Protein 1WFE (pdb70)

Organism: Mus musculus (NCBI:txid10090)

Structure (mmCIF, N/CA/C/O backbone):
data_1WFE
#
_entry.id   1WFE
#
loop_
_entity.id
_entity.type
_entity.pdbx_description
1 polymer 'RIKEN cDNA 2310008M20 protein'
2 non-polymer 'ZINC ION'
#
loop_
_atom_site.group_PDB
_atom_site.id
_atom_site.type_symbol
_atom_site.label_atom_id
_atom_site.label_alt_id
_atom_site.label_comp_id
_atom_site.label_asym_id
_atom_site.label_entity_id
_atom_site.label_seq_id
_atom_site.pdbx_PDB_ins_code
_atom_site.Cartn_x
_atom_site.Cartn_y
_atom_site.Cartn_z
_atom_site.occupancy
_atom_site.B_iso_or_equiv
_atom_site.auth_seq_id
_atom_site.auth_comp_id
_atom_site.auth_asym_id
_atom_site.auth_atom_id
_atom_site.pdbx_PDB_model_num
ATOM 1 N N . GLY A 1 1 ? -57.475 -34.869 -22.963 1.00 0.00 1 GLY A N 1
ATOM 2 C CA . GLY A 1 1 ? -57.517 -33.419 -23.017 1.00 0.00 1 GLY A CA 1
ATOM 3 C C . GLY A 1 1 ? -57.624 -32.894 -24.435 1.00 0.00 1 GLY A C 1
ATOM 4 O O . GLY A 1 1 ? -57.408 -33.633 -25.396 1.00 0.00 1 GLY A O 1
ATOM 8 N N . SER A 1 2 ? -57.960 -31.615 -24.567 1.00 0.00 2 SER A N 1
ATOM 9 C CA . SER A 1 2 ? -58.100 -30.993 -25.879 1.00 0.00 2 SER A CA 1
ATOM 10 C C . SER A 1 2 ? -57.854 -29.490 -25.797 1.00 0.00 2 SER A C 1
ATOM 11 O O . SER A 1 2 ? -58.696 -28.738 -25.306 1.00 0.00 2 SER A O 1
ATOM 19 N N . SER A 1 3 ? -56.693 -29.059 -26.280 1.00 0.00 3 SER A N 1
ATOM 20 C CA . SER A 1 3 ? -56.333 -27.646 -26.259 1.00 0.00 3 SER A CA 1
ATOM 21 C C . SER A 1 3 ? -55.291 -27.335 -27.328 1.00 0.00 3 SER A C 1
ATOM 22 O O . SER A 1 3 ? -54.801 -28.232 -28.014 1.00 0.00 3 SER A O 1
ATOM 30 N N . GLY A 1 4 ? -54.956 -26.055 -27.465 1.00 0.00 4 GLY A N 1
ATOM 31 C CA . GLY A 1 4 ? -53.975 -25.647 -28.453 1.00 0.00 4 GLY A CA 1
ATOM 32 C C . GLY A 1 4 ? -53.679 -24.161 -28.397 1.00 0.00 4 GLY A C 1
ATOM 33 O O . GLY A 1 4 ? -54.568 -23.355 -28.121 1.00 0.00 4 GLY A O 1
ATOM 37 N N . SER A 1 5 ? -52.427 -23.798 -28.658 1.00 0.00 5 SER A N 1
ATOM 38 C CA . SER A 1 5 ? -52.016 -22.399 -28.630 1.00 0.00 5 SER A CA 1
ATOM 39 C C . SER A 1 5 ? -51.003 -22.109 -29.733 1.00 0.00 5 SER A C 1
ATOM 40 O O . SER A 1 5 ? -50.350 -23.018 -30.247 1.00 0.00 5 SER A O 1
ATOM 48 N N . SER A 1 6 ? -50.877 -20.836 -30.093 1.00 0.00 6 SER A N 1
ATOM 49 C CA . SER A 1 6 ? -49.947 -20.425 -31.138 1.00 0.00 6 SER A CA 1
ATOM 50 C C . SER A 1 6 ? -49.055 -19.286 -30.654 1.00 0.00 6 SER A C 1
ATOM 51 O O . SER A 1 6 ? -49.412 -18.551 -29.734 1.00 0.00 6 SER A O 1
ATOM 59 N N . GLY A 1 7 ? -47.890 -19.147 -31.281 1.00 0.00 7 GLY A N 1
ATOM 60 C CA . GLY A 1 7 ? -46.964 -18.096 -30.901 1.00 0.00 7 GLY A CA 1
ATOM 61 C C . GLY A 1 7 ? -45.558 -18.616 -30.678 1.00 0.00 7 GLY A C 1
ATOM 62 O O . GLY A 1 7 ? -45.271 -19.227 -29.647 1.00 0.00 7 GLY A O 1
ATOM 66 N N . CYS A 1 8 ? -44.680 -18.377 -31.645 1.00 0.00 8 CYS A N 1
ATOM 67 C CA . CYS A 1 8 ? -43.296 -18.827 -31.551 1.00 0.00 8 CYS A CA 1
ATOM 68 C C . CYS A 1 8 ? -42.437 -18.177 -32.630 1.00 0.00 8 CYS A C 1
ATOM 69 O O . CYS A 1 8 ? -42.876 -18.008 -33.768 1.00 0.00 8 CYS A O 1
ATOM 77 N N . SER A 1 9 ? -41.212 -17.812 -32.265 1.00 0.00 9 SER A N 1
ATOM 78 C CA . SER A 1 9 ? -40.294 -17.175 -33.202 1.00 0.00 9 SER A CA 1
ATOM 79 C C . SER A 1 9 ? -38.858 -17.624 -32.944 1.00 0.00 9 SER A C 1
ATOM 80 O O . SER A 1 9 ? -38.487 -17.932 -31.813 1.00 0.00 9 SER A O 1
ATOM 88 N N . GLU A 1 10 ? -38.056 -17.656 -34.004 1.00 0.00 10 GLU A N 1
ATOM 89 C CA . GLU A 1 10 ? -36.662 -18.068 -33.894 1.00 0.00 10 GLU A CA 1
ATOM 90 C C . GLU A 1 10 ? -35.842 -17.017 -33.150 1.00 0.00 10 GLU A C 1
ATOM 91 O O . GLU A 1 10 ? -36.354 -15.961 -32.780 1.00 0.00 10 GLU A O 1
ATOM 103 N N . VAL A 1 11 ? -34.564 -17.316 -32.934 1.00 0.00 11 VAL A N 1
ATOM 104 C CA . VAL A 1 11 ? -33.672 -16.398 -32.236 1.00 0.00 11 VAL A CA 1
ATOM 105 C C . VAL A 1 11 ? -32.241 -16.923 -32.226 1.00 0.00 11 VAL A C 1
ATOM 106 O O . VAL A 1 11 ? -31.991 -18.065 -31.841 1.00 0.00 11 VAL A O 1
ATOM 119 N N . ASN A 1 12 ? -31.305 -16.082 -32.652 1.00 0.00 12 ASN A N 1
ATOM 120 C CA . ASN A 1 12 ? -29.897 -16.462 -32.693 1.00 0.00 12 ASN A CA 1
ATOM 121 C C . ASN A 1 12 ? -29.023 -15.377 -32.072 1.00 0.00 12 ASN A C 1
ATOM 122 O O . ASN A 1 12 ? -28.728 -14.364 -32.706 1.00 0.00 12 ASN A O 1
ATOM 133 N N . VAL A 1 13 ? -28.611 -15.596 -30.827 1.00 0.00 13 VAL A N 1
ATOM 134 C CA . VAL A 1 13 ? -27.769 -14.639 -30.120 1.00 0.00 13 VAL A CA 1
ATOM 135 C C . VAL A 1 13 ? -26.599 -15.336 -29.436 1.00 0.00 13 VAL A C 1
ATOM 136 O O . VAL A 1 13 ? -26.789 -16.255 -28.639 1.00 0.00 13 VAL A O 1
ATOM 149 N N . VAL A 1 14 ? -25.386 -14.893 -29.752 1.00 0.00 14 VAL A N 1
ATOM 150 C CA . VAL A 1 14 ? -24.183 -15.473 -29.167 1.00 0.00 14 VAL A CA 1
ATOM 151 C C . VAL A 1 14 ? -24.215 -15.386 -27.646 1.00 0.00 14 VAL A C 1
ATOM 152 O O . VAL A 1 14 ? -24.430 -14.315 -27.078 1.00 0.00 14 VAL A O 1
ATOM 165 N N . LYS A 1 15 ? -24.000 -16.521 -26.989 1.00 0.00 15 LYS A N 1
ATOM 166 C CA . LYS A 1 15 ? -24.002 -16.574 -25.532 1.00 0.00 15 LYS A CA 1
ATOM 167 C C . LYS A 1 15 ? -23.481 -15.269 -24.939 1.00 0.00 15 LYS A C 1
ATOM 168 O O . LYS A 1 15 ? -22.611 -14.619 -25.517 1.00 0.00 15 LYS A O 1
ATOM 187 N N . GLU A 1 16 ? -24.017 -14.894 -23.781 1.00 0.00 16 GLU A N 1
ATOM 188 C CA . GLU A 1 16 ? -23.604 -13.667 -23.111 1.00 0.00 16 GLU A CA 1
ATOM 189 C C . GLU A 1 16 ? -22.309 -13.882 -22.332 1.00 0.00 16 GLU A C 1
ATOM 190 O O . GLU A 1 16 ? -22.059 -14.969 -21.812 1.00 0.00 16 GLU A O 1
ATOM 202 N N . ARG A 1 17 ? -21.491 -12.838 -22.257 1.00 0.00 17 ARG A N 1
ATOM 203 C CA . ARG A 1 17 ? -20.221 -12.912 -21.543 1.00 0.00 17 ARG A CA 1
ATOM 204 C C . ARG A 1 17 ? -20.438 -12.806 -20.036 1.00 0.00 17 ARG A C 1
ATOM 205 O O . ARG A 1 17 ? -21.448 -12.284 -19.564 1.00 0.00 17 ARG A O 1
ATOM 226 N N . PRO A 1 18 ? -19.467 -13.314 -19.262 1.00 0.00 18 PRO A N 1
ATOM 227 C CA . PRO A 1 18 ? -19.529 -13.289 -17.798 1.00 0.00 18 PRO A CA 1
ATOM 228 C C . PRO A 1 18 ? -19.375 -11.881 -17.235 1.00 0.00 18 PRO A C 1
ATOM 229 O O . PRO A 1 18 ? -18.279 -11.469 -16.854 1.00 0.00 18 PRO A O 1
ATOM 240 N N . LYS A 1 19 ? -20.480 -11.145 -17.185 1.00 0.00 19 LYS A N 1
ATOM 241 C CA . LYS A 1 19 ? -20.470 -9.782 -16.667 1.00 0.00 19 LYS A CA 1
ATOM 242 C C . LYS A 1 19 ? -19.489 -9.648 -15.506 1.00 0.00 19 LYS A C 1
ATOM 243 O O . LYS A 1 19 ? -19.404 -10.527 -14.647 1.00 0.00 19 LYS A O 1
ATOM 262 N N . THR A 1 20 ? -18.751 -8.543 -15.484 1.00 0.00 20 THR A N 1
ATOM 263 C CA . THR A 1 20 ? -17.777 -8.294 -14.429 1.00 0.00 20 THR A CA 1
ATOM 264 C C . THR A 1 20 ? -18.212 -7.133 -13.543 1.00 0.00 20 THR A C 1
ATOM 265 O O . THR A 1 20 ? -18.408 -6.015 -14.020 1.00 0.00 20 THR A O 1
ATOM 276 N N . ASP A 1 21 ? -18.359 -7.404 -12.251 1.00 0.00 21 ASP A N 1
ATOM 277 C CA . ASP A 1 21 ? -18.768 -6.380 -11.296 1.00 0.00 21 ASP A CA 1
ATOM 278 C C . ASP A 1 21 ? -17.950 -5.106 -11.482 1.00 0.00 21 ASP A C 1
ATOM 279 O O . ASP A 1 21 ? -18.503 -4.027 -11.691 1.00 0.00 21 ASP A O 1
ATOM 288 N N . GLU A 1 22 ? -16.630 -5.240 -11.402 1.00 0.00 22 GLU A N 1
ATOM 289 C CA . GLU A 1 22 ? -15.736 -4.098 -11.559 1.00 0.00 22 GLU A CA 1
ATOM 290 C C . GLU A 1 22 ? -15.814 -3.537 -12.976 1.00 0.00 22 GLU A C 1
ATOM 291 O O . GLU A 1 22 ? -16.189 -4.240 -13.915 1.00 0.00 22 GLU A O 1
ATOM 303 N N . HIS A 1 23 ? -15.459 -2.264 -13.122 1.00 0.00 23 HIS A N 1
ATOM 304 C CA . HIS A 1 23 ? -15.489 -1.607 -14.424 1.00 0.00 23 HIS A CA 1
ATOM 305 C C . HIS A 1 23 ? -14.075 -1.350 -14.935 1.00 0.00 23 HIS A C 1
ATOM 306 O O . HIS A 1 23 ? -13.766 -1.614 -16.097 1.00 0.00 23 HIS A O 1
ATOM 320 N N . LYS A 1 24 ? -13.220 -0.831 -14.060 1.00 0.00 24 LYS A N 1
ATOM 321 C CA . LYS A 1 24 ? -11.838 -0.538 -14.422 1.00 0.00 24 LYS A CA 1
ATOM 322 C C . LYS A 1 24 ? -10.982 -0.330 -13.177 1.00 0.00 24 LYS A C 1
ATOM 323 O O . LYS A 1 24 ? -11.240 0.570 -12.378 1.00 0.00 24 LYS A O 1
ATOM 342 N N . SER A 1 25 ? -9.962 -1.167 -13.018 1.00 0.00 25 SER A N 1
ATOM 343 C CA . SER A 1 25 ? -9.070 -1.076 -11.869 1.00 0.00 25 SER A CA 1
ATOM 344 C C . SER A 1 25 ? -7.611 -1.036 -12.315 1.00 0.00 25 SER A C 1
ATOM 345 O O . SER A 1 25 ? -7.180 -1.843 -13.139 1.00 0.00 25 SER A O 1
ATOM 353 N N . TYR A 1 26 ? -6.857 -0.090 -11.766 1.00 0.00 26 TYR A N 1
ATOM 354 C CA . TYR A 1 26 ? -5.448 0.058 -12.108 1.00 0.00 26 TYR A CA 1
ATOM 355 C C . TYR A 1 26 ? -4.556 -0.454 -10.981 1.00 0.00 26 TYR A C 1
ATOM 356 O O . TYR A 1 26 ? -4.807 -0.188 -9.806 1.00 0.00 26 TYR A O 1
ATOM 374 N N . SER A 1 27 ? -3.513 -1.191 -11.349 1.00 0.00 27 SER A N 1
ATOM 375 C CA . SER A 1 27 ? -2.585 -1.745 -10.371 1.00 0.00 27 SER A CA 1
ATOM 376 C C . SER A 1 27 ? -1.507 -0.728 -10.008 1.00 0.00 27 SER A C 1
ATOM 377 O O . SER A 1 27 ? -1.084 0.071 -10.845 1.00 0.00 27 SER A O 1
ATOM 385 N N . CYS A 1 28 ? -1.067 -0.763 -8.755 1.00 0.00 28 CYS A N 1
ATOM 386 C CA . CYS A 1 28 ? -0.039 0.154 -8.279 1.00 0.00 28 CYS A CA 1
ATOM 387 C C . CYS A 1 28 ? 1.312 -0.165 -8.914 1.00 0.00 28 CYS A C 1
ATOM 388 O O . CYS A 1 28 ? 1.664 -1.331 -9.096 1.00 0.00 28 CYS A O 1
ATOM 395 N N . SER A 1 29 ? 2.064 0.879 -9.248 1.00 0.00 29 SER A N 1
ATOM 396 C CA . SER A 1 29 ? 3.374 0.710 -9.866 1.00 0.00 29 SER A CA 1
ATOM 397 C C . SER A 1 29 ? 4.485 0.858 -8.831 1.00 0.00 29 SER A C 1
ATOM 398 O O . SER A 1 29 ? 5.590 1.302 -9.148 1.00 0.00 29 SER A O 1
ATOM 406 N N . PHE A 1 30 ? 4.185 0.484 -7.592 1.00 0.00 30 PHE A N 1
ATOM 407 C CA . PHE A 1 30 ? 5.157 0.575 -6.509 1.00 0.00 30 PHE A CA 1
ATOM 408 C C . PHE A 1 30 ? 5.744 -0.796 -6.187 1.00 0.00 30 PHE A C 1
ATOM 409 O O . PHE A 1 30 ? 5.039 -1.805 -6.199 1.00 0.00 30 PHE A O 1
ATOM 426 N N . LYS A 1 31 ? 7.041 -0.825 -5.900 1.00 0.00 31 LYS A N 1
ATOM 427 C CA . LYS A 1 31 ? 7.726 -2.071 -5.575 1.00 0.00 31 LYS A CA 1
ATOM 428 C C . LYS A 1 31 ? 7.300 -2.583 -4.202 1.00 0.00 31 LYS A C 1
ATOM 429 O O . LYS A 1 31 ? 7.866 -2.193 -3.181 1.00 0.00 31 LYS A O 1
ATOM 448 N N . GLY A 1 32 ? 6.300 -3.459 -4.186 1.00 0.00 32 GLY A N 1
ATOM 449 C CA . GLY A 1 32 ? 5.818 -4.010 -2.933 1.00 0.00 32 GLY A CA 1
ATOM 450 C C . GLY A 1 32 ? 4.391 -3.597 -2.629 1.00 0.00 32 GLY A C 1
ATOM 451 O O . GLY A 1 32 ? 4.049 -3.321 -1.479 1.00 0.00 32 GLY A O 1
ATOM 455 N N . CYS A 1 33 ? 3.557 -3.553 -3.662 1.00 0.00 33 CYS A N 1
ATOM 456 C CA . CYS A 1 33 ? 2.160 -3.168 -3.502 1.00 0.00 33 CYS A CA 1
ATOM 457 C C . CYS A 1 33 ? 1.281 -3.868 -4.533 1.00 0.00 33 CYS A C 1
ATOM 458 O O . CYS A 1 33 ? 1.605 -3.905 -5.721 1.00 0.00 33 CYS A O 1
ATOM 465 N N . THR A 1 34 ? 0.164 -4.424 -4.072 1.00 0.00 34 THR A N 1
ATOM 466 C CA . THR A 1 34 ? -0.762 -5.124 -4.953 1.00 0.00 34 THR A CA 1
ATOM 467 C C . THR A 1 34 ? -2.181 -4.593 -4.793 1.00 0.00 34 THR A C 1
ATOM 468 O O . THR A 1 34 ? -3.148 -5.355 -4.832 1.00 0.00 34 THR A O 1
ATOM 479 N N . ASP A 1 35 ? -2.301 -3.282 -4.613 1.00 0.00 35 ASP A N 1
ATOM 480 C CA . ASP A 1 35 ? -3.604 -2.648 -4.448 1.00 0.00 35 ASP A CA 1
ATOM 481 C C . ASP A 1 35 ? -4.019 -1.920 -5.722 1.00 0.00 35 ASP A C 1
ATOM 482 O O . ASP A 1 35 ? -3.180 -1.374 -6.439 1.00 0.00 35 ASP A O 1
ATOM 491 N N . VAL A 1 36 ? -5.319 -1.915 -5.999 1.00 0.00 36 VAL A N 1
ATOM 492 C CA . VAL A 1 36 ? -5.846 -1.254 -7.187 1.00 0.00 36 VAL A CA 1
ATOM 493 C C . VAL A 1 36 ? -6.978 -0.299 -6.827 1.00 0.00 36 VAL A C 1
ATOM 494 O O . VAL A 1 36 ? -7.458 -0.289 -5.695 1.00 0.00 36 VAL A O 1
ATOM 507 N N . GLU A 1 37 ? -7.400 0.503 -7.800 1.00 0.00 37 GLU A N 1
ATOM 508 C CA . GLU A 1 37 ? -8.477 1.462 -7.585 1.00 0.00 37 GLU A CA 1
ATOM 509 C C . GLU A 1 37 ? -9.248 1.713 -8.878 1.00 0.00 37 GLU A C 1
ATOM 510 O O . GLU A 1 37 ? -8.742 1.468 -9.974 1.00 0.00 37 GLU A O 1
ATOM 522 N N . LEU A 1 38 ? -10.475 2.204 -8.742 1.00 0.00 38 LEU A N 1
ATOM 523 C CA . LEU A 1 38 ? -11.317 2.489 -9.899 1.00 0.00 38 LEU A CA 1
ATOM 524 C C . LEU A 1 38 ? -10.625 3.460 -10.851 1.00 0.00 38 LEU A C 1
ATOM 525 O O . LEU A 1 38 ? -10.599 3.245 -12.063 1.00 0.00 38 LEU A O 1
ATOM 541 N N . VAL A 1 39 ? -10.063 4.528 -10.294 1.00 0.00 39 VAL A N 1
ATOM 542 C CA . VAL A 1 39 ? -9.367 5.530 -11.092 1.00 0.00 39 VAL A CA 1
ATOM 543 C C . VAL A 1 39 ? -7.895 5.172 -11.262 1.00 0.00 39 VAL A C 1
ATOM 544 O O . VAL A 1 39 ? -7.392 4.249 -10.622 1.00 0.00 39 VAL A O 1
ATOM 557 N N . ALA A 1 40 ? -7.209 5.909 -12.129 1.00 0.00 40 ALA A N 1
ATOM 558 C CA . ALA A 1 40 ? -5.793 5.671 -12.382 1.00 0.00 40 ALA A CA 1
ATOM 559 C C . ALA A 1 40 ? -4.956 6.890 -12.006 1.00 0.00 40 ALA A C 1
ATOM 560 O O . ALA A 1 40 ? -4.804 7.819 -12.798 1.00 0.00 40 ALA A O 1
ATOM 567 N N . VAL A 1 41 ? -4.416 6.879 -10.791 1.00 0.00 41 VAL A N 1
ATOM 568 C CA . VAL A 1 41 ? -3.594 7.983 -10.310 1.00 0.00 41 VAL A CA 1
ATOM 569 C C . VAL A 1 41 ? -2.219 7.971 -10.968 1.00 0.00 41 VAL A C 1
ATOM 570 O O . VAL A 1 41 ? -1.346 7.190 -10.590 1.00 0.00 41 VAL A O 1
ATOM 583 N N . ILE A 1 42 ? -2.033 8.844 -11.953 1.00 0.00 42 ILE A N 1
ATOM 584 C CA . ILE A 1 42 ? -0.763 8.935 -12.662 1.00 0.00 42 ILE A CA 1
ATOM 585 C C . ILE A 1 42 ? 0.111 10.042 -12.084 1.00 0.00 42 ILE A C 1
ATOM 586 O O . ILE A 1 42 ? -0.385 11.096 -11.686 1.00 0.00 42 ILE A O 1
ATOM 602 N N . CYS A 1 43 ? 1.416 9.797 -12.042 1.00 0.00 43 CYS A N 1
ATOM 603 C CA . CYS A 1 43 ? 2.362 10.773 -11.514 1.00 0.00 43 CYS A CA 1
ATOM 604 C C . CYS A 1 43 ? 2.908 11.660 -12.629 1.00 0.00 43 CYS A C 1
ATOM 605 O O . CYS A 1 43 ? 3.447 11.183 -13.628 1.00 0.00 43 CYS A O 1
ATOM 612 N N . PRO A 1 44 ? 2.765 12.982 -12.457 1.00 0.00 44 PRO A N 1
ATOM 613 C CA . PRO A 1 44 ? 3.238 13.964 -13.437 1.00 0.00 44 PRO A CA 1
ATOM 614 C C . PRO A 1 44 ? 4.760 14.037 -13.497 1.00 0.00 44 PRO A C 1
ATOM 615 O O . PRO A 1 44 ? 5.324 14.888 -14.185 1.00 0.00 44 PRO A O 1
ATOM 626 N N . TYR A 1 45 ? 5.420 13.139 -12.773 1.00 0.00 45 TYR A N 1
ATOM 627 C CA . TYR A 1 45 ? 6.877 13.103 -12.742 1.00 0.00 45 TYR A CA 1
ATOM 628 C C . TYR A 1 45 ? 7.406 11.857 -13.446 1.00 0.00 45 TYR A C 1
ATOM 629 O O . TYR A 1 45 ? 8.100 11.948 -14.459 1.00 0.00 45 TYR A O 1
ATOM 647 N N . CYS A 1 46 ? 7.072 10.691 -12.901 1.00 0.00 46 CYS A N 1
ATOM 648 C CA . CYS A 1 46 ? 7.511 9.425 -13.474 1.00 0.00 46 CYS A CA 1
ATOM 649 C C . CYS A 1 46 ? 6.492 8.901 -14.482 1.00 0.00 46 CYS A C 1
ATOM 650 O O . CYS A 1 46 ? 6.743 7.918 -15.179 1.00 0.00 46 CYS A O 1
ATOM 657 N N . GLU A 1 47 ? 5.343 9.565 -14.552 1.00 0.00 47 GLU A N 1
ATOM 658 C CA . GLU A 1 47 ? 4.286 9.165 -15.474 1.00 0.00 47 GLU A CA 1
ATOM 659 C C . GLU A 1 47 ? 3.897 7.705 -15.256 1.00 0.00 47 GLU A C 1
ATOM 660 O O . GLU A 1 47 ? 3.840 6.919 -16.202 1.00 0.00 47 GLU A O 1
ATOM 672 N N . LYS A 1 48 ? 3.633 7.350 -14.004 1.00 0.00 48 LYS A N 1
ATOM 673 C CA . LYS A 1 48 ? 3.249 5.986 -13.660 1.00 0.00 48 LYS A CA 1
ATOM 674 C C . LYS A 1 48 ? 1.976 5.974 -12.819 1.00 0.00 48 LYS A C 1
ATOM 675 O O . LYS A 1 48 ? 1.654 6.955 -12.150 1.00 0.00 48 LYS A O 1
ATOM 694 N N . ASN A 1 49 ? 1.257 4.857 -12.859 1.00 0.00 49 ASN A N 1
ATOM 695 C CA . ASN A 1 49 ? 0.019 4.718 -12.100 1.00 0.00 49 ASN A CA 1
ATOM 696 C C . ASN A 1 49 ? 0.292 4.131 -10.718 1.00 0.00 49 ASN A C 1
ATOM 697 O O . ASN A 1 49 ? 1.018 3.146 -10.583 1.00 0.00 49 ASN A O 1
ATOM 708 N N . PHE A 1 50 ? -0.297 4.741 -9.695 1.00 0.00 50 PHE A N 1
ATOM 709 C CA . PHE A 1 50 ? -0.118 4.279 -8.324 1.00 0.00 50 PHE A CA 1
ATOM 710 C C . PHE A 1 50 ? -1.437 4.326 -7.558 1.00 0.00 50 PHE A C 1
ATOM 711 O O . PHE A 1 50 ? -2.445 4.822 -8.063 1.00 0.00 50 PHE A O 1
ATOM 728 N N . CYS A 1 51 ? -1.423 3.804 -6.336 1.00 0.00 51 CYS A N 1
ATOM 729 C CA . CYS A 1 51 ? -2.617 3.784 -5.499 1.00 0.00 51 CYS A CA 1
ATOM 730 C C . CYS A 1 51 ? -2.666 5.011 -4.592 1.00 0.00 51 CYS A C 1
ATOM 731 O O . CYS A 1 51 ? -1.631 5.570 -4.228 1.00 0.00 51 CYS A O 1
ATOM 738 N N . LEU A 1 52 ? -3.876 5.424 -4.230 1.00 0.00 52 LEU A N 1
ATOM 739 C CA . LEU A 1 52 ? -4.061 6.584 -3.366 1.00 0.00 52 LEU A CA 1
ATOM 740 C C . LEU A 1 52 ? -3.072 6.561 -2.205 1.00 0.00 52 LEU A C 1
ATOM 741 O O . LEU A 1 52 ? -2.534 7.598 -1.815 1.00 0.00 52 LEU A O 1
ATOM 757 N N . ARG A 1 53 ? -2.836 5.373 -1.658 1.00 0.00 53 ARG A N 1
ATOM 758 C CA . ARG A 1 53 ? -1.911 5.216 -0.542 1.00 0.00 53 ARG A CA 1
ATOM 759 C C . ARG A 1 53 ? -0.486 5.560 -0.965 1.00 0.00 53 ARG A C 1
ATOM 760 O O . ARG A 1 53 ? 0.298 6.085 -0.173 1.00 0.00 53 ARG A O 1
ATOM 781 N N . HIS A 1 54 ? -0.157 5.261 -2.218 1.00 0.00 54 HIS A N 1
ATOM 782 C CA . HIS A 1 54 ? 1.174 5.539 -2.746 1.00 0.00 54 HIS A CA 1
ATOM 783 C C . HIS A 1 54 ? 1.098 6.488 -3.938 1.00 0.00 54 HIS A C 1
ATOM 784 O O . HIS A 1 54 ? 1.867 6.365 -4.891 1.00 0.00 54 HIS A O 1
ATOM 798 N N . ARG A 1 55 ? 0.165 7.432 -3.878 1.00 0.00 55 ARG A N 1
ATOM 799 C CA . ARG A 1 55 ? -0.013 8.400 -4.954 1.00 0.00 55 ARG A CA 1
ATOM 800 C C . ARG A 1 55 ? 1.094 9.450 -4.929 1.00 0.00 55 ARG A C 1
ATOM 801 O O . ARG A 1 55 ? 1.548 9.914 -5.976 1.00 0.00 55 ARG A O 1
ATOM 822 N N . HIS A 1 56 ? 1.525 9.820 -3.727 1.00 0.00 56 HIS A N 1
ATOM 823 C CA . HIS A 1 56 ? 2.579 10.815 -3.566 1.00 0.00 56 HIS A CA 1
ATOM 824 C C . HIS A 1 56 ? 3.864 10.362 -4.252 1.00 0.00 56 HIS A C 1
ATOM 825 O O . HIS A 1 56 ? 4.046 9.176 -4.527 1.00 0.00 56 HIS A O 1
ATOM 839 N N . GLN A 1 57 ? 4.751 11.313 -4.526 1.00 0.00 57 GLN A N 1
ATOM 840 C CA . GLN A 1 57 ? 6.017 11.011 -5.182 1.00 0.00 57 GLN A CA 1
ATOM 841 C C . GLN A 1 57 ? 6.888 10.121 -4.301 1.00 0.00 57 GLN A C 1
ATOM 842 O O . GLN A 1 57 ? 7.020 8.923 -4.550 1.00 0.00 57 GLN A O 1
ATOM 856 N N . SER A 1 58 ? 7.479 10.715 -3.269 1.00 0.00 58 SER A N 1
ATOM 857 C CA . SER A 1 58 ? 8.341 9.977 -2.353 1.00 0.00 58 SER A CA 1
ATOM 858 C C . SER A 1 58 ? 7.653 8.705 -1.866 1.00 0.00 58 SER A C 1
ATOM 859 O O . SER A 1 58 ? 8.292 7.667 -1.695 1.00 0.00 58 SER A O 1
ATOM 867 N N . ASP A 1 59 ? 6.346 8.795 -1.645 1.00 0.00 59 ASP A N 1
ATOM 868 C CA . ASP A 1 59 ? 5.569 7.652 -1.178 1.00 0.00 59 ASP A CA 1
ATOM 869 C C . ASP A 1 59 ? 5.871 6.413 -2.014 1.00 0.00 59 ASP A C 1
ATOM 870 O O . ASP A 1 59 ? 6.170 5.346 -1.476 1.00 0.00 59 ASP A O 1
ATOM 879 N N . HIS A 1 60 ? 5.790 6.560 -3.333 1.00 0.00 60 HIS A N 1
ATOM 880 C CA . HIS A 1 60 ? 6.054 5.451 -4.243 1.00 0.00 60 HIS A CA 1
ATOM 881 C C . HIS A 1 60 ? 7.511 5.456 -4.697 1.00 0.00 60 HIS A C 1
ATOM 882 O O . HIS A 1 60 ? 7.860 4.837 -5.702 1.00 0.00 60 HIS A O 1
ATOM 896 N N . ASP A 1 61 ? 8.355 6.159 -3.950 1.00 0.00 61 ASP A N 1
ATOM 897 C CA . ASP A 1 61 ? 9.774 6.244 -4.275 1.00 0.00 61 ASP A CA 1
ATOM 898 C C . ASP A 1 61 ? 9.976 6.761 -5.696 1.00 0.00 61 ASP A C 1
ATOM 899 O O . ASP A 1 61 ? 10.679 6.145 -6.498 1.00 0.00 61 ASP A O 1
ATOM 908 N N . CYS A 1 62 ? 9.355 7.895 -6.001 1.00 0.00 62 CYS A N 1
ATOM 909 C CA . CYS A 1 62 ? 9.464 8.495 -7.325 1.00 0.00 62 CYS A CA 1
ATOM 910 C C . CYS A 1 62 ? 10.909 8.471 -7.816 1.00 0.00 62 CYS A C 1
ATOM 911 O O . CYS A 1 62 ? 11.810 8.973 -7.145 1.00 0.00 62 CYS A O 1
ATOM 918 N N . GLU A 1 63 ? 11.120 7.885 -8.990 1.00 0.00 63 GLU A N 1
ATOM 919 C CA . GLU A 1 63 ? 12.456 7.796 -9.569 1.00 0.00 63 GLU A CA 1
ATOM 920 C C . GLU A 1 63 ? 12.973 9.177 -9.959 1.00 0.00 63 GLU A C 1
ATOM 921 O O . GLU A 1 63 ? 14.177 9.432 -9.936 1.00 0.00 63 GLU A O 1
ATOM 933 N N . LYS A 1 64 ? 12.053 10.067 -10.318 1.00 0.00 64 LYS A N 1
ATOM 934 C CA . LYS A 1 64 ? 12.413 11.423 -10.713 1.00 0.00 64 LYS A CA 1
ATOM 935 C C . LYS A 1 64 ? 12.988 12.199 -9.533 1.00 0.00 64 LYS A C 1
ATOM 936 O O . LYS A 1 64 ? 13.996 12.896 -9.666 1.00 0.00 64 LYS A O 1
ATOM 955 N N . LEU A 1 65 ? 12.343 12.074 -8.378 1.00 0.00 65 LEU A N 1
ATOM 956 C CA . LEU A 1 65 ? 12.792 12.763 -7.173 1.00 0.00 65 LEU A CA 1
ATOM 957 C C . LEU A 1 65 ? 14.315 12.798 -7.100 1.00 0.00 65 LEU A C 1
ATOM 958 O O . LEU A 1 65 ? 14.992 11.935 -7.657 1.00 0.00 65 LEU A O 1
ATOM 974 N N . GLU A 1 66 ? 14.847 13.801 -6.409 1.00 0.00 66 GLU A N 1
ATOM 975 C CA . GLU A 1 66 ? 16.290 13.947 -6.263 1.00 0.00 66 GLU A CA 1
ATOM 976 C C . GLU A 1 66 ? 16.778 13.275 -4.983 1.00 0.00 66 GLU A C 1
ATOM 977 O O . GLU A 1 66 ? 17.534 13.862 -4.209 1.00 0.00 66 GLU A O 1
ATOM 989 N N . VAL A 1 67 ? 16.340 12.038 -4.767 1.00 0.00 67 VAL A N 1
ATOM 990 C CA . VAL A 1 67 ? 16.732 11.284 -3.582 1.00 0.00 67 VAL A CA 1
ATOM 991 C C . VAL A 1 67 ? 17.005 9.824 -3.925 1.00 0.00 67 VAL A C 1
ATOM 992 O O . VAL A 1 67 ? 16.082 9.058 -4.199 1.00 0.00 67 VAL A O 1
ATOM 1005 N N . ALA A 1 68 ? 18.279 9.446 -3.908 1.00 0.00 68 ALA A N 1
ATOM 1006 C CA . ALA A 1 68 ? 18.673 8.077 -4.214 1.00 0.00 68 ALA A CA 1
ATOM 1007 C C . ALA A 1 68 ? 18.300 7.131 -3.079 1.00 0.00 68 ALA A C 1
ATOM 1008 O O . ALA A 1 68 ? 17.806 7.560 -2.036 1.00 0.00 68 ALA A O 1
ATOM 1015 N N . LYS A 1 69 ? 18.539 5.840 -3.287 1.00 0.00 69 LYS A N 1
ATOM 1016 C CA . LYS A 1 69 ? 18.228 4.832 -2.281 1.00 0.00 69 LYS A CA 1
ATOM 1017 C C . LYS A 1 69 ? 19.218 4.897 -1.122 1.00 0.00 69 LYS A C 1
ATOM 1018 O O . LYS A 1 69 ? 20.418 5.097 -1.310 1.00 0.00 69 LYS A O 1
ATOM 1037 N N . PRO A 1 70 ? 18.705 4.723 0.105 1.00 0.00 70 PRO A N 1
ATOM 1038 C CA . PRO A 1 70 ? 19.527 4.756 1.318 1.00 0.00 70 PRO A CA 1
ATOM 1039 C C . PRO A 1 70 ? 20.450 3.547 1.426 1.00 0.00 70 PRO A C 1
ATOM 1040 O O . PRO A 1 70 ? 21.213 3.420 2.384 1.00 0.00 70 PRO A O 1
ATOM 1051 N N . ARG A 1 71 ? 20.377 2.663 0.437 1.00 0.00 71 ARG A N 1
ATOM 1052 C CA . ARG A 1 71 ? 21.206 1.463 0.422 1.00 0.00 71 ARG A CA 1
ATOM 1053 C C . ARG A 1 71 ? 21.879 1.285 -0.935 1.00 0.00 71 ARG A C 1
ATOM 1054 O O . ARG A 1 71 ? 21.301 1.607 -1.973 1.00 0.00 71 ARG A O 1
ATOM 1075 N N . MET A 1 72 ? 23.104 0.770 -0.919 1.00 0.00 72 MET A N 1
ATOM 1076 C CA . MET A 1 72 ? 23.855 0.548 -2.149 1.00 0.00 72 MET A CA 1
ATOM 1077 C C . MET A 1 72 ? 23.867 -0.931 -2.520 1.00 0.00 72 MET A C 1
ATOM 1078 O O . MET A 1 72 ? 23.355 -1.770 -1.779 1.00 0.00 72 MET A O 1
ATOM 1092 N N . ALA A 1 73 ? 24.454 -1.244 -3.671 1.00 0.00 73 ALA A N 1
ATOM 1093 C CA . ALA A 1 73 ? 24.533 -2.622 -4.138 1.00 0.00 73 ALA A CA 1
ATOM 1094 C C . ALA A 1 73 ? 25.442 -3.455 -3.240 1.00 0.00 73 ALA A C 1
ATOM 1095 O O . ALA A 1 73 ? 26.392 -2.939 -2.653 1.00 0.00 73 ALA A O 1
ATOM 1102 N N . ALA A 1 74 ? 25.143 -4.746 -3.138 1.00 0.00 74 ALA A N 1
ATOM 1103 C CA . ALA A 1 74 ? 25.934 -5.650 -2.312 1.00 0.00 74 ALA A CA 1
ATOM 1104 C C . ALA A 1 74 ? 27.262 -5.986 -2.983 1.00 0.00 74 ALA A C 1
ATOM 1105 O O . ALA A 1 74 ? 27.320 -6.821 -3.886 1.00 0.00 74 ALA A O 1
ATOM 1112 N N . THR A 1 75 ? 28.328 -5.329 -2.536 1.00 0.00 75 THR A N 1
ATOM 1113 C CA . THR A 1 75 ? 29.655 -5.557 -3.095 1.00 0.00 75 THR A CA 1
ATOM 1114 C C . THR A 1 75 ? 30.626 -6.041 -2.024 1.00 0.00 75 THR A C 1
ATOM 1115 O O . THR A 1 75 ? 31.393 -5.255 -1.469 1.00 0.00 75 THR A O 1
ATOM 1126 N N . GLN A 1 76 ? 30.588 -7.339 -1.740 1.00 0.00 76 GLN A N 1
ATOM 1127 C CA . GLN A 1 76 ? 31.466 -7.927 -0.735 1.00 0.00 76 GLN A CA 1
ATOM 1128 C C . GLN A 1 76 ? 31.934 -9.313 -1.166 1.00 0.00 76 GLN A C 1
ATOM 1129 O O . GLN A 1 76 ? 31.145 -10.125 -1.649 1.00 0.00 76 GLN A O 1
ATOM 1143 N N . LYS A 1 77 ? 33.224 -9.578 -0.988 1.00 0.00 77 LYS A N 1
ATOM 1144 C CA . LYS A 1 77 ? 33.799 -10.866 -1.357 1.00 0.00 77 LYS A CA 1
ATOM 1145 C C . LYS A 1 77 ? 33.217 -11.986 -0.502 1.00 0.00 77 LYS A C 1
ATOM 1146 O O . LYS A 1 77 ? 33.586 -12.149 0.662 1.00 0.00 77 LYS A O 1
ATOM 1165 N N . LEU A 1 78 ? 32.307 -12.758 -1.085 1.00 0.00 78 LEU A N 1
ATOM 1166 C CA . LEU A 1 78 ? 31.674 -13.865 -0.377 1.00 0.00 78 LEU A CA 1
ATOM 1167 C C . LEU A 1 78 ? 32.685 -14.599 0.499 1.00 0.00 78 LEU A C 1
ATOM 1168 O O . LEU A 1 78 ? 33.784 -14.930 0.054 1.00 0.00 78 LEU A O 1
ATOM 1184 N N . VAL A 1 79 ? 32.304 -14.853 1.747 1.00 0.00 79 VAL A N 1
ATOM 1185 C CA . VAL A 1 79 ? 33.175 -15.550 2.686 1.00 0.00 79 VAL A CA 1
ATOM 1186 C C . VAL A 1 79 ? 32.688 -16.974 2.933 1.00 0.00 79 VAL A C 1
ATOM 1187 O O . VAL A 1 79 ? 31.488 -17.246 2.893 1.00 0.00 79 VAL A O 1
ATOM 1200 N N . ARG A 1 80 ? 33.627 -17.878 3.189 1.00 0.00 80 ARG A N 1
ATOM 1201 C CA . ARG A 1 80 ? 33.294 -19.275 3.443 1.00 0.00 80 ARG A CA 1
ATOM 1202 C C . ARG A 1 80 ? 32.624 -19.904 2.224 1.00 0.00 80 ARG A C 1
ATOM 1203 O O . ARG A 1 80 ? 31.658 -20.655 2.354 1.00 0.00 80 ARG A O 1
ATOM 1224 N N . SER A 1 81 ? 33.145 -19.591 1.042 1.00 0.00 81 SER A N 1
ATOM 1225 C CA . SER A 1 81 ? 32.595 -20.122 -0.200 1.00 0.00 81 SER A CA 1
ATOM 1226 C C . SER A 1 81 ? 33.677 -20.819 -1.019 1.00 0.00 81 SER A C 1
ATOM 1227 O O . SER A 1 81 ? 34.590 -20.178 -1.536 1.00 0.00 81 SER A O 1
ATOM 1235 N N . GLY A 1 82 ? 33.566 -22.140 -1.132 1.00 0.00 82 GLY A N 1
ATOM 1236 C CA . GLY A 1 82 ? 34.540 -22.904 -1.889 1.00 0.00 82 GLY A CA 1
ATOM 1237 C C . GLY A 1 82 ? 34.825 -24.257 -1.268 1.00 0.00 82 GLY A C 1
ATOM 1238 O O . GLY A 1 82 ? 34.419 -24.544 -0.141 1.00 0.00 82 GLY A O 1
ATOM 1242 N N . PRO A 1 83 ? 35.537 -25.116 -2.012 1.00 0.00 83 PRO A N 1
ATOM 1243 C CA . PRO A 1 83 ? 35.890 -26.461 -1.548 1.00 0.00 83 PRO A CA 1
ATOM 1244 C C . PRO A 1 83 ? 36.917 -26.434 -0.421 1.00 0.00 83 PRO A C 1
ATOM 1245 O O . PRO A 1 83 ? 38.017 -25.907 -0.582 1.00 0.00 83 PRO A O 1
ATOM 1256 N N . SER A 1 84 ? 36.550 -27.007 0.721 1.00 0.00 84 SER A N 1
ATOM 1257 C CA . SER A 1 84 ? 37.438 -27.046 1.877 1.00 0.00 84 SER A CA 1
ATOM 1258 C C . SER A 1 84 ? 38.151 -28.392 1.969 1.00 0.00 84 SER A C 1
ATOM 1259 O O . SER A 1 84 ? 37.515 -29.437 2.099 1.00 0.00 84 SER A O 1
ATOM 1267 N N . SER A 1 85 ? 39.478 -28.357 1.899 1.00 0.00 85 SER A N 1
ATOM 1268 C CA . SER A 1 85 ? 40.280 -29.573 1.970 1.00 0.00 85 SER A CA 1
ATOM 1269 C C . SER A 1 85 ? 40.376 -30.077 3.407 1.00 0.00 85 SER A C 1
ATOM 1270 O O . SER A 1 85 ? 40.139 -29.331 4.356 1.00 0.00 85 SER A O 1
ATOM 1278 N N . GLY A 1 86 ? 40.725 -31.351 3.558 1.00 0.00 86 GLY A N 1
ATOM 1279 C CA . GLY A 1 86 ? 40.847 -31.935 4.882 1.00 0.00 86 GLY A CA 1
ATOM 1280 C C . GLY A 1 86 ? 41.594 -33.253 4.867 1.00 0.00 86 GLY A C 1
ATOM 1281 O O . GLY A 1 86 ? 42.286 -33.539 3.891 1.00 0.00 86 GLY A O 1
ATOM 1287 N N . GLY A 1 1 ? 15.772 -54.109 -9.278 1.00 0.00 1 GLY A N 2
ATOM 1288 C CA . GLY A 1 1 ? 14.726 -53.380 -8.586 1.00 0.00 1 GLY A CA 2
ATOM 1289 C C . GLY A 1 1 ? 15.188 -52.019 -8.107 1.00 0.00 1 GLY A C 2
ATOM 1290 O O . GLY A 1 1 ? 16.135 -51.915 -7.328 1.00 0.00 1 GLY A O 2
ATOM 1294 N N . SER A 1 2 ? 14.518 -50.970 -8.574 1.00 0.00 2 SER A N 2
ATOM 1295 C CA . SER A 1 2 ? 14.868 -49.607 -8.192 1.00 0.00 2 SER A CA 2
ATOM 1296 C C . SER A 1 2 ? 13.728 -48.644 -8.509 1.00 0.00 2 SER A C 2
ATOM 1297 O O . SER A 1 2 ? 13.172 -48.662 -9.607 1.00 0.00 2 SER A O 2
ATOM 1305 N N . SER A 1 3 ? 13.386 -47.803 -7.538 1.00 0.00 3 SER A N 2
ATOM 1306 C CA . SER A 1 3 ? 12.309 -46.834 -7.710 1.00 0.00 3 SER A CA 2
ATOM 1307 C C . SER A 1 3 ? 12.868 -45.456 -8.048 1.00 0.00 3 SER A C 2
ATOM 1308 O O . SER A 1 3 ? 14.079 -45.238 -8.014 1.00 0.00 3 SER A O 2
ATOM 1316 N N . GLY A 1 4 ? 11.976 -44.526 -8.375 1.00 0.00 4 GLY A N 2
ATOM 1317 C CA . GLY A 1 4 ? 12.397 -43.180 -8.715 1.00 0.00 4 GLY A CA 2
ATOM 1318 C C . GLY A 1 4 ? 12.076 -42.178 -7.624 1.00 0.00 4 GLY A C 2
ATOM 1319 O O . GLY A 1 4 ? 12.442 -42.374 -6.465 1.00 0.00 4 GLY A O 2
ATOM 1323 N N . SER A 1 5 ? 11.391 -41.101 -7.994 1.00 0.00 5 SER A N 2
ATOM 1324 C CA . SER A 1 5 ? 11.025 -40.062 -7.039 1.00 0.00 5 SER A CA 2
ATOM 1325 C C . SER A 1 5 ? 9.844 -39.243 -7.552 1.00 0.00 5 SER A C 2
ATOM 1326 O O . SER A 1 5 ? 9.529 -39.266 -8.742 1.00 0.00 5 SER A O 2
ATOM 1334 N N . SER A 1 6 ? 9.194 -38.521 -6.645 1.00 0.00 6 SER A N 2
ATOM 1335 C CA . SER A 1 6 ? 8.046 -37.697 -7.004 1.00 0.00 6 SER A CA 2
ATOM 1336 C C . SER A 1 6 ? 8.061 -36.379 -6.236 1.00 0.00 6 SER A C 2
ATOM 1337 O O . SER A 1 6 ? 8.839 -36.203 -5.299 1.00 0.00 6 SER A O 2
ATOM 1345 N N . GLY A 1 7 ? 7.195 -35.455 -6.641 1.00 0.00 7 GLY A N 2
ATOM 1346 C CA . GLY A 1 7 ? 7.124 -34.164 -5.981 1.00 0.00 7 GLY A CA 2
ATOM 1347 C C . GLY A 1 7 ? 6.220 -33.190 -6.708 1.00 0.00 7 GLY A C 2
ATOM 1348 O O . GLY A 1 7 ? 6.129 -33.215 -7.937 1.00 0.00 7 GLY A O 2
ATOM 1352 N N . CYS A 1 8 ? 5.548 -32.330 -5.951 1.00 0.00 8 CYS A N 2
ATOM 1353 C CA . CYS A 1 8 ? 4.644 -31.344 -6.531 1.00 0.00 8 CYS A CA 2
ATOM 1354 C C . CYS A 1 8 ? 4.963 -29.944 -6.017 1.00 0.00 8 CYS A C 2
ATOM 1355 O O . CYS A 1 8 ? 5.285 -29.761 -4.843 1.00 0.00 8 CYS A O 2
ATOM 1363 N N . SER A 1 9 ? 4.873 -28.958 -6.904 1.00 0.00 9 SER A N 2
ATOM 1364 C CA . SER A 1 9 ? 5.158 -27.575 -6.541 1.00 0.00 9 SER A CA 2
ATOM 1365 C C . SER A 1 9 ? 4.731 -26.623 -7.654 1.00 0.00 9 SER A C 2
ATOM 1366 O O . SER A 1 9 ? 5.084 -26.813 -8.817 1.00 0.00 9 SER A O 2
ATOM 1374 N N . GLU A 1 10 ? 3.969 -25.597 -7.287 1.00 0.00 10 GLU A N 2
ATOM 1375 C CA . GLU A 1 10 ? 3.493 -24.615 -8.254 1.00 0.00 10 GLU A CA 2
ATOM 1376 C C . GLU A 1 10 ? 4.504 -23.486 -8.426 1.00 0.00 10 GLU A C 2
ATOM 1377 O O . GLU A 1 10 ? 5.560 -23.482 -7.793 1.00 0.00 10 GLU A O 2
ATOM 1389 N N . VAL A 1 11 ? 4.173 -22.529 -9.287 1.00 0.00 11 VAL A N 2
ATOM 1390 C CA . VAL A 1 11 ? 5.051 -21.393 -9.543 1.00 0.00 11 VAL A CA 2
ATOM 1391 C C . VAL A 1 11 ? 4.263 -20.192 -10.052 1.00 0.00 11 VAL A C 2
ATOM 1392 O O . VAL A 1 11 ? 3.348 -20.335 -10.861 1.00 0.00 11 VAL A O 2
ATOM 1405 N N . ASN A 1 12 ? 4.624 -19.007 -9.571 1.00 0.00 12 ASN A N 2
ATOM 1406 C CA . ASN A 1 12 ? 3.950 -17.779 -9.977 1.00 0.00 12 ASN A CA 2
ATOM 1407 C C . ASN A 1 12 ? 3.671 -17.783 -11.477 1.00 0.00 12 ASN A C 2
ATOM 1408 O O . ASN A 1 12 ? 4.594 -17.759 -12.291 1.00 0.00 12 ASN A O 2
ATOM 1419 N N . VAL A 1 13 ? 2.391 -17.812 -11.835 1.00 0.00 13 VAL A N 2
ATOM 1420 C CA . VAL A 1 13 ? 1.990 -17.816 -13.237 1.00 0.00 13 VAL A CA 2
ATOM 1421 C C . VAL A 1 13 ? 0.503 -17.510 -13.384 1.00 0.00 13 VAL A C 2
ATOM 1422 O O . VAL A 1 13 ? -0.345 -18.236 -12.867 1.00 0.00 13 VAL A O 2
ATOM 1435 N N . VAL A 1 14 ? 0.195 -16.429 -14.093 1.00 0.00 14 VAL A N 2
ATOM 1436 C CA . VAL A 1 14 ? -1.189 -16.026 -14.311 1.00 0.00 14 VAL A CA 2
ATOM 1437 C C . VAL A 1 14 ? -2.070 -17.231 -14.623 1.00 0.00 14 VAL A C 2
ATOM 1438 O O . VAL A 1 14 ? -1.834 -17.952 -15.593 1.00 0.00 14 VAL A O 2
ATOM 1451 N N . LYS A 1 15 ? -3.087 -17.444 -13.795 1.00 0.00 15 LYS A N 2
ATOM 1452 C CA . LYS A 1 15 ? -4.005 -18.561 -13.982 1.00 0.00 15 LYS A CA 2
ATOM 1453 C C . LYS A 1 15 ? -5.255 -18.117 -14.735 1.00 0.00 15 LYS A C 2
ATOM 1454 O O . LYS A 1 15 ? -5.883 -17.120 -14.379 1.00 0.00 15 LYS A O 2
ATOM 1473 N N . GLU A 1 16 ? -5.612 -18.865 -15.774 1.00 0.00 16 GLU A N 2
ATOM 1474 C CA . GLU A 1 16 ? -6.788 -18.547 -16.575 1.00 0.00 16 GLU A CA 2
ATOM 1475 C C . GLU A 1 16 ? -7.967 -18.166 -15.684 1.00 0.00 16 GLU A C 2
ATOM 1476 O O . GLU A 1 16 ? -8.659 -19.031 -15.149 1.00 0.00 16 GLU A O 2
ATOM 1488 N N . ARG A 1 17 ? -8.188 -16.864 -15.530 1.00 0.00 17 ARG A N 2
ATOM 1489 C CA . ARG A 1 17 ? -9.280 -16.368 -14.702 1.00 0.00 17 ARG A CA 2
ATOM 1490 C C . ARG A 1 17 ? -10.307 -15.621 -15.549 1.00 0.00 17 ARG A C 2
ATOM 1491 O O . ARG A 1 17 ? -9.970 -14.757 -16.359 1.00 0.00 17 ARG A O 2
ATOM 1512 N N . PRO A 1 18 ? -11.591 -15.961 -15.359 1.00 0.00 18 PRO A N 2
ATOM 1513 C CA . PRO A 1 18 ? -12.693 -15.335 -16.095 1.00 0.00 18 PRO A CA 2
ATOM 1514 C C . PRO A 1 18 ? -12.914 -13.883 -15.684 1.00 0.00 18 PRO A C 2
ATOM 1515 O O . PRO A 1 18 ? -13.593 -13.604 -14.695 1.00 0.00 18 PRO A O 2
ATOM 1526 N N . LYS A 1 19 ? -12.338 -12.962 -16.449 1.00 0.00 19 LYS A N 2
ATOM 1527 C CA . LYS A 1 19 ? -12.474 -11.538 -16.166 1.00 0.00 19 LYS A CA 2
ATOM 1528 C C . LYS A 1 19 ? -13.910 -11.074 -16.384 1.00 0.00 19 LYS A C 2
ATOM 1529 O O . LYS A 1 19 ? -14.647 -11.655 -17.181 1.00 0.00 19 LYS A O 2
ATOM 1548 N N . THR A 1 20 ? -14.302 -10.023 -15.672 1.00 0.00 20 THR A N 2
ATOM 1549 C CA . THR A 1 20 ? -15.650 -9.481 -15.788 1.00 0.00 20 THR A CA 2
ATOM 1550 C C . THR A 1 20 ? -15.635 -7.957 -15.746 1.00 0.00 20 THR A C 2
ATOM 1551 O O . THR A 1 20 ? -15.329 -7.358 -14.715 1.00 0.00 20 THR A O 2
ATOM 1562 N N . ASP A 1 21 ? -15.968 -7.335 -16.872 1.00 0.00 21 ASP A N 2
ATOM 1563 C CA . ASP A 1 21 ? -15.995 -5.880 -16.963 1.00 0.00 21 ASP A CA 2
ATOM 1564 C C . ASP A 1 21 ? -17.099 -5.301 -16.083 1.00 0.00 21 ASP A C 2
ATOM 1565 O O . ASP A 1 21 ? -18.279 -5.377 -16.422 1.00 0.00 21 ASP A O 2
ATOM 1574 N N . GLU A 1 22 ? -16.705 -4.723 -14.952 1.00 0.00 22 GLU A N 2
ATOM 1575 C CA . GLU A 1 22 ? -17.662 -4.133 -14.024 1.00 0.00 22 GLU A CA 2
ATOM 1576 C C . GLU A 1 22 ? -17.216 -2.738 -13.597 1.00 0.00 22 GLU A C 2
ATOM 1577 O O . GLU A 1 22 ? -17.899 -1.748 -13.860 1.00 0.00 22 GLU A O 2
ATOM 1589 N N . HIS A 1 23 ? -16.065 -2.667 -12.935 1.00 0.00 23 HIS A N 2
ATOM 1590 C CA . HIS A 1 23 ? -15.527 -1.394 -12.470 1.00 0.00 23 HIS A CA 2
ATOM 1591 C C . HIS A 1 23 ? -14.038 -1.287 -12.783 1.00 0.00 23 HIS A C 2
ATOM 1592 O O . HIS A 1 23 ? -13.217 -1.991 -12.195 1.00 0.00 23 HIS A O 2
ATOM 1606 N N . LYS A 1 24 ? -13.695 -0.403 -13.714 1.00 0.00 24 LYS A N 2
ATOM 1607 C CA . LYS A 1 24 ? -12.305 -0.203 -14.105 1.00 0.00 24 LYS A CA 2
ATOM 1608 C C . LYS A 1 24 ? -11.391 -0.196 -12.884 1.00 0.00 24 LYS A C 2
ATOM 1609 O O . LYS A 1 24 ? -11.729 0.376 -11.848 1.00 0.00 24 LYS A O 2
ATOM 1628 N N . SER A 1 25 ? -10.233 -0.834 -13.014 1.00 0.00 25 SER A N 2
ATOM 1629 C CA . SER A 1 25 ? -9.271 -0.903 -11.920 1.00 0.00 25 SER A CA 2
ATOM 1630 C C . SER A 1 25 ? -7.843 -0.948 -12.454 1.00 0.00 25 SER A C 2
ATOM 1631 O O . SER A 1 25 ? -7.550 -1.656 -13.417 1.00 0.00 25 SER A O 2
ATOM 1639 N N . TYR A 1 26 ? -6.958 -0.186 -11.821 1.00 0.00 26 TYR A N 2
ATOM 1640 C CA . TYR A 1 26 ? -5.560 -0.135 -12.233 1.00 0.00 26 TYR A CA 2
ATOM 1641 C C . TYR A 1 26 ? -4.643 -0.607 -11.108 1.00 0.00 26 TYR A C 2
ATOM 1642 O O . TYR A 1 26 ? -4.847 -0.268 -9.942 1.00 0.00 26 TYR A O 2
ATOM 1660 N N . SER A 1 27 ? -3.632 -1.392 -11.467 1.00 0.00 27 SER A N 2
ATOM 1661 C CA . SER A 1 27 ? -2.685 -1.914 -10.490 1.00 0.00 27 SER A CA 2
ATOM 1662 C C . SER A 1 27 ? -1.562 -0.914 -10.233 1.00 0.00 27 SER A C 2
ATOM 1663 O O . SER A 1 27 ? -0.947 -0.399 -11.168 1.00 0.00 27 SER A O 2
ATOM 1671 N N . CYS A 1 28 ? -1.300 -0.642 -8.959 1.00 0.00 28 CYS A N 2
ATOM 1672 C CA . CYS A 1 28 ? -0.252 0.297 -8.576 1.00 0.00 28 CYS A CA 2
ATOM 1673 C C . CYS A 1 28 ? 1.005 0.079 -9.413 1.00 0.00 28 CYS A C 2
ATOM 1674 O O . CYS A 1 28 ? 1.145 -0.940 -10.090 1.00 0.00 28 CYS A O 2
ATOM 1681 N N . SER A 1 29 ? 1.918 1.044 -9.362 1.00 0.00 29 SER A N 2
ATOM 1682 C CA . SER A 1 29 ? 3.163 0.960 -10.117 1.00 0.00 29 SER A CA 2
ATOM 1683 C C . SER A 1 29 ? 4.350 0.738 -9.186 1.00 0.00 29 SER A C 2
ATOM 1684 O O . SER A 1 29 ? 5.349 0.128 -9.568 1.00 0.00 29 SER A O 2
ATOM 1692 N N . PHE A 1 30 ? 4.234 1.239 -7.960 1.00 0.00 30 PHE A N 2
ATOM 1693 C CA . PHE A 1 30 ? 5.298 1.098 -6.973 1.00 0.00 30 PHE A CA 2
ATOM 1694 C C . PHE A 1 30 ? 5.851 -0.324 -6.970 1.00 0.00 30 PHE A C 2
ATOM 1695 O O . PHE A 1 30 ? 5.098 -1.297 -7.006 1.00 0.00 30 PHE A O 2
ATOM 1712 N N . LYS A 1 31 ? 7.175 -0.437 -6.926 1.00 0.00 31 LYS A N 2
ATOM 1713 C CA . LYS A 1 31 ? 7.832 -1.738 -6.917 1.00 0.00 31 LYS A CA 2
ATOM 1714 C C . LYS A 1 31 ? 7.618 -2.447 -5.584 1.00 0.00 31 LYS A C 2
ATOM 1715 O O . LYS A 1 31 ? 8.468 -2.390 -4.696 1.00 0.00 31 LYS A O 2
ATOM 1734 N N . GLY A 1 32 ? 6.477 -3.116 -5.451 1.00 0.00 32 GLY A N 2
ATOM 1735 C CA . GLY A 1 32 ? 6.173 -3.828 -4.223 1.00 0.00 32 GLY A CA 2
ATOM 1736 C C . GLY A 1 32 ? 4.766 -3.557 -3.729 1.00 0.00 32 GLY A C 2
ATOM 1737 O O . GLY A 1 32 ? 4.499 -3.617 -2.529 1.00 0.00 32 GLY A O 2
ATOM 1741 N N . CYS A 1 33 ? 3.863 -3.255 -4.656 1.00 0.00 33 CYS A N 2
ATOM 1742 C CA . CYS A 1 33 ? 2.475 -2.971 -4.309 1.00 0.00 33 CYS A CA 2
ATOM 1743 C C . CYS A 1 33 ? 1.519 -3.708 -5.243 1.00 0.00 33 CYS A C 2
ATOM 1744 O O . CYS A 1 33 ? 1.650 -3.639 -6.465 1.00 0.00 33 CYS A O 2
ATOM 1751 N N . THR A 1 34 ? 0.557 -4.414 -4.658 1.00 0.00 34 THR A N 2
ATOM 1752 C CA . THR A 1 34 ? -0.421 -5.165 -5.435 1.00 0.00 34 THR A CA 2
ATOM 1753 C C . THR A 1 34 ? -1.837 -4.673 -5.161 1.00 0.00 34 THR A C 2
ATOM 1754 O O . THR A 1 34 ? -2.788 -5.454 -5.165 1.00 0.00 34 THR A O 2
ATOM 1765 N N . ASP A 1 35 ? -1.971 -3.372 -4.922 1.00 0.00 35 ASP A N 2
ATOM 1766 C CA . ASP A 1 35 ? -3.273 -2.775 -4.647 1.00 0.00 35 ASP A CA 2
ATOM 1767 C C . ASP A 1 35 ? -3.849 -2.127 -5.902 1.00 0.00 35 ASP A C 2
ATOM 1768 O O . ASP A 1 35 ? -3.112 -1.608 -6.740 1.00 0.00 35 ASP A O 2
ATOM 1777 N N . VAL A 1 36 ? -5.173 -2.163 -6.025 1.00 0.00 36 VAL A N 2
ATOM 1778 C CA . VAL A 1 36 ? -5.849 -1.579 -7.178 1.00 0.00 36 VAL A CA 2
ATOM 1779 C C . VAL A 1 36 ? -6.790 -0.458 -6.753 1.00 0.00 36 VAL A C 2
ATOM 1780 O O . VAL A 1 36 ? -7.159 -0.354 -5.583 1.00 0.00 36 VAL A O 2
ATOM 1793 N N . GLU A 1 37 ? -7.176 0.379 -7.711 1.00 0.00 37 GLU A N 2
ATOM 1794 C CA . GLU A 1 37 ? -8.075 1.493 -7.435 1.00 0.00 37 GLU A CA 2
ATOM 1795 C C . GLU A 1 37 ? -8.994 1.759 -8.624 1.00 0.00 37 GLU A C 2
ATOM 1796 O O . GLU A 1 37 ? -8.597 1.594 -9.779 1.00 0.00 37 GLU A O 2
ATOM 1808 N N . LEU A 1 38 ? -10.223 2.170 -8.334 1.00 0.00 38 LEU A N 2
ATOM 1809 C CA . LEU A 1 38 ? -11.200 2.458 -9.378 1.00 0.00 38 LEU A CA 2
ATOM 1810 C C . LEU A 1 38 ? -10.594 3.343 -10.462 1.00 0.00 38 LEU A C 2
ATOM 1811 O O . LEU A 1 38 ? -10.727 3.063 -11.653 1.00 0.00 38 LEU A O 2
ATOM 1827 N N . VAL A 1 39 ? -9.926 4.412 -10.040 1.00 0.00 39 VAL A N 2
ATOM 1828 C CA . VAL A 1 39 ? -9.295 5.337 -10.975 1.00 0.00 39 VAL A CA 2
ATOM 1829 C C . VAL A 1 39 ? -7.812 5.025 -11.141 1.00 0.00 39 VAL A C 2
ATOM 1830 O O . VAL A 1 39 ? -7.286 4.109 -10.510 1.00 0.00 39 VAL A O 2
ATOM 1843 N N . ALA A 1 40 ? -7.144 5.793 -11.994 1.00 0.00 40 ALA A N 2
ATOM 1844 C CA . ALA A 1 40 ? -5.720 5.601 -12.242 1.00 0.00 40 ALA A CA 2
ATOM 1845 C C . ALA A 1 40 ? -4.925 6.848 -11.872 1.00 0.00 40 ALA A C 2
ATOM 1846 O O . ALA A 1 40 ? -4.842 7.798 -12.650 1.00 0.00 40 ALA A O 2
ATOM 1853 N N . VAL A 1 41 ? -4.342 6.839 -10.677 1.00 0.00 41 VAL A N 2
ATOM 1854 C CA . VAL A 1 41 ? -3.552 7.969 -10.203 1.00 0.00 41 VAL A CA 2
ATOM 1855 C C . VAL A 1 41 ? -2.185 8.006 -10.878 1.00 0.00 41 VAL A C 2
ATOM 1856 O O . VAL A 1 41 ? -1.250 7.334 -10.444 1.00 0.00 41 VAL A O 2
ATOM 1869 N N . ILE A 1 42 ? -2.078 8.796 -11.941 1.00 0.00 42 ILE A N 2
ATOM 1870 C CA . ILE A 1 42 ? -0.824 8.922 -12.674 1.00 0.00 42 ILE A CA 2
ATOM 1871 C C . ILE A 1 42 ? 0.054 10.017 -12.078 1.00 0.00 42 ILE A C 2
ATOM 1872 O O . ILE A 1 42 ? -0.440 11.061 -11.652 1.00 0.00 42 ILE A O 2
ATOM 1888 N N . CYS A 1 43 ? 1.360 9.772 -12.053 1.00 0.00 43 CYS A N 2
ATOM 1889 C CA . CYS A 1 43 ? 2.309 10.737 -11.511 1.00 0.00 43 CYS A CA 2
ATOM 1890 C C . CYS A 1 43 ? 2.894 11.607 -12.620 1.00 0.00 43 CYS A C 2
ATOM 1891 O O . CYS A 1 43 ? 3.433 11.114 -13.610 1.00 0.00 43 CYS A O 2
ATOM 1898 N N . PRO A 1 44 ? 2.784 12.933 -12.451 1.00 0.00 44 PRO A N 2
ATOM 1899 C CA . PRO A 1 44 ? 3.297 13.900 -13.426 1.00 0.00 44 PRO A CA 2
ATOM 1900 C C . PRO A 1 44 ? 4.821 13.932 -13.465 1.00 0.00 44 PRO A C 2
ATOM 1901 O O . PRO A 1 44 ? 5.417 14.762 -14.152 1.00 0.00 44 PRO A O 2
ATOM 1912 N N . TYR A 1 45 ? 5.446 13.022 -12.726 1.00 0.00 45 TYR A N 2
ATOM 1913 C CA . TYR A 1 45 ? 6.901 12.948 -12.675 1.00 0.00 45 TYR A CA 2
ATOM 1914 C C . TYR A 1 45 ? 7.407 11.688 -13.371 1.00 0.00 45 TYR A C 2
ATOM 1915 O O . TYR A 1 45 ? 8.151 11.762 -14.350 1.00 0.00 45 TYR A O 2
ATOM 1933 N N . CYS A 1 46 ? 6.997 10.532 -12.860 1.00 0.00 46 CYS A N 2
ATOM 1934 C CA . CYS A 1 46 ? 7.406 9.255 -13.431 1.00 0.00 46 CYS A CA 2
ATOM 1935 C C . CYS A 1 46 ? 6.379 8.758 -14.445 1.00 0.00 46 CYS A C 2
ATOM 1936 O O . CYS A 1 46 ? 6.624 7.793 -15.168 1.00 0.00 46 CYS A O 2
ATOM 1943 N N . GLU A 1 47 ? 5.231 9.426 -14.492 1.00 0.00 47 GLU A N 2
ATOM 1944 C CA . GLU A 1 47 ? 4.167 9.051 -15.416 1.00 0.00 47 GLU A CA 2
ATOM 1945 C C . GLU A 1 47 ? 3.750 7.599 -15.206 1.00 0.00 47 GLU A C 2
ATOM 1946 O O . GLU A 1 47 ? 3.562 6.849 -16.165 1.00 0.00 47 GLU A O 2
ATOM 1958 N N . LYS A 1 48 ? 3.607 7.207 -13.944 1.00 0.00 48 LYS A N 2
ATOM 1959 C CA . LYS A 1 48 ? 3.211 5.845 -13.606 1.00 0.00 48 LYS A CA 2
ATOM 1960 C C . LYS A 1 48 ? 1.934 5.841 -12.771 1.00 0.00 48 LYS A C 2
ATOM 1961 O O . LYS A 1 48 ? 1.643 6.803 -12.061 1.00 0.00 48 LYS A O 2
ATOM 1980 N N . ASN A 1 49 ? 1.177 4.753 -12.861 1.00 0.00 49 ASN A N 2
ATOM 1981 C CA . ASN A 1 49 ? -0.068 4.624 -12.113 1.00 0.00 49 ASN A CA 2
ATOM 1982 C C . ASN A 1 49 ? 0.188 4.042 -10.726 1.00 0.00 49 ASN A C 2
ATOM 1983 O O . ASN A 1 49 ? 0.837 3.005 -10.586 1.00 0.00 49 ASN A O 2
ATOM 1994 N N . PHE A 1 50 ? -0.326 4.717 -9.703 1.00 0.00 50 PHE A N 2
ATOM 1995 C CA . PHE A 1 50 ? -0.153 4.268 -8.326 1.00 0.00 50 PHE A CA 2
ATOM 1996 C C . PHE A 1 50 ? -1.478 4.305 -7.571 1.00 0.00 50 PHE A C 2
ATOM 1997 O O . PHE A 1 50 ? -2.482 4.806 -8.080 1.00 0.00 50 PHE A O 2
ATOM 2014 N N . CYS A 1 51 ? -1.475 3.770 -6.355 1.00 0.00 51 CYS A N 2
ATOM 2015 C CA . CYS A 1 51 ? -2.675 3.740 -5.528 1.00 0.00 51 CYS A CA 2
ATOM 2016 C C . CYS A 1 51 ? -2.730 4.954 -4.605 1.00 0.00 51 CYS A C 2
ATOM 2017 O O . CYS A 1 51 ? -1.697 5.477 -4.187 1.00 0.00 51 CYS A O 2
ATOM 2024 N N . LEU A 1 52 ? -3.943 5.396 -4.289 1.00 0.00 52 LEU A N 2
ATOM 2025 C CA . LEU A 1 52 ? -4.134 6.547 -3.415 1.00 0.00 52 LEU A CA 2
ATOM 2026 C C . LEU A 1 52 ? -3.094 6.562 -2.299 1.00 0.00 52 LEU A C 2
ATOM 2027 O O . LEU A 1 52 ? -2.561 7.615 -1.947 1.00 0.00 52 LEU A O 2
ATOM 2043 N N . ARG A 1 53 ? -2.809 5.387 -1.747 1.00 0.00 53 ARG A N 2
ATOM 2044 C CA . ARG A 1 53 ? -1.832 5.265 -0.672 1.00 0.00 53 ARG A CA 2
ATOM 2045 C C . ARG A 1 53 ? -0.445 5.689 -1.146 1.00 0.00 53 ARG A C 2
ATOM 2046 O O . ARG A 1 53 ? 0.280 6.384 -0.435 1.00 0.00 53 ARG A O 2
ATOM 2067 N N . HIS A 1 54 ? -0.083 5.264 -2.353 1.00 0.00 54 HIS A N 2
ATOM 2068 C CA . HIS A 1 54 ? 1.217 5.600 -2.923 1.00 0.00 54 HIS A CA 2
ATOM 2069 C C . HIS A 1 54 ? 1.069 6.613 -4.053 1.00 0.00 54 HIS A C 2
ATOM 2070 O O . HIS A 1 54 ? 1.786 6.552 -5.052 1.00 0.00 54 HIS A O 2
ATOM 2084 N N . ARG A 1 55 ? 0.135 7.544 -3.889 1.00 0.00 55 ARG A N 2
ATOM 2085 C CA . ARG A 1 55 ? -0.108 8.569 -4.896 1.00 0.00 55 ARG A CA 2
ATOM 2086 C C . ARG A 1 55 ? 0.988 9.631 -4.867 1.00 0.00 55 ARG A C 2
ATOM 2087 O O . ARG A 1 55 ? 1.434 10.106 -5.912 1.00 0.00 55 ARG A O 2
ATOM 2108 N N . HIS A 1 56 ? 1.417 9.998 -3.664 1.00 0.00 56 HIS A N 2
ATOM 2109 C CA . HIS A 1 56 ? 2.461 11.003 -3.498 1.00 0.00 56 HIS A CA 2
ATOM 2110 C C . HIS A 1 56 ? 3.778 10.523 -4.100 1.00 0.00 56 HIS A C 2
ATOM 2111 O O . HIS A 1 56 ? 3.973 9.327 -4.314 1.00 0.00 56 HIS A O 2
ATOM 2125 N N . GLN A 1 57 ? 4.677 11.463 -4.372 1.00 0.00 57 GLN A N 2
ATOM 2126 C CA . GLN A 1 57 ? 5.975 11.135 -4.950 1.00 0.00 57 GLN A CA 2
ATOM 2127 C C . GLN A 1 57 ? 6.800 10.285 -3.989 1.00 0.00 57 GLN A C 2
ATOM 2128 O O . GLN A 1 57 ? 7.038 9.103 -4.238 1.00 0.00 57 GLN A O 2
ATOM 2142 N N . SER A 1 58 ? 7.235 10.896 -2.892 1.00 0.00 58 SER A N 2
ATOM 2143 C CA . SER A 1 58 ? 8.038 10.197 -1.895 1.00 0.00 58 SER A CA 2
ATOM 2144 C C . SER A 1 58 ? 7.397 8.865 -1.518 1.00 0.00 58 SER A C 2
ATOM 2145 O O . SER A 1 58 ? 8.083 7.856 -1.359 1.00 0.00 58 SER A O 2
ATOM 2153 N N . ASP A 1 59 ? 6.076 8.871 -1.377 1.00 0.00 59 ASP A N 2
ATOM 2154 C CA . ASP A 1 59 ? 5.340 7.664 -1.019 1.00 0.00 59 ASP A CA 2
ATOM 2155 C C . ASP A 1 59 ? 5.781 6.484 -1.880 1.00 0.00 59 ASP A C 2
ATOM 2156 O O . ASP A 1 59 ? 6.128 5.421 -1.363 1.00 0.00 59 ASP A O 2
ATOM 2165 N N . HIS A 1 60 ? 5.763 6.677 -3.195 1.00 0.00 60 HIS A N 2
ATOM 2166 C CA . HIS A 1 60 ? 6.161 5.628 -4.127 1.00 0.00 60 HIS A CA 2
ATOM 2167 C C . HIS A 1 60 ? 7.627 5.779 -4.521 1.00 0.00 60 HIS A C 2
ATOM 2168 O O . HIS A 1 60 ? 8.038 5.347 -5.598 1.00 0.00 60 HIS A O 2
ATOM 2182 N N . ASP A 1 61 ? 8.410 6.393 -3.642 1.00 0.00 61 ASP A N 2
ATOM 2183 C CA . ASP A 1 61 ? 9.831 6.600 -3.897 1.00 0.00 61 ASP A CA 2
ATOM 2184 C C . ASP A 1 61 ? 10.068 7.006 -5.349 1.00 0.00 61 ASP A C 2
ATOM 2185 O O . ASP A 1 61 ? 10.855 6.378 -6.059 1.00 0.00 61 ASP A O 2
ATOM 2194 N N . CYS A 1 62 ? 9.383 8.058 -5.783 1.00 0.00 62 CYS A N 2
ATOM 2195 C CA . CYS A 1 62 ? 9.517 8.547 -7.150 1.00 0.00 62 CYS A CA 2
ATOM 2196 C C . CYS A 1 62 ? 10.983 8.578 -7.576 1.00 0.00 62 CYS A C 2
ATOM 2197 O O . CYS A 1 62 ? 11.788 9.313 -7.007 1.00 0.00 62 CYS A O 2
ATOM 2204 N N . GLU A 1 63 ? 11.319 7.773 -8.579 1.00 0.00 63 GLU A N 2
ATOM 2205 C CA . GLU A 1 63 ? 12.687 7.709 -9.080 1.00 0.00 63 GLU A CA 2
ATOM 2206 C C . GLU A 1 63 ? 13.129 9.061 -9.631 1.00 0.00 63 GLU A C 2
ATOM 2207 O O . GLU A 1 63 ? 14.310 9.406 -9.587 1.00 0.00 63 GLU A O 2
ATOM 2219 N N . LYS A 1 64 ? 12.173 9.824 -10.149 1.00 0.00 64 LYS A N 2
ATOM 2220 C CA . LYS A 1 64 ? 12.461 11.139 -10.709 1.00 0.00 64 LYS A CA 2
ATOM 2221 C C . LYS A 1 64 ? 13.118 12.041 -9.668 1.00 0.00 64 LYS A C 2
ATOM 2222 O O . LYS A 1 64 ? 14.092 12.735 -9.961 1.00 0.00 64 LYS A O 2
ATOM 2241 N N . LEU A 1 65 ? 12.580 12.024 -8.454 1.00 0.00 65 LEU A N 2
ATOM 2242 C CA . LEU A 1 65 ? 13.115 12.839 -7.369 1.00 0.00 65 LEU A CA 2
ATOM 2243 C C . LEU A 1 65 ? 14.640 12.868 -7.410 1.00 0.00 65 LEU A C 2
ATOM 2244 O O . LEU A 1 65 ? 15.270 11.993 -8.003 1.00 0.00 65 LEU A O 2
ATOM 2260 N N . GLU A 1 66 ? 15.225 13.879 -6.776 1.00 0.00 66 GLU A N 2
ATOM 2261 C CA . GLU A 1 66 ? 16.676 14.020 -6.740 1.00 0.00 66 GLU A CA 2
ATOM 2262 C C . GLU A 1 66 ? 17.270 13.235 -5.574 1.00 0.00 66 GLU A C 2
ATOM 2263 O O . GLU A 1 66 ? 18.109 13.744 -4.831 1.00 0.00 66 GLU A O 2
ATOM 2275 N N . VAL A 1 67 ? 16.829 11.990 -5.420 1.00 0.00 67 VAL A N 2
ATOM 2276 C CA . VAL A 1 67 ? 17.316 11.133 -4.346 1.00 0.00 67 VAL A CA 2
ATOM 2277 C C . VAL A 1 67 ? 17.579 9.718 -4.849 1.00 0.00 67 VAL A C 2
ATOM 2278 O O . VAL A 1 67 ? 16.753 9.133 -5.548 1.00 0.00 67 VAL A O 2
ATOM 2291 N N . ALA A 1 68 ? 18.737 9.173 -4.488 1.00 0.00 68 ALA A N 2
ATOM 2292 C CA . ALA A 1 68 ? 19.108 7.826 -4.900 1.00 0.00 68 ALA A CA 2
ATOM 2293 C C . ALA A 1 68 ? 20.267 7.295 -4.062 1.00 0.00 68 ALA A C 2
ATOM 2294 O O . ALA A 1 68 ? 21.068 8.066 -3.534 1.00 0.00 68 ALA A O 2
ATOM 2301 N N . LYS A 1 69 ? 20.349 5.974 -3.945 1.00 0.00 69 LYS A N 2
ATOM 2302 C CA . LYS A 1 69 ? 21.410 5.339 -3.172 1.00 0.00 69 LYS A CA 2
ATOM 2303 C C . LYS A 1 69 ? 22.713 5.300 -3.965 1.00 0.00 69 LYS A C 2
ATOM 2304 O O . LYS A 1 69 ? 22.725 5.063 -5.173 1.00 0.00 69 LYS A O 2
ATOM 2323 N N . PRO A 1 70 ? 23.836 5.537 -3.271 1.00 0.00 70 PRO A N 2
ATOM 2324 C CA . PRO A 1 70 ? 25.165 5.532 -3.891 1.00 0.00 70 PRO A CA 2
ATOM 2325 C C . PRO A 1 70 ? 25.602 4.133 -4.313 1.00 0.00 70 PRO A C 2
ATOM 2326 O O . PRO A 1 70 ? 26.715 3.943 -4.805 1.00 0.00 70 PRO A O 2
ATOM 2337 N N . ARG A 1 71 ? 24.721 3.158 -4.116 1.00 0.00 71 ARG A N 2
ATOM 2338 C CA . ARG A 1 71 ? 25.018 1.776 -4.476 1.00 0.00 71 ARG A CA 2
ATOM 2339 C C . ARG A 1 71 ? 23.982 1.235 -5.457 1.00 0.00 71 ARG A C 2
ATOM 2340 O O . ARG A 1 71 ? 22.781 1.273 -5.190 1.00 0.00 71 ARG A O 2
ATOM 2361 N N . MET A 1 72 ? 24.455 0.733 -6.592 1.00 0.00 72 MET A N 2
ATOM 2362 C CA . MET A 1 72 ? 23.570 0.184 -7.613 1.00 0.00 72 MET A CA 2
ATOM 2363 C C . MET A 1 72 ? 24.243 -0.965 -8.356 1.00 0.00 72 MET A C 2
ATOM 2364 O O . MET A 1 72 ? 25.327 -0.804 -8.916 1.00 0.00 72 MET A O 2
ATOM 2378 N N . ALA A 1 73 ? 23.594 -2.125 -8.356 1.00 0.00 73 ALA A N 2
ATOM 2379 C CA . ALA A 1 73 ? 24.130 -3.300 -9.032 1.00 0.00 73 ALA A CA 2
ATOM 2380 C C . ALA A 1 73 ? 23.775 -3.290 -10.515 1.00 0.00 73 ALA A C 2
ATOM 2381 O O . ALA A 1 73 ? 24.613 -3.586 -11.365 1.00 0.00 73 ALA A O 2
ATOM 2388 N N . ALA A 1 74 ? 22.527 -2.949 -10.817 1.00 0.00 74 ALA A N 2
ATOM 2389 C CA . ALA A 1 74 ? 22.061 -2.900 -12.198 1.00 0.00 74 ALA A CA 2
ATOM 2390 C C . ALA A 1 74 ? 21.863 -1.460 -12.659 1.00 0.00 74 ALA A C 2
ATOM 2391 O O . ALA A 1 74 ? 20.822 -0.853 -12.406 1.00 0.00 74 ALA A O 2
ATOM 2398 N N . THR A 1 75 ? 22.869 -0.917 -13.338 1.00 0.00 75 THR A N 2
ATOM 2399 C CA . THR A 1 75 ? 22.806 0.452 -13.834 1.00 0.00 75 THR A CA 2
ATOM 2400 C C . THR A 1 75 ? 21.756 0.592 -14.930 1.00 0.00 75 THR A C 2
ATOM 2401 O O . THR A 1 75 ? 21.760 -0.159 -15.905 1.00 0.00 75 THR A O 2
ATOM 2412 N N . GLN A 1 76 ? 20.858 1.558 -14.763 1.00 0.00 76 GLN A N 2
ATOM 2413 C CA . GLN A 1 76 ? 19.802 1.796 -15.740 1.00 0.00 76 GLN A CA 2
ATOM 2414 C C . GLN A 1 76 ? 19.134 3.146 -15.502 1.00 0.00 76 GLN A C 2
ATOM 2415 O O . GLN A 1 76 ? 18.434 3.337 -14.507 1.00 0.00 76 GLN A O 2
ATOM 2429 N N . LYS A 1 77 ? 19.354 4.080 -16.421 1.00 0.00 77 LYS A N 2
ATOM 2430 C CA . LYS A 1 77 ? 18.773 5.413 -16.312 1.00 0.00 77 LYS A CA 2
ATOM 2431 C C . LYS A 1 77 ? 18.340 5.930 -17.680 1.00 0.00 77 LYS A C 2
ATOM 2432 O O . LYS A 1 77 ? 19.059 5.780 -18.669 1.00 0.00 77 LYS A O 2
ATOM 2451 N N . LEU A 1 78 ? 17.162 6.542 -17.730 1.00 0.00 78 LEU A N 2
ATOM 2452 C CA . LEU A 1 78 ? 16.634 7.084 -18.978 1.00 0.00 78 LEU A CA 2
ATOM 2453 C C . LEU A 1 78 ? 15.640 8.209 -18.705 1.00 0.00 78 LEU A C 2
ATOM 2454 O O . LEU A 1 78 ? 15.139 8.352 -17.589 1.00 0.00 78 LEU A O 2
ATOM 2470 N N . VAL A 1 79 ? 15.357 9.004 -19.732 1.00 0.00 79 VAL A N 2
ATOM 2471 C CA . VAL A 1 79 ? 14.421 10.114 -19.604 1.00 0.00 79 VAL A CA 2
ATOM 2472 C C . VAL A 1 79 ? 13.909 10.561 -20.969 1.00 0.00 79 VAL A C 2
ATOM 2473 O O . VAL A 1 79 ? 14.675 10.663 -21.928 1.00 0.00 79 VAL A O 2
ATOM 2486 N N . ARG A 1 80 ? 12.610 10.827 -21.050 1.00 0.00 80 ARG A N 2
ATOM 2487 C CA . ARG A 1 80 ? 11.995 11.263 -22.298 1.00 0.00 80 ARG A CA 2
ATOM 2488 C C . ARG A 1 80 ? 11.206 12.553 -22.094 1.00 0.00 80 ARG A C 2
ATOM 2489 O O . ARG A 1 80 ? 11.072 13.362 -23.012 1.00 0.00 80 ARG A O 2
ATOM 2510 N N . SER A 1 81 ? 10.687 12.738 -20.885 1.00 0.00 81 SER A N 2
ATOM 2511 C CA . SER A 1 81 ? 9.908 13.928 -20.561 1.00 0.00 81 SER A CA 2
ATOM 2512 C C . SER A 1 81 ? 10.773 15.182 -20.642 1.00 0.00 81 SER A C 2
ATOM 2513 O O . SER A 1 81 ? 11.865 15.234 -20.077 1.00 0.00 81 SER A O 2
ATOM 2521 N N . GLY A 1 82 ? 10.276 16.192 -21.349 1.00 0.00 82 GLY A N 2
ATOM 2522 C CA . GLY A 1 82 ? 11.016 17.433 -21.491 1.00 0.00 82 GLY A CA 2
ATOM 2523 C C . GLY A 1 82 ? 10.112 18.650 -21.494 1.00 0.00 82 GLY A C 2
ATOM 2524 O O . GLY A 1 82 ? 8.986 18.615 -20.997 1.00 0.00 82 GLY A O 2
ATOM 2528 N N . PRO A 1 83 ? 10.607 19.758 -22.065 1.00 0.00 83 PRO A N 2
ATOM 2529 C CA . PRO A 1 83 ? 9.852 21.013 -22.143 1.00 0.00 83 PRO A CA 2
ATOM 2530 C C . PRO A 1 83 ? 8.676 20.922 -23.110 1.00 0.00 83 PRO A C 2
ATOM 2531 O O . PRO A 1 83 ? 8.803 21.254 -24.289 1.00 0.00 83 PRO A O 2
ATOM 2542 N N . SER A 1 84 ? 7.533 20.472 -22.603 1.00 0.00 84 SER A N 2
ATOM 2543 C CA . SER A 1 84 ? 6.335 20.335 -23.424 1.00 0.00 84 SER A CA 2
ATOM 2544 C C . SER A 1 84 ? 5.153 21.057 -22.784 1.00 0.00 84 SER A C 2
ATOM 2545 O O . SER A 1 84 ? 4.490 20.521 -21.897 1.00 0.00 84 SER A O 2
ATOM 2553 N N . SER A 1 85 ? 4.897 22.279 -23.241 1.00 0.00 85 SER A N 2
ATOM 2554 C CA . SER A 1 85 ? 3.798 23.078 -22.712 1.00 0.00 85 SER A CA 2
ATOM 2555 C C . SER A 1 85 ? 2.460 22.594 -23.262 1.00 0.00 85 SER A C 2
ATOM 2556 O O . SER A 1 85 ? 2.147 22.799 -24.434 1.00 0.00 85 SER A O 2
ATOM 2564 N N . GLY A 1 86 ? 1.673 21.949 -22.406 1.00 0.00 86 GLY A N 2
ATOM 2565 C CA . GLY A 1 86 ? 0.378 21.445 -22.824 1.00 0.00 86 GLY A CA 2
ATOM 2566 C C . GLY A 1 86 ? -0.566 21.232 -21.657 1.00 0.00 86 GLY A C 2
ATOM 2567 O O . GLY A 1 86 ? -0.493 20.189 -21.010 1.00 0.00 86 GLY A O 2
ATOM 2573 N N . GLY A 1 1 ? -23.026 -55.829 3.521 1.00 0.00 1 GLY A N 3
ATOM 2574 C CA . GLY A 1 1 ? -22.600 -54.520 3.062 1.00 0.00 1 GLY A CA 3
ATOM 2575 C C . GLY A 1 1 ? -23.769 -53.625 2.699 1.00 0.00 1 GLY A C 3
ATOM 2576 O O . GLY A 1 1 ? -24.927 -53.992 2.901 1.00 0.00 1 GLY A O 3
ATOM 2580 N N . SER A 1 2 ? -23.466 -52.447 2.163 1.00 0.00 2 SER A N 3
ATOM 2581 C CA . SER A 1 2 ? -24.501 -51.495 1.776 1.00 0.00 2 SER A CA 3
ATOM 2582 C C . SER A 1 2 ? -24.042 -50.645 0.595 1.00 0.00 2 SER A C 3
ATOM 2583 O O . SER A 1 2 ? -22.868 -50.289 0.491 1.00 0.00 2 SER A O 3
ATOM 2591 N N . SER A 1 3 ? -24.977 -50.323 -0.293 1.00 0.00 3 SER A N 3
ATOM 2592 C CA . SER A 1 3 ? -24.670 -49.518 -1.469 1.00 0.00 3 SER A CA 3
ATOM 2593 C C . SER A 1 3 ? -25.938 -48.901 -2.052 1.00 0.00 3 SER A C 3
ATOM 2594 O O . SER A 1 3 ? -27.007 -49.509 -2.024 1.00 0.00 3 SER A O 3
ATOM 2602 N N . GLY A 1 4 ? -25.809 -47.688 -2.581 1.00 0.00 4 GLY A N 3
ATOM 2603 C CA . GLY A 1 4 ? -26.951 -47.008 -3.163 1.00 0.00 4 GLY A CA 3
ATOM 2604 C C . GLY A 1 4 ? -26.544 -45.861 -4.067 1.00 0.00 4 GLY A C 3
ATOM 2605 O O . GLY A 1 4 ? -25.493 -45.250 -3.871 1.00 0.00 4 GLY A O 3
ATOM 2609 N N . SER A 1 5 ? -27.377 -45.568 -5.060 1.00 0.00 5 SER A N 3
ATOM 2610 C CA . SER A 1 5 ? -27.096 -44.491 -6.002 1.00 0.00 5 SER A CA 3
ATOM 2611 C C . SER A 1 5 ? -28.307 -44.212 -6.887 1.00 0.00 5 SER A C 3
ATOM 2612 O O . SER A 1 5 ? -29.228 -45.025 -6.970 1.00 0.00 5 SER A O 3
ATOM 2620 N N . SER A 1 6 ? -28.297 -43.058 -7.546 1.00 0.00 6 SER A N 3
ATOM 2621 C CA . SER A 1 6 ? -29.396 -42.670 -8.422 1.00 0.00 6 SER A CA 3
ATOM 2622 C C . SER A 1 6 ? -28.868 -42.071 -9.723 1.00 0.00 6 SER A C 3
ATOM 2623 O O . SER A 1 6 ? -27.693 -41.721 -9.826 1.00 0.00 6 SER A O 3
ATOM 2631 N N . GLY A 1 7 ? -29.746 -41.957 -10.714 1.00 0.00 7 GLY A N 3
ATOM 2632 C CA . GLY A 1 7 ? -29.351 -41.401 -11.995 1.00 0.00 7 GLY A CA 3
ATOM 2633 C C . GLY A 1 7 ? -30.116 -40.138 -12.340 1.00 0.00 7 GLY A C 3
ATOM 2634 O O . GLY A 1 7 ? -31.188 -40.199 -12.942 1.00 0.00 7 GLY A O 3
ATOM 2638 N N . CYS A 1 8 ? -29.565 -38.992 -11.956 1.00 0.00 8 CYS A N 3
ATOM 2639 C CA . CYS A 1 8 ? -30.203 -37.709 -12.226 1.00 0.00 8 CYS A CA 3
ATOM 2640 C C . CYS A 1 8 ? -29.729 -37.135 -13.557 1.00 0.00 8 CYS A C 3
ATOM 2641 O O . CYS A 1 8 ? -28.616 -37.412 -14.003 1.00 0.00 8 CYS A O 3
ATOM 2649 N N . SER A 1 9 ? -30.583 -36.335 -14.189 1.00 0.00 9 SER A N 3
ATOM 2650 C CA . SER A 1 9 ? -30.254 -35.727 -15.472 1.00 0.00 9 SER A CA 3
ATOM 2651 C C . SER A 1 9 ? -29.779 -34.289 -15.286 1.00 0.00 9 SER A C 3
ATOM 2652 O O . SER A 1 9 ? -30.385 -33.515 -14.545 1.00 0.00 9 SER A O 3
ATOM 2660 N N . GLU A 1 10 ? -28.690 -33.939 -15.963 1.00 0.00 10 GLU A N 3
ATOM 2661 C CA . GLU A 1 10 ? -28.133 -32.595 -15.872 1.00 0.00 10 GLU A CA 3
ATOM 2662 C C . GLU A 1 10 ? -28.088 -31.930 -17.245 1.00 0.00 10 GLU A C 3
ATOM 2663 O O . GLU A 1 10 ? -28.475 -32.527 -18.249 1.00 0.00 10 GLU A O 3
ATOM 2675 N N . VAL A 1 11 ? -27.614 -30.689 -17.279 1.00 0.00 11 VAL A N 3
ATOM 2676 C CA . VAL A 1 11 ? -27.518 -29.941 -18.528 1.00 0.00 11 VAL A CA 3
ATOM 2677 C C . VAL A 1 11 ? -26.837 -28.595 -18.311 1.00 0.00 11 VAL A C 3
ATOM 2678 O O . VAL A 1 11 ? -27.095 -27.909 -17.323 1.00 0.00 11 VAL A O 3
ATOM 2691 N N . ASN A 1 12 ? -25.965 -28.222 -19.243 1.00 0.00 12 ASN A N 3
ATOM 2692 C CA . ASN A 1 12 ? -25.246 -26.956 -19.154 1.00 0.00 12 ASN A CA 3
ATOM 2693 C C . ASN A 1 12 ? -25.698 -25.996 -20.250 1.00 0.00 12 ASN A C 3
ATOM 2694 O O . ASN A 1 12 ? -25.922 -26.399 -21.391 1.00 0.00 12 ASN A O 3
ATOM 2705 N N . VAL A 1 13 ? -25.831 -24.722 -19.894 1.00 0.00 13 VAL A N 3
ATOM 2706 C CA . VAL A 1 13 ? -26.254 -23.702 -20.847 1.00 0.00 13 VAL A CA 3
ATOM 2707 C C . VAL A 1 13 ? -25.226 -22.581 -20.945 1.00 0.00 13 VAL A C 3
ATOM 2708 O O . VAL A 1 13 ? -24.764 -22.057 -19.931 1.00 0.00 13 VAL A O 3
ATOM 2721 N N . VAL A 1 14 ? -24.872 -22.216 -22.173 1.00 0.00 14 VAL A N 3
ATOM 2722 C CA . VAL A 1 14 ? -23.900 -21.154 -22.405 1.00 0.00 14 VAL A CA 3
ATOM 2723 C C . VAL A 1 14 ? -24.519 -19.781 -22.171 1.00 0.00 14 VAL A C 3
ATOM 2724 O O . VAL A 1 14 ? -25.147 -19.210 -23.062 1.00 0.00 14 VAL A O 3
ATOM 2737 N N . LYS A 1 15 ? -24.337 -19.254 -20.965 1.00 0.00 15 LYS A N 3
ATOM 2738 C CA . LYS A 1 15 ? -24.875 -17.946 -20.611 1.00 0.00 15 LYS A CA 3
ATOM 2739 C C . LYS A 1 15 ? -23.760 -16.912 -20.496 1.00 0.00 15 LYS A C 3
ATOM 2740 O O . LYS A 1 15 ? -22.728 -17.166 -19.875 1.00 0.00 15 LYS A O 3
ATOM 2759 N N . GLU A 1 16 ? -23.976 -15.745 -21.096 1.00 0.00 16 GLU A N 3
ATOM 2760 C CA . GLU A 1 16 ? -22.988 -14.673 -21.059 1.00 0.00 16 GLU A CA 3
ATOM 2761 C C . GLU A 1 16 ? -22.554 -14.383 -19.625 1.00 0.00 16 GLU A C 3
ATOM 2762 O O . GLU A 1 16 ? -23.358 -14.451 -18.695 1.00 0.00 16 GLU A O 3
ATOM 2774 N N . ARG A 1 17 ? -21.276 -14.061 -19.454 1.00 0.00 17 ARG A N 3
ATOM 2775 C CA . ARG A 1 17 ? -20.733 -13.763 -18.134 1.00 0.00 17 ARG A CA 3
ATOM 2776 C C . ARG A 1 17 ? -21.554 -12.680 -17.440 1.00 0.00 17 ARG A C 3
ATOM 2777 O O . ARG A 1 17 ? -22.203 -11.853 -18.081 1.00 0.00 17 ARG A O 3
ATOM 2798 N N . PRO A 1 18 ? -21.528 -12.685 -16.099 1.00 0.00 18 PRO A N 3
ATOM 2799 C CA . PRO A 1 18 ? -22.264 -11.709 -15.289 1.00 0.00 18 PRO A CA 3
ATOM 2800 C C . PRO A 1 18 ? -21.676 -10.307 -15.394 1.00 0.00 18 PRO A C 3
ATOM 2801 O O . PRO A 1 18 ? -20.458 -10.129 -15.358 1.00 0.00 18 PRO A O 3
ATOM 2812 N N . LYS A 1 19 ? -22.547 -9.312 -15.524 1.00 0.00 19 LYS A N 3
ATOM 2813 C CA . LYS A 1 19 ? -22.115 -7.924 -15.632 1.00 0.00 19 LYS A CA 3
ATOM 2814 C C . LYS A 1 19 ? -20.873 -7.674 -14.783 1.00 0.00 19 LYS A C 3
ATOM 2815 O O . LYS A 1 19 ? -20.665 -8.326 -13.760 1.00 0.00 19 LYS A O 3
ATOM 2834 N N . THR A 1 20 ? -20.049 -6.723 -15.214 1.00 0.00 20 THR A N 3
ATOM 2835 C CA . THR A 1 20 ? -18.828 -6.386 -14.493 1.00 0.00 20 THR A CA 3
ATOM 2836 C C . THR A 1 20 ? -18.818 -4.917 -14.084 1.00 0.00 20 THR A C 3
ATOM 2837 O O . THR A 1 20 ? -19.076 -4.033 -14.902 1.00 0.00 20 THR A O 3
ATOM 2848 N N . ASP A 1 21 ? -18.519 -4.664 -12.815 1.00 0.00 21 ASP A N 3
ATOM 2849 C CA . ASP A 1 21 ? -18.475 -3.301 -12.297 1.00 0.00 21 ASP A CA 3
ATOM 2850 C C . ASP A 1 21 ? -17.952 -2.335 -13.356 1.00 0.00 21 ASP A C 3
ATOM 2851 O O . ASP A 1 21 ? -16.798 -2.421 -13.773 1.00 0.00 21 ASP A O 3
ATOM 2860 N N . GLU A 1 22 ? -18.811 -1.416 -13.786 1.00 0.00 22 GLU A N 3
ATOM 2861 C CA . GLU A 1 22 ? -18.436 -0.435 -14.798 1.00 0.00 22 GLU A CA 3
ATOM 2862 C C . GLU A 1 22 ? -17.061 0.156 -14.499 1.00 0.00 22 GLU A C 3
ATOM 2863 O O . GLU A 1 22 ? -16.213 0.262 -15.386 1.00 0.00 22 GLU A O 3
ATOM 2875 N N . HIS A 1 23 ? -16.848 0.539 -13.245 1.00 0.00 23 HIS A N 3
ATOM 2876 C CA . HIS A 1 23 ? -15.576 1.119 -12.828 1.00 0.00 23 HIS A CA 3
ATOM 2877 C C . HIS A 1 23 ? -14.465 0.074 -12.862 1.00 0.00 23 HIS A C 3
ATOM 2878 O O . HIS A 1 23 ? -14.607 -1.017 -12.311 1.00 0.00 23 HIS A O 3
ATOM 2892 N N . LYS A 1 24 ? -13.359 0.415 -13.515 1.00 0.00 24 LYS A N 3
ATOM 2893 C CA . LYS A 1 24 ? -12.222 -0.492 -13.622 1.00 0.00 24 LYS A CA 3
ATOM 2894 C C . LYS A 1 24 ? -11.204 -0.221 -12.519 1.00 0.00 24 LYS A C 3
ATOM 2895 O O . LYS A 1 24 ? -11.142 0.882 -11.976 1.00 0.00 24 LYS A O 3
ATOM 2914 N N . SER A 1 25 ? -10.406 -1.233 -12.195 1.00 0.00 25 SER A N 3
ATOM 2915 C CA . SER A 1 25 ? -9.391 -1.104 -11.155 1.00 0.00 25 SER A CA 3
ATOM 2916 C C . SER A 1 25 ? -7.990 -1.142 -11.756 1.00 0.00 25 SER A C 3
ATOM 2917 O O . SER A 1 25 ? -7.633 -2.082 -12.468 1.00 0.00 25 SER A O 3
ATOM 2925 N N . TYR A 1 26 ? -7.200 -0.115 -11.465 1.00 0.00 26 TYR A N 3
ATOM 2926 C CA . TYR A 1 26 ? -5.838 -0.028 -11.978 1.00 0.00 26 TYR A CA 3
ATOM 2927 C C . TYR A 1 26 ? -4.833 -0.526 -10.943 1.00 0.00 26 TYR A C 3
ATOM 2928 O O . TYR A 1 26 ? -4.966 -0.250 -9.751 1.00 0.00 26 TYR A O 3
ATOM 2946 N N . SER A 1 27 ? -3.828 -1.260 -11.409 1.00 0.00 27 SER A N 3
ATOM 2947 C CA . SER A 1 27 ? -2.801 -1.799 -10.525 1.00 0.00 27 SER A CA 3
ATOM 2948 C C . SER A 1 27 ? -1.748 -0.742 -10.206 1.00 0.00 27 SER A C 3
ATOM 2949 O O . SER A 1 27 ? -1.427 0.102 -11.043 1.00 0.00 27 SER A O 3
ATOM 2957 N N . CYS A 1 28 ? -1.215 -0.795 -8.990 1.00 0.00 28 CYS A N 3
ATOM 2958 C CA . CYS A 1 28 ? -0.199 0.157 -8.558 1.00 0.00 28 CYS A CA 3
ATOM 2959 C C . CYS A 1 28 ? 1.145 -0.146 -9.214 1.00 0.00 28 CYS A C 3
ATOM 2960 O O . CYS A 1 28 ? 1.503 -1.308 -9.410 1.00 0.00 28 CYS A O 3
ATOM 2967 N N . SER A 1 29 ? 1.884 0.906 -9.550 1.00 0.00 29 SER A N 3
ATOM 2968 C CA . SER A 1 29 ? 3.187 0.752 -10.187 1.00 0.00 29 SER A CA 3
ATOM 2969 C C . SER A 1 29 ? 4.285 0.576 -9.143 1.00 0.00 29 SER A C 3
ATOM 2970 O O . SER A 1 29 ? 5.450 0.885 -9.392 1.00 0.00 29 SER A O 3
ATOM 2978 N N . PHE A 1 30 ? 3.904 0.076 -7.972 1.00 0.00 30 PHE A N 3
ATOM 2979 C CA . PHE A 1 30 ? 4.855 -0.142 -6.888 1.00 0.00 30 PHE A CA 3
ATOM 2980 C C . PHE A 1 30 ? 5.390 -1.571 -6.913 1.00 0.00 30 PHE A C 3
ATOM 2981 O O . PHE A 1 30 ? 4.836 -2.442 -7.583 1.00 0.00 30 PHE A O 3
ATOM 2998 N N . LYS A 1 31 ? 6.471 -1.804 -6.177 1.00 0.00 31 LYS A N 3
ATOM 2999 C CA . LYS A 1 31 ? 7.083 -3.126 -6.113 1.00 0.00 31 LYS A CA 3
ATOM 3000 C C . LYS A 1 31 ? 6.656 -3.862 -4.847 1.00 0.00 31 LYS A C 3
ATOM 3001 O O . LYS A 1 31 ? 7.273 -3.713 -3.793 1.00 0.00 31 LYS A O 3
ATOM 3020 N N . GLY A 1 32 ? 5.596 -4.657 -4.958 1.00 0.00 32 GLY A N 3
ATOM 3021 C CA . GLY A 1 32 ? 5.107 -5.405 -3.815 1.00 0.00 32 GLY A CA 3
ATOM 3022 C C . GLY A 1 32 ? 4.046 -4.650 -3.040 1.00 0.00 32 GLY A C 3
ATOM 3023 O O . GLY A 1 32 ? 4.013 -4.698 -1.810 1.00 0.00 32 GLY A O 3
ATOM 3027 N N . CYS A 1 33 ? 3.176 -3.948 -3.759 1.00 0.00 33 CYS A N 3
ATOM 3028 C CA . CYS A 1 33 ? 2.110 -3.177 -3.131 1.00 0.00 33 CYS A CA 3
ATOM 3029 C C . CYS A 1 33 ? 0.754 -3.840 -3.356 1.00 0.00 33 CYS A C 3
ATOM 3030 O O . CYS A 1 33 ? -0.194 -3.612 -2.604 1.00 0.00 33 CYS A O 3
ATOM 3037 N N . THR A 1 34 ? 0.669 -4.663 -4.397 1.00 0.00 34 THR A N 3
ATOM 3038 C CA . THR A 1 34 ? -0.569 -5.359 -4.722 1.00 0.00 34 THR A CA 3
ATOM 3039 C C . THR A 1 34 ? -1.786 -4.527 -4.333 1.00 0.00 34 THR A C 3
ATOM 3040 O O . THR A 1 34 ? -2.665 -4.995 -3.610 1.00 0.00 34 THR A O 3
ATOM 3051 N N . ASP A 1 35 ? -1.830 -3.291 -4.817 1.00 0.00 35 ASP A N 3
ATOM 3052 C CA . ASP A 1 35 ? -2.941 -2.393 -4.522 1.00 0.00 35 ASP A CA 3
ATOM 3053 C C . ASP A 1 35 ? -3.596 -1.898 -5.807 1.00 0.00 35 ASP A C 3
ATOM 3054 O O . ASP A 1 35 ? -2.936 -1.747 -6.835 1.00 0.00 35 ASP A O 3
ATOM 3063 N N . VAL A 1 36 ? -4.900 -1.648 -5.742 1.00 0.00 36 VAL A N 3
ATOM 3064 C CA . VAL A 1 36 ? -5.646 -1.170 -6.901 1.00 0.00 36 VAL A CA 3
ATOM 3065 C C . VAL A 1 36 ? -6.619 -0.063 -6.510 1.00 0.00 36 VAL A C 3
ATOM 3066 O O . VAL A 1 36 ? -6.861 0.174 -5.327 1.00 0.00 36 VAL A O 3
ATOM 3079 N N . GLU A 1 37 ? -7.175 0.610 -7.512 1.00 0.00 37 GLU A N 3
ATOM 3080 C CA . GLU A 1 37 ? -8.122 1.692 -7.272 1.00 0.00 37 GLU A CA 3
ATOM 3081 C C . GLU A 1 37 ? -9.037 1.891 -8.477 1.00 0.00 37 GLU A C 3
ATOM 3082 O O . GLU A 1 37 ? -8.672 1.569 -9.608 1.00 0.00 37 GLU A O 3
ATOM 3094 N N . LEU A 1 38 ? -10.228 2.424 -8.226 1.00 0.00 38 LEU A N 3
ATOM 3095 C CA . LEU A 1 38 ? -11.197 2.666 -9.289 1.00 0.00 38 LEU A CA 3
ATOM 3096 C C . LEU A 1 38 ? -10.605 3.563 -10.371 1.00 0.00 38 LEU A C 3
ATOM 3097 O O . LEU A 1 38 ? -10.829 3.347 -11.563 1.00 0.00 38 LEU A O 3
ATOM 3113 N N . VAL A 1 39 ? -9.847 4.570 -9.949 1.00 0.00 39 VAL A N 3
ATOM 3114 C CA . VAL A 1 39 ? -9.220 5.498 -10.882 1.00 0.00 39 VAL A CA 3
ATOM 3115 C C . VAL A 1 39 ? -7.741 5.177 -11.066 1.00 0.00 39 VAL A C 3
ATOM 3116 O O . VAL A 1 39 ? -7.167 4.394 -10.310 1.00 0.00 39 VAL A O 3
ATOM 3129 N N . ALA A 1 40 ? -7.130 5.786 -12.077 1.00 0.00 40 ALA A N 3
ATOM 3130 C CA . ALA A 1 40 ? -5.718 5.566 -12.360 1.00 0.00 40 ALA A CA 3
ATOM 3131 C C . ALA A 1 40 ? -4.885 6.786 -11.979 1.00 0.00 40 ALA A C 3
ATOM 3132 O O . ALA A 1 40 ? -4.726 7.714 -12.772 1.00 0.00 40 ALA A O 3
ATOM 3139 N N . VAL A 1 41 ? -4.357 6.778 -10.759 1.00 0.00 41 VAL A N 3
ATOM 3140 C CA . VAL A 1 41 ? -3.540 7.884 -10.273 1.00 0.00 41 VAL A CA 3
ATOM 3141 C C . VAL A 1 41 ? -2.172 7.894 -10.946 1.00 0.00 41 VAL A C 3
ATOM 3142 O O . VAL A 1 41 ? -1.259 7.180 -10.529 1.00 0.00 41 VAL A O 3
ATOM 3155 N N . ILE A 1 42 ? -2.037 8.708 -11.987 1.00 0.00 42 ILE A N 3
ATOM 3156 C CA . ILE A 1 42 ? -0.779 8.812 -12.716 1.00 0.00 42 ILE A CA 3
ATOM 3157 C C . ILE A 1 42 ? 0.099 9.920 -12.143 1.00 0.00 42 ILE A C 3
ATOM 3158 O O . ILE A 1 42 ? -0.384 11.006 -11.823 1.00 0.00 42 ILE A O 3
ATOM 3174 N N . CYS A 1 43 ? 1.391 9.637 -12.017 1.00 0.00 43 CYS A N 3
ATOM 3175 C CA . CYS A 1 43 ? 2.338 10.609 -11.484 1.00 0.00 43 CYS A CA 3
ATOM 3176 C C . CYS A 1 43 ? 2.878 11.507 -12.593 1.00 0.00 43 CYS A C 3
ATOM 3177 O O . CYS A 1 43 ? 3.434 11.041 -13.588 1.00 0.00 43 CYS A O 3
ATOM 3184 N N . PRO A 1 44 ? 2.713 12.827 -12.419 1.00 0.00 44 PRO A N 3
ATOM 3185 C CA . PRO A 1 44 ? 3.177 13.818 -13.394 1.00 0.00 44 PRO A CA 3
ATOM 3186 C C . PRO A 1 44 ? 4.698 13.916 -13.441 1.00 0.00 44 PRO A C 3
ATOM 3187 O O . PRO A 1 44 ? 5.253 14.774 -14.128 1.00 0.00 44 PRO A O 3
ATOM 3198 N N . TYR A 1 45 ? 5.366 13.033 -12.708 1.00 0.00 45 TYR A N 3
ATOM 3199 C CA . TYR A 1 45 ? 6.823 13.022 -12.665 1.00 0.00 45 TYR A CA 3
ATOM 3200 C C . TYR A 1 45 ? 7.380 11.791 -13.374 1.00 0.00 45 TYR A C 3
ATOM 3201 O O . TYR A 1 45 ? 8.123 11.905 -14.350 1.00 0.00 45 TYR A O 3
ATOM 3219 N N . CYS A 1 46 ? 7.014 10.614 -12.878 1.00 0.00 46 CYS A N 3
ATOM 3220 C CA . CYS A 1 46 ? 7.475 9.360 -13.462 1.00 0.00 46 CYS A CA 3
ATOM 3221 C C . CYS A 1 46 ? 6.459 8.822 -14.465 1.00 0.00 46 CYS A C 3
ATOM 3222 O O . CYS A 1 46 ? 6.712 7.830 -15.148 1.00 0.00 46 CYS A O 3
ATOM 3229 N N . GLU A 1 47 ? 5.309 9.484 -14.547 1.00 0.00 47 GLU A N 3
ATOM 3230 C CA . GLU A 1 47 ? 4.255 9.071 -15.467 1.00 0.00 47 GLU A CA 3
ATOM 3231 C C . GLU A 1 47 ? 3.867 7.614 -15.231 1.00 0.00 47 GLU A C 3
ATOM 3232 O O . GLU A 1 47 ? 3.744 6.832 -16.174 1.00 0.00 47 GLU A O 3
ATOM 3244 N N . LYS A 1 48 ? 3.677 7.255 -13.966 1.00 0.00 48 LYS A N 3
ATOM 3245 C CA . LYS A 1 48 ? 3.303 5.893 -13.604 1.00 0.00 48 LYS A CA 3
ATOM 3246 C C . LYS A 1 48 ? 2.017 5.882 -12.784 1.00 0.00 48 LYS A C 3
ATOM 3247 O O . LYS A 1 48 ? 1.699 6.852 -12.098 1.00 0.00 48 LYS A O 3
ATOM 3266 N N . ASN A 1 49 ? 1.282 4.777 -12.859 1.00 0.00 49 ASN A N 3
ATOM 3267 C CA . ASN A 1 49 ? 0.031 4.639 -12.122 1.00 0.00 49 ASN A CA 3
ATOM 3268 C C . ASN A 1 49 ? 0.277 4.044 -10.739 1.00 0.00 49 ASN A C 3
ATOM 3269 O O . ASN A 1 49 ? 0.949 3.022 -10.602 1.00 0.00 49 ASN A O 3
ATOM 3280 N N . PHE A 1 50 ? -0.273 4.690 -9.717 1.00 0.00 50 PHE A N 3
ATOM 3281 C CA . PHE A 1 50 ? -0.114 4.225 -8.344 1.00 0.00 50 PHE A CA 3
ATOM 3282 C C . PHE A 1 50 ? -1.443 4.272 -7.596 1.00 0.00 50 PHE A C 3
ATOM 3283 O O . PHE A 1 50 ? -2.447 4.754 -8.121 1.00 0.00 50 PHE A O 3
ATOM 3300 N N . CYS A 1 51 ? -1.441 3.768 -6.366 1.00 0.00 51 CYS A N 3
ATOM 3301 C CA . CYS A 1 51 ? -2.646 3.750 -5.545 1.00 0.00 51 CYS A CA 3
ATOM 3302 C C . CYS A 1 51 ? -2.719 4.991 -4.661 1.00 0.00 51 CYS A C 3
ATOM 3303 O O . CYS A 1 51 ? -1.694 5.553 -4.273 1.00 0.00 51 CYS A O 3
ATOM 3310 N N . LEU A 1 52 ? -3.938 5.414 -4.345 1.00 0.00 52 LEU A N 3
ATOM 3311 C CA . LEU A 1 52 ? -4.147 6.589 -3.506 1.00 0.00 52 LEU A CA 3
ATOM 3312 C C . LEU A 1 52 ? -3.111 6.651 -2.388 1.00 0.00 52 LEU A C 3
ATOM 3313 O O . LEU A 1 52 ? -2.603 7.723 -2.058 1.00 0.00 52 LEU A O 3
ATOM 3329 N N . ARG A 1 53 ? -2.800 5.495 -1.812 1.00 0.00 53 ARG A N 3
ATOM 3330 C CA . ARG A 1 53 ? -1.824 5.418 -0.732 1.00 0.00 53 ARG A CA 3
ATOM 3331 C C . ARG A 1 53 ? -0.435 5.811 -1.226 1.00 0.00 53 ARG A C 3
ATOM 3332 O O . ARG A 1 53 ? 0.308 6.507 -0.533 1.00 0.00 53 ARG A O 3
ATOM 3353 N N . HIS A 1 54 ? -0.090 5.360 -2.428 1.00 0.00 54 HIS A N 3
ATOM 3354 C CA . HIS A 1 54 ? 1.210 5.665 -3.015 1.00 0.00 54 HIS A CA 3
ATOM 3355 C C . HIS A 1 54 ? 1.072 6.685 -4.141 1.00 0.00 54 HIS A C 3
ATOM 3356 O O . HIS A 1 54 ? 1.840 6.670 -5.102 1.00 0.00 54 HIS A O 3
ATOM 3370 N N . ARG A 1 55 ? 0.087 7.569 -4.014 1.00 0.00 55 ARG A N 3
ATOM 3371 C CA . ARG A 1 55 ? -0.152 8.595 -5.022 1.00 0.00 55 ARG A CA 3
ATOM 3372 C C . ARG A 1 55 ? 0.956 9.643 -5.005 1.00 0.00 55 ARG A C 3
ATOM 3373 O O . ARG A 1 55 ? 1.341 10.173 -6.048 1.00 0.00 55 ARG A O 3
ATOM 3394 N N . HIS A 1 56 ? 1.466 9.939 -3.813 1.00 0.00 56 HIS A N 3
ATOM 3395 C CA . HIS A 1 56 ? 2.531 10.924 -3.660 1.00 0.00 56 HIS A CA 3
ATOM 3396 C C . HIS A 1 56 ? 3.825 10.429 -4.298 1.00 0.00 56 HIS A C 3
ATOM 3397 O O . HIS A 1 56 ? 3.952 9.251 -4.631 1.00 0.00 56 HIS A O 3
ATOM 3411 N N . GLN A 1 57 ? 4.781 11.336 -4.467 1.00 0.00 57 GLN A N 3
ATOM 3412 C CA . GLN A 1 57 ? 6.065 10.991 -5.067 1.00 0.00 57 GLN A CA 3
ATOM 3413 C C . GLN A 1 57 ? 6.918 10.179 -4.097 1.00 0.00 57 GLN A C 3
ATOM 3414 O O . GLN A 1 57 ? 7.118 8.980 -4.286 1.00 0.00 57 GLN A O 3
ATOM 3428 N N . SER A 1 58 ? 7.419 10.842 -3.060 1.00 0.00 58 SER A N 3
ATOM 3429 C CA . SER A 1 58 ? 8.255 10.183 -2.063 1.00 0.00 58 SER A CA 3
ATOM 3430 C C . SER A 1 58 ? 7.623 8.872 -1.605 1.00 0.00 58 SER A C 3
ATOM 3431 O O . SER A 1 58 ? 8.315 7.875 -1.401 1.00 0.00 58 SER A O 3
ATOM 3439 N N . ASP A 1 59 ? 6.304 8.882 -1.447 1.00 0.00 59 ASP A N 3
ATOM 3440 C CA . ASP A 1 59 ? 5.577 7.694 -1.015 1.00 0.00 59 ASP A CA 3
ATOM 3441 C C . ASP A 1 59 ? 6.014 6.470 -1.812 1.00 0.00 59 ASP A C 3
ATOM 3442 O O . ASP A 1 59 ? 6.373 5.439 -1.241 1.00 0.00 59 ASP A O 3
ATOM 3451 N N . HIS A 1 60 ? 5.979 6.588 -3.136 1.00 0.00 60 HIS A N 3
ATOM 3452 C CA . HIS A 1 60 ? 6.372 5.490 -4.012 1.00 0.00 60 HIS A CA 3
ATOM 3453 C C . HIS A 1 60 ? 7.836 5.617 -4.420 1.00 0.00 60 HIS A C 3
ATOM 3454 O O . HIS A 1 60 ? 8.259 5.062 -5.434 1.00 0.00 60 HIS A O 3
ATOM 3468 N N . ASP A 1 61 ? 8.606 6.351 -3.624 1.00 0.00 61 ASP A N 3
ATOM 3469 C CA . ASP A 1 61 ? 10.023 6.551 -3.901 1.00 0.00 61 ASP A CA 3
ATOM 3470 C C . ASP A 1 61 ? 10.234 7.029 -5.335 1.00 0.00 61 ASP A C 3
ATOM 3471 O O . ASP A 1 61 ? 11.036 6.462 -6.078 1.00 0.00 61 ASP A O 3
ATOM 3480 N N . CYS A 1 62 ? 9.509 8.074 -5.717 1.00 0.00 62 CYS A N 3
ATOM 3481 C CA . CYS A 1 62 ? 9.614 8.628 -7.062 1.00 0.00 62 CYS A CA 3
ATOM 3482 C C . CYS A 1 62 ? 11.075 8.773 -7.477 1.00 0.00 62 CYS A C 3
ATOM 3483 O O . CYS A 1 62 ? 11.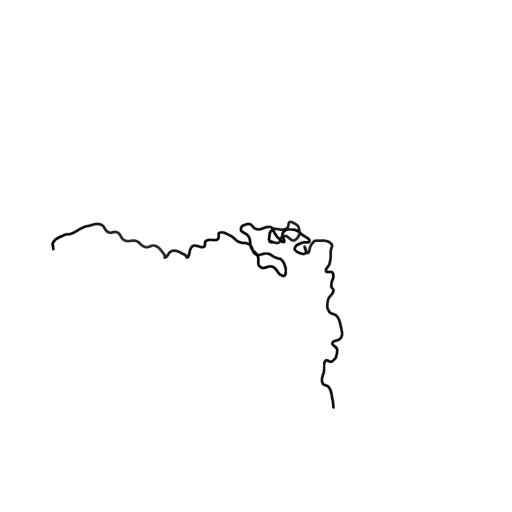854 9.457 -6.814 1.00 0.00 62 CYS A O 3
ATOM 3490 N N . GLU A 1 63 ? 11.439 8.123 -8.578 1.00 0.00 63 GLU A N 3
ATOM 3491 C CA . GLU A 1 63 ? 12.806 8.179 -9.082 1.00 0.00 63 GLU A CA 3
ATOM 3492 C C . GLU A 1 63 ? 13.166 9.595 -9.523 1.00 0.00 63 GLU A C 3
ATOM 3493 O O . GLU A 1 63 ? 14.256 10.090 -9.234 1.00 0.00 63 GLU A O 3
ATOM 3505 N N . LYS A 1 64 ? 12.242 10.243 -10.224 1.00 0.00 64 LYS A N 3
ATOM 3506 C CA . LYS A 1 64 ? 12.459 11.602 -10.706 1.00 0.00 64 LYS A CA 3
ATOM 3507 C C . LYS A 1 64 ? 13.011 12.490 -9.596 1.00 0.00 64 LYS A C 3
ATOM 3508 O O . LYS A 1 64 ? 13.863 13.346 -9.838 1.00 0.00 64 LYS A O 3
ATOM 3527 N N . LEU A 1 65 ? 12.522 12.281 -8.378 1.00 0.00 65 LEU A N 3
ATOM 3528 C CA . LEU A 1 65 ? 12.968 13.063 -7.230 1.00 0.00 65 LEU A CA 3
ATOM 3529 C C . LEU A 1 65 ? 14.491 13.114 -7.164 1.00 0.00 65 LEU A C 3
ATOM 3530 O O . LEU A 1 65 ? 15.177 12.513 -7.990 1.00 0.00 65 LEU A O 3
ATOM 3546 N N . GLU A 1 66 ? 15.012 13.833 -6.175 1.00 0.00 66 GLU A N 3
ATOM 3547 C CA . GLU A 1 66 ? 16.454 13.960 -6.001 1.00 0.00 66 GLU A CA 3
ATOM 3548 C C . GLU A 1 66 ? 17.020 12.755 -5.255 1.00 0.00 66 GLU A C 3
ATOM 3549 O O . GLU A 1 66 ? 17.864 12.899 -4.371 1.00 0.00 66 GLU A O 3
ATOM 3561 N N . VAL A 1 67 ? 16.548 11.567 -5.618 1.00 0.00 67 VAL A N 3
ATOM 3562 C CA . VAL A 1 67 ? 17.007 10.336 -4.985 1.00 0.00 67 VAL A CA 3
ATOM 3563 C C . VAL A 1 67 ? 17.330 9.270 -6.025 1.00 0.00 67 VAL A C 3
ATOM 3564 O O . VAL A 1 67 ? 16.434 8.727 -6.671 1.00 0.00 67 VAL A O 3
ATOM 3577 N N . ALA A 1 68 ? 18.616 8.973 -6.181 1.00 0.00 68 ALA A N 3
ATOM 3578 C CA . ALA A 1 68 ? 19.057 7.970 -7.141 1.00 0.00 68 ALA A CA 3
ATOM 3579 C C . ALA A 1 68 ? 20.249 7.183 -6.605 1.00 0.00 68 ALA A C 3
ATOM 3580 O O . ALA A 1 68 ? 21.345 7.722 -6.455 1.00 0.00 68 ALA A O 3
ATOM 3587 N N . LYS A 1 69 ? 20.027 5.905 -6.317 1.00 0.00 69 LYS A N 3
ATOM 3588 C CA . LYS A 1 69 ? 21.082 5.043 -5.797 1.00 0.00 69 LYS A CA 3
ATOM 3589 C C . LYS A 1 69 ? 21.190 3.762 -6.617 1.00 0.00 69 LYS A C 3
ATOM 3590 O O . LYS A 1 69 ? 20.197 3.091 -6.900 1.00 0.00 69 LYS A O 3
ATOM 3609 N N . PRO A 1 70 ? 22.425 3.411 -7.008 1.00 0.00 70 PRO A N 3
ATOM 3610 C CA . PRO A 1 70 ? 22.692 2.207 -7.799 1.00 0.00 70 PRO A CA 3
ATOM 3611 C C . PRO A 1 70 ? 22.476 0.927 -6.998 1.00 0.00 70 PRO A C 3
ATOM 3612 O O . PRO A 1 70 ? 22.649 -0.177 -7.515 1.00 0.00 70 PRO A O 3
ATOM 3623 N N . ARG A 1 71 ? 22.097 1.083 -5.734 1.00 0.00 71 ARG A N 3
ATOM 3624 C CA . ARG A 1 71 ? 21.858 -0.061 -4.862 1.00 0.00 71 ARG A CA 3
ATOM 3625 C C . ARG A 1 71 ? 20.453 -0.619 -5.069 1.00 0.00 71 ARG A C 3
ATOM 3626 O O . ARG A 1 71 ? 19.537 -0.322 -4.303 1.00 0.00 71 ARG A O 3
ATOM 3647 N N . MET A 1 72 ? 20.291 -1.428 -6.111 1.00 0.00 72 MET A N 3
ATOM 3648 C CA . MET A 1 72 ? 18.998 -2.028 -6.419 1.00 0.00 72 MET A CA 3
ATOM 3649 C C . MET A 1 72 ? 19.116 -3.007 -7.583 1.00 0.00 72 MET A C 3
ATOM 3650 O O . MET A 1 72 ? 19.997 -2.872 -8.432 1.00 0.00 72 MET A O 3
ATOM 3664 N N . ALA A 1 73 ? 18.224 -3.991 -7.616 1.00 0.00 73 ALA A N 3
ATOM 3665 C CA . ALA A 1 73 ? 18.227 -4.991 -8.676 1.00 0.00 73 ALA A CA 3
ATOM 3666 C C . ALA A 1 73 ? 17.259 -4.612 -9.792 1.00 0.00 73 ALA A C 3
ATOM 3667 O O . ALA A 1 73 ? 16.045 -4.755 -9.648 1.00 0.00 73 ALA A O 3
ATOM 3674 N N . ALA A 1 74 ? 17.803 -4.126 -10.903 1.00 0.00 74 ALA A N 3
ATOM 3675 C CA . ALA A 1 74 ? 16.987 -3.728 -12.043 1.00 0.00 74 ALA A CA 3
ATOM 3676 C C . ALA A 1 74 ? 16.829 -4.877 -13.033 1.00 0.00 74 ALA A C 3
ATOM 3677 O O . ALA A 1 74 ? 17.700 -5.111 -13.872 1.00 0.00 74 ALA A O 3
ATOM 3684 N N . THR A 1 75 ? 15.713 -5.592 -12.931 1.00 0.00 75 THR A N 3
ATOM 3685 C CA . THR A 1 75 ? 15.443 -6.717 -13.816 1.00 0.00 75 THR A CA 3
ATOM 3686 C C . THR A 1 75 ? 14.213 -6.456 -14.678 1.00 0.00 75 THR A C 3
ATOM 3687 O O . THR A 1 75 ? 13.234 -5.870 -14.216 1.00 0.00 75 THR A O 3
ATOM 3698 N N . GLN A 1 76 ? 14.270 -6.894 -15.931 1.00 0.00 76 GLN A N 3
ATOM 3699 C CA . GLN A 1 76 ? 13.159 -6.707 -16.857 1.00 0.00 76 GLN A CA 3
ATOM 3700 C C . GLN A 1 76 ? 11.842 -7.142 -16.222 1.00 0.00 76 GLN A C 3
ATOM 3701 O O . GLN A 1 76 ? 11.796 -8.113 -15.467 1.00 0.00 76 GLN A O 3
ATOM 3715 N N . LYS A 1 77 ? 10.773 -6.418 -16.534 1.00 0.00 77 LYS A N 3
ATOM 3716 C CA . LYS A 1 77 ? 9.454 -6.729 -15.996 1.00 0.00 77 LYS A CA 3
ATOM 3717 C C . LYS A 1 77 ? 8.364 -5.994 -16.769 1.00 0.00 77 LYS A C 3
ATOM 3718 O O . LYS A 1 77 ? 8.652 -5.148 -17.617 1.00 0.00 77 LYS A O 3
ATOM 3737 N N . LEU A 1 78 ? 7.111 -6.319 -16.469 1.00 0.00 78 LEU A N 3
ATOM 3738 C CA . LEU A 1 78 ? 5.977 -5.688 -17.135 1.00 0.00 78 LEU A CA 3
ATOM 3739 C C . LEU A 1 78 ? 4.894 -5.314 -16.128 1.00 0.00 78 LEU A C 3
ATOM 3740 O O . LEU A 1 78 ? 4.724 -5.980 -15.107 1.00 0.00 78 LEU A O 3
ATOM 3756 N N . VAL A 1 79 ? 4.161 -4.245 -16.424 1.00 0.00 79 VAL A N 3
ATOM 3757 C CA . VAL A 1 79 ? 3.092 -3.784 -15.546 1.00 0.00 79 VAL A CA 3
ATOM 3758 C C . VAL A 1 79 ? 1.746 -3.807 -16.261 1.00 0.00 79 VAL A C 3
ATOM 3759 O O . VAL A 1 79 ? 1.561 -3.143 -17.282 1.00 0.00 79 VAL A O 3
ATOM 3772 N N . ARG A 1 80 ? 0.807 -4.576 -15.719 1.00 0.00 80 ARG A N 3
ATOM 3773 C CA . ARG A 1 80 ? -0.523 -4.687 -16.306 1.00 0.00 80 ARG A CA 3
ATOM 3774 C C . ARG A 1 80 ? -1.438 -5.531 -15.423 1.00 0.00 80 ARG A C 3
ATOM 3775 O O . ARG A 1 80 ? -1.080 -6.638 -15.020 1.00 0.00 80 ARG A O 3
ATOM 3796 N N . SER A 1 81 ? -2.620 -5.000 -15.126 1.00 0.00 81 SER A N 3
ATOM 3797 C CA . SER A 1 81 ? -3.584 -5.702 -14.287 1.00 0.00 81 SER A CA 3
ATOM 3798 C C . SER A 1 81 ? -4.070 -6.977 -14.969 1.00 0.00 81 SER A C 3
ATOM 3799 O O . SER A 1 81 ? -3.762 -7.228 -16.134 1.00 0.00 81 SER A O 3
ATOM 3807 N N . GLY A 1 82 ? -4.833 -7.780 -14.234 1.00 0.00 82 GLY A N 3
ATOM 3808 C CA . GLY A 1 82 ? -5.350 -9.020 -14.783 1.00 0.00 82 GLY A CA 3
ATOM 3809 C C . GLY A 1 82 ? -6.489 -9.589 -13.960 1.00 0.00 82 GLY A C 3
ATOM 3810 O O . GLY A 1 82 ? -7.613 -9.088 -13.987 1.00 0.00 82 GLY A O 3
ATOM 3814 N N . PRO A 1 83 ? -6.203 -10.661 -13.207 1.00 0.00 83 PRO A N 3
ATOM 3815 C CA . PRO A 1 83 ? -7.199 -11.322 -12.359 1.00 0.00 83 PRO A CA 3
ATOM 3816 C C . PRO A 1 83 ? -7.600 -10.467 -11.162 1.00 0.00 83 PRO A C 3
ATOM 3817 O O . PRO A 1 83 ? -7.071 -10.634 -10.063 1.00 0.00 83 PRO A O 3
ATOM 3828 N N . SER A 1 84 ? -8.539 -9.552 -11.382 1.00 0.00 84 SER A N 3
ATOM 3829 C CA . SER A 1 84 ? -9.008 -8.669 -10.321 1.00 0.00 84 SER A CA 3
ATOM 3830 C C . SER A 1 84 ? -10.022 -9.380 -9.430 1.00 0.00 84 SER A C 3
ATOM 3831 O O . SER A 1 84 ? -10.897 -10.096 -9.917 1.00 0.00 84 SER A O 3
ATOM 3839 N N . SER A 1 85 ? -9.896 -9.178 -8.123 1.00 0.00 85 SER A N 3
ATOM 3840 C CA . SER A 1 85 ? -10.797 -9.803 -7.162 1.00 0.00 85 SER A CA 3
ATOM 3841 C C . SER A 1 85 ? -11.993 -8.901 -6.873 1.00 0.00 85 SER A C 3
ATOM 3842 O O . SER A 1 85 ? -13.142 -9.289 -7.080 1.00 0.00 85 SER A O 3
ATOM 3850 N N . GLY A 1 86 ? -11.713 -7.693 -6.393 1.00 0.00 86 GLY A N 3
ATOM 3851 C CA . GLY A 1 86 ? -12.775 -6.753 -6.083 1.00 0.00 86 GLY A CA 3
ATOM 3852 C C . GLY A 1 86 ? -12.247 -5.446 -5.525 1.00 0.00 86 GLY A C 3
ATOM 3853 O O . GLY A 1 86 ? -11.361 -4.849 -6.134 1.00 0.00 86 GLY A O 3
ATOM 3859 N N . GLY A 1 1 ? 36.537 2.727 -23.190 1.00 0.00 1 GLY A N 4
ATOM 3860 C CA . GLY A 1 1 ? 36.251 3.577 -24.331 1.00 0.00 1 GLY A CA 4
ATOM 3861 C C . GLY A 1 1 ? 34.887 3.300 -24.932 1.00 0.00 1 GLY A C 4
ATOM 3862 O O . GLY A 1 1 ? 34.515 2.145 -25.140 1.00 0.00 1 GLY A O 4
ATOM 3866 N N . SER A 1 2 ? 34.138 4.363 -25.211 1.00 0.00 2 SER A N 4
ATOM 3867 C CA . SER A 1 2 ? 32.805 4.229 -25.786 1.00 0.00 2 SER A CA 4
ATOM 3868 C C . SER A 1 2 ? 32.487 5.408 -26.700 1.00 0.00 2 SER A C 4
ATOM 3869 O O . SER A 1 2 ? 33.117 6.462 -26.614 1.00 0.00 2 SER A O 4
ATOM 3877 N N . SER A 1 3 ? 31.505 5.222 -27.576 1.00 0.00 3 SER A N 4
ATOM 3878 C CA . SER A 1 3 ? 31.105 6.268 -28.510 1.00 0.00 3 SER A CA 4
ATOM 3879 C C . SER A 1 3 ? 29.604 6.529 -28.422 1.00 0.00 3 SER A C 4
ATOM 3880 O O . SER A 1 3 ? 28.808 5.873 -29.091 1.00 0.00 3 SER A O 4
ATOM 3888 N N . GLY A 1 4 ? 29.226 7.495 -27.590 1.00 0.00 4 GLY A N 4
ATOM 3889 C CA . GLY A 1 4 ? 27.822 7.827 -27.428 1.00 0.00 4 GLY A CA 4
ATOM 3890 C C . GLY A 1 4 ? 27.497 8.305 -26.027 1.00 0.00 4 GLY A C 4
ATOM 3891 O O . GLY A 1 4 ? 28.167 7.929 -25.065 1.00 0.00 4 GLY A O 4
ATOM 3895 N N . SER A 1 5 ? 26.467 9.136 -25.911 1.00 0.00 5 SER A N 4
ATOM 3896 C CA . SER A 1 5 ? 26.057 9.670 -24.617 1.00 0.00 5 SER A CA 4
ATOM 3897 C C . SER A 1 5 ? 24.552 9.519 -24.418 1.00 0.00 5 SER A C 4
ATOM 3898 O O . SER A 1 5 ? 23.792 9.448 -25.383 1.00 0.00 5 SER A O 4
ATOM 3906 N N . SER A 1 6 ? 24.130 9.469 -23.159 1.00 0.00 6 SER A N 4
ATOM 3907 C CA . SER A 1 6 ? 22.717 9.322 -22.832 1.00 0.00 6 SER A CA 4
ATOM 3908 C C . SER A 1 6 ? 21.878 10.367 -23.562 1.00 0.00 6 SER A C 4
ATOM 3909 O O . SER A 1 6 ? 22.381 11.419 -23.954 1.00 0.00 6 SER A O 4
ATOM 3917 N N . GLY A 1 7 ? 20.596 10.066 -23.743 1.00 0.00 7 GLY A N 4
ATOM 3918 C CA . GLY A 1 7 ? 19.707 10.988 -24.426 1.00 0.00 7 GLY A CA 4
ATOM 3919 C C . GLY A 1 7 ? 18.360 11.110 -23.741 1.00 0.00 7 GLY A C 4
ATOM 3920 O O . GLY A 1 7 ? 18.239 11.771 -22.709 1.00 0.00 7 GLY A O 4
ATOM 3924 N N . CYS A 1 8 ? 17.346 10.473 -24.317 1.00 0.00 8 CYS A N 4
ATOM 3925 C CA . CYS A 1 8 ? 16.000 10.515 -23.756 1.00 0.00 8 CYS A CA 4
ATOM 3926 C C . CYS A 1 8 ? 15.814 9.424 -22.707 1.00 0.00 8 CYS A C 4
ATOM 3927 O O . CYS A 1 8 ? 16.674 8.561 -22.535 1.00 0.00 8 CYS A O 4
ATOM 3935 N N . SER A 1 9 ? 14.684 9.469 -22.008 1.00 0.00 9 SER A N 4
ATOM 3936 C CA . SER A 1 9 ? 14.386 8.487 -20.972 1.00 0.00 9 SER A CA 4
ATOM 3937 C C . SER A 1 9 ? 13.121 7.706 -21.311 1.00 0.00 9 SER A C 4
ATOM 3938 O O . SER A 1 9 ? 12.200 8.235 -21.932 1.00 0.00 9 SER A O 4
ATOM 3946 N N . GLU A 1 10 ? 13.085 6.442 -20.899 1.00 0.00 10 GLU A N 4
ATOM 3947 C CA . GLU A 1 10 ? 11.933 5.587 -21.160 1.00 0.00 10 GLU A CA 4
ATOM 3948 C C . GLU A 1 10 ? 10.658 6.202 -20.591 1.00 0.00 10 GLU A C 4
ATOM 3949 O O . GLU A 1 10 ? 10.699 6.952 -19.615 1.00 0.00 10 GLU A O 4
ATOM 3961 N N . VAL A 1 11 ? 9.526 5.880 -21.208 1.00 0.00 11 VAL A N 4
ATOM 3962 C CA . VAL A 1 11 ? 8.238 6.400 -20.763 1.00 0.00 11 VAL A CA 4
ATOM 3963 C C . VAL A 1 11 ? 7.098 5.484 -21.193 1.00 0.00 11 VAL A C 4
ATOM 3964 O O . VAL A 1 11 ? 6.797 5.366 -22.379 1.00 0.00 11 VAL A O 4
ATOM 3977 N N . ASN A 1 12 ? 6.466 4.837 -20.218 1.00 0.00 12 ASN A N 4
ATOM 3978 C CA . ASN A 1 12 ? 5.358 3.931 -20.495 1.00 0.00 12 ASN A CA 4
ATOM 3979 C C . ASN A 1 12 ? 4.223 4.661 -21.207 1.00 0.00 12 ASN A C 4
ATOM 3980 O O . ASN A 1 12 ? 3.638 5.599 -20.665 1.00 0.00 12 ASN A O 4
ATOM 3991 N N . VAL A 1 13 ? 3.916 4.224 -22.424 1.00 0.00 13 VAL A N 4
ATOM 3992 C CA . VAL A 1 13 ? 2.850 4.834 -23.210 1.00 0.00 13 VAL A CA 4
ATOM 3993 C C . VAL A 1 13 ? 1.479 4.379 -22.723 1.00 0.00 13 VAL A C 4
ATOM 3994 O O . VAL A 1 13 ? 1.316 3.249 -22.261 1.00 0.00 13 VAL A O 4
ATOM 4007 N N . VAL A 1 14 ? 0.495 5.265 -22.830 1.00 0.00 14 VAL A N 4
ATOM 4008 C CA . VAL A 1 14 ? -0.864 4.954 -22.402 1.00 0.00 14 VAL A CA 4
ATOM 4009 C C . VAL A 1 14 ? -1.523 3.957 -23.349 1.00 0.00 14 VAL A C 4
ATOM 4010 O O . VAL A 1 14 ? -1.451 4.101 -24.569 1.00 0.00 14 VAL A O 4
ATOM 4023 N N . LYS A 1 15 ? -2.167 2.945 -22.778 1.00 0.00 15 LYS A N 4
ATOM 4024 C CA . LYS A 1 15 ? -2.842 1.923 -23.569 1.00 0.00 15 LYS A CA 4
ATOM 4025 C C . LYS A 1 15 ? -4.233 1.636 -23.014 1.00 0.00 15 LYS A C 4
ATOM 4026 O O . LYS A 1 15 ? -4.479 1.794 -21.819 1.00 0.00 15 LYS A O 4
ATOM 4045 N N . GLU A 1 16 ? -5.139 1.213 -23.890 1.00 0.00 16 GLU A N 4
ATOM 4046 C CA . GLU A 1 16 ? -6.506 0.904 -23.486 1.00 0.00 16 GLU A CA 4
ATOM 4047 C C . GLU A 1 16 ? -6.955 -0.435 -24.065 1.00 0.00 16 GLU A C 4
ATOM 4048 O O . GLU A 1 16 ? -6.940 -0.634 -25.280 1.00 0.00 16 GLU A O 4
ATOM 4060 N N . ARG A 1 17 ? -7.352 -1.349 -23.186 1.00 0.00 17 ARG A N 4
ATOM 4061 C CA . ARG A 1 17 ? -7.803 -2.670 -23.609 1.00 0.00 17 ARG A CA 4
ATOM 4062 C C . ARG A 1 17 ? -9.323 -2.780 -23.517 1.00 0.00 17 ARG A C 4
ATOM 4063 O O . ARG A 1 17 ? -9.947 -2.312 -22.565 1.00 0.00 17 ARG A O 4
ATOM 4084 N N . PRO A 1 18 ? -9.932 -3.413 -24.530 1.00 0.00 18 PRO A N 4
ATOM 4085 C CA . PRO A 1 18 ? -11.385 -3.600 -24.587 1.00 0.00 18 PRO A CA 4
ATOM 4086 C C . PRO A 1 18 ? -11.884 -4.589 -23.540 1.00 0.00 18 PRO A C 4
ATOM 4087 O O . PRO A 1 18 ? -11.114 -5.068 -22.707 1.00 0.00 18 PRO A O 4
ATOM 4098 N N . LYS A 1 19 ? -13.177 -4.892 -23.587 1.00 0.00 19 LYS A N 4
ATOM 4099 C CA . LYS A 1 19 ? -13.779 -5.826 -22.644 1.00 0.00 19 LYS A CA 4
ATOM 4100 C C . LYS A 1 19 ? -13.570 -5.359 -21.207 1.00 0.00 19 LYS A C 4
ATOM 4101 O O . LYS A 1 19 ? -13.157 -6.135 -20.344 1.00 0.00 19 LYS A O 4
ATOM 4120 N N . THR A 1 20 ? -13.859 -4.086 -20.955 1.00 0.00 20 THR A N 4
ATOM 4121 C CA . THR A 1 20 ? -13.703 -3.516 -19.623 1.00 0.00 20 THR A CA 4
ATOM 4122 C C . THR A 1 20 ? -15.026 -3.520 -18.864 1.00 0.00 20 THR A C 4
ATOM 4123 O O . THR A 1 20 ? -16.096 -3.625 -19.464 1.00 0.00 20 THR A O 4
ATOM 4134 N N . ASP A 1 21 ? -14.945 -3.404 -17.544 1.00 0.00 21 ASP A N 4
ATOM 4135 C CA . ASP A 1 21 ? -16.137 -3.392 -16.703 1.00 0.00 21 ASP A CA 4
ATOM 4136 C C . ASP A 1 21 ? -16.287 -2.051 -15.993 1.00 0.00 21 ASP A C 4
ATOM 4137 O O . ASP A 1 21 ? -15.303 -1.454 -15.558 1.00 0.00 21 ASP A O 4
ATOM 4146 N N . GLU A 1 22 ? -17.526 -1.582 -15.881 1.00 0.00 22 GLU A N 4
ATOM 4147 C CA . GLU A 1 22 ? -17.805 -0.309 -15.226 1.00 0.00 22 GLU A CA 4
ATOM 4148 C C . GLU A 1 22 ? -16.839 -0.071 -14.069 1.00 0.00 22 GLU A C 4
ATOM 4149 O O . GLU A 1 22 ? -16.319 1.032 -13.897 1.00 0.00 22 GLU A O 4
ATOM 4161 N N . HIS A 1 23 ? -16.604 -1.113 -13.277 1.00 0.00 23 HIS A N 4
ATOM 4162 C CA . HIS A 1 23 ? -15.700 -1.017 -12.136 1.00 0.00 23 HIS A CA 4
ATOM 4163 C C . HIS A 1 23 ? -14.247 -1.139 -12.582 1.00 0.00 23 HIS A C 4
ATOM 4164 O O . HIS A 1 23 ? -13.642 -2.207 -12.481 1.00 0.00 23 HIS A O 4
ATOM 4178 N N . LYS A 1 24 ? -13.690 -0.039 -13.077 1.00 0.00 24 LYS A N 4
ATOM 4179 C CA . LYS A 1 24 ? -12.307 -0.022 -13.539 1.00 0.00 24 LYS A CA 4
ATOM 4180 C C . LYS A 1 24 ? -11.342 -0.215 -12.374 1.00 0.00 24 LYS A C 4
ATOM 4181 O O . LYS A 1 24 ? -11.675 0.074 -11.225 1.00 0.00 24 LYS A O 4
ATOM 4200 N N . SER A 1 25 ? -10.144 -0.705 -12.678 1.00 0.00 25 SER A N 4
ATOM 4201 C CA . SER A 1 25 ? -9.132 -0.939 -11.655 1.00 0.00 25 SER A CA 4
ATOM 4202 C C . SER A 1 25 ? -7.732 -0.910 -12.261 1.00 0.00 25 SER A C 4
ATOM 4203 O O . SER A 1 25 ? -7.469 -1.556 -13.276 1.00 0.00 25 SER A O 4
ATOM 4211 N N . TYR A 1 26 ? -6.837 -0.158 -11.631 1.00 0.00 26 TYR A N 4
ATOM 4212 C CA . TYR A 1 26 ? -5.464 -0.042 -12.107 1.00 0.00 26 TYR A CA 4
ATOM 4213 C C . TYR A 1 26 ? -4.478 -0.549 -11.059 1.00 0.00 26 TYR A C 4
ATOM 4214 O O . TYR A 1 26 ? -4.525 -0.141 -9.898 1.00 0.00 26 TYR A O 4
ATOM 4232 N N . SER A 1 27 ? -3.586 -1.442 -11.476 1.00 0.00 27 SER A N 4
ATOM 4233 C CA . SER A 1 27 ? -2.591 -2.008 -10.574 1.00 0.00 27 SER A CA 4
ATOM 4234 C C . SER A 1 27 ? -1.464 -1.012 -10.314 1.00 0.00 27 SER A C 4
ATOM 4235 O O . SER A 1 27 ? -0.885 -0.455 -11.247 1.00 0.00 27 SER A O 4
ATOM 4243 N N . CYS A 1 28 ? -1.159 -0.793 -9.039 1.00 0.00 28 CYS A N 4
ATOM 4244 C CA . CYS A 1 28 ? -0.103 0.135 -8.654 1.00 0.00 28 CYS A CA 4
ATOM 4245 C C . CYS A 1 28 ? 1.173 -0.133 -9.446 1.00 0.00 28 CYS A C 4
ATOM 4246 O O . CYS A 1 28 ? 1.298 -1.161 -10.112 1.00 0.00 28 CYS A O 4
ATOM 4253 N N . SER A 1 29 ? 2.118 0.799 -9.369 1.00 0.00 29 SER A N 4
ATOM 4254 C CA . SER A 1 29 ? 3.383 0.665 -10.082 1.00 0.00 29 SER A CA 4
ATOM 4255 C C . SER A 1 29 ? 4.550 0.576 -9.104 1.00 0.00 29 SER A C 4
ATOM 4256 O O . SER A 1 29 ? 5.599 0.015 -9.420 1.00 0.00 29 SER A O 4
ATOM 4264 N N . PHE A 1 30 ? 4.360 1.135 -7.913 1.00 0.00 30 PHE A N 4
ATOM 4265 C CA . PHE A 1 30 ? 5.397 1.121 -6.887 1.00 0.00 30 PHE A CA 4
ATOM 4266 C C . PHE A 1 30 ? 6.046 -0.256 -6.790 1.00 0.00 30 PHE A C 4
ATOM 4267 O O . PHE A 1 30 ? 5.364 -1.281 -6.820 1.00 0.00 30 PHE A O 4
ATOM 4284 N N . LYS A 1 31 ? 7.370 -0.273 -6.672 1.00 0.00 31 LYS A N 4
ATOM 4285 C CA . LYS A 1 31 ? 8.113 -1.523 -6.569 1.00 0.00 31 LYS A CA 4
ATOM 4286 C C . LYS A 1 31 ? 7.826 -2.219 -5.243 1.00 0.00 31 LYS A C 4
ATOM 4287 O O . LYS A 1 31 ? 8.602 -2.113 -4.294 1.00 0.00 31 LYS A O 4
ATOM 4306 N N . GLY A 1 32 ? 6.705 -2.933 -5.185 1.00 0.00 32 GLY A N 4
ATOM 4307 C CA . GLY A 1 32 ? 6.336 -3.637 -3.971 1.00 0.00 32 GLY A CA 4
ATOM 4308 C C . GLY A 1 32 ? 4.897 -3.385 -3.569 1.00 0.00 32 GLY A C 4
ATOM 4309 O O . GLY A 1 32 ? 4.574 -3.343 -2.381 1.00 0.00 32 GLY A O 4
ATOM 4313 N N . CYS A 1 33 ? 4.028 -3.215 -4.560 1.00 0.00 33 CYS A N 4
ATOM 4314 C CA . CYS A 1 33 ? 2.615 -2.963 -4.305 1.00 0.00 33 CYS A CA 4
ATOM 4315 C C . CYS A 1 33 ? 1.741 -3.685 -5.326 1.00 0.00 33 CYS A C 4
ATOM 4316 O O . CYS A 1 33 ? 2.039 -3.694 -6.521 1.00 0.00 33 CYS A O 4
ATOM 4323 N N . THR A 1 34 ? 0.659 -4.291 -4.847 1.00 0.00 34 THR A N 4
ATOM 4324 C CA . THR A 1 34 ? -0.259 -5.016 -5.716 1.00 0.00 34 THR A CA 4
ATOM 4325 C C . THR A 1 34 ? -1.706 -4.625 -5.437 1.00 0.00 34 THR A C 4
ATOM 4326 O O . THR A 1 34 ? -2.613 -5.451 -5.540 1.00 0.00 34 THR A O 4
ATOM 4337 N N . ASP A 1 35 ? -1.914 -3.362 -5.083 1.00 0.00 35 ASP A N 4
ATOM 4338 C CA . ASP A 1 35 ? -3.252 -2.861 -4.791 1.00 0.00 35 ASP A CA 4
ATOM 4339 C C . ASP A 1 35 ? -3.818 -2.094 -5.982 1.00 0.00 35 ASP A C 4
ATOM 4340 O O . ASP A 1 35 ? -3.090 -1.391 -6.683 1.00 0.00 35 ASP A O 4
ATOM 4349 N N . VAL A 1 36 ? -5.120 -2.236 -6.206 1.00 0.00 36 VAL A N 4
ATOM 4350 C CA . VAL A 1 36 ? -5.784 -1.557 -7.313 1.00 0.00 36 VAL A CA 4
ATOM 4351 C C . VAL A 1 36 ? -6.803 -0.543 -6.804 1.00 0.00 36 VAL A C 4
ATOM 4352 O O . VAL A 1 36 ? -7.255 -0.623 -5.663 1.00 0.00 36 VAL A O 4
ATOM 4365 N N . GLU A 1 37 ? -7.160 0.409 -7.660 1.00 0.00 37 GLU A N 4
ATOM 4366 C CA . GLU A 1 37 ? -8.125 1.439 -7.296 1.00 0.00 37 GLU A CA 4
ATOM 4367 C C . GLU A 1 37 ? -9.065 1.739 -8.460 1.00 0.00 37 GLU A C 4
ATOM 4368 O O . GLU A 1 37 ? -8.704 1.568 -9.625 1.00 0.00 37 GLU A O 4
ATOM 4380 N N . LEU A 1 38 ? -10.274 2.187 -8.136 1.00 0.00 38 LEU A N 4
ATOM 4381 C CA . LEU A 1 38 ? -11.267 2.511 -9.154 1.00 0.00 38 LEU A CA 4
ATOM 4382 C C . LEU A 1 38 ? -10.677 3.431 -10.218 1.00 0.00 38 LEU A C 4
ATOM 4383 O O . LEU A 1 38 ? -10.873 3.219 -11.415 1.00 0.00 38 LEU A O 4
ATOM 4399 N N . VAL A 1 39 ? -9.952 4.452 -9.774 1.00 0.00 39 VAL A N 4
ATOM 4400 C CA . VAL A 1 39 ? -9.330 5.403 -10.688 1.00 0.00 39 VAL A CA 4
ATOM 4401 C C . VAL A 1 39 ? -7.840 5.121 -10.843 1.00 0.00 39 VAL A C 4
ATOM 4402 O O . VAL A 1 39 ? -7.292 4.240 -10.181 1.00 0.00 39 VAL A O 4
ATOM 4415 N N . ALA A 1 40 ? -7.189 5.876 -11.723 1.00 0.00 40 ALA A N 4
ATOM 4416 C CA . ALA A 1 40 ? -5.761 5.709 -11.964 1.00 0.00 40 ALA A CA 4
ATOM 4417 C C . ALA A 1 40 ? -4.994 6.980 -11.616 1.00 0.00 40 ALA A C 4
ATOM 4418 O O . ALA A 1 40 ? -5.096 7.990 -12.313 1.00 0.00 40 ALA A O 4
ATOM 4425 N N . VAL A 1 41 ? -4.225 6.924 -10.533 1.00 0.00 41 VAL A N 4
ATOM 4426 C CA . VAL A 1 41 ? -3.440 8.071 -10.092 1.00 0.00 41 VAL A CA 4
ATOM 4427 C C . VAL A 1 41 ? -2.088 8.114 -10.795 1.00 0.00 41 VAL A C 4
ATOM 4428 O O . VAL A 1 41 ? -1.132 7.469 -10.364 1.00 0.00 41 VAL A O 4
ATOM 4441 N N . ILE A 1 42 ? -2.015 8.878 -11.880 1.00 0.00 42 ILE A N 4
ATOM 4442 C CA . ILE A 1 42 ? -0.780 9.006 -12.642 1.00 0.00 42 ILE A CA 4
ATOM 4443 C C . ILE A 1 42 ? 0.127 10.077 -12.045 1.00 0.00 42 ILE A C 4
ATOM 4444 O O . ILE A 1 42 ? -0.346 11.102 -11.552 1.00 0.00 42 ILE A O 4
ATOM 4460 N N . CYS A 1 43 ? 1.432 9.834 -12.093 1.00 0.00 43 CYS A N 4
ATOM 4461 C CA . CYS A 1 43 ? 2.406 10.778 -11.558 1.00 0.00 43 CYS A CA 4
ATOM 4462 C C . CYS A 1 43 ? 3.001 11.636 -12.671 1.00 0.00 43 CYS A C 4
ATOM 4463 O O . CYS A 1 43 ? 3.512 11.132 -13.671 1.00 0.00 43 CYS A O 4
ATOM 4470 N N . PRO A 1 44 ? 2.932 12.964 -12.494 1.00 0.00 44 PRO A N 4
ATOM 4471 C CA . PRO A 1 44 ? 3.459 13.920 -13.472 1.00 0.00 44 PRO A CA 4
ATOM 4472 C C . PRO A 1 44 ? 4.983 13.908 -13.532 1.00 0.00 44 PRO A C 4
ATOM 4473 O O . PRO A 1 44 ? 5.593 14.721 -14.227 1.00 0.00 44 PRO A O 4
ATOM 4484 N N . TYR A 1 45 ? 5.592 12.981 -12.801 1.00 0.00 45 TYR A N 4
ATOM 4485 C CA . TYR A 1 45 ? 7.045 12.864 -12.770 1.00 0.00 45 TYR A CA 4
ATOM 4486 C C . TYR A 1 45 ? 7.504 11.589 -13.471 1.00 0.00 45 TYR A C 4
ATOM 4487 O O . TYR A 1 45 ? 8.202 11.640 -14.483 1.00 0.00 45 TYR A O 4
ATOM 4505 N N . CYS A 1 46 ? 7.106 10.445 -12.924 1.00 0.00 46 CYS A N 4
ATOM 4506 C CA . CYS A 1 46 ? 7.474 9.155 -13.494 1.00 0.00 46 CYS A CA 4
ATOM 4507 C C . CYS A 1 46 ? 6.427 8.686 -14.500 1.00 0.00 46 CYS A C 4
ATOM 4508 O O . CYS A 1 46 ? 6.613 7.676 -15.178 1.00 0.00 46 CYS A O 4
ATOM 4515 N N . GLU A 1 47 ? 5.327 9.426 -14.589 1.00 0.00 47 GLU A N 4
ATOM 4516 C CA . GLU A 1 47 ? 4.251 9.085 -15.512 1.00 0.00 47 GLU A CA 4
ATOM 4517 C C . GLU A 1 47 ? 3.777 7.652 -15.289 1.00 0.00 47 GLU A C 4
ATOM 4518 O O . GLU A 1 47 ? 3.614 6.884 -16.238 1.00 0.00 47 GLU A O 4
ATOM 4530 N N . LYS A 1 48 ? 3.558 7.297 -14.027 1.00 0.00 48 LYS A N 4
ATOM 4531 C CA . LYS A 1 48 ? 3.103 5.957 -13.677 1.00 0.00 48 LYS A CA 4
ATOM 4532 C C . LYS A 1 48 ? 1.854 6.017 -12.803 1.00 0.00 48 LYS A C 4
ATOM 4533 O O . LYS A 1 48 ? 1.658 6.970 -12.051 1.00 0.00 48 LYS A O 4
ATOM 4552 N N . ASN A 1 49 ? 1.014 4.993 -12.908 1.00 0.00 49 ASN A N 4
ATOM 4553 C CA . ASN A 1 49 ? -0.216 4.930 -12.126 1.00 0.00 49 ASN A CA 4
ATOM 4554 C C . ASN A 1 49 ? 0.024 4.233 -10.791 1.00 0.00 49 ASN A C 4
ATOM 4555 O O . ASN A 1 49 ? 0.577 3.134 -10.742 1.00 0.00 49 ASN A O 4
ATOM 4566 N N . PHE A 1 50 ? -0.397 4.879 -9.708 1.00 0.00 50 PHE A N 4
ATOM 4567 C CA . PHE A 1 50 ? -0.228 4.321 -8.371 1.00 0.00 50 PHE A CA 4
ATOM 4568 C C . PHE A 1 50 ? -1.543 4.357 -7.597 1.00 0.00 50 PHE A C 4
ATOM 4569 O O . PHE A 1 50 ? -2.527 4.944 -8.048 1.00 0.00 50 PHE A O 4
ATOM 4586 N N . CYS A 1 51 ? -1.552 3.725 -6.428 1.00 0.00 51 CYS A N 4
ATOM 4587 C CA . CYS A 1 51 ? -2.744 3.682 -5.590 1.00 0.00 51 CYS A CA 4
ATOM 4588 C C . CYS A 1 51 ? -2.804 4.897 -4.669 1.00 0.00 51 CYS A C 4
ATOM 4589 O O . CYS A 1 51 ? -1.774 5.403 -4.222 1.00 0.00 51 CYS A O 4
ATOM 4596 N N . LEU A 1 52 ? -4.017 5.359 -4.387 1.00 0.00 52 LEU A N 4
ATOM 4597 C CA . LEU A 1 52 ? -4.214 6.514 -3.518 1.00 0.00 52 LEU A CA 4
ATOM 4598 C C . LEU A 1 52 ? -3.180 6.534 -2.397 1.00 0.00 52 LEU A C 4
ATOM 4599 O O . LEU A 1 52 ? -2.641 7.586 -2.054 1.00 0.00 52 LEU A O 4
ATOM 4615 N N . ARG A 1 53 ? -2.907 5.363 -1.830 1.00 0.00 53 ARG A N 4
ATOM 4616 C CA . ARG A 1 53 ? -1.938 5.245 -0.748 1.00 0.00 53 ARG A CA 4
ATOM 4617 C C . ARG A 1 53 ? -0.548 5.669 -1.215 1.00 0.00 53 ARG A C 4
ATOM 4618 O O . ARG A 1 53 ? 0.158 6.398 -0.517 1.00 0.00 53 ARG A O 4
ATOM 4639 N N . HIS A 1 54 ? -0.161 5.206 -2.399 1.00 0.00 54 HIS A N 4
ATOM 4640 C CA . HIS A 1 54 ? 1.145 5.536 -2.959 1.00 0.00 54 HIS A CA 4
ATOM 4641 C C . HIS A 1 54 ? 1.008 6.539 -4.101 1.00 0.00 54 HIS A C 4
ATOM 4642 O O . HIS A 1 54 ? 1.768 6.500 -5.068 1.00 0.00 54 HIS A O 4
ATOM 4656 N N . ARG A 1 55 ? 0.033 7.434 -3.982 1.00 0.00 55 ARG A N 4
ATOM 4657 C CA . ARG A 1 55 ? -0.205 8.446 -5.005 1.00 0.00 55 ARG A CA 4
ATOM 4658 C C . ARG A 1 55 ? 0.885 9.513 -4.978 1.00 0.00 55 ARG A C 4
ATOM 4659 O O . ARG A 1 55 ? 1.403 9.914 -6.021 1.00 0.00 55 ARG A O 4
ATOM 4680 N N . HIS A 1 56 ? 1.229 9.970 -3.778 1.00 0.00 56 HIS A N 4
ATOM 4681 C CA . HIS A 1 56 ? 2.257 10.991 -3.614 1.00 0.00 56 HIS A CA 4
ATOM 4682 C C . HIS A 1 56 ? 3.578 10.535 -4.227 1.00 0.00 56 HIS A C 4
ATOM 4683 O O . HIS A 1 56 ? 3.758 9.356 -4.527 1.00 0.00 56 HIS A O 4
ATOM 4697 N N . GLN A 1 57 ? 4.496 11.478 -4.411 1.00 0.00 57 GLN A N 4
ATOM 4698 C CA . GLN A 1 57 ? 5.799 11.173 -4.990 1.00 0.00 57 GLN A CA 4
ATOM 4699 C C . GLN A 1 57 ? 6.630 10.317 -4.040 1.00 0.00 57 GLN A C 4
ATOM 4700 O O . GLN A 1 57 ? 6.794 9.116 -4.253 1.00 0.00 57 GLN A O 4
ATOM 4714 N N . SER A 1 58 ? 7.153 10.944 -2.991 1.00 0.00 58 SER A N 4
ATOM 4715 C CA . SER A 1 58 ? 7.971 10.241 -2.009 1.00 0.00 58 SER A CA 4
ATOM 4716 C C . SER A 1 58 ? 7.325 8.917 -1.613 1.00 0.00 58 SER A C 4
ATOM 4717 O O . SER A 1 58 ? 8.007 7.903 -1.460 1.00 0.00 58 SER A O 4
ATOM 4725 N N . ASP A 1 59 ? 6.007 8.934 -1.449 1.00 0.00 59 ASP A N 4
ATOM 4726 C CA . ASP A 1 59 ? 5.268 7.735 -1.071 1.00 0.00 59 ASP A CA 4
ATOM 4727 C C . ASP A 1 59 ? 5.704 6.540 -1.914 1.00 0.00 59 ASP A C 4
ATOM 4728 O O . ASP A 1 59 ? 6.045 5.483 -1.381 1.00 0.00 59 ASP A O 4
ATOM 4737 N N . HIS A 1 60 ? 5.690 6.715 -3.231 1.00 0.00 60 HIS A N 4
ATOM 4738 C CA . HIS A 1 60 ? 6.083 5.650 -4.148 1.00 0.00 60 HIS A CA 4
ATOM 4739 C C . HIS A 1 60 ? 7.554 5.780 -4.531 1.00 0.00 60 HIS A C 4
ATOM 4740 O O . HIS A 1 60 ? 7.965 5.349 -5.609 1.00 0.00 60 HIS A O 4
ATOM 4754 N N . ASP A 1 61 ? 8.342 6.377 -3.643 1.00 0.00 61 ASP A N 4
ATOM 4755 C CA . ASP A 1 61 ? 9.767 6.564 -3.889 1.00 0.00 61 ASP A CA 4
ATOM 4756 C C . ASP A 1 61 ? 10.021 6.966 -5.338 1.00 0.00 61 ASP A C 4
ATOM 4757 O O . ASP A 1 61 ? 10.811 6.334 -6.040 1.00 0.00 61 ASP A O 4
ATOM 4766 N N . CYS A 1 62 ? 9.346 8.021 -5.781 1.00 0.00 62 CYS A N 4
ATOM 4767 C CA . CYS A 1 62 ? 9.496 8.508 -7.147 1.00 0.00 62 CYS A CA 4
ATOM 4768 C C . CYS A 1 62 ? 10.967 8.548 -7.551 1.00 0.00 62 CYS A C 4
ATOM 4769 O O . CYS A 1 62 ? 11.770 9.251 -6.940 1.00 0.00 62 CYS A O 4
ATOM 4776 N N . GLU A 1 63 ? 11.311 7.786 -8.586 1.00 0.00 63 GLU A N 4
ATOM 4777 C CA . GLU A 1 63 ? 12.685 7.734 -9.071 1.00 0.00 63 GLU A CA 4
ATOM 4778 C C . GLU A 1 63 ? 13.139 9.104 -9.566 1.00 0.00 63 GLU A C 4
ATOM 4779 O O . GLU A 1 63 ? 14.291 9.496 -9.375 1.00 0.00 63 GLU A O 4
ATOM 4791 N N . LYS A 1 64 ? 12.226 9.829 -10.204 1.00 0.00 64 LYS A N 4
ATOM 4792 C CA . LYS A 1 64 ? 12.530 11.156 -10.727 1.00 0.00 64 LYS A CA 4
ATOM 4793 C C . LYS A 1 64 ? 13.109 12.051 -9.636 1.00 0.00 64 LYS A C 4
ATOM 4794 O O . LYS A 1 64 ? 14.068 12.788 -9.867 1.00 0.00 64 LYS A O 4
ATOM 4813 N N . LEU A 1 65 ? 12.521 11.982 -8.447 1.00 0.00 65 LEU A N 4
ATOM 4814 C CA . LEU A 1 65 ? 12.979 12.785 -7.319 1.00 0.00 65 LEU A CA 4
ATOM 4815 C C . LEU A 1 65 ? 14.502 12.861 -7.287 1.00 0.00 65 LEU A C 4
ATOM 4816 O O . LEU A 1 65 ? 15.186 12.023 -7.873 1.00 0.00 65 LEU A O 4
ATOM 4832 N N . GLU A 1 66 ? 15.025 13.869 -6.597 1.00 0.00 66 GLU A N 4
ATOM 4833 C CA . GLU A 1 66 ? 16.468 14.052 -6.487 1.00 0.00 66 GLU A CA 4
ATOM 4834 C C . GLU A 1 66 ? 17.060 13.103 -5.450 1.00 0.00 66 GLU A C 4
ATOM 4835 O O . GLU A 1 66 ? 17.841 13.512 -4.592 1.00 0.00 66 GLU A O 4
ATOM 4847 N N . VAL A 1 67 ? 16.681 11.831 -5.536 1.00 0.00 67 VAL A N 4
ATOM 4848 C CA . VAL A 1 67 ? 17.173 10.822 -4.606 1.00 0.00 67 VAL A CA 4
ATOM 4849 C C . VAL A 1 67 ? 17.503 9.522 -5.330 1.00 0.00 67 VAL A C 4
ATOM 4850 O O . VAL A 1 67 ? 16.625 8.881 -5.906 1.00 0.00 67 VAL A O 4
ATOM 4863 N N . ALA A 1 68 ? 18.775 9.138 -5.296 1.00 0.00 68 ALA A N 4
ATOM 4864 C CA . ALA A 1 68 ? 19.220 7.912 -5.947 1.00 0.00 68 ALA A CA 4
ATOM 4865 C C . ALA A 1 68 ? 18.402 6.714 -5.479 1.00 0.00 68 ALA A C 4
ATOM 4866 O O . ALA A 1 68 ? 18.409 6.367 -4.297 1.00 0.00 68 ALA A O 4
ATOM 4873 N N . LYS A 1 69 ? 17.697 6.084 -6.412 1.00 0.00 69 LYS A N 4
ATOM 4874 C CA . LYS A 1 69 ? 16.874 4.923 -6.097 1.00 0.00 69 LYS A CA 4
ATOM 4875 C C . LYS A 1 69 ? 17.685 3.866 -5.353 1.00 0.00 69 LYS A C 4
ATOM 4876 O O . LYS A 1 69 ? 18.866 3.650 -5.624 1.00 0.00 69 LYS A O 4
ATOM 4895 N N . PRO A 1 70 ? 17.037 3.190 -4.392 1.00 0.00 70 PRO A N 4
ATOM 4896 C CA . PRO A 1 70 ? 17.679 2.144 -3.590 1.00 0.00 70 PRO A CA 4
ATOM 4897 C C . PRO A 1 70 ? 17.979 0.891 -4.406 1.00 0.00 70 PRO A C 4
ATOM 4898 O O . PRO A 1 70 ? 18.543 -0.075 -3.893 1.00 0.00 70 PRO A O 4
ATOM 4909 N N . ARG A 1 71 ? 17.598 0.914 -5.679 1.00 0.00 71 ARG A N 4
ATOM 4910 C CA . ARG A 1 71 ? 17.825 -0.221 -6.565 1.00 0.00 71 ARG A CA 4
ATOM 4911 C C . ARG A 1 71 ? 19.276 -0.687 -6.491 1.00 0.00 71 ARG A C 4
ATOM 4912 O O . ARG A 1 71 ? 20.197 0.065 -6.809 1.00 0.00 71 ARG A O 4
ATOM 4933 N N . MET A 1 72 ? 19.472 -1.931 -6.067 1.00 0.00 72 MET A N 4
ATOM 4934 C CA . MET A 1 72 ? 20.811 -2.497 -5.951 1.00 0.00 72 MET A CA 4
ATOM 4935 C C . MET A 1 72 ? 21.582 -2.341 -7.258 1.00 0.00 72 MET A C 4
ATOM 4936 O O . MET A 1 72 ? 22.734 -1.910 -7.262 1.00 0.00 72 MET A O 4
ATOM 4950 N N . ALA A 1 73 ? 20.938 -2.696 -8.365 1.00 0.00 73 ALA A N 4
ATOM 4951 C CA . ALA A 1 73 ? 21.563 -2.593 -9.678 1.00 0.00 73 ALA A CA 4
ATOM 4952 C C . ALA A 1 73 ? 21.537 -1.156 -10.188 1.00 0.00 73 ALA A C 4
ATOM 4953 O O . ALA A 1 73 ? 20.608 -0.403 -9.901 1.00 0.00 73 ALA A O 4
ATOM 4960 N N . ALA A 1 74 ? 22.563 -0.784 -10.946 1.00 0.00 74 ALA A N 4
ATOM 4961 C CA . ALA A 1 74 ? 22.656 0.563 -11.497 1.00 0.00 74 ALA A CA 4
ATOM 4962 C C . ALA A 1 74 ? 23.107 0.530 -12.953 1.00 0.00 74 ALA A C 4
ATOM 4963 O O . ALA A 1 74 ? 24.273 0.264 -13.248 1.00 0.00 74 ALA A O 4
ATOM 4970 N N . THR A 1 75 ? 22.176 0.801 -13.863 1.00 0.00 75 THR A N 4
ATOM 4971 C CA . THR A 1 75 ? 22.477 0.801 -15.289 1.00 0.00 75 THR A CA 4
ATOM 4972 C C . THR A 1 75 ? 23.746 1.591 -15.583 1.00 0.00 75 THR A C 4
ATOM 4973 O O . THR A 1 75 ? 23.928 2.699 -15.079 1.00 0.00 75 THR A O 4
ATOM 4984 N N . GLN A 1 76 ? 24.621 1.015 -16.401 1.00 0.00 76 GLN A N 4
ATOM 4985 C CA . GLN A 1 76 ? 25.874 1.667 -16.762 1.00 0.00 76 GLN A CA 4
ATOM 4986 C C . GLN A 1 76 ? 25.844 2.139 -18.212 1.00 0.00 76 GLN A C 4
ATOM 4987 O O . GLN A 1 76 ? 26.407 3.181 -18.549 1.00 0.00 76 GLN A O 4
ATOM 5001 N N . LYS A 1 77 ? 25.183 1.366 -19.067 1.00 0.00 77 LYS A N 4
ATOM 5002 C CA . LYS A 1 77 ? 25.079 1.705 -20.482 1.00 0.00 77 LYS A CA 4
ATOM 5003 C C . LYS A 1 77 ? 23.670 2.177 -20.825 1.00 0.00 77 LYS A C 4
ATOM 5004 O O . LYS A 1 77 ? 22.732 1.381 -20.877 1.00 0.00 77 LYS A O 4
ATOM 5023 N N . LEU A 1 78 ? 23.528 3.477 -21.060 1.00 0.00 78 LEU A N 4
ATOM 5024 C CA . LEU A 1 78 ? 22.233 4.056 -21.401 1.00 0.00 78 LEU A CA 4
ATOM 5025 C C . LEU A 1 78 ? 22.212 4.528 -22.851 1.00 0.00 78 LEU A C 4
ATOM 5026 O O . LEU A 1 78 ? 21.735 5.623 -23.152 1.00 0.00 78 LEU A O 4
ATOM 5042 N N . VAL A 1 79 ? 22.730 3.694 -23.747 1.00 0.00 79 VAL A N 4
ATOM 5043 C CA . VAL A 1 79 ? 22.767 4.024 -25.167 1.00 0.00 79 VAL A CA 4
ATOM 5044 C C . VAL A 1 79 ? 21.441 3.696 -25.843 1.00 0.00 79 VAL A C 4
ATOM 5045 O O . VAL A 1 79 ? 21.410 3.262 -26.995 1.00 0.00 79 VAL A O 4
ATOM 5058 N N . ARG A 1 80 ? 20.346 3.906 -25.119 1.00 0.00 80 ARG A N 4
ATOM 5059 C CA . ARG A 1 80 ? 19.016 3.632 -25.648 1.00 0.00 80 ARG A CA 4
ATOM 5060 C C . ARG A 1 80 ? 18.576 4.732 -26.610 1.00 0.00 80 ARG A C 4
ATOM 5061 O O . ARG A 1 80 ? 17.914 5.690 -26.212 1.00 0.00 80 ARG A O 4
ATOM 5082 N N . SER A 1 81 ? 18.950 4.587 -27.877 1.00 0.00 81 SER A N 4
ATOM 5083 C CA . SER A 1 81 ? 18.598 5.570 -28.895 1.00 0.00 81 SER A CA 4
ATOM 5084 C C . SER A 1 81 ? 18.869 5.025 -30.294 1.00 0.00 81 SER A C 4
ATOM 5085 O O . SER A 1 81 ? 20.009 4.728 -30.647 1.00 0.00 81 SER A O 4
ATOM 5093 N N . GLY A 1 82 ? 17.809 4.895 -31.087 1.00 0.00 82 GLY A N 4
ATOM 5094 C CA . GLY A 1 82 ? 17.952 4.385 -32.438 1.00 0.00 82 GLY A CA 4
ATOM 5095 C C . GLY A 1 82 ? 17.153 5.185 -33.448 1.00 0.00 82 GLY A C 4
ATOM 5096 O O . GLY A 1 82 ? 16.496 6.171 -33.111 1.00 0.00 82 GLY A O 4
ATOM 5100 N N . PRO A 1 83 ? 17.203 4.760 -34.719 1.00 0.00 83 PRO A N 4
ATOM 5101 C CA . PRO A 1 83 ? 16.484 5.430 -35.806 1.00 0.00 83 PRO A CA 4
ATOM 5102 C C . PRO A 1 83 ? 14.974 5.248 -35.702 1.00 0.00 83 PRO A C 4
ATOM 5103 O O . PRO A 1 83 ? 14.434 4.218 -36.106 1.00 0.00 83 PRO A O 4
ATOM 5114 N N . SER A 1 84 ? 14.297 6.254 -35.159 1.00 0.00 84 SER A N 4
ATOM 5115 C CA . SER A 1 84 ? 12.848 6.203 -34.998 1.00 0.00 84 SER A CA 4
ATOM 5116 C C . SER A 1 84 ? 12.303 7.555 -34.549 1.00 0.00 84 SER A C 4
ATOM 5117 O O . SER A 1 84 ? 12.780 8.136 -33.574 1.00 0.00 84 SER A O 4
ATOM 5125 N N . SER A 1 85 ? 11.300 8.050 -35.267 1.00 0.00 85 SER A N 4
ATOM 5126 C CA . SER A 1 85 ? 10.691 9.335 -34.945 1.00 0.00 85 SER A CA 4
ATOM 5127 C C . SER A 1 85 ? 10.546 9.505 -33.436 1.00 0.00 85 SER A C 4
ATOM 5128 O O . SER A 1 85 ? 10.074 8.607 -32.741 1.00 0.00 85 SER A O 4
ATOM 5136 N N . GLY A 1 86 ? 10.957 10.667 -32.935 1.00 0.00 86 GLY A N 4
ATOM 5137 C CA . GLY A 1 86 ? 10.865 10.935 -31.512 1.00 0.00 86 GLY A CA 4
ATOM 5138 C C . GLY A 1 86 ? 10.620 12.401 -31.213 1.00 0.00 86 GLY A C 4
ATOM 5139 O O . GLY A 1 86 ? 9.672 12.715 -30.495 1.00 0.00 86 GLY A O 4
ATOM 5145 N N . GLY A 1 1 ? -32.367 -52.488 4.631 1.00 0.00 1 GLY A N 5
ATOM 5146 C CA . GLY A 1 1 ? -31.315 -53.437 4.318 1.00 0.00 1 GLY A CA 5
ATOM 5147 C C . GLY A 1 1 ? -31.770 -54.506 3.344 1.00 0.00 1 GLY A C 5
ATOM 5148 O O . GLY A 1 1 ? -32.413 -55.479 3.736 1.00 0.00 1 GLY A O 5
ATOM 5152 N N . SER A 1 2 ? -31.436 -54.324 2.071 1.00 0.00 2 SER A N 5
ATOM 5153 C CA . SER A 1 2 ? -31.819 -55.278 1.036 1.00 0.00 2 SER A CA 5
ATOM 5154 C C . SER A 1 2 ? -30.759 -55.347 -0.059 1.00 0.00 2 SER A C 5
ATOM 5155 O O . SER A 1 2 ? -29.975 -54.415 -0.238 1.00 0.00 2 SER A O 5
ATOM 5163 N N . SER A 1 3 ? -30.741 -56.458 -0.787 1.00 0.00 3 SER A N 5
ATOM 5164 C CA . SER A 1 3 ? -29.775 -56.652 -1.863 1.00 0.00 3 SER A CA 5
ATOM 5165 C C . SER A 1 3 ? -29.713 -55.423 -2.765 1.00 0.00 3 SER A C 5
ATOM 5166 O O . SER A 1 3 ? -28.660 -54.805 -2.918 1.00 0.00 3 SER A O 5
ATOM 5174 N N . GLY A 1 4 ? -30.849 -55.075 -3.360 1.00 0.00 4 GLY A N 5
ATOM 5175 C CA . GLY A 1 4 ? -30.903 -53.922 -4.239 1.00 0.00 4 GLY A CA 5
ATOM 5176 C C . GLY A 1 4 ? -29.940 -54.036 -5.405 1.00 0.00 4 GLY A C 5
ATOM 5177 O O . GLY A 1 4 ? -29.342 -55.089 -5.623 1.00 0.00 4 GLY A O 5
ATOM 5181 N N . SER A 1 5 ? -29.792 -52.950 -6.156 1.00 0.00 5 SER A N 5
ATOM 5182 C CA . SER A 1 5 ? -28.899 -52.935 -7.309 1.00 0.00 5 SER A CA 5
ATOM 5183 C C . SER A 1 5 ? -28.733 -51.517 -7.849 1.00 0.00 5 SER A C 5
ATOM 5184 O O . SER A 1 5 ? -29.700 -50.886 -8.274 1.00 0.00 5 SER A O 5
ATOM 5192 N N . SER A 1 6 ? -27.499 -51.024 -7.828 1.00 0.00 6 SER A N 5
ATOM 5193 C CA . SER A 1 6 ? -27.205 -49.680 -8.311 1.00 0.00 6 SER A CA 5
ATOM 5194 C C . SER A 1 6 ? -26.206 -49.723 -9.463 1.00 0.00 6 SER A C 5
ATOM 5195 O O . SER A 1 6 ? -24.996 -49.785 -9.248 1.00 0.00 6 SER A O 5
ATOM 5203 N N . GLY A 1 7 ? -26.723 -49.690 -10.688 1.00 0.00 7 GLY A N 5
ATOM 5204 C CA . GLY A 1 7 ? -25.863 -49.727 -11.857 1.00 0.00 7 GLY A CA 5
ATOM 5205 C C . GLY A 1 7 ? -25.282 -48.367 -12.192 1.00 0.00 7 GLY A C 5
ATOM 5206 O O . GLY A 1 7 ? -25.403 -47.895 -13.323 1.00 0.00 7 GLY A O 5
ATOM 5210 N N . CYS A 1 8 ? -24.653 -47.736 -11.207 1.00 0.00 8 CYS A N 5
ATOM 5211 C CA . CYS A 1 8 ? -24.053 -46.421 -11.403 1.00 0.00 8 CYS A CA 5
ATOM 5212 C C . CYS A 1 8 ? -22.683 -46.343 -10.736 1.00 0.00 8 CYS A C 5
ATOM 5213 O O . CYS A 1 8 ? -22.459 -46.942 -9.684 1.00 0.00 8 CYS A O 5
ATOM 5221 N N . SER A 1 9 ? -21.770 -45.603 -11.356 1.00 0.00 9 SER A N 5
ATOM 5222 C CA . SER A 1 9 ? -20.420 -45.452 -10.825 1.00 0.00 9 SER A CA 5
ATOM 5223 C C . SER A 1 9 ? -20.322 -44.216 -9.935 1.00 0.00 9 SER A C 5
ATOM 5224 O O . SER A 1 9 ? -20.923 -43.182 -10.223 1.00 0.00 9 SER A O 5
ATOM 5232 N N . GLU A 1 10 ? -19.559 -44.333 -8.853 1.00 0.00 10 GLU A N 5
ATOM 5233 C CA . GLU A 1 10 ? -19.382 -43.227 -7.920 1.00 0.00 10 GLU A CA 5
ATOM 5234 C C . GLU A 1 10 ? -18.783 -42.012 -8.624 1.00 0.00 10 GLU A C 5
ATOM 5235 O O . GLU A 1 10 ? -18.080 -42.145 -9.626 1.00 0.00 10 GLU A O 5
ATOM 5247 N N . VAL A 1 11 ? -19.068 -40.827 -8.093 1.00 0.00 11 VAL A N 5
ATOM 5248 C CA . VAL A 1 11 ? -18.558 -39.589 -8.669 1.00 0.00 11 VAL A CA 5
ATOM 5249 C C . VAL A 1 11 ? -18.930 -38.388 -7.806 1.00 0.00 11 VAL A C 5
ATOM 5250 O O . VAL A 1 11 ? -20.106 -38.060 -7.654 1.00 0.00 11 VAL A O 5
ATOM 5263 N N . ASN A 1 12 ? -17.918 -37.735 -7.244 1.00 0.00 12 ASN A N 5
ATOM 5264 C CA . ASN A 1 12 ? -18.138 -36.569 -6.396 1.00 0.00 12 ASN A CA 5
ATOM 5265 C C . ASN A 1 12 ? -17.425 -35.344 -6.960 1.00 0.00 12 ASN A C 5
ATOM 5266 O O . ASN A 1 12 ? -16.204 -35.338 -7.112 1.00 0.00 12 ASN A O 5
ATOM 5277 N N . VAL A 1 13 ? -18.197 -34.306 -7.268 1.00 0.00 13 VAL A N 5
ATOM 5278 C CA . VAL A 1 13 ? -17.641 -33.074 -7.813 1.00 0.00 13 VAL A CA 5
ATOM 5279 C C . VAL A 1 13 ? -18.557 -31.887 -7.537 1.00 0.00 13 VAL A C 5
ATOM 5280 O O . VAL A 1 13 ? -19.779 -32.029 -7.498 1.00 0.00 13 VAL A O 5
ATOM 5293 N N . VAL A 1 14 ? -17.958 -30.716 -7.346 1.00 0.00 14 VAL A N 5
ATOM 5294 C CA . VAL A 1 14 ? -18.720 -29.503 -7.075 1.00 0.00 14 VAL A CA 5
ATOM 5295 C C . VAL A 1 14 ? -18.939 -28.695 -8.349 1.00 0.00 14 VAL A C 5
ATOM 5296 O O . VAL A 1 14 ? -18.045 -28.584 -9.188 1.00 0.00 14 VAL A O 5
ATOM 5309 N N . LYS A 1 15 ? -20.134 -28.131 -8.487 1.00 0.00 15 LYS A N 5
ATOM 5310 C CA . LYS A 1 15 ? -20.471 -27.330 -9.658 1.00 0.00 15 LYS A CA 5
ATOM 5311 C C . LYS A 1 15 ? -20.891 -25.922 -9.252 1.00 0.00 15 LYS A C 5
ATOM 5312 O O . LYS A 1 15 ? -21.924 -25.734 -8.609 1.00 0.00 15 LYS A O 5
ATOM 5331 N N . GLU A 1 16 ? -20.085 -24.936 -9.632 1.00 0.00 16 GLU A N 5
ATOM 5332 C CA . GLU A 1 16 ? -20.374 -23.544 -9.306 1.00 0.00 16 GLU A CA 5
ATOM 5333 C C . GLU A 1 16 ? -19.421 -22.604 -10.038 1.00 0.00 16 GLU A C 5
ATOM 5334 O O . GLU A 1 16 ? -18.242 -22.913 -10.215 1.00 0.00 16 GLU A O 5
ATOM 5346 N N . ARG A 1 17 ? -19.940 -21.456 -10.462 1.00 0.00 17 ARG A N 5
ATOM 5347 C CA . ARG A 1 17 ? -19.137 -20.472 -11.177 1.00 0.00 17 ARG A CA 5
ATOM 5348 C C . ARG A 1 17 ? -19.136 -19.134 -10.442 1.00 0.00 17 ARG A C 5
ATOM 5349 O O . ARG A 1 17 ? -20.180 -18.524 -10.212 1.00 0.00 17 ARG A O 5
ATOM 5370 N N . PRO A 1 18 ? -17.937 -18.667 -10.065 1.00 0.00 18 PRO A N 5
ATOM 5371 C CA . PRO A 1 18 ? -17.771 -17.398 -9.351 1.00 0.00 18 PRO A CA 5
ATOM 5372 C C . PRO A 1 18 ? -18.072 -16.192 -10.235 1.00 0.00 18 PRO A C 5
ATOM 5373 O O . PRO A 1 18 ? -17.181 -15.653 -10.892 1.00 0.00 18 PRO A O 5
ATOM 5384 N N . LYS A 1 19 ? -19.332 -15.772 -10.246 1.00 0.00 19 LYS A N 5
ATOM 5385 C CA . LYS A 1 19 ? -19.751 -14.628 -11.048 1.00 0.00 19 LYS A CA 5
ATOM 5386 C C . LYS A 1 19 ? -18.644 -13.582 -11.124 1.00 0.00 19 LYS A C 5
ATOM 5387 O O . LYS A 1 19 ? -17.878 -13.403 -10.176 1.00 0.00 19 LYS A O 5
ATOM 5406 N N . THR A 1 20 ? -18.564 -12.892 -12.258 1.00 0.00 20 THR A N 5
ATOM 5407 C CA . THR A 1 20 ? -17.551 -11.864 -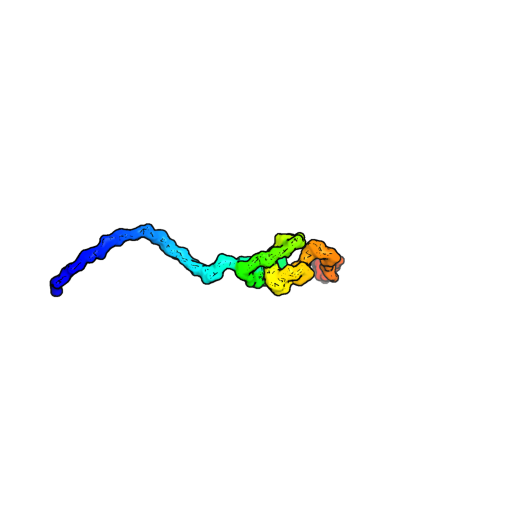12.457 1.00 0.00 20 THR A CA 5
ATOM 5408 C C . THR A 1 20 ? -18.156 -10.468 -12.353 1.00 0.00 20 THR A C 5
ATOM 5409 O O . THR A 1 20 ? -19.007 -10.089 -13.158 1.00 0.00 20 THR A O 5
ATOM 5420 N N . ASP A 1 21 ? -17.712 -9.709 -11.358 1.00 0.00 21 ASP A N 5
ATOM 5421 C CA . ASP A 1 21 ? -18.208 -8.353 -11.150 1.00 0.00 21 ASP A CA 5
ATOM 5422 C C . ASP A 1 21 ? -17.056 -7.357 -11.079 1.00 0.00 21 ASP A C 5
ATOM 5423 O O . ASP A 1 21 ? -16.528 -7.081 -10.002 1.00 0.00 21 ASP A O 5
ATOM 5432 N N . GLU A 1 22 ? -16.670 -6.823 -12.233 1.00 0.00 22 GLU A N 5
ATOM 5433 C CA . GLU A 1 22 ? -15.578 -5.859 -12.301 1.00 0.00 22 GLU A CA 5
ATOM 5434 C C . GLU A 1 22 ? -15.856 -4.794 -13.358 1.00 0.00 22 GLU A C 5
ATOM 5435 O O . GLU A 1 22 ? -16.659 -5.002 -14.269 1.00 0.00 22 GLU A O 5
ATOM 5447 N N . HIS A 1 23 ? -15.189 -3.651 -13.229 1.00 0.00 23 HIS A N 5
ATOM 5448 C CA . HIS A 1 23 ? -15.364 -2.553 -14.172 1.00 0.00 23 HIS A CA 5
ATOM 5449 C C . HIS A 1 23 ? -14.015 -2.049 -14.677 1.00 0.00 23 HIS A C 5
ATOM 5450 O O . HIS A 1 23 ? -13.734 -2.088 -15.875 1.00 0.00 23 HIS A O 5
ATOM 5464 N N . LYS A 1 24 ? -13.184 -1.576 -13.755 1.00 0.00 24 LYS A N 5
ATOM 5465 C CA . LYS A 1 24 ? -11.864 -1.065 -14.105 1.00 0.00 24 LYS A CA 5
ATOM 5466 C C . LYS A 1 24 ? -10.991 -0.915 -12.862 1.00 0.00 24 LYS A C 5
ATOM 5467 O O . LYS A 1 24 ? -11.440 -0.409 -11.834 1.00 0.00 24 LYS A O 5
ATOM 5486 N N . SER A 1 25 ? -9.742 -1.358 -12.965 1.00 0.00 25 SER A N 5
ATOM 5487 C CA . SER A 1 25 ? -8.808 -1.276 -11.849 1.00 0.00 25 SER A CA 5
ATOM 5488 C C . SER A 1 25 ? -7.378 -1.091 -12.349 1.00 0.00 25 SER A C 5
ATOM 5489 O O . SER A 1 25 ? -6.894 -1.863 -13.177 1.00 0.00 25 SER A O 5
ATOM 5497 N N . TYR A 1 26 ? -6.709 -0.062 -11.842 1.00 0.00 26 TYR A N 5
ATOM 5498 C CA . TYR A 1 26 ? -5.336 0.227 -12.238 1.00 0.00 26 TYR A CA 5
ATOM 5499 C C . TYR A 1 26 ? -4.350 -0.263 -11.183 1.00 0.00 26 TYR A C 5
ATOM 5500 O O . TYR A 1 26 ? -4.382 0.179 -10.034 1.00 0.00 26 TYR A O 5
ATOM 5518 N N . SER A 1 27 ? -3.473 -1.179 -11.582 1.00 0.00 27 SER A N 5
ATOM 5519 C CA . SER A 1 27 ? -2.478 -1.733 -10.671 1.00 0.00 27 SER A CA 5
ATOM 5520 C C . SER A 1 27 ? -1.461 -0.670 -10.265 1.00 0.00 27 SER A C 5
ATOM 5521 O O . SER A 1 27 ? -1.060 0.165 -11.077 1.00 0.00 27 SER A O 5
ATOM 5529 N N . CYS A 1 28 ? -1.048 -0.706 -9.003 1.00 0.00 28 CYS A N 5
ATOM 5530 C CA . CYS A 1 28 ? -0.079 0.253 -8.487 1.00 0.00 28 CYS A CA 5
ATOM 5531 C C . CYS A 1 28 ? 1.311 -0.019 -9.056 1.00 0.00 28 CYS A C 5
ATOM 5532 O O . CYS A 1 28 ? 1.716 -1.171 -9.208 1.00 0.00 28 CYS A O 5
ATOM 5539 N N . SER A 1 29 ? 2.037 1.050 -9.367 1.00 0.00 29 SER A N 5
ATOM 5540 C CA . SER A 1 29 ? 3.380 0.928 -9.922 1.00 0.00 29 SER A CA 5
ATOM 5541 C C . SER A 1 29 ? 4.435 1.087 -8.832 1.00 0.00 29 SER A C 5
ATOM 5542 O O . SER A 1 29 ? 5.481 1.699 -9.049 1.00 0.00 29 SER A O 5
ATOM 5550 N N . PHE A 1 30 ? 4.152 0.532 -7.658 1.00 0.00 30 PHE A N 5
ATOM 5551 C CA . PHE A 1 30 ? 5.075 0.612 -6.532 1.00 0.00 30 PHE A CA 5
ATOM 5552 C C . PHE A 1 30 ? 5.809 -0.711 -6.335 1.00 0.00 30 PHE A C 5
ATOM 5553 O O . PHE A 1 30 ? 5.227 -1.786 -6.482 1.00 0.00 30 PHE A O 5
ATOM 5570 N N . LYS A 1 31 ? 7.093 -0.624 -6.003 1.00 0.00 31 LYS A N 5
ATOM 5571 C CA . LYS A 1 31 ? 7.909 -1.813 -5.785 1.00 0.00 31 LYS A CA 5
ATOM 5572 C C . LYS A 1 31 ? 7.539 -2.494 -4.471 1.00 0.00 31 LYS A C 5
ATOM 5573 O O . LYS A 1 31 ? 8.173 -2.264 -3.442 1.00 0.00 31 LYS A O 5
ATOM 5592 N N . GLY A 1 32 ? 6.509 -3.333 -4.514 1.00 0.00 32 GLY A N 5
ATOM 5593 C CA . GLY A 1 32 ? 6.073 -4.036 -3.321 1.00 0.00 32 GLY A CA 5
ATOM 5594 C C . GLY A 1 32 ? 4.641 -3.711 -2.948 1.00 0.00 32 GLY A C 5
ATOM 5595 O O . GLY A 1 32 ? 4.298 -3.649 -1.766 1.00 0.00 32 GLY A O 5
ATOM 5599 N N . CYS A 1 33 ? 3.801 -3.500 -3.956 1.00 0.00 33 CYS A N 5
ATOM 5600 C CA . CYS A 1 33 ? 2.398 -3.177 -3.728 1.00 0.00 33 CYS A CA 5
ATOM 5601 C C . CYS A 1 33 ? 1.500 -3.936 -4.701 1.00 0.00 33 CYS A C 5
ATOM 5602 O O . CYS A 1 33 ? 1.817 -4.066 -5.884 1.00 0.00 33 CYS A O 5
ATOM 5609 N N . THR A 1 34 ? 0.377 -4.437 -4.195 1.00 0.00 34 THR A N 5
ATOM 5610 C CA . THR A 1 34 ? -0.566 -5.183 -5.017 1.00 0.00 34 THR A CA 5
ATOM 5611 C C . THR A 1 34 ? -1.991 -4.683 -4.812 1.00 0.00 34 THR A C 5
ATOM 5612 O O . THR A 1 34 ? -2.932 -5.473 -4.740 1.00 0.00 34 THR A O 5
ATOM 5623 N N . ASP A 1 35 ? -2.143 -3.366 -4.717 1.00 0.00 35 ASP A N 5
ATOM 5624 C CA . ASP A 1 35 ? -3.455 -2.760 -4.521 1.00 0.00 35 ASP A CA 5
ATOM 5625 C C . ASP A 1 35 ? -3.880 -1.975 -5.758 1.00 0.00 35 ASP A C 5
ATOM 5626 O O . ASP A 1 35 ? -3.052 -1.368 -6.436 1.00 0.00 35 ASP A O 5
ATOM 5635 N N . VAL A 1 36 ? -5.178 -1.991 -6.046 1.00 0.00 36 VAL A N 5
ATOM 5636 C CA . VAL A 1 36 ? -5.714 -1.281 -7.200 1.00 0.00 36 VAL A CA 5
ATOM 5637 C C . VAL A 1 36 ? -6.860 -0.360 -6.796 1.00 0.00 36 VAL A C 5
ATOM 5638 O O . VAL A 1 36 ? -7.358 -0.430 -5.673 1.00 0.00 36 VAL A O 5
ATOM 5651 N N . GLU A 1 37 ? -7.272 0.503 -7.719 1.00 0.00 37 GLU A N 5
ATOM 5652 C CA . GLU A 1 37 ? -8.360 1.439 -7.457 1.00 0.00 37 GLU A CA 5
ATOM 5653 C C . GLU A 1 37 ? -9.181 1.686 -8.719 1.00 0.00 37 GLU A C 5
ATOM 5654 O O . GLU A 1 37 ? -8.697 1.493 -9.836 1.00 0.00 37 GLU A O 5
ATOM 5666 N N . LEU A 1 38 ? -10.425 2.113 -8.534 1.00 0.00 38 LEU A N 5
ATOM 5667 C CA . LEU A 1 38 ? -11.315 2.386 -9.658 1.00 0.00 38 LEU A CA 5
ATOM 5668 C C . LEU A 1 38 ? -10.690 3.397 -10.614 1.00 0.00 38 LEU A C 5
ATOM 5669 O O . LEU A 1 38 ? -10.769 3.245 -11.833 1.00 0.00 38 LEU A O 5
ATOM 5685 N N . VAL A 1 39 ? -10.066 4.428 -10.053 1.00 0.00 39 VAL A N 5
ATOM 5686 C CA . VAL A 1 39 ? -9.424 5.462 -10.856 1.00 0.00 39 VAL A CA 5
ATOM 5687 C C . VAL A 1 39 ? -7.939 5.171 -11.041 1.00 0.00 39 VAL A C 5
ATOM 5688 O O . VAL A 1 39 ? -7.379 4.300 -10.376 1.00 0.00 39 VAL A O 5
ATOM 5701 N N . ALA A 1 40 ? -7.306 5.906 -11.949 1.00 0.00 40 ALA A N 5
ATOM 5702 C CA . ALA A 1 40 ? -5.885 5.729 -12.221 1.00 0.00 40 ALA A CA 5
ATOM 5703 C C . ALA A 1 40 ? -5.092 6.971 -11.827 1.00 0.00 40 ALA A C 5
ATOM 5704 O O . ALA A 1 40 ? -5.114 7.982 -12.529 1.00 0.00 40 ALA A O 5
ATOM 5711 N N . VAL A 1 41 ? -4.393 6.888 -10.699 1.00 0.00 41 VAL A N 5
ATOM 5712 C CA . VAL A 1 41 ? -3.592 8.005 -10.213 1.00 0.00 41 VAL A CA 5
ATOM 5713 C C . VAL A 1 41 ? -2.227 8.039 -10.890 1.00 0.00 41 VAL A C 5
ATOM 5714 O O . VAL A 1 41 ? -1.292 7.364 -10.459 1.00 0.00 41 VAL A O 5
ATOM 5727 N N . ILE A 1 42 ? -2.120 8.830 -11.953 1.00 0.00 42 ILE A N 5
ATOM 5728 C CA . ILE A 1 42 ? -0.868 8.954 -12.689 1.00 0.00 42 ILE A CA 5
ATOM 5729 C C . ILE A 1 42 ? 0.016 10.043 -12.092 1.00 0.00 42 ILE A C 5
ATOM 5730 O O . ILE A 1 42 ? -0.475 11.080 -11.643 1.00 0.00 42 ILE A O 5
ATOM 5746 N N . CYS A 1 43 ? 1.322 9.803 -12.091 1.00 0.00 43 CYS A N 5
ATOM 5747 C CA . CYS A 1 43 ? 2.277 10.764 -11.551 1.00 0.00 43 CYS A CA 5
ATOM 5748 C C . CYS A 1 43 ? 2.867 11.628 -12.662 1.00 0.00 43 CYS A C 5
ATOM 5749 O O . CYS A 1 43 ? 3.402 11.130 -13.652 1.00 0.00 43 CYS A O 5
ATOM 5756 N N . PRO A 1 44 ? 2.768 12.955 -12.494 1.00 0.00 44 PRO A N 5
ATOM 5757 C CA . PRO A 1 44 ? 3.286 13.917 -13.472 1.00 0.00 44 PRO A CA 5
ATOM 5758 C C . PRO A 1 44 ? 4.810 13.937 -13.513 1.00 0.00 44 PRO A C 5
ATOM 5759 O O . PRO A 1 44 ? 5.412 14.767 -14.195 1.00 0.00 44 PRO A O 5
ATOM 5770 N N . TYR A 1 45 ? 5.429 13.020 -12.778 1.00 0.00 45 TYR A N 5
ATOM 5771 C CA . TYR A 1 45 ? 6.884 12.934 -12.730 1.00 0.00 45 TYR A CA 5
ATOM 5772 C C . TYR A 1 45 ? 7.379 11.668 -13.423 1.00 0.00 45 TYR A C 5
ATOM 5773 O O . TYR A 1 45 ? 8.081 11.732 -14.432 1.00 0.00 45 TYR A O 5
ATOM 5791 N N . CYS A 1 46 ? 7.006 10.516 -12.874 1.00 0.00 46 CYS A N 5
ATOM 5792 C CA . CYS A 1 46 ? 7.410 9.234 -13.437 1.00 0.00 46 CYS A CA 5
ATOM 5793 C C . CYS A 1 46 ? 6.386 8.740 -14.455 1.00 0.00 46 CYS A C 5
ATOM 5794 O O . CYS A 1 46 ? 6.613 7.748 -15.147 1.00 0.00 46 CYS A O 5
ATOM 5801 N N . GLU A 1 47 ? 5.259 9.441 -14.540 1.00 0.00 47 GLU A N 5
ATOM 5802 C CA . GLU A 1 47 ? 4.201 9.073 -15.473 1.00 0.00 47 GLU A CA 5
ATOM 5803 C C . GLU A 1 47 ? 3.768 7.625 -15.261 1.00 0.00 47 GLU A C 5
ATOM 5804 O O . GLU A 1 47 ? 3.609 6.86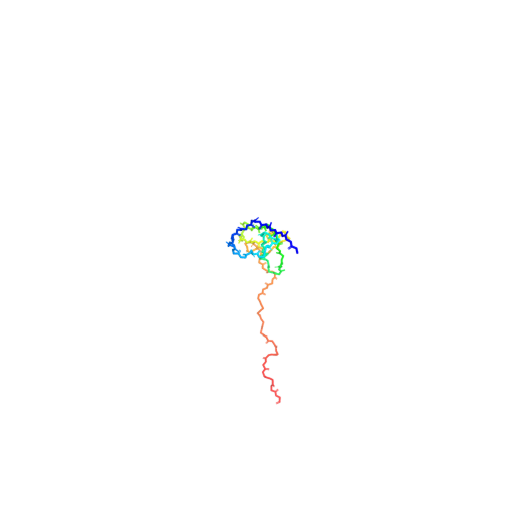6 -16.218 1.00 0.00 47 GLU A O 5
ATOM 5816 N N . LYS A 1 48 ? 3.579 7.248 -14.001 1.00 0.00 48 LYS A N 5
ATOM 5817 C CA . LYS A 1 48 ? 3.164 5.892 -13.662 1.00 0.00 48 LYS A CA 5
ATOM 5818 C C . LYS A 1 48 ? 1.875 5.906 -12.847 1.00 0.00 48 LYS A C 5
ATOM 5819 O O . LYS A 1 48 ? 1.530 6.913 -12.230 1.00 0.00 48 LYS A O 5
ATOM 5838 N N . ASN A 1 49 ? 1.167 4.781 -12.848 1.00 0.00 49 ASN A N 5
ATOM 5839 C CA . ASN A 1 49 ? -0.084 4.664 -12.108 1.00 0.00 49 ASN A CA 5
ATOM 5840 C C . ASN A 1 49 ? 0.153 4.047 -10.733 1.00 0.00 49 ASN A C 5
ATOM 5841 O O . ASN A 1 49 ? 0.719 2.959 -10.618 1.00 0.00 49 ASN A O 5
ATOM 5852 N N . PHE A 1 50 ? -0.283 4.748 -9.692 1.00 0.00 50 PHE A N 5
ATOM 5853 C CA . PHE A 1 50 ? -0.118 4.269 -8.324 1.00 0.00 50 PHE A CA 5
ATOM 5854 C C . PHE A 1 50 ? -1.450 4.285 -7.578 1.00 0.00 50 PHE A C 5
ATOM 5855 O O . PHE A 1 50 ? -2.458 4.769 -8.094 1.00 0.00 50 PHE A O 5
ATOM 5872 N N . CYS A 1 51 ? -1.445 3.752 -6.361 1.00 0.00 51 CYS A N 5
ATOM 5873 C CA . CYS A 1 51 ? -2.651 3.702 -5.543 1.00 0.00 51 CYS A CA 5
ATOM 5874 C C . CYS A 1 51 ? -2.716 4.899 -4.598 1.00 0.00 51 CYS A C 5
ATOM 5875 O O . CYS A 1 51 ? -1.688 5.396 -4.137 1.00 0.00 51 CYS A O 5
ATOM 5882 N N . LEU A 1 52 ? -3.931 5.355 -4.314 1.00 0.00 52 LEU A N 5
ATOM 5883 C CA . LEU A 1 52 ? -4.132 6.493 -3.423 1.00 0.00 52 LEU A CA 5
ATOM 5884 C C . LEU A 1 52 ? -3.114 6.481 -2.287 1.00 0.00 52 LEU A C 5
ATOM 5885 O O . LEU A 1 52 ? -2.582 7.524 -1.906 1.00 0.00 52 LEU A O 5
ATOM 5901 N N . ARG A 1 53 ? -2.846 5.294 -1.751 1.00 0.00 53 ARG A N 5
ATOM 5902 C CA . ARG A 1 53 ? -1.891 5.147 -0.660 1.00 0.00 53 ARG A CA 5
ATOM 5903 C C . ARG A 1 53 ? -0.495 5.582 -1.096 1.00 0.00 53 ARG A C 5
ATOM 5904 O O . ARG A 1 53 ? 0.210 6.273 -0.359 1.00 0.00 53 ARG A O 5
ATOM 5925 N N . HIS A 1 54 ? -0.102 5.173 -2.298 1.00 0.00 54 HIS A N 5
ATOM 5926 C CA . HIS A 1 54 ? 1.210 5.521 -2.833 1.00 0.00 54 HIS A CA 5
ATOM 5927 C C . HIS A 1 54 ? 1.079 6.479 -4.013 1.00 0.00 54 HIS A C 5
ATOM 5928 O O . HIS A 1 54 ? 1.788 6.350 -5.011 1.00 0.00 54 HIS A O 5
ATOM 5942 N N . ARG A 1 55 ? 0.168 7.438 -3.891 1.00 0.00 55 ARG A N 5
ATOM 5943 C CA . ARG A 1 55 ? -0.057 8.417 -4.949 1.00 0.00 55 ARG A CA 5
ATOM 5944 C C . ARG A 1 55 ? 1.035 9.482 -4.946 1.00 0.00 55 ARG A C 5
ATOM 5945 O O . ARG A 1 55 ? 1.538 9.874 -5.999 1.00 0.00 55 ARG A O 5
ATOM 5966 N N . HIS A 1 56 ? 1.398 9.946 -3.754 1.00 0.00 56 HIS A N 5
ATOM 5967 C CA . HIS A 1 56 ? 2.431 10.966 -3.613 1.00 0.00 56 HIS A CA 5
ATOM 5968 C C . HIS A 1 56 ? 3.746 10.496 -4.228 1.00 0.00 56 HIS A C 5
ATOM 5969 O O . HIS A 1 56 ? 3.940 9.303 -4.462 1.00 0.00 56 HIS A O 5
ATOM 5983 N N . GLN A 1 57 ? 4.645 11.441 -4.486 1.00 0.00 57 GLN A N 5
ATOM 5984 C CA . GLN A 1 57 ? 5.940 11.122 -5.074 1.00 0.00 57 GLN A CA 5
ATOM 5985 C C . GLN A 1 57 ? 6.773 10.266 -4.126 1.00 0.00 57 GLN A C 5
ATOM 5986 O O . GLN A 1 57 ? 6.907 9.058 -4.320 1.00 0.00 57 GLN A O 5
ATOM 6000 N N . SER A 1 58 ? 7.331 10.901 -3.100 1.00 0.00 58 SER A N 5
ATOM 6001 C CA . SER A 1 58 ? 8.155 10.198 -2.123 1.00 0.00 58 SER A CA 5
ATOM 6002 C C . SER A 1 58 ? 7.491 8.894 -1.690 1.00 0.00 58 SER A C 5
ATOM 6003 O O . SER A 1 58 ? 8.160 7.878 -1.498 1.00 0.00 58 SER A O 5
ATOM 6011 N N . ASP A 1 59 ? 6.172 8.932 -1.538 1.00 0.00 59 ASP A N 5
ATOM 6012 C CA . ASP A 1 59 ? 5.416 7.754 -1.129 1.00 0.00 59 ASP A CA 5
ATOM 6013 C C . ASP A 1 59 ? 5.805 6.540 -1.967 1.00 0.00 59 ASP A C 5
ATOM 6014 O O . ASP A 1 59 ? 6.082 5.466 -1.431 1.00 0.00 59 ASP A O 5
ATOM 6023 N N . HIS A 1 60 ? 5.823 6.718 -3.284 1.00 0.00 60 HIS A N 5
ATOM 6024 C CA . HIS A 1 60 ? 6.178 5.636 -4.196 1.00 0.00 60 HIS A CA 5
ATOM 6025 C C . HIS A 1 60 ? 7.637 5.748 -4.630 1.00 0.00 60 HIS A C 5
ATOM 6026 O O . HIS A 1 60 ? 7.989 5.395 -5.756 1.00 0.00 60 HIS A O 5
ATOM 6040 N N . ASP A 1 61 ? 8.480 6.242 -3.730 1.00 0.00 61 ASP A N 5
ATOM 6041 C CA . ASP A 1 61 ? 9.901 6.400 -4.020 1.00 0.00 61 ASP A CA 5
ATOM 6042 C C . ASP A 1 61 ? 10.112 6.899 -5.446 1.00 0.00 61 ASP A C 5
ATOM 6043 O O . ASP A 1 61 ? 10.927 6.353 -6.191 1.00 0.00 61 ASP A O 5
ATOM 6052 N N . CYS A 1 62 ? 9.373 7.938 -5.820 1.00 0.00 62 CYS A N 5
ATOM 6053 C CA . CYS A 1 62 ? 9.478 8.509 -7.157 1.00 0.00 62 CYS A CA 5
ATOM 6054 C C . CYS A 1 62 ? 10.938 8.634 -7.583 1.00 0.00 62 CYS A C 5
ATOM 6055 O O . CYS A 1 62 ? 11.684 9.450 -7.043 1.00 0.00 62 CYS A O 5
ATOM 6062 N N . GLU A 1 63 ? 11.338 7.818 -8.554 1.00 0.00 63 GLU A N 5
ATOM 6063 C CA . GLU A 1 63 ? 12.708 7.838 -9.051 1.00 0.00 63 GLU A CA 5
ATOM 6064 C C . GLU A 1 63 ? 13.101 9.239 -9.511 1.00 0.00 63 GLU A C 5
ATOM 6065 O O . GLU A 1 63 ? 14.165 9.746 -9.157 1.00 0.00 63 GLU A O 5
ATOM 6077 N N . LYS A 1 64 ? 12.233 9.858 -10.304 1.00 0.00 64 LYS A N 5
ATOM 6078 C CA . LYS A 1 64 ? 12.486 11.201 -10.814 1.00 0.00 64 LYS A CA 5
ATOM 6079 C C . LYS A 1 64 ? 13.117 12.081 -9.740 1.00 0.00 64 LYS A C 5
ATOM 6080 O O . LYS A 1 64 ? 14.081 12.802 -10.001 1.00 0.00 64 LYS A O 5
ATOM 6099 N N . LEU A 1 65 ? 12.568 12.017 -8.532 1.00 0.00 65 LEU A N 5
ATOM 6100 C CA . LEU A 1 65 ? 13.079 12.807 -7.417 1.00 0.00 65 LEU A CA 5
ATOM 6101 C C . LEU A 1 65 ? 14.604 12.795 -7.394 1.00 0.00 65 LEU A C 5
ATOM 6102 O O . LEU A 1 65 ? 15.237 11.983 -8.067 1.00 0.00 65 LEU A O 5
ATOM 6118 N N . GLU A 1 66 ? 15.186 13.700 -6.614 1.00 0.00 66 GLU A N 5
ATOM 6119 C CA . GLU A 1 66 ? 16.637 13.792 -6.502 1.00 0.00 66 GLU A CA 5
ATOM 6120 C C . GLU A 1 66 ? 17.177 12.736 -5.542 1.00 0.00 66 GLU A C 5
ATOM 6121 O O . GLU A 1 66 ? 18.035 13.020 -4.707 1.00 0.00 66 GLU A O 5
ATOM 6133 N N . VAL A 1 67 ? 16.666 11.515 -5.667 1.00 0.00 67 VAL A N 5
ATOM 6134 C CA . VAL A 1 67 ? 17.096 10.415 -4.812 1.00 0.00 67 VAL A CA 5
ATOM 6135 C C . VAL A 1 67 ? 18.035 9.473 -5.558 1.00 0.00 67 VAL A C 5
ATOM 6136 O O . VAL A 1 67 ? 17.920 9.297 -6.770 1.00 0.00 67 VAL A O 5
ATOM 6149 N N . ALA A 1 68 ? 18.965 8.870 -4.824 1.00 0.00 68 ALA A N 5
ATOM 6150 C CA . ALA A 1 68 ? 19.923 7.944 -5.415 1.00 0.00 68 ALA A CA 5
ATOM 6151 C C . ALA A 1 68 ? 20.042 6.672 -4.583 1.00 0.00 68 ALA A C 5
ATOM 6152 O O . ALA A 1 68 ? 20.390 6.720 -3.403 1.00 0.00 68 ALA A O 5
ATOM 6159 N N . LYS A 1 69 ? 19.751 5.534 -5.205 1.00 0.00 69 LYS A N 5
ATOM 6160 C CA . LYS A 1 69 ? 19.826 4.248 -4.522 1.00 0.00 69 LYS A CA 5
ATOM 6161 C C . LYS A 1 69 ? 21.060 3.469 -4.964 1.00 0.00 69 LYS A C 5
ATOM 6162 O O . LYS A 1 69 ? 21.435 3.466 -6.137 1.00 0.00 69 LYS A O 5
ATOM 6181 N N . PRO A 1 70 ? 21.707 2.790 -4.005 1.00 0.00 70 PRO A N 5
ATOM 6182 C CA . PRO A 1 70 ? 22.908 1.993 -4.272 1.00 0.00 70 PRO A CA 5
ATOM 6183 C C . PRO A 1 70 ? 22.603 0.741 -5.088 1.00 0.00 70 PRO A C 5
ATOM 6184 O O . PRO A 1 70 ? 23.494 -0.060 -5.370 1.00 0.00 70 PRO A O 5
ATOM 6195 N N . ARG A 1 71 ? 21.339 0.580 -5.466 1.00 0.00 71 ARG A N 5
ATOM 6196 C CA . ARG A 1 71 ? 20.917 -0.575 -6.249 1.00 0.00 71 ARG A CA 5
ATOM 6197 C C . ARG A 1 71 ? 20.065 -0.142 -7.439 1.00 0.00 71 ARG A C 5
ATOM 6198 O O . ARG A 1 71 ? 19.709 1.029 -7.567 1.00 0.00 71 ARG A O 5
ATOM 6219 N N . MET A 1 72 ? 19.744 -1.096 -8.308 1.00 0.00 72 MET A N 5
ATOM 6220 C CA . MET A 1 72 ? 18.934 -0.813 -9.487 1.00 0.00 72 MET A CA 5
ATOM 6221 C C . MET A 1 72 ? 18.300 -2.090 -10.030 1.00 0.00 72 MET A C 5
ATOM 6222 O O . MET A 1 72 ? 19.000 -3.027 -10.413 1.00 0.00 72 MET A O 5
ATOM 6236 N N . ALA A 1 73 ? 16.972 -2.119 -10.059 1.00 0.00 73 ALA A N 5
ATOM 6237 C CA . ALA A 1 73 ? 16.245 -3.280 -10.557 1.00 0.00 73 ALA A CA 5
ATOM 6238 C C . ALA A 1 73 ? 15.252 -2.882 -11.644 1.00 0.00 73 ALA A C 5
ATOM 6239 O O . ALA A 1 73 ? 14.251 -2.220 -11.372 1.00 0.00 73 ALA A O 5
ATOM 6246 N N . ALA A 1 74 ? 15.538 -3.289 -12.877 1.00 0.00 74 ALA A N 5
ATOM 6247 C CA . ALA A 1 74 ? 14.670 -2.976 -14.005 1.00 0.00 74 ALA A CA 5
ATOM 6248 C C . ALA A 1 74 ? 14.814 -4.012 -15.114 1.00 0.00 74 ALA A C 5
ATOM 6249 O O . ALA A 1 74 ? 15.812 -4.030 -15.836 1.00 0.00 74 ALA A O 5
ATOM 6256 N N . THR A 1 75 ? 13.813 -4.877 -15.244 1.00 0.00 75 THR A N 5
ATOM 6257 C CA . THR A 1 75 ? 13.829 -5.918 -16.263 1.00 0.00 75 THR A CA 5
ATOM 6258 C C . THR A 1 75 ? 14.046 -5.326 -17.651 1.00 0.00 75 THR A C 5
ATOM 6259 O O . THR A 1 75 ? 14.835 -5.845 -18.441 1.00 0.00 75 THR A O 5
ATOM 6270 N N . GLN A 1 76 ? 13.343 -4.236 -17.941 1.00 0.00 76 GLN A N 5
ATOM 6271 C CA . GLN A 1 76 ? 13.460 -3.573 -19.234 1.00 0.00 76 GLN A CA 5
ATOM 6272 C C . GLN A 1 76 ? 14.577 -2.535 -19.215 1.00 0.00 76 GLN A C 5
ATOM 6273 O O . GLN A 1 76 ? 14.643 -1.695 -18.317 1.00 0.00 76 GLN A O 5
ATOM 6287 N N . LYS A 1 77 ? 15.453 -2.598 -20.212 1.00 0.00 77 LYS A N 5
ATOM 6288 C CA . LYS A 1 77 ? 16.568 -1.663 -20.311 1.00 0.00 77 LYS A CA 5
ATOM 6289 C C . LYS A 1 77 ? 16.130 -0.253 -19.930 1.00 0.00 77 LYS A C 5
ATOM 6290 O O . LYS A 1 77 ? 14.953 0.094 -20.039 1.00 0.00 77 LYS A O 5
ATOM 6309 N N . LEU A 1 78 ? 17.084 0.558 -19.485 1.00 0.00 78 LEU A N 5
ATOM 6310 C CA . LEU A 1 78 ? 16.798 1.932 -19.089 1.00 0.00 78 LEU A CA 5
ATOM 6311 C C . LEU A 1 78 ? 15.814 2.583 -20.057 1.00 0.00 78 LEU A C 5
ATOM 6312 O O . LEU A 1 78 ? 15.642 2.125 -21.186 1.00 0.00 78 LEU A O 5
ATOM 6328 N N . VAL A 1 79 ? 15.172 3.657 -19.607 1.00 0.00 79 VAL A N 5
ATOM 6329 C CA . VAL A 1 79 ? 14.208 4.374 -20.433 1.00 0.00 79 VAL A CA 5
ATOM 6330 C C . VAL A 1 79 ? 14.825 5.634 -21.028 1.00 0.00 79 VAL A C 5
ATOM 6331 O O . VAL A 1 79 ? 15.310 6.503 -20.302 1.00 0.00 79 VAL A O 5
ATOM 6344 N N . ARG A 1 80 ? 14.803 5.728 -22.354 1.00 0.00 80 ARG A N 5
ATOM 6345 C CA . ARG A 1 80 ? 15.361 6.883 -23.047 1.00 0.00 80 ARG A CA 5
ATOM 6346 C C . ARG A 1 80 ? 15.087 6.802 -24.546 1.00 0.00 80 ARG A C 5
ATOM 6347 O O . ARG A 1 80 ? 15.578 5.903 -25.229 1.00 0.00 80 ARG A O 5
ATOM 6368 N N . SER A 1 81 ? 14.300 7.746 -25.051 1.00 0.00 81 SER A N 5
ATOM 6369 C CA . SER A 1 81 ? 13.957 7.779 -26.467 1.00 0.00 81 SER A CA 5
ATOM 6370 C C . SER A 1 81 ? 13.451 9.160 -26.872 1.00 0.00 81 SER A C 5
ATOM 6371 O O . SER A 1 81 ? 12.992 9.936 -26.035 1.00 0.00 81 SER A O 5
ATOM 6379 N N . GLY A 1 82 ? 13.540 9.461 -28.164 1.00 0.00 82 GLY A N 5
ATOM 6380 C CA . GLY A 1 82 ? 13.088 10.749 -28.659 1.00 0.00 82 GLY A CA 5
ATOM 6381 C C . GLY A 1 82 ? 12.540 10.668 -30.070 1.00 0.00 82 GLY A C 5
ATOM 6382 O O . GLY A 1 82 ? 13.089 9.984 -30.934 1.00 0.00 82 GLY A O 5
ATOM 6386 N N . PRO A 1 83 ? 11.429 11.378 -30.319 1.00 0.00 83 PRO A N 5
ATOM 6387 C CA . PRO A 1 83 ? 10.781 11.399 -31.633 1.00 0.00 83 PRO A CA 5
ATOM 6388 C C . PRO A 1 83 ? 11.609 12.143 -32.676 1.00 0.00 83 PRO A C 5
ATOM 6389 O O . PRO A 1 83 ? 11.680 11.733 -33.834 1.00 0.00 83 PRO A O 5
ATOM 6400 N N . SER A 1 84 ? 12.234 13.239 -32.256 1.00 0.00 84 SER A N 5
ATOM 6401 C CA . SER A 1 84 ? 13.054 14.042 -33.155 1.00 0.00 84 SER A CA 5
ATOM 6402 C C . SER A 1 84 ? 12.214 14.609 -34.296 1.00 0.00 84 SER A C 5
ATOM 6403 O O . SER A 1 84 ? 12.649 14.635 -35.447 1.00 0.00 84 SER A O 5
ATOM 6411 N N . SER A 1 85 ? 11.009 15.063 -33.966 1.00 0.00 85 SER A N 5
ATOM 6412 C CA . SER A 1 85 ? 10.106 15.627 -34.963 1.00 0.00 85 SER A CA 5
ATOM 6413 C C . SER A 1 85 ? 10.787 16.749 -35.740 1.00 0.00 85 SER A C 5
ATOM 6414 O O . SER A 1 85 ? 10.785 16.756 -36.971 1.00 0.00 85 SER A O 5
ATOM 6422 N N . GLY A 1 86 ? 11.369 17.697 -35.012 1.00 0.00 86 GLY A N 5
ATOM 6423 C CA . GLY A 1 86 ? 12.046 18.811 -35.649 1.00 0.00 86 GLY A CA 5
ATOM 6424 C C . GLY A 1 86 ? 11.098 19.940 -36.001 1.00 0.00 86 GLY A C 5
ATOM 6425 O O . GLY A 1 86 ? 9.986 19.974 -35.477 1.00 0.00 86 GLY A O 5
ATOM 6431 N N . GLY A 1 1 ? -22.823 -57.970 -10.144 1.00 0.00 1 GLY A N 6
ATOM 6432 C CA . GLY A 1 1 ? -24.022 -57.155 -10.222 1.00 0.00 1 GLY A CA 6
ATOM 6433 C C . GLY A 1 1 ? -23.736 -55.750 -10.715 1.00 0.00 1 GLY A C 6
ATOM 6434 O O . GLY A 1 1 ? -23.199 -55.565 -11.807 1.00 0.00 1 GLY A O 6
ATOM 6438 N N . SER A 1 2 ? -24.098 -54.757 -9.909 1.00 0.00 2 SER A N 6
ATOM 6439 C CA . SER A 1 2 ? -23.882 -53.361 -10.272 1.00 0.00 2 SER A CA 6
ATOM 6440 C C . SER A 1 2 ? -22.409 -52.987 -10.140 1.00 0.00 2 SER A C 6
ATOM 6441 O O . SER A 1 2 ? -21.699 -53.509 -9.281 1.00 0.00 2 SER A O 6
ATOM 6449 N N . SER A 1 3 ? -21.957 -52.077 -10.998 1.00 0.00 3 SER A N 6
ATOM 6450 C CA . SER A 1 3 ? -20.568 -51.634 -10.981 1.00 0.00 3 SER A CA 6
ATOM 6451 C C . SER A 1 3 ? -20.345 -50.588 -9.893 1.00 0.00 3 SER A C 6
ATOM 6452 O O . SER A 1 3 ? -19.424 -50.703 -9.085 1.00 0.00 3 SER A O 6
ATOM 6460 N N . GLY A 1 4 ? -21.195 -49.566 -9.880 1.00 0.00 4 GLY A N 6
ATOM 6461 C CA . GLY A 1 4 ? -21.075 -48.514 -8.888 1.00 0.00 4 GLY A CA 6
ATOM 6462 C C . GLY A 1 4 ? -21.758 -47.231 -9.318 1.00 0.00 4 GLY A C 6
ATOM 6463 O O . GLY A 1 4 ? -22.054 -47.042 -10.498 1.00 0.00 4 GLY A O 6
ATOM 6467 N N . SER A 1 5 ? -22.012 -46.347 -8.359 1.00 0.00 5 SER A N 6
ATOM 6468 C CA . SER A 1 5 ? -22.671 -45.078 -8.643 1.00 0.00 5 SER A CA 6
ATOM 6469 C C . SER A 1 5 ? -21.662 -43.933 -8.657 1.00 0.00 5 SER A C 6
ATOM 6470 O O . SER A 1 5 ? -21.113 -43.562 -7.620 1.00 0.00 5 SER A O 6
ATOM 6478 N N . SER A 1 6 ? -21.423 -43.378 -9.841 1.00 0.00 6 SER A N 6
ATOM 6479 C CA . SER A 1 6 ? -20.477 -42.278 -9.992 1.00 0.00 6 SER A CA 6
ATOM 6480 C C . SER A 1 6 ? -21.153 -41.063 -10.620 1.00 0.00 6 SER A C 6
ATOM 6481 O O . SER A 1 6 ? -21.696 -41.141 -11.721 1.00 0.00 6 SER A O 6
ATOM 6489 N N . GLY A 1 7 ? -21.115 -39.939 -9.911 1.00 0.00 7 GLY A N 6
ATOM 6490 C CA . GLY A 1 7 ? -21.727 -38.723 -10.413 1.00 0.00 7 GLY A CA 6
ATOM 6491 C C . GLY A 1 7 ? -21.759 -37.618 -9.376 1.00 0.00 7 GLY A C 6
ATOM 6492 O O . GLY A 1 7 ? -22.367 -37.770 -8.316 1.00 0.00 7 GLY A O 6
ATOM 6496 N N . CYS A 1 8 ? -21.101 -36.505 -9.680 1.00 0.00 8 CYS A N 6
ATOM 6497 C CA . CYS A 1 8 ? -21.054 -35.371 -8.764 1.00 0.00 8 CYS A CA 6
ATOM 6498 C C . CYS A 1 8 ? -21.880 -34.206 -9.299 1.00 0.00 8 CYS A C 6
ATOM 6499 O O . CYS A 1 8 ? -21.358 -33.320 -9.976 1.00 0.00 8 CYS A O 6
ATOM 6507 N N . SER A 1 9 ? -23.173 -34.214 -8.992 1.00 0.00 9 SER A N 6
ATOM 6508 C CA . SER A 1 9 ? -24.074 -33.161 -9.446 1.00 0.00 9 SER A CA 6
ATOM 6509 C C . SER A 1 9 ? -23.502 -31.782 -9.129 1.00 0.00 9 SER A C 6
ATOM 6510 O O . SER A 1 9 ? -23.468 -31.365 -7.972 1.00 0.00 9 SER A O 6
ATOM 6518 N N . GLU A 1 10 ? -23.054 -31.081 -10.165 1.00 0.00 10 GLU A N 6
ATOM 6519 C CA . GLU A 1 10 ? -22.482 -29.750 -9.997 1.00 0.00 10 GLU A CA 6
ATOM 6520 C C . GLU A 1 10 ? -23.425 -28.681 -10.541 1.00 0.00 10 GLU A C 6
ATOM 6521 O O . GLU A 1 10 ? -24.370 -28.983 -11.270 1.00 0.00 10 GLU A O 6
ATOM 6533 N N . VAL A 1 11 ? -23.160 -27.429 -10.181 1.00 0.00 11 VAL A N 6
ATOM 6534 C CA . VAL A 1 11 ? -23.983 -26.313 -10.634 1.00 0.00 11 VAL A CA 6
ATOM 6535 C C . VAL A 1 11 ? -23.253 -24.986 -10.461 1.00 0.00 11 VAL A C 6
ATOM 6536 O O . VAL A 1 11 ? -22.567 -24.769 -9.464 1.00 0.00 11 VAL A O 6
ATOM 6549 N N . ASN A 1 12 ? -23.407 -24.101 -11.440 1.00 0.00 12 ASN A N 6
ATOM 6550 C CA . ASN A 1 12 ? -22.762 -22.794 -11.397 1.00 0.00 12 ASN A CA 6
ATOM 6551 C C . ASN A 1 12 ? -23.715 -21.701 -11.871 1.00 0.00 12 ASN A C 6
ATOM 6552 O O . ASN A 1 12 ? -24.090 -21.655 -13.043 1.00 0.00 12 ASN A O 6
ATOM 6563 N N . VAL A 1 13 ? -24.102 -20.821 -10.953 1.00 0.00 13 VAL A N 6
ATOM 6564 C CA . VAL A 1 13 ? -25.009 -19.727 -11.276 1.00 0.00 13 VAL A CA 6
ATOM 6565 C C . VAL A 1 13 ? -24.246 -18.517 -11.803 1.00 0.00 13 VAL A C 6
ATOM 6566 O O . VAL A 1 13 ? -23.123 -18.246 -11.379 1.00 0.00 13 VAL A O 6
ATOM 6579 N N . VAL A 1 14 ? -24.864 -17.792 -12.731 1.00 0.00 14 VAL A N 6
ATOM 6580 C CA . VAL A 1 14 ? -24.243 -16.610 -13.315 1.00 0.00 14 VAL A CA 6
ATOM 6581 C C . VAL A 1 14 ? -25.142 -15.387 -13.167 1.00 0.00 14 VAL A C 6
ATOM 6582 O O . VAL A 1 14 ? -26.351 -15.461 -13.389 1.00 0.00 14 VAL A O 6
ATOM 6595 N N . LYS A 1 15 ? -24.545 -14.262 -12.790 1.00 0.00 15 LYS A N 6
ATOM 6596 C CA . LYS A 1 15 ? -25.290 -13.021 -12.613 1.00 0.00 15 LYS A CA 6
ATOM 6597 C C . LYS A 1 15 ? -24.566 -11.853 -13.275 1.00 0.00 15 LYS A C 6
ATOM 6598 O O . LYS A 1 15 ? -23.728 -11.200 -12.654 1.00 0.00 15 LYS A O 6
ATOM 6617 N N . GLU A 1 16 ? -24.896 -11.595 -14.536 1.00 0.00 16 GLU A N 6
ATOM 6618 C CA . GLU A 1 16 ? -24.277 -10.505 -15.280 1.00 0.00 16 GLU A CA 6
ATOM 6619 C C . GLU A 1 16 ? -25.169 -10.057 -16.434 1.00 0.00 16 GLU A C 6
ATOM 6620 O O . GLU A 1 16 ? -26.240 -10.622 -16.659 1.00 0.00 16 GLU A O 6
ATOM 6632 N N . ARG A 1 17 ? -24.721 -9.038 -17.160 1.00 0.00 17 ARG A N 6
ATOM 6633 C CA . ARG A 1 17 ? -25.479 -8.513 -18.289 1.00 0.00 17 ARG A CA 6
ATOM 6634 C C . ARG A 1 17 ? -24.544 -8.011 -19.385 1.00 0.00 17 ARG A C 6
ATOM 6635 O O . ARG A 1 17 ? -23.641 -7.209 -19.146 1.00 0.00 17 ARG A O 6
ATOM 6656 N N . PRO A 1 18 ? -24.765 -8.492 -20.618 1.00 0.00 18 PRO A N 6
ATOM 6657 C CA . PRO A 1 18 ? -23.952 -8.105 -21.775 1.00 0.00 18 PRO A CA 6
ATOM 6658 C C . PRO A 1 18 ? -24.189 -6.658 -22.192 1.00 0.00 18 PRO A C 6
ATOM 6659 O O . PRO A 1 18 ? -25.087 -5.991 -21.677 1.00 0.00 18 PRO A O 6
ATOM 6670 N N . LYS A 1 19 ? -23.378 -6.176 -23.128 1.00 0.00 19 LYS A N 6
ATOM 6671 C CA . LYS A 1 19 ? -23.500 -4.808 -23.616 1.00 0.00 19 LYS A CA 6
ATOM 6672 C C . LYS A 1 19 ? -23.261 -3.806 -22.491 1.00 0.00 19 LYS A C 6
ATOM 6673 O O . LYS A 1 19 ? -23.979 -2.812 -22.368 1.00 0.00 19 LYS A O 6
ATOM 6692 N N . THR A 1 20 ? -22.248 -4.071 -21.672 1.00 0.00 20 THR A N 6
ATOM 6693 C CA . THR A 1 20 ? -21.916 -3.193 -20.558 1.00 0.00 20 THR A CA 6
ATOM 6694 C C . THR A 1 20 ? -20.406 -3.042 -20.409 1.00 0.00 20 THR A C 6
ATOM 6695 O O . THR A 1 20 ? -19.639 -3.878 -20.886 1.00 0.00 20 THR A O 6
ATOM 6706 N N . ASP A 1 21 ? -19.986 -1.971 -19.743 1.00 0.00 21 ASP A N 6
ATOM 6707 C CA . ASP A 1 21 ? -18.567 -1.712 -19.530 1.00 0.00 21 ASP A CA 6
ATOM 6708 C C . ASP A 1 21 ? -18.269 -1.513 -18.047 1.00 0.00 21 ASP A C 6
ATOM 6709 O O . ASP A 1 21 ? -18.297 -0.391 -17.544 1.00 0.00 21 ASP A O 6
ATOM 6718 N N . GLU A 1 22 ? -17.984 -2.611 -17.353 1.00 0.00 22 GLU A N 6
ATOM 6719 C CA . GLU A 1 22 ? -17.683 -2.557 -15.928 1.00 0.00 22 GLU A CA 6
ATOM 6720 C C . GLU A 1 22 ? -16.462 -1.681 -15.663 1.00 0.00 22 GLU A C 6
ATOM 6721 O O . GLU A 1 22 ? -15.581 -1.550 -16.514 1.00 0.00 22 GLU A O 6
ATOM 6733 N N . HIS A 1 23 ? -16.417 -1.081 -14.477 1.00 0.00 23 HIS A N 6
ATOM 6734 C CA . HIS A 1 23 ? -15.304 -0.217 -14.100 1.00 0.00 23 HIS A CA 6
ATOM 6735 C C . HIS A 1 23 ? -13.968 -0.895 -14.386 1.00 0.00 23 HIS A C 6
ATOM 6736 O O . HIS A 1 23 ? -13.922 -2.062 -14.776 1.00 0.00 23 HIS A O 6
ATOM 6750 N N . LYS A 1 24 ? -12.881 -0.156 -14.190 1.00 0.00 24 LYS A N 6
ATOM 6751 C CA . LYS A 1 24 ? -11.543 -0.685 -14.426 1.00 0.00 24 LYS A CA 6
ATOM 6752 C C . LYS A 1 24 ? -10.677 -0.553 -13.177 1.00 0.00 24 LYS A C 6
ATOM 6753 O O . LYS A 1 24 ? -10.945 0.279 -12.310 1.00 0.00 24 LYS A O 6
ATOM 6772 N N . SER A 1 25 ? -9.638 -1.377 -13.093 1.00 0.00 25 SER A N 6
ATOM 6773 C CA . SER A 1 25 ? -8.734 -1.354 -11.949 1.00 0.00 25 SER A CA 6
ATOM 6774 C C . SER A 1 25 ? -7.289 -1.173 -12.402 1.00 0.00 25 SER A C 6
ATOM 6775 O O . SER A 1 25 ? -6.814 -1.876 -13.294 1.00 0.00 25 SER A O 6
ATOM 6783 N N . TYR A 1 26 ? -6.595 -0.226 -11.781 1.00 0.00 26 TYR A N 6
ATOM 6784 C CA . TYR A 1 26 ? -5.204 0.050 -12.121 1.00 0.00 26 TYR A CA 6
ATOM 6785 C C . TYR A 1 26 ? -4.263 -0.498 -11.052 1.00 0.00 26 TYR A C 6
ATOM 6786 O O . TYR A 1 26 ? -4.360 -0.137 -9.879 1.00 0.00 26 TYR A O 6
ATOM 6804 N N . SER A 1 27 ? -3.352 -1.372 -11.467 1.00 0.00 27 SER A N 6
ATOM 6805 C CA . SER A 1 27 ? -2.394 -1.973 -10.547 1.00 0.00 27 SER A CA 6
ATOM 6806 C C . SER A 1 27 ? -1.307 -0.974 -10.164 1.00 0.00 27 SER A C 6
ATOM 6807 O O . SER A 1 27 ? -0.669 -0.372 -11.028 1.00 0.00 27 SER A O 6
ATOM 6815 N N . CYS A 1 28 ? -1.103 -0.802 -8.862 1.00 0.00 28 CYS A N 6
ATOM 6816 C CA . CYS A 1 28 ? -0.094 0.125 -8.362 1.00 0.00 28 CYS A CA 6
ATOM 6817 C C . CYS A 1 28 ? 1.254 -0.126 -9.032 1.00 0.00 28 CYS A C 6
ATOM 6818 O O . CYS A 1 28 ? 1.672 -1.271 -9.199 1.00 0.00 28 CYS A O 6
ATOM 6825 N N . SER A 1 29 ? 1.929 0.955 -9.412 1.00 0.00 29 SER A N 6
ATOM 6826 C CA . SER A 1 29 ? 3.229 0.853 -10.066 1.00 0.00 29 SER A CA 6
ATOM 6827 C C . SER A 1 29 ? 4.360 0.982 -9.050 1.00 0.00 29 SER A C 6
ATOM 6828 O O . SER A 1 29 ? 5.432 1.500 -9.361 1.00 0.00 29 SER A O 6
ATOM 6836 N N . PHE A 1 30 ? 4.112 0.506 -7.834 1.00 0.00 30 PHE A N 6
ATOM 6837 C CA . PHE A 1 30 ? 5.108 0.568 -6.771 1.00 0.00 30 PHE A CA 6
ATOM 6838 C C . PHE A 1 30 ? 5.766 -0.792 -6.562 1.00 0.00 30 PHE A C 6
ATOM 6839 O O . PHE A 1 30 ? 5.170 -1.833 -6.840 1.00 0.00 30 PHE A O 6
ATOM 6856 N N . LYS A 1 31 ? 7.001 -0.777 -6.071 1.00 0.00 31 LYS A N 6
ATOM 6857 C CA . LYS A 1 31 ? 7.742 -2.008 -5.823 1.00 0.00 31 LYS A CA 6
ATOM 6858 C C . LYS A 1 31 ? 7.323 -2.637 -4.499 1.00 0.00 31 LYS A C 6
ATOM 6859 O O . LYS A 1 31 ? 7.872 -2.315 -3.446 1.00 0.00 31 LYS A O 6
ATOM 6878 N N . GLY A 1 32 ? 6.348 -3.539 -4.559 1.00 0.00 32 GLY A N 6
ATOM 6879 C CA . GLY A 1 32 ? 5.874 -4.201 -3.357 1.00 0.00 32 GLY A CA 6
ATOM 6880 C C . GLY A 1 32 ? 4.450 -3.816 -3.007 1.00 0.00 32 GLY A C 6
ATOM 6881 O O . GLY A 1 32 ? 4.108 -3.678 -1.832 1.00 0.00 32 GLY A O 6
ATOM 6885 N N . CYS A 1 33 ? 3.618 -3.641 -4.028 1.00 0.00 33 CYS A N 6
ATOM 6886 C CA . CYS A 1 33 ? 2.224 -3.267 -3.823 1.00 0.00 33 CYS A CA 6
ATOM 6887 C C . CYS A 1 33 ? 1.342 -3.829 -4.935 1.00 0.00 33 CYS A C 6
ATOM 6888 O O . CYS A 1 33 ? 1.668 -3.721 -6.117 1.00 0.00 33 CYS A O 6
ATOM 6895 N N . THR A 1 34 ? 0.220 -4.429 -4.546 1.00 0.00 34 THR A N 6
ATOM 6896 C CA . THR A 1 34 ? -0.709 -5.008 -5.508 1.00 0.00 34 THR A CA 6
ATOM 6897 C C . THR A 1 34 ? -2.123 -4.481 -5.293 1.00 0.00 34 THR A C 6
ATOM 6898 O O . THR A 1 34 ? -3.102 -5.184 -5.540 1.00 0.00 34 THR A O 6
ATOM 6909 N N . ASP A 1 35 ? -2.222 -3.239 -4.832 1.00 0.00 35 ASP A N 6
ATOM 6910 C CA . ASP A 1 35 ? -3.517 -2.616 -4.585 1.00 0.00 35 ASP A CA 6
ATOM 6911 C C . ASP A 1 35 ? -3.990 -1.842 -5.812 1.00 0.00 35 ASP A C 6
ATOM 6912 O O . ASP A 1 35 ? -3.192 -1.219 -6.512 1.00 0.00 35 ASP A O 6
ATOM 6921 N N . VAL A 1 36 ? -5.294 -1.887 -6.067 1.00 0.00 36 VAL A N 6
ATOM 6922 C CA . VAL A 1 36 ? -5.874 -1.190 -7.209 1.00 0.00 36 VAL A CA 6
ATOM 6923 C C . VAL A 1 36 ? -6.822 -0.085 -6.755 1.00 0.00 36 VAL A C 6
ATOM 6924 O O . VAL A 1 36 ? -7.065 0.085 -5.561 1.00 0.00 36 VAL A O 6
ATOM 6937 N N . GLU A 1 37 ? -7.355 0.662 -7.717 1.00 0.00 37 GLU A N 6
ATOM 6938 C CA . GLU A 1 37 ? -8.276 1.751 -7.415 1.00 0.00 37 GLU A CA 6
ATOM 6939 C C . GLU A 1 37 ? -9.241 1.984 -8.574 1.00 0.00 37 GLU A C 6
ATOM 6940 O O . GLU A 1 37 ? -8.915 1.719 -9.732 1.00 0.00 37 GLU A O 6
ATOM 6952 N N . LEU A 1 38 ? -10.432 2.479 -8.254 1.00 0.00 38 LEU A N 6
ATOM 6953 C CA . LEU A 1 38 ? -11.446 2.748 -9.268 1.00 0.00 38 LEU A CA 6
ATOM 6954 C C . LEU A 1 38 ? -10.881 3.617 -10.386 1.00 0.00 38 LEU A C 6
ATOM 6955 O O . LEU A 1 38 ? -11.149 3.383 -11.565 1.00 0.00 38 LEU A O 6
ATOM 6971 N N . VAL A 1 39 ? -10.095 4.621 -10.010 1.00 0.00 39 VAL A N 6
ATOM 6972 C CA . VAL A 1 39 ? -9.489 5.524 -10.981 1.00 0.00 39 VAL A CA 6
ATOM 6973 C C . VAL A 1 39 ? -8.001 5.238 -11.143 1.00 0.00 39 VAL A C 6
ATOM 6974 O O . VAL A 1 39 ? -7.458 4.336 -10.504 1.00 0.00 39 VAL A O 6
ATOM 6987 N N . ALA A 1 40 ? -7.345 6.012 -12.001 1.00 0.00 40 ALA A N 6
ATOM 6988 C CA . ALA A 1 40 ? -5.918 5.844 -12.245 1.00 0.00 40 ALA A CA 6
ATOM 6989 C C . ALA A 1 40 ? -5.138 7.083 -11.818 1.00 0.00 40 ALA A C 6
ATOM 6990 O O . ALA A 1 40 ? -5.277 8.152 -12.412 1.00 0.00 40 ALA A O 6
ATOM 6997 N N . VAL A 1 41 ? -4.317 6.932 -10.783 1.00 0.00 41 VAL A N 6
ATOM 6998 C CA . VAL A 1 41 ? -3.515 8.039 -10.276 1.00 0.00 41 VAL A CA 6
ATOM 6999 C C . VAL A 1 41 ? -2.142 8.071 -10.938 1.00 0.00 41 VAL A C 6
ATOM 7000 O O . VAL A 1 41 ? -1.189 7.471 -10.443 1.00 0.00 41 VAL A O 6
ATOM 7013 N N . ILE A 1 42 ? -2.050 8.777 -12.061 1.00 0.00 42 ILE A N 6
ATOM 7014 C CA . ILE A 1 42 ? -0.793 8.888 -12.791 1.00 0.00 42 ILE A CA 6
ATOM 7015 C C . ILE A 1 42 ? 0.079 10.001 -12.217 1.00 0.00 42 ILE A C 6
ATOM 7016 O O . ILE A 1 42 ? -0.417 11.066 -11.848 1.00 0.00 42 ILE A O 6
ATOM 7032 N N . CYS A 1 43 ? 1.381 9.747 -12.146 1.00 0.00 43 CYS A N 6
ATOM 7033 C CA . CYS A 1 43 ? 2.324 10.726 -11.619 1.00 0.00 43 CYS A CA 6
ATOM 7034 C C . CYS A 1 43 ? 2.915 11.572 -12.744 1.00 0.00 43 CYS A C 6
ATOM 7035 O O . CYS A 1 43 ? 3.474 11.058 -13.713 1.00 0.00 43 CYS A O 6
ATOM 7042 N N . PRO A 1 44 ? 2.790 12.901 -12.613 1.00 0.00 44 PRO A N 6
ATOM 7043 C CA . PRO A 1 44 ? 3.306 13.846 -13.607 1.00 0.00 44 PRO A CA 6
ATOM 7044 C C . PRO A 1 44 ? 4.830 13.893 -13.626 1.00 0.00 44 PRO A C 6
ATOM 7045 O O . PRO A 1 44 ? 5.427 14.704 -14.335 1.00 0.00 44 PRO A O 6
ATOM 7056 N N . TYR A 1 45 ? 5.454 13.019 -12.844 1.00 0.00 45 TYR A N 6
ATOM 7057 C CA . TYR A 1 45 ? 6.909 12.962 -12.770 1.00 0.00 45 TYR A CA 6
ATOM 7058 C C . TYR A 1 45 ? 7.440 11.703 -13.448 1.00 0.00 45 TYR A C 6
ATOM 7059 O O . TYR A 1 45 ? 8.181 11.776 -14.429 1.00 0.00 45 TYR A O 6
ATOM 7077 N N . CYS A 1 46 ? 7.055 10.546 -12.918 1.00 0.00 46 CYS A N 6
ATOM 7078 C CA . CYS A 1 46 ? 7.491 9.269 -13.470 1.00 0.00 46 CYS A CA 6
ATOM 7079 C C . CYS A 1 46 ? 6.490 8.752 -14.499 1.00 0.00 46 CYS A C 6
ATOM 7080 O O . CYS A 1 46 ? 6.744 7.759 -15.181 1.00 0.00 46 CYS A O 6
ATOM 7087 N N . GLU A 1 47 ? 5.353 9.432 -14.604 1.00 0.00 47 GLU A N 6
ATOM 7088 C CA . GLU A 1 47 ? 4.314 9.040 -15.550 1.00 0.00 47 GLU A CA 6
ATOM 7089 C C . GLU A 1 47 ? 3.864 7.603 -15.299 1.00 0.00 47 GLU A C 6
ATOM 7090 O O . GLU A 1 47 ? 3.790 6.793 -16.224 1.00 0.00 47 GLU A O 6
ATOM 7102 N N . LYS A 1 48 ? 3.565 7.294 -14.042 1.00 0.00 48 LYS A N 6
ATOM 7103 C CA . LYS A 1 48 ? 3.122 5.956 -13.667 1.00 0.00 48 LYS A CA 6
ATOM 7104 C C . LYS A 1 48 ? 1.888 6.023 -12.773 1.00 0.00 48 LYS A C 6
ATOM 7105 O O . LYS A 1 48 ? 1.680 7.003 -12.058 1.00 0.00 48 LYS A O 6
ATOM 7124 N N . ASN A 1 49 ? 1.074 4.973 -12.816 1.00 0.00 49 ASN A N 6
ATOM 7125 C CA . ASN A 1 49 ? -0.139 4.913 -12.008 1.00 0.00 49 ASN A CA 6
ATOM 7126 C C . ASN A 1 49 ? 0.132 4.231 -10.670 1.00 0.00 49 ASN A C 6
ATOM 7127 O O . ASN A 1 49 ? 0.759 3.173 -10.617 1.00 0.00 49 ASN A O 6
ATOM 7138 N N . PHE A 1 50 ? -0.344 4.845 -9.592 1.00 0.00 50 PHE A N 6
ATOM 7139 C CA . PHE A 1 50 ? -0.153 4.298 -8.254 1.00 0.00 50 PHE A CA 6
ATOM 7140 C C . PHE A 1 50 ? -1.454 4.343 -7.457 1.00 0.00 50 PHE A C 6
ATOM 7141 O O . PHE A 1 50 ? -2.443 4.933 -7.894 1.00 0.00 50 PHE A O 6
ATOM 7158 N N . CYS A 1 51 ? -1.446 3.715 -6.286 1.00 0.00 51 CYS A N 6
ATOM 7159 C CA . CYS A 1 51 ? -2.623 3.682 -5.428 1.00 0.00 51 CYS A CA 6
ATOM 7160 C C . CYS A 1 51 ? -2.681 4.919 -4.536 1.00 0.00 51 CYS A C 6
ATOM 7161 O O . CYS A 1 51 ? -1.649 5.475 -4.159 1.00 0.00 51 CYS A O 6
ATOM 7168 N N . LEU A 1 52 ? -3.895 5.343 -4.202 1.00 0.00 52 LEU A N 6
ATOM 7169 C CA . LEU A 1 52 ? -4.089 6.514 -3.354 1.00 0.00 52 LEU A CA 6
ATOM 7170 C C . LEU A 1 52 ? -3.088 6.525 -2.203 1.00 0.00 52 LEU A C 6
ATOM 7171 O O . LEU A 1 52 ? -2.577 7.578 -1.822 1.00 0.00 52 LEU A O 6
ATOM 7187 N N . ARG A 1 53 ? -2.812 5.347 -1.655 1.00 0.00 53 ARG A N 6
ATOM 7188 C CA . ARG A 1 53 ? -1.871 5.220 -0.548 1.00 0.00 53 ARG A CA 6
ATOM 7189 C C . ARG A 1 53 ? -0.462 5.613 -0.985 1.00 0.00 53 ARG A C 6
ATOM 7190 O O . ARG A 1 53 ? 0.288 6.223 -0.222 1.00 0.00 53 ARG A O 6
ATOM 7211 N N . HIS A 1 54 ? -0.110 5.259 -2.216 1.00 0.00 54 HIS A N 6
ATOM 7212 C CA . HIS A 1 54 ? 1.209 5.575 -2.755 1.00 0.00 54 HIS A CA 6
ATOM 7213 C C . HIS A 1 54 ? 1.100 6.550 -3.923 1.00 0.00 54 HIS A C 6
ATOM 7214 O O . HIS A 1 54 ? 1.927 6.537 -4.834 1.00 0.00 54 HIS A O 6
ATOM 7228 N N . ARG A 1 55 ? 0.074 7.394 -3.889 1.00 0.00 55 ARG A N 6
ATOM 7229 C CA . ARG A 1 55 ? -0.144 8.375 -4.945 1.00 0.00 55 ARG A CA 6
ATOM 7230 C C . ARG A 1 55 ? 0.974 9.413 -4.963 1.00 0.00 55 ARG A C 6
ATOM 7231 O O . ARG A 1 55 ? 1.464 9.795 -6.026 1.00 0.00 55 ARG A O 6
ATOM 7252 N N . HIS A 1 56 ? 1.372 9.866 -3.778 1.00 0.00 56 HIS A N 6
ATOM 7253 C CA . HIS A 1 56 ? 2.432 10.861 -3.657 1.00 0.00 56 HIS A CA 6
ATOM 7254 C C . HIS A 1 56 ? 3.709 10.379 -4.339 1.00 0.00 56 HIS A C 6
ATOM 7255 O O . HIS A 1 56 ? 3.824 9.210 -4.707 1.00 0.00 56 HIS A O 6
ATOM 7269 N N . GLN A 1 57 ? 4.665 11.288 -4.505 1.00 0.00 57 GLN A N 6
ATOM 7270 C CA . GLN A 1 57 ? 5.932 10.955 -5.144 1.00 0.00 57 GLN A CA 6
ATOM 7271 C C . GLN A 1 57 ? 6.805 10.115 -4.218 1.00 0.00 57 GLN A C 6
ATOM 7272 O O . GLN A 1 57 ? 6.967 8.912 -4.423 1.00 0.00 57 GLN A O 6
ATOM 7286 N N . SER A 1 58 ? 7.365 10.757 -3.197 1.00 0.00 58 SER A N 6
ATOM 7287 C CA . SER A 1 58 ? 8.226 10.069 -2.241 1.00 0.00 58 SER A CA 6
ATOM 7288 C C . SER A 1 58 ? 7.594 8.756 -1.789 1.00 0.00 58 SER A C 6
ATOM 7289 O O . SER A 1 58 ? 8.288 7.760 -1.581 1.00 0.00 58 SER A O 6
ATOM 7297 N N . ASP A 1 59 ? 6.274 8.763 -1.638 1.00 0.00 59 ASP A N 6
ATOM 7298 C CA . ASP A 1 59 ? 5.548 7.573 -1.211 1.00 0.00 59 ASP A CA 6
ATOM 7299 C C . ASP A 1 59 ? 5.954 6.360 -2.043 1.00 0.00 59 ASP A C 6
ATOM 7300 O O . ASP A 1 59 ? 6.317 5.316 -1.501 1.00 0.00 59 ASP A O 6
ATOM 7309 N N . HIS A 1 60 ? 5.889 6.506 -3.363 1.00 0.00 60 HIS A N 6
ATOM 7310 C CA . HIS A 1 60 ? 6.249 5.422 -4.270 1.00 0.00 60 HIS A CA 6
ATOM 7311 C C . HIS A 1 60 ? 7.710 5.534 -4.697 1.00 0.00 60 HIS A C 6
ATOM 7312 O O . HIS A 1 60 ? 8.124 4.936 -5.690 1.00 0.00 60 HIS A O 6
ATOM 7326 N N . ASP A 1 61 ? 8.484 6.305 -3.941 1.00 0.00 61 ASP A N 6
ATOM 7327 C CA . ASP A 1 61 ? 9.899 6.495 -4.241 1.00 0.00 61 ASP A CA 6
ATOM 7328 C C . ASP A 1 61 ? 10.088 7.009 -5.665 1.00 0.00 61 ASP A C 6
ATOM 7329 O O . ASP A 1 61 ? 10.864 6.450 -6.440 1.00 0.00 61 ASP A O 6
ATOM 7338 N N . CYS A 1 62 ? 9.373 8.077 -6.003 1.00 0.00 62 CYS A N 6
ATOM 7339 C CA . CYS A 1 62 ? 9.461 8.667 -7.333 1.00 0.00 62 CYS A CA 6
ATOM 7340 C C . CYS A 1 62 ? 10.914 8.771 -7.788 1.00 0.00 62 CYS A C 6
ATOM 7341 O O . CYS A 1 62 ? 11.637 9.679 -7.380 1.00 0.00 62 CYS A O 6
ATOM 7348 N N . GLU A 1 63 ? 11.332 7.836 -8.635 1.00 0.00 63 GLU A N 6
ATOM 7349 C CA . GLU A 1 63 ? 12.698 7.823 -9.144 1.00 0.00 63 GLU A CA 6
ATOM 7350 C C . GLU A 1 63 ? 13.121 9.216 -9.602 1.00 0.00 63 GLU A C 6
ATOM 7351 O O . GLU A 1 63 ? 14.288 9.592 -9.489 1.00 0.00 63 GLU A O 6
ATOM 7363 N N . LYS A 1 64 ? 12.164 9.978 -10.120 1.00 0.00 64 LYS A N 6
ATOM 7364 C CA . LYS A 1 64 ? 12.435 11.330 -10.595 1.00 0.00 64 LYS A CA 6
ATOM 7365 C C . LYS A 1 64 ? 12.985 12.202 -9.471 1.00 0.00 64 LYS A C 6
ATOM 7366 O O . LYS A 1 64 ? 13.949 12.944 -9.663 1.00 0.00 64 LYS A O 6
ATOM 7385 N N . LEU A 1 65 ? 12.368 12.106 -8.299 1.00 0.00 65 LEU A N 6
ATOM 7386 C CA . LEU A 1 65 ? 12.797 12.886 -7.142 1.00 0.00 65 LEU A CA 6
ATOM 7387 C C . LEU A 1 65 ? 14.319 12.928 -7.049 1.00 0.00 65 LEU A C 6
ATOM 7388 O O . LEU A 1 65 ? 15.011 12.120 -7.668 1.00 0.00 65 LEU A O 6
ATOM 7404 N N . GLU A 1 66 ? 14.833 13.875 -6.270 1.00 0.00 66 GLU A N 6
ATOM 7405 C CA . GLU A 1 66 ? 16.273 14.021 -6.095 1.00 0.00 66 GLU A CA 6
ATOM 7406 C C . GLU A 1 66 ? 16.814 12.968 -5.133 1.00 0.00 66 GLU A C 6
ATOM 7407 O O . GLU A 1 66 ? 17.532 13.287 -4.185 1.00 0.00 66 GLU A O 6
ATOM 7419 N N . VAL A 1 67 ? 16.462 11.710 -5.382 1.00 0.00 67 VAL A N 6
ATOM 7420 C CA . VAL A 1 67 ? 16.912 10.609 -4.539 1.00 0.00 67 VAL A CA 6
ATOM 7421 C C . VAL A 1 67 ? 17.760 9.621 -5.332 1.00 0.00 67 VAL A C 6
ATOM 7422 O O . VAL A 1 67 ? 17.447 9.298 -6.477 1.00 0.00 67 VAL A O 6
ATOM 7435 N N . ALA A 1 68 ? 18.835 9.143 -4.714 1.00 0.00 68 ALA A N 6
ATOM 7436 C CA . ALA A 1 68 ? 19.727 8.189 -5.360 1.00 0.00 68 ALA A CA 6
ATOM 7437 C C . ALA A 1 68 ? 18.950 7.227 -6.251 1.00 0.00 68 ALA A C 6
ATOM 7438 O O . ALA A 1 68 ? 17.879 6.747 -5.878 1.00 0.00 68 ALA A O 6
ATOM 7445 N N . LYS A 1 69 ? 19.494 6.949 -7.431 1.00 0.00 69 LYS A N 6
ATOM 7446 C CA . LYS A 1 69 ? 18.852 6.043 -8.376 1.00 0.00 69 LYS A CA 6
ATOM 7447 C C . LYS A 1 69 ? 18.111 4.929 -7.644 1.00 0.00 69 LYS A C 6
ATOM 7448 O O . LYS A 1 69 ? 18.583 4.390 -6.643 1.00 0.00 69 LYS A O 6
ATOM 7467 N N . PRO A 1 70 ? 16.923 4.572 -8.154 1.00 0.00 70 PRO A N 6
ATOM 7468 C CA . PRO A 1 70 ? 16.093 3.517 -7.565 1.00 0.00 70 PRO A CA 6
ATOM 7469 C C . PRO A 1 70 ? 16.700 2.130 -7.752 1.00 0.00 70 PRO A C 6
ATOM 7470 O O . PRO A 1 70 ? 16.233 1.154 -7.165 1.00 0.00 70 PRO A O 6
ATOM 7481 N N . ARG A 1 71 ? 17.742 2.051 -8.573 1.00 0.00 71 ARG A N 6
ATOM 7482 C CA . ARG A 1 71 ? 18.412 0.783 -8.837 1.00 0.00 71 ARG A CA 6
ATOM 7483 C C . ARG A 1 71 ? 17.407 -0.364 -8.880 1.00 0.00 71 ARG A C 6
ATOM 7484 O O . ARG A 1 71 ? 17.667 -1.450 -8.363 1.00 0.00 71 ARG A O 6
ATOM 7505 N N . MET A 1 72 ? 16.258 -0.114 -9.500 1.00 0.00 72 MET A N 6
ATOM 7506 C CA . MET A 1 72 ? 15.214 -1.127 -9.611 1.00 0.00 72 MET A CA 6
ATOM 7507 C C . MET A 1 72 ? 15.564 -2.152 -10.685 1.00 0.00 72 MET A C 6
ATOM 7508 O O . MET A 1 72 ? 16.275 -1.845 -11.641 1.00 0.00 72 MET A O 6
ATOM 7522 N N . ALA A 1 73 ? 15.059 -3.371 -10.520 1.00 0.00 73 ALA A N 6
ATOM 7523 C CA . ALA A 1 73 ? 15.317 -4.440 -11.476 1.00 0.00 73 ALA A CA 6
ATOM 7524 C C . ALA A 1 73 ? 15.386 -3.899 -12.900 1.00 0.00 73 ALA A C 6
ATOM 7525 O O . ALA A 1 73 ? 16.304 -4.222 -13.653 1.00 0.00 73 ALA A O 6
ATOM 7532 N N . ALA A 1 74 ? 14.410 -3.073 -13.262 1.00 0.00 74 ALA A N 6
ATOM 7533 C CA . ALA A 1 74 ? 14.362 -2.486 -14.595 1.00 0.00 74 ALA A CA 6
ATOM 7534 C C . ALA A 1 74 ? 14.186 -3.561 -15.663 1.00 0.00 74 ALA A C 6
ATOM 7535 O O . ALA A 1 74 ? 14.807 -3.505 -16.724 1.00 0.00 74 ALA A O 6
ATOM 7542 N N . THR A 1 75 ? 13.335 -4.541 -15.375 1.00 0.00 75 THR A N 6
ATOM 7543 C CA . THR A 1 75 ? 13.078 -5.629 -16.309 1.00 0.00 75 THR A CA 6
ATOM 7544 C C . THR A 1 75 ? 12.604 -5.098 -17.656 1.00 0.00 75 THR A C 6
ATOM 7545 O O . THR A 1 75 ? 11.409 -4.891 -17.866 1.00 0.00 75 THR A O 6
ATOM 7556 N N . GLN A 1 76 ? 13.547 -4.879 -18.566 1.00 0.00 76 GLN A N 6
ATOM 7557 C CA . GLN A 1 76 ? 13.224 -4.371 -19.894 1.00 0.00 76 GLN A CA 6
ATOM 7558 C C . GLN A 1 76 ? 12.776 -5.501 -20.815 1.00 0.00 76 GLN A C 6
ATOM 7559 O O . GLN A 1 76 ? 12.736 -6.664 -20.414 1.00 0.00 76 GLN A O 6
ATOM 7573 N N . LYS A 1 77 ? 12.439 -5.151 -22.052 1.00 0.00 77 LYS A N 6
ATOM 7574 C CA . LYS A 1 77 ? 11.994 -6.135 -23.031 1.00 0.00 77 LYS A CA 6
ATOM 7575 C C . LYS A 1 77 ? 13.093 -6.427 -24.048 1.00 0.00 77 LYS A C 6
ATOM 7576 O O . LYS A 1 77 ? 13.976 -5.599 -24.278 1.00 0.00 77 LYS A O 6
ATOM 7595 N N . LEU A 1 78 ? 13.034 -7.607 -24.654 1.00 0.00 78 LEU A N 6
ATOM 7596 C CA . LEU A 1 78 ? 14.024 -8.008 -25.647 1.00 0.00 78 LEU A CA 6
ATOM 7597 C C . LEU A 1 78 ? 13.508 -7.760 -27.061 1.00 0.00 78 LEU A C 6
ATOM 7598 O O . LEU A 1 78 ? 12.819 -8.601 -27.638 1.00 0.00 78 LEU A O 6
ATOM 7614 N N . VAL A 1 79 ? 13.849 -6.600 -27.615 1.00 0.00 79 VAL A N 6
ATOM 7615 C CA . VAL A 1 79 ? 13.423 -6.243 -28.963 1.00 0.00 79 VAL A CA 6
ATOM 7616 C C . VAL A 1 79 ? 14.475 -5.391 -29.664 1.00 0.00 79 VAL A C 6
ATOM 7617 O O . VAL A 1 79 ? 14.718 -4.246 -29.280 1.00 0.00 79 VAL A O 6
ATOM 7630 N N . ARG A 1 80 ? 15.096 -5.956 -30.694 1.00 0.00 80 ARG A N 6
ATOM 7631 C CA . ARG A 1 80 ? 16.123 -5.248 -31.448 1.00 0.00 80 ARG A CA 6
ATOM 7632 C C . ARG A 1 80 ? 15.642 -4.938 -32.863 1.00 0.00 80 ARG A C 6
ATOM 7633 O O . ARG A 1 80 ? 15.222 -5.833 -33.596 1.00 0.00 80 ARG A O 6
ATOM 7654 N N . SER A 1 81 ? 15.707 -3.665 -33.239 1.00 0.00 81 SER A N 6
ATOM 7655 C CA . SER A 1 81 ? 15.274 -3.236 -34.563 1.00 0.00 81 SER A CA 6
ATOM 7656 C C . SER A 1 81 ? 16.428 -3.297 -35.558 1.00 0.00 81 SER A C 6
ATOM 7657 O O . SER A 1 81 ? 16.281 -3.810 -36.667 1.00 0.00 81 SER A O 6
ATOM 7665 N N . GLY A 1 82 ? 17.579 -2.769 -35.153 1.00 0.00 82 GLY A N 6
ATOM 7666 C CA . GLY A 1 82 ? 18.743 -2.773 -36.020 1.00 0.00 82 GLY A CA 6
ATOM 7667 C C . GLY A 1 82 ? 19.557 -4.046 -35.893 1.00 0.00 82 GLY A C 6
ATOM 7668 O O . GLY A 1 82 ? 20.029 -4.401 -34.813 1.00 0.00 82 GLY A O 6
ATOM 7672 N N . PRO A 1 83 ? 19.728 -4.758 -37.016 1.00 0.00 83 PRO A N 6
ATOM 7673 C CA . PRO A 1 83 ? 20.489 -6.011 -37.051 1.00 0.00 83 PRO A CA 6
ATOM 7674 C C . PRO A 1 83 ? 21.984 -5.787 -36.849 1.00 0.00 83 PRO A C 6
ATOM 7675 O O . PRO A 1 83 ? 22.664 -5.248 -37.721 1.00 0.00 83 PRO A O 6
ATOM 7686 N N . SER A 1 84 ? 22.488 -6.205 -35.692 1.00 0.00 84 SER A N 6
ATOM 7687 C CA . SER A 1 84 ? 23.903 -6.047 -35.374 1.00 0.00 84 SER A CA 6
ATOM 7688 C C . SER A 1 84 ? 24.410 -7.228 -34.553 1.00 0.00 84 SER A C 6
ATOM 7689 O O . SER A 1 84 ? 23.629 -7.949 -33.933 1.00 0.00 84 SER A O 6
ATOM 7697 N N . SER A 1 85 ? 25.726 -7.421 -34.556 1.00 0.00 85 SER A N 6
ATOM 7698 C CA . SER A 1 85 ? 26.339 -8.518 -33.816 1.00 0.00 85 SER A CA 6
ATOM 7699 C C . SER A 1 85 ? 27.072 -7.997 -32.583 1.00 0.00 85 SER A C 6
ATOM 7700 O O . SER A 1 85 ? 27.931 -7.123 -32.681 1.00 0.00 85 SER A O 6
ATOM 7708 N N . GLY A 1 86 ? 26.725 -8.543 -31.421 1.00 0.00 86 GLY A N 6
ATOM 7709 C CA . GLY A 1 86 ? 27.358 -8.122 -30.185 1.00 0.00 86 GLY A CA 6
ATOM 7710 C C . GLY A 1 86 ? 26.974 -8.999 -29.010 1.00 0.00 86 GLY A C 6
ATOM 7711 O O . GLY A 1 86 ? 26.162 -8.577 -28.188 1.00 0.00 86 GLY A O 6
ATOM 7717 N N . GLY A 1 1 ? -36.098 -36.248 -61.087 1.00 0.00 1 GLY A N 7
ATOM 7718 C CA . GLY A 1 1 ? -36.748 -36.377 -59.796 1.00 0.00 1 GLY A CA 7
ATOM 7719 C C . GLY A 1 1 ? -38.033 -35.577 -59.711 1.00 0.00 1 GLY A C 7
ATOM 7720 O O . GLY A 1 1 ? -39.046 -36.068 -59.214 1.00 0.00 1 GLY A O 7
ATOM 7724 N N . SER A 1 2 ? -37.991 -34.340 -60.196 1.00 0.00 2 SER A N 7
ATOM 7725 C CA . SER A 1 2 ? -39.160 -33.468 -60.168 1.00 0.00 2 SER A CA 7
ATOM 7726 C C . SER A 1 2 ? -39.887 -33.577 -58.830 1.00 0.00 2 SER A C 7
ATOM 7727 O O . SER A 1 2 ? -41.116 -33.624 -58.781 1.00 0.00 2 SER A O 7
ATOM 7735 N N . SER A 1 3 ? -39.117 -33.618 -57.747 1.00 0.00 3 SER A N 7
ATOM 7736 C CA . SER A 1 3 ? -39.686 -33.725 -56.409 1.00 0.00 3 SER A CA 7
ATOM 7737 C C . SER A 1 3 ? -38.630 -33.439 -55.345 1.00 0.00 3 SER A C 7
ATOM 7738 O O . SER A 1 3 ? -37.444 -33.319 -55.649 1.00 0.00 3 SER A O 7
ATOM 7746 N N . GLY A 1 4 ? -39.072 -33.330 -54.096 1.00 0.00 4 GLY A N 7
ATOM 7747 C CA . GLY A 1 4 ? -38.154 -33.059 -53.006 1.00 0.00 4 GLY A CA 7
ATOM 7748 C C . GLY A 1 4 ? -38.515 -31.799 -52.244 1.00 0.00 4 GLY A C 7
ATOM 7749 O O . GLY A 1 4 ? -39.185 -30.914 -52.776 1.00 0.00 4 GLY A O 7
ATOM 7753 N N . SER A 1 5 ? -38.071 -31.718 -50.993 1.00 0.00 5 SER A N 7
ATOM 7754 C CA . SER A 1 5 ? -38.356 -30.559 -50.155 1.00 0.00 5 SER A CA 7
ATOM 7755 C C . SER A 1 5 ? -37.534 -30.602 -48.871 1.00 0.00 5 SER A C 7
ATOM 7756 O O . SER A 1 5 ? -37.502 -31.617 -48.174 1.00 0.00 5 SER A O 7
ATOM 7764 N N . SER A 1 6 ? -36.869 -29.493 -48.564 1.00 0.00 6 SER A N 7
ATOM 7765 C CA . SER A 1 6 ? -36.042 -29.404 -47.366 1.00 0.00 6 SER A CA 7
ATOM 7766 C C . SER A 1 6 ? -35.641 -27.959 -47.088 1.00 0.00 6 SER A C 7
ATOM 7767 O O . SER A 1 6 ? -35.511 -27.151 -48.008 1.00 0.00 6 SER A O 7
ATOM 7775 N N . GLY A 1 7 ? -35.447 -27.639 -45.812 1.00 0.00 7 GLY A N 7
ATOM 7776 C CA . GLY A 1 7 ? -35.064 -26.292 -45.435 1.00 0.00 7 GLY A CA 7
ATOM 7777 C C . GLY A 1 7 ? -35.142 -26.064 -43.938 1.00 0.00 7 GLY A C 7
ATOM 7778 O O . GLY A 1 7 ? -36.231 -25.914 -43.383 1.00 0.00 7 GLY A O 7
ATOM 7782 N N . CYS A 1 8 ? -33.987 -26.039 -43.284 1.00 0.00 8 CYS A N 7
ATOM 7783 C CA . CYS A 1 8 ? -33.929 -25.830 -41.841 1.00 0.00 8 CYS A CA 7
ATOM 7784 C C . CYS A 1 8 ? -33.187 -24.540 -41.508 1.00 0.00 8 CYS A C 7
ATOM 7785 O O . CYS A 1 8 ? -32.361 -24.068 -42.288 1.00 0.00 8 CYS A O 7
ATOM 7793 N N . SER A 1 9 ? -33.488 -23.974 -40.343 1.00 0.00 9 SER A N 7
ATOM 7794 C CA . SER A 1 9 ? -32.854 -22.736 -39.909 1.00 0.00 9 SER A CA 7
ATOM 7795 C C . SER A 1 9 ? -33.156 -22.457 -38.439 1.00 0.00 9 SER A C 7
ATOM 7796 O O . SER A 1 9 ? -34.290 -22.145 -38.077 1.00 0.00 9 SER A O 7
ATOM 7804 N N . GLU A 1 10 ? -32.133 -22.573 -37.599 1.00 0.00 10 GLU A N 7
ATOM 7805 C CA . GLU A 1 10 ? -32.289 -22.334 -36.169 1.00 0.00 10 GLU A CA 7
ATOM 7806 C C . GLU A 1 10 ? -31.705 -20.980 -35.776 1.00 0.00 10 GLU A C 7
ATOM 7807 O O . GLU A 1 10 ? -31.229 -20.226 -36.625 1.00 0.00 10 GLU A O 7
ATOM 7819 N N . VAL A 1 11 ? -31.745 -20.678 -34.482 1.00 0.00 11 VAL A N 7
ATOM 7820 C CA . VAL A 1 11 ? -31.220 -19.416 -33.975 1.00 0.00 11 VAL A CA 7
ATOM 7821 C C . VAL A 1 11 ? -31.283 -19.366 -32.453 1.00 0.00 11 VAL A C 7
ATOM 7822 O O . VAL A 1 11 ? -32.147 -19.988 -31.837 1.00 0.00 11 VAL A O 7
ATOM 7835 N N . ASN A 1 12 ? -30.361 -18.620 -31.852 1.00 0.00 12 ASN A N 7
ATOM 7836 C CA . ASN A 1 12 ? -30.311 -18.489 -30.400 1.00 0.00 12 ASN A CA 7
ATOM 7837 C C . ASN A 1 12 ? -31.420 -17.569 -29.899 1.00 0.00 12 ASN A C 7
ATOM 7838 O O . ASN A 1 12 ? -31.602 -16.463 -30.409 1.00 0.00 12 ASN A O 7
ATOM 7849 N N . VAL A 1 13 ? -32.159 -18.032 -28.896 1.00 0.00 13 VAL A N 7
ATOM 7850 C CA . VAL A 1 13 ? -33.249 -17.251 -28.324 1.00 0.00 13 VAL A CA 7
ATOM 7851 C C . VAL A 1 13 ? -32.812 -15.815 -28.054 1.00 0.00 13 VAL A C 7
ATOM 7852 O O . VAL A 1 13 ? -31.761 -15.576 -27.461 1.00 0.00 13 VAL A O 7
ATOM 7865 N N . VAL A 1 14 ? -33.629 -14.862 -28.492 1.00 0.00 14 VAL A N 7
ATOM 7866 C CA . VAL A 1 14 ? -33.329 -13.449 -28.297 1.00 0.00 14 VAL A CA 7
ATOM 7867 C C . VAL A 1 14 ? -33.094 -13.136 -26.823 1.00 0.00 14 VAL A C 7
ATOM 7868 O O . VAL A 1 14 ? -33.994 -13.280 -25.995 1.00 0.00 14 VAL A O 7
ATOM 7881 N N . LYS A 1 15 ? -31.879 -12.706 -26.501 1.00 0.00 15 LYS A N 7
ATOM 7882 C CA . LYS A 1 15 ? -31.525 -12.370 -25.128 1.00 0.00 15 LYS A CA 7
ATOM 7883 C C . LYS A 1 15 ? -30.576 -11.176 -25.087 1.00 0.00 15 LYS A C 7
ATOM 7884 O O . LYS A 1 15 ? -30.024 -10.776 -26.112 1.00 0.00 15 LYS A O 7
ATOM 7903 N N . GLU A 1 16 ? -30.390 -10.614 -23.897 1.00 0.00 16 GLU A N 7
ATOM 7904 C CA . GLU A 1 16 ? -29.506 -9.466 -23.725 1.00 0.00 16 GLU A CA 7
ATOM 7905 C C . GLU A 1 16 ? -29.301 -9.155 -22.245 1.00 0.00 16 GLU A C 7
ATOM 7906 O O . GLU A 1 16 ? -30.236 -9.236 -21.447 1.00 0.00 16 GLU A O 7
ATOM 7918 N N . ARG A 1 17 ? -28.072 -8.799 -21.886 1.00 0.00 17 ARG A N 7
ATOM 7919 C CA . ARG A 1 17 ? -27.743 -8.478 -20.503 1.00 0.00 17 ARG A CA 7
ATOM 7920 C C . ARG A 1 17 ? -27.154 -7.074 -20.396 1.00 0.00 17 ARG A C 7
ATOM 7921 O O . ARG A 1 17 ? -26.059 -6.795 -20.884 1.00 0.00 17 ARG A O 7
ATOM 7942 N N . PRO A 1 18 ? -27.898 -6.168 -19.744 1.00 0.00 18 PRO A N 7
ATOM 7943 C CA . PRO A 1 18 ? -27.470 -4.778 -19.558 1.00 0.00 18 PRO A CA 7
ATOM 7944 C C . PRO A 1 18 ? -26.298 -4.657 -18.590 1.00 0.00 18 PRO A C 7
ATOM 7945 O O . PRO A 1 18 ? -26.486 -4.604 -17.375 1.00 0.00 18 PRO A O 7
ATOM 7956 N N . LYS A 1 19 ? -25.088 -4.613 -19.137 1.00 0.00 19 LYS A N 7
ATOM 7957 C CA . LYS A 1 19 ? -23.884 -4.496 -18.323 1.00 0.00 19 LYS A CA 7
ATOM 7958 C C . LYS A 1 19 ? -23.233 -3.129 -18.507 1.00 0.00 19 LYS A C 7
ATOM 7959 O O . LYS A 1 19 ? -23.041 -2.668 -19.633 1.00 0.00 19 LYS A O 7
ATOM 7978 N N . THR A 1 20 ? -22.893 -2.486 -17.395 1.00 0.00 20 THR A N 7
ATOM 7979 C CA . THR A 1 20 ? -22.263 -1.172 -17.434 1.00 0.00 20 THR A CA 7
ATOM 7980 C C . THR A 1 20 ? -20.776 -1.284 -17.751 1.00 0.00 20 THR A C 7
ATOM 7981 O O . THR A 1 20 ? -20.267 -0.598 -18.637 1.00 0.00 20 THR A O 7
ATOM 7992 N N . ASP A 1 21 ? -20.085 -2.154 -17.023 1.00 0.00 21 ASP A N 7
ATOM 7993 C CA . ASP A 1 21 ? -18.655 -2.358 -17.228 1.00 0.00 21 ASP A CA 7
ATOM 7994 C C . ASP A 1 21 ? -17.962 -1.042 -17.568 1.00 0.00 21 ASP A C 7
ATOM 7995 O O . ASP A 1 21 ? -17.099 -0.993 -18.444 1.00 0.00 21 ASP A O 7
ATOM 8004 N N . GLU A 1 22 ? -18.347 0.021 -16.870 1.00 0.00 22 GLU A N 7
ATOM 8005 C CA . GLU A 1 22 ? -17.764 1.338 -17.099 1.00 0.00 22 GLU A CA 7
ATOM 8006 C C . GLU A 1 22 ? -16.551 1.559 -16.201 1.00 0.00 22 GLU A C 7
ATOM 8007 O O . GLU A 1 22 ? -15.512 2.047 -16.649 1.00 0.00 22 GLU A O 7
ATOM 8019 N N . HIS A 1 23 ? -16.689 1.198 -14.929 1.00 0.00 23 HIS A N 7
ATOM 8020 C CA . HIS A 1 23 ? -15.605 1.357 -13.966 1.00 0.00 23 HIS A CA 7
ATOM 8021 C C . HIS A 1 23 ? -14.401 0.507 -14.359 1.00 0.00 23 HIS A C 7
ATOM 8022 O O . HIS A 1 23 ? -14.547 -0.544 -14.984 1.00 0.00 23 HIS A O 7
ATOM 8036 N N . LYS A 1 24 ? -13.211 0.968 -13.989 1.00 0.00 24 LYS A N 7
ATOM 8037 C CA . LYS A 1 24 ? -11.981 0.251 -14.301 1.00 0.00 24 LYS A CA 7
ATOM 8038 C C . LYS A 1 24 ? -11.112 0.093 -13.058 1.00 0.00 24 LYS A C 7
ATOM 8039 O O . LYS A 1 24 ? -11.390 0.687 -12.016 1.00 0.00 24 LYS A O 7
ATOM 8058 N N . SER A 1 25 ? -10.059 -0.709 -13.175 1.00 0.00 25 SER A N 7
ATOM 8059 C CA . SER A 1 25 ? -9.151 -0.946 -12.059 1.00 0.00 25 SER A CA 7
ATOM 8060 C C . SER A 1 25 ? -7.700 -0.955 -12.531 1.00 0.00 25 SER A C 7
ATOM 8061 O O . SER A 1 25 ? -7.360 -1.612 -13.515 1.00 0.00 25 SER A O 7
ATOM 8069 N N . TYR A 1 26 ? -6.849 -0.221 -11.823 1.00 0.00 26 TYR A N 7
ATOM 8070 C CA . TYR A 1 26 ? -5.435 -0.141 -12.170 1.00 0.00 26 TYR A CA 7
ATOM 8071 C C . TYR A 1 26 ? -4.567 -0.707 -11.051 1.00 0.00 26 TYR A C 7
ATOM 8072 O O . TYR A 1 26 ? -4.897 -0.583 -9.871 1.00 0.00 26 TYR A O 7
ATOM 8090 N N . SER A 1 27 ? -3.454 -1.327 -11.430 1.00 0.00 27 SER A N 7
ATOM 8091 C CA . SER A 1 27 ? -2.538 -1.915 -10.460 1.00 0.00 27 SER A CA 7
ATOM 8092 C C . SER A 1 27 ? -1.431 -0.932 -10.092 1.00 0.00 27 SER A C 7
ATOM 8093 O O . SER A 1 27 ? -0.775 -0.363 -10.965 1.00 0.00 27 SER A O 7
ATOM 8101 N N . CYS A 1 28 ? -1.230 -0.736 -8.793 1.00 0.00 28 CYS A N 7
ATOM 8102 C CA . CYS A 1 28 ? -0.204 0.178 -8.307 1.00 0.00 28 CYS A CA 7
ATOM 8103 C C . CYS A 1 28 ? 1.149 -0.136 -8.940 1.00 0.00 28 CYS A C 7
ATOM 8104 O O . CYS A 1 28 ? 1.524 -1.300 -9.082 1.00 0.00 28 CYS A O 7
ATOM 8111 N N . SER A 1 29 ? 1.876 0.910 -9.319 1.00 0.00 29 SER A N 7
ATOM 8112 C CA . SER A 1 29 ? 3.185 0.747 -9.940 1.00 0.00 29 SER A CA 7
ATOM 8113 C C . SER A 1 29 ? 4.297 0.859 -8.902 1.00 0.00 29 SER A C 7
ATOM 8114 O O . SER A 1 29 ? 5.410 1.286 -9.210 1.00 0.00 29 SER A O 7
ATOM 8122 N N . PHE A 1 30 ? 3.987 0.471 -7.669 1.00 0.00 30 PHE A N 7
ATOM 8123 C CA . PHE A 1 30 ? 4.959 0.528 -6.583 1.00 0.00 30 PHE A CA 7
ATOM 8124 C C . PHE A 1 30 ? 5.539 -0.854 -6.299 1.00 0.00 30 PHE A C 7
ATOM 8125 O O . PHE A 1 30 ? 4.862 -1.869 -6.459 1.00 0.00 30 PHE A O 7
ATOM 8142 N N . LYS A 1 31 ? 6.799 -0.885 -5.877 1.00 0.00 31 LYS A N 7
ATOM 8143 C CA . LYS A 1 31 ? 7.472 -2.141 -5.569 1.00 0.00 31 LYS A CA 7
ATOM 8144 C C . LYS A 1 31 ? 7.015 -2.688 -4.221 1.00 0.00 31 LYS A C 7
ATOM 8145 O O . LYS A 1 31 ? 7.494 -2.260 -3.171 1.00 0.00 31 LYS A O 7
ATOM 8164 N N . GLY A 1 32 ? 6.085 -3.638 -4.257 1.00 0.00 32 GLY A N 7
ATOM 8165 C CA . GLY A 1 32 ? 5.580 -4.228 -3.031 1.00 0.00 32 GLY A CA 7
ATOM 8166 C C . GLY A 1 32 ? 4.168 -3.778 -2.710 1.00 0.00 32 GLY A C 7
ATOM 8167 O O . GLY A 1 32 ? 3.832 -3.547 -1.548 1.00 0.00 32 GLY A O 7
ATOM 8171 N N . CYS A 1 33 ? 3.340 -3.653 -3.741 1.00 0.00 33 CYS A N 7
ATOM 8172 C CA . CYS A 1 33 ? 1.957 -3.225 -3.564 1.00 0.00 33 CYS A CA 7
ATOM 8173 C C . CYS A 1 33 ? 1.050 -3.875 -4.605 1.00 0.00 33 CYS A C 7
ATOM 8174 O O . CYS A 1 33 ? 1.316 -3.809 -5.806 1.00 0.00 33 CYS A O 7
ATOM 8181 N N . THR A 1 34 ? -0.024 -4.503 -4.137 1.00 0.00 34 THR A N 7
ATOM 8182 C CA . THR A 1 34 ? -0.970 -5.165 -5.026 1.00 0.00 34 THR A CA 7
ATOM 8183 C C . THR A 1 34 ? -2.375 -4.596 -4.855 1.00 0.00 34 THR A C 7
ATOM 8184 O O . THR A 1 34 ? -3.364 -5.324 -4.943 1.00 0.00 34 THR A O 7
ATOM 8195 N N . ASP A 1 35 ? -2.455 -3.293 -4.612 1.00 0.00 35 ASP A N 7
ATOM 8196 C CA . ASP A 1 35 ? -3.739 -2.627 -4.431 1.00 0.00 35 ASP A CA 7
ATOM 8197 C C . ASP A 1 35 ? -4.174 -1.926 -5.714 1.00 0.00 35 ASP A C 7
ATOM 8198 O O . ASP A 1 35 ? -3.342 -1.445 -6.483 1.00 0.00 35 ASP A O 7
ATOM 8207 N N . VAL A 1 36 ? -5.483 -1.874 -5.940 1.00 0.00 36 VAL A N 7
ATOM 8208 C CA . VAL A 1 36 ? -6.029 -1.233 -7.131 1.00 0.00 36 VAL A CA 7
ATOM 8209 C C . VAL A 1 36 ? -7.088 -0.201 -6.762 1.00 0.00 36 VAL A C 7
ATOM 8210 O O . VAL A 1 36 ? -7.551 -0.152 -5.623 1.00 0.00 36 VAL A O 7
ATOM 8223 N N . GLU A 1 37 ? -7.467 0.623 -7.734 1.00 0.00 37 GLU A N 7
ATOM 8224 C CA . GLU A 1 37 ? -8.472 1.656 -7.511 1.00 0.00 37 GLU A CA 7
ATOM 8225 C C . GLU A 1 37 ? -9.310 1.879 -8.766 1.00 0.00 37 GLU A C 7
ATOM 8226 O O . GLU A 1 37 ? -8.880 1.569 -9.878 1.00 0.00 37 GLU A O 7
ATOM 8238 N N . LEU A 1 38 ? -10.510 2.419 -8.580 1.00 0.00 38 LEU A N 7
ATOM 8239 C CA . LEU A 1 38 ? -11.411 2.684 -9.697 1.00 0.00 38 LEU A CA 7
ATOM 8240 C C . LEU A 1 38 ? -10.690 3.435 -10.812 1.00 0.00 38 LEU A C 7
ATOM 8241 O O . LEU A 1 38 ? -10.837 3.110 -11.990 1.00 0.00 38 LEU A O 7
ATOM 8257 N N . VAL A 1 39 ? -9.909 4.441 -10.431 1.00 0.00 39 VAL A N 7
ATOM 8258 C CA . VAL A 1 39 ? -9.162 5.237 -11.398 1.00 0.00 39 VAL A CA 7
ATOM 8259 C C . VAL A 1 39 ? -7.669 4.943 -11.315 1.00 0.00 39 VAL A C 7
ATOM 8260 O O . VAL A 1 39 ? -7.234 4.105 -10.526 1.00 0.00 39 VAL A O 7
ATOM 8273 N N . ALA A 1 40 ? -6.888 5.639 -12.135 1.00 0.00 40 ALA A N 7
ATOM 8274 C CA . ALA A 1 40 ? -5.442 5.454 -12.153 1.00 0.00 40 ALA A CA 7
ATOM 8275 C C . ALA A 1 40 ? -4.718 6.754 -11.821 1.00 0.00 40 ALA A C 7
ATOM 8276 O O . ALA A 1 40 ? -4.728 7.701 -12.609 1.00 0.00 40 ALA A O 7
ATOM 8283 N N . VAL A 1 41 ? -4.091 6.795 -10.650 1.00 0.00 41 VAL A N 7
ATOM 8284 C CA . VAL A 1 41 ? -3.361 7.980 -10.214 1.00 0.00 41 VAL A CA 7
ATOM 8285 C C . VAL A 1 41 ? -2.005 8.075 -10.904 1.00 0.00 41 VAL A C 7
ATOM 8286 O O . VAL A 1 41 ? -1.006 7.554 -10.407 1.00 0.00 41 VAL A O 7
ATOM 8299 N N . ILE A 1 42 ? -1.977 8.744 -12.052 1.00 0.00 42 ILE A N 7
ATOM 8300 C CA . ILE A 1 42 ? -0.743 8.909 -12.810 1.00 0.00 42 ILE A CA 7
ATOM 8301 C C . ILE A 1 42 ? 0.128 10.008 -12.210 1.00 0.00 42 ILE A C 7
ATOM 8302 O O . ILE A 1 42 ? -0.358 11.092 -11.885 1.00 0.00 42 ILE A O 7
ATOM 8318 N N . CYS A 1 43 ? 1.418 9.722 -12.068 1.00 0.00 43 CYS A N 7
ATOM 8319 C CA . CYS A 1 43 ? 2.358 10.686 -11.509 1.00 0.00 43 CYS A CA 7
ATOM 8320 C C . CYS A 1 43 ? 2.890 11.619 -12.593 1.00 0.00 43 CYS A C 7
ATOM 8321 O O . CYS A 1 43 ? 3.414 11.184 -13.618 1.00 0.00 43 CYS A O 7
ATOM 8328 N N . PRO A 1 44 ? 2.752 12.933 -12.363 1.00 0.00 44 PRO A N 7
ATOM 8329 C CA . PRO A 1 44 ? 3.213 13.955 -13.307 1.00 0.00 44 PRO A CA 7
ATOM 8330 C C . PRO A 1 44 ? 4.734 14.028 -13.386 1.00 0.00 44 PRO A C 7
ATOM 8331 O O . PRO A 1 44 ? 5.290 14.909 -14.042 1.00 0.00 44 PRO A O 7
ATOM 8342 N N . TYR A 1 45 ? 5.402 13.098 -12.712 1.00 0.00 45 TYR A N 7
ATOM 8343 C CA . TYR A 1 45 ? 6.859 13.058 -12.704 1.00 0.00 45 TYR A CA 7
ATOM 8344 C C . TYR A 1 45 ? 7.376 11.833 -13.453 1.00 0.00 45 TYR A C 7
ATOM 8345 O O . TYR A 1 45 ? 8.095 11.955 -14.445 1.00 0.00 45 TYR A O 7
ATOM 8363 N N . CYS A 1 46 ? 7.003 10.653 -12.970 1.00 0.00 46 CYS A N 7
ATOM 8364 C CA . CYS A 1 46 ? 7.426 9.404 -13.592 1.00 0.00 46 CYS A CA 7
ATOM 8365 C C . CYS A 1 46 ? 6.371 8.898 -14.571 1.00 0.00 46 CYS A C 7
ATOM 8366 O O . CYS A 1 46 ? 6.579 7.903 -15.263 1.00 0.00 46 CYS A O 7
ATOM 8373 N N . GLU A 1 47 ? 5.238 9.592 -14.622 1.00 0.00 47 GLU A N 7
ATOM 8374 C CA . GLU A 1 47 ? 4.150 9.213 -15.515 1.00 0.00 47 GLU A CA 7
ATOM 8375 C C . GLU A 1 47 ? 3.730 7.765 -15.278 1.00 0.00 47 GLU A C 7
ATOM 8376 O O . GLU A 1 47 ? 3.597 6.982 -16.219 1.00 0.00 47 GLU A O 7
ATOM 8388 N N . LYS A 1 48 ? 3.524 7.415 -14.012 1.00 0.00 48 LYS A N 7
ATOM 8389 C CA . LYS A 1 48 ? 3.119 6.062 -13.648 1.00 0.00 48 LYS A CA 7
ATOM 8390 C C . LYS A 1 48 ? 1.869 6.085 -12.774 1.00 0.00 48 LYS A C 7
ATOM 8391 O O . LYS A 1 48 ? 1.649 7.027 -12.015 1.00 0.00 48 LYS A O 7
ATOM 8410 N N . ASN A 1 49 ? 1.055 5.041 -12.887 1.00 0.00 49 ASN A N 7
ATOM 8411 C CA . ASN A 1 49 ? -0.173 4.941 -12.106 1.00 0.00 49 ASN A CA 7
ATOM 8412 C C . ASN A 1 49 ? 0.093 4.279 -10.757 1.00 0.00 49 ASN A C 7
ATOM 8413 O O . ASN A 1 49 ? 0.747 3.239 -10.682 1.00 0.00 49 ASN A O 7
ATOM 8424 N N . PHE A 1 50 ? -0.420 4.889 -9.694 1.00 0.00 50 PHE A N 7
ATOM 8425 C CA . PHE A 1 50 ? -0.238 4.359 -8.347 1.00 0.00 50 PHE A CA 7
ATOM 8426 C C . PHE A 1 50 ? -1.543 4.419 -7.559 1.00 0.00 50 PHE A C 7
ATOM 8427 O O . PHE A 1 50 ? -2.551 4.936 -8.042 1.00 0.00 50 PHE A O 7
ATOM 8444 N N . CYS A 1 51 ? -1.518 3.885 -6.342 1.00 0.00 51 CYS A N 7
ATOM 8445 C CA . CYS A 1 51 ? -2.697 3.875 -5.486 1.00 0.00 51 CYS A CA 7
ATOM 8446 C C . CYS A 1 51 ? -2.719 5.099 -4.575 1.00 0.00 51 CYS A C 7
ATOM 8447 O O . CYS A 1 51 ? -1.672 5.651 -4.234 1.00 0.00 51 CYS A O 7
ATOM 8454 N N . LEU A 1 52 ? -3.917 5.519 -4.186 1.00 0.00 52 LEU A N 7
ATOM 8455 C CA . LEU A 1 52 ? -4.076 6.678 -3.314 1.00 0.00 52 LEU A CA 7
ATOM 8456 C C . LEU A 1 52 ? -3.090 6.625 -2.152 1.00 0.00 52 LEU A C 7
ATOM 8457 O O . LEU A 1 52 ? -2.547 7.649 -1.738 1.00 0.00 52 LEU A O 7
ATOM 8473 N N . ARG A 1 53 ? -2.861 5.424 -1.631 1.00 0.00 53 ARG A N 7
ATOM 8474 C CA . ARG A 1 53 ? -1.939 5.237 -0.517 1.00 0.00 53 ARG A CA 7
ATOM 8475 C C . ARG A 1 53 ? -0.505 5.539 -0.942 1.00 0.00 53 ARG A C 7
ATOM 8476 O O . ARG A 1 53 ? 0.309 5.997 -0.139 1.00 0.00 53 ARG A O 7
ATOM 8497 N N . HIS A 1 54 ? -0.201 5.279 -2.210 1.00 0.00 54 HIS A N 7
ATOM 8498 C CA . HIS A 1 54 ? 1.135 5.523 -2.742 1.00 0.00 54 HIS A CA 7
ATOM 8499 C C . HIS A 1 54 ? 1.080 6.476 -3.932 1.00 0.00 54 HIS A C 7
ATOM 8500 O O . HIS A 1 54 ? 1.855 6.347 -4.880 1.00 0.00 54 HIS A O 7
ATOM 8514 N N . ARG A 1 55 ? 0.158 7.432 -3.877 1.00 0.00 55 ARG A N 7
ATOM 8515 C CA . ARG A 1 55 ? 0.001 8.405 -4.951 1.00 0.00 55 ARG A CA 7
ATOM 8516 C C . ARG A 1 55 ? 1.117 9.445 -4.910 1.00 0.00 55 ARG A C 7
ATOM 8517 O O . ARG A 1 55 ? 1.599 9.894 -5.950 1.00 0.00 55 ARG A O 7
ATOM 8538 N N . HIS A 1 56 ? 1.522 9.823 -3.702 1.00 0.00 56 HIS A N 7
ATOM 8539 C CA . HIS A 1 56 ? 2.582 10.810 -3.525 1.00 0.00 56 HIS A CA 7
ATOM 8540 C C . HIS A 1 56 ? 3.867 10.356 -4.211 1.00 0.00 56 HIS A C 7
ATOM 8541 O O . HIS A 1 56 ? 4.019 9.182 -4.548 1.00 0.00 56 HIS A O 7
ATOM 8555 N N . GLN A 1 57 ? 4.787 11.294 -4.413 1.00 0.00 57 GLN A N 7
ATOM 8556 C CA . GLN A 1 57 ? 6.058 10.989 -5.060 1.00 0.00 57 GLN A CA 7
ATOM 8557 C C . GLN A 1 57 ? 6.922 10.101 -4.170 1.00 0.00 57 GLN A C 7
ATOM 8558 O O . GLN A 1 57 ? 7.078 8.908 -4.431 1.00 0.00 57 GLN A O 7
ATOM 8572 N N . SER A 1 58 ? 7.482 10.692 -3.119 1.00 0.00 58 SER A N 7
ATOM 8573 C CA . SER A 1 58 ? 8.335 9.955 -2.193 1.00 0.00 58 SER A CA 7
ATOM 8574 C C . SER A 1 58 ? 7.655 8.668 -1.736 1.00 0.00 58 SER A C 7
ATOM 8575 O O . SER A 1 58 ? 8.304 7.635 -1.571 1.00 0.00 58 SER A O 7
ATOM 8583 N N . ASP A 1 59 ? 6.344 8.740 -1.532 1.00 0.00 59 ASP A N 7
ATOM 8584 C CA . ASP A 1 59 ? 5.575 7.581 -1.094 1.00 0.00 59 ASP A CA 7
ATOM 8585 C C . ASP A 1 59 ? 5.877 6.366 -1.966 1.00 0.00 59 ASP A C 7
ATOM 8586 O O . ASP A 1 59 ? 6.136 5.274 -1.459 1.00 0.00 59 ASP A O 7
ATOM 8595 N N . HIS A 1 60 ? 5.842 6.564 -3.280 1.00 0.00 60 HIS A N 7
ATOM 8596 C CA . HIS A 1 60 ? 6.113 5.485 -4.223 1.00 0.00 60 HIS A CA 7
ATOM 8597 C C . HIS A 1 60 ? 7.573 5.502 -4.665 1.00 0.00 60 HIS A C 7
ATOM 8598 O O . HIS A 1 60 ? 7.922 4.948 -5.707 1.00 0.00 60 HIS A O 7
ATOM 8612 N N . ASP A 1 61 ? 8.420 6.144 -3.868 1.00 0.00 61 ASP A N 7
ATOM 8613 C CA . ASP A 1 61 ? 9.842 6.234 -4.177 1.00 0.00 61 ASP A CA 7
ATOM 8614 C C . ASP A 1 61 ? 10.057 6.729 -5.604 1.00 0.00 61 ASP A C 7
ATOM 8615 O O . ASP A 1 61 ? 10.747 6.087 -6.397 1.00 0.00 61 ASP A O 7
ATOM 8624 N N . CYS A 1 62 ? 9.463 7.873 -5.924 1.00 0.00 62 CYS A N 7
ATOM 8625 C CA . CYS A 1 62 ? 9.588 8.454 -7.255 1.00 0.00 62 CYS A CA 7
ATOM 8626 C C . CYS A 1 62 ? 11.045 8.466 -7.708 1.00 0.00 62 CYS A C 7
ATOM 8627 O O . CYS A 1 62 ? 11.920 8.969 -7.004 1.00 0.00 62 CYS A O 7
ATOM 8634 N N . GLU A 1 63 ? 11.296 7.909 -8.889 1.00 0.00 63 GLU A N 7
ATOM 8635 C CA . GLU A 1 63 ? 12.646 7.856 -9.436 1.00 0.00 63 GLU A CA 7
ATOM 8636 C C . GLU A 1 63 ? 13.087 9.230 -9.933 1.00 0.00 63 GLU A C 7
ATOM 8637 O O . GLU A 1 63 ? 14.281 9.515 -10.027 1.00 0.00 63 GLU A O 7
ATOM 8649 N N . LYS A 1 64 ? 12.114 10.077 -10.251 1.00 0.00 64 LYS A N 7
ATOM 8650 C CA . LYS A 1 64 ? 12.399 11.422 -10.737 1.00 0.00 64 LYS A CA 7
ATOM 8651 C C . LYS A 1 64 ? 13.024 12.277 -9.639 1.00 0.00 64 LYS A C 7
ATOM 8652 O O . LYS A 1 64 ? 13.965 13.032 -9.886 1.00 0.00 64 LYS A O 7
ATOM 8671 N N . LEU A 1 65 ? 12.495 12.153 -8.427 1.00 0.00 65 LEU A N 7
ATOM 8672 C CA . LEU A 1 65 ? 13.002 12.914 -7.290 1.00 0.00 65 LEU A CA 7
ATOM 8673 C C . LEU A 1 65 ? 14.526 12.978 -7.313 1.00 0.00 65 LEU A C 7
ATOM 8674 O O . LEU A 1 65 ? 15.180 12.166 -7.967 1.00 0.00 65 LEU A O 7
ATOM 8690 N N . GLU A 1 66 ? 15.083 13.947 -6.594 1.00 0.00 66 GLU A N 7
ATOM 8691 C CA . GLU A 1 66 ? 16.530 14.116 -6.532 1.00 0.00 66 GLU A CA 7
ATOM 8692 C C . GLU A 1 66 ? 17.154 13.112 -5.567 1.00 0.00 66 GLU A C 7
ATOM 8693 O O . GLU A 1 66 ? 17.987 13.470 -4.734 1.00 0.00 66 GLU A O 7
ATOM 8705 N N . VAL A 1 67 ? 16.743 11.853 -5.685 1.00 0.00 67 VAL A N 7
ATOM 8706 C CA . VAL A 1 67 ? 17.261 10.797 -4.824 1.00 0.00 67 VAL A CA 7
ATOM 8707 C C . VAL A 1 67 ? 17.459 9.501 -5.602 1.00 0.00 67 VAL A C 7
ATOM 8708 O O . VAL A 1 67 ? 16.493 8.826 -5.959 1.00 0.00 67 VAL A O 7
ATOM 8721 N N . ALA A 1 68 ? 18.716 9.158 -5.861 1.00 0.00 68 ALA A N 7
ATOM 8722 C CA . ALA A 1 68 ? 19.041 7.941 -6.595 1.00 0.00 68 ALA A CA 7
ATOM 8723 C C . ALA A 1 68 ? 18.922 6.712 -5.700 1.00 0.00 68 ALA A C 7
ATOM 8724 O O . ALA A 1 68 ? 19.393 6.712 -4.563 1.00 0.00 68 ALA A O 7
ATOM 8731 N N . LYS A 1 69 ? 18.290 5.666 -6.221 1.00 0.00 69 LYS A N 7
ATOM 8732 C CA . LYS A 1 69 ? 18.109 4.430 -5.470 1.00 0.00 69 LYS A CA 7
ATOM 8733 C C . LYS A 1 69 ? 18.227 3.215 -6.385 1.00 0.00 69 LYS A C 7
ATOM 8734 O O . LYS A 1 69 ? 17.808 3.238 -7.543 1.00 0.00 69 LYS A O 7
ATOM 8753 N N . PRO A 1 70 ? 18.808 2.128 -5.856 1.00 0.00 70 PRO A N 7
ATOM 8754 C CA . PRO A 1 70 ? 18.992 0.884 -6.609 1.00 0.00 70 PRO A CA 7
ATOM 8755 C C . PRO A 1 70 ? 17.672 0.168 -6.876 1.00 0.00 70 PRO A C 7
ATOM 8756 O O . PRO A 1 70 ? 17.648 -0.905 -7.480 1.00 0.00 70 PRO A O 7
ATOM 8767 N N . ARG A 1 71 ? 16.576 0.768 -6.424 1.00 0.00 71 ARG A N 7
ATOM 8768 C CA . ARG A 1 71 ? 15.253 0.187 -6.614 1.00 0.00 71 ARG A CA 7
ATOM 8769 C C . ARG A 1 71 ? 14.872 0.174 -8.091 1.00 0.00 71 ARG A C 7
ATOM 8770 O O . ARG A 1 71 ? 15.380 0.970 -8.880 1.00 0.00 71 ARG A O 7
ATOM 8791 N N . MET A 1 72 ? 13.974 -0.735 -8.458 1.00 0.00 72 MET A N 7
ATOM 8792 C CA . MET A 1 72 ? 13.525 -0.850 -9.840 1.00 0.00 72 MET A CA 7
ATOM 8793 C C . MET A 1 72 ? 12.209 -0.107 -10.048 1.00 0.00 72 MET A C 7
ATOM 8794 O O . MET A 1 72 ? 11.559 0.304 -9.087 1.00 0.00 72 MET A O 7
ATOM 8808 N N . ALA A 1 73 ? 11.823 0.062 -11.308 1.00 0.00 73 ALA A N 7
ATOM 8809 C CA . ALA A 1 73 ? 10.584 0.754 -11.641 1.00 0.00 73 ALA A CA 7
ATOM 8810 C C . ALA A 1 73 ? 9.622 -0.169 -12.382 1.00 0.00 73 ALA A C 7
ATOM 8811 O O . ALA A 1 73 ? 10.033 -0.957 -13.232 1.00 0.00 73 ALA A O 7
ATOM 8818 N N . ALA A 1 74 ? 8.338 -0.065 -12.052 1.00 0.00 74 ALA A N 7
ATOM 8819 C CA . ALA A 1 74 ? 7.318 -0.889 -12.688 1.00 0.00 74 ALA A CA 7
ATOM 8820 C C . ALA A 1 74 ? 7.302 -0.678 -14.198 1.00 0.00 74 ALA A C 7
ATOM 8821 O O . ALA A 1 74 ? 7.910 0.263 -14.710 1.00 0.00 74 ALA A O 7
ATOM 8828 N N . THR A 1 75 ? 6.605 -1.560 -14.907 1.00 0.00 75 THR A N 7
ATOM 8829 C CA . THR A 1 75 ? 6.512 -1.470 -16.359 1.00 0.00 75 THR A CA 7
ATOM 8830 C C . THR A 1 75 ? 5.059 -1.450 -16.817 1.00 0.00 75 THR A C 7
ATOM 8831 O O . THR A 1 75 ? 4.231 -2.213 -16.319 1.00 0.00 75 THR A O 7
ATOM 8842 N N . GLN A 1 76 ? 4.755 -0.573 -17.768 1.00 0.00 76 GLN A N 7
ATOM 8843 C CA . GLN A 1 76 ? 3.400 -0.454 -18.293 1.00 0.00 76 GLN A CA 7
ATOM 8844 C C . GLN A 1 76 ? 3.086 -1.595 -19.255 1.00 0.00 76 GLN A C 7
ATOM 8845 O O . GLN A 1 76 ? 3.370 -1.510 -20.450 1.00 0.00 76 GLN A O 7
ATOM 8859 N N . LYS A 1 77 ? 2.500 -2.664 -18.726 1.00 0.00 77 LYS A N 7
ATOM 8860 C CA . LYS A 1 77 ? 2.146 -3.823 -19.537 1.00 0.00 77 LYS A CA 7
ATOM 8861 C C . LYS A 1 77 ? 0.687 -3.755 -19.976 1.00 0.00 77 LYS A C 7
ATOM 8862 O O . LYS A 1 77 ? -0.205 -3.508 -19.164 1.00 0.00 77 LYS A O 7
ATOM 8881 N N . LEU A 1 78 ? 0.451 -3.979 -21.264 1.00 0.00 78 LEU A N 7
ATOM 8882 C CA . LEU A 1 78 ? -0.901 -3.945 -21.811 1.00 0.00 78 LEU A CA 7
ATOM 8883 C C . LEU A 1 78 ? -1.788 -4.986 -21.136 1.00 0.00 78 LEU A C 7
ATOM 8884 O O . LEU A 1 78 ? -1.482 -6.179 -21.147 1.00 0.00 78 LEU A O 7
ATOM 8900 N N . VAL A 1 79 ? -2.890 -4.528 -20.551 1.00 0.00 79 VAL A N 7
ATOM 8901 C CA . VAL A 1 79 ? -3.824 -5.421 -19.874 1.00 0.00 79 VAL A CA 7
ATOM 8902 C C . VAL A 1 79 ? -5.260 -4.934 -20.030 1.00 0.00 79 VAL A C 7
ATOM 8903 O O . VAL A 1 79 ? -5.620 -3.863 -19.541 1.00 0.00 79 VAL A O 7
ATOM 8916 N N . ARG A 1 80 ? -6.077 -5.728 -20.714 1.00 0.00 80 ARG A N 7
ATOM 8917 C CA . ARG A 1 80 ? -7.475 -5.378 -20.935 1.00 0.00 80 ARG A CA 7
ATOM 8918 C C . ARG A 1 80 ? -8.332 -6.632 -21.084 1.00 0.00 80 ARG A C 7
ATOM 8919 O O . ARG A 1 80 ? -8.009 -7.528 -21.863 1.00 0.00 80 ARG A O 7
ATOM 8940 N N . SER A 1 81 ? -9.426 -6.687 -20.330 1.00 0.00 81 SER A N 7
ATOM 8941 C CA . SER A 1 81 ? -10.328 -7.832 -20.375 1.00 0.00 81 SER A CA 7
ATOM 8942 C C . SER A 1 81 ? -11.775 -7.378 -20.542 1.00 0.00 81 SER A C 7
ATOM 8943 O O . SER A 1 81 ? -12.440 -7.018 -19.572 1.00 0.00 81 SER A O 7
ATOM 8951 N N . GLY A 1 82 ? -12.256 -7.398 -21.781 1.00 0.00 82 GLY A N 7
ATOM 8952 C CA . GLY A 1 82 ? -13.620 -6.987 -22.054 1.00 0.00 82 GLY A CA 7
ATOM 8953 C C . GLY A 1 82 ? -14.320 -7.910 -23.032 1.00 0.00 82 GLY A C 7
ATOM 8954 O O . GLY A 1 82 ? -13.884 -8.090 -24.170 1.00 0.00 82 GLY A O 7
ATOM 8958 N N . PRO A 1 83 ? -15.431 -8.516 -22.588 1.00 0.00 83 PRO A N 7
ATOM 8959 C CA . PRO A 1 83 ? -16.215 -9.437 -23.417 1.00 0.00 83 PRO A CA 7
ATOM 8960 C C . PRO A 1 83 ? -16.940 -8.721 -24.552 1.00 0.00 83 PRO A C 7
ATOM 8961 O O . PRO A 1 83 ? -17.030 -7.494 -24.567 1.00 0.00 83 PRO A O 7
ATOM 8972 N N . SER A 1 84 ? -17.457 -9.497 -25.499 1.00 0.00 84 SER A N 7
ATOM 8973 C CA . SER A 1 84 ? -18.172 -8.937 -26.640 1.00 0.00 84 SER A CA 7
ATOM 8974 C C . SER A 1 84 ? -19.476 -8.282 -26.196 1.00 0.00 84 SER A C 7
ATOM 8975 O O . SER A 1 84 ? -20.354 -8.939 -25.636 1.00 0.00 84 SER A O 7
ATOM 8983 N N . SER A 1 85 ? -19.595 -6.983 -26.450 1.00 0.00 85 SER A N 7
ATOM 8984 C CA . SER A 1 85 ? -20.790 -6.237 -26.073 1.00 0.00 85 SER A CA 7
ATOM 8985 C C . SER A 1 85 ? -21.076 -5.125 -27.078 1.00 0.00 85 SER A C 7
ATOM 8986 O O . SER A 1 85 ? -20.173 -4.639 -27.756 1.00 0.00 85 SER A O 7
ATOM 8994 N N . GLY A 1 86 ? -22.342 -4.727 -27.166 1.00 0.00 86 GLY A N 7
ATOM 8995 C CA . GLY A 1 86 ? -22.726 -3.676 -28.091 1.00 0.00 86 GLY A CA 7
ATOM 8996 C C . GLY A 1 86 ? -23.013 -2.363 -27.389 1.00 0.00 86 GLY A C 7
ATOM 8997 O O . GLY A 1 86 ? -22.114 -1.815 -26.752 1.00 0.00 86 GLY A O 7
ATOM 9003 N N . GLY A 1 1 ? -18.781 -52.052 -21.790 1.00 0.00 1 GLY A N 8
ATOM 9004 C CA . GLY A 1 1 ? -19.092 -53.348 -22.364 1.00 0.00 1 GLY A CA 8
ATOM 9005 C C . GLY A 1 1 ? -19.639 -53.242 -23.774 1.00 0.00 1 GLY A C 8
ATOM 9006 O O . GLY A 1 1 ? -20.673 -52.614 -24.000 1.00 0.00 1 GLY A O 8
ATOM 9010 N N . SER A 1 2 ? -18.943 -53.857 -24.725 1.00 0.00 2 SER A N 8
ATOM 9011 C CA . SER A 1 2 ? -19.363 -53.824 -26.121 1.00 0.00 2 SER A CA 8
ATOM 9012 C C . SER A 1 2 ? -20.823 -54.245 -26.260 1.00 0.00 2 SER A C 8
ATOM 9013 O O . SER A 1 2 ? -21.140 -55.434 -26.250 1.00 0.00 2 SER A O 8
ATOM 9021 N N . SER A 1 3 ? -21.707 -53.261 -26.389 1.00 0.00 3 SER A N 8
ATOM 9022 C CA . SER A 1 3 ? -23.134 -53.528 -26.526 1.00 0.00 3 SER A CA 8
ATOM 9023 C C . SER A 1 3 ? -23.558 -53.475 -27.990 1.00 0.00 3 SER A C 8
ATOM 9024 O O . SER A 1 3 ? -24.303 -54.332 -28.464 1.00 0.00 3 SER A O 8
ATOM 9032 N N . GLY A 1 4 ? -23.077 -52.461 -28.703 1.00 0.00 4 GLY A N 8
ATOM 9033 C CA . GLY A 1 4 ? -23.417 -52.314 -30.106 1.00 0.00 4 GLY A CA 8
ATOM 9034 C C . GLY A 1 4 ? -22.210 -51.994 -30.965 1.00 0.00 4 GLY A C 8
ATOM 9035 O O . GLY A 1 4 ? -21.150 -52.599 -30.807 1.00 0.00 4 GLY A O 8
ATOM 9039 N N . SER A 1 5 ? -22.370 -51.041 -31.878 1.00 0.00 5 SER A N 8
ATOM 9040 C CA . SER A 1 5 ? -21.285 -50.646 -32.769 1.00 0.00 5 SER A CA 8
ATOM 9041 C C . SER A 1 5 ? -20.658 -49.333 -32.311 1.00 0.00 5 SER A C 8
ATOM 9042 O O . SER A 1 5 ? -20.365 -48.456 -33.124 1.00 0.00 5 SER A O 8
ATOM 9050 N N . SER A 1 6 ? -20.455 -49.205 -31.004 1.00 0.00 6 SER A N 8
ATOM 9051 C CA . SER A 1 6 ? -19.866 -47.998 -30.436 1.00 0.00 6 SER A CA 8
ATOM 9052 C C . SER A 1 6 ? -18.625 -48.334 -29.614 1.00 0.00 6 SER A C 8
ATOM 9053 O O . SER A 1 6 ? -18.299 -49.503 -29.410 1.00 0.00 6 SER A O 8
ATOM 9061 N N . GLY A 1 7 ? -17.935 -47.298 -29.145 1.00 0.00 7 GLY A N 8
ATOM 9062 C CA . GLY A 1 7 ? -16.738 -47.503 -28.351 1.00 0.00 7 GLY A CA 8
ATOM 9063 C C . GLY A 1 7 ? -15.993 -46.211 -28.082 1.00 0.00 7 GLY A C 8
ATOM 9064 O O . GLY A 1 7 ? -15.065 -45.858 -28.811 1.00 0.00 7 GLY A O 8
ATOM 9068 N N . CYS A 1 8 ? -16.399 -45.503 -27.034 1.00 0.00 8 CYS A N 8
ATOM 9069 C CA . CYS A 1 8 ? -15.765 -44.241 -26.671 1.00 0.00 8 CYS A CA 8
ATOM 9070 C C . CYS A 1 8 ? -15.451 -44.199 -25.179 1.00 0.00 8 CYS A C 8
ATOM 9071 O O . CYS A 1 8 ? -16.031 -44.945 -24.391 1.00 0.00 8 CYS A O 8
ATOM 9079 N N . SER A 1 9 ? -14.527 -43.322 -24.799 1.00 0.00 9 SER A N 8
ATOM 9080 C CA . SER A 1 9 ? -14.131 -43.187 -23.402 1.00 0.00 9 SER A CA 8
ATOM 9081 C C . SER A 1 9 ? -14.455 -41.791 -22.878 1.00 0.00 9 SER A C 8
ATOM 9082 O O . SER A 1 9 ? -14.677 -40.862 -23.654 1.00 0.00 9 SER A O 8
ATOM 9090 N N . GLU A 1 10 ? -14.479 -41.652 -21.556 1.00 0.00 10 GLU A N 8
ATOM 9091 C CA . GLU A 1 10 ? -14.777 -40.370 -20.929 1.00 0.00 10 GLU A CA 8
ATOM 9092 C C . GLU A 1 10 ? -13.744 -39.318 -21.323 1.00 0.00 10 GLU A C 8
ATOM 9093 O O . GLU A 1 10 ? -12.657 -39.647 -21.798 1.00 0.00 10 GLU A O 8
ATOM 9105 N N . VAL A 1 11 ? -14.092 -38.051 -21.123 1.00 0.00 11 VAL A N 8
ATOM 9106 C CA . VAL A 1 11 ? -13.197 -36.950 -21.457 1.00 0.00 11 VAL A CA 8
ATOM 9107 C C . VAL A 1 11 ? -13.157 -35.916 -20.338 1.00 0.00 11 VAL A C 8
ATOM 9108 O O . VAL A 1 11 ? -14.188 -35.570 -19.762 1.00 0.00 11 VAL A O 8
ATOM 9121 N N . ASN A 1 12 ? -11.960 -35.425 -20.035 1.00 0.00 12 ASN A N 8
ATOM 9122 C CA . ASN A 1 12 ? -11.786 -34.428 -18.984 1.00 0.00 12 ASN A CA 8
ATOM 9123 C C . ASN A 1 12 ? -12.169 -33.039 -19.483 1.00 0.00 12 ASN A C 8
ATOM 9124 O O . ASN A 1 12 ? -11.975 -32.712 -20.655 1.00 0.00 12 ASN A O 8
ATOM 9135 N N . VAL A 1 13 ? -12.713 -32.223 -18.586 1.00 0.00 13 VAL A N 8
ATOM 9136 C CA . VAL A 1 13 ? -13.122 -30.867 -18.934 1.00 0.00 13 VAL A CA 8
ATOM 9137 C C . VAL A 1 13 ? -12.820 -29.894 -17.800 1.00 0.00 13 VAL A C 8
ATOM 9138 O O . VAL A 1 13 ? -12.968 -30.228 -16.625 1.00 0.00 13 VAL A O 8
ATOM 9151 N N . VAL A 1 14 ? -12.396 -28.687 -18.161 1.00 0.00 14 VAL A N 8
ATOM 9152 C CA . VAL A 1 14 ? -12.075 -27.663 -17.175 1.00 0.00 14 VAL A CA 8
ATOM 9153 C C . VAL A 1 14 ? -13.258 -26.729 -16.945 1.00 0.00 14 VAL A C 8
ATOM 9154 O O . VAL A 1 14 ? -14.334 -26.923 -17.511 1.00 0.00 14 VAL A O 8
ATOM 9167 N N . LYS A 1 15 ? -13.052 -25.715 -16.112 1.00 0.00 15 LYS A N 8
ATOM 9168 C CA . LYS A 1 15 ? -14.100 -24.749 -15.807 1.00 0.00 15 LYS A CA 8
ATOM 9169 C C . LYS A 1 15 ? -13.879 -23.448 -16.572 1.00 0.00 15 LYS A C 8
ATOM 9170 O O . LYS A 1 15 ? -12.743 -23.017 -16.766 1.00 0.00 15 LYS A O 8
ATOM 9189 N N . GLU A 1 16 ? -14.973 -22.826 -17.002 1.00 0.00 16 GLU A N 8
ATOM 9190 C CA . GLU A 1 16 ? -14.897 -21.573 -17.744 1.00 0.00 16 GLU A CA 8
ATOM 9191 C C . GLU A 1 16 ? -15.894 -20.555 -17.197 1.00 0.00 16 GLU A C 8
ATOM 9192 O O . GLU A 1 16 ? -16.578 -19.871 -17.958 1.00 0.00 16 GLU A O 8
ATOM 9204 N N . ARG A 1 17 ? -15.970 -20.463 -15.874 1.00 0.00 17 ARG A N 8
ATOM 9205 C CA . ARG A 1 17 ? -16.884 -19.530 -15.225 1.00 0.00 17 ARG A CA 8
ATOM 9206 C C . ARG A 1 17 ? -16.829 -18.160 -15.894 1.00 0.00 17 ARG A C 8
ATOM 9207 O O . ARG A 1 17 ? -15.761 -17.651 -16.235 1.00 0.00 17 ARG A O 8
ATOM 9228 N N . PRO A 1 18 ? -18.006 -17.547 -16.086 1.00 0.00 18 PRO A N 8
ATOM 9229 C CA . PRO A 1 18 ? -18.119 -16.228 -16.716 1.00 0.00 18 PRO A CA 8
ATOM 9230 C C . PRO A 1 18 ? -17.573 -15.114 -15.829 1.00 0.00 18 PRO A C 8
ATOM 9231 O O . PRO A 1 18 ? -17.950 -14.994 -14.663 1.00 0.00 18 PRO A O 8
ATOM 9242 N N . LYS A 1 19 ? -16.683 -14.301 -16.388 1.00 0.00 19 LYS A N 8
ATOM 9243 C CA . LYS A 1 19 ? -16.086 -13.196 -15.649 1.00 0.00 19 LYS A CA 8
ATOM 9244 C C . LYS A 1 19 ? -16.961 -11.949 -15.734 1.00 0.00 19 LYS A C 8
ATOM 9245 O O . LYS A 1 19 ? -17.628 -11.714 -16.742 1.00 0.00 19 LYS A O 8
ATOM 9264 N N . THR A 1 20 ? -16.952 -11.151 -14.670 1.00 0.00 20 THR A N 8
ATOM 9265 C CA . THR A 1 20 ? -17.744 -9.928 -14.626 1.00 0.00 20 THR A CA 8
ATOM 9266 C C . THR A 1 20 ? -16.869 -8.718 -14.319 1.00 0.00 20 THR A C 8
ATOM 9267 O O . THR A 1 20 ? -16.455 -8.513 -13.178 1.00 0.00 20 THR A O 8
ATOM 9278 N N . ASP A 1 21 ? -16.593 -7.919 -15.343 1.00 0.00 21 ASP A N 8
ATOM 9279 C CA . ASP A 1 21 ? -15.769 -6.727 -15.183 1.00 0.00 21 ASP A CA 8
ATOM 9280 C C . ASP A 1 21 ? -16.629 -5.467 -15.185 1.00 0.00 21 ASP A C 8
ATOM 9281 O O . ASP A 1 21 ? -16.967 -4.937 -16.244 1.00 0.00 21 ASP A O 8
ATOM 9290 N N . GLU A 1 22 ? -16.981 -4.994 -13.994 1.00 0.00 22 GLU A N 8
ATOM 9291 C CA . GLU A 1 22 ? -17.804 -3.797 -13.860 1.00 0.00 22 GLU A CA 8
ATOM 9292 C C . GLU A 1 22 ? -16.966 -2.610 -13.392 1.00 0.00 22 GLU A C 8
ATOM 9293 O O . GLU A 1 22 ? -16.875 -1.591 -14.078 1.00 0.00 22 GLU A O 8
ATOM 9305 N N . HIS A 1 23 ? -16.356 -2.750 -12.219 1.00 0.00 23 HIS A N 8
ATOM 9306 C CA . HIS A 1 23 ? -15.525 -1.690 -11.659 1.00 0.00 23 HIS A CA 8
ATOM 9307 C C . HIS A 1 23 ? -14.065 -1.875 -12.060 1.00 0.00 23 HIS A C 8
ATOM 9308 O O . HIS A 1 23 ? -13.387 -2.781 -11.575 1.00 0.00 23 HIS A O 8
ATOM 9322 N N . LYS A 1 24 ? -13.586 -1.010 -12.948 1.00 0.00 24 LYS A N 8
ATOM 9323 C CA . LYS A 1 24 ? -12.206 -1.077 -13.414 1.00 0.00 24 LYS A CA 8
ATOM 9324 C C . LYS A 1 24 ? -11.232 -0.828 -12.267 1.00 0.00 24 LYS A C 8
ATOM 9325 O O . LYS A 1 24 ? -11.557 -0.136 -11.303 1.00 0.00 24 LYS A O 8
ATOM 9344 N N . SER A 1 25 ? -10.036 -1.397 -12.380 1.00 0.00 25 SER A N 8
ATOM 9345 C CA . SER A 1 25 ? -9.015 -1.238 -11.351 1.00 0.00 25 SER A CA 8
ATOM 9346 C C . SER A 1 25 ? -7.623 -1.164 -11.973 1.00 0.00 25 SER A C 8
ATOM 9347 O O . SER A 1 25 ? -7.306 -1.908 -12.901 1.00 0.00 25 SER A O 8
ATOM 9355 N N . TYR A 1 26 ? -6.798 -0.262 -11.454 1.00 0.00 26 TYR A N 8
ATOM 9356 C CA . TYR A 1 26 ? -5.441 -0.088 -11.959 1.00 0.00 26 TYR A CA 8
ATOM 9357 C C . TYR A 1 26 ? -4.417 -0.631 -10.967 1.00 0.00 26 TYR A C 8
ATOM 9358 O O . TYR A 1 26 ? -4.509 -0.384 -9.764 1.00 0.00 26 TYR A O 8
ATOM 9376 N N . SER A 1 27 ? -3.439 -1.371 -11.480 1.00 0.00 27 SER A N 8
ATOM 9377 C CA . SER A 1 27 ? -2.398 -1.952 -10.641 1.00 0.00 27 SER A CA 8
ATOM 9378 C C . SER A 1 27 ? -1.348 -0.907 -10.277 1.00 0.00 27 SER A C 8
ATOM 9379 O O . SER A 1 27 ? -0.871 -0.164 -11.135 1.00 0.00 27 SER A O 8
ATOM 9387 N N . CYS A 1 28 ? -0.991 -0.857 -8.998 1.00 0.00 28 CYS A N 8
ATOM 9388 C CA . CYS A 1 28 ? 0.003 0.096 -8.518 1.00 0.00 28 CYS A CA 8
ATOM 9389 C C . CYS A 1 28 ? 1.350 -0.135 -9.195 1.00 0.00 28 CYS A C 8
ATOM 9390 O O . CYS A 1 28 ? 1.761 -1.276 -9.410 1.00 0.00 28 CYS A O 8
ATOM 9397 N N . SER A 1 29 ? 2.034 0.955 -9.530 1.00 0.00 29 SER A N 8
ATOM 9398 C CA . SER A 1 29 ? 3.333 0.871 -10.186 1.00 0.00 29 SER A CA 8
ATOM 9399 C C . SER A 1 29 ? 4.463 1.082 -9.182 1.00 0.00 29 SER A C 8
ATOM 9400 O O . SER A 1 29 ? 5.507 1.642 -9.514 1.00 0.00 29 SER A O 8
ATOM 9408 N N . PHE A 1 30 ? 4.245 0.628 -7.952 1.00 0.00 30 PHE A N 8
ATOM 9409 C CA . PHE A 1 30 ? 5.244 0.767 -6.898 1.00 0.00 30 PHE A CA 8
ATOM 9410 C C . PHE A 1 30 ? 5.922 -0.570 -6.613 1.00 0.00 30 PHE A C 8
ATOM 9411 O O . PHE A 1 30 ? 5.324 -1.632 -6.781 1.00 0.00 30 PHE A O 8
ATOM 9428 N N . LYS A 1 31 ? 7.177 -0.509 -6.181 1.00 0.00 31 LYS A N 8
ATOM 9429 C CA . LYS A 1 31 ? 7.940 -1.712 -5.871 1.00 0.00 31 LYS A CA 8
ATOM 9430 C C . LYS A 1 31 ? 7.568 -2.252 -4.493 1.00 0.00 31 LYS A C 8
ATOM 9431 O O . LYS A 1 31 ? 8.179 -1.890 -3.489 1.00 0.00 31 LYS A O 8
ATOM 9450 N N . GLY A 1 32 ? 6.563 -3.122 -4.455 1.00 0.00 32 GLY A N 8
ATOM 9451 C CA . GLY A 1 32 ? 6.129 -3.698 -3.196 1.00 0.00 32 GLY A CA 8
ATOM 9452 C C . GLY A 1 32 ? 4.678 -3.388 -2.886 1.00 0.00 32 GLY A C 8
ATOM 9453 O O . GLY A 1 32 ? 4.316 -3.165 -1.730 1.00 0.00 32 GLY A O 8
ATOM 9457 N N . CYS A 1 33 ? 3.844 -3.371 -3.920 1.00 0.00 33 CYS A N 8
ATOM 9458 C CA . CYS A 1 33 ? 2.424 -3.083 -3.754 1.00 0.00 33 CYS A CA 8
ATOM 9459 C C . CYS A 1 33 ? 1.590 -3.850 -4.776 1.00 0.00 33 CYS A C 8
ATOM 9460 O O . CYS A 1 33 ? 1.930 -3.901 -5.958 1.00 0.00 33 CYS A O 8
ATOM 9467 N N . THR A 1 34 ? 0.496 -4.445 -4.311 1.00 0.00 34 THR A N 8
ATOM 9468 C CA . THR A 1 34 ? -0.386 -5.210 -5.183 1.00 0.00 34 THR A CA 8
ATOM 9469 C C . THR A 1 34 ? -1.837 -4.772 -5.019 1.00 0.00 34 THR A C 8
ATOM 9470 O O . THR A 1 34 ? -2.757 -5.580 -5.145 1.00 0.00 34 THR A O 8
ATOM 9481 N N . ASP A 1 35 ? -2.034 -3.489 -4.737 1.00 0.00 35 ASP A N 8
ATOM 9482 C CA . ASP A 1 35 ? -3.374 -2.943 -4.557 1.00 0.00 35 ASP A CA 8
ATOM 9483 C C . ASP A 1 35 ? -3.808 -2.150 -5.786 1.00 0.00 35 ASP A C 8
ATOM 9484 O O . ASP A 1 35 ? -2.975 -1.624 -6.524 1.00 0.00 35 ASP A O 8
ATOM 9493 N N . VAL A 1 36 ? -5.117 -2.070 -6.001 1.00 0.00 36 VAL A N 8
ATOM 9494 C CA . VAL A 1 36 ? -5.662 -1.342 -7.141 1.00 0.00 36 VAL A CA 8
ATOM 9495 C C . VAL A 1 36 ? -6.735 -0.353 -6.699 1.00 0.00 36 VAL A C 8
ATOM 9496 O O . VAL A 1 36 ? -7.173 -0.371 -5.550 1.00 0.00 36 VAL A O 8
ATOM 9509 N N . GLU A 1 37 ? -7.153 0.508 -7.621 1.00 0.00 37 GLU A N 8
ATOM 9510 C CA . GLU A 1 37 ? -8.175 1.505 -7.326 1.00 0.00 37 GLU A CA 8
ATOM 9511 C C . GLU A 1 37 ? -9.059 1.756 -8.544 1.00 0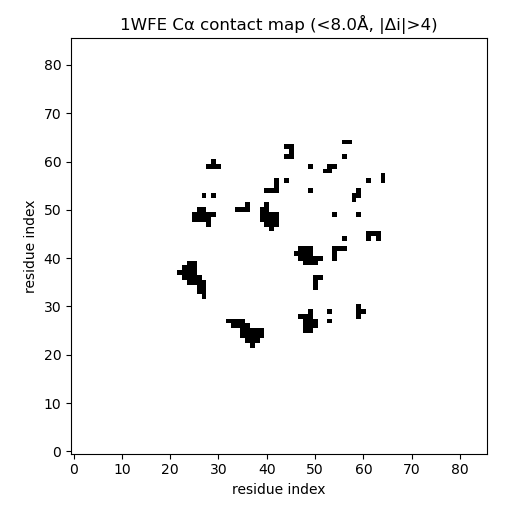.00 37 GLU A C 8
ATOM 9512 O O . GLU A 1 37 ? -8.641 1.541 -9.683 1.00 0.00 37 GLU A O 8
ATOM 9524 N N . LEU A 1 38 ? -10.282 2.211 -8.297 1.00 0.00 38 LEU A N 8
ATOM 9525 C CA . LEU A 1 38 ? -11.227 2.491 -9.373 1.00 0.00 38 LEU A CA 8
ATOM 9526 C C . LEU A 1 38 ? -10.629 3.465 -10.382 1.00 0.00 38 LEU A C 8
ATOM 9527 O O . LEU A 1 38 ? -10.824 3.322 -11.590 1.00 0.00 38 LEU A O 8
ATOM 9543 N N . VAL A 1 39 ? -9.898 4.456 -9.880 1.00 0.00 39 VAL A N 8
ATOM 9544 C CA . VAL A 1 39 ? -9.269 5.452 -10.738 1.00 0.00 39 VAL A CA 8
ATOM 9545 C C . VAL A 1 39 ? -7.776 5.183 -10.889 1.00 0.00 39 VAL A C 8
ATOM 9546 O O . VAL A 1 39 ? -7.216 4.330 -10.201 1.00 0.00 39 VAL A O 8
ATOM 9559 N N . ALA A 1 40 ? -7.136 5.917 -11.794 1.00 0.00 40 ALA A N 8
ATOM 9560 C CA . ALA A 1 40 ? -5.707 5.760 -12.033 1.00 0.00 40 ALA A CA 8
ATOM 9561 C C . ALA A 1 40 ? -4.945 7.025 -11.656 1.00 0.00 40 ALA A C 8
ATOM 9562 O O . ALA A 1 40 ? -5.089 8.065 -12.300 1.00 0.00 40 ALA A O 8
ATOM 9569 N N . VAL A 1 41 ? -4.132 6.931 -10.608 1.00 0.00 41 VAL A N 8
ATOM 9570 C CA . VAL A 1 41 ? -3.346 8.068 -10.145 1.00 0.00 41 VAL A CA 8
ATOM 9571 C C . VAL A 1 41 ? -1.990 8.118 -10.840 1.00 0.00 41 VAL A C 8
ATOM 9572 O O . VAL A 1 41 ? -1.017 7.528 -10.368 1.00 0.00 41 VAL A O 8
ATOM 9585 N N . ILE A 1 42 ? -1.932 8.826 -11.963 1.00 0.00 42 ILE A N 8
ATOM 9586 C CA . ILE A 1 42 ? -0.694 8.954 -12.722 1.00 0.00 42 ILE A CA 8
ATOM 9587 C C . ILE A 1 42 ? 0.201 10.040 -12.134 1.00 0.00 42 ILE A C 8
ATOM 9588 O O . ILE A 1 42 ? -0.275 11.100 -11.727 1.00 0.00 42 ILE A O 8
ATOM 9604 N N . CYS A 1 43 ? 1.501 9.769 -12.093 1.00 0.00 43 CYS A N 8
ATOM 9605 C CA . CYS A 1 43 ? 2.465 10.722 -11.557 1.00 0.00 43 CYS A CA 8
ATOM 9606 C C . CYS A 1 43 ? 3.026 11.610 -12.664 1.00 0.00 43 CYS A C 8
ATOM 9607 O O . CYS A 1 43 ? 3.550 11.133 -13.671 1.00 0.00 43 CYS A O 8
ATOM 9614 N N . PRO A 1 44 ? 2.914 12.933 -12.475 1.00 0.00 44 PRO A N 8
ATOM 9615 C CA . PRO A 1 44 ? 3.404 13.916 -13.445 1.00 0.00 44 PRO A CA 8
ATOM 9616 C C . PRO A 1 44 ? 4.927 13.955 -13.512 1.00 0.00 44 PRO A C 8
ATOM 9617 O O . PRO A 1 44 ? 5.507 14.805 -14.189 1.00 0.00 44 PRO A O 8
ATOM 9628 N N . TYR A 1 45 ? 5.569 13.031 -12.806 1.00 0.00 45 TYR A N 8
ATOM 9629 C CA . TYR A 1 45 ? 7.025 12.962 -12.783 1.00 0.00 45 TYR A CA 8
ATOM 9630 C C . TYR A 1 45 ? 7.522 11.706 -13.493 1.00 0.00 45 TYR A C 8
ATOM 9631 O O . TYR A 1 45 ? 8.238 11.785 -14.492 1.00 0.00 45 TYR A O 8
ATOM 9649 N N . CYS A 1 46 ? 7.136 10.547 -12.970 1.00 0.00 46 CYS A N 8
ATOM 9650 C CA . CYS A 1 46 ? 7.540 9.273 -13.552 1.00 0.00 46 CYS A CA 8
ATOM 9651 C C . CYS A 1 46 ? 6.489 8.766 -14.536 1.00 0.00 46 CYS A C 8
ATOM 9652 O O . CYS A 1 46 ? 6.687 7.751 -15.202 1.00 0.00 46 CYS A O 8
ATOM 9659 N N . GLU A 1 47 ? 5.372 9.482 -14.620 1.00 0.00 47 GLU A N 8
ATOM 9660 C CA . GLU A 1 47 ? 4.290 9.104 -15.522 1.00 0.00 47 GLU A CA 8
ATOM 9661 C C . GLU A 1 47 ? 3.844 7.667 -15.265 1.00 0.00 47 GLU A C 8
ATOM 9662 O O . GLU A 1 47 ? 3.661 6.885 -16.198 1.00 0.00 47 GLU A O 8
ATOM 9674 N N . LYS A 1 48 ? 3.671 7.326 -13.992 1.00 0.00 48 LYS A N 8
ATOM 9675 C CA . LYS A 1 48 ? 3.246 5.985 -13.610 1.00 0.00 48 LYS A CA 8
ATOM 9676 C C . LYS A 1 48 ? 1.974 6.036 -12.769 1.00 0.00 48 LYS A C 8
ATOM 9677 O O . LYS A 1 48 ? 1.704 7.029 -12.096 1.00 0.00 48 LYS A O 8
ATOM 9696 N N . ASN A 1 49 ? 1.199 4.958 -12.813 1.00 0.00 49 ASN A N 8
ATOM 9697 C CA . ASN A 1 49 ? -0.044 4.880 -12.054 1.00 0.00 49 ASN A CA 8
ATOM 9698 C C . ASN A 1 49 ? 0.184 4.208 -10.703 1.00 0.00 49 ASN A C 8
ATOM 9699 O O . ASN A 1 49 ? 0.794 3.142 -10.623 1.00 0.00 49 ASN A O 8
ATOM 9710 N N . PHE A 1 50 ? -0.312 4.839 -9.644 1.00 0.00 50 PHE A N 8
ATOM 9711 C CA . PHE A 1 50 ? -0.162 4.303 -8.295 1.00 0.00 50 PHE A CA 8
ATOM 9712 C C . PHE A 1 50 ? -1.492 4.330 -7.549 1.00 0.00 50 PHE A C 8
ATOM 9713 O O . PHE A 1 50 ? -2.490 4.845 -8.053 1.00 0.00 50 PHE A O 8
ATOM 9730 N N . CYS A 1 51 ? -1.498 3.769 -6.344 1.00 0.00 51 CYS A N 8
ATOM 9731 C CA . CYS A 1 51 ? -2.705 3.727 -5.526 1.00 0.00 51 CYS A CA 8
ATOM 9732 C C . CYS A 1 51 ? -2.791 4.951 -4.619 1.00 0.00 51 CYS A C 8
ATOM 9733 O O . CYS A 1 51 ? -1.773 5.463 -4.151 1.00 0.00 51 CYS A O 8
ATOM 9740 N N . LEU A 1 52 ? -4.012 5.414 -4.375 1.00 0.00 52 LEU A N 8
ATOM 9741 C CA . LEU A 1 52 ? -4.232 6.578 -3.523 1.00 0.00 52 LEU A CA 8
ATOM 9742 C C . LEU A 1 52 ? -3.236 6.604 -2.368 1.00 0.00 52 LEU A C 8
ATOM 9743 O O . LEU A 1 52 ? -2.728 7.662 -1.997 1.00 0.00 52 LEU A O 8
ATOM 9759 N N . ARG A 1 53 ? -2.961 5.432 -1.805 1.00 0.00 53 ARG A N 8
ATOM 9760 C CA . ARG A 1 53 ? -2.025 5.320 -0.693 1.00 0.00 53 ARG A CA 8
ATOM 9761 C C . ARG A 1 53 ? -0.621 5.741 -1.119 1.00 0.00 53 ARG A C 8
ATOM 9762 O O . ARG A 1 53 ? 0.064 6.471 -0.402 1.00 0.00 53 ARG A O 8
ATOM 9783 N N . HIS A 1 54 ? -0.199 5.274 -2.290 1.00 0.00 54 HIS A N 8
ATOM 9784 C CA . HIS A 1 54 ? 1.123 5.602 -2.811 1.00 0.00 54 HIS A CA 8
ATOM 9785 C C . HIS A 1 54 ? 1.020 6.586 -3.972 1.00 0.00 54 HIS A C 8
ATOM 9786 O O . HIS A 1 54 ? 1.810 6.533 -4.916 1.00 0.00 54 HIS A O 8
ATOM 9800 N N . ARG A 1 55 ? 0.043 7.483 -3.897 1.00 0.00 55 ARG A N 8
ATOM 9801 C CA . ARG A 1 55 ? -0.164 8.478 -4.942 1.00 0.00 55 ARG A CA 8
ATOM 9802 C C . ARG A 1 55 ? 0.896 9.572 -4.869 1.00 0.00 55 ARG A C 8
ATOM 9803 O O . ARG A 1 55 ? 1.423 10.011 -5.892 1.00 0.00 55 ARG A O 8
ATOM 9824 N N . HIS A 1 56 ? 1.205 10.010 -3.652 1.00 0.00 56 HIS A N 8
ATOM 9825 C CA . HIS A 1 56 ? 2.203 11.053 -3.445 1.00 0.00 56 HIS A CA 8
ATOM 9826 C C . HIS A 1 56 ? 3.533 10.668 -4.087 1.00 0.00 56 HIS A C 8
ATOM 9827 O O . HIS A 1 56 ? 3.733 9.519 -4.479 1.00 0.00 56 HIS A O 8
ATOM 9841 N N . GLN A 1 57 ? 4.436 11.637 -4.191 1.00 0.00 57 GLN A N 8
ATOM 9842 C CA . GLN A 1 57 ? 5.746 11.399 -4.787 1.00 0.00 57 GLN A CA 8
ATOM 9843 C C . GLN A 1 57 ? 6.652 10.639 -3.824 1.00 0.00 57 GLN A C 8
ATOM 9844 O O . GLN A 1 57 ? 7.271 9.642 -4.195 1.00 0.00 57 GLN A O 8
ATOM 9858 N N . SER A 1 58 ? 6.724 11.117 -2.586 1.00 0.00 58 SER A N 8
ATOM 9859 C CA . SER A 1 58 ? 7.558 10.485 -1.570 1.00 0.00 58 SER A CA 8
ATOM 9860 C C . SER A 1 58 ? 6.836 9.301 -0.934 1.00 0.00 58 SER A C 8
ATOM 9861 O O . SER A 1 58 ? 6.936 9.074 0.271 1.00 0.00 58 SER A O 8
ATOM 9869 N N . ASP A 1 59 ? 6.109 8.550 -1.754 1.00 0.00 59 ASP A N 8
ATOM 9870 C CA . ASP A 1 59 ? 5.370 7.388 -1.273 1.00 0.00 59 ASP A CA 8
ATOM 9871 C C . ASP A 1 59 ? 5.589 6.188 -2.189 1.00 0.00 59 ASP A C 8
ATOM 9872 O O . ASP A 1 59 ? 5.635 5.045 -1.732 1.00 0.00 59 ASP A O 8
ATOM 9881 N N . HIS A 1 60 ? 5.722 6.455 -3.484 1.00 0.00 60 HIS A N 8
ATOM 9882 C CA . HIS A 1 60 ? 5.936 5.396 -4.465 1.00 0.00 60 HIS A CA 8
ATOM 9883 C C . HIS A 1 60 ? 7.391 5.365 -4.922 1.00 0.00 60 HIS A C 8
ATOM 9884 O O . HIS A 1 60 ? 7.700 4.877 -6.009 1.00 0.00 60 HIS A O 8
ATOM 9898 N N . ASP A 1 61 ? 8.281 5.890 -4.086 1.00 0.00 61 ASP A N 8
ATOM 9899 C CA . ASP A 1 61 ? 9.703 5.922 -4.404 1.00 0.00 61 ASP A CA 8
ATOM 9900 C C . ASP A 1 61 ? 9.936 6.499 -5.797 1.00 0.00 61 ASP A C 8
ATOM 9901 O O . ASP A 1 61 ? 10.635 5.906 -6.618 1.00 0.00 61 ASP A O 8
ATOM 9910 N N . CYS A 1 62 ? 9.343 7.660 -6.057 1.00 0.00 62 CYS A N 8
ATOM 9911 C CA . CYS A 1 62 ? 9.484 8.318 -7.350 1.00 0.00 62 CYS A CA 8
ATOM 9912 C C . CYS A 1 62 ? 10.946 8.357 -7.785 1.00 0.00 62 CYS A C 8
ATOM 9913 O O . CYS A 1 62 ? 11.777 9.002 -7.147 1.00 0.00 62 CYS A O 8
ATOM 9920 N N . GLU A 1 63 ? 11.252 7.661 -8.876 1.00 0.00 63 GLU A N 8
ATOM 9921 C CA . GLU A 1 63 ? 12.613 7.616 -9.396 1.00 0.00 63 GLU A CA 8
ATOM 9922 C C . GLU A 1 63 ? 13.070 9.000 -9.847 1.00 0.00 63 GLU A C 8
ATOM 9923 O O . GLU A 1 63 ? 14.260 9.316 -9.815 1.00 0.00 63 GLU A O 8
ATOM 9935 N N . LYS A 1 64 ? 12.116 9.823 -10.268 1.00 0.00 64 LYS A N 8
ATOM 9936 C CA . LYS A 1 64 ? 12.417 11.175 -10.726 1.00 0.00 64 LYS A CA 8
ATOM 9937 C C . LYS A 1 64 ? 12.877 12.052 -9.566 1.00 0.00 64 LYS A C 8
ATOM 9938 O O . LYS A 1 64 ? 13.851 12.796 -9.685 1.00 0.00 64 LYS A O 8
ATOM 9957 N N . LEU A 1 65 ? 12.172 11.959 -8.444 1.00 0.00 65 LEU A N 8
ATOM 9958 C CA . LEU A 1 65 ? 12.509 12.743 -7.261 1.00 0.00 65 LEU A CA 8
ATOM 9959 C C . LEU A 1 65 ? 14.021 12.830 -7.078 1.00 0.00 65 LEU A C 8
ATOM 9960 O O . LEU A 1 65 ? 14.763 11.975 -7.560 1.00 0.00 65 LEU A O 8
ATOM 9976 N N . GLU A 1 66 ? 14.468 13.866 -6.376 1.00 0.00 66 GLU A N 8
ATOM 9977 C CA . GLU A 1 66 ? 15.892 14.062 -6.128 1.00 0.00 66 GLU A CA 8
ATOM 9978 C C . GLU A 1 66 ? 16.366 13.194 -4.966 1.00 0.00 66 GLU A C 8
ATOM 9979 O O . GLU A 1 66 ? 17.089 13.659 -4.084 1.00 0.00 66 GLU A O 8
ATOM 9991 N N . VAL A 1 67 ? 15.953 11.931 -4.971 1.00 0.00 67 VAL A N 8
ATOM 9992 C CA . VAL A 1 67 ? 16.336 10.997 -3.919 1.00 0.00 67 VAL A CA 8
ATOM 9993 C C . VAL A 1 67 ? 17.217 9.881 -4.468 1.00 0.00 67 VAL A C 8
ATOM 9994 O O . VAL A 1 67 ? 16.735 8.790 -4.774 1.00 0.00 67 VAL A O 8
ATOM 10007 N N . ALA A 1 68 ? 18.510 10.161 -4.590 1.00 0.00 68 ALA A N 8
ATOM 10008 C CA . ALA A 1 68 ? 19.459 9.179 -5.100 1.00 0.00 68 ALA A CA 8
ATOM 10009 C C . ALA A 1 68 ? 20.703 9.110 -4.221 1.00 0.00 68 ALA A C 8
ATOM 10010 O O . ALA A 1 68 ? 21.747 9.670 -4.559 1.00 0.00 68 ALA A O 8
ATOM 10017 N N . LYS A 1 69 ? 20.587 8.420 -3.092 1.00 0.00 69 LYS A N 8
ATOM 10018 C CA . LYS A 1 69 ? 21.702 8.277 -2.163 1.00 0.00 69 LYS A CA 8
ATOM 10019 C C . LYS A 1 69 ? 21.829 6.835 -1.685 1.00 0.00 69 LYS A C 8
ATOM 10020 O O . LYS A 1 69 ? 20.838 6.136 -1.473 1.00 0.00 69 LYS A O 8
ATOM 10039 N N . PRO A 1 70 ? 23.078 6.377 -1.509 1.00 0.00 70 PRO A N 8
ATOM 10040 C CA . PRO A 1 70 ? 23.364 5.014 -1.051 1.00 0.00 70 PRO A CA 8
ATOM 10041 C C . PRO A 1 70 ? 22.974 4.798 0.407 1.00 0.00 70 PRO A C 8
ATOM 10042 O O . PRO A 1 70 ? 23.051 3.683 0.922 1.00 0.00 70 PRO A O 8
ATOM 10053 N N . ARG A 1 71 ? 22.556 5.873 1.068 1.00 0.00 71 ARG A N 8
ATOM 10054 C CA . ARG A 1 71 ? 22.155 5.801 2.468 1.00 0.00 71 ARG A CA 8
ATOM 10055 C C . ARG A 1 71 ? 21.121 4.699 2.682 1.00 0.00 71 ARG A C 8
ATOM 10056 O O . ARG A 1 71 ? 21.294 3.830 3.535 1.00 0.00 71 ARG A O 8
ATOM 10077 N N . MET A 1 72 ? 20.047 4.743 1.900 1.00 0.00 72 MET A N 8
ATOM 10078 C CA . MET A 1 72 ? 18.986 3.748 2.004 1.00 0.00 72 MET A CA 8
ATOM 10079 C C . MET A 1 72 ? 19.557 2.380 2.364 1.00 0.00 72 MET A C 8
ATOM 10080 O O . MET A 1 72 ? 20.559 1.947 1.797 1.00 0.00 72 MET A O 8
ATOM 10094 N N . ALA A 1 73 ? 18.911 1.705 3.309 1.00 0.00 73 ALA A N 8
ATOM 10095 C CA . ALA A 1 73 ? 19.354 0.386 3.743 1.00 0.00 73 ALA A CA 8
ATOM 10096 C C . ALA A 1 73 ? 18.226 -0.371 4.436 1.00 0.00 73 ALA A C 8
ATOM 10097 O O . ALA A 1 73 ? 17.233 0.223 4.854 1.00 0.00 73 ALA A O 8
ATOM 10104 N N . ALA A 1 74 ? 18.387 -1.685 4.555 1.00 0.00 74 ALA A N 8
ATOM 10105 C CA . ALA A 1 74 ? 17.383 -2.523 5.199 1.00 0.00 74 ALA A CA 8
ATOM 10106 C C . ALA A 1 74 ? 18.035 -3.580 6.082 1.00 0.00 74 ALA A C 8
ATOM 10107 O O . ALA A 1 74 ? 18.880 -4.351 5.626 1.00 0.00 74 ALA A O 8
ATOM 10114 N N . THR A 1 75 ? 17.638 -3.612 7.351 1.00 0.00 75 THR A N 8
ATOM 10115 C CA . THR A 1 75 ? 18.186 -4.574 8.299 1.00 0.00 75 THR A CA 8
ATOM 10116 C C . THR A 1 75 ? 17.105 -5.522 8.806 1.00 0.00 75 THR A C 8
ATOM 10117 O O . THR A 1 75 ? 17.079 -5.873 9.985 1.00 0.00 75 THR A O 8
ATOM 10128 N N . GLN A 1 76 ? 16.215 -5.933 7.908 1.00 0.00 76 GLN A N 8
ATOM 10129 C CA . GLN A 1 76 ? 15.132 -6.841 8.266 1.00 0.00 76 GLN A CA 8
ATOM 10130 C C . GLN A 1 76 ? 14.790 -7.766 7.103 1.00 0.00 76 GLN A C 8
ATOM 10131 O O . GLN A 1 76 ? 15.062 -7.451 5.944 1.00 0.00 76 GLN A O 8
ATOM 10145 N N . LYS A 1 77 ? 14.192 -8.910 7.419 1.00 0.00 77 LYS A N 8
ATOM 10146 C CA . LYS A 1 77 ? 13.812 -9.881 6.401 1.00 0.00 77 LYS A CA 8
ATOM 10147 C C . LYS A 1 77 ? 12.318 -9.801 6.104 1.00 0.00 77 LYS A C 8
ATOM 10148 O O . LYS A 1 77 ? 11.650 -10.824 5.944 1.00 0.00 77 LYS A O 8
ATOM 10167 N N . LEU A 1 78 ? 11.799 -8.581 6.030 1.00 0.00 78 LEU A N 8
ATOM 10168 C CA . LEU A 1 78 ? 10.383 -8.367 5.750 1.00 0.00 78 LEU A CA 8
ATOM 10169 C C . LEU A 1 78 ? 10.104 -6.898 5.447 1.00 0.00 78 LEU A C 8
ATOM 10170 O O . LEU A 1 78 ? 10.702 -6.005 6.046 1.00 0.00 78 LEU A O 8
ATOM 10186 N N . VAL A 1 79 ? 9.189 -6.656 4.513 1.00 0.00 79 VAL A N 8
ATOM 10187 C CA . VAL A 1 79 ? 8.827 -5.296 4.133 1.00 0.00 79 VAL A CA 8
ATOM 10188 C C . VAL A 1 79 ? 7.437 -4.934 4.643 1.00 0.00 79 VAL A C 8
ATOM 10189 O O . VAL A 1 79 ? 6.675 -4.245 3.963 1.00 0.00 79 VAL A O 8
ATOM 10202 N N . ARG A 1 80 ? 7.112 -5.402 5.843 1.00 0.00 80 ARG A N 8
ATOM 10203 C CA . ARG A 1 80 ? 5.813 -5.128 6.445 1.00 0.00 80 ARG A CA 8
ATOM 10204 C C . ARG A 1 80 ? 5.927 -4.048 7.516 1.00 0.00 80 ARG A C 8
ATOM 10205 O O . ARG A 1 80 ? 6.040 -4.347 8.705 1.00 0.00 80 ARG A O 8
ATOM 10226 N N . SER A 1 81 ? 5.896 -2.790 7.087 1.00 0.00 81 SER A N 8
ATOM 10227 C CA . SER A 1 81 ? 6.000 -1.665 8.008 1.00 0.00 81 SER A CA 8
ATOM 10228 C C . SER A 1 81 ? 5.202 -0.469 7.498 1.00 0.00 81 SER A C 8
ATOM 10229 O O . SER A 1 81 ? 5.398 -0.012 6.372 1.00 0.00 81 SER A O 8
ATOM 10237 N N . GLY A 1 82 ? 4.300 0.034 8.335 1.00 0.00 82 GLY A N 8
ATOM 10238 C CA . GLY A 1 82 ? 3.485 1.171 7.952 1.00 0.00 82 GLY A CA 8
ATOM 10239 C C . GLY A 1 82 ? 2.918 1.908 9.149 1.00 0.00 82 GLY A C 8
ATOM 10240 O O . GLY A 1 82 ? 1.736 1.790 9.475 1.00 0.00 82 GLY A O 8
ATOM 10244 N N . PRO A 1 83 ? 3.772 2.688 9.829 1.00 0.00 83 PRO A N 8
ATOM 10245 C CA . PRO A 1 83 ? 3.372 3.460 11.008 1.00 0.00 83 PRO A CA 8
ATOM 10246 C C . PRO A 1 83 ? 2.443 4.617 10.656 1.00 0.00 83 PRO A C 8
ATOM 10247 O O . PRO A 1 83 ? 2.885 5.649 10.152 1.00 0.00 83 PRO A O 8
ATOM 10258 N N . SER A 1 84 ? 1.153 4.438 10.924 1.00 0.00 84 SER A N 8
ATOM 10259 C CA . SER A 1 84 ? 0.161 5.466 10.632 1.00 0.00 84 SER A CA 8
ATOM 10260 C C . SER A 1 84 ? 0.346 6.674 11.545 1.00 0.00 84 SER A C 8
ATOM 10261 O O . SER A 1 84 ? 0.508 7.801 11.077 1.00 0.00 84 SER A O 8
ATOM 10269 N N . SER A 1 85 ? 0.320 6.430 12.852 1.00 0.00 85 SER A N 8
ATOM 10270 C CA . SER A 1 85 ? 0.480 7.497 13.832 1.00 0.00 85 SER A CA 8
ATOM 10271 C C . SER A 1 85 ? -0.421 8.681 13.498 1.00 0.00 85 SER A C 8
ATOM 10272 O O . SER A 1 85 ? -0.010 9.837 13.596 1.00 0.00 85 SER A O 8
ATOM 10280 N N . GLY A 1 86 ? -1.656 8.385 13.103 1.00 0.00 86 GLY A N 8
ATOM 10281 C CA . GLY A 1 86 ? -2.597 9.434 12.760 1.00 0.00 86 GLY A CA 8
ATOM 10282 C C . GLY A 1 86 ? -2.590 10.570 13.763 1.00 0.00 86 GLY A C 8
ATOM 10283 O O . GLY A 1 86 ? -3.225 10.449 14.809 1.00 0.00 86 GLY A O 8
ATOM 10289 N N . GLY A 1 1 ? -22.463 44.270 2.583 1.00 0.00 1 GLY A N 9
ATOM 10290 C CA . GLY A 1 1 ? -21.983 45.553 2.103 1.00 0.00 1 GLY A CA 9
ATOM 10291 C C . GLY A 1 1 ? -21.819 45.584 0.596 1.00 0.00 1 GLY A C 9
ATOM 10292 O O . GLY A 1 1 ? -21.130 44.740 0.023 1.00 0.00 1 GLY A O 9
ATOM 10296 N N . SER A 1 2 ? -22.455 46.557 -0.047 1.00 0.00 2 SER A N 9
ATOM 10297 C CA . SER A 1 2 ? -22.381 46.692 -1.497 1.00 0.00 2 SER A CA 9
ATOM 10298 C C . SER A 1 2 ? -21.803 48.048 -1.888 1.00 0.00 2 SER A C 9
ATOM 10299 O O . SER A 1 2 ? -22.531 49.032 -2.019 1.00 0.00 2 SER A O 9
ATOM 10307 N N . SER A 1 3 ? -20.487 48.092 -2.073 1.00 0.00 3 SER A N 9
ATOM 10308 C CA . SER A 1 3 ? -19.809 49.328 -2.446 1.00 0.00 3 SER A CA 9
ATOM 10309 C C . SER A 1 3 ? -19.462 49.331 -3.932 1.00 0.00 3 SER A C 9
ATOM 10310 O O . SER A 1 3 ? -18.358 48.957 -4.324 1.00 0.00 3 SER A O 9
ATOM 10318 N N . GLY A 1 4 ? -20.416 49.756 -4.755 1.00 0.00 4 GLY A N 9
ATOM 10319 C CA . GLY A 1 4 ? -20.193 49.800 -6.188 1.00 0.00 4 GLY A CA 9
ATOM 10320 C C . GLY A 1 4 ? -20.186 48.421 -6.816 1.00 0.00 4 GLY A C 9
ATOM 10321 O O . GLY A 1 4 ? -19.282 48.083 -7.580 1.00 0.00 4 GLY A O 9
ATOM 10325 N N . SER A 1 5 ? -21.197 47.620 -6.494 1.00 0.00 5 SER A N 9
ATOM 10326 C CA . SER A 1 5 ? -21.301 46.267 -7.027 1.00 0.00 5 SER A CA 9
ATOM 10327 C C . SER A 1 5 ? -22.252 46.225 -8.220 1.00 0.00 5 SER A C 9
ATOM 10328 O O . SER A 1 5 ? -23.331 46.816 -8.188 1.00 0.00 5 SER A O 9
ATOM 10336 N N . SER A 1 6 ? -21.842 45.522 -9.271 1.00 0.00 6 SER A N 9
ATOM 10337 C CA . SER A 1 6 ? -22.654 45.405 -10.476 1.00 0.00 6 SER A CA 9
ATOM 10338 C C . SER A 1 6 ? -22.202 44.220 -11.323 1.00 0.00 6 SER A C 9
ATOM 10339 O O . SER A 1 6 ? -21.029 44.108 -11.679 1.00 0.00 6 SER A O 9
ATOM 10347 N N . GLY A 1 7 ? -23.142 43.336 -11.644 1.00 0.00 7 GLY A N 9
ATOM 10348 C CA . GLY A 1 7 ? -22.822 42.170 -12.446 1.00 0.00 7 GLY A CA 9
ATOM 10349 C C . GLY A 1 7 ? -24.056 41.391 -12.856 1.00 0.00 7 GLY A C 9
ATOM 10350 O O . GLY A 1 7 ? -24.548 40.552 -12.100 1.00 0.00 7 GLY A O 9
ATOM 10354 N N . CYS A 1 8 ? -24.560 41.670 -14.053 1.00 0.00 8 CYS A N 9
ATOM 10355 C CA . CYS A 1 8 ? -25.746 40.991 -14.561 1.00 0.00 8 CYS A CA 9
ATOM 10356 C C . CYS A 1 8 ? -25.410 40.157 -15.793 1.00 0.00 8 CYS A C 9
ATOM 10357 O O . CYS A 1 8 ? -26.163 40.139 -16.767 1.00 0.00 8 CYS A O 9
ATOM 10365 N N . SER A 1 9 ? -24.274 39.469 -15.744 1.00 0.00 9 SER A N 9
ATOM 10366 C CA . SER A 1 9 ? -23.835 38.638 -16.859 1.00 0.00 9 SER A CA 9
ATOM 10367 C C . SER A 1 9 ? -23.248 37.322 -16.357 1.00 0.00 9 SER A C 9
ATOM 10368 O O . SER A 1 9 ? -22.180 37.299 -15.747 1.00 0.00 9 SER A O 9
ATOM 10376 N N . GLU A 1 10 ? -23.957 36.228 -16.618 1.00 0.00 10 GLU A N 9
ATOM 10377 C CA . GLU A 1 10 ? -23.507 34.908 -16.192 1.00 0.00 10 GLU A CA 9
ATOM 10378 C C . GLU A 1 10 ? -23.727 33.876 -17.295 1.00 0.00 10 GLU A C 9
ATOM 10379 O O . GLU A 1 10 ? -24.420 34.139 -18.278 1.00 0.00 10 GLU A O 9
ATOM 10391 N N . VAL A 1 11 ? -23.130 32.700 -17.125 1.00 0.00 11 VAL A N 9
ATOM 10392 C CA . VAL A 1 11 ? -23.260 31.628 -18.105 1.00 0.00 11 VAL A CA 9
ATOM 10393 C C . VAL A 1 11 ? -22.857 30.285 -17.506 1.00 0.00 11 VAL A C 9
ATOM 10394 O O . VAL A 1 11 ? -21.928 30.205 -16.704 1.00 0.00 11 VAL A O 9
ATOM 10407 N N . ASN A 1 12 ? -23.564 29.231 -17.902 1.00 0.00 12 ASN A N 9
ATOM 10408 C CA . ASN A 1 12 ? -23.280 27.890 -17.405 1.00 0.00 12 ASN A CA 9
ATOM 10409 C C . ASN A 1 12 ? -22.639 27.031 -18.490 1.00 0.00 12 ASN A C 9
ATOM 10410 O O . ASN A 1 12 ? -23.093 27.017 -19.635 1.00 0.00 12 ASN A O 9
ATOM 10421 N N . VAL A 1 13 ? -21.581 26.316 -18.123 1.00 0.00 13 VAL A N 9
ATOM 10422 C CA . VAL A 1 13 ? -20.877 25.453 -19.065 1.00 0.00 13 VAL A CA 9
ATOM 10423 C C . VAL A 1 13 ? -21.467 24.047 -19.067 1.00 0.00 13 VAL A C 9
ATOM 10424 O O . VAL A 1 13 ? -21.789 23.495 -18.015 1.00 0.00 13 VAL A O 9
ATOM 10437 N N . VAL A 1 14 ? -21.606 23.472 -20.258 1.00 0.00 14 VAL A N 9
ATOM 10438 C CA . VAL A 1 14 ? -22.156 22.128 -20.398 1.00 0.00 14 VAL A CA 9
ATOM 10439 C C . VAL A 1 14 ? -21.436 21.352 -21.495 1.00 0.00 14 VAL A C 9
ATOM 10440 O O . VAL A 1 14 ? -21.533 21.688 -22.675 1.00 0.00 14 VAL A O 9
ATOM 10453 N N . LYS A 1 15 ? -20.714 20.310 -21.098 1.00 0.00 15 LYS A N 9
ATOM 10454 C CA . LYS A 1 15 ? -19.978 19.483 -22.046 1.00 0.00 15 LYS A CA 9
ATOM 10455 C C . LYS A 1 15 ? -20.623 18.108 -22.184 1.00 0.00 15 LYS A C 9
ATOM 10456 O O . LYS A 1 15 ? -21.574 17.785 -21.473 1.00 0.00 15 LYS A O 9
ATOM 10475 N N . GLU A 1 16 ? -20.100 17.302 -23.103 1.00 0.00 16 GLU A N 9
ATOM 10476 C CA . GLU A 1 16 ? -20.626 15.962 -23.332 1.00 0.00 16 GLU A CA 9
ATOM 10477 C C . GLU A 1 16 ? -19.925 14.942 -22.440 1.00 0.00 16 GLU A C 9
ATOM 10478 O O . GLU A 1 16 ? -18.697 14.921 -22.349 1.00 0.00 16 GLU A O 9
ATOM 10490 N N . ARG A 1 17 ? -20.714 14.098 -21.783 1.00 0.00 17 ARG A N 9
ATOM 10491 C CA . ARG A 1 17 ? -20.169 13.076 -20.897 1.00 0.00 17 ARG A CA 9
ATOM 10492 C C . ARG A 1 17 ? -20.670 11.690 -21.293 1.00 0.00 17 ARG A C 9
ATOM 10493 O O . ARG A 1 17 ? -21.803 11.517 -21.742 1.00 0.00 17 ARG A O 9
ATOM 10514 N N . PRO A 1 18 ? -19.806 10.678 -21.123 1.00 0.00 18 PRO A N 9
ATOM 10515 C CA . PRO A 1 18 ? -20.138 9.289 -21.456 1.00 0.00 18 PRO A CA 9
ATOM 10516 C C . PRO A 1 18 ? -21.172 8.696 -20.505 1.00 0.00 18 PRO A C 9
ATOM 10517 O O . PRO A 1 18 ? -20.979 8.686 -19.289 1.00 0.00 18 PRO A O 9
ATOM 10528 N N . LYS A 1 19 ? -22.271 8.203 -21.066 1.00 0.00 19 LYS A N 9
ATOM 10529 C CA . LYS A 1 19 ? -23.336 7.605 -20.269 1.00 0.00 19 LYS A CA 9
ATOM 10530 C C . LYS A 1 19 ? -22.900 6.258 -19.701 1.00 0.00 19 LYS A C 9
ATOM 10531 O O . LYS A 1 19 ? -22.921 6.048 -18.487 1.00 0.00 19 LYS A O 9
ATOM 10550 N N . THR A 1 20 ? -22.504 5.348 -20.585 1.00 0.00 20 THR A N 9
ATOM 10551 C CA . THR A 1 20 ? -22.063 4.022 -20.172 1.00 0.00 20 THR A CA 9
ATOM 10552 C C . THR A 1 20 ? -21.133 4.103 -18.967 1.00 0.00 20 THR A C 9
ATOM 10553 O O . THR A 1 20 ? -20.390 5.071 -18.808 1.00 0.00 20 THR A O 9
ATOM 10564 N N . ASP A 1 21 ? -21.178 3.079 -18.121 1.00 0.00 21 ASP A N 9
ATOM 10565 C CA . ASP A 1 21 ? -20.337 3.034 -16.931 1.00 0.00 21 ASP A CA 9
ATOM 10566 C C . ASP A 1 21 ? -19.762 1.636 -16.725 1.00 0.00 21 ASP A C 9
ATOM 10567 O O . ASP A 1 21 ? -20.360 0.642 -17.136 1.00 0.00 21 ASP A O 9
ATOM 10576 N N . GLU A 1 22 ? -18.597 1.569 -16.087 1.00 0.00 22 GLU A N 9
ATOM 10577 C CA . GLU A 1 22 ? -17.941 0.292 -15.830 1.00 0.00 22 GLU A CA 9
ATOM 10578 C C . GLU A 1 22 ? -17.060 0.375 -14.586 1.00 0.00 22 GLU A C 9
ATOM 10579 O O . GLU A 1 22 ? -16.588 1.450 -14.216 1.00 0.00 22 GLU A O 9
ATOM 10591 N N . HIS A 1 23 ? -16.844 -0.769 -13.945 1.00 0.00 23 HIS A N 9
ATOM 10592 C CA . HIS A 1 23 ? -16.020 -0.827 -12.742 1.00 0.00 23 HIS A CA 9
ATOM 10593 C C . HIS A 1 23 ? -14.629 -1.367 -13.062 1.00 0.00 23 HIS A C 9
ATOM 10594 O O . HIS A 1 23 ? -14.401 -2.577 -13.041 1.00 0.00 23 HIS A O 9
ATOM 10608 N N . LYS A 1 24 ? -13.703 -0.462 -13.359 1.00 0.00 24 LYS A N 9
ATOM 10609 C CA . LYS A 1 24 ? -12.334 -0.846 -13.683 1.00 0.00 24 LYS A CA 9
ATOM 10610 C C . LYS A 1 24 ? -11.427 -0.708 -12.464 1.00 0.00 24 LYS A C 9
ATOM 10611 O O . LYS A 1 24 ? -11.868 -0.287 -11.395 1.00 0.00 24 LYS A O 9
ATOM 10630 N N . SER A 1 25 ? -10.157 -1.063 -12.633 1.00 0.00 25 SER A N 9
ATOM 10631 C CA . SER A 1 25 ? -9.189 -0.981 -11.546 1.00 0.00 25 SER A CA 9
ATOM 10632 C C . SER A 1 25 ? -7.764 -1.107 -12.077 1.00 0.00 25 SER A C 9
ATOM 10633 O O . SER A 1 25 ? -7.467 -1.986 -12.886 1.00 0.00 25 SER A O 9
ATOM 10641 N N . TYR A 1 26 ? -6.888 -0.223 -11.615 1.00 0.00 26 TYR A N 9
ATOM 10642 C CA . TYR A 1 26 ? -5.494 -0.232 -12.044 1.00 0.00 26 TYR A CA 9
ATOM 10643 C C . TYR A 1 26 ? -4.587 -0.760 -10.938 1.00 0.00 26 TYR A C 9
ATOM 10644 O O . TYR A 1 26 ? -4.852 -0.557 -9.753 1.00 0.00 26 TYR A O 9
ATOM 10662 N N . SER A 1 27 ? -3.515 -1.439 -11.334 1.00 0.00 27 SER A N 9
ATOM 10663 C CA . SER A 1 27 ? -2.569 -2.000 -10.376 1.00 0.00 27 SER A CA 9
ATOM 10664 C C . SER A 1 27 ? -1.471 -0.994 -10.045 1.00 0.00 27 SER A C 9
ATOM 10665 O O . SER A 1 27 ? -0.896 -0.368 -10.936 1.00 0.00 27 SER A O 9
ATOM 10673 N N . CYS A 1 28 ? -1.184 -0.844 -8.756 1.00 0.00 28 CYS A N 9
ATOM 10674 C CA . CYS A 1 28 ? -0.156 0.086 -8.304 1.00 0.00 28 CYS A CA 9
ATOM 10675 C C . CYS A 1 28 ? 1.188 -0.232 -8.953 1.00 0.00 28 CYS A C 9
ATOM 10676 O O . CYS A 1 28 ? 1.580 -1.394 -9.057 1.00 0.00 28 CYS A O 9
ATOM 10683 N N . SER A 1 29 ? 1.889 0.810 -9.389 1.00 0.00 29 SER A N 9
ATOM 10684 C CA . SER A 1 29 ? 3.187 0.643 -10.031 1.00 0.00 29 SER A CA 9
ATOM 10685 C C . SER A 1 29 ? 4.318 0.772 -9.015 1.00 0.00 29 SER A C 9
ATOM 10686 O O . SER A 1 29 ? 5.434 1.161 -9.356 1.00 0.00 29 SER A O 9
ATOM 10694 N N . PHE A 1 30 ? 4.019 0.442 -7.762 1.00 0.00 30 PHE A N 9
ATOM 10695 C CA . PHE A 1 30 ? 5.008 0.521 -6.694 1.00 0.00 30 PHE A CA 9
ATOM 10696 C C . PHE A 1 30 ? 5.571 -0.860 -6.371 1.00 0.00 30 PHE A C 9
ATOM 10697 O O . PHE A 1 30 ? 4.823 -1.818 -6.173 1.00 0.00 30 PHE A O 9
ATOM 10714 N N . LYS A 1 31 ? 6.895 -0.955 -6.320 1.00 0.00 31 LYS A N 9
ATOM 10715 C CA . LYS A 1 31 ? 7.561 -2.217 -6.020 1.00 0.00 31 LYS A CA 9
ATOM 10716 C C . LYS A 1 31 ? 7.266 -2.662 -4.591 1.00 0.00 31 LYS A C 9
ATOM 10717 O O . LYS A 1 31 ? 8.000 -2.327 -3.662 1.00 0.00 31 LYS A O 9
ATOM 10736 N N . GLY A 1 32 ? 6.188 -3.421 -4.423 1.00 0.00 32 GLY A N 9
ATOM 10737 C CA . GLY A 1 32 ? 5.816 -3.901 -3.104 1.00 0.00 32 GLY A CA 9
ATOM 10738 C C . GLY A 1 32 ? 4.407 -3.500 -2.717 1.00 0.00 32 GLY A C 9
ATOM 10739 O O . GLY A 1 32 ? 4.140 -3.179 -1.558 1.00 0.00 32 GLY A O 9
ATOM 10743 N N . CYS A 1 33 ? 3.501 -3.515 -3.689 1.00 0.00 33 CYS A N 9
ATOM 10744 C CA . CYS A 1 33 ? 2.111 -3.148 -3.446 1.00 0.00 33 CYS A CA 9
ATOM 10745 C C . CYS A 1 33 ? 1.176 -3.909 -4.381 1.00 0.00 33 CYS A C 9
ATOM 10746 O O . CYS A 1 33 ? 1.452 -4.055 -5.572 1.00 0.00 33 CYS A O 9
ATOM 10753 N N . THR A 1 34 ? 0.066 -4.394 -3.832 1.00 0.00 34 THR A N 9
ATOM 10754 C CA . THR A 1 34 ? -0.910 -5.142 -4.615 1.00 0.00 34 THR A CA 9
ATOM 10755 C C . THR A 1 34 ? -2.312 -4.570 -4.437 1.00 0.00 34 THR A C 9
ATOM 10756 O O . THR A 1 34 ? -3.285 -5.314 -4.316 1.00 0.00 34 THR A O 9
ATOM 10767 N N . ASP A 1 35 ? -2.408 -3.245 -4.422 1.00 0.00 35 ASP A N 9
ATOM 10768 C CA . ASP A 1 35 ? -3.692 -2.573 -4.261 1.00 0.00 35 ASP A CA 9
ATOM 10769 C C . ASP A 1 35 ? -4.111 -1.882 -5.555 1.00 0.00 35 ASP A C 9
ATOM 10770 O O . ASP A 1 35 ? -3.275 -1.348 -6.284 1.00 0.00 35 ASP A O 9
ATOM 10779 N N . VAL A 1 36 ? -5.410 -1.898 -5.834 1.00 0.00 36 VAL A N 9
ATOM 10780 C CA . VAL A 1 36 ? -5.940 -1.273 -7.040 1.00 0.00 36 VAL A CA 9
ATOM 10781 C C . VAL A 1 36 ? -6.939 -0.174 -6.696 1.00 0.00 36 VAL A C 9
ATOM 10782 O O . VAL A 1 36 ? -7.323 -0.011 -5.538 1.00 0.00 36 VAL A O 9
ATOM 10795 N N . GLU A 1 37 ? -7.357 0.577 -7.710 1.00 0.00 37 GLU A N 9
ATOM 10796 C CA . GLU A 1 37 ? -8.312 1.661 -7.514 1.00 0.00 37 GLU A CA 9
ATOM 10797 C C . GLU A 1 37 ? -9.128 1.903 -8.781 1.00 0.00 37 GLU A C 9
ATOM 10798 O O . GLU A 1 37 ? -8.633 1.727 -9.895 1.00 0.00 37 GLU A O 9
ATOM 10810 N N . LEU A 1 38 ? -10.380 2.308 -8.602 1.00 0.00 38 LEU A N 9
ATOM 10811 C CA . LEU A 1 38 ? -11.267 2.575 -9.730 1.00 0.00 38 LEU A CA 9
ATOM 10812 C C . LEU A 1 38 ? -10.582 3.464 -10.763 1.00 0.00 38 LEU A C 9
ATOM 10813 O O . LEU A 1 38 ? -10.680 3.226 -11.966 1.00 0.00 38 LEU A O 9
ATOM 10829 N N . VAL A 1 39 ? -9.886 4.491 -10.283 1.00 0.00 39 VAL A N 9
ATOM 10830 C CA . VAL A 1 39 ? -9.181 5.415 -11.164 1.00 0.00 39 VAL A CA 9
ATOM 10831 C C . VAL A 1 39 ? -7.682 5.137 -11.165 1.00 0.00 39 VAL A C 9
ATOM 10832 O O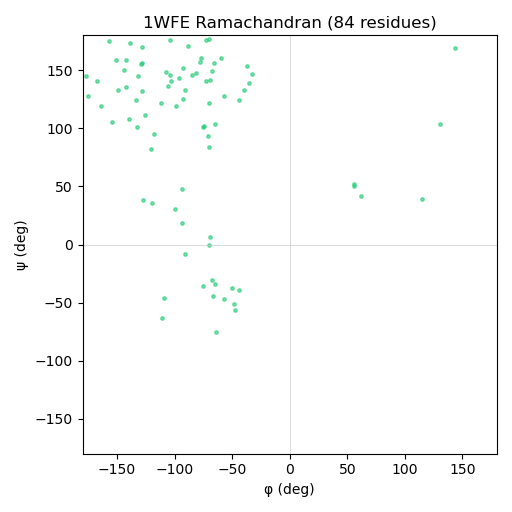 . VAL A 1 39 ? -7.176 4.399 -10.320 1.00 0.00 39 VAL A O 9
ATOM 10845 N N . ALA A 1 40 ? -6.976 5.734 -12.121 1.00 0.00 40 ALA A N 9
ATOM 10846 C CA . ALA A 1 40 ? -5.534 5.553 -12.231 1.00 0.00 40 ALA A CA 9
ATOM 10847 C C . ALA A 1 40 ? -4.791 6.831 -11.857 1.00 0.00 40 ALA A C 9
ATOM 10848 O O . ALA A 1 40 ? -4.819 7.816 -12.595 1.00 0.00 40 ALA A O 9
ATOM 10855 N N . VAL A 1 41 ? -4.126 6.809 -10.706 1.00 0.00 41 VAL A N 9
ATOM 10856 C CA . VAL A 1 41 ? -3.374 7.966 -10.235 1.00 0.00 41 VAL A CA 9
ATOM 10857 C C . VAL A 1 41 ? -1.988 8.016 -10.868 1.00 0.00 41 VAL A C 9
ATOM 10858 O O . VAL A 1 41 ? -1.035 7.435 -10.346 1.00 0.00 41 VAL A O 9
ATOM 10871 N N . ILE A 1 42 ? -1.883 8.713 -11.994 1.00 0.00 42 ILE A N 9
ATOM 10872 C CA . ILE A 1 42 ? -0.613 8.840 -12.697 1.00 0.00 42 ILE A CA 9
ATOM 10873 C C . ILE A 1 42 ? 0.230 9.967 -12.111 1.00 0.00 42 ILE A C 9
ATOM 10874 O O . ILE A 1 42 ? -0.292 11.019 -11.741 1.00 0.00 42 ILE A O 9
ATOM 10890 N N . CYS A 1 43 ? 1.537 9.741 -12.031 1.00 0.00 43 CYS A N 9
ATOM 10891 C CA . CYS A 1 43 ? 2.454 10.738 -11.491 1.00 0.00 43 CYS A CA 9
ATOM 10892 C C . CYS A 1 43 ? 2.974 11.654 -12.595 1.00 0.00 43 CYS A C 9
ATOM 10893 O O . CYS A 1 43 ? 3.502 11.203 -13.612 1.00 0.00 43 CYS A O 9
ATOM 10900 N N . PRO A 1 44 ? 2.822 12.971 -12.392 1.00 0.00 44 PRO A N 9
ATOM 10901 C CA . PRO A 1 44 ? 3.271 13.977 -13.359 1.00 0.00 44 PRO A CA 9
ATOM 10902 C C . PRO A 1 44 ? 4.791 14.066 -13.441 1.00 0.00 44 PRO A C 9
ATOM 10903 O O . PRO A 1 44 ? 5.336 14.941 -14.114 1.00 0.00 44 PRO A O 9
ATOM 10914 N N . TYR A 1 45 ? 5.469 13.154 -12.753 1.00 0.00 45 TYR A N 9
ATOM 10915 C CA . TYR A 1 45 ? 6.927 13.131 -12.747 1.00 0.00 45 TYR A CA 9
ATOM 10916 C C . TYR A 1 45 ? 7.455 11.890 -13.462 1.00 0.00 45 TYR A C 9
ATOM 10917 O O . TYR A 1 45 ? 8.123 11.989 -14.492 1.00 0.00 45 TYR A O 9
ATOM 10935 N N . CYS A 1 46 ? 7.150 10.722 -12.908 1.00 0.00 46 CYS A N 9
ATOM 10936 C CA . CYS A 1 46 ? 7.593 9.460 -13.490 1.00 0.00 46 CYS A CA 9
ATOM 10937 C C . CYS A 1 46 ? 6.566 8.932 -14.488 1.00 0.00 46 CYS A C 9
ATOM 10938 O O . CYS A 1 46 ? 6.844 8.004 -15.246 1.00 0.00 46 CYS A O 9
ATOM 10945 N N . GLU A 1 47 ? 5.379 9.532 -14.481 1.00 0.00 47 GLU A N 9
ATOM 10946 C CA . GLU A 1 47 ? 4.311 9.121 -15.385 1.00 0.00 47 GLU A CA 9
ATOM 10947 C C . GLU A 1 47 ? 3.914 7.670 -15.133 1.00 0.00 47 GLU A C 9
ATOM 10948 O O . GLU A 1 47 ? 3.842 6.864 -16.061 1.00 0.00 47 GLU A O 9
ATOM 10960 N N . LYS A 1 48 ? 3.657 7.343 -13.871 1.00 0.00 48 LYS A N 9
ATOM 10961 C CA . LYS A 1 48 ? 3.266 5.990 -13.495 1.00 0.00 48 LYS A CA 9
ATOM 10962 C C . LYS A 1 48 ? 1.997 6.005 -12.648 1.00 0.00 48 LYS A C 9
ATOM 10963 O O . LYS A 1 48 ? 1.784 6.917 -11.850 1.00 0.00 48 LYS A O 9
ATOM 10982 N N . ASN A 1 49 ? 1.159 4.990 -12.827 1.00 0.00 49 ASN A N 9
ATOM 10983 C CA . ASN A 1 49 ? -0.089 4.887 -12.079 1.00 0.00 49 ASN A CA 9
ATOM 10984 C C . ASN A 1 49 ? 0.144 4.227 -10.723 1.00 0.00 49 ASN A C 9
ATOM 10985 O O . ASN A 1 49 ? 0.782 3.178 -10.632 1.00 0.00 49 ASN A O 9
ATOM 10996 N N . PHE A 1 50 ? -0.380 4.848 -9.671 1.00 0.00 50 PHE A N 9
ATOM 10997 C CA . PHE A 1 50 ? -0.230 4.322 -8.320 1.00 0.00 50 PHE A CA 9
ATOM 10998 C C . PHE A 1 50 ? -1.556 4.374 -7.566 1.00 0.00 50 PHE A C 9
ATOM 10999 O O . PHE A 1 50 ? -2.554 4.885 -8.075 1.00 0.00 50 PHE A O 9
ATOM 11016 N N . CYS A 1 51 ? -1.558 3.840 -6.348 1.00 0.00 51 CYS A N 9
ATOM 11017 C CA . CYS A 1 51 ? -2.760 3.824 -5.523 1.00 0.00 51 CYS A CA 9
ATOM 11018 C C . CYS A 1 51 ? -2.805 5.041 -4.604 1.00 0.00 51 CYS A C 9
ATOM 11019 O O . CYS A 1 51 ? -1.770 5.519 -4.137 1.00 0.00 51 CYS A O 9
ATOM 11026 N N . LEU A 1 52 ? -4.010 5.537 -4.347 1.00 0.00 52 LEU A N 9
ATOM 11027 C CA . LEU A 1 52 ? -4.191 6.698 -3.483 1.00 0.00 52 LEU A CA 9
ATOM 11028 C C . LEU A 1 52 ? -3.218 6.662 -2.310 1.00 0.00 52 LEU A C 9
ATOM 11029 O O . LEU A 1 52 ? -2.642 7.684 -1.935 1.00 0.00 52 LEU A O 9
ATOM 11045 N N . ARG A 1 53 ? -3.037 5.477 -1.735 1.00 0.00 53 ARG A N 9
ATOM 11046 C CA . ARG A 1 53 ? -2.132 5.307 -0.604 1.00 0.00 53 ARG A CA 9
ATOM 11047 C C . ARG A 1 53 ? -0.699 5.656 -0.997 1.00 0.00 53 ARG A C 9
ATOM 11048 O O . ARG A 1 53 ? 0.034 6.274 -0.226 1.00 0.00 53 ARG A O 9
ATOM 11069 N N . HIS A 1 54 ? -0.308 5.254 -2.203 1.00 0.00 54 HIS A N 9
ATOM 11070 C CA . HIS A 1 54 ? 1.037 5.524 -2.699 1.00 0.00 54 HIS A CA 9
ATOM 11071 C C . HIS A 1 54 ? 0.996 6.482 -3.886 1.00 0.00 54 HIS A C 9
ATOM 11072 O O . HIS A 1 54 ? 1.760 6.335 -4.841 1.00 0.00 54 HIS A O 9
ATOM 11086 N N . ARG A 1 55 ? 0.101 7.461 -3.819 1.00 0.00 55 ARG A N 9
ATOM 11087 C CA . ARG A 1 55 ? -0.041 8.441 -4.890 1.00 0.00 55 ARG A CA 9
ATOM 11088 C C . ARG A 1 55 ? 1.053 9.502 -4.804 1.00 0.00 55 ARG A C 9
ATOM 11089 O O . ARG A 1 55 ? 1.562 9.969 -5.823 1.00 0.00 55 ARG A O 9
ATOM 11110 N N . HIS A 1 56 ? 1.410 9.879 -3.580 1.00 0.00 56 HIS A N 9
ATOM 11111 C CA . HIS A 1 56 ? 2.443 10.884 -3.360 1.00 0.00 56 HIS A CA 9
ATOM 11112 C C . HIS A 1 56 ? 3.726 10.515 -4.099 1.00 0.00 56 HIS A C 9
ATOM 11113 O O . HIS A 1 56 ? 3.873 9.393 -4.583 1.00 0.00 56 HIS A O 9
ATOM 11127 N N . GLN A 1 57 ? 4.650 11.467 -4.183 1.00 0.00 57 GLN A N 9
ATOM 11128 C CA . GLN A 1 57 ? 5.919 11.242 -4.865 1.00 0.00 57 GLN A CA 9
ATOM 11129 C C . GLN A 1 57 ? 6.880 10.456 -3.979 1.00 0.00 57 GLN A C 9
ATOM 11130 O O . GLN A 1 57 ? 7.497 9.487 -4.423 1.00 0.00 57 GLN A O 9
ATOM 11144 N N . SER A 1 58 ? 7.003 10.879 -2.725 1.00 0.00 58 SER A N 9
ATOM 11145 C CA . SER A 1 58 ? 7.893 10.217 -1.778 1.00 0.00 58 SER A CA 9
ATOM 11146 C C . SER A 1 58 ? 7.233 8.973 -1.192 1.00 0.00 58 SER A C 9
ATOM 11147 O O . SER A 1 58 ? 7.648 8.471 -0.147 1.00 0.00 58 SER A O 9
ATOM 11155 N N . ASP A 1 59 ? 6.203 8.481 -1.871 1.00 0.00 59 ASP A N 9
ATOM 11156 C CA . ASP A 1 59 ? 5.485 7.295 -1.420 1.00 0.00 59 ASP A CA 9
ATOM 11157 C C . ASP A 1 59 ? 5.794 6.099 -2.314 1.00 0.00 59 ASP A C 9
ATOM 11158 O O . ASP A 1 59 ? 5.924 4.971 -1.837 1.00 0.00 59 ASP A O 9
ATOM 11167 N N . HIS A 1 60 ? 5.910 6.353 -3.614 1.00 0.00 60 HIS A N 9
ATOM 11168 C CA . HIS A 1 60 ? 6.203 5.296 -4.576 1.00 0.00 60 HIS A CA 9
ATOM 11169 C C . HIS A 1 60 ? 7.657 5.366 -5.033 1.00 0.00 60 HIS A C 9
ATOM 11170 O O . HIS A 1 60 ? 7.985 4.982 -6.156 1.00 0.00 60 HIS A O 9
ATOM 11184 N N . ASP A 1 61 ? 8.525 5.859 -4.156 1.00 0.00 61 ASP A N 9
ATOM 11185 C CA . ASP A 1 61 ? 9.944 5.980 -4.469 1.00 0.00 61 ASP A CA 9
ATOM 11186 C C . ASP A 1 61 ? 10.145 6.575 -5.859 1.00 0.00 61 ASP A C 9
ATOM 11187 O O . ASP A 1 61 ? 10.913 6.050 -6.666 1.00 0.00 61 ASP A O 9
ATOM 11196 N N . CYS A 1 62 ? 9.450 7.674 -6.132 1.00 0.00 62 CYS A N 9
ATOM 11197 C CA . CYS A 1 62 ? 9.550 8.341 -7.425 1.00 0.00 62 CYS A CA 9
ATOM 11198 C C . CYS A 1 62 ? 10.998 8.381 -7.906 1.00 0.00 62 CYS A C 9
ATOM 11199 O O . CYS A 1 62 ? 11.898 8.775 -7.164 1.00 0.00 62 CYS A O 9
ATOM 11206 N N . GLU A 1 63 ? 11.214 7.970 -9.151 1.00 0.00 63 GLU A N 9
ATOM 11207 C CA . GLU A 1 63 ? 12.552 7.958 -9.730 1.00 0.00 63 GLU A CA 9
ATOM 11208 C C . GLU A 1 63 ? 12.973 9.362 -10.156 1.00 0.00 63 GLU A C 9
ATOM 11209 O O . GLU A 1 63 ? 14.163 9.663 -10.252 1.00 0.00 63 GLU A O 9
ATOM 11221 N N . LYS A 1 64 ? 11.988 10.216 -10.411 1.00 0.00 64 LYS A N 9
ATOM 11222 C CA . LYS A 1 64 ? 12.254 11.589 -10.826 1.00 0.00 64 LYS A CA 9
ATOM 11223 C C . LYS A 1 64 ? 12.421 12.501 -9.615 1.00 0.00 64 LYS A C 9
ATOM 11224 O O . LYS A 1 64 ? 12.177 13.705 -9.694 1.00 0.00 64 LYS A O 9
ATOM 11243 N N . LEU A 1 65 ? 12.839 11.920 -8.496 1.00 0.00 65 LEU A N 9
ATOM 11244 C CA . LEU A 1 65 ? 13.040 12.681 -7.268 1.00 0.00 65 LEU A CA 9
ATOM 11245 C C . LEU A 1 65 ? 14.520 12.984 -7.051 1.00 0.00 65 LEU A C 9
ATOM 11246 O O . LEU A 1 65 ? 15.387 12.334 -7.634 1.00 0.00 65 LEU A O 9
ATOM 11262 N N . GLU A 1 66 ? 14.799 13.972 -6.208 1.00 0.00 66 GLU A N 9
ATOM 11263 C CA . GLU A 1 66 ? 16.174 14.359 -5.914 1.00 0.00 66 GLU A CA 9
ATOM 11264 C C . GLU A 1 66 ? 16.694 13.623 -4.682 1.00 0.00 66 GLU A C 9
ATOM 11265 O O . GLU A 1 66 ? 17.332 14.218 -3.814 1.00 0.00 66 GLU A O 9
ATOM 11277 N N . VAL A 1 67 ? 16.417 12.325 -4.615 1.00 0.00 67 VAL A N 9
ATOM 11278 C CA . VAL A 1 67 ? 16.857 11.507 -3.491 1.00 0.00 67 VAL A CA 9
ATOM 11279 C C . VAL A 1 67 ? 18.047 10.637 -3.878 1.00 0.00 67 VAL A C 9
ATOM 11280 O O . VAL A 1 67 ? 18.155 10.186 -5.017 1.00 0.00 67 VAL A O 9
ATOM 11293 N N . ALA A 1 68 ? 18.939 10.404 -2.920 1.00 0.00 68 ALA A N 9
ATOM 11294 C CA . ALA A 1 68 ? 20.121 9.585 -3.159 1.00 0.00 68 ALA A CA 9
ATOM 11295 C C . ALA A 1 68 ? 19.754 8.285 -3.866 1.00 0.00 68 ALA A C 9
ATOM 11296 O O . ALA A 1 68 ? 19.220 7.361 -3.251 1.00 0.00 68 ALA A O 9
ATOM 11303 N N . LYS A 1 69 ? 20.042 8.219 -5.161 1.00 0.00 69 LYS A N 9
ATOM 11304 C CA . LYS A 1 69 ? 19.743 7.031 -5.953 1.00 0.00 69 LYS A CA 9
ATOM 11305 C C . LYS A 1 69 ? 21.027 6.338 -6.400 1.00 0.00 69 LYS A C 9
ATOM 11306 O O . LYS A 1 69 ? 21.983 6.975 -6.842 1.00 0.00 69 LYS A O 9
ATOM 11325 N N . PRO A 1 70 ? 21.050 5.002 -6.284 1.00 0.00 70 PRO A N 9
ATOM 11326 C CA . PRO A 1 70 ? 22.209 4.194 -6.673 1.00 0.00 70 PRO A CA 9
ATOM 11327 C C . PRO A 1 70 ? 22.415 4.164 -8.184 1.00 0.00 70 PRO A C 9
ATOM 11328 O O . PRO A 1 70 ? 23.257 3.424 -8.691 1.00 0.00 70 PRO A O 9
ATOM 11339 N N . ARG A 1 71 ? 21.640 4.975 -8.897 1.00 0.00 71 ARG A N 9
ATOM 11340 C CA . ARG A 1 71 ? 21.737 5.041 -10.351 1.00 0.00 71 ARG A CA 9
ATOM 11341 C C . ARG A 1 71 ? 22.491 6.292 -10.789 1.00 0.00 71 ARG A C 9
ATOM 11342 O O . ARG A 1 71 ? 21.892 7.343 -11.013 1.00 0.00 71 ARG A O 9
ATOM 11363 N N . MET A 1 72 ? 23.809 6.172 -10.908 1.00 0.00 72 MET A N 9
ATOM 11364 C CA . MET A 1 72 ? 24.645 7.293 -11.320 1.00 0.00 72 MET A CA 9
ATOM 11365 C C . MET A 1 72 ? 24.042 8.006 -12.527 1.00 0.00 72 MET A C 9
ATOM 11366 O O . MET A 1 72 ? 23.819 7.395 -13.572 1.00 0.00 72 MET A O 9
ATOM 11380 N N . ALA A 1 73 ? 23.782 9.300 -12.375 1.00 0.00 73 ALA A N 9
ATOM 11381 C CA . ALA A 1 73 ? 23.207 10.095 -13.453 1.00 0.00 73 ALA A CA 9
ATOM 11382 C C . ALA A 1 73 ? 24.106 11.276 -13.804 1.00 0.00 73 ALA A C 9
ATOM 11383 O O . ALA A 1 73 ? 23.922 12.381 -13.293 1.00 0.00 73 ALA A O 9
ATOM 11390 N N . ALA A 1 74 ? 25.077 11.035 -14.678 1.00 0.00 74 ALA A N 9
ATOM 11391 C CA . ALA A 1 74 ? 26.004 12.080 -15.097 1.00 0.00 74 ALA A CA 9
ATOM 11392 C C . ALA A 1 74 ? 26.139 12.115 -16.616 1.00 0.00 74 ALA A C 9
ATOM 11393 O O . ALA A 1 74 ? 27.233 12.309 -17.148 1.00 0.00 74 ALA A O 9
ATOM 11400 N N . THR A 1 75 ? 25.021 11.927 -17.310 1.00 0.00 75 THR A N 9
ATOM 11401 C CA . THR A 1 75 ? 25.016 11.935 -18.767 1.00 0.00 75 THR A CA 9
ATOM 11402 C C . THR A 1 75 ? 23.868 12.781 -19.308 1.00 0.00 75 THR A C 9
ATOM 11403 O O . THR A 1 75 ? 23.010 13.234 -18.551 1.00 0.00 75 THR A O 9
ATOM 11414 N N . GLN A 1 76 ? 23.860 12.988 -20.621 1.00 0.00 76 GLN A N 9
ATOM 11415 C CA . GLN A 1 76 ? 22.816 13.780 -21.261 1.00 0.00 76 GLN A CA 9
ATOM 11416 C C . GLN A 1 76 ? 22.138 12.988 -22.375 1.00 0.00 76 GLN A C 9
ATOM 11417 O O . GLN A 1 76 ? 22.784 12.216 -23.084 1.00 0.00 76 GLN A O 9
ATOM 11431 N N . LYS A 1 77 ? 20.833 13.184 -22.523 1.00 0.00 77 LYS A N 9
ATOM 11432 C CA . LYS A 1 77 ? 20.066 12.490 -23.551 1.00 0.00 77 LYS A CA 9
ATOM 11433 C C . LYS A 1 77 ? 19.324 13.482 -24.440 1.00 0.00 77 LYS A C 9
ATOM 11434 O O . LYS A 1 77 ? 19.034 14.606 -24.026 1.00 0.00 77 LYS A O 9
ATOM 11453 N N . LEU A 1 78 ? 19.017 13.061 -25.662 1.00 0.00 78 LEU A N 9
ATOM 11454 C CA . LEU A 1 78 ? 18.306 13.912 -26.609 1.00 0.00 78 LEU A CA 9
ATOM 11455 C C . LEU A 1 78 ? 17.065 14.523 -25.967 1.00 0.00 78 LEU A C 9
ATOM 11456 O O . LEU A 1 78 ? 16.309 13.838 -25.277 1.00 0.00 78 LEU A O 9
ATOM 11472 N N . VAL A 1 79 ? 16.859 15.815 -26.200 1.00 0.00 79 VAL A N 9
ATOM 11473 C CA . VAL A 1 79 ? 15.707 16.518 -25.647 1.00 0.00 79 VAL A CA 9
ATOM 11474 C C . VAL A 1 79 ? 14.422 16.113 -26.361 1.00 0.00 79 VAL A C 9
ATOM 11475 O O . VAL A 1 79 ? 13.506 15.565 -25.747 1.00 0.00 79 VAL A O 9
ATOM 11488 N N . ARG A 1 80 ? 14.362 16.385 -27.660 1.00 0.00 80 ARG A N 9
ATOM 11489 C CA . ARG A 1 80 ? 13.188 16.050 -28.457 1.00 0.00 80 ARG A CA 9
ATOM 11490 C C . ARG A 1 80 ? 13.422 14.773 -29.258 1.00 0.00 80 ARG A C 9
ATOM 11491 O O . ARG A 1 80 ? 13.767 14.823 -30.439 1.00 0.00 80 ARG A O 9
ATOM 11512 N N . SER A 1 81 ? 13.234 13.629 -28.608 1.00 0.00 81 SER A N 9
ATOM 11513 C CA . SER A 1 81 ? 13.428 12.338 -29.258 1.00 0.00 81 SER A CA 9
ATOM 11514 C C . SER A 1 81 ? 12.821 12.338 -30.658 1.00 0.00 81 SER A C 9
ATOM 11515 O O . SER A 1 81 ? 11.930 13.131 -30.960 1.00 0.00 81 SER A O 9
ATOM 11523 N N . GLY A 1 82 ? 13.311 11.441 -31.508 1.00 0.00 82 GLY A N 9
ATOM 11524 C CA . GLY A 1 82 ? 12.805 11.353 -32.866 1.00 0.00 82 GLY A CA 9
ATOM 11525 C C . GLY A 1 82 ? 13.209 10.064 -33.553 1.00 0.00 82 GLY A C 9
ATOM 11526 O O . GLY A 1 82 ? 13.881 9.210 -32.972 1.00 0.00 82 GLY A O 9
ATOM 11530 N N . PRO A 1 83 ? 12.794 9.908 -34.819 1.00 0.00 83 PRO A N 9
ATOM 11531 C CA . PRO A 1 83 ? 13.105 8.715 -35.612 1.00 0.00 83 PRO A CA 9
ATOM 11532 C C . PRO A 1 83 ? 14.582 8.633 -35.983 1.00 0.00 83 PRO A C 9
ATOM 11533 O O . PRO A 1 83 ? 14.992 7.760 -36.747 1.00 0.00 83 PRO A O 9
ATOM 11544 N N . SER A 1 84 ? 15.376 9.548 -35.436 1.00 0.00 84 SER A N 9
ATOM 11545 C CA . SER A 1 84 ? 16.807 9.582 -35.712 1.00 0.00 84 SER A CA 9
ATOM 11546 C C . SER A 1 84 ? 17.549 8.556 -34.860 1.00 0.00 84 SER A C 9
ATOM 11547 O O . SER A 1 84 ? 17.561 8.646 -33.633 1.00 0.00 84 SER A O 9
ATOM 11555 N N . SER A 1 85 ? 18.166 7.582 -35.521 1.00 0.00 85 SER A N 9
ATOM 11556 C CA . SER A 1 85 ? 18.907 6.536 -34.825 1.00 0.00 85 SER A CA 9
ATOM 11557 C C . SER A 1 85 ? 19.709 7.119 -33.666 1.00 0.00 85 SER A C 9
ATOM 11558 O O . SER A 1 85 ? 19.748 6.550 -32.576 1.00 0.00 85 SER A O 9
ATOM 11566 N N . GLY A 1 86 ? 20.348 8.259 -33.910 1.00 0.00 86 GLY A N 9
ATOM 11567 C CA . GLY A 1 86 ? 21.141 8.901 -32.878 1.00 0.00 86 GLY A CA 9
ATOM 11568 C C . GLY A 1 86 ? 22.582 9.110 -33.299 1.00 0.00 86 GLY A C 9
ATOM 11569 O O . GLY A 1 86 ? 22.868 9.068 -34.495 1.00 0.00 86 GLY A O 9
ATOM 11575 N N . GLY A 1 1 ? -12.526 -35.036 -21.578 1.00 0.00 1 GLY A N 10
ATOM 11576 C CA . GLY A 1 1 ? -13.942 -35.349 -21.514 1.00 0.00 1 GLY A CA 10
ATOM 11577 C C . GLY A 1 1 ? -14.542 -35.599 -22.883 1.00 0.00 1 GLY A C 10
ATOM 11578 O O . GLY A 1 1 ? -14.057 -35.076 -23.886 1.00 0.00 1 GLY A O 10
ATOM 11582 N N . SER A 1 2 ? -15.599 -36.404 -22.926 1.00 0.00 2 SER A N 10
ATOM 11583 C CA . SER A 1 2 ? -16.263 -36.727 -24.183 1.00 0.00 2 SER A CA 10
ATOM 11584 C C . SER A 1 2 ? -17.677 -37.245 -23.934 1.00 0.00 2 SER A C 10
ATOM 11585 O O . SER A 1 2 ? -17.869 -38.257 -23.261 1.00 0.00 2 SER A O 10
ATOM 11593 N N . SER A 1 3 ? -18.663 -36.542 -24.482 1.00 0.00 3 SER A N 10
ATOM 11594 C CA . SER A 1 3 ? -20.060 -36.928 -24.316 1.00 0.00 3 SER A CA 10
ATOM 11595 C C . SER A 1 3 ? -20.881 -36.531 -25.539 1.00 0.00 3 SER A C 10
ATOM 11596 O O . SER A 1 3 ? -20.471 -35.680 -26.327 1.00 0.00 3 SER A O 10
ATOM 11604 N N . GLY A 1 4 ? -22.045 -37.156 -25.690 1.00 0.00 4 GLY A N 10
ATOM 11605 C CA . GLY A 1 4 ? -22.907 -36.857 -26.819 1.00 0.00 4 GLY A CA 10
ATOM 11606 C C . GLY A 1 4 ? -24.324 -37.354 -26.614 1.00 0.00 4 GLY A C 10
ATOM 11607 O O . GLY A 1 4 ? -24.544 -38.364 -25.947 1.00 0.00 4 GLY A O 10
ATOM 11611 N N . SER A 1 5 ? -25.288 -36.642 -27.189 1.00 0.00 5 SER A N 10
ATOM 11612 C CA . SER A 1 5 ? -26.692 -37.013 -27.062 1.00 0.00 5 SER A CA 10
ATOM 11613 C C . SER A 1 5 ? -27.574 -36.107 -27.916 1.00 0.00 5 SER A C 10
ATOM 11614 O O . SER A 1 5 ? -27.204 -34.974 -28.224 1.00 0.00 5 SER A O 10
ATOM 11622 N N . SER A 1 6 ? -28.741 -36.616 -28.296 1.00 0.00 6 SER A N 10
ATOM 11623 C CA . SER A 1 6 ? -29.675 -35.855 -29.119 1.00 0.00 6 SER A CA 10
ATOM 11624 C C . SER A 1 6 ? -30.798 -35.271 -28.267 1.00 0.00 6 SER A C 10
ATOM 11625 O O . SER A 1 6 ? -31.484 -35.992 -27.544 1.00 0.00 6 SER A O 10
ATOM 11633 N N . GLY A 1 7 ? -30.978 -33.956 -28.358 1.00 0.00 7 GLY A N 10
ATOM 11634 C CA . GLY A 1 7 ? -32.018 -33.296 -27.591 1.00 0.00 7 GLY A CA 10
ATOM 11635 C C . GLY A 1 7 ? -31.810 -31.797 -27.504 1.00 0.00 7 GLY A C 10
ATOM 11636 O O . GLY A 1 7 ? -30.675 -31.323 -27.451 1.00 0.00 7 GLY A O 10
ATOM 11640 N N . CYS A 1 8 ? -32.908 -31.049 -27.492 1.00 0.00 8 CYS A N 10
ATOM 11641 C CA . CYS A 1 8 ? -32.841 -29.594 -27.414 1.00 0.00 8 CYS A CA 10
ATOM 11642 C C . CYS A 1 8 ? -34.103 -29.025 -26.772 1.00 0.00 8 CYS A C 10
ATOM 11643 O O . CYS A 1 8 ? -35.199 -29.148 -27.319 1.00 0.00 8 CYS A O 10
ATOM 11651 N N . SER A 1 9 ? -33.940 -28.405 -25.608 1.00 0.00 9 SER A N 10
ATOM 11652 C CA . SER A 1 9 ? -35.067 -27.822 -24.889 1.00 0.00 9 SER A CA 10
ATOM 11653 C C . SER A 1 9 ? -35.034 -26.299 -24.970 1.00 0.00 9 SER A C 10
ATOM 11654 O O . SER A 1 9 ? -34.023 -25.709 -25.349 1.00 0.00 9 SER A O 10
ATOM 11662 N N . GLU A 1 10 ? -36.149 -25.669 -24.611 1.00 0.00 10 GLU A N 10
ATOM 11663 C CA . GLU A 1 10 ? -36.248 -24.215 -24.644 1.00 0.00 10 GLU A CA 10
ATOM 11664 C C . GLU A 1 10 ? -35.509 -23.592 -23.463 1.00 0.00 10 GLU A C 10
ATOM 11665 O O . GLU A 1 10 ? -35.006 -24.298 -22.588 1.00 0.00 10 GLU A O 10
ATOM 11677 N N . VAL A 1 11 ? -35.447 -22.264 -23.444 1.00 0.00 11 VAL A N 10
ATOM 11678 C CA . VAL A 1 11 ? -34.770 -21.545 -22.372 1.00 0.00 11 VAL A CA 10
ATOM 11679 C C . VAL A 1 11 ? -35.377 -20.161 -22.170 1.00 0.00 11 VAL A C 10
ATOM 11680 O O . VAL A 1 11 ? -35.241 -19.283 -23.021 1.00 0.00 11 VAL A O 10
ATOM 11693 N N . ASN A 1 12 ? -36.046 -19.973 -21.037 1.00 0.00 12 ASN A N 10
ATOM 11694 C CA . ASN A 1 12 ? -36.674 -18.695 -20.723 1.00 0.00 12 ASN A CA 10
ATOM 11695 C C . ASN A 1 12 ? -35.926 -17.983 -19.600 1.00 0.00 12 ASN A C 10
ATOM 11696 O O . ASN A 1 12 ? -36.222 -18.178 -18.421 1.00 0.00 12 ASN A O 10
ATOM 11707 N N . VAL A 1 13 ? -34.955 -17.156 -19.975 1.00 0.00 13 VAL A N 10
ATOM 11708 C CA . VAL A 1 13 ? -34.165 -16.413 -19.000 1.00 0.00 13 VAL A CA 10
ATOM 11709 C C . VAL A 1 13 ? -33.226 -15.429 -19.688 1.00 0.00 13 VAL A C 10
ATOM 11710 O O . VAL A 1 13 ? -32.696 -15.709 -20.763 1.00 0.00 13 VAL A O 10
ATOM 11723 N N . VAL A 1 14 ? -33.024 -14.275 -19.061 1.00 0.00 14 VAL A N 10
ATOM 11724 C CA . VAL A 1 14 ? -32.146 -13.249 -19.612 1.00 0.00 14 VAL A CA 10
ATOM 11725 C C . VAL A 1 14 ? -30.740 -13.359 -19.034 1.00 0.00 14 VAL A C 10
ATOM 11726 O O . VAL A 1 14 ? -30.501 -13.001 -17.881 1.00 0.00 14 VAL A O 10
ATOM 11739 N N . LYS A 1 15 ? -29.811 -13.858 -19.843 1.00 0.00 15 LYS A N 10
ATOM 11740 C CA . LYS A 1 15 ? -28.427 -14.015 -19.414 1.00 0.00 15 LYS A CA 10
ATOM 11741 C C . LYS A 1 15 ? -27.489 -13.190 -20.289 1.00 0.00 15 LYS A C 10
ATOM 11742 O O . LYS A 1 15 ? -26.284 -13.434 -20.324 1.00 0.00 15 LYS A O 10
ATOM 11761 N N . GLU A 1 16 ? -28.051 -12.212 -20.992 1.00 0.00 16 GLU A N 10
ATOM 11762 C CA . GLU A 1 16 ? -27.263 -11.350 -21.866 1.00 0.00 16 GLU A CA 10
ATOM 11763 C C . GLU A 1 16 ? -27.527 -9.878 -21.561 1.00 0.00 16 GLU A C 10
ATOM 11764 O O . GLU A 1 16 ? -28.564 -9.332 -21.935 1.00 0.00 16 GLU A O 10
ATOM 11776 N N . ARG A 1 17 ? -26.580 -9.243 -20.878 1.00 0.00 17 ARG A N 10
ATOM 11777 C CA . ARG A 1 17 ? -26.709 -7.836 -20.520 1.00 0.00 17 ARG A CA 10
ATOM 11778 C C . ARG A 1 17 ? -25.352 -7.140 -20.549 1.00 0.00 17 ARG A C 10
ATOM 11779 O O . ARG A 1 17 ? -24.447 -7.458 -19.776 1.00 0.00 17 ARG A O 10
ATOM 11800 N N . PRO A 1 18 ? -25.203 -6.169 -21.462 1.00 0.00 18 PRO A N 10
ATOM 11801 C CA . PRO A 1 18 ? -23.959 -5.408 -21.613 1.00 0.00 18 PRO A CA 10
ATOM 11802 C C . PRO A 1 18 ? -23.703 -4.475 -20.435 1.00 0.00 18 PRO A C 10
ATOM 11803 O O . PRO A 1 18 ? -24.543 -4.336 -19.546 1.00 0.00 18 PRO A O 10
ATOM 11814 N N . LYS A 1 19 ? -22.538 -3.837 -20.434 1.00 0.00 19 LYS A N 10
ATOM 11815 C CA . LYS A 1 19 ? -22.171 -2.915 -19.366 1.00 0.00 19 LYS A CA 10
ATOM 11816 C C . LYS A 1 19 ? -22.178 -1.473 -19.865 1.00 0.00 19 LYS A C 10
ATOM 11817 O O . LYS A 1 19 ? -21.332 -1.078 -20.667 1.00 0.00 19 LYS A O 10
ATOM 11836 N N . THR A 1 20 ? -23.139 -0.690 -19.384 1.00 0.00 20 THR A N 10
ATOM 11837 C CA . THR A 1 20 ? -23.257 0.707 -19.780 1.00 0.00 20 THR A CA 10
ATOM 11838 C C . THR A 1 20 ? -22.273 1.581 -19.012 1.00 0.00 20 THR A C 10
ATOM 11839 O O . THR A 1 20 ? -21.765 2.571 -19.538 1.00 0.00 20 THR A O 10
ATOM 11850 N N . ASP A 1 21 ? -22.008 1.210 -17.764 1.00 0.00 21 ASP A N 10
ATOM 11851 C CA . ASP A 1 21 ? -21.083 1.960 -16.923 1.00 0.00 21 ASP A CA 10
ATOM 11852 C C . ASP A 1 21 ? -20.259 1.019 -16.048 1.00 0.00 21 ASP A C 10
ATOM 11853 O O . ASP A 1 21 ? -20.805 0.285 -15.226 1.00 0.00 21 ASP A O 10
ATOM 11862 N N . GLU A 1 22 ? -18.943 1.048 -16.233 1.00 0.00 22 GLU A N 10
ATOM 11863 C CA . GLU A 1 22 ? -18.045 0.196 -15.462 1.00 0.00 22 GLU A CA 10
ATOM 11864 C C . GLU A 1 22 ? -16.682 0.858 -15.289 1.00 0.00 22 GLU A C 10
ATOM 11865 O O . GLU A 1 22 ? -16.122 1.410 -16.237 1.00 0.00 22 GLU A O 10
ATOM 11877 N N . HIS A 1 23 ? -16.152 0.801 -14.071 1.00 0.00 23 HIS A N 10
ATOM 11878 C CA . HIS A 1 23 ? -14.854 1.395 -13.773 1.00 0.00 23 HIS A CA 10
ATOM 11879 C C . HIS A 1 23 ? -13.734 0.378 -13.966 1.00 0.00 23 HIS A C 10
ATOM 11880 O O . HIS A 1 23 ? -13.935 -0.824 -13.792 1.00 0.00 23 HIS A O 10
ATOM 11894 N N . LYS A 1 24 ? -12.553 0.867 -14.329 1.00 0.00 24 LYS A N 10
ATOM 11895 C CA . LYS A 1 24 ? -11.399 0.002 -14.546 1.00 0.00 24 LYS A CA 10
ATOM 11896 C C . LYS A 1 24 ? -10.468 0.023 -13.338 1.00 0.00 24 LYS A C 10
ATOM 11897 O O . LYS A 1 24 ? -10.233 1.074 -12.742 1.00 0.00 24 LYS A O 10
ATOM 11916 N N . SER A 1 25 ? -9.940 -1.144 -12.984 1.00 0.00 25 SER A N 10
ATOM 11917 C CA . SER A 1 25 ? -9.036 -1.259 -11.846 1.00 0.00 25 SER A CA 10
ATOM 11918 C C . SER A 1 25 ? -7.581 -1.174 -12.297 1.00 0.00 25 SER A C 10
ATOM 11919 O O . SER A 1 25 ? -7.125 -1.974 -13.115 1.00 0.00 25 SER A O 10
ATOM 11927 N N . TYR A 1 26 ? -6.856 -0.200 -11.757 1.00 0.00 26 TYR A N 10
ATOM 11928 C CA . TYR A 1 26 ? -5.453 -0.008 -12.105 1.00 0.00 26 TYR A CA 10
ATOM 11929 C C . TYR A 1 26 ? -4.541 -0.583 -11.025 1.00 0.00 26 TYR A C 10
ATOM 11930 O O . TYR A 1 26 ? -4.764 -0.374 -9.833 1.00 0.00 26 TYR A O 10
ATOM 11948 N N . SER A 1 27 ? -3.512 -1.307 -11.453 1.00 0.00 27 SER A N 10
ATOM 11949 C CA . SER A 1 27 ? -2.566 -1.914 -10.525 1.00 0.00 27 SER A CA 10
ATOM 11950 C C . SER A 1 27 ? -1.423 -0.955 -10.208 1.00 0.00 27 SER A C 10
ATOM 11951 O O . SER A 1 27 ? -0.806 -0.387 -11.109 1.00 0.00 27 SER A O 10
ATOM 11959 N N . CYS A 1 28 ? -1.147 -0.779 -8.920 1.00 0.00 28 CYS A N 10
ATOM 11960 C CA . CYS A 1 28 ? -0.079 0.112 -8.481 1.00 0.00 28 CYS A CA 10
ATOM 11961 C C . CYS A 1 28 ? 1.238 -0.240 -9.165 1.00 0.00 28 CYS A C 10
ATOM 11962 O O . CYS A 1 28 ? 1.528 -1.411 -9.413 1.00 0.00 28 CYS A O 10
ATOM 11969 N N . SER A 1 29 ? 2.034 0.781 -9.467 1.00 0.00 29 SER A N 10
ATOM 11970 C CA . SER A 1 29 ? 3.319 0.580 -10.125 1.00 0.00 29 SER A CA 10
ATOM 11971 C C . SER A 1 29 ? 4.412 0.283 -9.103 1.00 0.00 29 SER A C 10
ATOM 11972 O O . SER A 1 29 ? 5.602 0.333 -9.417 1.00 0.00 29 SER A O 10
ATOM 11980 N N . PHE A 1 30 ? 4.000 -0.025 -7.878 1.00 0.00 30 PHE A N 10
ATOM 11981 C CA . PHE A 1 30 ? 4.943 -0.329 -6.808 1.00 0.00 30 PHE A CA 10
ATOM 11982 C C . PHE A 1 30 ? 5.190 -1.832 -6.711 1.00 0.00 30 PHE A C 10
ATOM 11983 O O . PHE A 1 30 ? 4.252 -2.620 -6.579 1.00 0.00 30 PHE A O 10
ATOM 12000 N N . LYS A 1 31 ? 6.458 -2.223 -6.779 1.00 0.00 31 LYS A N 10
ATOM 12001 C CA . LYS A 1 31 ? 6.830 -3.631 -6.699 1.00 0.00 31 LYS A CA 10
ATOM 12002 C C . LYS A 1 31 ? 6.728 -4.139 -5.264 1.00 0.00 31 LYS A C 10
ATOM 12003 O O . LYS A 1 31 ? 7.727 -4.214 -4.549 1.00 0.00 31 LYS A O 10
ATOM 12022 N N . GLY A 1 32 ? 5.514 -4.490 -4.850 1.00 0.00 32 GLY A N 10
ATOM 12023 C CA . GLY A 1 32 ? 5.306 -4.988 -3.503 1.00 0.00 32 GLY A CA 10
ATOM 12024 C C . GLY A 1 32 ? 4.156 -4.294 -2.800 1.00 0.00 32 GLY A C 10
ATOM 12025 O O . GLY A 1 32 ? 4.125 -4.218 -1.571 1.00 0.00 32 GLY A O 10
ATOM 12029 N N . CYS A 1 33 ? 3.208 -3.785 -3.580 1.00 0.00 33 CYS A N 10
ATOM 12030 C CA . CYS A 1 33 ? 2.052 -3.091 -3.025 1.00 0.00 33 CYS A CA 10
ATOM 12031 C C . CYS A 1 33 ? 0.765 -3.855 -3.325 1.00 0.00 33 CYS A C 10
ATOM 12032 O O . CYS A 1 33 ? -0.223 -3.739 -2.598 1.00 0.00 33 CYS A O 10
ATOM 12039 N N . THR A 1 34 ? 0.783 -4.636 -4.400 1.00 0.00 34 THR A N 10
ATOM 12040 C CA . THR A 1 34 ? -0.381 -5.418 -4.797 1.00 0.00 34 THR A CA 10
ATOM 12041 C C . THR A 1 34 ? -1.676 -4.704 -4.425 1.00 0.00 34 THR A C 10
ATOM 12042 O O . THR A 1 34 ? -2.542 -5.275 -3.762 1.00 0.00 34 THR A O 10
ATOM 12053 N N . ASP A 1 35 ? -1.801 -3.454 -4.855 1.00 0.00 35 ASP A N 10
ATOM 12054 C CA . ASP A 1 35 ? -2.992 -2.662 -4.569 1.00 0.00 35 ASP A CA 10
ATOM 12055 C C . ASP A 1 35 ? -3.604 -2.117 -5.855 1.00 0.00 35 ASP A C 10
ATOM 12056 O O . ASP A 1 35 ? -2.900 -1.864 -6.832 1.00 0.00 35 ASP A O 10
ATOM 12065 N N . VAL A 1 36 ? -4.922 -1.940 -5.848 1.00 0.00 36 VAL A N 10
ATOM 12066 C CA . VAL A 1 36 ? -5.630 -1.425 -7.014 1.00 0.00 36 VAL A CA 10
ATOM 12067 C C . VAL A 1 36 ? -6.643 -0.358 -6.615 1.00 0.00 36 VAL A C 10
ATOM 12068 O O . VAL A 1 36 ? -7.003 -0.238 -5.444 1.00 0.00 36 VAL A O 10
ATOM 12081 N N . GLU A 1 37 ? -7.099 0.415 -7.596 1.00 0.00 37 GLU A N 10
ATOM 12082 C CA . GLU A 1 37 ? -8.071 1.473 -7.346 1.00 0.00 37 GLU A CA 10
ATOM 12083 C C . GLU A 1 37 ? -8.952 1.703 -8.570 1.00 0.00 37 GLU A C 10
ATOM 12084 O O . GLU A 1 37 ? -8.531 1.470 -9.704 1.00 0.00 37 GLU A O 10
ATOM 12096 N N . LEU A 1 38 ? -10.176 2.161 -8.333 1.00 0.00 38 LEU A N 10
ATOM 12097 C CA . LEU A 1 38 ? -11.118 2.422 -9.416 1.00 0.00 38 LEU A CA 10
ATOM 12098 C C . LEU A 1 38 ? -10.568 3.474 -10.374 1.00 0.00 38 LEU A C 10
ATOM 12099 O O . LEU A 1 38 ? -10.842 3.440 -11.574 1.00 0.00 38 LEU A O 10
ATOM 12115 N N . VAL A 1 39 ? -9.790 4.408 -9.836 1.00 0.00 39 VAL A N 10
ATOM 12116 C CA . VAL A 1 39 ? -9.198 5.468 -10.643 1.00 0.00 39 VAL A CA 10
ATOM 12117 C C . VAL A 1 39 ? -7.709 5.226 -10.862 1.00 0.00 39 VAL A C 10
ATOM 12118 O O . VAL A 1 39 ? -7.090 4.425 -10.161 1.00 0.00 39 VAL A O 10
ATOM 12131 N N . ALA A 1 40 ? -7.138 5.925 -11.837 1.00 0.00 40 ALA A N 10
ATOM 12132 C CA . ALA A 1 40 ? -5.720 5.789 -12.146 1.00 0.00 40 ALA A CA 10
ATOM 12133 C C . ALA A 1 40 ? -4.951 7.049 -11.762 1.00 0.00 40 ALA A C 10
ATOM 12134 O O . ALA A 1 40 ? -5.014 8.063 -12.457 1.00 0.00 40 ALA A O 10
ATOM 12141 N N . VAL A 1 41 ? -4.226 6.978 -10.651 1.00 0.00 41 VAL A N 10
ATOM 12142 C CA . VAL A 1 41 ? -3.444 8.112 -10.174 1.00 0.00 41 VAL A CA 10
ATOM 12143 C C . VAL A 1 41 ? -2.082 8.166 -10.856 1.00 0.00 41 VAL A C 10
ATOM 12144 O O . VAL A 1 41 ? -1.103 7.614 -10.354 1.00 0.00 41 VAL A O 10
ATOM 12157 N N . ILE A 1 42 ? -2.026 8.836 -12.002 1.00 0.00 42 ILE A N 10
ATOM 12158 C CA . ILE A 1 42 ? -0.783 8.963 -12.753 1.00 0.00 42 ILE A CA 10
ATOM 12159 C C . ILE A 1 42 ? 0.099 10.063 -12.172 1.00 0.00 42 ILE A C 10
ATOM 12160 O O . ILE A 1 42 ? -0.385 11.135 -11.808 1.00 0.00 42 ILE A O 10
ATOM 12176 N N . CYS A 1 43 ? 1.397 9.790 -12.089 1.00 0.00 43 CYS A N 10
ATOM 12177 C CA . CYS A 1 43 ? 2.349 10.755 -11.554 1.00 0.00 43 CYS A CA 10
ATOM 12178 C C . CYS A 1 43 ? 2.921 11.629 -12.666 1.00 0.00 43 CYS A C 10
ATOM 12179 O O . CYS A 1 43 ? 3.476 11.140 -13.651 1.00 0.00 43 CYS A O 10
ATOM 12186 N N . PRO A 1 44 ? 2.785 12.954 -12.507 1.00 0.00 44 PRO A N 10
ATOM 12187 C CA . PRO A 1 44 ? 3.282 13.924 -13.487 1.00 0.00 44 PRO A CA 10
ATOM 12188 C C . PRO A 1 44 ? 4.805 13.987 -13.520 1.00 0.00 44 PRO A C 10
ATOM 12189 O O . PRO A 1 44 ? 5.387 14.819 -14.215 1.00 0.00 44 PRO A O 10
ATOM 12200 N N . TYR A 1 45 ? 5.445 13.101 -12.764 1.00 0.00 45 TYR A N 10
ATOM 12201 C CA . TYR A 1 45 ? 6.901 13.057 -12.706 1.00 0.00 45 TYR A CA 10
ATOM 12202 C C . TYR A 1 45 ? 7.438 11.815 -13.411 1.00 0.00 45 TYR A C 10
ATOM 12203 O O . TYR A 1 45 ? 8.172 11.914 -14.394 1.00 0.00 45 TYR A O 10
ATOM 12221 N N . CYS A 1 46 ? 7.064 10.646 -12.902 1.00 0.00 46 CYS A N 10
ATOM 12222 C CA . CYS A 1 46 ? 7.506 9.383 -13.482 1.00 0.00 46 CYS A CA 10
ATOM 12223 C C . CYS A 1 46 ? 6.500 8.876 -14.512 1.00 0.00 46 CYS A C 10
ATOM 12224 O O . CYS A 1 46 ? 6.766 7.914 -15.232 1.00 0.00 46 CYS A O 10
ATOM 12231 N N . GLU A 1 47 ? 5.345 9.531 -14.576 1.00 0.00 47 GLU A N 10
ATOM 12232 C CA . GLU A 1 47 ? 4.300 9.146 -15.517 1.00 0.00 47 GLU A CA 10
ATOM 12233 C C . GLU A 1 47 ? 3.843 7.712 -15.266 1.00 0.00 47 GLU A C 10
ATOM 12234 O O . GLU A 1 47 ? 3.684 6.926 -16.200 1.00 0.00 47 GLU A O 10
ATOM 12246 N N . LYS A 1 48 ? 3.633 7.378 -13.997 1.00 0.00 48 LYS A N 10
ATOM 12247 C CA . LYS A 1 48 ? 3.193 6.040 -13.620 1.00 0.00 48 LYS A CA 10
ATOM 12248 C C . LYS A 1 48 ? 1.942 6.104 -12.750 1.00 0.00 48 LYS A C 10
ATOM 12249 O O . LYS A 1 48 ? 1.709 7.090 -12.053 1.00 0.00 48 LYS A O 10
ATOM 12268 N N . ASN A 1 49 ? 1.140 5.044 -12.796 1.00 0.00 49 ASN A N 10
ATOM 12269 C CA . ASN A 1 49 ? -0.088 4.980 -12.012 1.00 0.00 49 ASN A CA 10
ATOM 12270 C C . ASN A 1 49 ? 0.150 4.259 -10.688 1.00 0.00 49 ASN A C 10
ATOM 12271 O O . ASN A 1 49 ? 0.719 3.168 -10.656 1.00 0.00 49 ASN A O 10
ATOM 12282 N N . PHE A 1 50 ? -0.290 4.877 -9.597 1.00 0.00 50 PHE A N 10
ATOM 12283 C CA . PHE A 1 50 ? -0.125 4.296 -8.270 1.00 0.00 50 PHE A CA 10
ATOM 12284 C C . PHE A 1 50 ? -1.433 4.351 -7.486 1.00 0.00 50 PHE A C 10
ATOM 12285 O O . PHE A 1 50 ? -2.397 4.991 -7.907 1.00 0.00 50 PHE A O 10
ATOM 12302 N N . CYS A 1 51 ? -1.459 3.674 -6.342 1.00 0.00 51 CYS A N 10
ATOM 12303 C CA . CYS A 1 51 ? -2.648 3.644 -5.498 1.00 0.00 51 CYS A CA 10
ATOM 12304 C C . CYS A 1 51 ? -2.725 4.892 -4.623 1.00 0.00 51 CYS A C 10
ATOM 12305 O O . CYS A 1 51 ? -1.702 5.433 -4.202 1.00 0.00 51 CYS A O 10
ATOM 12312 N N . LEU A 1 52 ? -3.945 5.343 -4.353 1.00 0.00 52 LEU A N 10
ATOM 12313 C CA . LEU A 1 52 ? -4.158 6.527 -3.527 1.00 0.00 52 LEU A CA 10
ATOM 12314 C C . LEU A 1 52 ? -3.122 6.605 -2.410 1.00 0.00 52 LEU A C 10
ATOM 12315 O O . LEU A 1 52 ? -2.609 7.680 -2.100 1.00 0.00 52 LEU A O 10
ATOM 12331 N N . ARG A 1 53 ? -2.817 5.458 -1.812 1.00 0.00 53 ARG A N 10
ATOM 12332 C CA . ARG A 1 53 ? -1.841 5.396 -0.730 1.00 0.00 53 ARG A CA 10
ATOM 12333 C C . ARG A 1 53 ? -0.459 5.820 -1.220 1.00 0.00 53 ARG A C 10
ATOM 12334 O O . ARG A 1 53 ? 0.238 6.587 -0.556 1.00 0.00 53 ARG A O 10
ATOM 12355 N N . HIS A 1 54 ? -0.070 5.314 -2.386 1.00 0.00 54 HIS A N 10
ATOM 12356 C CA . HIS A 1 54 ? 1.229 5.640 -2.965 1.00 0.00 54 HIS A CA 10
ATOM 12357 C C . HIS A 1 54 ? 1.079 6.641 -4.107 1.00 0.00 54 HIS A C 10
ATOM 12358 O O . HIS A 1 54 ? 1.880 6.655 -5.041 1.00 0.00 54 HIS A O 10
ATOM 12372 N N . ARG A 1 55 ? 0.047 7.474 -4.025 1.00 0.00 55 ARG A N 10
ATOM 12373 C CA . ARG A 1 55 ? -0.208 8.477 -5.052 1.00 0.00 55 ARG A CA 10
ATOM 12374 C C . ARG A 1 55 ? 0.876 9.551 -5.046 1.00 0.00 55 ARG A C 10
ATOM 12375 O O . ARG A 1 55 ? 1.364 9.961 -6.099 1.00 0.00 55 ARG A O 10
ATOM 12396 N N . HIS A 1 56 ? 1.247 10.003 -3.852 1.00 0.00 56 HIS A N 10
ATOM 12397 C CA . HIS A 1 56 ? 2.273 11.029 -3.708 1.00 0.00 56 HIS A CA 10
ATOM 12398 C C . HIS A 1 56 ? 3.600 10.556 -4.294 1.00 0.00 56 HIS A C 10
ATOM 12399 O O . HIS A 1 56 ? 3.777 9.371 -4.576 1.00 0.00 56 HIS A O 10
ATOM 12413 N N . GLN A 1 57 ? 4.529 11.490 -4.474 1.00 0.00 57 GLN A N 10
ATOM 12414 C CA . GLN A 1 57 ? 5.839 11.167 -5.026 1.00 0.00 57 GLN A CA 10
ATOM 12415 C C . GLN A 1 57 ? 6.665 10.357 -4.033 1.00 0.00 57 GLN A C 10
ATOM 12416 O O . GLN A 1 57 ? 6.844 9.150 -4.198 1.00 0.00 57 GLN A O 10
ATOM 12430 N N . SER A 1 58 ? 7.166 11.028 -3.001 1.00 0.00 58 SER A N 10
ATOM 12431 C CA . SER A 1 58 ? 7.976 10.371 -1.982 1.00 0.00 58 SER A CA 10
ATOM 12432 C C . SER A 1 58 ? 7.342 9.053 -1.550 1.00 0.00 58 SER A C 10
ATOM 12433 O O . SER A 1 58 ? 8.039 8.075 -1.279 1.00 0.00 58 SER A O 10
ATOM 12441 N N . ASP A 1 59 ? 6.015 9.035 -1.488 1.00 0.00 59 ASP A N 10
ATOM 12442 C CA . ASP A 1 59 ? 5.284 7.837 -1.090 1.00 0.00 59 ASP A CA 10
ATOM 12443 C C . ASP A 1 59 ? 5.731 6.630 -1.909 1.00 0.00 59 ASP A C 10
ATOM 12444 O O . ASP A 1 59 ? 6.085 5.588 -1.356 1.00 0.00 59 ASP A O 10
ATOM 12453 N N . HIS A 1 60 ? 5.713 6.778 -3.230 1.00 0.00 60 HIS A N 10
ATOM 12454 C CA . HIS A 1 60 ? 6.116 5.700 -4.125 1.00 0.00 60 HIS A CA 10
ATOM 12455 C C . HIS A 1 60 ? 7.585 5.836 -4.512 1.00 0.00 60 HIS A C 10
ATOM 12456 O O . HIS A 1 60 ? 8.014 5.327 -5.548 1.00 0.00 60 HIS A O 10
ATOM 12470 N N . ASP A 1 61 ? 8.351 6.525 -3.673 1.00 0.00 61 ASP A N 10
ATOM 12471 C CA . ASP A 1 61 ? 9.773 6.727 -3.927 1.00 0.00 61 ASP A CA 10
ATOM 12472 C C . ASP A 1 61 ? 10.015 7.126 -5.379 1.00 0.00 61 ASP A C 10
ATOM 12473 O O . ASP A 1 61 ? 10.808 6.500 -6.083 1.00 0.00 61 ASP A O 10
ATOM 12482 N N . CYS A 1 62 ? 9.325 8.171 -5.823 1.00 0.00 62 CYS A N 10
ATOM 12483 C CA . CYS A 1 62 ? 9.462 8.654 -7.192 1.00 0.00 62 CYS A CA 10
ATOM 12484 C C . CYS A 1 62 ? 10.931 8.726 -7.598 1.00 0.00 62 CYS A C 10
ATOM 12485 O O . CYS A 1 62 ? 11.687 9.551 -7.085 1.00 0.00 62 CYS A O 10
ATOM 12492 N N . GLU A 1 63 ? 11.327 7.857 -8.522 1.00 0.00 63 GLU A N 10
ATOM 12493 C CA . GLU A 1 63 ? 12.706 7.822 -8.997 1.00 0.00 63 GLU A CA 10
ATOM 12494 C C . GLU A 1 63 ? 13.128 9.184 -9.541 1.00 0.00 63 GLU A C 10
ATOM 12495 O O . GLU A 1 63 ? 14.273 9.604 -9.375 1.00 0.00 63 GLU A O 10
ATOM 12507 N N . LYS A 1 64 ? 12.195 9.869 -10.194 1.00 0.00 64 LYS A N 10
ATOM 12508 C CA . LYS A 1 64 ? 12.468 11.183 -10.763 1.00 0.00 64 LYS A CA 10
ATOM 12509 C C . LYS A 1 64 ? 13.070 12.115 -9.716 1.00 0.00 64 LYS A C 10
ATOM 12510 O O . LYS A 1 64 ? 14.059 12.802 -9.978 1.00 0.00 64 LYS A O 10
ATOM 12529 N N . LEU A 1 65 ? 12.471 12.132 -8.531 1.00 0.00 65 LEU A N 10
ATOM 12530 C CA . LEU A 1 65 ? 12.950 12.979 -7.444 1.00 0.00 65 LEU A CA 10
ATOM 12531 C C . LEU A 1 65 ? 14.471 12.929 -7.344 1.00 0.00 65 LEU A C 10
ATOM 12532 O O . LEU A 1 65 ? 15.113 12.064 -7.939 1.00 0.00 65 LEU A O 10
ATOM 12548 N N . GLU A 1 66 ? 15.040 13.861 -6.587 1.00 0.00 66 GLU A N 10
ATOM 12549 C CA . GLU A 1 66 ? 16.486 13.922 -6.409 1.00 0.00 66 GLU A CA 10
ATOM 12550 C C . GLU A 1 66 ? 16.917 13.122 -5.182 1.00 0.00 66 GLU A C 10
ATOM 12551 O O . GLU A 1 66 ? 17.862 13.493 -4.486 1.00 0.00 66 GLU A O 10
ATOM 12563 N N . VAL A 1 67 ? 16.217 12.022 -4.925 1.00 0.00 67 VAL A N 10
ATOM 12564 C CA . VAL A 1 67 ? 16.526 11.169 -3.784 1.00 0.00 67 VAL A CA 10
ATOM 12565 C C . VAL A 1 67 ? 17.110 9.835 -4.237 1.00 0.00 67 VAL A C 10
ATOM 12566 O O . VAL A 1 67 ? 16.449 9.059 -4.926 1.00 0.00 67 VAL A O 10
ATOM 12579 N N . ALA A 1 68 ? 18.353 9.576 -3.845 1.00 0.00 68 ALA A N 10
ATOM 12580 C CA . ALA A 1 68 ? 19.026 8.335 -4.208 1.00 0.00 68 ALA A CA 10
ATOM 12581 C C . ALA A 1 68 ? 18.992 7.335 -3.058 1.00 0.00 68 ALA A C 10
ATOM 12582 O O . ALA A 1 68 ? 19.252 7.687 -1.907 1.00 0.00 68 ALA A O 10
ATOM 12589 N N . LYS A 1 69 ? 18.670 6.085 -3.375 1.00 0.00 69 LYS A N 10
ATOM 12590 C CA . LYS A 1 69 ? 18.602 5.033 -2.369 1.00 0.00 69 LYS A CA 10
ATOM 12591 C C . LYS A 1 69 ? 19.011 3.687 -2.960 1.00 0.00 69 LYS A C 10
ATOM 12592 O O . LYS A 1 69 ? 18.659 3.345 -4.089 1.00 0.00 69 LYS A O 10
ATOM 12611 N N . PRO A 1 70 ? 19.772 2.904 -2.181 1.00 0.00 70 PRO A N 10
ATOM 12612 C CA . PRO A 1 70 ? 20.244 1.583 -2.606 1.00 0.00 70 PRO A CA 10
ATOM 12613 C C . PRO A 1 70 ? 19.113 0.564 -2.694 1.00 0.00 70 PRO A C 10
ATOM 12614 O O . PRO A 1 70 ? 19.314 -0.564 -3.144 1.00 0.00 70 PRO A O 10
ATOM 12625 N N . ARG A 1 71 ? 17.923 0.969 -2.261 1.00 0.00 71 ARG A N 10
ATOM 12626 C CA . ARG A 1 71 ? 16.760 0.091 -2.290 1.00 0.00 71 ARG A CA 10
ATOM 12627 C C . ARG A 1 71 ? 16.498 -0.418 -3.705 1.00 0.00 71 ARG A C 10
ATOM 12628 O O . ARG A 1 71 ? 16.315 0.368 -4.634 1.00 0.00 71 ARG A O 10
ATOM 12649 N N . MET A 1 72 ? 16.482 -1.738 -3.860 1.00 0.00 72 MET A N 10
ATOM 12650 C CA . MET A 1 72 ? 16.242 -2.351 -5.161 1.00 0.00 72 MET A CA 10
ATOM 12651 C C . MET A 1 72 ? 14.972 -1.795 -5.798 1.00 0.00 72 MET A C 10
ATOM 12652 O O . MET A 1 72 ? 14.112 -1.245 -5.112 1.00 0.00 72 MET A O 10
ATOM 12666 N N . ALA A 1 73 ? 14.862 -1.943 -7.115 1.00 0.00 73 ALA A N 10
ATOM 12667 C CA . ALA A 1 73 ? 13.697 -1.457 -7.843 1.00 0.00 73 ALA A CA 10
ATOM 12668 C C . ALA A 1 73 ? 13.333 -2.398 -8.986 1.00 0.00 73 ALA A C 10
ATOM 12669 O O . ALA A 1 73 ? 14.107 -3.284 -9.344 1.00 0.00 73 ALA A O 10
ATOM 12676 N N . ALA A 1 74 ? 12.148 -2.199 -9.556 1.00 0.00 74 ALA A N 10
ATOM 12677 C CA . ALA A 1 74 ? 11.682 -3.029 -10.659 1.00 0.00 74 ALA A CA 10
ATOM 12678 C C . ALA A 1 74 ? 12.342 -2.619 -11.971 1.00 0.00 74 ALA A C 10
ATOM 12679 O O . ALA A 1 74 ? 13.136 -1.679 -12.013 1.00 0.00 74 ALA A O 10
ATOM 12686 N N . THR A 1 75 ? 12.009 -3.331 -13.044 1.00 0.00 75 THR A N 10
ATOM 12687 C CA . THR A 1 75 ? 12.570 -3.042 -14.357 1.00 0.00 75 THR A CA 10
ATOM 12688 C C . THR A 1 75 ? 11.554 -2.333 -15.245 1.00 0.00 75 THR A C 10
ATOM 12689 O O . THR A 1 75 ? 11.877 -1.347 -15.907 1.00 0.00 75 THR A O 10
ATOM 12700 N N . GLN A 1 76 ? 10.326 -2.840 -15.254 1.00 0.00 76 GLN A N 10
ATOM 12701 C CA . GLN A 1 76 ? 9.263 -2.254 -16.062 1.00 0.00 76 GLN A CA 10
ATOM 12702 C C . GLN A 1 76 ? 9.315 -0.731 -16.007 1.00 0.00 76 GLN A C 10
ATOM 12703 O O . GLN A 1 76 ? 9.399 -0.140 -14.930 1.00 0.00 76 GLN A O 10
ATOM 12717 N N . LYS A 1 77 ? 9.266 -0.099 -17.175 1.00 0.00 77 LYS A N 10
ATOM 12718 C CA . LYS A 1 77 ? 9.307 1.355 -17.262 1.00 0.00 77 LYS A CA 10
ATOM 12719 C C . LYS A 1 77 ? 9.115 1.820 -18.702 1.00 0.00 77 LYS A C 10
ATOM 12720 O O . LYS A 1 77 ? 9.800 1.353 -19.613 1.00 0.00 77 LYS A O 10
ATOM 12739 N N . LEU A 1 78 ? 8.181 2.744 -18.901 1.00 0.00 78 LEU A N 10
ATOM 12740 C CA . LEU A 1 78 ? 7.900 3.274 -20.231 1.00 0.00 78 LEU A CA 10
ATOM 12741 C C . LEU A 1 78 ? 8.560 4.635 -20.425 1.00 0.00 78 LEU A C 10
ATOM 12742 O O . LEU A 1 78 ? 8.869 5.331 -19.458 1.00 0.00 78 LEU A O 10
ATOM 12758 N N . VAL A 1 79 ? 8.773 5.009 -21.683 1.00 0.00 79 VAL A N 10
ATOM 12759 C CA . VAL A 1 79 ? 9.394 6.289 -22.005 1.00 0.00 79 VAL A CA 10
ATOM 12760 C C . VAL A 1 79 ? 9.315 6.576 -23.500 1.00 0.00 79 VAL A C 10
ATOM 12761 O O . VAL A 1 79 ? 9.564 5.697 -24.326 1.00 0.00 79 VAL A O 10
ATOM 12774 N N . ARG A 1 80 ? 8.969 7.813 -23.842 1.00 0.00 80 ARG A N 10
ATOM 12775 C CA . ARG A 1 80 ? 8.857 8.217 -25.238 1.00 0.00 80 ARG A CA 10
ATOM 12776 C C . ARG A 1 80 ? 9.739 9.429 -25.526 1.00 0.00 80 ARG A C 10
ATOM 12777 O O . ARG A 1 80 ? 10.211 10.097 -24.607 1.00 0.00 80 ARG A O 10
ATOM 12798 N N . SER A 1 81 ? 9.956 9.705 -26.808 1.00 0.00 81 SER A N 10
ATOM 12799 C CA . SER A 1 81 ? 10.785 10.833 -27.217 1.00 0.00 81 SER A CA 10
ATOM 12800 C C . SER A 1 81 ? 9.920 12.015 -27.643 1.00 0.00 81 SER A C 10
ATOM 12801 O O . SER A 1 81 ? 8.912 11.847 -28.328 1.00 0.00 81 SER A O 10
ATOM 12809 N N . GLY A 1 82 ? 10.323 13.214 -27.231 1.00 0.00 82 GLY A N 10
ATOM 12810 C CA . GLY A 1 82 ? 9.575 14.408 -27.579 1.00 0.00 82 GLY A CA 10
ATOM 12811 C C . GLY A 1 82 ? 9.848 14.871 -28.996 1.00 0.00 82 GLY A C 10
ATOM 12812 O O . GLY A 1 82 ? 10.905 14.602 -29.567 1.00 0.00 82 GLY A O 10
ATOM 12816 N N . PRO A 1 83 ? 8.878 15.585 -29.586 1.00 0.00 83 PRO A N 10
ATOM 12817 C CA . PRO A 1 83 ? 8.995 16.101 -30.953 1.00 0.00 83 PRO A CA 10
ATOM 12818 C C . PRO A 1 83 ? 10.022 17.222 -31.064 1.00 0.00 83 PRO A C 10
ATOM 12819 O O . PRO A 1 83 ? 9.687 18.399 -30.931 1.00 0.00 83 PRO A O 10
ATOM 12830 N N . SER A 1 84 ? 11.275 16.850 -31.308 1.00 0.00 84 SER A N 10
ATOM 12831 C CA . SER A 1 84 ? 12.352 17.825 -31.433 1.00 0.00 84 SER A CA 10
ATOM 12832 C C . SER A 1 84 ? 12.918 17.830 -32.850 1.00 0.00 84 SER A C 10
ATOM 12833 O O . SER A 1 84 ? 13.621 16.904 -33.252 1.00 0.00 84 SER A O 10
ATOM 12841 N N . SER A 1 85 ? 12.606 18.881 -33.601 1.00 0.00 85 SER A N 10
ATOM 12842 C CA . SER A 1 85 ? 13.079 19.007 -34.974 1.00 0.00 85 SER A CA 10
ATOM 12843 C C . SER A 1 85 ? 12.830 20.414 -35.508 1.00 0.00 85 SER A C 10
ATOM 12844 O O . SER A 1 85 ? 11.881 21.085 -35.103 1.00 0.00 85 SER A O 10
ATOM 12852 N N . GLY A 1 86 ? 13.690 20.856 -36.421 1.00 0.00 86 GLY A N 10
ATOM 12853 C CA . GLY A 1 86 ? 13.547 22.180 -36.996 1.00 0.00 86 GLY A CA 10
ATOM 12854 C C . GLY A 1 86 ? 14.878 22.887 -37.162 1.00 0.00 86 GLY A C 10
ATOM 12855 O O . GLY A 1 86 ? 15.586 23.071 -36.173 1.00 0.00 86 GLY A O 10
ATOM 12861 N N . GLY A 1 1 ? -35.384 -62.769 -38.944 1.00 0.00 1 GLY A N 11
ATOM 12862 C CA . GLY A 1 1 ? -34.753 -61.475 -38.755 1.00 0.00 1 GLY A CA 11
ATOM 12863 C C . GLY A 1 1 ? -34.751 -61.039 -37.303 1.00 0.00 1 GLY A C 11
ATOM 12864 O O . GLY A 1 1 ? -35.769 -61.133 -36.618 1.00 0.00 1 GLY A O 11
ATOM 12868 N N . SER A 1 2 ? -33.604 -60.561 -36.832 1.00 0.00 2 SER A N 11
ATOM 12869 C CA . SER A 1 2 ? -33.472 -60.113 -35.451 1.00 0.00 2 SER A CA 11
ATOM 12870 C C . SER A 1 2 ? -32.389 -59.045 -35.327 1.00 0.00 2 SER A C 11
ATOM 12871 O O . SER A 1 2 ? -31.219 -59.294 -35.619 1.00 0.00 2 SER A O 11
ATOM 12879 N N . SER A 1 3 ? -32.788 -57.854 -34.892 1.00 0.00 3 SER A N 11
ATOM 12880 C CA . SER A 1 3 ? -31.854 -56.746 -34.733 1.00 0.00 3 SER A CA 11
ATOM 12881 C C . SER A 1 3 ? -32.426 -55.683 -33.800 1.00 0.00 3 SER A C 11
ATOM 12882 O O . SER A 1 3 ? -33.640 -55.579 -33.630 1.00 0.00 3 SER A O 11
ATOM 12890 N N . GLY A 1 4 ? -31.541 -54.894 -33.198 1.00 0.00 4 GLY A N 11
ATOM 12891 C CA . GLY A 1 4 ? -31.976 -53.849 -32.290 1.00 0.00 4 GLY A CA 11
ATOM 12892 C C . GLY A 1 4 ? -30.967 -52.723 -32.177 1.00 0.00 4 GLY A C 11
ATOM 12893 O O . GLY A 1 4 ? -30.041 -52.789 -31.369 1.00 0.00 4 GLY A O 11
ATOM 12897 N N . SER A 1 5 ? -31.146 -51.687 -32.990 1.00 0.00 5 SER A N 11
ATOM 12898 C CA . SER A 1 5 ? -30.241 -50.543 -32.982 1.00 0.00 5 SER A CA 11
ATOM 12899 C C . SER A 1 5 ? -30.946 -49.296 -32.457 1.00 0.00 5 SER A C 11
ATOM 12900 O O . SER A 1 5 ? -31.443 -48.478 -33.232 1.00 0.00 5 SER A O 11
ATOM 12908 N N . SER A 1 6 ? -30.986 -49.158 -31.136 1.00 0.00 6 SER A N 11
ATOM 12909 C CA . SER A 1 6 ? -31.633 -48.013 -30.506 1.00 0.00 6 SER A CA 11
ATOM 12910 C C . SER A 1 6 ? -30.619 -47.171 -29.738 1.00 0.00 6 SER A C 11
ATOM 12911 O O . SER A 1 6 ? -29.673 -47.697 -29.155 1.00 0.00 6 SER A O 11
ATOM 12919 N N . GLY A 1 7 ? -30.826 -45.857 -29.743 1.00 0.00 7 GLY A N 11
ATOM 12920 C CA . GLY A 1 7 ? -29.923 -44.961 -29.044 1.00 0.00 7 GLY A CA 11
ATOM 12921 C C . GLY A 1 7 ? -30.201 -43.503 -29.350 1.00 0.00 7 GLY A C 11
ATOM 12922 O O . GLY A 1 7 ? -29.954 -43.037 -30.463 1.00 0.00 7 GLY A O 11
ATOM 12926 N N . CYS A 1 8 ? -30.717 -42.781 -28.361 1.00 0.00 8 CYS A N 11
ATOM 12927 C CA . CYS A 1 8 ? -31.032 -41.367 -28.531 1.00 0.00 8 CYS A CA 11
ATOM 12928 C C . CYS A 1 8 ? -30.728 -40.586 -27.256 1.00 0.00 8 CYS A C 11
ATOM 12929 O O . CYS A 1 8 ? -31.416 -40.733 -26.247 1.00 0.00 8 CYS A O 11
ATOM 12937 N N . SER A 1 9 ? -29.690 -39.757 -27.311 1.00 0.00 9 SER A N 11
ATOM 12938 C CA . SER A 1 9 ? -29.291 -38.956 -26.159 1.00 0.00 9 SER A CA 11
ATOM 12939 C C . SER A 1 9 ? -28.671 -37.635 -26.604 1.00 0.00 9 SER A C 11
ATOM 12940 O O . SER A 1 9 ? -28.515 -37.383 -27.799 1.00 0.00 9 SER A O 11
ATOM 12948 N N . GLU A 1 10 ? -28.321 -36.796 -25.635 1.00 0.00 10 GLU A N 11
ATOM 12949 C CA . GLU A 1 10 ? -27.719 -35.501 -25.927 1.00 0.00 10 GLU A CA 11
ATOM 12950 C C . GLU A 1 10 ? -26.798 -35.061 -24.792 1.00 0.00 10 GLU A C 11
ATOM 12951 O O . GLU A 1 10 ? -26.983 -35.452 -23.640 1.00 0.00 10 GLU A O 11
ATOM 12963 N N . VAL A 1 11 ? -25.804 -34.244 -25.128 1.00 0.00 11 VAL A N 11
ATOM 12964 C CA . VAL A 1 11 ? -24.853 -33.750 -24.139 1.00 0.00 11 VAL A CA 11
ATOM 12965 C C . VAL A 1 11 ? -24.189 -32.462 -24.612 1.00 0.00 11 VAL A C 11
ATOM 12966 O O . VAL A 1 11 ? -23.452 -32.457 -25.597 1.00 0.00 11 VAL A O 11
ATOM 12979 N N . ASN A 1 12 ? -24.453 -31.370 -23.901 1.00 0.00 12 ASN A N 11
ATOM 12980 C CA . ASN A 1 12 ? -23.880 -30.075 -24.248 1.00 0.00 12 ASN A CA 11
ATOM 12981 C C . ASN A 1 12 ? -23.320 -29.379 -23.011 1.00 0.00 12 ASN A C 11
ATOM 12982 O O . ASN A 1 12 ? -23.524 -29.832 -21.885 1.00 0.00 12 ASN A O 11
ATOM 12993 N N . VAL A 1 13 ? -22.612 -28.275 -23.230 1.00 0.00 13 VAL A N 11
ATOM 12994 C CA . VAL A 1 13 ? -22.024 -27.515 -22.134 1.00 0.00 13 VAL A CA 11
ATOM 12995 C C . VAL A 1 13 ? -22.512 -26.071 -22.142 1.00 0.00 13 VAL A C 11
ATOM 12996 O O . VAL A 1 13 ? -22.303 -25.339 -23.110 1.00 0.00 13 VAL A O 11
ATOM 13009 N N . VAL A 1 14 ? -23.163 -25.665 -21.056 1.00 0.00 14 VAL A N 11
ATOM 13010 C CA . VAL A 1 14 ? -23.679 -24.307 -20.937 1.00 0.00 14 VAL A CA 11
ATOM 13011 C C . VAL A 1 14 ? -22.913 -23.518 -19.881 1.00 0.00 14 VAL A C 11
ATOM 13012 O O . VAL A 1 14 ? -23.020 -23.793 -18.686 1.00 0.00 14 VAL A O 11
ATOM 13025 N N . LYS A 1 15 ? -22.140 -22.535 -20.330 1.00 0.00 15 LYS A N 11
ATOM 13026 C CA . LYS A 1 15 ? -21.356 -21.704 -19.425 1.00 0.00 15 LYS A CA 11
ATOM 13027 C C . LYS A 1 15 ? -21.899 -20.279 -19.387 1.00 0.00 15 LYS A C 11
ATOM 13028 O O . LYS A 1 15 ? -22.229 -19.704 -20.424 1.00 0.00 15 LYS A O 11
ATOM 13047 N N . GLU A 1 16 ? -21.988 -19.716 -18.186 1.00 0.00 16 GLU A N 11
ATOM 13048 C CA . GLU A 1 16 ? -22.491 -18.357 -18.016 1.00 0.00 16 GLU A CA 11
ATOM 13049 C C . GLU A 1 16 ? -21.378 -17.419 -17.557 1.00 0.00 16 GLU A C 11
ATOM 13050 O O . GLU A 1 16 ? -20.514 -17.802 -16.769 1.00 0.00 16 GLU A O 11
ATOM 13062 N N . ARG A 1 17 ? -21.407 -16.188 -18.058 1.00 0.00 17 ARG A N 11
ATOM 13063 C CA . ARG A 1 17 ? -20.401 -15.195 -17.702 1.00 0.00 17 ARG A CA 11
ATOM 13064 C C . ARG A 1 17 ? -20.652 -14.644 -16.301 1.00 0.00 17 ARG A C 11
ATOM 13065 O O . ARG A 1 17 ? -21.793 -14.468 -15.873 1.00 0.00 17 ARG A O 11
ATOM 13086 N N . PRO A 1 18 ? -19.563 -14.364 -15.571 1.00 0.00 18 PRO A N 11
ATOM 13087 C CA . PRO A 1 18 ? -19.640 -13.829 -14.208 1.00 0.00 18 PRO A CA 11
ATOM 13088 C C . PRO A 1 18 ? -20.149 -12.392 -14.178 1.00 0.00 18 PRO A C 11
ATOM 13089 O O . PRO A 1 18 ? -20.380 -11.782 -15.222 1.00 0.00 18 PRO A O 11
ATOM 13100 N N . LYS A 1 19 ? -20.321 -11.855 -12.974 1.00 0.00 19 LYS A N 11
ATOM 13101 C CA . LYS A 1 19 ? -20.802 -10.489 -12.807 1.00 0.00 19 LYS A CA 11
ATOM 13102 C C . LYS A 1 19 ? -19.672 -9.486 -13.018 1.00 0.00 19 LYS A C 11
ATOM 13103 O O . LYS A 1 19 ? -18.503 -9.793 -12.784 1.00 0.00 19 LYS A O 11
ATOM 13122 N N . THR A 1 20 ? -20.029 -8.284 -13.460 1.00 0.00 20 THR A N 11
ATOM 13123 C CA . THR A 1 20 ? -19.046 -7.236 -13.702 1.00 0.00 20 THR A CA 11
ATOM 13124 C C . THR A 1 20 ? -19.724 -5.901 -13.987 1.00 0.00 20 THR A C 11
ATOM 13125 O O . THR A 1 20 ? -20.616 -5.814 -14.832 1.00 0.00 20 THR A O 11
ATOM 13136 N N . ASP A 1 21 ? -19.297 -4.862 -13.278 1.00 0.00 21 ASP A N 11
ATOM 13137 C CA . ASP A 1 21 ? -19.862 -3.529 -13.457 1.00 0.00 21 ASP A CA 11
ATOM 13138 C C . ASP A 1 21 ? -18.782 -2.529 -13.855 1.00 0.00 21 ASP A C 11
ATOM 13139 O O . ASP A 1 21 ? -18.422 -1.647 -13.076 1.00 0.00 21 ASP A O 11
ATOM 13148 N N . GLU A 1 22 ? -18.267 -2.675 -15.072 1.00 0.00 22 GLU A N 11
ATOM 13149 C CA . GLU A 1 22 ? -17.226 -1.785 -15.573 1.00 0.00 22 GLU A CA 11
ATOM 13150 C C . GLU A 1 22 ? -16.294 -1.350 -14.445 1.00 0.00 22 GLU A C 11
ATOM 13151 O O . GLU A 1 22 ? -16.011 -0.163 -14.281 1.00 0.00 22 GLU A O 11
ATOM 13163 N N . HIS A 1 23 ? -15.820 -2.320 -13.670 1.00 0.00 23 HIS A N 11
ATOM 13164 C CA . HIS A 1 23 ? -14.920 -2.039 -12.557 1.00 0.00 23 HIS A CA 11
ATOM 13165 C C . HIS A 1 23 ? -13.478 -1.924 -13.041 1.00 0.00 23 HIS A C 11
ATOM 13166 O O . HIS A 1 23 ? -12.742 -2.911 -13.072 1.00 0.00 23 HIS A O 11
ATOM 13180 N N . LYS A 1 24 ? -13.080 -0.714 -13.419 1.00 0.00 24 LYS A N 11
ATOM 13181 C CA . LYS A 1 24 ? -11.726 -0.469 -13.901 1.00 0.00 24 LYS A CA 11
ATOM 13182 C C . LYS A 1 24 ? -10.760 -0.275 -12.736 1.00 0.00 24 LYS A C 11
ATOM 13183 O O . LYS A 1 24 ? -10.825 0.727 -12.025 1.00 0.00 24 LYS A O 11
ATOM 13202 N N . SER A 1 25 ? -9.865 -1.239 -12.549 1.00 0.00 25 SER A N 11
ATOM 13203 C CA . SER A 1 25 ? -8.887 -1.175 -11.469 1.00 0.00 25 SER A CA 11
ATOM 13204 C C . SER A 1 25 ? -7.466 -1.135 -12.024 1.00 0.00 25 SER A C 11
ATOM 13205 O O . SER A 1 25 ? -7.061 -2.012 -12.787 1.00 0.00 25 SER A O 11
ATOM 13213 N N . TYR A 1 26 ? -6.716 -0.110 -11.636 1.00 0.00 26 TYR A N 11
ATOM 13214 C CA . TYR A 1 26 ? -5.341 0.047 -12.096 1.00 0.00 26 TYR A CA 11
ATOM 13215 C C . TYR A 1 26 ? -4.354 -0.448 -11.043 1.00 0.00 26 TYR A C 11
ATOM 13216 O O . TYR A 1 26 ? -4.361 0.016 -9.902 1.00 0.00 26 TYR A O 11
ATOM 13234 N N . SER A 1 27 ? -3.505 -1.392 -11.435 1.00 0.00 27 SER A N 11
ATOM 13235 C CA . SER A 1 27 ? -2.513 -1.954 -10.525 1.00 0.00 27 SER A CA 11
ATOM 13236 C C . SER A 1 27 ? -1.446 -0.920 -10.180 1.00 0.00 27 SER A C 11
ATOM 13237 O O . SER A 1 27 ? -0.888 -0.267 -11.063 1.00 0.00 27 SER A O 11
ATOM 13245 N N . CYS A 1 28 ? -1.166 -0.776 -8.889 1.00 0.00 28 CYS A N 11
ATOM 13246 C CA . CYS A 1 28 ? -0.166 0.178 -8.424 1.00 0.00 28 CYS A CA 11
ATOM 13247 C C . CYS A 1 28 ? 1.189 -0.097 -9.070 1.00 0.00 28 CYS A C 11
ATOM 13248 O O . CYS A 1 28 ? 1.555 -1.249 -9.303 1.00 0.00 28 CYS A O 11
ATOM 13255 N N . SER A 1 29 ? 1.930 0.969 -9.355 1.00 0.00 29 SER A N 11
ATOM 13256 C CA . SER A 1 29 ? 3.243 0.844 -9.976 1.00 0.00 29 SER A CA 11
ATOM 13257 C C . SER A 1 29 ? 4.336 0.725 -8.918 1.00 0.00 29 SER A C 11
ATOM 13258 O O . SER A 1 29 ? 5.487 1.091 -9.155 1.00 0.00 29 SER A O 11
ATOM 13266 N N . PHE A 1 30 ? 3.966 0.212 -7.750 1.00 0.00 30 PHE A N 11
ATOM 13267 C CA . PHE A 1 30 ? 4.913 0.045 -6.653 1.00 0.00 30 PHE A CA 11
ATOM 13268 C C . PHE A 1 30 ? 5.554 -1.339 -6.694 1.00 0.00 30 PHE A C 11
ATOM 13269 O O . PHE A 1 30 ? 5.169 -2.191 -7.495 1.00 0.00 30 PHE A O 11
ATOM 13286 N N . LYS A 1 31 ? 6.536 -1.555 -5.825 1.00 0.00 31 LYS A N 11
ATOM 13287 C CA . LYS A 1 31 ? 7.232 -2.835 -5.760 1.00 0.00 31 LYS A CA 11
ATOM 13288 C C . LYS A 1 31 ? 6.728 -3.668 -4.586 1.00 0.00 31 LYS A C 11
ATOM 13289 O O . LYS A 1 31 ? 7.201 -3.521 -3.459 1.00 0.00 31 LYS A O 11
ATOM 13308 N N . GLY A 1 32 ? 5.767 -4.546 -4.858 1.00 0.00 32 GLY A N 11
ATOM 13309 C CA . GLY A 1 32 ? 5.217 -5.391 -3.814 1.00 0.00 32 GLY A CA 11
ATOM 13310 C C . GLY A 1 32 ? 4.121 -4.701 -3.027 1.00 0.00 32 GLY A C 11
ATOM 13311 O O . GLY A 1 32 ? 4.042 -4.839 -1.806 1.00 0.00 32 GLY A O 11
ATOM 13315 N N . CYS A 1 33 ? 3.273 -3.953 -3.726 1.00 0.00 33 CYS A N 11
ATOM 13316 C CA . CYS A 1 33 ? 2.177 -3.237 -3.085 1.00 0.00 33 CYS A CA 11
ATOM 13317 C C . CYS A 1 33 ? 0.841 -3.916 -3.373 1.00 0.00 33 CYS A C 11
ATOM 13318 O O . CYS A 1 33 ? -0.139 -3.714 -2.655 1.00 0.00 33 CYS A O 11
ATOM 13325 N N . THR A 1 34 ? 0.809 -4.723 -4.428 1.00 0.00 34 THR A N 11
ATOM 13326 C CA . THR A 1 34 ? -0.405 -5.432 -4.812 1.00 0.00 34 THR A CA 11
ATOM 13327 C C . THR A 1 34 ? -1.649 -4.637 -4.433 1.00 0.00 34 THR A C 11
ATOM 13328 O O . THR A 1 34 ? -2.542 -5.147 -3.756 1.00 0.00 34 THR A O 11
ATOM 13339 N N . ASP A 1 35 ? -1.702 -3.385 -4.874 1.00 0.00 35 ASP A N 11
ATOM 13340 C CA . ASP A 1 35 ? -2.838 -2.518 -4.582 1.00 0.00 35 ASP A CA 11
ATOM 13341 C C . ASP A 1 35 ? -3.438 -1.958 -5.868 1.00 0.00 35 ASP A C 11
ATOM 13342 O O . ASP A 1 35 ? -2.725 -1.699 -6.837 1.00 0.00 35 ASP A O 11
ATOM 13351 N N . VAL A 1 36 ? -4.755 -1.775 -5.869 1.00 0.00 36 VAL A N 11
ATOM 13352 C CA . VAL A 1 36 ? -5.452 -1.245 -7.035 1.00 0.00 36 VAL A CA 11
ATOM 13353 C C . VAL A 1 36 ? -6.541 -0.261 -6.625 1.00 0.00 36 VAL A C 11
ATOM 13354 O O . VAL A 1 36 ? -6.919 -0.191 -5.455 1.00 0.00 36 VAL A O 11
ATOM 13367 N N . GLU A 1 37 ? -7.043 0.497 -7.595 1.00 0.00 37 GLU A N 11
ATOM 13368 C CA . GLU A 1 37 ? -8.089 1.478 -7.333 1.00 0.00 37 GLU A CA 11
ATOM 13369 C C . GLU A 1 37 ? -8.948 1.701 -8.574 1.00 0.00 37 GLU A C 11
ATOM 13370 O O . GLU A 1 37 ? -8.498 1.492 -9.701 1.00 0.00 37 GLU A O 11
ATOM 13382 N N . LEU A 1 38 ? -10.188 2.126 -8.359 1.00 0.00 38 LEU A N 11
ATOM 13383 C CA . LEU A 1 38 ? -11.113 2.378 -9.460 1.00 0.00 38 LEU A CA 11
ATOM 13384 C C . LEU A 1 38 ? -10.526 3.385 -10.444 1.00 0.00 38 LEU A C 11
ATOM 13385 O O . LEU A 1 38 ? -10.627 3.212 -11.659 1.00 0.00 38 LEU A O 11
ATOM 13401 N N . VAL A 1 39 ? -9.911 4.436 -9.912 1.00 0.00 39 VAL A N 11
ATOM 13402 C CA . VAL A 1 39 ? -9.304 5.469 -10.743 1.00 0.00 39 VAL A CA 11
ATOM 13403 C C . VAL A 1 39 ? -7.829 5.176 -10.995 1.00 0.00 39 VAL A C 11
ATOM 13404 O O . VAL A 1 39 ? -7.280 4.208 -10.470 1.00 0.00 39 VAL A O 11
ATOM 13417 N N . ALA A 1 40 ? -7.193 6.021 -11.800 1.00 0.00 40 ALA A N 11
ATOM 13418 C CA . ALA A 1 40 ? -5.781 5.855 -12.119 1.00 0.00 40 ALA A CA 11
ATOM 13419 C C . ALA A 1 40 ? -4.980 7.091 -11.724 1.00 0.00 40 ALA A C 11
ATOM 13420 O O . ALA A 1 40 ? -5.022 8.114 -12.407 1.00 0.00 40 ALA A O 11
ATOM 13427 N N . VAL A 1 41 ? -4.250 6.989 -10.617 1.00 0.00 41 VAL A N 11
ATOM 13428 C CA . VAL A 1 41 ? -3.439 8.099 -10.132 1.00 0.00 41 VAL A CA 11
ATOM 13429 C C . VAL A 1 41 ? -2.068 8.110 -10.798 1.00 0.00 41 VAL A C 11
ATOM 13430 O O . VAL A 1 41 ? -1.143 7.431 -10.349 1.00 0.00 41 VAL A O 11
ATOM 13443 N N . ILE A 1 42 ? -1.943 8.885 -11.870 1.00 0.00 42 ILE A N 11
ATOM 13444 C CA . ILE A 1 42 ? -0.684 8.985 -12.597 1.00 0.00 42 ILE A CA 11
ATOM 13445 C C . ILE A 1 42 ? 0.206 10.075 -12.008 1.00 0.00 42 ILE A C 11
ATOM 13446 O O . ILE A 1 42 ? -0.283 11.094 -11.519 1.00 0.00 42 ILE A O 11
ATOM 13462 N N . CYS A 1 43 ? 1.515 9.853 -12.058 1.00 0.00 43 CYS A N 11
ATOM 13463 C CA . CYS A 1 43 ? 2.475 10.816 -11.531 1.00 0.00 43 CYS A CA 11
ATOM 13464 C C . CYS A 1 43 ? 3.049 11.680 -12.650 1.00 0.00 43 CYS A C 11
ATOM 13465 O O . CYS A 1 43 ? 3.553 11.181 -13.657 1.00 0.00 43 CYS A O 11
ATOM 13472 N N . PRO A 1 44 ? 2.973 13.007 -12.471 1.00 0.00 44 PRO A N 11
ATOM 13473 C CA . PRO A 1 44 ? 3.482 13.968 -13.454 1.00 0.00 44 PRO A CA 11
ATOM 13474 C C . PRO A 1 44 ? 5.004 13.967 -13.533 1.00 0.00 44 PRO A C 11
ATOM 13475 O O . PRO A 1 44 ? 5.601 14.795 -14.221 1.00 0.00 44 PRO A O 11
ATOM 13486 N N . TYR A 1 45 ? 5.628 13.033 -12.823 1.00 0.00 45 TYR A N 11
ATOM 13487 C CA . TYR A 1 45 ? 7.082 12.926 -12.811 1.00 0.00 45 TYR A CA 11
ATOM 13488 C C . TYR A 1 45 ? 7.540 11.645 -13.503 1.00 0.00 45 TYR A C 11
ATOM 13489 O O . TYR A 1 45 ? 8.210 11.689 -14.535 1.00 0.00 45 TYR A O 11
ATOM 13507 N N . CYS A 1 46 ? 7.171 10.506 -12.928 1.00 0.00 46 CYS A N 11
ATOM 13508 C CA . CYS A 1 46 ? 7.542 9.211 -13.487 1.00 0.00 46 CYS A CA 11
ATOM 13509 C C . CYS A 1 46 ? 6.493 8.728 -14.483 1.00 0.00 46 CYS A C 11
ATOM 13510 O O . CYS A 1 46 ? 6.691 7.728 -15.173 1.00 0.00 46 CYS A O 11
ATOM 13517 N N . GLU A 1 47 ? 5.376 9.446 -14.553 1.00 0.00 47 GLU A N 11
ATOM 13518 C CA . GLU A 1 47 ? 4.295 9.090 -15.465 1.00 0.00 47 GLU A CA 11
ATOM 13519 C C . GLU A 1 47 ? 3.837 7.654 -15.231 1.00 0.00 47 GLU A C 11
ATOM 13520 O O . GLU A 1 47 ? 3.708 6.870 -16.171 1.00 0.00 47 GLU A O 11
ATOM 13532 N N . LYS A 1 48 ? 3.593 7.315 -13.970 1.00 0.00 48 LYS A N 11
ATOM 13533 C CA . LYS A 1 48 ? 3.148 5.974 -13.609 1.00 0.00 48 LYS A CA 11
ATOM 13534 C C . LYS A 1 48 ? 1.901 6.032 -12.733 1.00 0.00 48 LYS A C 11
ATOM 13535 O O . LYS A 1 48 ? 1.687 6.999 -12.004 1.00 0.00 48 LYS A O 11
ATOM 13554 N N . ASN A 1 49 ? 1.081 4.989 -12.810 1.00 0.00 49 ASN A N 11
ATOM 13555 C CA . ASN A 1 49 ? -0.146 4.920 -12.024 1.00 0.00 49 ASN A CA 11
ATOM 13556 C C . ASN A 1 49 ? 0.100 4.214 -10.694 1.00 0.00 49 ASN A C 11
ATOM 13557 O O . ASN A 1 49 ? 0.648 3.113 -10.655 1.00 0.00 49 ASN A O 11
ATOM 13568 N N . PHE A 1 50 ? -0.310 4.856 -9.605 1.00 0.00 50 PHE A N 11
ATOM 13569 C CA . PHE A 1 50 ? -0.134 4.290 -8.272 1.00 0.00 50 PHE A CA 11
ATOM 13570 C C . PHE A 1 50 ? -1.444 4.325 -7.490 1.00 0.00 50 PHE A C 11
ATOM 13571 O O . PHE A 1 50 ? -2.407 4.975 -7.897 1.00 0.00 50 PHE A O 11
ATOM 13588 N N . CYS A 1 51 ? -1.472 3.620 -6.364 1.00 0.00 51 CYS A N 11
ATOM 13589 C CA . CYS A 1 51 ? -2.662 3.568 -5.523 1.00 0.00 51 CYS A CA 11
ATOM 13590 C C . CYS A 1 51 ? -2.762 4.811 -4.644 1.00 0.00 51 CYS A C 11
ATOM 13591 O O . CYS A 1 51 ? -1.749 5.367 -4.218 1.00 0.00 51 CYS A O 11
ATOM 13598 N N . LEU A 1 52 ? -3.990 5.242 -4.377 1.00 0.00 52 LEU A N 11
ATOM 13599 C CA . LEU A 1 52 ? -4.224 6.420 -3.548 1.00 0.00 52 LEU A CA 11
ATOM 13600 C C . LEU A 1 52 ? -3.210 6.495 -2.410 1.00 0.00 52 LEU A C 11
ATOM 13601 O O . LEU A 1 52 ? -2.717 7.572 -2.075 1.00 0.00 52 LEU A O 11
ATOM 13617 N N . ARG A 1 53 ? -2.902 5.344 -1.822 1.00 0.00 53 ARG A N 11
ATOM 13618 C CA . ARG A 1 53 ? -1.946 5.279 -0.723 1.00 0.00 53 ARG A CA 11
ATOM 13619 C C . ARG A 1 53 ? -0.560 5.723 -1.182 1.00 0.00 53 ARG A C 11
ATOM 13620 O O . ARG A 1 53 ? 0.132 6.459 -0.478 1.00 0.00 53 ARG A O 11
ATOM 13641 N N . HIS A 1 54 ? -0.160 5.269 -2.366 1.00 0.00 54 HIS A N 11
ATOM 13642 C CA . HIS A 1 54 ? 1.143 5.619 -2.918 1.00 0.00 54 HIS A CA 11
ATOM 13643 C C . HIS A 1 54 ? 0.996 6.589 -4.087 1.00 0.00 54 HIS A C 11
ATOM 13644 O O . HIS A 1 54 ? 1.772 6.549 -5.041 1.00 0.00 54 HIS A O 11
ATOM 13658 N N . ARG A 1 55 ? -0.006 7.458 -4.004 1.00 0.00 55 ARG A N 11
ATOM 13659 C CA . ARG A 1 55 ? -0.257 8.437 -5.056 1.00 0.00 55 ARG A CA 11
ATOM 13660 C C . ARG A 1 55 ? 0.762 9.572 -4.996 1.00 0.00 55 ARG A C 11
ATOM 13661 O O . ARG A 1 55 ? 1.187 10.093 -6.027 1.00 0.00 55 ARG A O 11
ATOM 13682 N N . HIS A 1 56 ? 1.148 9.950 -3.781 1.00 0.00 56 HIS A N 11
ATOM 13683 C CA . HIS A 1 56 ? 2.116 11.024 -3.587 1.00 0.00 56 HIS A CA 11
ATOM 13684 C C . HIS A 1 56 ? 3.464 10.656 -4.199 1.00 0.00 56 HIS A C 11
ATOM 13685 O O . HIS A 1 56 ? 3.685 9.512 -4.595 1.00 0.00 56 HIS A O 11
ATOM 13699 N N . GLN A 1 57 ? 4.361 11.635 -4.274 1.00 0.00 57 GLN A N 11
ATOM 13700 C CA . GLN A 1 57 ? 5.687 11.413 -4.839 1.00 0.00 57 GLN A CA 11
ATOM 13701 C C . GLN A 1 57 ? 6.593 10.702 -3.841 1.00 0.00 57 GLN A C 11
ATOM 13702 O O . GLN A 1 57 ? 7.259 9.723 -4.179 1.00 0.00 57 GLN A O 11
ATOM 13716 N N . SER A 1 58 ? 6.614 11.200 -2.609 1.00 0.00 58 SER A N 11
ATOM 13717 C CA . SER A 1 58 ? 7.443 10.614 -1.561 1.00 0.00 58 SER A CA 11
ATOM 13718 C C . SER A 1 58 ? 6.768 9.386 -0.958 1.00 0.00 58 SER A C 11
ATOM 13719 O O . SER A 1 58 ? 6.814 9.171 0.254 1.00 0.00 58 SER A O 11
ATOM 13727 N N . ASP A 1 59 ? 6.141 8.584 -1.812 1.00 0.00 59 ASP A N 11
ATOM 13728 C CA . ASP A 1 59 ? 5.457 7.377 -1.365 1.00 0.00 59 ASP A CA 11
ATOM 13729 C C . ASP A 1 59 ? 5.798 6.194 -2.266 1.00 0.00 59 ASP A C 11
ATOM 13730 O O . ASP A 1 59 ? 5.971 5.070 -1.794 1.00 0.00 59 ASP A O 11
ATOM 13739 N N . HIS A 1 60 ? 5.891 6.455 -3.566 1.00 0.00 60 HIS A N 11
ATOM 13740 C CA . HIS A 1 60 ? 6.210 5.411 -4.534 1.00 0.00 60 HIS A CA 11
ATOM 13741 C C . HIS A 1 60 ? 7.680 5.476 -4.938 1.00 0.00 60 HIS A C 11
ATOM 13742 O O . HIS A 1 60 ? 8.043 5.113 -6.056 1.00 0.00 60 HIS A O 11
ATOM 13756 N N . ASP A 1 61 ? 8.521 5.942 -4.020 1.00 0.00 61 ASP A N 11
ATOM 13757 C CA . ASP A 1 61 ? 9.951 6.054 -4.280 1.00 0.00 61 ASP A CA 11
ATOM 13758 C C . ASP A 1 61 ? 10.207 6.624 -5.672 1.00 0.00 61 ASP A C 11
ATOM 13759 O O . ASP A 1 61 ? 11.028 6.102 -6.427 1.00 0.00 61 ASP A O 11
ATOM 13768 N N . CYS A 1 62 ? 9.498 7.697 -6.006 1.00 0.00 62 CYS A N 11
ATOM 13769 C CA . CYS A 1 62 ? 9.646 8.337 -7.307 1.00 0.00 62 CYS A CA 11
ATOM 13770 C C . CYS A 1 62 ? 11.119 8.470 -7.684 1.00 0.00 62 CYS A C 11
ATOM 13771 O O . CYS A 1 62 ? 11.890 9.133 -6.990 1.00 0.00 62 CYS A O 11
ATOM 13778 N N . GLU A 1 63 ? 11.502 7.834 -8.787 1.00 0.00 63 GLU A N 11
ATOM 13779 C CA . GLU A 1 63 ? 12.882 7.880 -9.255 1.00 0.00 63 GLU A CA 11
ATOM 13780 C C . GLU A 1 63 ? 13.255 9.288 -9.709 1.00 0.00 63 GLU A C 11
ATOM 13781 O O . GLU A 1 63 ? 14.372 9.752 -9.479 1.00 0.00 63 GLU A O 11
ATOM 13793 N N . LYS A 1 64 ? 12.312 9.964 -10.357 1.00 0.00 64 LYS A N 11
ATOM 13794 C CA . LYS A 1 64 ? 12.539 11.319 -10.845 1.00 0.00 64 LYS A CA 11
ATOM 13795 C C . LYS A 1 64 ? 12.948 12.246 -9.705 1.00 0.00 64 LYS A C 11
ATOM 13796 O O . LYS A 1 64 ? 13.886 13.033 -9.836 1.00 0.00 64 LYS A O 11
ATOM 13815 N N . LEU A 1 65 ? 12.239 12.147 -8.586 1.00 0.00 65 LEU A N 11
ATOM 13816 C CA . LEU A 1 65 ? 12.529 12.977 -7.421 1.00 0.00 65 LEU A CA 11
ATOM 13817 C C . LEU A 1 65 ? 14.033 13.159 -7.243 1.00 0.00 65 LEU A C 11
ATOM 13818 O O . LEU A 1 65 ? 14.826 12.352 -7.725 1.00 0.00 65 LEU A O 11
ATOM 13834 N N . GLU A 1 66 ? 14.416 14.225 -6.547 1.00 0.00 66 GLU A N 11
ATOM 13835 C CA . GLU A 1 66 ? 15.825 14.512 -6.305 1.00 0.00 66 GLU A CA 11
ATOM 13836 C C . GLU A 1 66 ? 16.355 13.688 -5.135 1.00 0.00 66 GLU A C 11
ATOM 13837 O O . GLU A 1 66 ? 17.042 14.208 -4.256 1.00 0.00 66 GLU A O 11
ATOM 13849 N N . VAL A 1 67 ? 16.031 12.399 -5.132 1.00 0.00 67 VAL A N 11
ATOM 13850 C CA . VAL A 1 67 ? 16.474 11.502 -4.071 1.00 0.00 67 VAL A CA 11
ATOM 13851 C C . VAL A 1 67 ? 17.249 10.319 -4.640 1.00 0.00 67 VAL A C 11
ATOM 13852 O O . VAL A 1 67 ? 16.793 9.655 -5.571 1.00 0.00 67 VAL A O 11
ATOM 13865 N N . ALA A 1 68 ? 18.423 10.060 -4.074 1.00 0.00 68 ALA A N 11
ATOM 13866 C CA . ALA A 1 68 ? 19.261 8.955 -4.523 1.00 0.00 68 ALA A CA 11
ATOM 13867 C C . ALA A 1 68 ? 19.234 7.804 -3.522 1.00 0.00 68 ALA A C 11
ATOM 13868 O O . ALA A 1 68 ? 19.813 7.895 -2.440 1.00 0.00 68 ALA A O 11
ATOM 13875 N N . LYS A 1 69 ? 18.557 6.722 -3.891 1.00 0.00 69 LYS A N 11
ATOM 13876 C CA . LYS A 1 69 ? 18.454 5.552 -3.027 1.00 0.00 69 LYS A CA 11
ATOM 13877 C C . LYS A 1 69 ? 19.148 4.348 -3.657 1.00 0.00 69 LYS A C 11
ATOM 13878 O O . LYS A 1 69 ? 19.071 4.118 -4.864 1.00 0.00 69 LYS A O 11
ATOM 13897 N N . PRO A 1 70 ? 19.840 3.559 -2.822 1.00 0.00 70 PRO A N 11
ATOM 13898 C CA . PRO A 1 70 ? 20.559 2.364 -3.274 1.00 0.00 70 PRO A CA 11
ATOM 13899 C C . PRO A 1 70 ? 19.614 1.247 -3.702 1.00 0.00 70 PRO A C 11
ATOM 13900 O O . PRO A 1 70 ? 20.047 0.131 -3.990 1.00 0.00 70 PRO A O 11
ATOM 13911 N N . ARG A 1 71 ? 18.321 1.554 -3.743 1.00 0.00 71 ARG A N 11
ATOM 13912 C CA . ARG A 1 71 ? 17.315 0.575 -4.135 1.00 0.00 71 ARG A CA 11
ATOM 13913 C C . ARG A 1 71 ? 17.697 -0.100 -5.449 1.00 0.00 71 ARG A C 11
ATOM 13914 O O . ARG A 1 71 ? 18.676 0.279 -6.092 1.00 0.00 71 ARG A O 11
ATOM 13935 N N . MET A 1 72 ? 16.918 -1.103 -5.841 1.00 0.00 72 MET A N 11
ATOM 13936 C CA . MET A 1 72 ? 17.175 -1.831 -7.079 1.00 0.00 72 MET A CA 11
ATOM 13937 C C . MET A 1 72 ? 16.679 -1.042 -8.286 1.00 0.00 72 MET A C 11
ATOM 13938 O O . MET A 1 72 ? 15.926 -0.079 -8.144 1.00 0.00 72 MET A O 11
ATOM 13952 N N . ALA A 1 73 ? 17.107 -1.456 -9.475 1.00 0.00 73 ALA A N 11
ATOM 13953 C CA . ALA A 1 73 ? 16.705 -0.789 -10.707 1.00 0.00 73 ALA A CA 11
ATOM 13954 C C . ALA A 1 73 ? 16.760 -1.746 -11.892 1.00 0.00 73 ALA A C 11
ATOM 13955 O O . ALA A 1 73 ? 17.038 -2.934 -11.731 1.00 0.00 73 ALA A O 11
ATOM 13962 N N . ALA A 1 74 ? 16.492 -1.221 -13.084 1.00 0.00 74 ALA A N 11
ATOM 13963 C CA . ALA A 1 74 ? 16.512 -2.029 -14.297 1.00 0.00 74 ALA A CA 11
ATOM 13964 C C . ALA A 1 74 ? 15.422 -3.095 -14.264 1.00 0.00 74 ALA A C 11
ATOM 13965 O O . ALA A 1 74 ? 15.652 -4.246 -14.638 1.00 0.00 74 ALA A O 11
ATOM 13972 N N . THR A 1 75 ? 14.233 -2.706 -13.814 1.00 0.00 75 THR A N 11
ATOM 13973 C CA . THR A 1 75 ? 13.108 -3.628 -13.731 1.00 0.00 75 THR A CA 11
ATOM 13974 C C . THR A 1 75 ? 11.851 -3.018 -14.340 1.00 0.00 75 THR A C 11
ATOM 13975 O O . THR A 1 75 ? 11.423 -1.934 -13.944 1.00 0.00 75 THR A O 11
ATOM 13986 N N . GLN A 1 76 ? 11.264 -3.721 -15.303 1.00 0.00 76 GLN A N 11
ATOM 13987 C CA . GLN A 1 76 ? 10.054 -3.247 -15.966 1.00 0.00 76 GLN A CA 11
ATOM 13988 C C . GLN A 1 76 ? 9.322 -4.397 -16.649 1.00 0.00 76 GLN A C 11
ATOM 13989 O O . GLN A 1 76 ? 9.832 -5.515 -16.725 1.00 0.00 76 GLN A O 11
ATOM 14003 N N . LYS A 1 77 ? 8.121 -4.116 -17.144 1.00 0.00 77 LYS A N 11
ATOM 14004 C CA . LYS A 1 77 ? 7.317 -5.126 -17.823 1.00 0.00 77 LYS A CA 11
ATOM 14005 C C . LYS A 1 77 ? 6.860 -4.628 -19.190 1.00 0.00 77 LYS A C 11
ATOM 14006 O O . LYS A 1 77 ? 5.895 -3.870 -19.296 1.00 0.00 77 LYS A O 11
ATOM 14025 N N . LEU A 1 78 ? 7.557 -5.061 -20.235 1.00 0.00 78 LEU A N 11
ATOM 14026 C CA . LEU A 1 78 ? 7.221 -4.661 -21.597 1.00 0.00 78 LEU A CA 11
ATOM 14027 C C . LEU A 1 78 ? 5.808 -5.103 -21.962 1.00 0.00 78 LEU A C 11
ATOM 14028 O O . LEU A 1 78 ? 5.576 -6.265 -22.295 1.00 0.00 78 LEU A O 11
ATOM 14044 N N . VAL A 1 79 ? 4.866 -4.167 -21.899 1.00 0.00 79 VAL A N 11
ATOM 14045 C CA . VAL A 1 79 ? 3.475 -4.459 -22.225 1.00 0.00 79 VAL A CA 11
ATOM 14046 C C . VAL A 1 79 ? 2.752 -3.209 -22.715 1.00 0.00 79 VAL A C 11
ATOM 14047 O O . VAL A 1 79 ? 2.909 -2.127 -22.150 1.00 0.00 79 VAL A O 11
ATOM 14060 N N . ARG A 1 80 ? 1.959 -3.367 -23.770 1.00 0.00 80 ARG A N 11
ATOM 14061 C CA . ARG A 1 80 ? 1.212 -2.251 -24.337 1.00 0.00 80 ARG A CA 11
ATOM 14062 C C . ARG A 1 80 ? -0.259 -2.616 -24.517 1.00 0.00 80 ARG A C 11
ATOM 14063 O O . ARG A 1 80 ? -0.592 -3.765 -24.810 1.00 0.00 80 ARG A O 11
ATOM 14084 N N . SER A 1 81 ? -1.134 -1.632 -24.339 1.00 0.00 81 SER A N 11
ATOM 14085 C CA . SER A 1 81 ? -2.569 -1.851 -24.476 1.00 0.00 81 SER A CA 11
ATOM 14086 C C . SER A 1 81 ? -2.888 -2.549 -25.795 1.00 0.00 81 SER A C 11
ATOM 14087 O O . SER A 1 81 ? -2.239 -2.306 -26.812 1.00 0.00 81 SER A O 11
ATOM 14095 N N . GLY A 1 82 ? -3.894 -3.419 -25.770 1.00 0.00 82 GLY A N 11
ATOM 14096 C CA . GLY A 1 82 ? -4.282 -4.139 -26.968 1.00 0.00 82 GLY A CA 11
ATOM 14097 C C . GLY A 1 82 ? -5.184 -3.320 -27.871 1.00 0.00 82 GLY A C 11
ATOM 14098 O O . GLY A 1 82 ? -5.146 -2.090 -27.870 1.00 0.00 82 GLY A O 11
ATOM 14102 N N . PRO A 1 83 ? -6.017 -4.009 -28.664 1.00 0.00 83 PRO A N 11
ATOM 14103 C CA . PRO A 1 83 ? -6.948 -3.358 -29.591 1.00 0.00 83 PRO A CA 11
ATOM 14104 C C . PRO A 1 83 ? -8.078 -2.636 -28.866 1.00 0.00 83 PRO A C 11
ATOM 14105 O O . PRO A 1 83 ? -9.053 -2.210 -29.484 1.00 0.00 83 PRO A O 11
ATOM 14116 N N . SER A 1 84 ? -7.940 -2.500 -27.551 1.00 0.00 84 SER A N 11
ATOM 14117 C CA . SER A 1 84 ? -8.952 -1.832 -26.741 1.00 0.00 84 SER A CA 11
ATOM 14118 C C . SER A 1 84 ? -9.622 -0.709 -27.526 1.00 0.00 84 SER A C 11
ATOM 14119 O O . SER A 1 84 ? -9.137 0.422 -27.550 1.00 0.00 84 SER A O 11
ATOM 14127 N N . SER A 1 85 ? -10.740 -1.031 -28.169 1.00 0.00 85 SER A N 11
ATOM 14128 C CA . SER A 1 85 ? -11.477 -0.051 -28.959 1.00 0.00 85 SER A CA 11
ATOM 14129 C C . SER A 1 85 ? -12.880 0.156 -28.398 1.00 0.00 85 SER A C 11
ATOM 14130 O O . SER A 1 85 ? -13.565 -0.801 -28.039 1.00 0.00 85 SER A O 11
ATOM 14138 N N . GLY A 1 86 ? -13.302 1.415 -28.325 1.00 0.00 86 GLY A N 11
ATOM 14139 C CA . GLY A 1 86 ? -14.621 1.726 -27.807 1.00 0.00 86 GLY A CA 11
ATOM 14140 C C . GLY A 1 86 ? -14.604 2.895 -26.841 1.00 0.00 86 GLY A C 11
ATOM 14141 O O . GLY A 1 86 ? -15.070 3.975 -27.200 1.00 0.00 86 GLY A O 11
ATOM 14147 N N . GLY A 1 1 ? -40.064 -19.416 -69.467 1.00 0.00 1 GLY A N 12
ATOM 14148 C CA . GLY A 1 1 ? -38.732 -19.398 -68.891 1.00 0.00 1 GLY A CA 12
ATOM 14149 C C . GLY A 1 1 ? -38.754 -19.227 -67.385 1.00 0.00 1 GLY A C 12
ATOM 14150 O O . GLY A 1 1 ? -39.354 -18.283 -66.869 1.00 0.00 1 GLY A O 12
ATOM 14154 N N . SER A 1 2 ? -38.100 -20.142 -66.677 1.00 0.00 2 SER A N 12
ATOM 14155 C CA . SER A 1 2 ? -38.051 -20.091 -65.221 1.00 0.00 2 SER A CA 12
ATOM 14156 C C . SER A 1 2 ? -36.639 -20.370 -64.715 1.00 0.00 2 SER A C 12
ATOM 14157 O O . SER A 1 2 ? -35.974 -21.296 -65.177 1.00 0.00 2 SER A O 12
ATOM 14165 N N . SER A 1 3 ? -36.189 -19.560 -63.762 1.00 0.00 3 SER A N 12
ATOM 14166 C CA . SER A 1 3 ? -34.855 -19.715 -63.194 1.00 0.00 3 SER A CA 12
ATOM 14167 C C . SER A 1 3 ? -34.642 -18.748 -62.034 1.00 0.00 3 SER A C 12
ATOM 14168 O O . SER A 1 3 ? -35.428 -17.824 -61.828 1.00 0.00 3 SER A O 12
ATOM 14176 N N . GLY A 1 4 ? -33.571 -18.968 -61.276 1.00 0.00 4 GLY A N 12
ATOM 14177 C CA . GLY A 1 4 ? -33.273 -18.109 -60.145 1.00 0.00 4 GLY A CA 12
ATOM 14178 C C . GLY A 1 4 ? -33.098 -18.887 -58.856 1.00 0.00 4 GLY A C 12
ATOM 14179 O O . GLY A 1 4 ? -33.953 -19.694 -58.490 1.00 0.00 4 GLY A O 12
ATOM 14183 N N . SER A 1 5 ? -31.988 -18.646 -58.167 1.00 0.00 5 SER A N 12
ATOM 14184 C CA . SER A 1 5 ? -31.701 -19.334 -56.914 1.00 0.00 5 SER A CA 12
ATOM 14185 C C . SER A 1 5 ? -31.031 -18.392 -55.918 1.00 0.00 5 SER A C 12
ATOM 14186 O O . SER A 1 5 ? -30.062 -17.708 -56.249 1.00 0.00 5 SER A O 12
ATOM 14194 N N . SER A 1 6 ? -31.554 -18.363 -54.697 1.00 0.00 6 SER A N 12
ATOM 14195 C CA . SER A 1 6 ? -31.010 -17.504 -53.652 1.00 0.00 6 SER A CA 12
ATOM 14196 C C . SER A 1 6 ? -31.674 -17.793 -52.309 1.00 0.00 6 SER A C 12
ATOM 14197 O O . SER A 1 6 ? -32.669 -18.513 -52.238 1.00 0.00 6 SER A O 12
ATOM 14205 N N . GLY A 1 7 ? -31.115 -17.225 -51.245 1.00 0.00 7 GLY A N 12
ATOM 14206 C CA . GLY A 1 7 ? -31.665 -17.433 -49.918 1.00 0.00 7 GLY A CA 12
ATOM 14207 C C . GLY A 1 7 ? -31.275 -16.334 -48.950 1.00 0.00 7 GLY A C 12
ATOM 14208 O O . GLY A 1 7 ? -30.361 -15.555 -49.220 1.00 0.00 7 GLY A O 12
ATOM 14212 N N . CYS A 1 8 ? -31.971 -16.269 -47.820 1.00 0.00 8 CYS A N 12
ATOM 14213 C CA . CYS A 1 8 ? -31.694 -15.255 -46.809 1.00 0.00 8 CYS A CA 12
ATOM 14214 C C . CYS A 1 8 ? -32.270 -15.664 -45.457 1.00 0.00 8 CYS A C 12
ATOM 14215 O O . CYS A 1 8 ? -33.079 -16.588 -45.369 1.00 0.00 8 CYS A O 12
ATOM 14223 N N . SER A 1 9 ? -31.848 -14.970 -44.405 1.00 0.00 9 SER A N 12
ATOM 14224 C CA . SER A 1 9 ? -32.317 -15.264 -43.056 1.00 0.00 9 SER A CA 12
ATOM 14225 C C . SER A 1 9 ? -32.391 -13.992 -42.217 1.00 0.00 9 SER A C 12
ATOM 14226 O O . SER A 1 9 ? -31.520 -13.127 -42.306 1.00 0.00 9 SER A O 12
ATOM 14234 N N . GLU A 1 10 ? -33.437 -13.886 -41.404 1.00 0.00 10 GLU A N 12
ATOM 14235 C CA . GLU A 1 10 ? -33.625 -12.720 -40.549 1.00 0.00 10 GLU A CA 12
ATOM 14236 C C . GLU A 1 10 ? -32.819 -12.854 -39.260 1.00 0.00 10 GLU A C 12
ATOM 14237 O O . GLU A 1 10 ? -32.325 -13.933 -38.933 1.00 0.00 10 GLU A O 12
ATOM 14249 N N . VAL A 1 11 ? -32.690 -11.750 -38.532 1.00 0.00 11 VAL A N 12
ATOM 14250 C CA . VAL A 1 11 ? -31.945 -11.743 -37.278 1.00 0.00 11 VAL A CA 12
ATOM 14251 C C . VAL A 1 11 ? -32.337 -10.551 -36.412 1.00 0.00 11 VAL A C 12
ATOM 14252 O O . VAL A 1 11 ? -32.340 -9.411 -36.873 1.00 0.00 11 VAL A O 12
ATOM 14265 N N . ASN A 1 12 ? -32.667 -10.824 -35.154 1.00 0.00 12 ASN A N 12
ATOM 14266 C CA . ASN A 1 12 ? -33.062 -9.774 -34.223 1.00 0.00 12 ASN A CA 12
ATOM 14267 C C . ASN A 1 12 ? -32.972 -10.264 -32.781 1.00 0.00 12 ASN A C 12
ATOM 14268 O O . ASN A 1 12 ? -33.760 -11.106 -32.350 1.00 0.00 12 ASN A O 12
ATOM 14279 N N . VAL A 1 13 ? -32.007 -9.730 -32.039 1.00 0.00 13 VAL A N 12
ATOM 14280 C CA . VAL A 1 13 ? -31.815 -10.111 -30.644 1.00 0.00 13 VAL A CA 12
ATOM 14281 C C . VAL A 1 13 ? -31.443 -8.904 -29.791 1.00 0.00 13 VAL A C 12
ATOM 14282 O O . VAL A 1 13 ? -30.459 -8.217 -30.063 1.00 0.00 13 VAL A O 12
ATOM 14295 N N . VAL A 1 14 ? -32.238 -8.651 -28.756 1.00 0.00 14 VAL A N 12
ATOM 14296 C CA . VAL A 1 14 ? -31.992 -7.527 -27.860 1.00 0.00 14 VAL A CA 12
ATOM 14297 C C . VAL A 1 14 ? -31.571 -8.009 -26.476 1.00 0.00 14 VAL A C 12
ATOM 14298 O O . VAL A 1 14 ? -32.136 -8.963 -25.940 1.00 0.00 14 VAL A O 12
ATOM 14311 N N . LYS A 1 15 ? -30.576 -7.343 -25.901 1.00 0.00 15 LYS A N 12
ATOM 14312 C CA . LYS A 1 15 ? -30.079 -7.701 -24.578 1.00 0.00 15 LYS A CA 12
ATOM 14313 C C . LYS A 1 15 ? -30.443 -6.632 -23.552 1.00 0.00 15 LYS A C 12
ATOM 14314 O O . LYS A 1 15 ? -30.675 -5.476 -23.904 1.00 0.00 15 LYS A O 12
ATOM 14333 N N . GLU A 1 16 ? -30.490 -7.027 -22.284 1.00 0.00 16 GLU A N 12
ATOM 14334 C CA . GLU A 1 16 ? -30.825 -6.101 -21.208 1.00 0.00 16 GLU A CA 12
ATOM 14335 C C . GLU A 1 16 ? -29.564 -5.505 -20.590 1.00 0.00 16 GLU A C 12
ATOM 14336 O O . GLU A 1 16 ? -28.919 -6.129 -19.747 1.00 0.00 16 GLU A O 12
ATOM 14348 N N . ARG A 1 17 ? -29.218 -4.295 -21.015 1.00 0.00 17 ARG A N 12
ATOM 14349 C CA . ARG A 1 17 ? -28.033 -3.615 -20.505 1.00 0.00 17 ARG A CA 12
ATOM 14350 C C . ARG A 1 17 ? -28.357 -2.840 -19.231 1.00 0.00 17 ARG A C 12
ATOM 14351 O O . ARG A 1 17 ? -29.372 -2.148 -19.137 1.00 0.00 17 ARG A O 12
ATOM 14372 N N . PRO A 1 18 ? -27.477 -2.957 -18.227 1.00 0.00 18 PRO A N 12
ATOM 14373 C CA . PRO A 1 18 ? -27.647 -2.274 -16.941 1.00 0.00 18 PRO A CA 12
ATOM 14374 C C . PRO A 1 18 ? -27.463 -0.765 -17.057 1.00 0.00 18 PRO A C 12
ATOM 14375 O O . PRO A 1 18 ? -26.724 -0.283 -17.915 1.00 0.00 18 PRO A O 12
ATOM 14386 N N . LYS A 1 19 ? -28.139 -0.023 -16.187 1.00 0.00 19 LYS A N 12
ATOM 14387 C CA . LYS A 1 19 ? -28.050 1.433 -16.189 1.00 0.00 19 LYS A CA 12
ATOM 14388 C C . LYS A 1 19 ? -27.057 1.918 -15.138 1.00 0.00 19 LYS A C 12
ATOM 14389 O O . LYS A 1 19 ? -27.247 2.972 -14.529 1.00 0.00 19 LYS A O 12
ATOM 14408 N N . THR A 1 20 ? -25.996 1.144 -14.930 1.00 0.00 20 THR A N 12
ATOM 14409 C CA . THR A 1 20 ? -24.974 1.496 -13.953 1.00 0.00 20 THR A CA 12
ATOM 14410 C C . THR A 1 20 ? -23.575 1.259 -14.511 1.00 0.00 20 THR A C 12
ATOM 14411 O O . THR A 1 20 ? -23.199 0.124 -14.807 1.00 0.00 20 THR A O 12
ATOM 14422 N N . ASP A 1 21 ? -22.809 2.335 -14.652 1.00 0.00 21 ASP A N 12
ATOM 14423 C CA . ASP A 1 21 ? -21.450 2.243 -15.173 1.00 0.00 21 ASP A CA 12
ATOM 14424 C C . ASP A 1 21 ? -20.510 1.635 -14.136 1.00 0.00 21 ASP A C 12
ATOM 14425 O O . ASP A 1 21 ? -20.862 1.510 -12.964 1.00 0.00 21 ASP A O 12
ATOM 14434 N N . GLU A 1 22 ? -19.315 1.257 -14.578 1.00 0.00 22 GLU A N 12
ATOM 14435 C CA . GLU A 1 22 ? -18.326 0.660 -13.688 1.00 0.00 22 GLU A CA 12
ATOM 14436 C C . GLU A 1 22 ? -16.959 1.310 -13.880 1.00 0.00 22 GLU A C 12
ATOM 14437 O O . GLU A 1 22 ? -16.644 1.814 -14.959 1.00 0.00 22 GLU A O 12
ATOM 14449 N N . HIS A 1 23 ? -16.150 1.296 -12.825 1.00 0.00 23 HIS A N 12
ATOM 14450 C CA . HIS A 1 23 ? -14.816 1.885 -12.876 1.00 0.00 23 HIS A CA 12
ATOM 14451 C C . HIS A 1 23 ? -13.756 0.808 -13.087 1.00 0.00 23 HIS A C 12
ATOM 14452 O O . HIS A 1 23 ? -13.845 -0.285 -12.527 1.00 0.00 23 HIS A O 12
ATOM 14466 N N . LYS A 1 24 ? -12.753 1.124 -13.899 1.00 0.00 24 LYS A N 12
ATOM 14467 C CA . LYS A 1 24 ? -11.674 0.185 -14.184 1.00 0.00 24 LYS A CA 12
ATOM 14468 C C . LYS A 1 24 ? -10.792 -0.019 -12.957 1.00 0.00 24 LYS A C 12
ATOM 14469 O O . LYS A 1 24 ? -10.998 0.612 -11.920 1.00 0.00 24 LYS A O 12
ATOM 14488 N N . SER A 1 25 ? -9.807 -0.904 -13.082 1.00 0.00 25 SER A N 12
ATOM 14489 C CA . SER A 1 25 ? -8.895 -1.193 -11.982 1.00 0.00 25 SER A CA 12
ATOM 14490 C C . SER A 1 25 ? -7.443 -1.101 -12.441 1.00 0.00 25 SER A C 12
ATOM 14491 O O . SER A 1 25 ? -7.036 -1.776 -13.387 1.00 0.00 25 SER A O 12
ATOM 14499 N N . TYR A 1 26 ? -6.668 -0.260 -11.766 1.00 0.00 26 TYR A N 12
ATOM 14500 C CA . TYR A 1 26 ? -5.261 -0.077 -12.105 1.00 0.00 26 TYR A CA 12
ATOM 14501 C C . TYR A 1 26 ? -4.359 -0.625 -11.004 1.00 0.00 26 TYR A C 12
ATOM 14502 O O . TYR A 1 26 ? -4.581 -0.370 -9.820 1.00 0.00 26 TYR A O 12
ATOM 14520 N N . SER A 1 27 ? -3.340 -1.379 -11.403 1.00 0.00 27 SER A N 12
ATOM 14521 C CA . SER A 1 27 ? -2.404 -1.966 -10.451 1.00 0.00 27 SER A CA 12
ATOM 14522 C C . SER A 1 27 ? -1.299 -0.977 -10.094 1.00 0.00 27 SER A C 12
ATOM 14523 O O . SER A 1 27 ? -0.686 -0.369 -10.973 1.00 0.00 27 SER A O 12
ATOM 14531 N N . CYS A 1 28 ? -1.050 -0.820 -8.799 1.00 0.00 28 CYS A N 12
ATOM 14532 C CA . CYS A 1 28 ? -0.020 0.096 -8.323 1.00 0.00 28 CYS A CA 12
ATOM 14533 C C . CYS A 1 28 ? 1.297 -0.140 -9.056 1.00 0.00 28 CYS A C 12
ATOM 14534 O O . CYS A 1 28 ? 1.661 -1.278 -9.351 1.00 0.00 28 CYS A O 12
ATOM 14541 N N . SER A 1 29 ? 2.009 0.945 -9.346 1.00 0.00 29 SER A N 12
ATOM 14542 C CA . SER A 1 29 ? 3.284 0.858 -10.048 1.00 0.00 29 SER A CA 12
ATOM 14543 C C . SER A 1 29 ? 4.450 0.976 -9.071 1.00 0.00 29 SER A C 12
ATOM 14544 O O . SER A 1 29 ? 5.539 1.420 -9.437 1.00 0.00 29 SER A O 12
ATOM 14552 N N . PHE A 1 30 ? 4.214 0.575 -7.826 1.00 0.00 30 PHE A N 12
ATOM 14553 C CA . PHE A 1 30 ? 5.244 0.637 -6.795 1.00 0.00 30 PHE A CA 12
ATOM 14554 C C . PHE A 1 30 ? 5.900 -0.727 -6.601 1.00 0.00 30 PHE A C 12
ATOM 14555 O O . PHE A 1 30 ? 5.317 -1.762 -6.923 1.00 0.00 30 PHE A O 12
ATOM 14572 N N . LYS A 1 31 ? 7.119 -0.720 -6.072 1.00 0.00 31 LYS A N 12
ATOM 14573 C CA . LYS A 1 31 ? 7.857 -1.954 -5.833 1.00 0.00 31 LYS A CA 12
ATOM 14574 C C . LYS A 1 31 ? 7.515 -2.537 -4.465 1.00 0.00 31 LYS A C 12
ATOM 14575 O O . LYS A 1 31 ? 8.169 -2.232 -3.469 1.00 0.00 31 LYS A O 12
ATOM 14594 N N . GLY A 1 32 ? 6.487 -3.379 -4.426 1.00 0.00 32 GLY A N 12
ATOM 14595 C CA . GLY A 1 32 ? 6.077 -3.992 -3.176 1.00 0.00 32 GLY A CA 12
ATOM 14596 C C . GLY A 1 32 ? 4.647 -3.651 -2.805 1.00 0.00 32 GLY A C 12
ATOM 14597 O O . GLY A 1 32 ? 4.321 -3.509 -1.626 1.00 0.00 32 GLY A O 12
ATOM 14601 N N . CYS A 1 33 ? 3.792 -3.518 -3.812 1.00 0.00 33 CYS A N 12
ATOM 14602 C CA . CYS A 1 33 ? 2.389 -3.190 -3.587 1.00 0.00 33 CYS A CA 12
ATOM 14603 C C . CYS A 1 33 ? 1.492 -3.926 -4.578 1.00 0.00 33 CYS A C 12
ATOM 14604 O O . CYS A 1 33 ? 1.825 -4.055 -5.757 1.00 0.00 33 CYS A O 12
ATOM 14611 N N . THR A 1 34 ? 0.352 -4.407 -4.092 1.00 0.00 34 THR A N 12
ATOM 14612 C CA . THR A 1 34 ? -0.592 -5.131 -4.934 1.00 0.00 34 THR A CA 12
ATOM 14613 C C . THR A 1 34 ? -2.015 -4.623 -4.725 1.00 0.00 34 THR A C 12
ATOM 14614 O O . THR A 1 34 ? -2.969 -5.401 -4.732 1.00 0.00 34 THR A O 12
ATOM 14625 N N . ASP A 1 35 ? -2.150 -3.315 -4.541 1.00 0.00 35 ASP A N 12
ATOM 14626 C CA . ASP A 1 35 ? -3.457 -2.703 -4.333 1.00 0.00 35 ASP A CA 12
ATOM 14627 C C . ASP A 1 35 ? -3.910 -1.950 -5.580 1.00 0.00 35 ASP A C 12
ATOM 14628 O O . ASP A 1 35 ? -3.098 -1.350 -6.285 1.00 0.00 35 ASP A O 12
ATOM 14637 N N . VAL A 1 36 ? -5.212 -1.987 -5.848 1.00 0.00 36 VAL A N 12
ATOM 14638 C CA . VAL A 1 36 ? -5.773 -1.309 -7.010 1.00 0.00 36 VAL A CA 12
ATOM 14639 C C . VAL A 1 36 ? -6.749 -0.216 -6.589 1.00 0.00 36 VAL A C 12
ATOM 14640 O O . VAL A 1 36 ? -7.008 -0.024 -5.402 1.00 0.00 36 VAL A O 12
ATOM 14653 N N . GLU A 1 37 ? -7.289 0.498 -7.573 1.00 0.00 37 GLU A N 12
ATOM 14654 C CA . GLU A 1 37 ? -8.237 1.573 -7.304 1.00 0.00 37 GLU A CA 12
ATOM 14655 C C . GLU A 1 37 ? -9.162 1.794 -8.498 1.00 0.00 37 GLU A C 12
ATOM 14656 O O . GLU A 1 37 ? -8.836 1.424 -9.626 1.00 0.00 37 GLU A O 12
ATOM 14668 N N . LEU A 1 38 ? -10.316 2.398 -8.240 1.00 0.00 38 LEU A N 12
ATOM 14669 C CA . LEU A 1 38 ? -11.290 2.669 -9.293 1.00 0.00 38 LEU A CA 12
ATOM 14670 C C . LEU A 1 38 ? -10.686 3.555 -10.378 1.00 0.00 38 LEU A C 12
ATOM 14671 O O . LEU A 1 38 ? -10.863 3.302 -11.570 1.00 0.00 38 LEU A O 12
ATOM 14687 N N . VAL A 1 39 ? -9.971 4.593 -9.957 1.00 0.00 39 VAL A N 12
ATOM 14688 C CA . VAL A 1 39 ? -9.338 5.515 -10.893 1.00 0.00 39 VAL A CA 12
ATOM 14689 C C . VAL A 1 39 ? -7.843 5.239 -11.010 1.00 0.00 39 VAL A C 12
ATOM 14690 O O . VAL A 1 39 ? -7.298 4.401 -10.292 1.00 0.00 39 VAL A O 12
ATOM 14703 N N . ALA A 1 40 ? -7.185 5.949 -11.921 1.00 0.00 40 ALA A N 12
ATOM 14704 C CA . ALA A 1 40 ? -5.753 5.782 -12.131 1.00 0.00 40 ALA A CA 12
ATOM 14705 C C . ALA A 1 40 ? -4.989 7.040 -11.731 1.00 0.00 40 ALA A C 12
ATOM 14706 O O . ALA A 1 40 ? -5.103 8.080 -12.379 1.00 0.00 40 ALA A O 12
ATOM 14713 N N . VAL A 1 41 ? -4.211 6.937 -10.658 1.00 0.00 41 VAL A N 12
ATOM 14714 C CA . VAL A 1 41 ? -3.428 8.067 -10.172 1.00 0.00 41 VAL A CA 12
ATOM 14715 C C . VAL A 1 41 ? -2.066 8.127 -10.855 1.00 0.00 41 VAL A C 12
ATOM 14716 O O . VAL A 1 41 ? -1.094 7.543 -10.375 1.00 0.00 41 VAL A O 12
ATOM 14729 N N . ILE A 1 42 ? -2.004 8.836 -11.977 1.00 0.00 42 ILE A N 12
ATOM 14730 C CA . ILE A 1 42 ? -0.761 8.974 -12.725 1.00 0.00 42 ILE A CA 12
ATOM 14731 C C . ILE A 1 42 ? 0.124 10.062 -12.127 1.00 0.00 42 ILE A C 12
ATOM 14732 O O . ILE A 1 42 ? -0.365 11.107 -11.695 1.00 0.00 42 ILE A O 12
ATOM 14748 N N . CYS A 1 43 ? 1.428 9.812 -12.106 1.00 0.00 43 CYS A N 12
ATOM 14749 C CA . CYS A 1 43 ? 2.383 10.771 -11.562 1.00 0.00 43 CYS A CA 12
ATOM 14750 C C . CYS A 1 43 ? 2.948 11.660 -12.666 1.00 0.00 43 CYS A C 12
ATOM 14751 O O . CYS A 1 43 ? 3.475 11.185 -13.672 1.00 0.00 43 CYS A O 12
ATOM 14758 N N . PRO A 1 44 ? 2.838 12.983 -12.473 1.00 0.00 44 PRO A N 12
ATOM 14759 C CA . PRO A 1 44 ? 3.333 13.968 -13.440 1.00 0.00 44 PRO A CA 12
ATOM 14760 C C . PRO A 1 44 ? 4.856 14.005 -13.502 1.00 0.00 44 PRO A C 12
ATOM 14761 O O . PRO A 1 44 ? 5.439 14.848 -14.183 1.00 0.00 44 PRO A O 12
ATOM 14772 N N . TYR A 1 45 ? 5.495 13.085 -12.786 1.00 0.00 45 TYR A N 12
ATOM 14773 C CA . TYR A 1 45 ? 6.951 13.015 -12.758 1.00 0.00 45 TYR A CA 12
ATOM 14774 C C . TYR A 1 45 ? 7.449 11.759 -13.467 1.00 0.00 45 TYR A C 12
ATOM 14775 O O . TYR A 1 45 ? 8.163 11.838 -14.467 1.00 0.00 45 TYR A O 12
ATOM 14793 N N . CYS A 1 46 ? 7.067 10.600 -12.941 1.00 0.00 46 CYS A N 12
ATOM 14794 C CA . CYS A 1 46 ? 7.473 9.325 -13.521 1.00 0.00 46 CYS A CA 12
ATOM 14795 C C . CYS A 1 46 ? 6.434 8.828 -14.523 1.00 0.00 46 CYS A C 12
ATOM 14796 O O . CYS A 1 46 ? 6.641 7.819 -15.196 1.00 0.00 46 CYS A O 12
ATOM 14803 N N . GLU A 1 47 ? 5.318 9.545 -14.615 1.00 0.00 47 GLU A N 12
ATOM 14804 C CA . GLU A 1 47 ? 4.248 9.176 -15.534 1.00 0.00 47 GLU A CA 12
ATOM 14805 C C . GLU A 1 47 ? 3.813 7.730 -15.310 1.00 0.00 47 GLU A C 12
ATOM 14806 O O . GLU A 1 47 ? 3.710 6.947 -16.255 1.00 0.00 47 GLU A O 12
ATOM 14818 N N . LYS A 1 48 ? 3.560 7.383 -14.053 1.00 0.00 48 LYS A N 12
ATOM 14819 C CA . LYS A 1 48 ? 3.136 6.033 -13.702 1.00 0.00 48 LYS A CA 12
ATOM 14820 C C . LYS A 1 48 ? 1.891 6.065 -12.822 1.00 0.00 48 LYS A C 12
ATOM 14821 O O . LYS A 1 48 ? 1.652 7.035 -12.104 1.00 0.00 48 LYS A O 12
ATOM 14840 N N . ASN A 1 49 ? 1.101 4.997 -12.881 1.00 0.00 49 ASN A N 12
ATOM 14841 C CA . ASN A 1 49 ? -0.119 4.904 -12.087 1.00 0.00 49 ASN A CA 12
ATOM 14842 C C . ASN A 1 49 ? 0.157 4.238 -10.742 1.00 0.00 49 ASN A C 12
ATOM 14843 O O . ASN A 1 49 ? 0.829 3.209 -10.673 1.00 0.00 49 ASN A O 12
ATOM 14854 N N . PHE A 1 50 ? -0.368 4.833 -9.676 1.00 0.00 50 PHE A N 12
ATOM 14855 C CA . PHE A 1 50 ? -0.178 4.298 -8.332 1.00 0.00 50 PHE A CA 12
ATOM 14856 C C . PHE A 1 50 ? -1.485 4.330 -7.545 1.00 0.00 50 PHE A C 12
ATOM 14857 O O . PHE A 1 50 ? -2.475 4.916 -7.986 1.00 0.00 50 PHE A O 12
ATOM 14874 N N . CYS A 1 51 ? -1.481 3.696 -6.378 1.00 0.00 51 CYS A N 12
ATOM 14875 C CA . CYS A 1 51 ? -2.665 3.649 -5.528 1.00 0.00 51 CYS A CA 12
ATOM 14876 C C . CYS A 1 51 ? -2.735 4.877 -4.625 1.00 0.00 51 CYS A C 12
ATOM 14877 O O . CYS A 1 51 ? -1.708 5.411 -4.203 1.00 0.00 51 CYS A O 12
ATOM 14884 N N . LEU A 1 52 ? -3.953 5.321 -4.332 1.00 0.00 52 LEU A N 12
ATOM 14885 C CA . LEU A 1 52 ? -4.158 6.486 -3.478 1.00 0.00 52 LEU A CA 12
ATOM 14886 C C . LEU A 1 52 ? -3.138 6.517 -2.345 1.00 0.00 52 LEU A C 12
ATOM 14887 O O . LEU A 1 52 ? -2.584 7.568 -2.024 1.00 0.00 52 LEU A O 12
ATOM 14903 N N . ARG A 1 53 ? -2.893 5.357 -1.744 1.00 0.00 53 ARG A N 12
ATOM 14904 C CA . ARG A 1 53 ? -1.938 5.251 -0.647 1.00 0.00 53 ARG A CA 12
ATOM 14905 C C . ARG A 1 53 ? -0.538 5.651 -1.104 1.00 0.00 53 ARG A C 12
ATOM 14906 O O . ARG A 1 53 ? 0.193 6.327 -0.380 1.00 0.00 53 ARG A O 12
ATOM 14927 N N . HIS A 1 54 ? -0.171 5.228 -2.310 1.00 0.00 54 HIS A N 12
ATOM 14928 C CA . HIS A 1 54 ? 1.141 5.542 -2.863 1.00 0.00 54 HIS A CA 12
ATOM 14929 C C . HIS A 1 54 ? 1.017 6.501 -4.043 1.00 0.00 54 HIS A C 12
ATOM 14930 O O . HIS A 1 54 ? 1.759 6.397 -5.021 1.00 0.00 54 HIS A O 12
ATOM 14944 N N . ARG A 1 55 ? 0.076 7.434 -3.945 1.00 0.00 55 ARG A N 12
ATOM 14945 C CA . ARG A 1 55 ? -0.146 8.410 -5.005 1.00 0.00 55 ARG A CA 12
ATOM 14946 C C . ARG A 1 55 ? 0.960 9.461 -5.017 1.00 0.00 55 ARG A C 12
ATOM 14947 O O . ARG A 1 55 ? 1.491 9.808 -6.073 1.00 0.00 55 ARG A O 12
ATOM 14968 N N . HIS A 1 56 ? 1.303 9.965 -3.835 1.00 0.00 56 HIS A N 12
ATOM 14969 C CA . HIS A 1 56 ? 2.346 10.977 -3.709 1.00 0.00 56 HIS A CA 12
ATOM 14970 C C . HIS A 1 56 ? 3.648 10.496 -4.345 1.00 0.00 56 HIS A C 12
ATOM 14971 O O . HIS A 1 56 ? 3.806 9.311 -4.636 1.00 0.00 56 HIS A O 12
ATOM 14985 N N . GLN A 1 57 ? 4.575 11.425 -4.556 1.00 0.00 57 GLN A N 12
ATOM 14986 C CA . GLN A 1 57 ? 5.862 11.096 -5.158 1.00 0.00 57 GLN A CA 12
ATOM 14987 C C . GLN A 1 57 ? 6.699 10.235 -4.217 1.00 0.00 57 GLN A C 12
ATOM 14988 O O . GLN A 1 57 ? 6.855 9.033 -4.433 1.00 0.00 57 GLN A O 12
ATOM 15002 N N . SER A 1 58 ? 7.235 10.859 -3.173 1.00 0.00 58 SER A N 12
ATOM 15003 C CA . SER A 1 58 ? 8.060 10.151 -2.201 1.00 0.00 58 SER A CA 12
ATOM 15004 C C . SER A 1 58 ? 7.378 8.865 -1.743 1.00 0.00 58 SER A C 12
ATOM 15005 O O . SER A 1 58 ? 8.031 7.843 -1.532 1.00 0.00 58 SER A O 12
ATOM 15013 N N . ASP A 1 59 ? 6.059 8.925 -1.591 1.00 0.00 59 ASP A N 12
ATOM 15014 C CA . ASP A 1 59 ? 5.286 7.767 -1.159 1.00 0.00 59 ASP A CA 12
ATOM 15015 C C . ASP A 1 59 ? 5.670 6.527 -1.961 1.00 0.00 59 ASP A C 12
ATOM 15016 O O . ASP A 1 59 ? 5.974 5.477 -1.395 1.00 0.00 59 ASP A O 12
ATOM 15025 N N . HIS A 1 60 ? 5.651 6.657 -3.284 1.00 0.00 60 HIS A N 12
ATOM 15026 C CA . HIS A 1 60 ? 5.997 5.547 -4.166 1.00 0.00 60 HIS A CA 12
ATOM 15027 C C . HIS A 1 60 ? 7.469 5.604 -4.560 1.00 0.00 60 HIS A C 12
ATOM 15028 O O . HIS A 1 60 ? 7.873 5.033 -5.573 1.00 0.00 60 HIS A O 12
ATOM 15042 N N . ASP A 1 61 ? 8.266 6.298 -3.755 1.00 0.00 61 ASP A N 12
ATOM 15043 C CA . ASP A 1 61 ? 9.694 6.430 -4.019 1.00 0.00 61 ASP A CA 12
ATOM 15044 C C . ASP A 1 61 ? 9.941 6.883 -5.455 1.00 0.00 61 ASP A C 12
ATOM 15045 O O . ASP A 1 61 ? 10.691 6.248 -6.197 1.00 0.00 61 ASP A O 12
ATOM 15054 N N . CYS A 1 62 ? 9.304 7.983 -5.841 1.00 0.00 62 CYS A N 12
ATOM 15055 C CA . CYS A 1 62 ? 9.452 8.521 -7.188 1.00 0.00 62 CYS A CA 12
ATOM 15056 C C . CYS A 1 62 ? 10.907 8.456 -7.642 1.00 0.00 62 CYS A C 12
ATOM 15057 O O . CYS A 1 62 ? 11.794 9.018 -7.000 1.00 0.00 62 CYS A O 12
ATOM 15064 N N . GLU A 1 63 ? 11.144 7.766 -8.753 1.00 0.00 63 GLU A N 12
ATOM 15065 C CA . GLU A 1 63 ? 12.492 7.627 -9.293 1.00 0.00 63 GLU A CA 12
ATOM 15066 C C . GLU A 1 63 ? 13.018 8.969 -9.793 1.00 0.00 63 GLU A C 12
ATOM 15067 O O . GLU A 1 63 ? 14.228 9.194 -9.846 1.00 0.00 63 GLU A O 12
ATOM 15079 N N . LYS A 1 64 ? 12.101 9.858 -10.160 1.00 0.00 64 LYS A N 12
ATOM 15080 C CA . LYS A 1 64 ? 12.470 11.178 -10.656 1.00 0.00 64 LYS A CA 12
ATOM 15081 C C . LYS A 1 64 ? 13.079 12.026 -9.544 1.00 0.00 64 LYS A C 12
ATOM 15082 O O . LYS A 1 64 ? 14.106 12.680 -9.739 1.00 0.00 64 LYS A O 12
ATOM 15101 N N . LEU A 1 65 ? 12.442 12.011 -8.379 1.00 0.00 65 LEU A N 12
ATOM 15102 C CA . LEU A 1 65 ? 12.922 12.778 -7.234 1.00 0.00 65 LEU A CA 12
ATOM 15103 C C . LEU A 1 65 ? 14.447 12.784 -7.184 1.00 0.00 65 LEU A C 12
ATOM 15104 O O . LEU A 1 65 ? 15.098 11.885 -7.714 1.00 0.00 65 LEU A O 12
ATOM 15120 N N . GLU A 1 66 ? 15.009 13.804 -6.542 1.00 0.00 66 GLU A N 12
ATOM 15121 C CA . GLU A 1 66 ? 16.457 13.925 -6.421 1.00 0.00 66 GLU A CA 12
ATOM 15122 C C . GLU A 1 66 ? 16.944 13.335 -5.101 1.00 0.00 66 GLU A C 12
ATOM 15123 O O . GLU A 1 66 ? 17.799 13.912 -4.428 1.00 0.00 66 GLU A O 12
ATOM 15135 N N . VAL A 1 67 ? 16.394 12.181 -4.736 1.00 0.00 67 VAL A N 12
ATOM 15136 C CA . VAL A 1 67 ? 16.772 11.512 -3.497 1.00 0.00 67 VAL A CA 12
ATOM 15137 C C . VAL A 1 67 ? 17.622 10.277 -3.777 1.00 0.00 67 VAL A C 12
ATOM 15138 O O . VAL A 1 67 ? 17.247 9.422 -4.579 1.00 0.00 67 VAL A O 12
ATOM 15151 N N . ALA A 1 68 ? 18.767 10.191 -3.109 1.00 0.00 68 ALA A N 12
ATOM 15152 C CA . ALA A 1 68 ? 19.670 9.060 -3.284 1.00 0.00 68 ALA A CA 12
ATOM 15153 C C . ALA A 1 68 ? 20.821 9.116 -2.285 1.00 0.00 68 ALA A C 12
ATOM 15154 O O . ALA A 1 68 ? 21.157 10.182 -1.769 1.00 0.00 68 ALA A O 12
ATOM 15161 N N . LYS A 1 69 ? 21.421 7.962 -2.015 1.00 0.00 69 LYS A N 12
ATOM 15162 C CA . LYS A 1 69 ? 22.535 7.879 -1.078 1.00 0.00 69 LYS A CA 12
ATOM 15163 C C . LYS A 1 69 ? 23.645 6.990 -1.630 1.00 0.00 69 LYS A C 12
ATOM 15164 O O . LYS A 1 69 ? 23.399 5.907 -2.162 1.00 0.00 69 LYS A O 12
ATOM 15183 N N . PRO A 1 70 ? 24.896 7.454 -1.500 1.00 0.00 70 PRO A N 12
ATOM 15184 C CA . PRO A 1 70 ? 26.069 6.715 -1.978 1.00 0.00 70 PRO A CA 12
ATOM 15185 C C . PRO A 1 70 ? 26.343 5.465 -1.149 1.00 0.00 70 PRO A C 12
ATOM 15186 O O . PRO A 1 70 ? 27.219 4.667 -1.483 1.00 0.00 70 PRO A O 12
ATOM 15197 N N . ARG A 1 71 ? 25.588 5.300 -0.068 1.00 0.00 71 ARG A N 12
ATOM 15198 C CA . ARG A 1 71 ? 25.750 4.146 0.809 1.00 0.00 71 ARG A CA 12
ATOM 15199 C C . ARG A 1 71 ? 25.708 2.847 0.010 1.00 0.00 71 ARG A C 12
ATOM 15200 O O . ARG A 1 71 ? 24.761 2.595 -0.734 1.00 0.00 71 ARG A O 12
ATOM 15221 N N . MET A 1 72 ? 26.740 2.025 0.171 1.00 0.00 72 MET A N 12
ATOM 15222 C CA . MET A 1 72 ? 26.820 0.751 -0.534 1.00 0.00 72 MET A CA 12
ATOM 15223 C C . MET A 1 72 ? 26.031 -0.328 0.202 1.00 0.00 72 MET A C 12
ATOM 15224 O O . MET A 1 72 ? 25.839 -0.251 1.415 1.00 0.00 72 MET A O 12
ATOM 15238 N N . ALA A 1 73 ? 25.577 -1.332 -0.540 1.00 0.00 73 ALA A N 12
ATOM 15239 C CA . ALA A 1 73 ? 24.812 -2.427 0.042 1.00 0.00 73 ALA A CA 12
ATOM 15240 C C . ALA A 1 73 ? 25.423 -2.883 1.363 1.00 0.00 73 ALA A C 12
ATOM 15241 O O . ALA A 1 73 ? 26.568 -3.333 1.405 1.00 0.00 73 ALA A O 12
ATOM 15248 N N . ALA A 1 74 ? 24.653 -2.763 2.439 1.00 0.00 74 ALA A N 12
ATOM 15249 C CA . ALA A 1 74 ? 25.119 -3.164 3.761 1.00 0.00 74 ALA A CA 12
ATOM 15250 C C . ALA A 1 74 ? 24.336 -4.366 4.278 1.00 0.00 74 ALA A C 12
ATOM 15251 O O . ALA A 1 74 ? 23.243 -4.219 4.827 1.00 0.00 74 ALA A O 12
ATOM 15258 N N . THR A 1 75 ? 24.901 -5.556 4.099 1.00 0.00 75 THR A N 12
ATOM 15259 C CA . THR A 1 75 ? 24.255 -6.783 4.545 1.00 0.00 75 THR A CA 12
ATOM 15260 C C . THR A 1 75 ? 25.239 -7.947 4.564 1.00 0.00 75 THR A C 12
ATOM 15261 O O . THR A 1 75 ? 25.931 -8.202 3.578 1.00 0.00 75 THR A O 12
ATOM 15272 N N . GLN A 1 76 ? 25.296 -8.651 5.690 1.00 0.00 76 GLN A N 12
ATOM 15273 C CA . GLN A 1 76 ? 26.197 -9.788 5.835 1.00 0.00 76 GLN A CA 12
ATOM 15274 C C . GLN A 1 76 ? 25.975 -10.491 7.171 1.00 0.00 76 GLN A C 12
ATOM 15275 O O . GLN A 1 76 ? 25.691 -9.849 8.183 1.00 0.00 76 GLN A O 12
ATOM 15289 N N . LYS A 1 77 ? 26.106 -11.813 7.167 1.00 0.00 77 LYS A N 12
ATOM 15290 C CA . LYS A 1 77 ? 25.921 -12.604 8.377 1.00 0.00 77 LYS A CA 12
ATOM 15291 C C . LYS A 1 77 ? 27.240 -12.771 9.125 1.00 0.00 77 LYS A C 12
ATOM 15292 O O . LYS A 1 77 ? 28.092 -13.568 8.732 1.00 0.00 77 LYS A O 12
ATOM 15311 N N . LEU A 1 78 ? 27.401 -12.015 10.206 1.00 0.00 78 LEU A N 12
ATOM 15312 C CA . LEU A 1 78 ? 28.616 -12.080 11.010 1.00 0.00 78 LEU A CA 12
ATOM 15313 C C . LEU A 1 78 ? 28.611 -13.315 11.906 1.00 0.00 78 LEU A C 12
ATOM 15314 O O . LEU A 1 78 ? 27.717 -13.490 12.734 1.00 0.00 78 LEU A O 12
ATOM 15330 N N . VAL A 1 79 ? 29.616 -14.168 11.736 1.00 0.00 79 VAL A N 12
ATOM 15331 C CA . VAL A 1 79 ? 29.729 -15.385 12.532 1.00 0.00 79 VAL A CA 12
ATOM 15332 C C . VAL A 1 79 ? 31.129 -15.979 12.431 1.00 0.00 79 VAL A C 12
ATOM 15333 O O . VAL A 1 79 ? 31.698 -16.073 11.343 1.00 0.00 79 VAL A O 12
ATOM 15346 N N . ARG A 1 80 ? 31.680 -16.379 13.572 1.00 0.00 80 ARG A N 12
ATOM 15347 C CA . ARG A 1 80 ? 33.015 -16.964 13.613 1.00 0.00 80 ARG A CA 12
ATOM 15348 C C . ARG A 1 80 ? 32.985 -18.342 14.268 1.00 0.00 80 ARG A C 12
ATOM 15349 O O . ARG A 1 80 ? 33.929 -19.121 14.142 1.00 0.00 80 ARG A O 12
ATOM 15370 N N . SER A 1 81 ? 31.894 -18.634 14.969 1.00 0.00 81 SER A N 12
ATOM 15371 C CA . SER A 1 81 ? 31.743 -19.916 15.648 1.00 0.00 81 SER A CA 12
ATOM 15372 C C . SER A 1 81 ? 30.268 -20.267 15.824 1.00 0.00 81 SER A C 12
ATOM 15373 O O . SER A 1 81 ? 29.406 -19.389 15.829 1.00 0.00 81 SER A O 12
ATOM 15381 N N . GLY A 1 82 ? 29.987 -21.558 15.968 1.00 0.00 82 GLY A N 12
ATOM 15382 C CA . GLY A 1 82 ? 28.617 -22.004 16.142 1.00 0.00 82 GLY A CA 12
ATOM 15383 C C . GLY A 1 82 ? 28.493 -23.106 17.176 1.00 0.00 82 GLY A C 12
ATOM 15384 O O . GLY A 1 82 ? 28.727 -24.281 16.893 1.00 0.00 82 GLY A O 12
ATOM 15388 N N . PRO A 1 83 ? 28.116 -22.728 18.406 1.00 0.00 83 PRO A N 12
ATOM 15389 C CA . PRO A 1 83 ? 27.954 -23.678 19.511 1.00 0.00 83 PRO A CA 12
ATOM 15390 C C . PRO A 1 83 ? 26.749 -24.592 19.317 1.00 0.00 83 PRO A C 12
ATOM 15391 O O . PRO A 1 83 ? 25.775 -24.221 18.662 1.00 0.00 83 PRO A O 12
ATOM 15402 N N . SER A 1 84 ? 26.821 -25.789 19.890 1.00 0.00 84 SER A N 12
ATOM 15403 C CA . SER A 1 84 ? 25.737 -26.758 19.777 1.00 0.00 84 SER A CA 12
ATOM 15404 C C . SER A 1 84 ? 25.318 -27.267 21.153 1.00 0.00 84 SER A C 12
ATOM 15405 O O . SER A 1 84 ? 26.098 -27.232 22.104 1.00 0.00 84 SER A O 12
ATOM 15413 N N . SER A 1 85 ? 24.080 -27.740 21.250 1.00 0.00 85 SER A N 12
ATOM 15414 C CA . SER A 1 85 ? 23.554 -28.253 22.509 1.00 0.00 85 SER A CA 12
ATOM 15415 C C . SER A 1 85 ? 23.000 -29.664 22.332 1.00 0.00 85 SER A C 12
ATOM 15416 O O . SER A 1 85 ? 22.591 -30.050 21.238 1.00 0.00 85 SER A O 12
ATOM 15424 N N . GLY A 1 86 ? 22.991 -30.430 23.419 1.00 0.00 86 GLY A N 12
ATOM 15425 C CA . GLY A 1 86 ? 22.486 -31.790 23.364 1.00 0.00 86 GLY A CA 12
ATOM 15426 C C . GLY A 1 86 ? 20.987 -31.860 23.576 1.00 0.00 86 GLY A C 12
ATOM 15427 O O . GLY A 1 86 ? 20.256 -31.096 22.948 1.00 0.00 86 GLY A O 12
ATOM 15433 N N . GLY A 1 1 ? 9.688 -11.379 -52.018 1.00 0.00 1 GLY A N 13
ATOM 15434 C CA . GLY A 1 1 ? 8.325 -11.811 -51.773 1.00 0.00 1 GLY A CA 13
ATOM 15435 C C . GLY A 1 1 ? 7.993 -13.111 -52.480 1.00 0.00 1 GLY A C 13
ATOM 15436 O O . GLY A 1 1 ? 8.343 -13.299 -53.645 1.00 0.00 1 GLY A O 13
ATOM 15440 N N . SER A 1 2 ? 7.316 -14.011 -51.773 1.00 0.00 2 SER A N 13
ATOM 15441 C CA . SER A 1 2 ? 6.942 -15.302 -52.338 1.00 0.00 2 SER A CA 13
ATOM 15442 C C . SER A 1 2 ? 5.614 -15.204 -53.083 1.00 0.00 2 SER A C 13
ATOM 15443 O O . SER A 1 2 ? 4.750 -14.399 -52.733 1.00 0.00 2 SER A O 13
ATOM 15451 N N . SER A 1 3 ? 5.458 -16.029 -54.114 1.00 0.00 3 SER A N 13
ATOM 15452 C CA . SER A 1 3 ? 4.238 -16.034 -54.912 1.00 0.00 3 SER A CA 13
ATOM 15453 C C . SER A 1 3 ? 3.189 -16.955 -54.295 1.00 0.00 3 SER A C 13
ATOM 15454 O O . SER A 1 3 ? 3.360 -18.173 -54.260 1.00 0.00 3 SER A O 13
ATOM 15462 N N . GLY A 1 4 ? 2.103 -16.363 -53.809 1.00 0.00 4 GLY A N 13
ATOM 15463 C CA . GLY A 1 4 ? 1.042 -17.144 -53.200 1.00 0.00 4 GLY A CA 13
ATOM 15464 C C . GLY A 1 4 ? -0.334 -16.727 -53.680 1.00 0.00 4 GLY A C 13
ATOM 15465 O O . GLY A 1 4 ? -0.460 -15.983 -54.653 1.00 0.00 4 GLY A O 13
ATOM 15469 N N . SER A 1 5 ? -1.368 -17.208 -52.998 1.00 0.00 5 SER A N 13
ATOM 15470 C CA . SER A 1 5 ? -2.742 -16.885 -53.365 1.00 0.00 5 SER A CA 13
ATOM 15471 C C . SER A 1 5 ? -3.009 -15.391 -53.209 1.00 0.00 5 SER A C 13
ATOM 15472 O O . SER A 1 5 ? -2.881 -14.837 -52.117 1.00 0.00 5 SER A O 13
ATOM 15480 N N . SER A 1 6 ? -3.381 -14.745 -54.310 1.00 0.00 6 SER A N 13
ATOM 15481 C CA . SER A 1 6 ? -3.663 -13.314 -54.298 1.00 0.00 6 SER A CA 13
ATOM 15482 C C . SER A 1 6 ? -5.165 -13.057 -54.221 1.00 0.00 6 SER A C 13
ATOM 15483 O O . SER A 1 6 ? -5.887 -13.235 -55.201 1.00 0.00 6 SER A O 13
ATOM 15491 N N . GLY A 1 7 ? -5.628 -12.637 -53.048 1.00 0.00 7 GLY A N 13
ATOM 15492 C CA . GLY A 1 7 ? -7.041 -12.362 -52.864 1.00 0.00 7 GLY A CA 13
ATOM 15493 C C . GLY A 1 7 ? -7.287 -11.165 -51.967 1.00 0.00 7 GLY A C 13
ATOM 15494 O O . GLY A 1 7 ? -8.147 -11.206 -51.087 1.00 0.00 7 GLY A O 13
ATOM 15498 N N . CYS A 1 8 ? -6.528 -10.097 -52.188 1.00 0.00 8 CYS A N 13
ATOM 15499 C CA . CYS A 1 8 ? -6.666 -8.883 -51.391 1.00 0.00 8 CYS A CA 13
ATOM 15500 C C . CYS A 1 8 ? -8.093 -8.349 -51.456 1.00 0.00 8 CYS A C 13
ATOM 15501 O O . CYS A 1 8 ? -8.488 -7.721 -52.439 1.00 0.00 8 CYS A O 13
ATOM 15509 N N . SER A 1 9 ? -8.864 -8.604 -50.403 1.00 0.00 9 SER A N 13
ATOM 15510 C CA . SER A 1 9 ? -10.249 -8.154 -50.343 1.00 0.00 9 SER A CA 13
ATOM 15511 C C . SER A 1 9 ? -10.446 -7.153 -49.209 1.00 0.00 9 SER A C 13
ATOM 15512 O O . SER A 1 9 ? -10.003 -7.379 -48.083 1.00 0.00 9 SER A O 13
ATOM 15520 N N . GLU A 1 10 ? -11.115 -6.045 -49.515 1.00 0.00 10 GLU A N 13
ATOM 15521 C CA . GLU A 1 10 ? -11.370 -5.009 -48.521 1.00 0.00 10 GLU A CA 13
ATOM 15522 C C . GLU A 1 10 ? -12.232 -5.547 -47.383 1.00 0.00 10 GLU A C 13
ATOM 15523 O O . GLU A 1 10 ? -12.902 -6.570 -47.526 1.00 0.00 10 GLU A O 13
ATOM 15535 N N . VAL A 1 11 ? -12.209 -4.850 -46.251 1.00 0.00 11 VAL A N 13
ATOM 15536 C CA . VAL A 1 11 ? -12.989 -5.256 -45.087 1.00 0.00 11 VAL A CA 13
ATOM 15537 C C . VAL A 1 11 ? -13.753 -4.076 -44.498 1.00 0.00 11 VAL A C 13
ATOM 15538 O O . VAL A 1 11 ? -13.155 -3.113 -44.020 1.00 0.00 11 VAL A O 13
ATOM 15551 N N . ASN A 1 12 ? -15.079 -4.159 -44.536 1.00 0.00 12 ASN A N 13
ATOM 15552 C CA . ASN A 1 12 ? -15.926 -3.097 -44.006 1.00 0.00 12 ASN A CA 13
ATOM 15553 C C . ASN A 1 12 ? -16.812 -3.619 -42.879 1.00 0.00 12 ASN A C 13
ATOM 15554 O O . ASN A 1 12 ? -17.436 -4.673 -43.003 1.00 0.00 12 ASN A O 13
ATOM 15565 N N . VAL A 1 13 ? -16.862 -2.874 -41.779 1.00 0.00 13 VAL A N 13
ATOM 15566 C CA . VAL A 1 13 ? -17.672 -3.261 -40.630 1.00 0.00 13 VAL A CA 13
ATOM 15567 C C . VAL A 1 13 ? -17.741 -2.136 -39.603 1.00 0.00 13 VAL A C 13
ATOM 15568 O O . VAL A 1 13 ? -16.756 -1.435 -39.367 1.00 0.00 13 VAL A O 13
ATOM 15581 N N . VAL A 1 14 ? -18.910 -1.969 -38.993 1.00 0.00 14 VAL A N 13
ATOM 15582 C CA . VAL A 1 14 ? -19.107 -0.931 -37.989 1.00 0.00 14 VAL A CA 13
ATOM 15583 C C . VAL A 1 14 ? -18.932 -1.487 -36.581 1.00 0.00 14 VAL A C 13
ATOM 15584 O O . VAL A 1 14 ? -19.152 -2.674 -36.338 1.00 0.00 14 VAL A O 13
ATOM 15597 N N . LYS A 1 15 ? -18.533 -0.622 -35.654 1.00 0.00 15 LYS A N 13
ATOM 15598 C CA . LYS A 1 15 ? -18.329 -1.025 -34.268 1.00 0.00 15 LYS A CA 13
ATOM 15599 C C . LYS A 1 15 ? -19.135 -0.143 -33.320 1.00 0.00 15 LYS A C 13
ATOM 15600 O O . LYS A 1 15 ? -19.347 1.039 -33.588 1.00 0.00 15 LYS A O 13
ATOM 15619 N N . GLU A 1 16 ? -19.581 -0.725 -32.211 1.00 0.00 16 GLU A N 13
ATOM 15620 C CA . GLU A 1 16 ? -20.363 0.010 -31.224 1.00 0.00 16 GLU A CA 13
ATOM 15621 C C . GLU A 1 16 ? -20.178 -0.585 -29.831 1.00 0.00 16 GLU A C 13
ATOM 15622 O O . GLU A 1 16 ? -20.143 -1.804 -29.665 1.00 0.00 16 GLU A O 13
ATOM 15634 N N . ARG A 1 17 ? -20.060 0.285 -28.834 1.00 0.00 17 ARG A N 13
ATOM 15635 C CA . ARG A 1 17 ? -19.877 -0.153 -27.455 1.00 0.00 17 ARG A CA 13
ATOM 15636 C C . ARG A 1 17 ? -20.854 0.559 -26.524 1.00 0.00 17 ARG A C 13
ATOM 15637 O O . ARG A 1 17 ? -21.001 1.781 -26.555 1.00 0.00 17 ARG A O 13
ATOM 15658 N N . PRO A 1 18 ? -21.539 -0.222 -25.675 1.00 0.00 18 PRO A N 13
ATOM 15659 C CA . PRO A 1 18 ? -22.514 0.312 -24.720 1.00 0.00 18 PRO A CA 13
ATOM 15660 C C . PRO A 1 18 ? -21.852 1.113 -23.603 1.00 0.00 18 PRO A C 13
ATOM 15661 O O . PRO A 1 18 ? -20.627 1.132 -23.480 1.00 0.00 18 PRO A O 13
ATOM 15672 N N . LYS A 1 19 ? -22.670 1.773 -22.790 1.00 0.00 19 LYS A N 13
ATOM 15673 C CA . LYS A 1 19 ? -22.165 2.575 -21.682 1.00 0.00 19 LYS A CA 13
ATOM 15674 C C . LYS A 1 19 ? -21.893 1.704 -20.460 1.00 0.00 19 LYS A C 13
ATOM 15675 O O . LYS A 1 19 ? -22.261 2.056 -19.339 1.00 0.00 19 LYS A O 13
ATOM 15694 N N . THR A 1 20 ? -21.246 0.564 -20.683 1.00 0.00 20 THR A N 13
ATOM 15695 C CA . THR A 1 20 ? -20.926 -0.357 -19.600 1.00 0.00 20 THR A CA 13
ATOM 15696 C C . THR A 1 20 ? -19.422 -0.587 -19.501 1.00 0.00 20 THR A C 13
ATOM 15697 O O . THR A 1 20 ? -18.971 -1.698 -19.220 1.00 0.00 20 THR A O 13
ATOM 15708 N N . ASP A 1 21 ? -18.650 0.470 -19.732 1.00 0.00 21 ASP A N 13
ATOM 15709 C CA . ASP A 1 21 ? -17.196 0.383 -19.667 1.00 0.00 21 ASP A CA 13
ATOM 15710 C C . ASP A 1 21 ? -16.689 0.785 -18.285 1.00 0.00 21 ASP A C 13
ATOM 15711 O O . ASP A 1 21 ? -16.307 1.933 -18.064 1.00 0.00 21 ASP A O 13
ATOM 15720 N N . GLU A 1 22 ? -16.691 -0.169 -17.359 1.00 0.00 22 GLU A N 13
ATOM 15721 C CA . GLU A 1 22 ? -16.233 0.087 -15.999 1.00 0.00 22 GLU A CA 13
ATOM 15722 C C . GLU A 1 22 ? -14.717 0.256 -15.958 1.00 0.00 22 GLU A C 13
ATOM 15723 O O . GLU A 1 22 ? -13.975 -0.568 -16.492 1.00 0.00 22 GLU A O 13
ATOM 15735 N N . HIS A 1 23 ? -14.264 1.331 -15.320 1.00 0.00 23 HIS A N 13
ATOM 15736 C CA . HIS A 1 23 ? -12.837 1.609 -15.208 1.00 0.00 23 HIS A CA 13
ATOM 15737 C C . HIS A 1 23 ? -12.039 0.314 -15.090 1.00 0.00 23 HIS A C 13
ATOM 15738 O O . HIS A 1 23 ? -12.500 -0.660 -14.496 1.00 0.00 23 HIS A O 13
ATOM 15752 N N . LYS A 1 24 ? -10.839 0.311 -15.661 1.00 0.00 24 LYS A N 13
ATOM 15753 C CA . LYS A 1 24 ? -9.975 -0.864 -15.620 1.00 0.00 24 LYS A CA 13
ATOM 15754 C C . LYS A 1 24 ? -9.031 -0.803 -14.424 1.00 0.00 24 LYS A C 13
ATOM 15755 O O . LYS A 1 24 ? -8.080 -0.021 -14.411 1.00 0.00 24 LYS A O 13
ATOM 15774 N N . SER A 1 25 ? -9.298 -1.634 -13.422 1.00 0.00 25 SER A N 13
ATOM 15775 C CA . SER A 1 25 ? -8.473 -1.672 -12.220 1.00 0.00 25 SER A CA 13
ATOM 15776 C C . SER A 1 25 ? -7.011 -1.396 -12.556 1.00 0.00 25 SER A C 13
ATOM 15777 O O . SER A 1 25 ? -6.393 -2.121 -13.335 1.00 0.00 25 SER A O 13
ATOM 15785 N N . TYR A 1 26 ? -6.463 -0.341 -11.962 1.00 0.00 26 TYR A N 13
ATOM 15786 C CA . TYR A 1 26 ? -5.074 0.035 -12.199 1.00 0.00 26 TYR A CA 13
ATOM 15787 C C . TYR A 1 26 ? -4.178 -0.447 -11.063 1.00 0.00 26 TYR A C 13
ATOM 15788 O O . TYR A 1 26 ? -4.310 -0.004 -9.922 1.00 0.00 26 TYR A O 13
ATOM 15806 N N . SER A 1 27 ? -3.265 -1.359 -11.384 1.00 0.00 27 SER A N 13
ATOM 15807 C CA . SER A 1 27 ? -2.348 -1.904 -10.390 1.00 0.00 27 SER A CA 13
ATOM 15808 C C . SER A 1 27 ? -1.261 -0.892 -10.040 1.00 0.00 27 SER A C 13
ATOM 15809 O O . SER A 1 27 ? -0.676 -0.261 -10.921 1.00 0.00 27 SER A O 13
ATOM 15817 N N . CYS A 1 28 ? -0.996 -0.742 -8.747 1.00 0.00 28 CYS A N 13
ATOM 15818 C CA . CYS A 1 28 ? 0.019 0.193 -8.277 1.00 0.00 28 CYS A CA 13
ATOM 15819 C C . CYS A 1 28 ? 1.372 -0.107 -8.916 1.00 0.00 28 CYS A C 13
ATOM 15820 O O . CYS A 1 28 ? 1.797 -1.260 -8.982 1.00 0.00 28 CYS A O 13
ATOM 15827 N N . SER A 1 29 ? 2.043 0.940 -9.385 1.00 0.00 29 SER A N 13
ATOM 15828 C CA . SER A 1 29 ? 3.346 0.789 -10.022 1.00 0.00 29 SER A CA 13
ATOM 15829 C C . SER A 1 29 ? 4.472 1.015 -9.017 1.00 0.00 29 SER A C 13
ATOM 15830 O O . SER A 1 29 ? 5.552 1.488 -9.373 1.00 0.00 29 SER A O 13
ATOM 15838 N N . PHE A 1 30 ? 4.211 0.674 -7.760 1.00 0.00 30 PHE A N 13
ATOM 15839 C CA . PHE A 1 30 ? 5.200 0.840 -6.701 1.00 0.00 30 PHE A CA 13
ATOM 15840 C C . PHE A 1 30 ? 5.930 -0.472 -6.428 1.00 0.00 30 PHE A C 13
ATOM 15841 O O . PHE A 1 30 ? 5.503 -1.538 -6.873 1.00 0.00 30 PHE A O 13
ATOM 15858 N N . LYS A 1 31 ? 7.034 -0.386 -5.694 1.00 0.00 31 LYS A N 13
ATOM 15859 C CA . LYS A 1 31 ? 7.825 -1.565 -5.360 1.00 0.00 31 LYS A CA 13
ATOM 15860 C C . LYS A 1 31 ? 7.371 -2.166 -4.033 1.00 0.00 31 LYS A C 13
ATOM 15861 O O . LYS A 1 31 ? 7.818 -1.747 -2.966 1.00 0.00 31 LYS A O 13
ATOM 15880 N N . GLY A 1 32 ? 6.482 -3.151 -4.108 1.00 0.00 32 GLY A N 13
ATOM 15881 C CA . GLY A 1 32 ? 5.984 -3.794 -2.906 1.00 0.00 32 GLY A CA 13
ATOM 15882 C C . GLY A 1 32 ? 4.531 -3.462 -2.630 1.00 0.00 32 GLY A C 13
ATOM 15883 O O . GLY A 1 32 ? 4.134 -3.289 -1.478 1.00 0.00 32 GLY A O 13
ATOM 15887 N N . CYS A 1 33 ? 3.735 -3.372 -3.690 1.00 0.00 33 CYS A N 13
ATOM 15888 C CA . CYS A 1 33 ? 2.318 -3.056 -3.558 1.00 0.00 33 CYS A CA 13
ATOM 15889 C C . CYS A 1 33 ? 1.499 -3.770 -4.630 1.00 0.00 33 CYS A C 13
ATOM 15890 O O . CYS A 1 33 ? 1.792 -3.668 -5.822 1.00 0.00 33 CYS A O 13
ATOM 15897 N N . THR A 1 34 ? 0.471 -4.493 -4.199 1.00 0.00 34 THR A N 13
ATOM 15898 C CA . THR A 1 34 ? -0.390 -5.224 -5.120 1.00 0.00 34 THR A CA 13
ATOM 15899 C C . THR A 1 34 ? -1.847 -4.803 -4.963 1.00 0.00 34 THR A C 13
ATOM 15900 O O . THR A 1 34 ? -2.753 -5.634 -5.019 1.00 0.00 34 THR A O 13
ATOM 15911 N N . ASP A 1 35 ? -2.065 -3.507 -4.769 1.00 0.00 35 ASP A N 13
ATOM 15912 C CA . ASP A 1 35 ? -3.413 -2.975 -4.606 1.00 0.00 35 ASP A CA 13
ATOM 15913 C C . ASP A 1 35 ? -3.854 -2.220 -5.857 1.00 0.00 35 ASP A C 13
ATOM 15914 O O . ASP A 1 35 ? -3.028 -1.674 -6.589 1.00 0.00 35 ASP A O 13
ATOM 15923 N N . VAL A 1 36 ? -5.161 -2.196 -6.097 1.00 0.00 36 VAL A N 13
ATOM 15924 C CA . VAL A 1 36 ? -5.712 -1.509 -7.259 1.00 0.00 36 VAL A CA 13
ATOM 15925 C C . VAL A 1 36 ? -6.799 -0.521 -6.849 1.00 0.00 36 VAL A C 13
ATOM 15926 O O . VAL A 1 36 ? -7.208 -0.480 -5.689 1.00 0.00 36 VAL A O 13
ATOM 15939 N N . GLU A 1 37 ? -7.261 0.274 -7.809 1.00 0.00 37 GLU A N 13
ATOM 15940 C CA . GLU A 1 37 ? -8.301 1.263 -7.547 1.00 0.00 37 GLU A CA 13
ATOM 15941 C C . GLU A 1 37 ? -9.139 1.515 -8.797 1.00 0.00 37 GLU A C 13
ATOM 15942 O O . GLU A 1 37 ? -8.717 1.212 -9.913 1.00 0.00 37 GLU A O 13
ATOM 15954 N N . LEU A 1 38 ? -10.330 2.070 -8.600 1.00 0.00 38 LEU A N 13
ATOM 15955 C CA . LEU A 1 38 ? -11.230 2.363 -9.711 1.00 0.00 38 LEU A CA 13
ATOM 15956 C C . LEU A 1 38 ? -10.640 3.435 -10.622 1.00 0.00 38 LEU A C 13
ATOM 15957 O O . LEU A 1 38 ? -10.739 3.347 -11.846 1.00 0.00 38 LEU A O 13
ATOM 15973 N N . VAL A 1 39 ? -10.024 4.445 -10.016 1.00 0.00 39 VAL A N 13
ATOM 15974 C CA . VAL A 1 39 ? -9.415 5.533 -10.773 1.00 0.00 39 VAL A CA 13
ATOM 15975 C C . VAL A 1 39 ? -7.921 5.299 -10.965 1.00 0.00 39 VAL A C 13
ATOM 15976 O O . VAL A 1 39 ? -7.292 4.575 -10.194 1.00 0.00 39 VAL A O 13
ATOM 15989 N N . ALA A 1 40 ? -7.358 5.917 -11.998 1.00 0.00 40 ALA A N 13
ATOM 15990 C CA . ALA A 1 40 ? -5.937 5.778 -12.290 1.00 0.00 40 ALA A CA 13
ATOM 15991 C C . ALA A 1 40 ? -5.170 7.034 -11.890 1.00 0.00 40 ALA A C 13
ATOM 15992 O O . ALA A 1 40 ? -5.267 8.070 -12.548 1.00 0.00 40 ALA A O 13
ATOM 15999 N N . VAL A 1 41 ? -4.407 6.935 -10.806 1.00 0.00 41 VAL A N 13
ATOM 16000 C CA . VAL A 1 41 ? -3.622 8.063 -10.318 1.00 0.00 41 VAL A CA 13
ATOM 16001 C C . VAL A 1 41 ? -2.241 8.091 -10.963 1.00 0.00 41 VAL A C 13
ATOM 16002 O O . VAL A 1 41 ? -1.306 7.449 -10.482 1.00 0.00 41 VAL A O 13
ATOM 16015 N N . ILE A 1 42 ? -2.119 8.839 -12.055 1.00 0.00 42 ILE A N 13
ATOM 16016 C CA . ILE A 1 42 ? -0.851 8.953 -12.765 1.00 0.00 42 ILE A CA 13
ATOM 16017 C C . ILE A 1 42 ? 0.019 10.052 -12.165 1.00 0.00 42 ILE A C 13
ATOM 16018 O O . ILE A 1 42 ? -0.484 11.085 -11.722 1.00 0.00 42 ILE A O 13
ATOM 16034 N N . CYS A 1 43 ? 1.328 9.823 -12.155 1.00 0.00 43 CYS A N 13
ATOM 16035 C CA . CYS A 1 43 ? 2.270 10.794 -11.611 1.00 0.00 43 CYS A CA 13
ATOM 16036 C C . CYS A 1 43 ? 2.867 11.653 -12.721 1.00 0.00 43 CYS A C 13
ATOM 16037 O O . CYS A 1 43 ? 3.421 11.151 -13.699 1.00 0.00 43 CYS A O 13
ATOM 16044 N N . PRO A 1 44 ? 2.754 12.981 -12.568 1.00 0.00 44 PRO A N 13
ATOM 16045 C CA . PRO A 1 44 ? 3.277 13.939 -13.546 1.00 0.00 44 PRO A CA 13
ATOM 16046 C C . PRO A 1 44 ? 4.801 13.973 -13.566 1.00 0.00 44 PRO A C 13
ATOM 16047 O O . PRO A 1 44 ? 5.405 14.787 -14.266 1.00 0.00 44 PRO A O 13
ATOM 16058 N N . TYR A 1 45 ? 5.418 13.085 -12.794 1.00 0.00 45 TYR A N 13
ATOM 16059 C CA . TYR A 1 45 ? 6.873 13.016 -12.721 1.00 0.00 45 TYR A CA 13
ATOM 16060 C C . TYR A 1 45 ? 7.394 11.763 -13.418 1.00 0.00 45 TYR A C 13
ATOM 16061 O O . TYR A 1 45 ? 8.143 11.846 -14.392 1.00 0.00 45 TYR A O 13
ATOM 16079 N N . CYS A 1 46 ? 6.990 10.602 -12.913 1.00 0.00 46 CYS A N 13
ATOM 16080 C CA . CYS A 1 46 ? 7.415 9.330 -13.486 1.00 0.00 46 CYS A CA 13
ATOM 16081 C C . CYS A 1 46 ? 6.408 8.837 -14.521 1.00 0.00 46 CYS A C 13
ATOM 16082 O O . CYS A 1 46 ? 6.659 7.862 -15.229 1.00 0.00 46 CYS A O 13
ATOM 16089 N N . GLU A 1 47 ? 5.269 9.517 -14.603 1.00 0.00 47 GLU A N 13
ATOM 16090 C CA . GLU A 1 47 ? 4.225 9.148 -15.551 1.00 0.00 47 GLU A CA 13
ATOM 16091 C C . GLU A 1 47 ? 3.772 7.708 -15.328 1.00 0.00 47 GLU A C 13
ATOM 16092 O O . GLU A 1 47 ? 3.669 6.924 -16.271 1.00 0.00 47 GLU A O 13
ATOM 16104 N N . LYS A 1 48 ? 3.504 7.366 -14.072 1.00 0.00 48 LYS A N 13
ATOM 16105 C CA . LYS A 1 48 ? 3.061 6.022 -13.722 1.00 0.00 48 LYS A CA 13
ATOM 16106 C C . LYS A 1 48 ? 1.819 6.071 -12.838 1.00 0.00 48 LYS A C 13
ATOM 16107 O O . LYS A 1 48 ? 1.592 7.046 -12.124 1.00 0.00 48 LYS A O 13
ATOM 16126 N N . ASN A 1 49 ? 1.019 5.011 -12.891 1.00 0.00 49 ASN A N 13
ATOM 16127 C CA . ASN A 1 49 ? -0.200 4.933 -12.094 1.00 0.00 49 ASN A CA 13
ATOM 16128 C C . ASN A 1 49 ? 0.073 4.273 -10.746 1.00 0.00 49 ASN A C 13
ATOM 16129 O O . ASN A 1 49 ? 0.673 3.200 -10.678 1.00 0.00 49 ASN A O 13
ATOM 16140 N N . PHE A 1 50 ? -0.372 4.922 -9.675 1.00 0.00 50 PHE A N 13
ATOM 16141 C CA . PHE A 1 50 ? -0.176 4.399 -8.328 1.00 0.00 50 PHE A CA 13
ATOM 16142 C C . PHE A 1 50 ? -1.476 4.446 -7.531 1.00 0.00 50 PHE A C 13
ATOM 16143 O O . PHE A 1 50 ? -2.466 5.032 -7.970 1.00 0.00 50 PHE A O 13
ATOM 16160 N N . CYS A 1 51 ? -1.467 3.823 -6.357 1.00 0.00 51 CYS A N 13
ATOM 16161 C CA . CYS A 1 51 ? -2.645 3.792 -5.498 1.00 0.00 51 CYS A CA 13
ATOM 16162 C C . CYS A 1 51 ? -2.692 5.020 -4.595 1.00 0.00 51 CYS A C 13
ATOM 16163 O O . CYS A 1 51 ? -1.655 5.583 -4.239 1.00 0.00 51 CYS A O 13
ATOM 16170 N N . LEU A 1 52 ? -3.900 5.431 -4.227 1.00 0.00 52 LEU A N 13
ATOM 16171 C CA . LEU A 1 52 ? -4.084 6.593 -3.365 1.00 0.00 52 LEU A CA 13
ATOM 16172 C C . LEU A 1 52 ? -3.084 6.580 -2.213 1.00 0.00 52 LEU A C 13
ATOM 16173 O O . LEU A 1 52 ? -2.538 7.618 -1.839 1.00 0.00 52 LEU A O 13
ATOM 16189 N N . ARG A 1 53 ? -2.847 5.397 -1.656 1.00 0.00 53 ARG A N 13
ATOM 16190 C CA . ARG A 1 53 ? -1.912 5.248 -0.547 1.00 0.00 53 ARG A CA 13
ATOM 16191 C C . ARG A 1 53 ? -0.492 5.602 -0.982 1.00 0.00 53 ARG A C 13
ATOM 16192 O O . ARG A 1 53 ? 0.294 6.134 -0.197 1.00 0.00 53 ARG A O 13
ATOM 16213 N N . HIS A 1 54 ? -0.171 5.303 -2.237 1.00 0.00 54 HIS A N 13
ATOM 16214 C CA . HIS A 1 54 ? 1.153 5.590 -2.776 1.00 0.00 54 HIS A CA 13
ATOM 16215 C C . HIS A 1 54 ? 1.062 6.553 -3.956 1.00 0.00 54 HIS A C 13
ATOM 16216 O O . HIS A 1 54 ? 1.849 6.470 -4.900 1.00 0.00 54 HIS A O 13
ATOM 16230 N N . ARG A 1 55 ? 0.098 7.466 -3.895 1.00 0.00 55 ARG A N 13
ATOM 16231 C CA . ARG A 1 55 ? -0.096 8.444 -4.960 1.00 0.00 55 ARG A CA 13
ATOM 16232 C C . ARG A 1 55 ? 1.023 9.481 -4.956 1.00 0.00 55 ARG A C 13
ATOM 16233 O O . ARG A 1 55 ? 1.530 9.867 -6.010 1.00 0.00 55 ARG A O 13
ATOM 16254 N N . HIS A 1 56 ? 1.403 9.930 -3.764 1.00 0.00 56 HIS A N 13
ATOM 16255 C CA . HIS A 1 56 ? 2.462 10.923 -3.623 1.00 0.00 56 HIS A CA 13
ATOM 16256 C C . HIS A 1 56 ? 3.750 10.441 -4.285 1.00 0.00 56 HIS A C 13
ATOM 16257 O O . HIS A 1 56 ? 3.881 9.266 -4.625 1.00 0.00 56 HIS A O 13
ATOM 16271 N N . GLN A 1 57 ? 4.696 11.358 -4.465 1.00 0.00 57 GLN A N 13
ATOM 16272 C CA . GLN A 1 57 ? 5.972 11.026 -5.087 1.00 0.00 57 GLN A CA 13
ATOM 16273 C C . GLN A 1 57 ? 6.817 10.153 -4.165 1.00 0.00 57 GLN A C 13
ATOM 16274 O O . GLN A 1 57 ? 6.955 8.950 -4.388 1.00 0.00 57 GLN A O 13
ATOM 16288 N N . SER A 1 58 ? 7.380 10.766 -3.129 1.00 0.00 58 SER A N 13
ATOM 16289 C CA . SER A 1 58 ? 8.215 10.046 -2.176 1.00 0.00 58 SER A CA 13
ATOM 16290 C C . SER A 1 58 ? 7.554 8.736 -1.756 1.00 0.00 58 SER A C 13
ATOM 16291 O O . SER A 1 58 ? 8.216 7.706 -1.632 1.00 0.00 58 SER A O 13
ATOM 16299 N N . ASP A 1 59 ? 6.244 8.785 -1.539 1.00 0.00 59 ASP A N 13
ATOM 16300 C CA . ASP A 1 59 ? 5.492 7.603 -1.134 1.00 0.00 59 ASP A CA 13
ATOM 16301 C C . ASP A 1 59 ? 5.853 6.404 -2.005 1.00 0.00 59 ASP A C 13
ATOM 16302 O O . ASP A 1 59 ? 6.181 5.331 -1.497 1.00 0.00 59 ASP A O 13
ATOM 16311 N N . HIS A 1 60 ? 5.791 6.593 -3.319 1.00 0.00 60 HIS A N 13
ATOM 16312 C CA . HIS A 1 60 ? 6.111 5.527 -4.261 1.00 0.00 60 HIS A CA 13
ATOM 16313 C C . HIS A 1 60 ? 7.563 5.626 -4.721 1.00 0.00 60 HIS A C 13
ATOM 16314 O O . HIS A 1 60 ? 7.912 5.168 -5.809 1.00 0.00 60 HIS A O 13
ATOM 16328 N N . ASP A 1 61 ? 8.403 6.226 -3.885 1.00 0.00 61 ASP A N 13
ATOM 16329 C CA . ASP A 1 61 ? 9.817 6.384 -4.205 1.00 0.00 61 ASP A CA 13
ATOM 16330 C C . ASP A 1 61 ? 9.998 6.876 -5.638 1.00 0.00 61 ASP A C 13
ATOM 16331 O O . ASP A 1 61 ? 10.757 6.296 -6.414 1.00 0.00 61 ASP A O 13
ATOM 16340 N N . CYS A 1 62 ? 9.294 7.950 -5.982 1.00 0.00 62 CYS A N 13
ATOM 16341 C CA . CYS A 1 62 ? 9.375 8.520 -7.322 1.00 0.00 62 CYS A CA 13
ATOM 16342 C C . CYS A 1 62 ? 10.824 8.604 -7.791 1.00 0.00 62 CYS A C 13
ATOM 16343 O O . CYS A 1 62 ? 11.570 9.491 -7.377 1.00 0.00 62 CYS A O 13
ATOM 16350 N N . GLU A 1 63 ? 11.216 7.674 -8.657 1.00 0.00 63 GLU A N 13
ATOM 16351 C CA . GLU A 1 63 ? 12.576 7.644 -9.181 1.00 0.00 63 GLU A CA 13
ATOM 16352 C C . GLU A 1 63 ? 13.033 9.041 -9.589 1.00 0.00 63 GLU A C 13
ATOM 16353 O O . GLU A 1 63 ? 14.182 9.422 -9.363 1.00 0.00 63 GLU A O 13
ATOM 16365 N N . LYS A 1 64 ? 12.126 9.801 -10.193 1.00 0.00 64 LYS A N 13
ATOM 16366 C CA . LYS A 1 64 ? 12.434 11.157 -10.633 1.00 0.00 64 LYS A CA 13
ATOM 16367 C C . LYS A 1 64 ? 13.094 11.956 -9.514 1.00 0.00 64 LYS A C 13
ATOM 16368 O O . LYS A 1 64 ? 14.069 12.673 -9.741 1.00 0.00 64 LYS A O 13
ATOM 16387 N N . LEU A 1 65 ? 12.558 11.826 -8.305 1.00 0.00 65 LEU A N 13
ATOM 16388 C CA . LEU A 1 65 ? 13.096 12.535 -7.150 1.00 0.00 65 LEU A CA 13
ATOM 16389 C C . LEU A 1 65 ? 14.608 12.355 -7.056 1.00 0.00 65 LEU A C 13
ATOM 16390 O O . LEU A 1 65 ? 15.212 11.667 -7.878 1.00 0.00 65 LEU A O 13
ATOM 16406 N N . GLU A 1 66 ? 15.211 12.976 -6.047 1.00 0.00 66 GLU A N 13
ATOM 16407 C CA . GLU A 1 66 ? 16.652 12.882 -5.846 1.00 0.00 66 GLU A CA 13
ATOM 16408 C C . GLU A 1 66 ? 16.973 12.255 -4.492 1.00 0.00 66 GLU A C 13
ATOM 16409 O O . GLU A 1 66 ? 17.461 12.928 -3.584 1.00 0.00 66 GLU A O 13
ATOM 16421 N N . VAL A 1 67 ? 16.695 10.962 -4.365 1.00 0.00 67 VAL A N 13
ATOM 16422 C CA . VAL A 1 67 ? 16.954 10.243 -3.123 1.00 0.00 67 VAL A CA 13
ATOM 16423 C C . VAL A 1 67 ? 18.446 10.197 -2.815 1.00 0.00 67 VAL A C 13
ATOM 16424 O O . VAL A 1 67 ? 19.247 9.753 -3.638 1.00 0.00 67 VAL A O 13
ATOM 16437 N N . ALA A 1 68 ? 18.813 10.659 -1.624 1.00 0.00 68 ALA A N 13
ATOM 16438 C CA . ALA A 1 68 ? 20.210 10.669 -1.206 1.00 0.00 68 ALA A CA 13
ATOM 16439 C C . ALA A 1 68 ? 20.540 9.438 -0.368 1.00 0.00 68 ALA A C 13
ATOM 16440 O O . ALA A 1 68 ? 21.291 9.520 0.604 1.00 0.00 68 ALA A O 13
ATOM 16447 N N . LYS A 1 69 ? 19.975 8.298 -0.751 1.00 0.00 69 LYS A N 13
ATOM 16448 C CA . LYS A 1 69 ? 20.209 7.050 -0.035 1.00 0.00 69 LYS A CA 13
ATOM 16449 C C . LYS A 1 69 ? 21.544 6.433 -0.441 1.00 0.00 69 LYS A C 13
ATOM 16450 O O . LYS A 1 69 ? 21.903 6.390 -1.618 1.00 0.00 69 LYS A O 13
ATOM 16469 N N . PRO A 1 70 ? 22.297 5.943 0.555 1.00 0.00 70 PRO A N 13
ATOM 16470 C CA . PRO A 1 70 ? 23.603 5.318 0.326 1.00 0.00 70 PRO A CA 13
ATOM 16471 C C . PRO A 1 70 ? 23.485 3.971 -0.380 1.00 0.00 70 PRO A C 13
ATOM 16472 O O . PRO A 1 70 ? 24.479 3.418 -0.853 1.00 0.00 70 PRO A O 13
ATOM 16483 N N . ARG A 1 71 ? 22.265 3.448 -0.447 1.00 0.00 71 ARG A N 13
ATOM 16484 C CA . ARG A 1 71 ? 22.019 2.165 -1.094 1.00 0.00 71 ARG A CA 13
ATOM 16485 C C . ARG A 1 71 ? 20.976 2.306 -2.200 1.00 0.00 71 ARG A C 13
ATOM 16486 O O . ARG A 1 71 ? 19.938 2.939 -2.011 1.00 0.00 71 ARG A O 13
ATOM 16507 N N . MET A 1 72 ? 21.261 1.711 -3.354 1.00 0.00 72 MET A N 13
ATOM 16508 C CA . MET A 1 72 ? 20.348 1.770 -4.489 1.00 0.00 72 MET A CA 13
ATOM 16509 C C . MET A 1 72 ? 20.855 0.905 -5.639 1.00 0.00 72 MET A C 13
ATOM 16510 O O . MET A 1 72 ? 21.938 0.326 -5.562 1.00 0.00 72 MET A O 13
ATOM 16524 N N . ALA A 1 73 ? 20.064 0.823 -6.705 1.00 0.00 73 ALA A N 13
ATOM 16525 C CA . ALA A 1 73 ? 20.434 0.031 -7.871 1.00 0.00 73 ALA A CA 13
ATOM 16526 C C . ALA A 1 73 ? 20.566 0.908 -9.111 1.00 0.00 73 ALA A C 13
ATOM 16527 O O . ALA A 1 73 ? 20.237 2.094 -9.082 1.00 0.00 73 ALA A O 13
ATOM 16534 N N . ALA A 1 74 ? 21.051 0.318 -10.199 1.00 0.00 74 ALA A N 13
ATOM 16535 C CA . ALA A 1 74 ? 21.226 1.047 -11.449 1.00 0.00 74 ALA A CA 13
ATOM 16536 C C . ALA A 1 74 ? 20.620 0.280 -12.620 1.00 0.00 74 ALA A C 13
ATOM 16537 O O . ALA A 1 74 ? 19.677 0.746 -13.261 1.00 0.00 74 ALA A O 13
ATOM 16544 N N . THR A 1 75 ? 21.168 -0.900 -12.896 1.00 0.00 75 THR A N 13
ATOM 16545 C CA . THR A 1 75 ? 20.683 -1.730 -13.991 1.00 0.00 75 THR A CA 13
ATOM 16546 C C . THR A 1 75 ? 20.740 -3.209 -13.626 1.00 0.00 75 THR A C 13
ATOM 16547 O O . THR A 1 75 ? 21.817 -3.764 -13.412 1.00 0.00 75 THR A O 13
ATOM 16558 N N . GLN A 1 76 ? 19.573 -3.842 -13.557 1.00 0.00 76 GLN A N 13
ATOM 16559 C CA . GLN A 1 76 ? 19.491 -5.257 -13.217 1.00 0.00 76 GLN A CA 13
ATOM 16560 C C . GLN A 1 76 ? 19.693 -6.127 -14.454 1.00 0.00 76 GLN A C 13
ATOM 16561 O O . GLN A 1 76 ? 19.475 -5.681 -15.581 1.00 0.00 76 GLN A O 13
ATOM 16575 N N . LYS A 1 77 ? 20.111 -7.369 -14.236 1.00 0.00 77 LYS A N 13
ATOM 16576 C CA . LYS A 1 77 ? 20.342 -8.302 -15.332 1.00 0.00 77 LYS A CA 13
ATOM 16577 C C . LYS A 1 77 ? 19.058 -9.040 -15.699 1.00 0.00 77 LYS A C 13
ATOM 16578 O O . LYS A 1 77 ? 18.819 -10.157 -15.240 1.00 0.00 77 LYS A O 13
ATOM 16597 N N . LEU A 1 78 ? 18.235 -8.409 -16.530 1.00 0.00 78 LEU A N 13
ATOM 16598 C CA . LEU A 1 78 ? 16.976 -9.006 -16.960 1.00 0.00 78 LEU A CA 13
ATOM 16599 C C . LEU A 1 78 ? 16.781 -8.843 -18.464 1.00 0.00 78 LEU A C 13
ATOM 16600 O O . LEU A 1 78 ? 16.170 -7.877 -18.920 1.00 0.00 78 LEU A O 13
ATOM 16616 N N . VAL A 1 79 ? 17.304 -9.796 -19.230 1.00 0.00 79 VAL A N 13
ATOM 16617 C CA . VAL A 1 79 ? 17.185 -9.760 -20.682 1.00 0.00 79 VAL A CA 13
ATOM 16618 C C . VAL A 1 79 ? 16.442 -10.985 -21.203 1.00 0.00 79 VAL A C 13
ATOM 16619 O O . VAL A 1 79 ? 16.822 -11.569 -22.218 1.00 0.00 79 VAL A O 13
ATOM 16632 N N . ARG A 1 80 ? 15.381 -11.369 -20.502 1.00 0.00 80 ARG A N 13
ATOM 16633 C CA . ARG A 1 80 ? 14.584 -12.526 -20.893 1.00 0.00 80 ARG A CA 13
ATOM 16634 C C . ARG A 1 80 ? 13.965 -12.318 -22.272 1.00 0.00 80 ARG A C 13
ATOM 16635 O O . ARG A 1 80 ? 13.615 -11.198 -22.644 1.00 0.00 80 ARG A O 13
ATOM 16656 N N . SER A 1 81 ? 13.833 -13.405 -23.025 1.00 0.00 81 SER A N 13
ATOM 16657 C CA . SER A 1 81 ? 13.259 -13.342 -24.365 1.00 0.00 81 SER A CA 13
ATOM 16658 C C . SER A 1 81 ? 11.799 -13.783 -24.352 1.00 0.00 81 SER A C 13
ATOM 16659 O O . SER A 1 81 ? 10.909 -13.036 -24.756 1.00 0.00 81 SER A O 13
ATOM 16667 N N . GLY A 1 82 ? 11.560 -15.005 -23.884 1.00 0.00 82 GLY A N 13
ATOM 16668 C CA . GLY A 1 82 ? 10.207 -15.526 -23.827 1.00 0.00 82 GLY A CA 13
ATOM 16669 C C . GLY A 1 82 ? 9.827 -16.291 -25.080 1.00 0.00 82 GLY A C 13
ATOM 16670 O O . GLY A 1 82 ? 10.173 -15.906 -26.197 1.00 0.00 82 GLY A O 13
ATOM 16674 N N . PRO A 1 83 ? 9.100 -17.404 -24.900 1.00 0.00 83 PRO A N 13
ATOM 16675 C CA . PRO A 1 83 ? 8.658 -18.249 -26.013 1.00 0.00 83 PRO A CA 13
ATOM 16676 C C . PRO A 1 83 ? 7.592 -17.572 -26.867 1.00 0.00 83 PRO A C 13
ATOM 16677 O O . PRO A 1 83 ? 6.498 -17.273 -26.389 1.00 0.00 83 PRO A O 13
ATOM 16688 N N . SER A 1 84 ? 7.918 -17.334 -28.134 1.00 0.00 84 SER A N 13
ATOM 16689 C CA . SER A 1 84 ? 6.989 -16.689 -29.054 1.00 0.00 84 SER A CA 13
ATOM 16690 C C . SER A 1 84 ? 6.314 -17.718 -29.956 1.00 0.00 84 SER A C 13
ATOM 16691 O O . SER A 1 84 ? 6.818 -18.042 -31.031 1.00 0.00 84 SER A O 13
ATOM 16699 N N . SER A 1 85 ? 5.172 -18.230 -29.508 1.00 0.00 85 SER A N 13
ATOM 16700 C CA . SER A 1 85 ? 4.430 -19.226 -30.271 1.00 0.00 85 SER A CA 13
ATOM 16701 C C . SER A 1 85 ? 3.012 -18.742 -30.562 1.00 0.00 85 SER A C 13
ATOM 16702 O O . SER A 1 85 ? 2.385 -18.088 -29.730 1.00 0.00 85 SER A O 13
ATOM 16710 N N . GLY A 1 86 ? 2.514 -19.069 -31.751 1.00 0.00 86 GLY A N 13
ATOM 16711 C CA . GLY A 1 86 ? 1.175 -18.660 -32.132 1.00 0.00 86 GLY A CA 13
ATOM 16712 C C . GLY A 1 86 ? 0.587 -19.538 -33.219 1.00 0.00 86 GLY A C 13
ATOM 16713 O O . GLY A 1 86 ? 1.144 -20.599 -33.497 1.00 0.00 86 GLY A O 13
ATOM 16719 N N . GLY A 1 1 ? 41.096 -17.691 -27.914 1.00 0.00 1 GLY A N 14
ATOM 16720 C CA . GLY A 1 1 ? 39.912 -18.192 -28.588 1.00 0.00 1 GLY A CA 14
ATOM 16721 C C . GLY A 1 1 ? 38.892 -17.102 -28.853 1.00 0.00 1 GLY A C 14
ATOM 16722 O O . GLY A 1 1 ? 39.230 -16.040 -29.374 1.00 0.00 1 GLY A O 14
ATOM 16726 N N . SER A 1 2 ? 37.639 -17.367 -28.495 1.00 0.00 2 SER A N 14
ATOM 16727 C CA . SER A 1 2 ? 36.565 -16.403 -28.702 1.00 0.00 2 SER A CA 14
ATOM 16728 C C . SER A 1 2 ? 35.262 -16.900 -28.084 1.00 0.00 2 SER A C 14
ATOM 16729 O O . SER A 1 2 ? 35.140 -18.071 -27.723 1.00 0.00 2 SER A O 14
ATOM 16737 N N . SER A 1 3 ? 34.290 -16.002 -27.966 1.00 0.00 3 SER A N 14
ATOM 16738 C CA . SER A 1 3 ? 32.996 -16.348 -27.389 1.00 0.00 3 SER A CA 14
ATOM 16739 C C . SER A 1 3 ? 31.864 -16.027 -28.361 1.00 0.00 3 SER A C 14
ATOM 16740 O O . SER A 1 3 ? 32.058 -15.312 -29.342 1.00 0.00 3 SER A O 14
ATOM 16748 N N . GLY A 1 4 ? 30.681 -16.564 -28.079 1.00 0.00 4 GLY A N 14
ATOM 16749 C CA . GLY A 1 4 ? 29.535 -16.325 -28.937 1.00 0.00 4 GLY A CA 14
ATOM 16750 C C . GLY A 1 4 ? 28.705 -17.574 -29.157 1.00 0.00 4 GLY A C 14
ATOM 16751 O O . GLY A 1 4 ? 28.639 -18.095 -30.271 1.00 0.00 4 GLY A O 14
ATOM 16755 N N . SER A 1 5 ? 28.072 -18.058 -28.093 1.00 0.00 5 SER A N 14
ATOM 16756 C CA . SER A 1 5 ? 27.247 -19.257 -28.175 1.00 0.00 5 SER A CA 14
ATOM 16757 C C . SER A 1 5 ? 25.959 -19.086 -27.374 1.00 0.00 5 SER A C 14
ATOM 16758 O O . SER A 1 5 ? 25.960 -18.492 -26.296 1.00 0.00 5 SER A O 14
ATOM 16766 N N . SER A 1 6 ? 24.863 -19.612 -27.909 1.00 0.00 6 SER A N 14
ATOM 16767 C CA . SER A 1 6 ? 23.567 -19.515 -27.247 1.00 0.00 6 SER A CA 14
ATOM 16768 C C . SER A 1 6 ? 22.546 -20.431 -27.915 1.00 0.00 6 SER A C 14
ATOM 16769 O O . SER A 1 6 ? 22.564 -20.618 -29.131 1.00 0.00 6 SER A O 14
ATOM 16777 N N . GLY A 1 7 ? 21.654 -21.001 -27.110 1.00 0.00 7 GLY A N 14
ATOM 16778 C CA . GLY A 1 7 ? 20.638 -21.891 -27.640 1.00 0.00 7 GLY A CA 14
ATOM 16779 C C . GLY A 1 7 ? 19.379 -21.153 -28.051 1.00 0.00 7 GLY A C 14
ATOM 16780 O O . GLY A 1 7 ? 19.417 -20.286 -28.924 1.00 0.00 7 GLY A O 14
ATOM 16784 N N . CYS A 1 8 ? 18.261 -21.498 -27.422 1.00 0.00 8 CYS A N 14
ATOM 16785 C CA . CYS A 1 8 ? 16.984 -20.864 -27.729 1.00 0.00 8 CYS A CA 14
ATOM 16786 C C . CYS A 1 8 ? 15.894 -21.348 -26.778 1.00 0.00 8 CYS A C 14
ATOM 16787 O O . CYS A 1 8 ? 15.764 -22.545 -26.524 1.00 0.00 8 CYS A O 14
ATOM 16795 N N . SER A 1 9 ? 15.113 -20.408 -26.254 1.00 0.00 9 SER A N 14
ATOM 16796 C CA . SER A 1 9 ? 14.038 -20.738 -25.326 1.00 0.00 9 SER A CA 14
ATOM 16797 C C . SER A 1 9 ? 12.985 -19.634 -25.300 1.00 0.00 9 SER A C 14
ATOM 16798 O O . SER A 1 9 ? 13.309 -18.451 -25.395 1.00 0.00 9 SER A O 14
ATOM 16806 N N . GLU A 1 10 ? 11.723 -20.031 -25.171 1.00 0.00 10 GLU A N 14
ATOM 16807 C CA . GLU A 1 10 ? 10.622 -19.075 -25.133 1.00 0.00 10 GLU A CA 14
ATOM 16808 C C . GLU A 1 10 ? 9.360 -19.722 -24.570 1.00 0.00 10 GLU A C 14
ATOM 16809 O O . GLU A 1 10 ? 9.279 -20.943 -24.440 1.00 0.00 10 GLU A O 14
ATOM 16821 N N . VAL A 1 11 ? 8.375 -18.892 -24.238 1.00 0.00 11 VAL A N 14
ATOM 16822 C CA . VAL A 1 11 ? 7.116 -19.382 -23.689 1.00 0.00 11 VAL A CA 14
ATOM 16823 C C . VAL A 1 11 ? 5.936 -18.571 -24.214 1.00 0.00 11 VAL A C 14
ATOM 16824 O O . VAL A 1 11 ? 5.775 -17.400 -23.875 1.00 0.00 11 VAL A O 14
ATOM 16837 N N . ASN A 1 12 ? 5.113 -19.204 -25.043 1.00 0.00 12 ASN A N 14
ATOM 16838 C CA . ASN A 1 12 ? 3.947 -18.542 -25.615 1.00 0.00 12 ASN A CA 14
ATOM 16839 C C . ASN A 1 12 ? 2.760 -19.498 -25.691 1.00 0.00 12 ASN A C 14
ATOM 16840 O O . ASN A 1 12 ? 2.742 -20.419 -26.509 1.00 0.00 12 ASN A O 14
ATOM 16851 N N . VAL A 1 13 ? 1.770 -19.274 -24.833 1.00 0.00 13 VAL A N 14
ATOM 16852 C CA . VAL A 1 13 ? 0.579 -20.114 -24.804 1.00 0.00 13 VAL A CA 14
ATOM 16853 C C . VAL A 1 13 ? -0.690 -19.270 -24.844 1.00 0.00 13 VAL A C 14
ATOM 16854 O O . VAL A 1 13 ? -0.894 -18.395 -24.002 1.00 0.00 13 VAL A O 14
ATOM 16867 N N . VAL A 1 14 ? -1.542 -19.538 -25.828 1.00 0.00 14 VAL A N 14
ATOM 16868 C CA . VAL A 1 14 ? -2.793 -18.805 -25.978 1.00 0.00 14 VAL A CA 14
ATOM 16869 C C . VAL A 1 14 ? -3.946 -19.543 -25.309 1.00 0.00 14 VAL A C 14
ATOM 16870 O O . VAL A 1 14 ? -4.126 -20.745 -25.504 1.00 0.00 14 VAL A O 14
ATOM 16883 N N . LYS A 1 15 ? -4.728 -18.815 -24.518 1.00 0.00 15 LYS A N 14
ATOM 16884 C CA . LYS A 1 15 ? -5.867 -19.399 -23.820 1.00 0.00 15 LYS A CA 14
ATOM 16885 C C . LYS A 1 15 ? -6.971 -18.365 -23.620 1.00 0.00 15 LYS A C 14
ATOM 16886 O O . LYS A 1 15 ? -6.697 -17.198 -23.345 1.00 0.00 15 LYS A O 14
ATOM 16905 N N . GLU A 1 16 ? -8.218 -18.804 -23.760 1.00 0.00 16 GLU A N 14
ATOM 16906 C CA . GLU A 1 16 ? -9.362 -17.915 -23.593 1.00 0.00 16 GLU A CA 14
ATOM 16907 C C . GLU A 1 16 ? -9.968 -18.062 -22.200 1.00 0.00 16 GLU A C 14
ATOM 16908 O O . GLU A 1 16 ? -10.908 -18.830 -21.999 1.00 0.00 16 GLU A O 14
ATOM 16920 N N . ARG A 1 17 ? -9.420 -17.321 -21.242 1.00 0.00 17 ARG A N 14
ATOM 16921 C CA . ARG A 1 17 ? -9.904 -17.370 -19.868 1.00 0.00 17 ARG A CA 14
ATOM 16922 C C . ARG A 1 17 ? -10.956 -16.292 -19.624 1.00 0.00 17 ARG A C 14
ATOM 16923 O O . ARG A 1 17 ? -10.721 -15.101 -19.831 1.00 0.00 17 ARG A O 14
ATOM 16944 N N . PRO A 1 18 ? -12.146 -16.718 -19.173 1.00 0.00 18 PRO A N 14
ATOM 16945 C CA . PRO A 1 18 ? -13.258 -15.806 -18.891 1.00 0.00 18 PRO A CA 14
ATOM 16946 C C . PRO A 1 18 ? -12.996 -14.933 -17.668 1.00 0.00 18 PRO A C 14
ATOM 16947 O O . PRO A 1 18 ? -12.985 -15.419 -16.536 1.00 0.00 18 PRO A O 14
ATOM 16958 N N . LYS A 1 19 ? -12.787 -13.642 -17.901 1.00 0.00 19 LYS A N 14
ATOM 16959 C CA . LYS A 1 19 ? -12.527 -12.701 -16.819 1.00 0.00 19 LYS A CA 14
ATOM 16960 C C . LYS A 1 19 ? -13.750 -11.830 -16.550 1.00 0.00 19 LYS A C 14
ATOM 16961 O O . LYS A 1 19 ? -14.418 -11.375 -17.479 1.00 0.00 19 LYS A O 14
ATOM 16980 N N . THR A 1 20 ? -14.038 -11.600 -15.273 1.00 0.00 20 THR A N 14
ATOM 16981 C CA . THR A 1 20 ? -15.180 -10.783 -14.882 1.00 0.00 20 THR A CA 14
ATOM 16982 C C . THR A 1 20 ? -15.050 -9.363 -15.420 1.00 0.00 20 THR A C 14
ATOM 16983 O O . THR A 1 20 ? -13.946 -8.832 -15.539 1.00 0.00 20 THR A O 14
ATOM 16994 N N . ASP A 1 21 ? -16.185 -8.752 -15.743 1.00 0.00 21 ASP A N 14
ATOM 16995 C CA . ASP A 1 21 ? -16.198 -7.391 -16.267 1.00 0.00 21 ASP A CA 14
ATOM 16996 C C . ASP A 1 21 ? -16.556 -6.390 -15.173 1.00 0.00 21 ASP A C 14
ATOM 16997 O O . ASP A 1 21 ? -17.342 -5.470 -15.394 1.00 0.00 21 ASP A O 14
ATOM 17006 N N . GLU A 1 22 ? -15.974 -6.579 -13.993 1.00 0.00 22 GLU A N 14
ATOM 17007 C CA . GLU A 1 22 ? -16.233 -5.693 -12.864 1.00 0.00 22 GLU A CA 14
ATOM 17008 C C . GLU A 1 22 ? -15.750 -4.277 -13.161 1.00 0.00 22 GLU A C 14
ATOM 17009 O O . GLU A 1 22 ? -15.070 -4.037 -14.159 1.00 0.00 22 GLU A O 14
ATOM 17021 N N . HIS A 1 23 ? -16.108 -3.340 -12.288 1.00 0.00 23 HIS A N 14
ATOM 17022 C CA . HIS A 1 23 ? -15.712 -1.947 -12.456 1.00 0.00 23 HIS A CA 14
ATOM 17023 C C . HIS A 1 23 ? -14.235 -1.842 -12.824 1.00 0.00 23 HIS A C 14
ATOM 17024 O O . HIS A 1 23 ? -13.485 -2.813 -12.711 1.00 0.00 23 HIS A O 14
ATOM 17038 N N . LYS A 1 24 ? -13.822 -0.659 -13.266 1.00 0.00 24 LYS A N 14
ATOM 17039 C CA . LYS A 1 24 ? -12.435 -0.427 -13.651 1.00 0.00 24 LYS A CA 14
ATOM 17040 C C . LYS A 1 24 ? -11.503 -0.596 -12.455 1.00 0.00 24 LYS A C 14
ATOM 17041 O O . LYS A 1 24 ? -11.891 -0.345 -11.314 1.00 0.00 24 LYS A O 14
ATOM 17060 N N . SER A 1 25 ? -10.273 -1.021 -12.724 1.00 0.00 25 SER A N 14
ATOM 17061 C CA . SER A 1 25 ? -9.287 -1.226 -11.669 1.00 0.00 25 SER A CA 14
ATOM 17062 C C . SER A 1 25 ? -7.869 -1.137 -12.227 1.00 0.00 25 SER A C 14
ATOM 17063 O O . SER A 1 25 ? -7.526 -1.820 -13.192 1.00 0.00 25 SER A O 14
ATOM 17071 N N . TYR A 1 26 ? -7.051 -0.291 -11.612 1.00 0.00 26 TYR A N 14
ATOM 17072 C CA . TYR A 1 26 ? -5.671 -0.110 -12.046 1.00 0.00 26 TYR A CA 14
ATOM 17073 C C . TYR A 1 26 ? -4.697 -0.690 -11.025 1.00 0.00 26 TYR A C 14
ATOM 17074 O O . TYR A 1 26 ? -4.893 -0.554 -9.817 1.00 0.00 26 TYR A O 14
ATOM 17092 N N . SER A 1 27 ? -3.647 -1.337 -11.520 1.00 0.00 27 SER A N 14
ATOM 17093 C CA . SER A 1 27 ? -2.643 -1.942 -10.652 1.00 0.00 27 SER A CA 14
ATOM 17094 C C . SER A 1 27 ? -1.535 -0.944 -10.326 1.00 0.00 27 SER A C 14
ATOM 17095 O O . SER A 1 27 ? -0.990 -0.292 -11.216 1.00 0.00 27 SER A O 14
ATOM 17103 N N . CYS A 1 28 ? -1.208 -0.832 -9.043 1.00 0.00 28 CYS A N 14
ATOM 17104 C CA . CYS A 1 28 ? -0.166 0.085 -8.597 1.00 0.00 28 CYS A CA 14
ATOM 17105 C C . CYS A 1 28 ? 1.179 -0.274 -9.221 1.00 0.00 28 CYS A C 14
ATOM 17106 O O . CYS A 1 28 ? 1.473 -1.446 -9.455 1.00 0.00 28 CYS A O 14
ATOM 17113 N N . SER A 1 29 ? 1.992 0.743 -9.487 1.00 0.00 29 SER A N 14
ATOM 17114 C CA . SER A 1 29 ? 3.305 0.535 -10.088 1.00 0.00 29 SER A CA 14
ATOM 17115 C C . SER A 1 29 ? 4.410 0.718 -9.052 1.00 0.00 29 SER A C 14
ATOM 17116 O O . SER A 1 29 ? 5.488 1.227 -9.361 1.00 0.00 29 SER A O 14
ATOM 17124 N N . PHE A 1 30 ? 4.135 0.298 -7.822 1.00 0.00 30 PHE A N 14
ATOM 17125 C CA . PHE A 1 30 ? 5.105 0.416 -6.739 1.00 0.00 30 PHE A CA 14
ATOM 17126 C C . PHE A 1 30 ? 5.756 -0.932 -6.443 1.00 0.00 30 PHE A C 14
ATOM 17127 O O . PHE A 1 30 ? 5.185 -1.986 -6.726 1.00 0.00 30 PHE A O 14
ATOM 17144 N N . LYS A 1 31 ? 6.955 -0.891 -5.873 1.00 0.00 31 LYS A N 14
ATOM 17145 C CA . LYS A 1 31 ? 7.685 -2.108 -5.537 1.00 0.00 31 LYS A CA 14
ATOM 17146 C C . LYS A 1 31 ? 7.201 -2.684 -4.210 1.00 0.00 31 LYS A C 14
ATOM 17147 O O . LYS A 1 31 ? 7.696 -2.318 -3.146 1.00 0.00 31 LYS A O 14
ATOM 17166 N N . GLY A 1 32 ? 6.230 -3.590 -4.283 1.00 0.00 32 GLY A N 14
ATOM 17167 C CA . GLY A 1 32 ? 5.697 -4.203 -3.081 1.00 0.00 32 GLY A CA 14
ATOM 17168 C C . GLY A 1 32 ? 4.275 -3.766 -2.788 1.00 0.00 32 GLY A C 14
ATOM 17169 O O . GLY A 1 32 ? 3.906 -3.561 -1.631 1.00 0.00 32 GLY A O 14
ATOM 17173 N N . CYS A 1 33 ? 3.475 -3.619 -3.839 1.00 0.00 33 CYS A N 14
ATOM 17174 C CA . CYS A 1 33 ? 2.086 -3.201 -3.691 1.00 0.00 33 CYS A CA 14
ATOM 17175 C C . CYS A 1 33 ? 1.186 -3.946 -4.672 1.00 0.00 33 CYS A C 14
ATOM 17176 O O . CYS A 1 33 ? 1.500 -4.060 -5.857 1.00 0.00 33 CYS A O 14
ATOM 17183 N N . THR A 1 34 ? 0.063 -4.451 -4.170 1.00 0.00 34 THR A N 14
ATOM 17184 C CA . THR A 1 34 ? -0.883 -5.185 -5.001 1.00 0.00 34 THR A CA 14
ATOM 17185 C C . THR A 1 34 ? -2.301 -4.660 -4.815 1.00 0.00 34 THR A C 14
ATOM 17186 O O . THR A 1 34 ? -3.264 -5.428 -4.821 1.00 0.00 34 THR A O 14
ATOM 17197 N N . ASP A 1 35 ? -2.424 -3.347 -4.650 1.00 0.00 35 ASP A N 14
ATOM 17198 C CA . ASP A 1 35 ? -3.727 -2.719 -4.464 1.00 0.00 35 ASP A CA 14
ATOM 17199 C C . ASP A 1 35 ? -4.148 -1.960 -5.718 1.00 0.00 35 ASP A C 14
ATOM 17200 O O . ASP A 1 35 ? -3.315 -1.380 -6.415 1.00 0.00 35 ASP A O 14
ATOM 17209 N N . VAL A 1 36 ? -5.447 -1.968 -6.000 1.00 0.00 36 VAL A N 14
ATOM 17210 C CA . VAL A 1 36 ? -5.980 -1.280 -7.170 1.00 0.00 36 VAL A CA 14
ATOM 17211 C C . VAL A 1 36 ? -7.101 -0.323 -6.783 1.00 0.00 36 VAL A C 14
ATOM 17212 O O . VAL A 1 36 ? -7.647 -0.406 -5.683 1.00 0.00 36 VAL A O 14
ATOM 17225 N N . GLU A 1 37 ? -7.439 0.584 -7.694 1.00 0.00 37 GLU A N 14
ATOM 17226 C CA . GLU A 1 37 ? -8.496 1.557 -7.446 1.00 0.00 37 GLU A CA 14
ATOM 17227 C C . GLU A 1 37 ? -9.266 1.863 -8.727 1.00 0.00 37 GLU A C 14
ATOM 17228 O O . GLU A 1 37 ? -8.751 1.684 -9.832 1.00 0.00 37 GLU A O 14
ATOM 17240 N N . LEU A 1 38 ? -10.503 2.323 -8.572 1.00 0.00 38 LEU A N 14
ATOM 17241 C CA . LEU A 1 38 ? -11.345 2.654 -9.716 1.00 0.00 38 LEU A CA 14
ATOM 17242 C C . LEU A 1 38 ? -10.628 3.612 -10.662 1.00 0.00 38 LEU A C 14
ATOM 17243 O O . LEU A 1 38 ? -10.671 3.445 -11.881 1.00 0.00 38 LEU A O 14
ATOM 17259 N N . VAL A 1 39 ? -9.968 4.614 -10.092 1.00 0.00 39 VAL A N 14
ATOM 17260 C CA . VAL A 1 39 ? -9.238 5.598 -10.883 1.00 0.00 39 VAL A CA 14
ATOM 17261 C C . VAL A 1 39 ? -7.776 5.197 -11.045 1.00 0.00 39 VAL A C 14
ATOM 17262 O O . VAL A 1 39 ? -7.306 4.255 -10.408 1.00 0.00 39 VAL A O 14
ATOM 17275 N N . ALA A 1 40 ? -7.061 5.921 -11.901 1.00 0.00 40 ALA A N 14
ATOM 17276 C CA . ALA A 1 40 ? -5.652 5.643 -12.145 1.00 0.00 40 ALA A CA 14
ATOM 17277 C C . ALA A 1 40 ? -4.789 6.858 -11.822 1.00 0.00 40 ALA A C 14
ATOM 17278 O O . ALA A 1 40 ? -4.572 7.722 -12.672 1.00 0.00 40 ALA A O 14
ATOM 17285 N N . VAL A 1 41 ? -4.299 6.919 -10.587 1.00 0.00 41 VAL A N 14
ATOM 17286 C CA . VAL A 1 41 ? -3.460 8.029 -10.152 1.00 0.00 41 VAL A CA 14
ATOM 17287 C C . VAL A 1 41 ? -2.101 7.994 -10.843 1.00 0.00 41 VAL A C 14
ATOM 17288 O O . VAL A 1 41 ? -1.222 7.217 -10.467 1.00 0.00 41 VAL A O 14
ATOM 17301 N N . ILE A 1 42 ? -1.935 8.840 -11.853 1.00 0.00 42 ILE A N 14
ATOM 17302 C CA . ILE A 1 42 ? -0.682 8.907 -12.595 1.00 0.00 42 ILE A CA 14
ATOM 17303 C C . ILE A 1 42 ? 0.210 10.026 -12.068 1.00 0.00 42 ILE A C 14
ATOM 17304 O O . ILE A 1 42 ? -0.260 11.127 -11.780 1.00 0.00 42 ILE A O 14
ATOM 17320 N N . CYS A 1 43 ? 1.501 9.736 -11.944 1.00 0.00 43 CYS A N 14
ATOM 17321 C CA . CYS A 1 43 ? 2.462 10.717 -11.452 1.00 0.00 43 CYS A CA 14
ATOM 17322 C C . CYS A 1 43 ? 2.976 11.593 -12.591 1.00 0.00 43 CYS A C 14
ATOM 17323 O O . CYS A 1 43 ? 3.510 11.107 -13.589 1.00 0.00 43 CYS A O 14
ATOM 17330 N N . PRO A 1 44 ? 2.812 12.915 -12.440 1.00 0.00 44 PRO A N 14
ATOM 17331 C CA . PRO A 1 44 ? 3.253 13.887 -13.445 1.00 0.00 44 PRO A CA 14
ATOM 17332 C C . PRO A 1 44 ? 4.773 13.986 -13.528 1.00 0.00 44 PRO A C 14
ATOM 17333 O O . PRO A 1 44 ? 5.312 14.835 -14.239 1.00 0.00 44 PRO A O 14
ATOM 17344 N N . TYR A 1 45 ? 5.458 13.113 -12.798 1.00 0.00 45 TYR A N 14
ATOM 17345 C CA . TYR A 1 45 ? 6.916 13.103 -12.788 1.00 0.00 45 TYR A CA 14
ATOM 17346 C C . TYR A 1 45 ? 7.458 11.857 -13.482 1.00 0.00 45 TYR A C 14
ATOM 17347 O O . TYR A 1 45 ? 8.199 11.949 -14.461 1.00 0.00 45 TYR A O 14
ATOM 17365 N N . CYS A 1 46 ? 7.081 10.691 -12.967 1.00 0.00 46 CYS A N 14
ATOM 17366 C CA . CYS A 1 46 ? 7.527 9.425 -13.535 1.00 0.00 46 CYS A CA 14
ATOM 17367 C C . CYS A 1 46 ? 6.483 8.861 -14.494 1.00 0.00 46 CYS A C 14
ATOM 17368 O O . CYS A 1 46 ? 6.743 7.898 -15.214 1.00 0.00 46 CYS A O 14
ATOM 17375 N N . GLU A 1 47 ? 5.300 9.469 -14.497 1.00 0.00 47 GLU A N 14
ATOM 17376 C CA . GLU A 1 47 ? 4.217 9.027 -15.367 1.00 0.00 47 GLU A CA 14
ATOM 17377 C C . GLU A 1 47 ? 3.864 7.567 -15.097 1.00 0.00 47 GLU A C 14
ATOM 17378 O O . GLU A 1 47 ? 3.748 6.763 -16.022 1.00 0.00 47 GLU A O 14
ATOM 17390 N N . LYS A 1 48 ? 3.694 7.231 -13.823 1.00 0.00 48 LYS A N 14
ATOM 17391 C CA . LYS A 1 48 ? 3.354 5.870 -13.429 1.00 0.00 48 LYS A CA 14
ATOM 17392 C C . LYS A 1 48 ? 2.063 5.845 -12.617 1.00 0.00 48 LYS A C 14
ATOM 17393 O O . LYS A 1 48 ? 1.768 6.780 -11.874 1.00 0.00 48 LYS A O 14
ATOM 17412 N N . ASN A 1 49 ? 1.298 4.768 -12.762 1.00 0.00 49 ASN A N 14
ATOM 17413 C CA . ASN A 1 49 ? 0.039 4.621 -12.041 1.00 0.00 49 ASN A CA 14
ATOM 17414 C C . ASN A 1 49 ? 0.270 4.016 -10.660 1.00 0.00 49 ASN A C 14
ATOM 17415 O O . ASN A 1 49 ? 0.929 2.985 -10.525 1.00 0.00 49 ASN A O 14
ATOM 17426 N N . PHE A 1 50 ? -0.277 4.664 -9.637 1.00 0.00 50 PHE A N 14
ATOM 17427 C CA . PHE A 1 50 ? -0.130 4.191 -8.265 1.00 0.00 50 PHE A CA 14
ATOM 17428 C C . PHE A 1 50 ? -1.468 4.226 -7.532 1.00 0.00 50 PHE A C 14
ATOM 17429 O O . PHE A 1 50 ? -2.476 4.677 -8.076 1.00 0.00 50 PHE A O 14
ATOM 17446 N N . CYS A 1 51 ? -1.468 3.746 -6.292 1.00 0.00 51 CYS A N 14
ATOM 17447 C CA . CYS A 1 51 ? -2.681 3.721 -5.483 1.00 0.00 51 CYS A CA 14
ATOM 17448 C C . CYS A 1 51 ? -2.769 4.960 -4.597 1.00 0.00 51 CYS A C 14
ATOM 17449 O O . CYS A 1 51 ? -1.752 5.498 -4.159 1.00 0.00 51 CYS A O 14
ATOM 17456 N N . LEU A 1 52 ? -3.993 5.409 -4.338 1.00 0.00 52 LEU A N 14
ATOM 17457 C CA . LEU A 1 52 ? -4.216 6.585 -3.504 1.00 0.00 52 LEU A CA 14
ATOM 17458 C C . LEU A 1 52 ? -3.185 6.660 -2.382 1.00 0.00 52 LEU A C 14
ATOM 17459 O O . LEU A 1 52 ? -2.683 7.737 -2.059 1.00 0.00 52 LEU A O 14
ATOM 17475 N N . ARG A 1 53 ? -2.874 5.510 -1.794 1.00 0.00 53 ARG A N 14
ATOM 17476 C CA . ARG A 1 53 ? -1.902 5.446 -0.708 1.00 0.00 53 ARG A CA 14
ATOM 17477 C C . ARG A 1 53 ? -0.520 5.878 -1.190 1.00 0.00 53 ARG A C 14
ATOM 17478 O O . ARG A 1 53 ? 0.159 6.667 -0.532 1.00 0.00 53 ARG A O 14
ATOM 17499 N N . HIS A 1 54 ? -0.109 5.354 -2.340 1.00 0.00 54 HIS A N 14
ATOM 17500 C CA . HIS A 1 54 ? 1.192 5.685 -2.910 1.00 0.00 54 HIS A CA 14
ATOM 17501 C C . HIS A 1 54 ? 1.045 6.677 -4.060 1.00 0.00 54 HIS A C 14
ATOM 17502 O O . HIS A 1 54 ? 1.825 6.657 -5.012 1.00 0.00 54 HIS A O 14
ATOM 17516 N N . ARG A 1 55 ? 0.041 7.542 -3.965 1.00 0.00 55 ARG A N 14
ATOM 17517 C CA . ARG A 1 55 ? -0.209 8.539 -4.998 1.00 0.00 55 ARG A CA 14
ATOM 17518 C C . ARG A 1 55 ? 0.835 9.650 -4.945 1.00 0.00 55 ARG A C 14
ATOM 17519 O O . ARG A 1 55 ? 1.254 10.173 -5.978 1.00 0.00 55 ARG A O 14
ATOM 17540 N N . HIS A 1 56 ? 1.252 10.007 -3.734 1.00 0.00 56 HIS A N 14
ATOM 17541 C CA . HIS A 1 56 ? 2.248 11.056 -3.546 1.00 0.00 56 HIS A CA 14
ATOM 17542 C C . HIS A 1 56 ? 3.528 10.733 -4.310 1.00 0.00 56 HIS A C 14
ATOM 17543 O O . HIS A 1 56 ? 3.589 9.750 -5.048 1.00 0.00 56 HIS A O 14
ATOM 17557 N N . GLN A 1 57 ? 4.547 11.566 -4.128 1.00 0.00 57 GLN A N 14
ATOM 17558 C CA . GLN A 1 57 ? 5.825 11.369 -4.801 1.00 0.00 57 GLN A CA 14
ATOM 17559 C C . GLN A 1 57 ? 6.815 10.650 -3.891 1.00 0.00 57 GLN A C 14
ATOM 17560 O O . GLN A 1 57 ? 7.459 9.683 -4.298 1.00 0.00 57 GLN A O 14
ATOM 17574 N N . SER A 1 58 ? 6.932 11.129 -2.656 1.00 0.00 58 SER A N 14
ATOM 17575 C CA . SER A 1 58 ? 7.847 10.535 -1.689 1.00 0.00 58 SER A CA 14
ATOM 17576 C C . SER A 1 58 ? 7.206 9.332 -1.004 1.00 0.00 58 SER A C 14
ATOM 17577 O O . SER A 1 58 ? 7.415 9.098 0.187 1.00 0.00 58 SER A O 14
ATOM 17585 N N . ASP A 1 59 ? 6.426 8.572 -1.764 1.00 0.00 59 ASP A N 14
ATOM 17586 C CA . ASP A 1 59 ? 5.754 7.392 -1.232 1.00 0.00 59 ASP A CA 14
ATOM 17587 C C . ASP A 1 59 ? 6.035 6.169 -2.100 1.00 0.00 59 ASP A C 14
ATOM 17588 O O . ASP A 1 59 ? 6.156 5.052 -1.597 1.00 0.00 59 ASP A O 14
ATOM 17597 N N . HIS A 1 60 ? 6.136 6.389 -3.407 1.00 0.00 60 HIS A N 14
ATOM 17598 C CA . HIS A 1 60 ? 6.402 5.305 -4.346 1.00 0.00 60 HIS A CA 14
ATOM 17599 C C . HIS A 1 60 ? 7.847 5.348 -4.832 1.00 0.00 60 HIS A C 14
ATOM 17600 O O . HIS A 1 60 ? 8.170 4.828 -5.900 1.00 0.00 60 HIS A O 14
ATOM 17614 N N . ASP A 1 61 ? 8.713 5.973 -4.042 1.00 0.00 61 ASP A N 14
ATOM 17615 C CA . ASP A 1 61 ? 10.124 6.085 -4.391 1.00 0.00 61 ASP A CA 14
ATOM 17616 C C . ASP A 1 61 ? 10.293 6.649 -5.798 1.00 0.00 61 ASP A C 14
ATOM 17617 O O . ASP A 1 61 ? 11.051 6.113 -6.607 1.00 0.00 61 ASP A O 14
ATOM 17626 N N . CYS A 1 62 ? 9.581 7.734 -6.084 1.00 0.00 62 CYS A N 14
ATOM 17627 C CA . CYS A 1 62 ? 9.650 8.371 -7.394 1.00 0.00 62 CYS A CA 14
ATOM 17628 C C . CYS A 1 62 ? 11.095 8.476 -7.872 1.00 0.00 62 CYS A C 14
ATOM 17629 O O . CYS A 1 62 ? 11.940 9.064 -7.199 1.00 0.00 62 CYS A O 14
ATOM 17636 N N . GLU A 1 63 ? 11.369 7.903 -9.040 1.00 0.00 63 GLU A N 14
ATOM 17637 C CA . GLU A 1 63 ? 12.712 7.932 -9.608 1.00 0.00 63 GLU A CA 14
ATOM 17638 C C . GLU A 1 63 ? 13.135 9.362 -9.929 1.00 0.00 63 GLU A C 14
ATOM 17639 O O . GLU A 1 63 ? 14.304 9.723 -9.790 1.00 0.00 63 GLU A O 14
ATOM 17651 N N . LYS A 1 64 ? 12.176 10.174 -10.362 1.00 0.00 64 LYS A N 14
ATOM 17652 C CA . LYS A 1 64 ? 12.447 11.565 -10.704 1.00 0.00 64 LYS A CA 14
ATOM 17653 C C . LYS A 1 64 ? 12.944 12.338 -9.486 1.00 0.00 64 LYS A C 14
ATOM 17654 O O . LYS A 1 64 ? 13.887 13.125 -9.580 1.00 0.00 64 LYS A O 14
ATOM 17673 N N . LEU A 1 65 ? 12.306 12.108 -8.344 1.00 0.00 65 LEU A N 14
ATOM 17674 C CA . LEU A 1 65 ? 12.684 12.781 -7.107 1.00 0.00 65 LEU A CA 14
ATOM 17675 C C . LEU A 1 65 ? 14.201 12.879 -6.982 1.00 0.00 65 LEU A C 14
ATOM 17676 O O . LEU A 1 65 ? 14.935 12.110 -7.602 1.00 0.00 65 LEU A O 14
ATOM 17692 N N . GLU A 1 66 ? 14.663 13.828 -6.174 1.00 0.00 66 GLU A N 14
ATOM 17693 C CA . GLU A 1 66 ? 16.093 14.024 -5.967 1.00 0.00 66 GLU A CA 14
ATOM 17694 C C . GLU A 1 66 ? 16.542 13.407 -4.645 1.00 0.00 66 GLU A C 14
ATOM 17695 O O . GLU A 1 66 ? 17.217 14.052 -3.843 1.00 0.00 66 GLU A O 14
ATOM 17707 N N . VAL A 1 67 ? 16.160 12.153 -4.425 1.00 0.00 67 VAL A N 14
ATOM 17708 C CA . VAL A 1 67 ? 16.523 11.447 -3.201 1.00 0.00 67 VAL A CA 14
ATOM 17709 C C . VAL A 1 67 ? 18.004 11.086 -3.193 1.00 0.00 67 VAL A C 14
ATOM 17710 O O . VAL A 1 67 ? 18.585 10.785 -4.235 1.00 0.00 67 VAL A O 14
ATOM 17723 N N . ALA A 1 68 ? 18.609 11.117 -2.010 1.00 0.00 68 ALA A N 14
ATOM 17724 C CA . ALA A 1 68 ? 20.022 10.790 -1.866 1.00 0.00 68 ALA A CA 14
ATOM 17725 C C . ALA A 1 68 ? 20.216 9.303 -1.591 1.00 0.00 68 ALA A C 14
ATOM 17726 O O . ALA A 1 68 ? 19.456 8.696 -0.836 1.00 0.00 68 ALA A O 14
ATOM 17733 N N . LYS A 1 69 ? 21.238 8.721 -2.209 1.00 0.00 69 LYS A N 14
ATOM 17734 C CA . LYS A 1 69 ? 21.533 7.304 -2.031 1.00 0.00 69 LYS A CA 14
ATOM 17735 C C . LYS A 1 69 ? 20.250 6.501 -1.840 1.00 0.00 69 LYS A C 14
ATOM 17736 O O . LYS A 1 69 ? 20.091 5.763 -0.867 1.00 0.00 69 LYS A O 14
ATOM 17755 N N . PRO A 1 70 ? 19.314 6.644 -2.789 1.00 0.00 70 PRO A N 14
ATOM 17756 C CA . PRO A 1 70 ? 18.030 5.938 -2.748 1.00 0.00 70 PRO A CA 14
ATOM 17757 C C . PRO A 1 70 ? 18.184 4.440 -2.988 1.00 0.00 70 PRO A C 14
ATOM 17758 O O . PRO A 1 70 ? 17.201 3.699 -2.999 1.00 0.00 70 PRO A O 14
ATOM 17769 N N . ARG A 1 71 ? 19.424 4.001 -3.179 1.00 0.00 71 ARG A N 14
ATOM 17770 C CA . ARG A 1 71 ? 19.706 2.591 -3.420 1.00 0.00 71 ARG A CA 14
ATOM 17771 C C . ARG A 1 71 ? 20.019 1.868 -2.113 1.00 0.00 71 ARG A C 14
ATOM 17772 O O . ARG A 1 71 ? 20.933 1.047 -2.051 1.00 0.00 71 ARG A O 14
ATOM 17793 N N . MET A 1 72 ? 19.254 2.180 -1.073 1.00 0.00 72 MET A N 14
ATOM 17794 C CA . MET A 1 72 ? 19.449 1.559 0.233 1.00 0.00 72 MET A CA 14
ATOM 17795 C C . MET A 1 72 ? 18.365 0.523 0.510 1.00 0.00 72 MET A C 14
ATOM 17796 O O . MET A 1 72 ? 17.796 0.483 1.601 1.00 0.00 72 MET A O 14
ATOM 17810 N N . ALA A 1 73 ? 18.083 -0.313 -0.484 1.00 0.00 73 ALA A N 14
ATOM 17811 C CA . ALA A 1 73 ? 17.068 -1.350 -0.346 1.00 0.00 73 ALA A CA 14
ATOM 17812 C C . ALA A 1 73 ? 17.584 -2.693 -0.851 1.00 0.00 73 ALA A C 14
ATOM 17813 O O . ALA A 1 73 ? 17.481 -3.002 -2.037 1.00 0.00 73 ALA A O 14
ATOM 17820 N N . ALA A 1 74 ? 18.140 -3.487 0.058 1.00 0.00 74 ALA A N 14
ATOM 17821 C CA . ALA A 1 74 ? 18.670 -4.798 -0.295 1.00 0.00 74 ALA A CA 14
ATOM 17822 C C . ALA A 1 74 ? 18.041 -5.893 0.560 1.00 0.00 74 ALA A C 14
ATOM 17823 O O . ALA A 1 74 ? 18.491 -6.162 1.674 1.00 0.00 74 ALA A O 14
ATOM 17830 N N . THR A 1 75 ? 16.997 -6.524 0.031 1.00 0.00 75 THR A N 14
ATOM 17831 C CA . THR A 1 75 ? 16.304 -7.588 0.746 1.00 0.00 75 THR A CA 14
ATOM 17832 C C . THR A 1 75 ? 15.805 -8.661 -0.215 1.00 0.00 75 THR A C 14
ATOM 17833 O O . THR A 1 75 ? 15.195 -8.354 -1.239 1.00 0.00 75 THR A O 14
ATOM 17844 N N . GLN A 1 76 ? 16.067 -9.920 0.122 1.00 0.00 76 GLN A N 14
ATOM 17845 C CA . GLN A 1 76 ? 15.643 -11.038 -0.712 1.00 0.00 76 GLN A CA 14
ATOM 17846 C C . GLN A 1 76 ? 14.621 -11.904 0.016 1.00 0.00 76 GLN A C 14
ATOM 17847 O O . GLN A 1 76 ? 14.957 -12.616 0.963 1.00 0.00 76 GLN A O 14
ATOM 17861 N N . LYS A 1 77 ? 13.371 -11.838 -0.430 1.00 0.00 77 LYS A N 14
ATOM 17862 C CA . LYS A 1 77 ? 12.299 -12.617 0.178 1.00 0.00 77 LYS A CA 14
ATOM 17863 C C . LYS A 1 77 ? 11.147 -12.814 -0.802 1.00 0.00 77 LYS A C 14
ATOM 17864 O O . LYS A 1 77 ? 10.446 -11.864 -1.153 1.00 0.00 77 LYS A O 14
ATOM 17883 N N . LEU A 1 78 ? 10.955 -14.054 -1.240 1.00 0.00 78 LEU A N 14
ATOM 17884 C CA . LEU A 1 78 ? 9.886 -14.377 -2.179 1.00 0.00 78 LEU A CA 14
ATOM 17885 C C . LEU A 1 78 ? 8.550 -13.824 -1.694 1.00 0.00 78 LEU A C 14
ATOM 17886 O O . LEU A 1 78 ? 8.136 -14.074 -0.562 1.00 0.00 78 LEU A O 14
ATOM 17902 N N . VAL A 1 79 ? 7.878 -13.071 -2.560 1.00 0.00 79 VAL A N 14
ATOM 17903 C CA . VAL A 1 79 ? 6.586 -12.485 -2.221 1.00 0.00 79 VAL A CA 14
ATOM 17904 C C . VAL A 1 79 ? 5.486 -13.017 -3.133 1.00 0.00 79 VAL A C 14
ATOM 17905 O O . VAL A 1 79 ? 5.533 -12.837 -4.350 1.00 0.00 79 VAL A O 14
ATOM 17918 N N . ARG A 1 80 ? 4.495 -13.672 -2.536 1.00 0.00 80 ARG A N 14
ATOM 17919 C CA . ARG A 1 80 ? 3.382 -14.231 -3.294 1.00 0.00 80 ARG A CA 14
ATOM 17920 C C . ARG A 1 80 ? 2.087 -14.160 -2.490 1.00 0.00 80 ARG A C 14
ATOM 17921 O O . ARG A 1 80 ? 2.078 -14.416 -1.286 1.00 0.00 80 ARG A O 14
ATOM 17942 N N . SER A 1 81 ? 0.996 -13.812 -3.164 1.00 0.00 81 SER A N 14
ATOM 17943 C CA . SER A 1 81 ? -0.303 -13.703 -2.512 1.00 0.00 81 SER A CA 14
ATOM 17944 C C . SER A 1 81 ? -1.431 -13.994 -3.498 1.00 0.00 81 SER A C 14
ATOM 17945 O O . SER A 1 81 ? -1.453 -13.464 -4.608 1.00 0.00 81 SER A O 14
ATOM 17953 N N . GLY A 1 82 ? -2.368 -14.841 -3.082 1.00 0.00 82 GLY A N 14
ATOM 17954 C CA . GLY A 1 82 ? -3.487 -15.189 -3.939 1.00 0.00 82 GLY A CA 14
ATOM 17955 C C . GLY A 1 82 ? -4.312 -13.980 -4.335 1.00 0.00 82 GLY A C 14
ATOM 17956 O O . GLY A 1 82 ? -3.784 -12.893 -4.573 1.00 0.00 82 GLY A O 14
ATOM 17960 N N . PRO A 1 83 ? -5.638 -14.163 -4.412 1.00 0.00 83 PRO A N 14
ATOM 17961 C CA . PRO A 1 83 ? -6.565 -13.090 -4.783 1.00 0.00 83 PRO A CA 14
ATOM 17962 C C . PRO A 1 83 ? -6.676 -12.020 -3.702 1.00 0.00 83 PRO A C 14
ATOM 17963 O O . PRO A 1 83 ? -6.505 -12.302 -2.516 1.00 0.00 83 PRO A O 14
ATOM 17974 N N . SER A 1 84 ? -6.965 -10.791 -4.119 1.00 0.00 84 SER A N 14
ATOM 17975 C CA . SER A 1 84 ? -7.096 -9.678 -3.185 1.00 0.00 84 SER A CA 14
ATOM 17976 C C . SER A 1 84 ? -8.451 -8.995 -3.341 1.00 0.00 84 SER A C 14
ATOM 17977 O O . SER A 1 84 ? -9.027 -8.976 -4.429 1.00 0.00 84 SER A O 14
ATOM 17985 N N . SER A 1 85 ? -8.954 -8.435 -2.246 1.00 0.00 85 SER A N 14
ATOM 17986 C CA . SER A 1 85 ? -10.243 -7.754 -2.258 1.00 0.00 85 SER A CA 14
ATOM 17987 C C . SER A 1 85 ? -10.150 -6.428 -3.007 1.00 0.00 85 SER A C 14
ATOM 17988 O O . SER A 1 85 ? -9.788 -5.402 -2.433 1.00 0.00 85 SER A O 14
ATOM 17996 N N . GLY A 1 86 ? -10.479 -6.458 -4.295 1.00 0.00 86 GLY A N 14
ATOM 17997 C CA . GLY A 1 86 ? -10.426 -5.254 -5.103 1.00 0.00 86 GLY A CA 14
ATOM 17998 C C . GLY A 1 86 ? -11.800 -4.791 -5.544 1.00 0.00 86 GLY A C 14
ATOM 17999 O O . GLY A 1 86 ? -12.553 -5.590 -6.098 1.00 0.00 86 GLY A O 14
ATOM 18005 N N . GLY A 1 1 ? -54.868 -43.474 -27.383 1.00 0.00 1 GLY A N 15
ATOM 18006 C CA . GLY A 1 1 ? -53.852 -42.595 -26.834 1.00 0.00 1 GLY A CA 15
ATOM 18007 C C . GLY A 1 1 ? -54.205 -42.096 -25.447 1.00 0.00 1 GLY A C 15
ATOM 18008 O O . GLY A 1 1 ? -55.381 -41.938 -25.118 1.00 0.00 1 GLY A O 15
ATOM 18012 N N . SER A 1 2 ? -53.185 -41.849 -24.631 1.00 0.00 2 SER A N 15
ATOM 18013 C CA . SER A 1 2 ? -53.394 -41.370 -23.270 1.00 0.00 2 SER A CA 15
ATOM 18014 C C . SER A 1 2 ? -53.260 -39.852 -23.201 1.00 0.00 2 SER A C 15
ATOM 18015 O O . SER A 1 2 ? -52.192 -39.299 -23.465 1.00 0.00 2 SER A O 15
ATOM 18023 N N . SER A 1 3 ? -54.353 -39.183 -22.846 1.00 0.00 3 SER A N 15
ATOM 18024 C CA . SER A 1 3 ? -54.360 -37.728 -22.746 1.00 0.00 3 SER A CA 15
ATOM 18025 C C . SER A 1 3 ? -55.320 -37.263 -21.656 1.00 0.00 3 SER A C 15
ATOM 18026 O O . SER A 1 3 ? -56.372 -37.864 -21.441 1.00 0.00 3 SER A O 15
ATOM 18034 N N . GLY A 1 4 ? -54.949 -36.187 -20.968 1.00 0.00 4 GLY A N 15
ATOM 18035 C CA . GLY A 1 4 ? -55.787 -35.659 -19.908 1.00 0.00 4 GLY A CA 15
ATOM 18036 C C . GLY A 1 4 ? -55.185 -35.870 -18.533 1.00 0.00 4 GLY A C 15
ATOM 18037 O O . GLY A 1 4 ? -55.736 -36.605 -17.713 1.00 0.00 4 GLY A O 15
ATOM 18041 N N . SER A 1 5 ? -54.050 -35.226 -18.280 1.00 0.00 5 SER A N 15
ATOM 18042 C CA . SER A 1 5 ? -53.370 -35.352 -16.997 1.00 0.00 5 SER A CA 15
ATOM 18043 C C . SER A 1 5 ? -53.673 -34.154 -16.101 1.00 0.00 5 SER A C 15
ATOM 18044 O O . SER A 1 5 ? -54.094 -33.100 -16.578 1.00 0.00 5 SER A O 15
ATOM 18052 N N . SER A 1 6 ? -53.457 -34.326 -14.801 1.00 0.00 6 SER A N 15
ATOM 18053 C CA . SER A 1 6 ? -53.711 -33.261 -13.837 1.00 0.00 6 SER A CA 15
ATOM 18054 C C . SER A 1 6 ? -52.475 -32.386 -13.657 1.00 0.00 6 SER A C 15
ATOM 18055 O O . SER A 1 6 ? -52.505 -31.186 -13.926 1.00 0.00 6 SER A O 15
ATOM 18063 N N . GLY A 1 7 ? -51.386 -32.997 -13.198 1.00 0.00 7 GLY A N 15
ATOM 18064 C CA . GLY A 1 7 ? -50.154 -32.259 -12.989 1.00 0.00 7 GLY A CA 15
ATOM 18065 C C . GLY A 1 7 ? -50.122 -31.553 -11.648 1.00 0.00 7 GLY A C 15
ATOM 18066 O O . GLY A 1 7 ? -50.214 -30.326 -11.582 1.00 0.00 7 GLY A O 15
ATOM 18070 N N . CYS A 1 8 ? -49.993 -32.327 -10.576 1.00 0.00 8 CYS A N 15
ATOM 18071 C CA . CYS A 1 8 ? -49.952 -31.768 -9.230 1.00 0.00 8 CYS A CA 15
ATOM 18072 C C . CYS A 1 8 ? -48.513 -31.626 -8.744 1.00 0.00 8 CYS A C 15
ATOM 18073 O O . CYS A 1 8 ? -48.197 -31.960 -7.602 1.00 0.00 8 CYS A O 15
ATOM 18081 N N . SER A 1 9 ? -47.644 -31.131 -9.619 1.00 0.00 9 SER A N 15
ATOM 18082 C CA . SER A 1 9 ? -46.237 -30.950 -9.282 1.00 0.00 9 SER A CA 15
ATOM 18083 C C . SER A 1 9 ? -45.919 -29.476 -9.051 1.00 0.00 9 SER A C 15
ATOM 18084 O O . SER A 1 9 ? -46.354 -28.611 -9.810 1.00 0.00 9 SER A O 15
ATOM 18092 N N . GLU A 1 10 ? -45.157 -29.199 -7.998 1.00 0.00 10 GLU A N 15
ATOM 18093 C CA . GLU A 1 10 ? -44.781 -27.829 -7.667 1.00 0.00 10 GLU A CA 15
ATOM 18094 C C . GLU A 1 10 ? -43.407 -27.489 -8.238 1.00 0.00 10 GLU A C 15
ATOM 18095 O O . GLU A 1 10 ? -42.552 -28.361 -8.389 1.00 0.00 10 GLU A O 15
ATOM 18107 N N . VAL A 1 11 ? -43.204 -26.214 -8.554 1.00 0.00 11 VAL A N 15
ATOM 18108 C CA . VAL A 1 11 ? -41.935 -25.757 -9.108 1.00 0.00 11 VAL A CA 15
ATOM 18109 C C . VAL A 1 11 ? -41.410 -24.544 -8.350 1.00 0.00 11 VAL A C 15
ATOM 18110 O O . VAL A 1 11 ? -42.147 -23.593 -8.091 1.00 0.00 11 VAL A O 15
ATOM 18123 N N . ASN A 1 12 ? -40.129 -24.583 -7.996 1.00 0.00 12 ASN A N 15
ATOM 18124 C CA . ASN A 1 12 ? -39.504 -23.486 -7.266 1.00 0.00 12 ASN A CA 15
ATOM 18125 C C . ASN A 1 12 ? -38.800 -22.528 -8.222 1.00 0.00 12 ASN A C 15
ATOM 18126 O O . ASN A 1 12 ? -37.805 -22.883 -8.853 1.00 0.00 12 ASN A O 15
ATOM 18137 N N . VAL A 1 13 ? -39.325 -21.311 -8.324 1.00 0.00 13 VAL A N 15
ATOM 18138 C CA . VAL A 1 13 ? -38.747 -20.300 -9.202 1.00 0.00 13 VAL A CA 15
ATOM 18139 C C . VAL A 1 13 ? -38.280 -19.085 -8.408 1.00 0.00 13 VAL A C 15
ATOM 18140 O O . VAL A 1 13 ? -39.084 -18.235 -8.023 1.00 0.00 13 VAL A O 15
ATOM 18153 N N . VAL A 1 14 ? -36.975 -19.008 -8.167 1.00 0.00 14 VAL A N 15
ATOM 18154 C CA . VAL A 1 14 ? -36.400 -17.895 -7.420 1.00 0.00 14 VAL A CA 15
ATOM 18155 C C . VAL A 1 14 ? -36.079 -16.723 -8.340 1.00 0.00 14 VAL A C 15
ATOM 18156 O O . VAL A 1 14 ? -35.277 -16.848 -9.266 1.00 0.00 14 VAL A O 15
ATOM 18169 N N . LYS A 1 15 ? -36.710 -15.583 -8.080 1.00 0.00 15 LYS A N 15
ATOM 18170 C CA . LYS A 1 15 ? -36.492 -14.386 -8.883 1.00 0.00 15 LYS A CA 15
ATOM 18171 C C . LYS A 1 15 ? -35.013 -14.010 -8.908 1.00 0.00 15 LYS A C 15
ATOM 18172 O O . LYS A 1 15 ? -34.468 -13.536 -7.911 1.00 0.00 15 LYS A O 15
ATOM 18191 N N . GLU A 1 16 ? -34.372 -14.223 -10.052 1.00 0.00 16 GLU A N 15
ATOM 18192 C CA . GLU A 1 16 ? -32.957 -13.905 -10.205 1.00 0.00 16 GLU A CA 15
ATOM 18193 C C . GLU A 1 16 ? -32.773 -12.595 -10.964 1.00 0.00 16 GLU A C 15
ATOM 18194 O O . GLU A 1 16 ? -33.054 -12.514 -12.160 1.00 0.00 16 GLU A O 15
ATOM 18206 N N . ARG A 1 17 ? -32.299 -11.572 -10.261 1.00 0.00 17 ARG A N 15
ATOM 18207 C CA . ARG A 1 17 ? -32.079 -10.264 -10.868 1.00 0.00 17 ARG A CA 15
ATOM 18208 C C . ARG A 1 17 ? -30.588 -9.988 -11.037 1.00 0.00 17 ARG A C 15
ATOM 18209 O O . ARG A 1 17 ? -29.806 -10.060 -10.089 1.00 0.00 17 ARG A O 15
ATOM 18230 N N . PRO A 1 18 ? -30.182 -9.664 -12.274 1.00 0.00 18 PRO A N 15
ATOM 18231 C CA . PRO A 1 18 ? -28.783 -9.371 -12.597 1.00 0.00 18 PRO A CA 15
ATOM 18232 C C . PRO A 1 18 ? -28.313 -8.052 -11.992 1.00 0.00 18 PRO A C 15
ATOM 18233 O O . PRO A 1 18 ? -29.098 -7.317 -11.393 1.00 0.00 18 PRO A O 15
ATOM 18244 N N . LYS A 1 19 ? -27.027 -7.759 -12.152 1.00 0.00 19 LYS A N 15
ATOM 18245 C CA . LYS A 1 19 ? -26.451 -6.528 -11.624 1.00 0.00 19 LYS A CA 15
ATOM 18246 C C . LYS A 1 19 ? -25.821 -5.699 -12.739 1.00 0.00 19 LYS A C 15
ATOM 18247 O O . LYS A 1 19 ? -25.331 -6.242 -13.730 1.00 0.00 19 LYS A O 15
ATOM 18266 N N . THR A 1 20 ? -25.835 -4.381 -12.570 1.00 0.00 20 THR A N 15
ATOM 18267 C CA . THR A 1 20 ? -25.265 -3.477 -13.562 1.00 0.00 20 THR A CA 15
ATOM 18268 C C . THR A 1 20 ? -24.254 -2.530 -12.926 1.00 0.00 20 THR A C 15
ATOM 18269 O O . THR A 1 20 ? -24.598 -1.740 -12.046 1.00 0.00 20 THR A O 15
ATOM 18280 N N . ASP A 1 21 ? -23.007 -2.613 -13.376 1.00 0.00 21 ASP A N 15
ATOM 18281 C CA . ASP A 1 21 ? -21.946 -1.761 -12.851 1.00 0.00 21 ASP A CA 15
ATOM 18282 C C . ASP A 1 21 ? -20.697 -1.851 -13.721 1.00 0.00 21 ASP A C 15
ATOM 18283 O O . ASP A 1 21 ? -20.171 -2.938 -13.957 1.00 0.00 21 ASP A O 15
ATOM 18292 N N . GLU A 1 22 ? -20.228 -0.701 -14.196 1.00 0.00 22 GLU A N 15
ATOM 18293 C CA . GLU A 1 22 ? -19.041 -0.652 -15.042 1.00 0.00 22 GLU A CA 15
ATOM 18294 C C . GLU A 1 22 ? -17.939 0.174 -14.385 1.00 0.00 22 GLU A C 15
ATOM 18295 O O . GLU A 1 22 ? -18.006 1.403 -14.349 1.00 0.00 22 GLU A O 15
ATOM 18307 N N . HIS A 1 23 ? -16.924 -0.511 -13.866 1.00 0.00 23 HIS A N 15
ATOM 18308 C CA . HIS A 1 23 ? -15.807 0.159 -13.209 1.00 0.00 23 HIS A CA 15
ATOM 18309 C C . HIS A 1 23 ? -14.482 -0.497 -13.589 1.00 0.00 23 HIS A C 15
ATOM 18310 O O . HIS A 1 23 ? -14.413 -1.709 -13.794 1.00 0.00 23 HIS A O 15
ATOM 18324 N N . LYS A 1 24 ? -13.432 0.312 -13.681 1.00 0.00 24 LYS A N 15
ATOM 18325 C CA . LYS A 1 24 ? -12.109 -0.188 -14.036 1.00 0.00 24 LYS A CA 15
ATOM 18326 C C . LYS A 1 24 ? -11.172 -0.145 -12.833 1.00 0.00 24 LYS A C 15
ATOM 18327 O O . LYS A 1 24 ? -11.325 0.692 -11.944 1.00 0.00 24 LYS A O 15
ATOM 18346 N N . SER A 1 25 ? -10.199 -1.051 -12.814 1.00 0.00 25 SER A N 15
ATOM 18347 C CA . SER A 1 25 ? -9.238 -1.118 -11.720 1.00 0.00 25 SER A CA 15
ATOM 18348 C C . SER A 1 25 ? -7.808 -1.050 -12.248 1.00 0.00 25 SER A C 15
ATOM 18349 O O . SER A 1 25 ? -7.447 -1.759 -13.187 1.00 0.00 25 SER A O 15
ATOM 18357 N N . TYR A 1 26 ? -7.000 -0.191 -11.637 1.00 0.00 26 TYR A N 15
ATOM 18358 C CA . TYR A 1 26 ? -5.610 -0.027 -12.046 1.00 0.00 26 TYR A CA 15
ATOM 18359 C C . TYR A 1 26 ? -4.660 -0.474 -10.938 1.00 0.00 26 TYR A C 15
ATOM 18360 O O . TYR A 1 26 ? -4.759 -0.019 -9.799 1.00 0.00 26 TYR A O 15
ATOM 18378 N N . SER A 1 27 ? -3.739 -1.368 -11.283 1.00 0.00 27 SER A N 15
ATOM 18379 C CA . SER A 1 27 ? -2.772 -1.880 -10.319 1.00 0.00 27 SER A CA 15
ATOM 18380 C C . SER A 1 27 ? -1.631 -0.888 -10.115 1.00 0.00 27 SER A C 15
ATOM 18381 O O . SER A 1 27 ? -1.090 -0.339 -11.076 1.00 0.00 27 SER A O 15
ATOM 18389 N N . CYS A 1 28 ? -1.269 -0.663 -8.857 1.00 0.00 28 CYS A N 15
ATOM 18390 C CA . CYS A 1 28 ? -0.193 0.263 -8.524 1.00 0.00 28 CYS A CA 15
ATOM 18391 C C . CYS A 1 28 ? 1.077 -0.077 -9.299 1.00 0.00 28 CYS A C 15
ATOM 18392 O O . CYS A 1 28 ? 1.257 -1.209 -9.751 1.00 0.00 28 CYS A O 15
ATOM 18399 N N . SER A 1 29 ? 1.954 0.910 -9.450 1.00 0.00 29 SER A N 15
ATOM 18400 C CA . SER A 1 29 ? 3.205 0.717 -10.173 1.00 0.00 29 SER A CA 15
ATOM 18401 C C . SER A 1 29 ? 4.294 0.187 -9.244 1.00 0.00 29 SER A C 15
ATOM 18402 O O . SER A 1 29 ? 5.274 -0.407 -9.694 1.00 0.00 29 SER A O 15
ATOM 18410 N N . PHE A 1 30 ? 4.114 0.407 -7.946 1.00 0.00 30 PHE A N 15
ATOM 18411 C CA . PHE A 1 30 ? 5.081 -0.046 -6.953 1.00 0.00 30 PHE A CA 15
ATOM 18412 C C . PHE A 1 30 ? 5.192 -1.568 -6.957 1.00 0.00 30 PHE A C 15
ATOM 18413 O O . PHE A 1 30 ? 4.212 -2.275 -6.720 1.00 0.00 30 PHE A O 15
ATOM 18430 N N . LYS A 1 31 ? 6.393 -2.067 -7.229 1.00 0.00 31 LYS A N 15
ATOM 18431 C CA . LYS A 1 31 ? 6.635 -3.504 -7.265 1.00 0.00 31 LYS A CA 15
ATOM 18432 C C . LYS A 1 31 ? 6.527 -4.108 -5.868 1.00 0.00 31 LYS A C 15
ATOM 18433 O O . LYS A 1 31 ? 7.524 -4.241 -5.160 1.00 0.00 31 LYS A O 15
ATOM 18452 N N . GLY A 1 32 ? 5.309 -4.475 -5.479 1.00 0.00 32 GLY A N 15
ATOM 18453 C CA . GLY A 1 32 ? 5.095 -5.062 -4.169 1.00 0.00 32 GLY A CA 15
ATOM 18454 C C . GLY A 1 32 ? 3.821 -4.566 -3.514 1.00 0.00 32 GLY A C 15
ATOM 18455 O O . GLY A 1 32 ? 3.199 -5.282 -2.727 1.00 0.00 32 GLY A O 15
ATOM 18459 N N . CYS A 1 33 ? 3.431 -3.337 -3.835 1.00 0.00 33 CYS A N 15
ATOM 18460 C CA . CYS A 1 33 ? 2.225 -2.745 -3.271 1.00 0.00 33 CYS A CA 15
ATOM 18461 C C . CYS A 1 33 ? 0.991 -3.561 -3.646 1.00 0.00 33 CYS A C 15
ATOM 18462 O O . CYS A 1 33 ? -0.011 -3.559 -2.930 1.00 0.00 33 CYS A O 15
ATOM 18469 N N . THR A 1 34 ? 1.071 -4.259 -4.775 1.00 0.00 34 THR A N 15
ATOM 18470 C CA . THR A 1 34 ? -0.038 -5.079 -5.247 1.00 0.00 34 THR A CA 15
ATOM 18471 C C . THR A 1 34 ? -1.378 -4.488 -4.824 1.00 0.00 34 THR A C 15
ATOM 18472 O O . THR A 1 34 ? -2.192 -5.160 -4.192 1.00 0.00 34 THR A O 15
ATOM 18483 N N . ASP A 1 35 ? -1.600 -3.226 -5.177 1.00 0.00 35 ASP A N 15
ATOM 18484 C CA . ASP A 1 35 ? -2.843 -2.544 -4.836 1.00 0.00 35 ASP A CA 15
ATOM 18485 C C . ASP A 1 35 ? -3.614 -2.159 -6.094 1.00 0.00 35 ASP A C 15
ATOM 18486 O O . ASP A 1 35 ? -3.119 -2.314 -7.211 1.00 0.00 35 ASP A O 15
ATOM 18495 N N . VAL A 1 36 ? -4.830 -1.656 -5.906 1.00 0.00 36 VAL A N 15
ATOM 18496 C CA . VAL A 1 36 ? -5.671 -1.248 -7.025 1.00 0.00 36 VAL A CA 15
ATOM 18497 C C . VAL A 1 36 ? -6.564 -0.073 -6.642 1.00 0.00 36 VAL A C 15
ATOM 18498 O O . VAL A 1 36 ? -6.719 0.242 -5.463 1.00 0.00 36 VAL A O 15
ATOM 18511 N N . GLU A 1 37 ? -7.150 0.570 -7.647 1.00 0.00 37 GLU A N 15
ATOM 18512 C CA . GLU A 1 37 ? -8.029 1.710 -7.415 1.00 0.00 37 GLU A CA 15
ATOM 18513 C C . GLU A 1 37 ? -9.011 1.884 -8.569 1.00 0.00 37 GLU A C 15
ATOM 18514 O O . GLU A 1 37 ? -8.709 1.542 -9.713 1.00 0.00 37 GLU A O 15
ATOM 18526 N N . LEU A 1 38 ? -10.188 2.418 -8.261 1.00 0.00 38 LEU A N 15
ATOM 18527 C CA . LEU A 1 38 ? -11.216 2.638 -9.272 1.00 0.00 38 LEU A CA 15
ATOM 18528 C C . LEU A 1 38 ? -10.676 3.478 -10.425 1.00 0.00 38 LEU A C 15
ATOM 18529 O O . LEU A 1 38 ? -10.971 3.214 -11.591 1.00 0.00 38 LEU A O 15
ATOM 18545 N N . VAL A 1 39 ? -9.880 4.489 -10.092 1.00 0.00 39 VAL A N 15
ATOM 18546 C CA . VAL A 1 39 ? -9.295 5.366 -11.100 1.00 0.00 39 VAL A CA 15
ATOM 18547 C C . VAL A 1 39 ? -7.814 5.064 -11.297 1.00 0.00 39 VAL A C 15
ATOM 18548 O O . VAL A 1 39 ? -7.264 4.163 -10.665 1.00 0.00 39 VAL A O 15
ATOM 18561 N N . ALA A 1 40 ? -7.173 5.824 -12.179 1.00 0.00 40 ALA A N 15
ATOM 18562 C CA . ALA A 1 40 ? -5.754 5.640 -12.458 1.00 0.00 40 ALA A CA 15
ATOM 18563 C C . ALA A 1 40 ? -4.953 6.878 -12.068 1.00 0.00 40 ALA A C 15
ATOM 18564 O O . ALA A 1 40 ? -4.823 7.818 -12.852 1.00 0.00 40 ALA A O 15
ATOM 18571 N N . VAL A 1 41 ? -4.417 6.871 -10.851 1.00 0.00 41 VAL A N 15
ATOM 18572 C CA . VAL A 1 41 ? -3.628 7.993 -10.357 1.00 0.00 41 VAL A CA 15
ATOM 18573 C C . VAL A 1 41 ? -2.233 7.997 -10.973 1.00 0.00 41 VAL A C 15
ATOM 18574 O O . VAL A 1 41 ? -1.331 7.311 -10.493 1.00 0.00 41 VAL A O 15
ATOM 18587 N N . ILE A 1 42 ? -2.065 8.775 -12.036 1.00 0.00 42 ILE A N 15
ATOM 18588 C CA . ILE A 1 42 ? -0.779 8.870 -12.717 1.00 0.00 42 ILE A CA 15
ATOM 18589 C C . ILE A 1 42 ? 0.074 9.988 -12.127 1.00 0.00 42 ILE A C 15
ATOM 18590 O O . ILE A 1 42 ? -0.425 11.074 -11.831 1.00 0.00 42 ILE A O 15
ATOM 18606 N N . CYS A 1 43 ? 1.364 9.716 -11.961 1.00 0.00 43 CYS A N 15
ATOM 18607 C CA . CYS A 1 43 ? 2.288 10.698 -11.408 1.00 0.00 43 CYS A CA 15
ATOM 18608 C C . CYS A 1 43 ? 2.831 11.611 -12.504 1.00 0.00 43 CYS A C 15
ATOM 18609 O O . CYS A 1 43 ? 3.376 11.157 -13.511 1.00 0.00 43 CYS A O 15
ATOM 18616 N N . PRO A 1 44 ? 2.682 12.929 -12.305 1.00 0.00 44 PRO A N 15
ATOM 18617 C CA . PRO A 1 44 ? 3.151 13.933 -13.264 1.00 0.00 44 PRO A CA 15
ATOM 18618 C C . PRO A 1 44 ? 4.673 14.015 -13.319 1.00 0.00 44 PRO A C 15
ATOM 18619 O O . PRO A 1 44 ? 5.234 14.886 -13.984 1.00 0.00 44 PRO A O 15
ATOM 18630 N N . TYR A 1 45 ? 5.336 13.102 -12.617 1.00 0.00 45 TYR A N 15
ATOM 18631 C CA . TYR A 1 45 ? 6.793 13.073 -12.585 1.00 0.00 45 TYR A CA 15
ATOM 18632 C C . TYR A 1 45 ? 7.329 11.832 -13.292 1.00 0.00 45 TYR A C 15
ATOM 18633 O O . TYR A 1 45 ? 8.026 11.930 -14.302 1.00 0.00 45 TYR A O 15
ATOM 18651 N N . CYS A 1 46 ? 6.997 10.663 -12.753 1.00 0.00 46 CYS A N 15
ATOM 18652 C CA . CYS A 1 46 ? 7.444 9.401 -13.331 1.00 0.00 46 CYS A CA 15
ATOM 18653 C C . CYS A 1 46 ? 6.430 8.878 -14.344 1.00 0.00 46 CYS A C 15
ATOM 18654 O O . CYS A 1 46 ? 6.704 7.927 -15.076 1.00 0.00 46 CYS A O 15
ATOM 18661 N N . GLU A 1 47 ? 5.258 9.505 -14.379 1.00 0.00 47 GLU A N 15
ATOM 18662 C CA . GLU A 1 47 ? 4.204 9.103 -15.302 1.00 0.00 47 GLU A CA 15
ATOM 18663 C C . GLU A 1 47 ? 3.826 7.639 -15.092 1.00 0.00 47 GLU A C 15
ATOM 18664 O O . GLU A 1 47 ? 3.731 6.867 -16.046 1.00 0.00 47 GLU A O 15
ATOM 18676 N N . LYS A 1 48 ? 3.613 7.264 -13.835 1.00 0.00 48 LYS A N 15
ATOM 18677 C CA . LYS A 1 48 ? 3.245 5.895 -13.496 1.00 0.00 48 LYS A CA 15
ATOM 18678 C C . LYS A 1 48 ? 1.969 5.864 -12.661 1.00 0.00 48 LYS A C 15
ATOM 18679 O O . LYS A 1 48 ? 1.704 6.779 -11.883 1.00 0.00 48 LYS A O 15
ATOM 18698 N N . ASN A 1 49 ? 1.183 4.806 -12.828 1.00 0.00 49 ASN A N 15
ATOM 18699 C CA . ASN A 1 49 ? -0.065 4.657 -12.089 1.00 0.00 49 ASN A CA 15
ATOM 18700 C C . ASN A 1 49 ? 0.186 4.034 -10.718 1.00 0.00 49 ASN A C 15
ATOM 18701 O O . ASN A 1 49 ? 0.755 2.948 -10.613 1.00 0.00 49 ASN A O 15
ATOM 18712 N N . PHE A 1 50 ? -0.245 4.730 -9.671 1.00 0.00 50 PHE A N 15
ATOM 18713 C CA . PHE A 1 50 ? -0.067 4.247 -8.307 1.00 0.00 50 PHE A CA 15
ATOM 18714 C C . PHE A 1 50 ? -1.394 4.240 -7.555 1.00 0.00 50 PHE A C 15
ATOM 18715 O O . PHE A 1 50 ? -2.416 4.694 -8.071 1.00 0.00 50 PHE A O 15
ATOM 18732 N N . CYS A 1 51 ? -1.372 3.721 -6.331 1.00 0.00 51 CYS A N 15
ATOM 18733 C CA . CYS A 1 51 ? -2.572 3.653 -5.507 1.00 0.00 51 CYS A CA 15
ATOM 18734 C C . CYS A 1 51 ? -2.685 4.881 -4.607 1.00 0.00 51 CYS A C 15
ATOM 18735 O O . CYS A 1 51 ? -1.677 5.429 -4.157 1.00 0.00 51 CYS A O 15
ATOM 18742 N N . LEU A 1 52 ? -3.916 5.308 -4.350 1.00 0.00 52 LEU A N 15
ATOM 18743 C CA . LEU A 1 52 ? -4.161 6.471 -3.504 1.00 0.00 52 LEU A CA 15
ATOM 18744 C C . LEU A 1 52 ? -3.146 6.541 -2.367 1.00 0.00 52 LEU A C 15
ATOM 18745 O O . LEU A 1 52 ? -2.720 7.625 -1.969 1.00 0.00 52 LEU A O 15
ATOM 18761 N N . ARG A 1 53 ? -2.762 5.378 -1.851 1.00 0.00 53 ARG A N 15
ATOM 18762 C CA . ARG A 1 53 ? -1.796 5.308 -0.761 1.00 0.00 53 ARG A CA 15
ATOM 18763 C C . ARG A 1 53 ? -0.427 5.806 -1.215 1.00 0.00 53 ARG A C 15
ATOM 18764 O O . ARG A 1 53 ? 0.222 6.589 -0.520 1.00 0.00 53 ARG A O 15
ATOM 18785 N N . HIS A 1 54 ? 0.006 5.347 -2.385 1.00 0.00 54 HIS A N 15
ATOM 18786 C CA . HIS A 1 54 ? 1.298 5.747 -2.931 1.00 0.00 54 HIS A CA 15
ATOM 18787 C C . HIS A 1 54 ? 1.120 6.740 -4.076 1.00 0.00 54 HIS A C 15
ATOM 18788 O O . HIS A 1 54 ? 1.891 6.740 -5.036 1.00 0.00 54 HIS A O 15
ATOM 18802 N N . ARG A 1 55 ? 0.100 7.584 -3.967 1.00 0.00 55 ARG A N 15
ATOM 18803 C CA . ARG A 1 55 ? -0.180 8.581 -4.993 1.00 0.00 55 ARG A CA 15
ATOM 18804 C C . ARG A 1 55 ? 0.893 9.665 -5.005 1.00 0.00 55 ARG A C 15
ATOM 18805 O O . ARG A 1 55 ? 1.263 10.176 -6.063 1.00 0.00 55 ARG A O 15
ATOM 18826 N N . HIS A 1 56 ? 1.391 10.012 -3.822 1.00 0.00 56 HIS A N 15
ATOM 18827 C CA . HIS A 1 56 ? 2.422 11.035 -3.697 1.00 0.00 56 HIS A CA 15
ATOM 18828 C C . HIS A 1 56 ? 3.749 10.541 -4.265 1.00 0.00 56 HIS A C 15
ATOM 18829 O O . HIS A 1 56 ? 3.935 9.344 -4.481 1.00 0.00 56 HIS A O 15
ATOM 18843 N N . GLN A 1 57 ? 4.668 11.472 -4.505 1.00 0.00 57 GLN A N 15
ATOM 18844 C CA . GLN A 1 57 ? 5.977 11.130 -5.049 1.00 0.00 57 GLN A CA 15
ATOM 18845 C C . GLN A 1 57 ? 6.786 10.311 -4.049 1.00 0.00 57 GLN A C 15
ATOM 18846 O O . GLN A 1 57 ? 6.943 9.100 -4.205 1.00 0.00 57 GLN A O 15
ATOM 18860 N N . SER A 1 58 ? 7.297 10.980 -3.020 1.00 0.00 58 SER A N 15
ATOM 18861 C CA . SER A 1 58 ? 8.093 10.315 -1.996 1.00 0.00 58 SER A CA 15
ATOM 18862 C C . SER A 1 58 ? 7.458 8.988 -1.590 1.00 0.00 58 SER A C 15
ATOM 18863 O O . SER A 1 58 ? 8.149 7.983 -1.421 1.00 0.00 58 SER A O 15
ATOM 18871 N N . ASP A 1 59 ? 6.139 8.994 -1.435 1.00 0.00 59 ASP A N 15
ATOM 18872 C CA . ASP A 1 59 ? 5.409 7.792 -1.051 1.00 0.00 59 ASP A CA 15
ATOM 18873 C C . ASP A 1 59 ? 5.878 6.588 -1.862 1.00 0.00 59 ASP A C 15
ATOM 18874 O O . ASP A 1 59 ? 6.201 5.538 -1.305 1.00 0.00 59 ASP A O 15
ATOM 18883 N N . HIS A 1 60 ? 5.912 6.746 -3.181 1.00 0.00 60 HIS A N 15
ATOM 18884 C CA . HIS A 1 60 ? 6.341 5.672 -4.070 1.00 0.00 60 HIS A CA 15
ATOM 18885 C C . HIS A 1 60 ? 7.802 5.851 -4.472 1.00 0.00 60 HIS A C 15
ATOM 18886 O O . HIS A 1 60 ? 8.209 5.449 -5.562 1.00 0.00 60 HIS A O 15
ATOM 18900 N N . ASP A 1 61 ? 8.584 6.457 -3.586 1.00 0.00 61 ASP A N 15
ATOM 18901 C CA . ASP A 1 61 ? 10.000 6.689 -3.849 1.00 0.00 61 ASP A CA 15
ATOM 18902 C C . ASP A 1 61 ? 10.219 7.132 -5.292 1.00 0.00 61 ASP A C 15
ATOM 18903 O O . ASP A 1 61 ? 11.035 6.555 -6.012 1.00 0.00 61 ASP A O 15
ATOM 18912 N N . CYS A 1 62 ? 9.486 8.159 -5.708 1.00 0.00 62 CYS A N 15
ATOM 18913 C CA . CYS A 1 62 ? 9.598 8.679 -7.065 1.00 0.00 62 CYS A CA 15
ATOM 18914 C C . CYS A 1 62 ? 11.059 8.759 -7.498 1.00 0.00 62 CYS A C 15
ATOM 18915 O O . CYS A 1 62 ? 11.835 9.545 -6.954 1.00 0.00 62 CYS A O 15
ATOM 18922 N N . GLU A 1 63 ? 11.426 7.941 -8.479 1.00 0.00 63 GLU A N 15
ATOM 18923 C CA . GLU A 1 63 ? 12.794 7.920 -8.984 1.00 0.00 63 GLU A CA 15
ATOM 18924 C C . GLU A 1 63 ? 13.183 9.278 -9.560 1.00 0.00 63 GLU A C 15
ATOM 18925 O O . GLU A 1 63 ? 14.314 9.735 -9.394 1.00 0.00 63 GLU A O 15
ATOM 18937 N N . LYS A 1 64 ? 12.237 9.920 -10.238 1.00 0.00 64 LYS A N 15
ATOM 18938 C CA . LYS A 1 64 ? 12.478 11.226 -10.838 1.00 0.00 64 LYS A CA 15
ATOM 18939 C C . LYS A 1 64 ? 13.136 12.172 -9.838 1.00 0.00 64 LYS A C 15
ATOM 18940 O O . LYS A 1 64 ? 14.079 12.890 -10.175 1.00 0.00 64 LYS A O 15
ATOM 18959 N N . LEU A 1 65 ? 12.635 12.166 -8.608 1.00 0.00 65 LEU A N 15
ATOM 18960 C CA . LEU A 1 65 ? 13.175 13.023 -7.558 1.00 0.00 65 LEU A CA 15
ATOM 18961 C C . LEU A 1 65 ? 14.700 12.986 -7.556 1.00 0.00 65 LEU A C 15
ATOM 18962 O O . LEU A 1 65 ? 15.309 12.086 -8.133 1.00 0.00 65 LEU A O 15
ATOM 18978 N N . GLU A 1 66 ? 15.310 13.970 -6.903 1.00 0.00 66 GLU A N 15
ATOM 18979 C CA . GLU A 1 66 ? 16.764 14.049 -6.825 1.00 0.00 66 GLU A CA 15
ATOM 18980 C C . GLU A 1 66 ? 17.286 13.287 -5.610 1.00 0.00 66 GLU A C 15
ATOM 18981 O O . GLU A 1 66 ? 18.120 13.792 -4.858 1.00 0.00 66 GLU A O 15
ATOM 18993 N N . VAL A 1 67 ? 16.789 12.068 -5.425 1.00 0.00 67 VAL A N 15
ATOM 18994 C CA . VAL A 1 67 ? 17.205 11.235 -4.303 1.00 0.00 67 VAL A CA 15
ATOM 18995 C C . VAL A 1 67 ? 16.867 9.770 -4.551 1.00 0.00 67 VAL A C 15
ATOM 18996 O O . VAL A 1 67 ? 15.842 9.452 -5.154 1.00 0.00 67 VAL A O 15
ATOM 19009 N N . ALA A 1 68 ? 17.735 8.880 -4.081 1.00 0.00 68 ALA A N 15
ATOM 19010 C CA . ALA A 1 68 ? 17.528 7.447 -4.250 1.00 0.00 68 ALA A CA 15
ATOM 19011 C C . ALA A 1 68 ? 17.529 6.730 -2.904 1.00 0.00 68 ALA A C 15
ATOM 19012 O O . ALA A 1 68 ? 18.491 6.820 -2.141 1.00 0.00 68 ALA A O 15
ATOM 19019 N N . LYS A 1 69 ? 16.444 6.018 -2.618 1.00 0.00 69 LYS A N 15
ATOM 19020 C CA . LYS A 1 69 ? 16.319 5.285 -1.364 1.00 0.00 69 LYS A CA 15
ATOM 19021 C C . LYS A 1 69 ? 17.599 4.515 -1.053 1.00 0.00 69 LYS A C 15
ATOM 19022 O O . LYS A 1 69 ? 18.291 4.028 -1.947 1.00 0.00 69 LYS A O 15
ATOM 19041 N N . PRO A 1 70 ? 17.922 4.401 0.243 1.00 0.00 70 PRO A N 15
ATOM 19042 C CA . PRO A 1 70 ? 19.119 3.690 0.701 1.00 0.00 70 PRO A CA 15
ATOM 19043 C C . PRO A 1 70 ? 19.013 2.183 0.494 1.00 0.00 70 PRO A C 15
ATOM 19044 O O . PRO A 1 70 ? 20.011 1.465 0.565 1.00 0.00 70 PRO A O 15
ATOM 19055 N N . ARG A 1 71 ? 17.798 1.710 0.237 1.00 0.00 71 ARG A N 15
ATOM 19056 C CA . ARG A 1 71 ? 17.562 0.287 0.020 1.00 0.00 71 ARG A CA 15
ATOM 19057 C C . ARG A 1 71 ? 17.838 -0.094 -1.432 1.00 0.00 71 ARG A C 15
ATOM 19058 O O . ARG A 1 71 ? 16.927 -0.128 -2.259 1.00 0.00 71 ARG A O 15
ATOM 19079 N N . MET A 1 72 ? 19.100 -0.380 -1.734 1.00 0.00 72 MET A N 15
ATOM 19080 C CA . MET A 1 72 ? 19.495 -0.760 -3.085 1.00 0.00 72 MET A CA 15
ATOM 19081 C C . MET A 1 72 ? 19.414 -2.272 -3.271 1.00 0.00 72 MET A C 15
ATOM 19082 O O . MET A 1 72 ? 19.157 -2.758 -4.371 1.00 0.00 72 MET A O 15
ATOM 19096 N N . ALA A 1 73 ? 19.636 -3.009 -2.188 1.00 0.00 73 ALA A N 15
ATOM 19097 C CA . ALA A 1 73 ? 19.585 -4.465 -2.231 1.00 0.00 73 ALA A CA 15
ATOM 19098 C C . ALA A 1 73 ? 18.829 -5.025 -1.031 1.00 0.00 73 ALA A C 15
ATOM 19099 O O . ALA A 1 73 ? 18.634 -4.334 -0.032 1.00 0.00 73 ALA A O 15
ATOM 19106 N N . ALA A 1 74 ? 18.406 -6.280 -1.137 1.00 0.00 74 ALA A N 15
ATOM 19107 C CA . ALA A 1 74 ? 17.673 -6.933 -0.059 1.00 0.00 74 ALA A CA 15
ATOM 19108 C C . ALA A 1 74 ? 18.362 -8.223 0.371 1.00 0.00 74 ALA A C 15
ATOM 19109 O O . ALA A 1 74 ? 18.720 -8.390 1.538 1.00 0.00 74 ALA A O 15
ATOM 19116 N N . THR A 1 75 ? 18.546 -9.136 -0.578 1.00 0.00 75 THR A N 15
ATOM 19117 C CA . THR A 1 75 ? 19.191 -10.412 -0.297 1.00 0.00 75 THR A CA 15
ATOM 19118 C C . THR A 1 75 ? 20.303 -10.699 -1.299 1.00 0.00 75 THR A C 15
ATOM 19119 O O . THR A 1 75 ? 20.328 -10.132 -2.391 1.00 0.00 75 THR A O 15
ATOM 19130 N N . GLN A 1 76 ? 21.221 -11.583 -0.920 1.00 0.00 76 GLN A N 15
ATOM 19131 C CA . GLN A 1 76 ? 22.336 -11.944 -1.787 1.00 0.00 76 GLN A CA 15
ATOM 19132 C C . GLN A 1 76 ? 22.073 -13.273 -2.487 1.00 0.00 76 GLN A C 15
ATOM 19133 O O . GLN A 1 76 ? 22.118 -14.335 -1.865 1.00 0.00 76 GLN A O 15
ATOM 19147 N N . LYS A 1 77 ? 21.798 -13.209 -3.785 1.00 0.00 77 LYS A N 15
ATOM 19148 C CA . LYS A 1 77 ? 21.528 -14.407 -4.572 1.00 0.00 77 LYS A CA 15
ATOM 19149 C C . LYS A 1 77 ? 21.874 -14.183 -6.040 1.00 0.00 77 LYS A C 15
ATOM 19150 O O . LYS A 1 77 ? 21.254 -13.361 -6.716 1.00 0.00 77 LYS A O 15
ATOM 19169 N N . LEU A 1 78 ? 22.866 -14.919 -6.529 1.00 0.00 78 LEU A N 15
ATOM 19170 C CA . LEU A 1 78 ? 23.293 -14.802 -7.919 1.00 0.00 78 LEU A CA 15
ATOM 19171 C C . LEU A 1 78 ? 22.458 -15.704 -8.823 1.00 0.00 78 LEU A C 15
ATOM 19172 O O . LEU A 1 78 ? 22.084 -16.811 -8.438 1.00 0.00 78 LEU A O 15
ATOM 19188 N N . VAL A 1 79 ? 22.170 -15.222 -10.028 1.00 0.00 79 VAL A N 15
ATOM 19189 C CA . VAL A 1 79 ? 21.383 -15.985 -10.988 1.00 0.00 79 VAL A CA 15
ATOM 19190 C C . VAL A 1 79 ? 22.000 -15.919 -12.381 1.00 0.00 79 VAL A C 15
ATOM 19191 O O . VAL A 1 79 ? 22.081 -14.850 -12.985 1.00 0.00 79 VAL A O 15
ATOM 19204 N N . ARG A 1 80 ? 22.433 -17.070 -12.885 1.00 0.00 80 ARG A N 15
ATOM 19205 C CA . ARG A 1 80 ? 23.044 -17.144 -14.206 1.00 0.00 80 ARG A CA 15
ATOM 19206 C C . ARG A 1 80 ? 22.396 -18.242 -15.044 1.00 0.00 80 ARG A C 15
ATOM 19207 O O . ARG A 1 80 ? 22.819 -19.398 -15.005 1.00 0.00 80 ARG A O 15
ATOM 19228 N N . SER A 1 81 ? 21.368 -17.874 -15.801 1.00 0.00 81 SER A N 15
ATOM 19229 C CA . SER A 1 81 ? 20.659 -18.828 -16.645 1.00 0.00 81 SER A CA 15
ATOM 19230 C C . SER A 1 81 ? 20.237 -18.181 -17.961 1.00 0.00 81 SER A C 15
ATOM 19231 O O . SER A 1 81 ? 19.761 -17.047 -17.983 1.00 0.00 81 SER A O 15
ATOM 19239 N N . GLY A 1 82 ? 20.415 -18.913 -19.057 1.00 0.00 82 GLY A N 15
ATOM 19240 C CA . GLY A 1 82 ? 20.049 -18.395 -20.362 1.00 0.00 82 GLY A CA 15
ATOM 19241 C C . GLY A 1 82 ? 18.683 -18.873 -20.813 1.00 0.00 82 GLY A C 15
ATOM 19242 O O . GLY A 1 82 ? 18.271 -19.998 -20.530 1.00 0.00 82 GLY A O 15
ATOM 19246 N N . PRO A 1 83 ? 17.954 -18.004 -21.530 1.00 0.00 83 PRO A N 15
ATOM 19247 C CA . PRO A 1 83 ? 16.615 -18.322 -22.035 1.00 0.00 83 PRO A CA 15
ATOM 19248 C C . PRO A 1 83 ? 16.647 -19.365 -23.147 1.00 0.00 83 PRO A C 15
ATOM 19249 O O . PRO A 1 83 ? 16.692 -19.024 -24.329 1.00 0.00 83 PRO A O 15
ATOM 19260 N N . SER A 1 84 ? 16.623 -20.636 -22.760 1.00 0.00 84 SER A N 15
ATOM 19261 C CA . SER A 1 84 ? 16.652 -21.729 -23.725 1.00 0.00 84 SER A CA 15
ATOM 19262 C C . SER A 1 84 ? 15.239 -22.123 -24.144 1.00 0.00 84 SER A C 15
ATOM 19263 O O . SER A 1 84 ? 14.916 -22.147 -25.331 1.00 0.00 84 SER A O 15
ATOM 19271 N N . SER A 1 85 ? 14.401 -22.429 -23.159 1.00 0.00 85 SER A N 15
ATOM 19272 C CA . SER A 1 85 ? 13.023 -22.825 -23.424 1.00 0.00 85 SER A CA 15
ATOM 19273 C C . SER A 1 85 ? 12.044 -21.802 -22.855 1.00 0.00 85 SER A C 15
ATOM 19274 O O . SER A 1 85 ? 11.778 -21.782 -21.654 1.00 0.00 85 SER A O 15
ATOM 19282 N N . GLY A 1 86 ? 11.512 -20.953 -23.729 1.00 0.00 86 GLY A N 15
ATOM 19283 C CA . GLY A 1 86 ? 10.569 -19.937 -23.296 1.00 0.00 86 GLY A CA 15
ATOM 19284 C C . GLY A 1 86 ? 9.530 -20.482 -22.337 1.00 0.00 86 GLY A C 15
ATOM 19285 O O . GLY A 1 86 ? 9.669 -20.291 -21.130 1.00 0.00 86 GLY A O 15
ATOM 19291 N N . GLY A 1 1 ? -74.609 -7.914 -11.054 1.00 0.00 1 GLY A N 16
ATOM 19292 C CA . GLY A 1 1 ? -73.246 -8.414 -11.049 1.00 0.00 1 GLY A CA 16
ATOM 19293 C C . GLY A 1 1 ? -72.231 -7.333 -11.364 1.00 0.00 1 GLY A C 16
ATOM 19294 O O . GLY A 1 1 ? -71.170 -7.269 -10.744 1.00 0.00 1 GLY A O 16
ATOM 19298 N N . SER A 1 2 ? -72.556 -6.482 -12.332 1.00 0.00 2 SER A N 16
ATOM 19299 C CA . SER A 1 2 ? -71.662 -5.401 -12.732 1.00 0.00 2 SER A CA 16
ATOM 19300 C C . SER A 1 2 ? -70.216 -5.885 -12.788 1.00 0.00 2 SER A C 16
ATOM 19301 O O . SER A 1 2 ? -69.300 -5.191 -12.349 1.00 0.00 2 SER A O 16
ATOM 19309 N N . SER A 1 3 ? -70.020 -7.083 -13.331 1.00 0.00 3 SER A N 16
ATOM 19310 C CA . SER A 1 3 ? -68.687 -7.663 -13.442 1.00 0.00 3 SER A CA 16
ATOM 19311 C C . SER A 1 3 ? -67.750 -6.730 -14.203 1.00 0.00 3 SER A C 16
ATOM 19312 O O . SER A 1 3 ? -68.121 -6.160 -15.228 1.00 0.00 3 SER A O 16
ATOM 19320 N N . GLY A 1 4 ? -66.532 -6.580 -13.693 1.00 0.00 4 GLY A N 16
ATOM 19321 C CA . GLY A 1 4 ? -65.559 -5.715 -14.336 1.00 0.00 4 GLY A CA 16
ATOM 19322 C C . GLY A 1 4 ? -65.617 -5.802 -15.848 1.00 0.00 4 GLY A C 16
ATOM 19323 O O . GLY A 1 4 ? -65.625 -6.896 -16.414 1.00 0.00 4 GLY A O 16
ATOM 19327 N N . SER A 1 5 ? -65.659 -4.647 -16.505 1.00 0.00 5 SER A N 16
ATOM 19328 C CA . SER A 1 5 ? -65.722 -4.598 -17.961 1.00 0.00 5 SER A CA 16
ATOM 19329 C C . SER A 1 5 ? -65.171 -3.275 -18.484 1.00 0.00 5 SER A C 16
ATOM 19330 O O . SER A 1 5 ? -65.679 -2.204 -18.152 1.00 0.00 5 SER A O 16
ATOM 19338 N N . SER A 1 6 ? -64.128 -3.358 -19.304 1.00 0.00 6 SER A N 16
ATOM 19339 C CA . SER A 1 6 ? -63.505 -2.168 -19.870 1.00 0.00 6 SER A CA 16
ATOM 19340 C C . SER A 1 6 ? -62.899 -2.471 -21.237 1.00 0.00 6 SER A C 16
ATOM 19341 O O . SER A 1 6 ? -62.394 -3.567 -21.476 1.00 0.00 6 SER A O 16
ATOM 19349 N N . GLY A 1 7 ? -62.954 -1.489 -22.133 1.00 0.00 7 GLY A N 16
ATOM 19350 C CA . GLY A 1 7 ? -62.408 -1.669 -23.465 1.00 0.00 7 GLY A CA 16
ATOM 19351 C C . GLY A 1 7 ? -61.170 -2.543 -23.471 1.00 0.00 7 GLY A C 16
ATOM 19352 O O . GLY A 1 7 ? -60.163 -2.208 -22.846 1.00 0.00 7 GLY A O 16
ATOM 19356 N N . CYS A 1 8 ? -61.243 -3.666 -24.177 1.00 0.00 8 CYS A N 16
ATOM 19357 C CA . CYS A 1 8 ? -60.120 -4.593 -24.259 1.00 0.00 8 CYS A CA 16
ATOM 19358 C C . CYS A 1 8 ? -58.953 -3.966 -25.015 1.00 0.00 8 CYS A C 16
ATOM 19359 O O . CYS A 1 8 ? -58.937 -3.944 -26.246 1.00 0.00 8 CYS A O 16
ATOM 19367 N N . SER A 1 9 ? -57.977 -3.456 -24.270 1.00 0.00 9 SER A N 16
ATOM 19368 C CA . SER A 1 9 ? -56.808 -2.823 -24.869 1.00 0.00 9 SER A CA 16
ATOM 19369 C C . SER A 1 9 ? -55.541 -3.188 -24.102 1.00 0.00 9 SER A C 16
ATOM 19370 O O . SER A 1 9 ? -55.437 -2.942 -22.901 1.00 0.00 9 SER A O 16
ATOM 19378 N N . GLU A 1 10 ? -54.579 -3.776 -24.807 1.00 0.00 10 GLU A N 16
ATOM 19379 C CA . GLU A 1 10 ? -53.318 -4.175 -24.193 1.00 0.00 10 GLU A CA 16
ATOM 19380 C C . GLU A 1 10 ? -52.397 -2.972 -24.010 1.00 0.00 10 GLU A C 16
ATOM 19381 O O . GLU A 1 10 ? -52.437 -2.021 -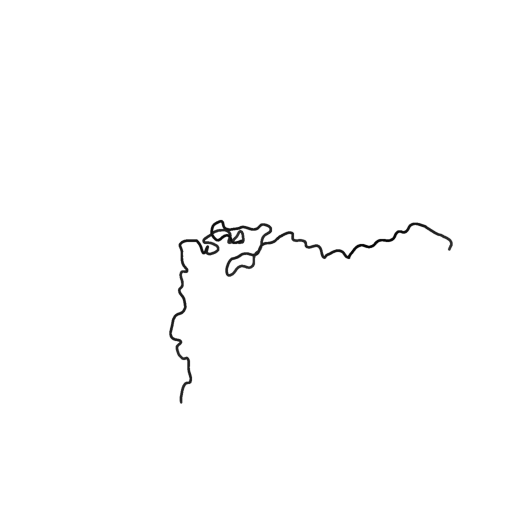24.790 1.00 0.00 10 GLU A O 16
ATOM 19393 N N . VAL A 1 11 ? -51.568 -3.022 -22.972 1.00 0.00 11 VAL A N 16
ATOM 19394 C CA . VAL A 1 11 ? -50.636 -1.938 -22.685 1.00 0.00 11 VAL A CA 16
ATOM 19395 C C . VAL A 1 11 ? -49.404 -2.452 -21.948 1.00 0.00 11 VAL A C 16
ATOM 19396 O O . VAL A 1 11 ? -49.468 -2.776 -20.763 1.00 0.00 11 VAL A O 16
ATOM 19409 N N . ASN A 1 12 ? -48.283 -2.523 -22.658 1.00 0.00 12 ASN A N 16
ATOM 19410 C CA . ASN A 1 12 ? -47.035 -2.997 -22.071 1.00 0.00 12 ASN A CA 16
ATOM 19411 C C . ASN A 1 12 ? -45.866 -2.111 -22.489 1.00 0.00 12 ASN A C 16
ATOM 19412 O O . ASN A 1 12 ? -45.873 -1.524 -23.571 1.00 0.00 12 ASN A O 16
ATOM 19423 N N . VAL A 1 13 ? -44.862 -2.019 -21.622 1.00 0.00 13 VAL A N 16
ATOM 19424 C CA . VAL A 1 13 ? -43.684 -1.205 -21.901 1.00 0.00 13 VAL A CA 16
ATOM 19425 C C . VAL A 1 13 ? -42.406 -2.025 -21.766 1.00 0.00 13 VAL A C 16
ATOM 19426 O O . VAL A 1 13 ? -42.323 -2.935 -20.941 1.00 0.00 13 VAL A O 16
ATOM 19439 N N . VAL A 1 14 ? -41.410 -1.697 -22.582 1.00 0.00 14 VAL A N 16
ATOM 19440 C CA . VAL A 1 14 ? -40.134 -2.401 -22.554 1.00 0.00 14 VAL A CA 16
ATOM 19441 C C . VAL A 1 14 ? -39.024 -1.507 -22.014 1.00 0.00 14 VAL A C 16
ATOM 19442 O O . VAL A 1 14 ? -38.324 -0.838 -22.775 1.00 0.00 14 VAL A O 16
ATOM 19455 N N . LYS A 1 15 ? -38.867 -1.499 -20.695 1.00 0.00 15 LYS A N 16
ATOM 19456 C CA . LYS A 1 15 ? -37.840 -0.688 -20.051 1.00 0.00 15 LYS A CA 16
ATOM 19457 C C . LYS A 1 15 ? -36.797 -1.569 -19.371 1.00 0.00 15 LYS A C 16
ATOM 19458 O O . LYS A 1 15 ? -36.289 -1.232 -18.302 1.00 0.00 15 LYS A O 16
ATOM 19477 N N . GLU A 1 16 ? -36.483 -2.698 -19.999 1.00 0.00 16 GLU A N 16
ATOM 19478 C CA . GLU A 1 16 ? -35.499 -3.626 -19.454 1.00 0.00 16 GLU A CA 16
ATOM 19479 C C . GLU A 1 16 ? -34.369 -2.874 -18.757 1.00 0.00 16 GLU A C 16
ATOM 19480 O O . GLU A 1 16 ? -33.564 -2.204 -19.405 1.00 0.00 16 GLU A O 16
ATOM 19492 N N . ARG A 1 17 ? -34.315 -2.990 -17.435 1.00 0.00 17 ARG A N 16
ATOM 19493 C CA . ARG A 1 17 ? -33.285 -2.320 -16.650 1.00 0.00 17 ARG A CA 16
ATOM 19494 C C . ARG A 1 17 ? -31.896 -2.628 -17.201 1.00 0.00 17 ARG A C 16
ATOM 19495 O O . ARG A 1 17 ? -31.618 -3.731 -17.670 1.00 0.00 17 ARG A O 16
ATOM 19516 N N . PRO A 1 18 ? -31.003 -1.629 -17.145 1.00 0.00 18 PRO A N 16
ATOM 19517 C CA . PRO A 1 18 ? -29.628 -1.768 -17.633 1.00 0.00 18 PRO A CA 16
ATOM 19518 C C . PRO A 1 18 ? -28.792 -2.696 -16.758 1.00 0.00 18 PRO A C 16
ATOM 19519 O O . PRO A 1 18 ? -29.226 -3.109 -15.682 1.00 0.00 18 PRO A O 16
ATOM 19530 N N . LYS A 1 19 ? -27.592 -3.021 -17.225 1.00 0.00 19 LYS A N 16
ATOM 19531 C CA . LYS A 1 19 ? -26.694 -3.899 -16.485 1.00 0.00 19 LYS A CA 16
ATOM 19532 C C . LYS A 1 19 ? -25.336 -3.237 -16.275 1.00 0.00 19 LYS A C 16
ATOM 19533 O O . LYS A 1 19 ? -24.717 -2.751 -17.222 1.00 0.00 19 LYS A O 16
ATOM 19552 N N . THR A 1 20 ? -24.877 -3.221 -15.027 1.00 0.00 20 THR A N 16
ATOM 19553 C CA . THR A 1 20 ? -23.592 -2.619 -14.693 1.00 0.00 20 THR A CA 16
ATOM 19554 C C . THR A 1 20 ? -22.752 -3.557 -13.834 1.00 0.00 20 THR A C 16
ATOM 19555 O O . THR A 1 20 ? -22.734 -3.442 -12.608 1.00 0.00 20 THR A O 16
ATOM 19566 N N . ASP A 1 21 ? -22.057 -4.483 -14.484 1.00 0.00 21 ASP A N 16
ATOM 19567 C CA . ASP A 1 21 ? -21.213 -5.441 -13.779 1.00 0.00 21 ASP A CA 16
ATOM 19568 C C . ASP A 1 21 ? -19.768 -5.348 -14.259 1.00 0.00 21 ASP A C 16
ATOM 19569 O O . ASP A 1 21 ? -19.291 -6.215 -14.991 1.00 0.00 21 ASP A O 16
ATOM 19578 N N . GLU A 1 22 ? -19.078 -4.290 -13.843 1.00 0.00 22 GLU A N 16
ATOM 19579 C CA . GLU A 1 22 ? -17.688 -4.084 -14.233 1.00 0.00 22 GLU A CA 16
ATOM 19580 C C . GLU A 1 22 ? -17.085 -2.895 -13.491 1.00 0.00 22 GLU A C 16
ATOM 19581 O O . GLU A 1 22 ? -17.775 -1.917 -13.199 1.00 0.00 22 GLU A O 16
ATOM 19593 N N . HIS A 1 23 ? -15.794 -2.985 -13.189 1.00 0.00 23 HIS A N 16
ATOM 19594 C CA . HIS A 1 23 ? -15.097 -1.917 -12.482 1.00 0.00 23 HIS A CA 16
ATOM 19595 C C . HIS A 1 23 ? -13.616 -1.900 -12.846 1.00 0.00 23 HIS A C 16
ATOM 19596 O O . HIS A 1 23 ? -12.884 -2.848 -12.560 1.00 0.00 23 HIS A O 16
ATOM 19610 N N . LYS A 1 24 ? -13.180 -0.816 -13.479 1.00 0.00 24 LYS A N 16
ATOM 19611 C CA . LYS A 1 24 ? -11.786 -0.674 -13.882 1.00 0.00 24 LYS A CA 16
ATOM 19612 C C . LYS A 1 24 ? -10.870 -0.619 -12.664 1.00 0.00 24 LYS A C 16
ATOM 19613 O O . LYS A 1 24 ? -11.198 0.007 -11.656 1.00 0.00 24 LYS A O 16
ATOM 19632 N N . SER A 1 25 ? -9.719 -1.277 -12.764 1.00 0.00 25 SER A N 16
ATOM 19633 C CA . SER A 1 25 ? -8.757 -1.305 -11.669 1.00 0.00 25 SER A CA 16
ATOM 19634 C C . SER A 1 25 ? -7.328 -1.228 -12.199 1.00 0.00 25 SER A C 16
ATOM 19635 O O . SER A 1 25 ? -6.917 -2.041 -13.028 1.00 0.00 25 SER A O 16
ATOM 19643 N N . TYR A 1 26 ? -6.576 -0.246 -11.715 1.00 0.00 26 TYR A N 16
ATOM 19644 C CA . TYR A 1 26 ? -5.194 -0.060 -12.142 1.00 0.00 26 TYR A CA 16
ATOM 19645 C C . TYR A 1 26 ? -4.224 -0.520 -11.058 1.00 0.00 26 TYR A C 16
ATOM 19646 O O . TYR A 1 26 ? -4.278 -0.052 -9.921 1.00 0.00 26 TYR A O 16
ATOM 19664 N N . SER A 1 27 ? -3.336 -1.440 -11.421 1.00 0.00 27 SER A N 16
ATOM 19665 C CA . SER A 1 27 ? -2.354 -1.967 -10.480 1.00 0.00 27 SER A CA 16
ATOM 19666 C C . SER A 1 27 ? -1.305 -0.912 -10.141 1.00 0.00 27 SER A C 16
ATOM 19667 O O . SER A 1 27 ? -0.718 -0.295 -11.031 1.00 0.00 27 SER A O 16
ATOM 19675 N N . CYS A 1 28 ? -1.075 -0.709 -8.848 1.00 0.00 28 CYS A N 16
ATOM 19676 C CA . CYS A 1 28 ? -0.099 0.271 -8.389 1.00 0.00 28 CYS A CA 16
ATOM 19677 C C . CYS A 1 28 ? 1.239 0.080 -9.099 1.00 0.00 28 CYS A C 16
ATOM 19678 O O . CYS A 1 28 ? 1.655 -1.046 -9.369 1.00 0.00 28 CYS A O 16
ATOM 19685 N N . SER A 1 29 ? 1.907 1.189 -9.398 1.00 0.00 29 SER A N 16
ATOM 19686 C CA . SER A 1 29 ? 3.195 1.145 -10.080 1.00 0.00 29 SER A CA 16
ATOM 19687 C C . SER A 1 29 ? 4.332 0.947 -9.081 1.00 0.00 29 SER A C 16
ATOM 19688 O O . SER A 1 29 ? 5.464 1.366 -9.320 1.00 0.00 29 SER A O 16
ATOM 19696 N N . PHE A 1 30 ? 4.020 0.304 -7.960 1.00 0.00 30 PHE A N 16
ATOM 19697 C CA . PHE A 1 30 ? 5.014 0.050 -6.924 1.00 0.00 30 PHE A CA 16
ATOM 19698 C C . PHE A 1 30 ? 5.311 -1.442 -6.809 1.00 0.00 30 PHE A C 16
ATOM 19699 O O . PHE A 1 30 ? 4.411 -2.251 -6.579 1.00 0.00 30 PHE A O 16
ATOM 19716 N N . LYS A 1 31 ? 6.580 -1.801 -6.971 1.00 0.00 31 LYS A N 16
ATOM 19717 C CA . LYS A 1 31 ? 6.998 -3.195 -6.886 1.00 0.00 31 LYS A CA 16
ATOM 19718 C C . LYS A 1 31 ? 6.996 -3.676 -5.438 1.00 0.00 31 LYS A C 16
ATOM 19719 O O . LYS A 1 31 ? 8.038 -3.715 -4.785 1.00 0.00 31 LYS A O 16
ATOM 19738 N N . GLY A 1 32 ? 5.818 -4.044 -4.943 1.00 0.00 32 GLY A N 16
ATOM 19739 C CA . GLY A 1 32 ? 5.703 -4.519 -3.577 1.00 0.00 32 GLY A CA 16
ATOM 19740 C C . GLY A 1 32 ? 4.536 -3.891 -2.840 1.00 0.00 32 GLY A C 16
ATOM 19741 O O . GLY A 1 32 ? 4.583 -3.715 -1.623 1.00 0.00 32 GLY A O 16
ATOM 19745 N N . CYS A 1 33 ? 3.487 -3.550 -3.580 1.00 0.00 33 CYS A N 16
ATOM 19746 C CA . CYS A 1 33 ? 2.303 -2.936 -2.992 1.00 0.00 33 CYS A CA 16
ATOM 19747 C C . CYS A 1 33 ? 1.052 -3.752 -3.308 1.00 0.00 33 CYS A C 16
ATOM 19748 O O . CYS A 1 33 ? 0.058 -3.691 -2.585 1.00 0.00 33 CYS A O 16
ATOM 19755 N N . THR A 1 34 ? 1.110 -4.516 -4.394 1.00 0.00 34 THR A N 16
ATOM 19756 C CA . THR A 1 34 ? -0.016 -5.344 -4.807 1.00 0.00 34 THR A CA 16
ATOM 19757 C C . THR A 1 34 ? -1.343 -4.688 -4.442 1.00 0.00 34 THR A C 16
ATOM 19758 O O . THR A 1 34 ? -2.181 -5.293 -3.773 1.00 0.00 34 THR A O 16
ATOM 19769 N N . ASP A 1 35 ? -1.528 -3.450 -4.885 1.00 0.00 35 ASP A N 16
ATOM 19770 C CA . ASP A 1 35 ? -2.754 -2.713 -4.605 1.00 0.00 35 ASP A CA 16
ATOM 19771 C C . ASP A 1 35 ? -3.335 -2.119 -5.885 1.00 0.00 35 ASP A C 16
ATOM 19772 O O . ASP A 1 35 ? -2.608 -1.843 -6.839 1.00 0.00 35 ASP A O 16
ATOM 19781 N N . VAL A 1 36 ? -4.650 -1.927 -5.898 1.00 0.00 36 VAL A N 16
ATOM 19782 C CA . VAL A 1 36 ? -5.329 -1.366 -7.061 1.00 0.00 36 VAL A CA 16
ATOM 19783 C C . VAL A 1 36 ? -6.359 -0.322 -6.645 1.00 0.00 36 VAL A C 16
ATOM 19784 O O . VAL A 1 36 ? -6.674 -0.183 -5.463 1.00 0.00 36 VAL A O 16
ATOM 19797 N N . GLU A 1 37 ? -6.882 0.409 -7.625 1.00 0.00 37 GLU A N 16
ATOM 19798 C CA . GLU A 1 37 ? -7.877 1.442 -7.359 1.00 0.00 37 GLU A CA 16
ATOM 19799 C C . GLU A 1 37 ? -8.804 1.624 -8.558 1.00 0.00 37 GLU A C 16
ATOM 19800 O O . GLU A 1 37 ? -8.434 1.326 -9.694 1.00 0.00 37 GLU A O 16
ATOM 19812 N N . LEU A 1 38 ? -10.010 2.115 -8.295 1.00 0.00 38 LEU A N 16
ATOM 19813 C CA . LEU A 1 38 ? -10.992 2.338 -9.351 1.00 0.00 38 LEU A CA 16
ATOM 19814 C C . LEU A 1 38 ? -10.451 3.300 -10.403 1.00 0.00 38 LEU A C 16
ATOM 19815 O O . LEU A 1 38 ? -10.643 3.098 -11.602 1.00 0.00 38 LEU A O 16
ATOM 19831 N N . VAL A 1 39 ? -9.772 4.348 -9.947 1.00 0.00 39 VAL A N 16
ATOM 19832 C CA . VAL A 1 39 ? -9.199 5.340 -10.849 1.00 0.00 39 VAL A CA 16
ATOM 19833 C C . VAL A 1 39 ? -7.704 5.112 -11.040 1.00 0.00 39 VAL A C 16
ATOM 19834 O O . VAL A 1 39 ? -7.088 4.329 -10.317 1.00 0.00 39 VAL A O 16
ATOM 19847 N N . ALA A 1 40 ? -7.126 5.802 -12.017 1.00 0.00 40 ALA A N 16
ATOM 19848 C CA . ALA A 1 40 ? -5.702 5.677 -12.302 1.00 0.00 40 ALA A CA 16
ATOM 19849 C C . ALA A 1 40 ? -4.950 6.943 -11.908 1.00 0.00 40 ALA A C 16
ATOM 19850 O O . ALA A 1 40 ? -4.926 7.921 -12.656 1.00 0.00 40 ALA A O 16
ATOM 19857 N N . VAL A 1 41 ? -4.337 6.920 -10.729 1.00 0.00 41 VAL A N 16
ATOM 19858 C CA . VAL A 1 41 ? -3.584 8.066 -10.235 1.00 0.00 41 VAL A CA 16
ATOM 19859 C C . VAL A 1 41 ? -2.200 8.129 -10.871 1.00 0.00 41 VAL A C 16
ATOM 19860 O O . VAL A 1 41 ? -1.236 7.576 -10.340 1.00 0.00 41 VAL A O 16
ATOM 19873 N N . ILE A 1 42 ? -2.108 8.806 -12.010 1.00 0.00 42 ILE A N 16
ATOM 19874 C CA . ILE A 1 42 ? -0.841 8.942 -12.718 1.00 0.00 42 ILE A CA 16
ATOM 19875 C C . ILE A 1 42 ? 0.016 10.044 -12.103 1.00 0.00 42 ILE A C 16
ATOM 19876 O O . ILE A 1 42 ? -0.501 11.056 -11.630 1.00 0.00 42 ILE A O 16
ATOM 19892 N N . CYS A 1 43 ? 1.329 9.840 -12.115 1.00 0.00 43 CYS A N 16
ATOM 19893 C CA . CYS A 1 43 ? 2.260 10.816 -11.561 1.00 0.00 43 CYS A CA 16
ATOM 19894 C C . CYS A 1 43 ? 2.849 11.693 -12.662 1.00 0.00 43 CYS A C 16
ATOM 19895 O O . CYS A 1 43 ? 3.393 11.206 -13.653 1.00 0.00 43 CYS A O 16
ATOM 19902 N N . PRO A 1 44 ? 2.738 13.018 -12.486 1.00 0.00 44 PRO A N 16
ATOM 19903 C CA . PRO A 1 44 ? 3.254 13.991 -13.454 1.00 0.00 44 PRO A CA 16
ATOM 19904 C C . PRO A 1 44 ? 4.778 14.024 -13.486 1.00 0.00 44 PRO A C 16
ATOM 19905 O O . PRO A 1 44 ? 5.377 14.861 -14.162 1.00 0.00 44 PRO A O 16
ATOM 19916 N N . TYR A 1 45 ? 5.401 13.108 -12.752 1.00 0.00 45 TYR A N 16
ATOM 19917 C CA . TYR A 1 45 ? 6.856 13.034 -12.695 1.00 0.00 45 TYR A CA 16
ATOM 19918 C C . TYR A 1 45 ? 7.364 11.769 -13.380 1.00 0.00 45 TYR A C 16
ATOM 19919 O O . TYR A 1 45 ? 8.075 11.835 -14.383 1.00 0.00 45 TYR A O 16
ATOM 19937 N N . CYS A 1 46 ? 6.992 10.617 -12.832 1.00 0.00 46 CYS A N 16
ATOM 19938 C CA . CYS A 1 46 ? 7.409 9.336 -13.388 1.00 0.00 46 CYS A CA 16
ATOM 19939 C C . CYS A 1 46 ? 6.400 8.836 -14.418 1.00 0.00 46 CYS A C 16
ATOM 19940 O O . CYS A 1 46 ? 6.642 7.848 -15.111 1.00 0.00 46 CYS A O 16
ATOM 19947 N N . GLU A 1 47 ? 5.268 9.527 -14.513 1.00 0.00 47 GLU A N 16
ATOM 19948 C CA . GLU A 1 47 ? 4.223 9.154 -15.458 1.00 0.00 47 GLU A CA 16
ATOM 19949 C C . GLU A 1 47 ? 3.780 7.710 -15.238 1.00 0.00 47 GLU A C 16
ATOM 19950 O O . GLU A 1 47 ? 3.700 6.922 -16.180 1.00 0.00 47 GLU A O 16
ATOM 19962 N N . LYS A 1 48 ? 3.495 7.370 -13.985 1.00 0.00 48 LYS A N 16
ATOM 19963 C CA . LYS A 1 48 ? 3.060 6.022 -13.638 1.00 0.00 48 LYS A CA 16
ATOM 19964 C C . LYS A 1 48 ? 1.817 6.063 -12.755 1.00 0.00 48 LYS A C 16
ATOM 19965 O O . LYS A 1 48 ? 1.601 7.021 -12.014 1.00 0.00 48 LYS A O 16
ATOM 19984 N N . ASN A 1 49 ? 1.002 5.015 -12.839 1.00 0.00 49 ASN A N 16
ATOM 19985 C CA . ASN A 1 49 ? -0.219 4.931 -12.046 1.00 0.00 49 ASN A CA 16
ATOM 19986 C C . ASN A 1 49 ? 0.049 4.255 -10.705 1.00 0.00 49 ASN A C 16
ATOM 19987 O O . ASN A 1 49 ? 0.587 3.149 -10.651 1.00 0.00 49 ASN A O 16
ATOM 19998 N N . PHE A 1 50 ? -0.332 4.927 -9.623 1.00 0.00 50 PHE A N 16
ATOM 19999 C CA . PHE A 1 50 ? -0.133 4.392 -8.281 1.00 0.00 50 PHE A CA 16
ATOM 20000 C C . PHE A 1 50 ? -1.435 4.419 -7.487 1.00 0.00 50 PHE A C 16
ATOM 20001 O O . PHE A 1 50 ? -2.414 5.042 -7.898 1.00 0.00 50 PHE A O 16
ATOM 20018 N N . CYS A 1 51 ? -1.439 3.738 -6.346 1.00 0.00 51 CYS A N 16
ATOM 20019 C CA . CYS A 1 51 ? -2.620 3.682 -5.492 1.00 0.00 51 CYS A CA 16
ATOM 20020 C C . CYS A 1 51 ? -2.708 4.919 -4.604 1.00 0.00 51 CYS A C 16
ATOM 20021 O O . CYS A 1 51 ? -1.690 5.457 -4.166 1.00 0.00 51 CYS A O 16
ATOM 20028 N N . LEU A 1 52 ? -3.932 5.365 -4.340 1.00 0.00 52 LEU A N 16
ATOM 20029 C CA . LEU A 1 52 ? -4.155 6.539 -3.503 1.00 0.00 52 LEU A CA 16
ATOM 20030 C C . LEU A 1 52 ? -3.140 6.597 -2.366 1.00 0.00 52 LEU A C 16
ATOM 20031 O O . LEU A 1 52 ? -2.623 7.665 -2.036 1.00 0.00 52 LEU A O 16
ATOM 20047 N N . ARG A 1 53 ? -2.858 5.442 -1.772 1.00 0.00 53 ARG A N 16
ATOM 20048 C CA . ARG A 1 53 ? -1.904 5.362 -0.672 1.00 0.00 53 ARG A CA 16
ATOM 20049 C C . ARG A 1 53 ? -0.514 5.798 -1.125 1.00 0.00 53 ARG A C 16
ATOM 20050 O O . ARG A 1 53 ? 0.183 6.523 -0.414 1.00 0.00 53 ARG A O 16
ATOM 20071 N N . HIS A 1 54 ? -0.117 5.352 -2.313 1.00 0.00 54 HIS A N 16
ATOM 20072 C CA . HIS A 1 54 ? 1.190 5.697 -2.861 1.00 0.00 54 HIS A CA 16
ATOM 20073 C C . HIS A 1 54 ? 1.050 6.664 -4.032 1.00 0.00 54 HIS A C 16
ATOM 20074 O O . HIS A 1 54 ? 1.806 6.594 -5.002 1.00 0.00 54 HIS A O 16
ATOM 20088 N N . ARG A 1 55 ? 0.079 7.566 -3.936 1.00 0.00 55 ARG A N 16
ATOM 20089 C CA . ARG A 1 55 ? -0.161 8.546 -4.988 1.00 0.00 55 ARG A CA 16
ATOM 20090 C C . ARG A 1 55 ? 0.945 9.597 -5.015 1.00 0.00 55 ARG A C 16
ATOM 20091 O O . ARG A 1 55 ? 1.392 10.015 -6.084 1.00 0.00 55 ARG A O 16
ATOM 20112 N N . HIS A 1 56 ? 1.383 10.019 -3.833 1.00 0.00 56 HIS A N 16
ATOM 20113 C CA . HIS A 1 56 ? 2.437 11.021 -3.722 1.00 0.00 56 HIS A CA 16
ATOM 20114 C C . HIS A 1 56 ? 3.744 10.501 -4.312 1.00 0.00 56 HIS A C 16
ATOM 20115 O O . HIS A 1 56 ? 3.904 9.300 -4.529 1.00 0.00 56 HIS A O 16
ATOM 20129 N N . GLN A 1 57 ? 4.676 11.414 -4.569 1.00 0.00 57 GLN A N 16
ATOM 20130 C CA . GLN A 1 57 ? 5.968 11.047 -5.136 1.00 0.00 57 GLN A CA 16
ATOM 20131 C C . GLN A 1 57 ? 6.781 10.218 -4.147 1.00 0.00 57 GLN A C 16
ATOM 20132 O O . GLN A 1 57 ? 6.910 9.003 -4.299 1.00 0.00 57 GLN A O 16
ATOM 20146 N N . SER A 1 58 ? 7.327 10.883 -3.134 1.00 0.00 58 SER A N 16
ATOM 20147 C CA . SER A 1 58 ? 8.131 10.208 -2.121 1.00 0.00 58 SER A CA 16
ATOM 20148 C C . SER A 1 58 ? 7.470 8.905 -1.683 1.00 0.00 58 SER A C 16
ATOM 20149 O O . SER A 1 58 ? 8.137 7.884 -1.512 1.00 0.00 58 SER A O 16
ATOM 20157 N N . ASP A 1 59 ? 6.154 8.947 -1.503 1.00 0.00 59 ASP A N 16
ATOM 20158 C CA . ASP A 1 59 ? 5.401 7.771 -1.085 1.00 0.00 59 ASP A CA 16
ATOM 20159 C C . ASP A 1 59 ? 5.790 6.553 -1.918 1.00 0.00 59 ASP A C 16
ATOM 20160 O O . ASP A 1 59 ? 6.113 5.495 -1.378 1.00 0.00 59 ASP A O 16
ATOM 20169 N N . HIS A 1 60 ? 5.755 6.710 -3.238 1.00 0.00 60 HIS A N 16
ATOM 20170 C CA . HIS A 1 60 ? 6.102 5.623 -4.146 1.00 0.00 60 HIS A CA 16
ATOM 20171 C C . HIS A 1 60 ? 7.557 5.733 -4.594 1.00 0.00 60 HIS A C 16
ATOM 20172 O O . HIS A 1 60 ? 7.916 5.290 -5.684 1.00 0.00 60 HIS A O 16
ATOM 20186 N N . ASP A 1 61 ? 8.388 6.326 -3.744 1.00 0.00 61 ASP A N 16
ATOM 20187 C CA . ASP A 1 61 ? 9.804 6.494 -4.052 1.00 0.00 61 ASP A CA 16
ATOM 20188 C C . ASP A 1 61 ? 9.996 6.960 -5.492 1.00 0.00 61 ASP A C 16
ATOM 20189 O O . ASP A 1 61 ? 10.780 6.380 -6.244 1.00 0.00 61 ASP A O 16
ATOM 20198 N N . CYS A 1 62 ? 9.274 8.010 -5.869 1.00 0.00 62 CYS A N 16
ATOM 20199 C CA . CYS A 1 62 ? 9.363 8.554 -7.219 1.00 0.00 62 CYS A CA 16
ATOM 20200 C C . CYS A 1 62 ? 10.817 8.637 -7.677 1.00 0.00 62 CYS A C 16
ATOM 20201 O O . CYS A 1 62 ? 11.551 9.542 -7.281 1.00 0.00 62 CYS A O 16
ATOM 20208 N N . GLU A 1 63 ? 11.223 7.688 -8.515 1.00 0.00 63 GLU A N 16
ATOM 20209 C CA . GLU A 1 63 ? 12.588 7.655 -9.026 1.00 0.00 63 GLU A CA 16
ATOM 20210 C C . GLU A 1 63 ? 13.029 9.040 -9.490 1.00 0.00 63 GLU A C 16
ATOM 20211 O O . GLU A 1 63 ? 14.143 9.478 -9.203 1.00 0.00 63 GLU A O 16
ATOM 20223 N N . LYS A 1 64 ? 12.147 9.724 -10.211 1.00 0.00 64 LYS A N 16
ATOM 20224 C CA . LYS A 1 64 ? 12.443 11.060 -10.716 1.00 0.00 64 LYS A CA 16
ATOM 20225 C C . LYS A 1 64 ? 13.111 11.912 -9.642 1.00 0.00 64 LYS A C 16
ATOM 20226 O O . LYS A 1 64 ? 14.127 12.561 -9.894 1.00 0.00 64 LYS A O 16
ATOM 20245 N N . LEU A 1 65 ? 12.537 11.904 -8.444 1.00 0.00 65 LEU A N 16
ATOM 20246 C CA . LEU A 1 65 ? 13.078 12.675 -7.331 1.00 0.00 65 LEU A CA 16
ATOM 20247 C C . LEU A 1 65 ? 14.602 12.613 -7.315 1.00 0.00 65 LEU A C 16
ATOM 20248 O O . LEU A 1 65 ? 15.202 11.725 -7.920 1.00 0.00 65 LEU A O 16
ATOM 20264 N N . GLU A 1 66 ? 15.221 13.561 -6.619 1.00 0.00 66 GLU A N 16
ATOM 20265 C CA . GLU A 1 66 ? 16.676 13.612 -6.524 1.00 0.00 66 GLU A CA 16
ATOM 20266 C C . GLU A 1 66 ? 17.186 12.640 -5.464 1.00 0.00 66 GLU A C 16
ATOM 20267 O O . GLU A 1 66 ? 18.093 12.962 -4.696 1.00 0.00 66 GLU A O 16
ATOM 20279 N N . VAL A 1 67 ? 16.596 11.450 -5.428 1.00 0.00 67 VAL A N 16
ATOM 20280 C CA . VAL A 1 67 ? 16.990 10.430 -4.463 1.00 0.00 67 VAL A CA 16
ATOM 20281 C C . VAL A 1 67 ? 16.750 9.029 -5.014 1.00 0.00 67 VAL A C 16
ATOM 20282 O O . VAL A 1 67 ? 15.711 8.757 -5.614 1.00 0.00 67 VAL A O 16
ATOM 20295 N N . ALA A 1 68 ? 17.720 8.144 -4.807 1.00 0.00 68 ALA A N 16
ATOM 20296 C CA . ALA A 1 68 ? 17.613 6.770 -5.282 1.00 0.00 68 ALA A CA 16
ATOM 20297 C C . ALA A 1 68 ? 17.304 5.815 -4.133 1.00 0.00 68 ALA A C 16
ATOM 20298 O O . ALA A 1 68 ? 17.225 6.225 -2.975 1.00 0.00 68 ALA A O 16
ATOM 20305 N N . LYS A 1 69 ? 17.130 4.539 -4.462 1.00 0.00 69 LYS A N 16
ATOM 20306 C CA . LYS A 1 69 ? 16.830 3.525 -3.458 1.00 0.00 69 LYS A CA 16
ATOM 20307 C C . LYS A 1 69 ? 17.934 2.474 -3.400 1.00 0.00 69 LYS A C 16
ATOM 20308 O O . LYS A 1 69 ? 18.329 1.897 -4.413 1.00 0.00 69 LYS A O 16
ATOM 20327 N N . PRO A 1 70 ? 18.445 2.218 -2.186 1.00 0.00 70 PRO A N 16
ATOM 20328 C CA . PRO A 1 70 ? 19.509 1.234 -1.967 1.00 0.00 70 PRO A CA 16
ATOM 20329 C C . PRO A 1 70 ? 19.027 -0.198 -2.174 1.00 0.00 70 PRO A C 16
ATOM 20330 O O . PRO A 1 70 ? 18.796 -0.931 -1.212 1.00 0.00 70 PRO A O 16
ATOM 20341 N N . ARG A 1 71 ? 18.877 -0.590 -3.435 1.00 0.00 71 ARG A N 16
ATOM 20342 C CA . ARG A 1 71 ? 18.422 -1.934 -3.768 1.00 0.00 71 ARG A CA 16
ATOM 20343 C C . ARG A 1 71 ? 18.938 -2.359 -5.140 1.00 0.00 71 ARG A C 16
ATOM 20344 O O . ARG A 1 71 ? 18.955 -1.566 -6.080 1.00 0.00 71 ARG A O 16
ATOM 20365 N N . MET A 1 72 ? 19.359 -3.615 -5.245 1.00 0.00 72 MET A N 16
ATOM 20366 C CA . MET A 1 72 ? 19.875 -4.145 -6.502 1.00 0.00 72 MET A CA 16
ATOM 20367 C C . MET A 1 72 ? 20.060 -5.657 -6.419 1.00 0.00 72 MET A C 16
ATOM 20368 O O . MET A 1 72 ? 20.567 -6.176 -5.425 1.00 0.00 72 MET A O 16
ATOM 20382 N N . ALA A 1 73 ? 19.645 -6.358 -7.469 1.00 0.00 73 ALA A N 16
ATOM 20383 C CA . ALA A 1 73 ? 19.767 -7.810 -7.515 1.00 0.00 73 ALA A CA 16
ATOM 20384 C C . ALA A 1 73 ? 21.230 -8.238 -7.502 1.00 0.00 73 ALA A C 16
ATOM 20385 O O . ALA A 1 73 ? 21.942 -8.081 -8.494 1.00 0.00 73 ALA A O 16
ATOM 20392 N N . ALA A 1 74 ? 21.674 -8.780 -6.372 1.00 0.00 74 ALA A N 16
ATOM 20393 C CA . ALA A 1 74 ? 23.052 -9.232 -6.231 1.00 0.00 74 ALA A CA 16
ATOM 20394 C C . ALA A 1 74 ? 23.362 -10.361 -7.209 1.00 0.00 74 ALA A C 16
ATOM 20395 O O . ALA A 1 74 ? 22.468 -11.094 -7.632 1.00 0.00 74 ALA A O 16
ATOM 20402 N N . THR A 1 75 ? 24.636 -10.495 -7.566 1.00 0.00 75 THR A N 16
ATOM 20403 C CA . THR A 1 75 ? 25.064 -11.532 -8.496 1.00 0.00 75 THR A CA 16
ATOM 20404 C C . THR A 1 75 ? 24.537 -12.899 -8.075 1.00 0.00 75 THR A C 16
ATOM 20405 O O . THR A 1 75 ? 24.937 -13.438 -7.043 1.00 0.00 75 THR A O 16
ATOM 20416 N N . GLN A 1 76 ? 23.637 -13.455 -8.880 1.00 0.00 76 GLN A N 16
ATOM 20417 C CA . GLN A 1 76 ? 23.055 -14.760 -8.590 1.00 0.00 76 GLN A CA 16
ATOM 20418 C C . GLN A 1 76 ? 24.008 -15.882 -8.990 1.00 0.00 76 GLN A C 16
ATOM 20419 O O . GLN A 1 76 ? 25.079 -15.633 -9.545 1.00 0.00 76 GLN A O 16
ATOM 20433 N N . LYS A 1 77 ? 23.612 -17.118 -8.705 1.00 0.00 77 LYS A N 16
ATOM 20434 C CA . LYS A 1 77 ? 24.429 -18.279 -9.035 1.00 0.00 77 LYS A CA 16
ATOM 20435 C C . LYS A 1 77 ? 23.557 -19.450 -9.477 1.00 0.00 77 LYS A C 16
ATOM 20436 O O . LYS A 1 77 ? 22.434 -19.616 -8.999 1.00 0.00 77 LYS A O 16
ATOM 20455 N N . LEU A 1 78 ? 24.081 -20.260 -10.390 1.00 0.00 78 LEU A N 16
ATOM 20456 C CA . LEU A 1 78 ? 23.351 -21.417 -10.896 1.00 0.00 78 LEU A CA 16
ATOM 20457 C C . LEU A 1 78 ? 23.927 -22.713 -10.334 1.00 0.00 78 LEU A C 16
ATOM 20458 O O . LEU A 1 78 ? 25.122 -22.802 -10.052 1.00 0.00 78 LEU A O 16
ATOM 20474 N N . VAL A 1 79 ? 23.069 -23.716 -10.174 1.00 0.00 79 VAL A N 16
ATOM 20475 C CA . VAL A 1 79 ? 23.493 -25.008 -9.649 1.00 0.00 79 VAL A CA 16
ATOM 20476 C C . VAL A 1 79 ? 22.830 -26.153 -10.406 1.00 0.00 79 VAL A C 16
ATOM 20477 O O . VAL A 1 79 ? 21.638 -26.102 -10.710 1.00 0.00 79 VAL A O 16
ATOM 20490 N N . ARG A 1 80 ? 23.610 -27.186 -10.707 1.00 0.00 80 ARG A N 16
ATOM 20491 C CA . ARG A 1 80 ? 23.099 -28.345 -11.430 1.00 0.00 80 ARG A CA 16
ATOM 20492 C C . ARG A 1 80 ? 23.866 -29.607 -11.047 1.00 0.00 80 ARG A C 16
ATOM 20493 O O . ARG A 1 80 ? 25.091 -29.587 -10.923 1.00 0.00 80 ARG A O 16
ATOM 20514 N N . SER A 1 81 ? 23.138 -30.703 -10.860 1.00 0.00 81 SER A N 16
ATOM 20515 C CA . SER A 1 81 ? 23.750 -31.973 -10.488 1.00 0.00 81 SER A CA 16
ATOM 20516 C C . SER A 1 81 ? 23.569 -33.009 -11.593 1.00 0.00 81 SER A C 16
ATOM 20517 O O . SER A 1 81 ? 22.762 -32.827 -12.504 1.00 0.00 81 SER A O 16
ATOM 20525 N N . GLY A 1 82 ? 24.328 -34.097 -11.506 1.00 0.00 82 GLY A N 16
ATOM 20526 C CA . GLY A 1 82 ? 24.237 -35.146 -12.505 1.00 0.00 82 GLY A CA 16
ATOM 20527 C C . GLY A 1 82 ? 22.822 -35.659 -12.680 1.00 0.00 82 GLY A C 16
ATOM 20528 O O . GLY A 1 82 ? 22.233 -36.242 -11.770 1.00 0.00 82 GLY A O 16
ATOM 20532 N N . PRO A 1 83 ? 22.253 -35.440 -13.875 1.00 0.00 83 PRO A N 16
ATOM 20533 C CA . PRO A 1 83 ? 20.890 -35.876 -14.195 1.00 0.00 83 PRO A CA 16
ATOM 20534 C C . PRO A 1 83 ? 20.778 -37.392 -14.309 1.00 0.00 83 PRO A C 16
ATOM 20535 O O . PRO A 1 83 ? 21.671 -38.052 -14.841 1.00 0.00 83 PRO A O 16
ATOM 20546 N N . SER A 1 84 ? 19.675 -37.939 -13.808 1.00 0.00 84 SER A N 16
ATOM 20547 C CA . SER A 1 84 ? 19.448 -39.379 -13.851 1.00 0.00 84 SER A CA 16
ATOM 20548 C C . SER A 1 84 ? 18.106 -39.698 -14.504 1.00 0.00 84 SER A C 16
ATOM 20549 O O . SER A 1 84 ? 17.216 -38.850 -14.564 1.00 0.00 84 SER A O 16
ATOM 20557 N N . SER A 1 85 ? 17.970 -40.927 -14.992 1.00 0.00 85 SER A N 16
ATOM 20558 C CA . SER A 1 85 ? 16.739 -41.358 -15.644 1.00 0.00 85 SER A CA 16
ATOM 20559 C C . SER A 1 85 ? 15.807 -42.041 -14.648 1.00 0.00 85 SER A C 16
ATOM 20560 O O . SER A 1 85 ? 16.255 -42.742 -13.742 1.00 0.00 85 SER A O 16
ATOM 20568 N N . GLY A 1 86 ? 14.506 -41.830 -14.823 1.00 0.00 86 GLY A N 16
ATOM 20569 C CA . GLY A 1 86 ? 13.530 -42.431 -13.933 1.00 0.00 86 GLY A CA 16
ATOM 20570 C C . GLY A 1 86 ? 12.894 -43.673 -14.524 1.00 0.00 86 GLY A C 16
ATOM 20571 O O . GLY A 1 86 ? 13.495 -44.744 -14.455 1.00 0.00 86 GLY A O 16
ATOM 20577 N N . GLY A 1 1 ? -63.727 -45.571 -40.810 1.00 0.00 1 GLY A N 17
ATOM 20578 C CA . GLY A 1 1 ? -62.311 -45.326 -40.608 1.00 0.00 1 GLY A CA 17
ATOM 20579 C C . GLY A 1 1 ? -61.941 -43.869 -40.800 1.00 0.00 1 GLY A C 17
ATOM 20580 O O . GLY A 1 1 ? -62.746 -43.076 -41.288 1.00 0.00 1 GLY A O 17
ATOM 20584 N N . SER A 1 2 ? -60.719 -43.514 -40.414 1.00 0.00 2 SER A N 17
ATOM 20585 C CA . SER A 1 2 ? -60.246 -42.140 -40.541 1.00 0.00 2 SER A CA 17
ATOM 20586 C C . SER A 1 2 ? -58.733 -42.068 -40.359 1.00 0.00 2 SER A C 17
ATOM 20587 O O . SER A 1 2 ? -58.136 -42.913 -39.692 1.00 0.00 2 SER A O 17
ATOM 20595 N N . SER A 1 3 ? -58.119 -41.052 -40.957 1.00 0.00 3 SER A N 17
ATOM 20596 C CA . SER A 1 3 ? -56.676 -40.870 -40.864 1.00 0.00 3 SER A CA 17
ATOM 20597 C C . SER A 1 3 ? -56.293 -39.417 -41.130 1.00 0.00 3 SER A C 17
ATOM 20598 O O . SER A 1 3 ? -56.733 -38.817 -42.110 1.00 0.00 3 SER A O 17
ATOM 20606 N N . GLY A 1 4 ? -55.469 -38.857 -40.249 1.00 0.00 4 GLY A N 17
ATOM 20607 C CA . GLY A 1 4 ? -55.041 -37.480 -40.406 1.00 0.00 4 GLY A CA 17
ATOM 20608 C C . GLY A 1 4 ? -54.465 -36.903 -39.127 1.00 0.00 4 GLY A C 17
ATOM 20609 O O . GLY A 1 4 ? -54.632 -37.475 -38.050 1.00 0.00 4 GLY A O 17
ATOM 20613 N N . SER A 1 5 ? -53.784 -35.768 -39.246 1.00 0.00 5 SER A N 17
ATOM 20614 C CA . SER A 1 5 ? -53.177 -35.116 -38.092 1.00 0.00 5 SER A CA 17
ATOM 20615 C C . SER A 1 5 ? -53.028 -33.617 -38.330 1.00 0.00 5 SER A C 17
ATOM 20616 O O . SER A 1 5 ? -53.009 -33.157 -39.472 1.00 0.00 5 SER A O 17
ATOM 20624 N N . SER A 1 6 ? -52.923 -32.859 -37.243 1.00 0.00 6 SER A N 17
ATOM 20625 C CA . SER A 1 6 ? -52.780 -31.410 -37.332 1.00 0.00 6 SER A CA 17
ATOM 20626 C C . SER A 1 6 ? -52.299 -30.829 -36.006 1.00 0.00 6 SER A C 17
ATOM 20627 O O . SER A 1 6 ? -52.781 -31.207 -34.939 1.00 0.00 6 SER A O 17
ATOM 20635 N N . GLY A 1 7 ? -51.345 -29.907 -36.082 1.00 0.00 7 GLY A N 17
ATOM 20636 C CA . GLY A 1 7 ? -50.814 -29.288 -34.882 1.00 0.00 7 GLY A CA 17
ATOM 20637 C C . GLY A 1 7 ? -50.097 -27.983 -35.171 1.00 0.00 7 GLY A C 17
ATOM 20638 O O . GLY A 1 7 ? -49.912 -27.612 -36.330 1.00 0.00 7 GLY A O 17
ATOM 20642 N N . CYS A 1 8 ? -49.694 -27.285 -34.115 1.00 0.00 8 CYS A N 17
ATOM 20643 C CA . CYS A 1 8 ? -48.996 -26.013 -34.260 1.00 0.00 8 CYS A CA 17
ATOM 20644 C C . CYS A 1 8 ? -48.342 -25.598 -32.946 1.00 0.00 8 CYS A C 17
ATOM 20645 O O . CYS A 1 8 ? -48.839 -25.917 -31.866 1.00 0.00 8 CYS A O 17
ATOM 20653 N N . SER A 1 9 ? -47.224 -24.887 -33.046 1.00 0.00 9 SER A N 17
ATOM 20654 C CA . SER A 1 9 ? -46.498 -24.433 -31.866 1.00 0.00 9 SER A CA 17
ATOM 20655 C C . SER A 1 9 ? -45.525 -23.314 -32.223 1.00 0.00 9 SER A C 17
ATOM 20656 O O . SER A 1 9 ? -44.721 -23.447 -33.145 1.00 0.00 9 SER A O 17
ATOM 20664 N N . GLU A 1 10 ? -45.606 -22.210 -31.485 1.00 0.00 10 GLU A N 17
ATOM 20665 C CA . GLU A 1 10 ? -44.733 -21.067 -31.725 1.00 0.00 10 GLU A CA 17
ATOM 20666 C C . GLU A 1 10 ? -44.038 -20.634 -30.437 1.00 0.00 10 GLU A C 17
ATOM 20667 O O . GLU A 1 10 ? -44.467 -20.985 -29.338 1.00 0.00 10 GLU A O 17
ATOM 20679 N N . VAL A 1 11 ? -42.960 -19.870 -30.582 1.00 0.00 11 VAL A N 17
ATOM 20680 C CA . VAL A 1 11 ? -42.204 -19.388 -29.432 1.00 0.00 11 VAL A CA 17
ATOM 20681 C C . VAL A 1 11 ? -41.862 -17.910 -29.579 1.00 0.00 11 VAL A C 17
ATOM 20682 O O . VAL A 1 11 ? -41.453 -17.461 -30.649 1.00 0.00 11 VAL A O 17
ATOM 20695 N N . ASN A 1 12 ? -42.032 -17.158 -28.496 1.00 0.00 12 ASN A N 17
ATOM 20696 C CA . ASN A 1 12 ? -41.741 -15.729 -28.505 1.00 0.00 12 ASN A CA 17
ATOM 20697 C C . ASN A 1 12 ? -41.068 -15.303 -27.203 1.00 0.00 12 ASN A C 17
ATOM 20698 O O . ASN A 1 12 ? -41.434 -15.766 -26.122 1.00 0.00 12 ASN A O 17
ATOM 20709 N N . VAL A 1 13 ? -40.083 -14.418 -27.315 1.00 0.00 13 VAL A N 17
ATOM 20710 C CA . VAL A 1 13 ? -39.359 -13.928 -26.148 1.00 0.00 13 VAL A CA 17
ATOM 20711 C C . VAL A 1 13 ? -38.380 -12.825 -26.532 1.00 0.00 13 VAL A C 17
ATOM 20712 O O . VAL A 1 13 ? -37.823 -12.828 -27.630 1.00 0.00 13 VAL A O 17
ATOM 20725 N N . VAL A 1 14 ? -38.173 -11.880 -25.620 1.00 0.00 14 VAL A N 17
ATOM 20726 C CA . VAL A 1 14 ? -37.260 -10.770 -25.861 1.00 0.00 14 VAL A CA 17
ATOM 20727 C C . VAL A 1 14 ? -36.052 -10.840 -24.933 1.00 0.00 14 VAL A C 17
ATOM 20728 O O . VAL A 1 14 ? -36.197 -10.970 -23.717 1.00 0.00 14 VAL A O 17
ATOM 20741 N N . LYS A 1 15 ? -34.861 -10.752 -25.513 1.00 0.00 15 LYS A N 17
ATOM 20742 C CA . LYS A 1 15 ? -33.626 -10.803 -24.739 1.00 0.00 15 LYS A CA 17
ATOM 20743 C C . LYS A 1 15 ? -33.269 -9.425 -24.194 1.00 0.00 15 LYS A C 17
ATOM 20744 O O . LYS A 1 15 ? -33.530 -8.407 -24.834 1.00 0.00 15 LYS A O 17
ATOM 20763 N N . GLU A 1 16 ? -32.668 -9.400 -23.008 1.00 0.00 16 GLU A N 17
ATOM 20764 C CA . GLU A 1 16 ? -32.274 -8.145 -22.378 1.00 0.00 16 GLU A CA 17
ATOM 20765 C C . GLU A 1 16 ? -30.755 -8.013 -22.331 1.00 0.00 16 GLU A C 17
ATOM 20766 O O . GLU A 1 16 ? -30.084 -8.706 -21.566 1.00 0.00 16 GLU A O 17
ATOM 20778 N N . ARG A 1 17 ? -30.219 -7.118 -23.155 1.00 0.00 17 ARG A N 17
ATOM 20779 C CA . ARG A 1 17 ? -28.779 -6.896 -23.209 1.00 0.00 17 ARG A CA 17
ATOM 20780 C C . ARG A 1 17 ? -28.199 -6.741 -21.806 1.00 0.00 17 ARG A C 17
ATOM 20781 O O . ARG A 1 17 ? -28.628 -5.896 -21.021 1.00 0.00 17 ARG A O 17
ATOM 20802 N N . PRO A 1 18 ? -27.202 -7.577 -21.483 1.00 0.00 18 PRO A N 17
ATOM 20803 C CA . PRO A 1 18 ? -26.542 -7.553 -20.174 1.00 0.00 18 PRO A CA 17
ATOM 20804 C C . PRO A 1 18 ? -25.690 -6.304 -19.977 1.00 0.00 18 PRO A C 17
ATOM 20805 O O . PRO A 1 18 ? -25.272 -5.666 -20.943 1.00 0.00 18 PRO A O 17
ATOM 20816 N N . LYS A 1 19 ? -25.436 -5.959 -18.719 1.00 0.00 19 LYS A N 17
ATOM 20817 C CA . LYS A 1 19 ? -24.632 -4.786 -18.394 1.00 0.00 19 LYS A CA 17
ATOM 20818 C C . LYS A 1 19 ? -23.225 -5.192 -17.969 1.00 0.00 19 LYS A C 17
ATOM 20819 O O . LYS A 1 19 ? -22.235 -4.697 -18.509 1.00 0.00 19 LYS A O 17
ATOM 20838 N N . THR A 1 20 ? -23.142 -6.097 -16.999 1.00 0.00 20 THR A N 17
ATOM 20839 C CA . THR A 1 20 ? -21.856 -6.570 -16.502 1.00 0.00 20 THR A CA 17
ATOM 20840 C C . THR A 1 20 ? -20.815 -5.457 -16.525 1.00 0.00 20 THR A C 17
ATOM 20841 O O . THR A 1 20 ? -19.650 -5.690 -16.849 1.00 0.00 20 THR A O 17
ATOM 20852 N N . ASP A 1 21 ? -21.242 -4.247 -16.179 1.00 0.00 21 ASP A N 17
ATOM 20853 C CA . ASP A 1 21 ? -20.345 -3.097 -16.159 1.00 0.00 21 ASP A CA 17
ATOM 20854 C C . ASP A 1 21 ? -18.976 -3.485 -15.608 1.00 0.00 21 ASP A C 17
ATOM 20855 O O . ASP A 1 21 ? -18.833 -3.768 -14.419 1.00 0.00 21 ASP A O 17
ATOM 20864 N N . GLU A 1 22 ? -17.974 -3.497 -16.481 1.00 0.00 22 GLU A N 17
ATOM 20865 C CA . GLU A 1 22 ? -16.618 -3.852 -16.081 1.00 0.00 22 GLU A CA 17
ATOM 20866 C C . GLU A 1 22 ? -16.047 -2.819 -15.114 1.00 0.00 22 GLU A C 17
ATOM 20867 O O . GLU A 1 22 ? -15.801 -1.672 -15.488 1.00 0.00 22 GLU A O 17
ATOM 20879 N N . HIS A 1 23 ? -15.840 -3.234 -13.868 1.00 0.00 23 HIS A N 17
ATOM 20880 C CA . HIS A 1 23 ? -15.298 -2.345 -12.847 1.00 0.00 23 HIS A CA 17
ATOM 20881 C C . HIS A 1 23 ? -13.835 -2.021 -13.129 1.00 0.00 23 HIS A C 17
ATOM 20882 O O . HIS A 1 23 ? -12.947 -2.835 -12.873 1.00 0.00 23 HIS A O 17
ATOM 20896 N N . LYS A 1 24 ? -13.589 -0.827 -13.659 1.00 0.00 24 LYS A N 17
ATOM 20897 C CA . LYS A 1 24 ? -12.234 -0.394 -13.976 1.00 0.00 24 LYS A CA 17
ATOM 20898 C C . LYS A 1 24 ? -11.337 -0.468 -12.745 1.00 0.00 24 LYS A C 17
ATOM 20899 O O . LYS A 1 24 ? -11.728 -0.052 -11.654 1.00 0.00 24 LYS A O 17
ATOM 20918 N N . SER A 1 25 ? -10.132 -1.000 -12.927 1.00 0.00 25 SER A N 17
ATOM 20919 C CA . SER A 1 25 ? -9.180 -1.131 -11.830 1.00 0.00 25 SER A CA 17
ATOM 20920 C C . SER A 1 25 ? -7.746 -1.095 -12.348 1.00 0.00 25 SER A C 17
ATOM 20921 O O . SER A 1 25 ? -7.372 -1.870 -13.228 1.00 0.00 25 SER A O 17
ATOM 20929 N N . TYR A 1 26 ? -6.946 -0.189 -11.795 1.00 0.00 26 TYR A N 17
ATOM 20930 C CA . TYR A 1 26 ? -5.553 -0.050 -12.202 1.00 0.00 26 TYR A CA 17
ATOM 20931 C C . TYR A 1 26 ? -4.615 -0.588 -11.126 1.00 0.00 26 TYR A C 17
ATOM 20932 O O . TYR A 1 26 ? -4.790 -0.314 -9.939 1.00 0.00 26 TYR A O 17
ATOM 20950 N N . SER A 1 27 ? -3.617 -1.356 -11.551 1.00 0.00 27 SER A N 17
ATOM 20951 C CA . SER A 1 27 ? -2.651 -1.937 -10.626 1.00 0.00 27 SER A CA 17
ATOM 20952 C C . SER A 1 27 ? -1.567 -0.925 -10.267 1.00 0.00 27 SER A C 17
ATOM 20953 O O . SER A 1 27 ? -1.068 -0.201 -11.128 1.00 0.00 27 SER A O 17
ATOM 20961 N N . CYS A 1 28 ? -1.207 -0.882 -8.988 1.00 0.00 28 CYS A N 17
ATOM 20962 C CA . CYS A 1 28 ? -0.183 0.040 -8.512 1.00 0.00 28 CYS A CA 17
ATOM 20963 C C . CYS A 1 28 ? 1.187 -0.335 -9.070 1.00 0.00 28 CYS A C 17
ATOM 20964 O O . CYS A 1 28 ? 1.493 -1.513 -9.254 1.00 0.00 28 CYS A O 17
ATOM 20971 N N . SER A 1 29 ? 2.008 0.676 -9.336 1.00 0.00 29 SER A N 17
ATOM 20972 C CA . SER A 1 29 ? 3.344 0.454 -9.876 1.00 0.00 29 SER A CA 17
ATOM 20973 C C . SER A 1 29 ? 4.398 0.557 -8.778 1.00 0.00 29 SER A C 17
ATOM 20974 O O . SER A 1 29 ? 5.524 0.990 -9.020 1.00 0.00 29 SER A O 17
ATOM 20982 N N . PHE A 1 30 ? 4.023 0.155 -7.568 1.00 0.00 30 PHE A N 17
ATOM 20983 C CA . PHE A 1 30 ? 4.934 0.202 -6.430 1.00 0.00 30 PHE A CA 17
ATOM 20984 C C . PHE A 1 30 ? 5.490 -1.185 -6.120 1.00 0.00 30 PHE A C 17
ATOM 20985 O O . PHE A 1 30 ? 4.760 -2.176 -6.130 1.00 0.00 30 PHE A O 17
ATOM 21002 N N . LYS A 1 31 ? 6.789 -1.248 -5.845 1.00 0.00 31 LYS A N 17
ATOM 21003 C CA . LYS A 1 31 ? 7.445 -2.511 -5.532 1.00 0.00 31 LYS A CA 17
ATOM 21004 C C . LYS A 1 31 ? 6.960 -3.059 -4.193 1.00 0.00 31 LYS A C 17
ATOM 21005 O O . LYS A 1 31 ? 7.479 -2.696 -3.138 1.00 0.00 31 LYS A O 17
ATOM 21024 N N . GLY A 1 32 ? 5.961 -3.935 -4.243 1.00 0.00 32 GLY A N 17
ATOM 21025 C CA . GLY A 1 32 ? 5.424 -4.518 -3.028 1.00 0.00 32 GLY A CA 17
ATOM 21026 C C . GLY A 1 32 ? 4.012 -4.051 -2.736 1.00 0.00 32 GLY A C 17
ATOM 21027 O O . GLY A 1 32 ? 3.639 -3.866 -1.577 1.00 0.00 32 GLY A O 17
ATOM 21031 N N . CYS A 1 33 ? 3.224 -3.859 -3.788 1.00 0.00 33 CYS A N 17
ATOM 21032 C CA . CYS A 1 33 ? 1.845 -3.409 -3.640 1.00 0.00 33 CYS A CA 17
ATOM 21033 C C . CYS A 1 33 ? 0.942 -4.070 -4.677 1.00 0.00 33 CYS A C 17
ATOM 21034 O O . CYS A 1 33 ? 1.248 -4.076 -5.870 1.00 0.00 33 CYS A O 17
ATOM 21041 N N . THR A 1 34 ? -0.173 -4.626 -4.215 1.00 0.00 34 THR A N 17
ATOM 21042 C CA . THR A 1 34 ? -1.120 -5.291 -5.101 1.00 0.00 34 THR A CA 17
ATOM 21043 C C . THR A 1 34 ? -2.527 -4.733 -4.919 1.00 0.00 34 THR A C 17
ATOM 21044 O O . THR A 1 34 ? -3.504 -5.483 -4.893 1.00 0.00 34 THR A O 17
ATOM 21055 N N . ASP A 1 35 ? -2.625 -3.414 -4.795 1.00 0.00 35 ASP A N 17
ATOM 21056 C CA . ASP A 1 35 ? -3.914 -2.756 -4.617 1.00 0.00 35 ASP A CA 17
ATOM 21057 C C . ASP A 1 35 ? -4.306 -1.982 -5.872 1.00 0.00 35 ASP A C 17
ATOM 21058 O O . ASP A 1 35 ? -3.452 -1.432 -6.567 1.00 0.00 35 ASP A O 17
ATOM 21067 N N . VAL A 1 36 ? -5.604 -1.946 -6.157 1.00 0.00 36 VAL A N 17
ATOM 21068 C CA . VAL A 1 36 ? -6.110 -1.240 -7.328 1.00 0.00 36 VAL A CA 17
ATOM 21069 C C . VAL A 1 36 ? -7.197 -0.243 -6.942 1.00 0.00 36 VAL A C 17
ATOM 21070 O O . VAL A 1 36 ? -7.648 -0.215 -5.797 1.00 0.00 36 VAL A O 17
ATOM 21083 N N . GLU A 1 37 ? -7.614 0.573 -7.905 1.00 0.00 37 GLU A N 17
ATOM 21084 C CA . GLU A 1 37 ? -8.649 1.571 -7.665 1.00 0.00 37 GLU A CA 17
ATOM 21085 C C . GLU A 1 37 ? -9.435 1.857 -8.940 1.00 0.00 37 GLU A C 17
ATOM 21086 O O . GLU A 1 37 ? -8.974 1.570 -10.046 1.00 0.00 37 GLU A O 17
ATOM 21098 N N . LEU A 1 38 ? -10.626 2.424 -8.779 1.00 0.00 38 LEU A N 17
ATOM 21099 C CA . LEU A 1 38 ? -11.479 2.749 -9.918 1.00 0.00 38 LEU A CA 17
ATOM 21100 C C . LEU A 1 38 ? -10.750 3.658 -10.902 1.00 0.00 38 LEU A C 17
ATOM 21101 O O . LEU A 1 38 ? -10.796 3.442 -12.113 1.00 0.00 38 LEU A O 17
ATOM 21117 N N . VAL A 1 39 ? -10.076 4.675 -10.374 1.00 0.00 39 VAL A N 17
ATOM 21118 C CA . VAL A 1 39 ? -9.334 5.615 -11.205 1.00 0.00 39 VAL A CA 17
ATOM 21119 C C . VAL A 1 39 ? -7.872 5.200 -11.333 1.00 0.00 39 VAL A C 17
ATOM 21120 O O . VAL A 1 39 ? -7.454 4.184 -10.780 1.00 0.00 39 VAL A O 17
ATOM 21133 N N . ALA A 1 40 ? -7.099 5.995 -12.066 1.00 0.00 40 ALA A N 17
ATOM 21134 C CA . ALA A 1 40 ? -5.683 5.713 -12.265 1.00 0.00 40 ALA A CA 17
ATOM 21135 C C . ALA A 1 40 ? -4.823 6.904 -11.855 1.00 0.00 40 ALA A C 17
ATOM 21136 O O . ALA A 1 40 ? -4.604 7.824 -12.643 1.00 0.00 40 ALA A O 17
ATOM 21143 N N . VAL A 1 41 ? -4.338 6.880 -10.618 1.00 0.00 41 VAL A N 17
ATOM 21144 C CA . VAL A 1 41 ? -3.501 7.957 -10.104 1.00 0.00 41 VAL A CA 17
ATOM 21145 C C . VAL A 1 41 ? -2.129 7.951 -10.767 1.00 0.00 41 VAL A C 17
ATOM 21146 O O . VAL A 1 41 ? -1.220 7.244 -10.331 1.00 0.00 41 VAL A O 17
ATOM 21159 N N . ILE A 1 42 ? -1.985 8.744 -11.824 1.00 0.00 42 ILE A N 17
ATOM 21160 C CA . ILE A 1 42 ? -0.722 8.832 -12.546 1.00 0.00 42 ILE A CA 17
ATOM 21161 C C . ILE A 1 42 ? 0.146 9.960 -12.001 1.00 0.00 42 ILE A C 17
ATOM 21162 O O . ILE A 1 42 ? -0.351 11.036 -11.668 1.00 0.00 42 ILE A O 17
ATOM 21178 N N . CYS A 1 43 ? 1.448 9.709 -11.915 1.00 0.00 43 CYS A N 17
ATOM 21179 C CA . CYS A 1 43 ? 2.388 10.703 -11.412 1.00 0.00 43 CYS A CA 17
ATOM 21180 C C . CYS A 1 43 ? 2.886 11.601 -12.541 1.00 0.00 43 CYS A C 17
ATOM 21181 O O . CYS A 1 43 ? 3.412 11.136 -13.552 1.00 0.00 43 CYS A O 17
ATOM 21188 N N . PRO A 1 44 ? 2.716 12.920 -12.366 1.00 0.00 44 PRO A N 17
ATOM 21189 C CA . PRO A 1 44 ? 3.142 13.912 -13.358 1.00 0.00 44 PRO A CA 17
ATOM 21190 C C . PRO A 1 44 ? 4.659 14.021 -13.455 1.00 0.00 44 PRO A C 17
ATOM 21191 O O . PRO A 1 44 ? 5.186 14.877 -14.165 1.00 0.00 44 PRO A O 17
ATOM 21202 N N . TYR A 1 45 ? 5.357 13.148 -12.737 1.00 0.00 45 TYR A N 17
ATOM 21203 C CA . TYR A 1 45 ? 6.815 13.148 -12.740 1.00 0.00 45 TYR A CA 17
ATOM 21204 C C . TYR A 1 45 ? 7.358 11.915 -13.457 1.00 0.00 45 TYR A C 17
ATOM 21205 O O . TYR A 1 45 ? 8.033 12.024 -14.481 1.00 0.00 45 TYR A O 17
ATOM 21223 N N . CYS A 1 46 ? 7.058 10.741 -12.911 1.00 0.00 46 CYS A N 17
ATOM 21224 C CA . CYS A 1 46 ? 7.514 9.486 -13.496 1.00 0.00 46 CYS A CA 17
ATOM 21225 C C . CYS A 1 46 ? 6.487 8.942 -14.484 1.00 0.00 46 CYS A C 17
ATOM 21226 O O . CYS A 1 46 ? 6.771 8.013 -15.240 1.00 0.00 46 CYS A O 17
ATOM 21233 N N . GLU A 1 47 ? 5.293 9.527 -14.471 1.00 0.00 47 GLU A N 17
ATOM 21234 C CA . GLU A 1 47 ? 4.224 9.099 -15.366 1.00 0.00 47 GLU A CA 17
ATOM 21235 C C . GLU A 1 47 ? 3.864 7.636 -15.124 1.00 0.00 47 GLU A C 17
ATOM 21236 O O . GLU A 1 47 ? 3.749 6.849 -16.064 1.00 0.00 47 GLU A O 17
ATOM 21248 N N . LYS A 1 48 ? 3.688 7.278 -13.856 1.00 0.00 48 LYS A N 17
ATOM 21249 C CA . LYS A 1 48 ? 3.341 5.911 -13.488 1.00 0.00 48 LYS A CA 17
ATOM 21250 C C . LYS A 1 48 ? 2.050 5.877 -12.676 1.00 0.00 48 LYS A C 17
ATOM 21251 O O . LYS A 1 48 ? 1.709 6.844 -11.996 1.00 0.00 48 LYS A O 17
ATOM 21270 N N . ASN A 1 49 ? 1.338 4.757 -12.751 1.00 0.00 49 ASN A N 17
ATOM 21271 C CA . ASN A 1 49 ? 0.085 4.598 -12.022 1.00 0.00 49 ASN A CA 17
ATOM 21272 C C . ASN A 1 49 ? 0.335 4.020 -10.632 1.00 0.00 49 ASN A C 17
ATOM 21273 O O . ASN A 1 49 ? 1.079 3.051 -10.475 1.00 0.00 49 ASN A O 17
ATOM 21284 N N . PHE A 1 50 ? -0.293 4.620 -9.626 1.00 0.00 50 PHE A N 17
ATOM 21285 C CA . PHE A 1 50 ? -0.139 4.165 -8.249 1.00 0.00 50 PHE A CA 17
ATOM 21286 C C . PHE A 1 50 ? -1.467 4.237 -7.502 1.00 0.00 50 PHE A C 17
ATOM 21287 O O . PHE A 1 50 ? -2.464 4.733 -8.029 1.00 0.00 50 PHE A O 17
ATOM 21304 N N . CYS A 1 51 ? -1.474 3.738 -6.270 1.00 0.00 51 CYS A N 17
ATOM 21305 C CA . CYS A 1 51 ? -2.678 3.743 -5.449 1.00 0.00 51 CYS A CA 17
ATOM 21306 C C . CYS A 1 51 ? -2.725 4.983 -4.560 1.00 0.00 51 CYS A C 17
ATOM 21307 O O . CYS A 1 51 ? -1.688 5.531 -4.185 1.00 0.00 51 CYS A O 17
ATOM 21314 N N . LEU A 1 52 ? -3.934 5.420 -4.227 1.00 0.00 52 LEU A N 17
ATOM 21315 C CA . LEU A 1 52 ? -4.118 6.595 -3.382 1.00 0.00 52 LEU A CA 17
ATOM 21316 C C . LEU A 1 52 ? -3.063 6.644 -2.281 1.00 0.00 52 LEU A C 17
ATOM 21317 O O . LEU A 1 52 ? -2.530 7.707 -1.966 1.00 0.00 52 LEU A O 17
ATOM 21333 N N . ARG A 1 53 ? -2.767 5.485 -1.701 1.00 0.00 53 ARG A N 17
ATOM 21334 C CA . ARG A 1 53 ? -1.776 5.396 -0.636 1.00 0.00 53 ARG A CA 17
ATOM 21335 C C . ARG A 1 53 ? -0.395 5.801 -1.143 1.00 0.00 53 ARG A C 17
ATOM 21336 O O . ARG A 1 53 ? 0.333 6.535 -0.474 1.00 0.00 53 ARG A O 17
ATOM 21357 N N . HIS A 1 54 ? -0.040 5.317 -2.329 1.00 0.00 54 HIS A N 17
ATOM 21358 C CA . HIS A 1 54 ? 1.254 5.628 -2.926 1.00 0.00 54 HIS A CA 17
ATOM 21359 C C . HIS A 1 54 ? 1.097 6.618 -4.077 1.00 0.00 54 HIS A C 17
ATOM 21360 O O . HIS A 1 54 ? 1.839 6.568 -5.057 1.00 0.00 54 HIS A O 17
ATOM 21374 N N . ARG A 1 55 ? 0.126 7.517 -3.949 1.00 0.00 55 ARG A N 17
ATOM 21375 C CA . ARG A 1 55 ? -0.129 8.517 -4.979 1.00 0.00 55 ARG A CA 17
ATOM 21376 C C . ARG A 1 55 ? 0.906 9.637 -4.918 1.00 0.00 55 ARG A C 17
ATOM 21377 O O . ARG A 1 55 ? 1.339 10.154 -5.949 1.00 0.00 55 ARG A O 17
ATOM 21398 N N . HIS A 1 56 ? 1.300 10.007 -3.703 1.00 0.00 56 HIS A N 17
ATOM 21399 C CA . HIS A 1 56 ? 2.284 11.065 -3.508 1.00 0.00 56 HIS A CA 17
ATOM 21400 C C . HIS A 1 56 ? 3.570 10.759 -4.270 1.00 0.00 56 HIS A C 17
ATOM 21401 O O . HIS A 1 56 ? 3.646 9.774 -5.004 1.00 0.00 56 HIS A O 17
ATOM 21415 N N . GLN A 1 57 ? 4.575 11.609 -4.092 1.00 0.00 57 GLN A N 17
ATOM 21416 C CA . GLN A 1 57 ? 5.856 11.429 -4.764 1.00 0.00 57 GLN A CA 17
ATOM 21417 C C . GLN A 1 57 ? 6.847 10.700 -3.863 1.00 0.00 57 GLN A C 17
ATOM 21418 O O . GLN A 1 57 ? 7.496 9.743 -4.284 1.00 0.00 57 GLN A O 17
ATOM 21432 N N . SER A 1 58 ? 6.958 11.159 -2.621 1.00 0.00 58 SER A N 17
ATOM 21433 C CA . SER A 1 58 ? 7.873 10.553 -1.660 1.00 0.00 58 SER A CA 17
ATOM 21434 C C . SER A 1 58 ? 7.237 9.334 -1.000 1.00 0.00 58 SER A C 17
ATOM 21435 O O . SER A 1 58 ? 7.456 9.070 0.183 1.00 0.00 58 SER A O 17
ATOM 21443 N N . ASP A 1 59 ? 6.450 8.593 -1.772 1.00 0.00 59 ASP A N 17
ATOM 21444 C CA . ASP A 1 59 ? 5.782 7.401 -1.264 1.00 0.00 59 ASP A CA 17
ATOM 21445 C C . ASP A 1 59 ? 6.046 6.202 -2.170 1.00 0.00 59 ASP A C 17
ATOM 21446 O O . ASP A 1 59 ? 6.069 5.059 -1.714 1.00 0.00 59 ASP A O 17
ATOM 21455 N N . HIS A 1 60 ? 6.245 6.472 -3.456 1.00 0.00 60 HIS A N 17
ATOM 21456 C CA . HIS A 1 60 ? 6.507 5.415 -4.427 1.00 0.00 60 HIS A CA 17
ATOM 21457 C C . HIS A 1 60 ? 7.945 5.486 -4.932 1.00 0.00 60 HIS A C 17
ATOM 21458 O O . HIS A 1 60 ? 8.249 5.031 -6.035 1.00 0.00 60 HIS A O 17
ATOM 21472 N N . ASP A 1 61 ? 8.825 6.059 -4.118 1.00 0.00 61 ASP A N 17
ATOM 21473 C CA . ASP A 1 61 ? 10.232 6.189 -4.482 1.00 0.00 61 ASP A CA 17
ATOM 21474 C C . ASP A 1 61 ? 10.378 6.761 -5.889 1.00 0.00 61 ASP A C 17
ATOM 21475 O O . ASP A 1 61 ? 11.152 6.252 -6.700 1.00 0.00 61 ASP A O 17
ATOM 21484 N N . CYS A 1 62 ? 9.630 7.822 -6.171 1.00 0.00 62 CYS A N 17
ATOM 21485 C CA . CYS A 1 62 ? 9.674 8.463 -7.480 1.00 0.00 62 CYS A CA 17
ATOM 21486 C C . CYS A 1 62 ? 11.112 8.591 -7.974 1.00 0.00 62 CYS A C 17
ATOM 21487 O O . CYS A 1 62 ? 11.913 9.327 -7.399 1.00 0.00 62 CYS A O 17
ATOM 21494 N N . GLU A 1 63 ? 11.431 7.869 -9.044 1.00 0.00 63 GLU A N 17
ATOM 21495 C CA . GLU A 1 63 ? 12.772 7.901 -9.615 1.00 0.00 63 GLU A CA 17
ATOM 21496 C C . GLU A 1 63 ? 13.169 9.326 -9.990 1.00 0.00 63 GLU A C 17
ATOM 21497 O O . GLU A 1 63 ? 14.340 9.699 -9.908 1.00 0.00 63 GLU A O 17
ATOM 21509 N N . LYS A 1 64 ? 12.186 10.118 -10.404 1.00 0.00 64 LYS A N 17
ATOM 21510 C CA . LYS A 1 64 ? 12.430 11.503 -10.792 1.00 0.00 64 LYS A CA 17
ATOM 21511 C C . LYS A 1 64 ? 12.973 12.309 -9.616 1.00 0.00 64 LYS A C 17
ATOM 21512 O O . LYS A 1 64 ? 13.927 13.074 -9.763 1.00 0.00 64 LYS A O 17
ATOM 21531 N N . LEU A 1 65 ? 12.360 12.133 -8.451 1.00 0.00 65 LEU A N 17
ATOM 21532 C CA . LEU A 1 65 ? 12.783 12.844 -7.249 1.00 0.00 65 LEU A CA 17
ATOM 21533 C C . LEU A 1 65 ? 14.304 12.887 -7.149 1.00 0.00 65 LEU A C 17
ATOM 21534 O O . LEU A 1 65 ? 15.002 12.141 -7.835 1.00 0.00 65 LEU A O 17
ATOM 21550 N N . GLU A 1 66 ? 14.811 13.764 -6.287 1.00 0.00 66 GLU A N 17
ATOM 21551 C CA . GLU A 1 66 ? 16.250 13.902 -6.097 1.00 0.00 66 GLU A CA 17
ATOM 21552 C C . GLU A 1 66 ? 16.748 12.958 -5.006 1.00 0.00 66 GLU A C 17
ATOM 21553 O O . GLU A 1 66 ? 17.582 13.330 -4.180 1.00 0.00 66 GLU A O 17
ATOM 21565 N N . VAL A 1 67 ? 16.229 11.734 -5.009 1.00 0.00 67 VAL A N 17
ATOM 21566 C CA . VAL A 1 67 ? 16.620 10.736 -4.021 1.00 0.00 67 VAL A CA 17
ATOM 21567 C C . VAL A 1 67 ? 17.810 9.917 -4.509 1.00 0.00 67 VAL A C 17
ATOM 21568 O O . VAL A 1 67 ? 17.915 9.602 -5.694 1.00 0.00 67 VAL A O 17
ATOM 21581 N N . ALA A 1 68 ? 18.703 9.574 -3.587 1.00 0.00 68 ALA A N 17
ATOM 21582 C CA . ALA A 1 68 ? 19.885 8.789 -3.922 1.00 0.00 68 ALA A CA 17
ATOM 21583 C C . ALA A 1 68 ? 19.529 7.320 -4.119 1.00 0.00 68 ALA A C 17
ATOM 21584 O O . ALA A 1 68 ? 18.717 6.762 -3.381 1.00 0.00 68 ALA A O 17
ATOM 21591 N N . LYS A 1 69 ? 20.142 6.697 -5.121 1.00 0.00 69 LYS A N 17
ATOM 21592 C CA . LYS A 1 69 ? 19.891 5.291 -5.416 1.00 0.00 69 LYS A CA 17
ATOM 21593 C C . LYS A 1 69 ? 21.159 4.463 -5.235 1.00 0.00 69 LYS A C 17
ATOM 21594 O O . LYS A 1 69 ? 22.265 4.896 -5.561 1.00 0.00 69 LYS A O 17
ATOM 21613 N N . PRO A 1 70 ? 20.999 3.242 -4.703 1.00 0.00 70 PRO A N 17
ATOM 21614 C CA . PRO A 1 70 ? 22.120 2.327 -4.469 1.00 0.00 70 PRO A CA 17
ATOM 21615 C C . PRO A 1 70 ? 22.711 1.791 -5.768 1.00 0.00 70 PRO A C 17
ATOM 21616 O O . PRO A 1 70 ? 23.709 2.311 -6.268 1.00 0.00 70 PRO A O 17
ATOM 21627 N N . ARG A 1 71 ? 22.091 0.748 -6.310 1.00 0.00 71 ARG A N 17
ATOM 21628 C CA . ARG A 1 71 ? 22.557 0.141 -7.551 1.00 0.00 71 ARG A CA 17
ATOM 21629 C C . ARG A 1 71 ? 24.079 0.033 -7.564 1.00 0.00 71 ARG A C 17
ATOM 21630 O O . ARG A 1 71 ? 24.722 0.316 -8.574 1.00 0.00 71 ARG A O 17
ATOM 21651 N N . MET A 1 72 ? 24.648 -0.379 -6.436 1.00 0.00 72 MET A N 17
ATOM 21652 C CA . MET A 1 72 ? 26.094 -0.525 -6.318 1.00 0.00 72 MET A CA 17
ATOM 21653 C C . MET A 1 72 ? 26.693 -1.063 -7.614 1.00 0.00 72 MET A C 17
ATOM 21654 O O . MET A 1 72 ? 27.708 -0.561 -8.095 1.00 0.00 72 MET A O 17
ATOM 21668 N N . ALA A 1 73 ? 26.057 -2.088 -8.174 1.00 0.00 73 ALA A N 17
ATOM 21669 C CA . ALA A 1 73 ? 26.527 -2.692 -9.414 1.00 0.00 73 ALA A CA 17
ATOM 21670 C C . ALA A 1 73 ? 26.574 -1.666 -10.541 1.00 0.00 73 ALA A C 17
ATOM 21671 O O . ALA A 1 73 ? 25.537 -1.200 -11.012 1.00 0.00 73 ALA A O 17
ATOM 21678 N N . ALA A 1 74 ? 27.783 -1.319 -10.969 1.00 0.00 74 ALA A N 17
ATOM 21679 C CA . ALA A 1 74 ? 27.965 -0.350 -12.042 1.00 0.00 74 ALA A CA 17
ATOM 21680 C C . ALA A 1 74 ? 27.801 -1.006 -13.409 1.00 0.00 74 ALA A C 17
ATOM 21681 O O . ALA A 1 74 ? 28.084 -2.192 -13.578 1.00 0.00 74 ALA A O 17
ATOM 21688 N N . THR A 1 75 ? 27.341 -0.227 -14.383 1.00 0.00 75 THR A N 17
ATOM 21689 C CA . THR A 1 75 ? 27.137 -0.733 -15.735 1.00 0.00 75 THR A CA 17
ATOM 21690 C C . THR A 1 75 ? 28.108 -0.086 -16.716 1.00 0.00 75 THR A C 17
ATOM 21691 O O . THR A 1 75 ? 28.507 1.065 -16.539 1.00 0.00 75 THR A O 17
ATOM 21702 N N . GLN A 1 76 ? 28.482 -0.832 -17.750 1.00 0.00 76 GLN A N 17
ATOM 21703 C CA . GLN A 1 76 ? 29.406 -0.329 -18.760 1.00 0.00 76 GLN A CA 17
ATOM 21704 C C . GLN A 1 76 ? 28.779 0.813 -19.552 1.00 0.00 76 GLN A C 17
ATOM 21705 O O . GLN A 1 76 ? 27.557 0.961 -19.587 1.00 0.00 76 GLN A O 17
ATOM 21719 N N . LYS A 1 77 ? 29.622 1.619 -20.187 1.00 0.00 77 LYS A N 17
ATOM 21720 C CA . LYS A 1 77 ? 29.151 2.748 -20.981 1.00 0.00 77 LYS A CA 17
ATOM 21721 C C . LYS A 1 77 ? 30.197 3.162 -22.012 1.00 0.00 77 LYS A C 17
ATOM 21722 O O . LYS A 1 77 ? 31.399 3.055 -21.769 1.00 0.00 77 LYS A O 17
ATOM 21741 N N . LEU A 1 78 ? 29.731 3.636 -23.162 1.00 0.00 78 LEU A N 17
ATOM 21742 C CA . LEU A 1 78 ? 30.626 4.068 -24.230 1.00 0.00 78 LEU A CA 17
ATOM 21743 C C . LEU A 1 78 ? 31.487 5.243 -23.777 1.00 0.00 78 LEU A C 17
ATOM 21744 O O . LEU A 1 78 ? 31.042 6.391 -23.783 1.00 0.00 78 LEU A O 17
ATOM 21760 N N . VAL A 1 79 ? 32.722 4.949 -23.386 1.00 0.00 79 VAL A N 17
ATOM 21761 C CA . VAL A 1 79 ? 33.647 5.981 -22.933 1.00 0.00 79 VAL A CA 17
ATOM 21762 C C . VAL A 1 79 ? 35.078 5.658 -23.350 1.00 0.00 79 VAL A C 17
ATOM 21763 O O . VAL A 1 79 ? 35.569 4.553 -23.118 1.00 0.00 79 VAL A O 17
ATOM 21776 N N . ARG A 1 80 ? 35.742 6.630 -23.967 1.00 0.00 80 ARG A N 17
ATOM 21777 C CA . ARG A 1 80 ? 37.117 6.449 -24.417 1.00 0.00 80 ARG A CA 17
ATOM 21778 C C . ARG A 1 80 ? 37.769 7.793 -24.726 1.00 0.00 80 ARG A C 17
ATOM 21779 O O . ARG A 1 80 ? 37.315 8.528 -25.603 1.00 0.00 80 ARG A O 17
ATOM 21800 N N . SER A 1 81 ? 38.836 8.109 -23.998 1.00 0.00 81 SER A N 17
ATOM 21801 C CA . SER A 1 81 ? 39.548 9.366 -24.191 1.00 0.00 81 SER A CA 17
ATOM 21802 C C . SER A 1 81 ? 40.512 9.270 -25.370 1.00 0.00 81 SER A C 17
ATOM 21803 O O . SER A 1 81 ? 40.399 10.016 -26.341 1.00 0.00 81 SER A O 17
ATOM 21811 N N . GLY A 1 82 ? 41.461 8.344 -25.276 1.00 0.00 82 GLY A N 17
ATOM 21812 C CA . GLY A 1 82 ? 42.431 8.166 -26.341 1.00 0.00 82 GLY A CA 17
ATOM 21813 C C . GLY A 1 82 ? 43.784 7.718 -25.823 1.00 0.00 82 GLY A C 17
ATOM 21814 O O . GLY A 1 82 ? 44.042 7.713 -24.620 1.00 0.00 82 GLY A O 17
ATOM 21818 N N . PRO A 1 83 ? 44.676 7.328 -26.747 1.00 0.00 83 PRO A N 17
ATOM 21819 C CA . PRO A 1 83 ? 46.024 6.868 -26.401 1.00 0.00 83 PRO A CA 17
ATOM 21820 C C . PRO A 1 83 ? 46.907 7.998 -25.883 1.00 0.00 83 PRO A C 17
ATOM 21821 O O . PRO A 1 83 ? 46.907 9.100 -26.431 1.00 0.00 83 PRO A O 17
ATOM 21832 N N . SER A 1 84 ? 47.659 7.717 -24.824 1.00 0.00 84 SER A N 17
ATOM 21833 C CA . SER A 1 84 ? 48.545 8.711 -24.230 1.00 0.00 84 SER A CA 17
ATOM 21834 C C . SER A 1 84 ? 49.561 8.049 -23.303 1.00 0.00 84 SER A C 17
ATOM 21835 O O . SER A 1 84 ? 49.223 7.149 -22.536 1.00 0.00 84 SER A O 17
ATOM 21843 N N . SER A 1 85 ? 50.808 8.503 -23.382 1.00 0.00 85 SER A N 17
ATOM 21844 C CA . SER A 1 85 ? 51.875 7.954 -22.554 1.00 0.00 85 SER A CA 17
ATOM 21845 C C . SER A 1 85 ? 52.646 9.067 -21.852 1.00 0.00 85 SER A C 17
ATOM 21846 O O . SER A 1 85 ? 52.872 10.135 -22.420 1.00 0.00 85 SER A O 17
ATOM 21854 N N . GLY A 1 86 ? 53.047 8.809 -20.611 1.00 0.00 86 GLY A N 17
ATOM 21855 C CA . GLY A 1 86 ? 53.788 9.798 -19.850 1.00 0.00 86 GLY A CA 17
ATOM 21856 C C . GLY A 1 86 ? 54.592 9.180 -18.723 1.00 0.00 86 GLY A C 17
ATOM 21857 O O . GLY A 1 86 ? 54.154 8.181 -18.153 1.00 0.00 86 GLY A O 17
ATOM 21863 N N . GLY A 1 1 ? -16.724 -54.151 -63.433 1.00 0.00 1 GLY A N 18
ATOM 21864 C CA . GLY A 1 1 ? -16.008 -53.473 -62.368 1.00 0.00 1 GLY A CA 18
ATOM 21865 C C . GLY A 1 1 ? -16.837 -52.386 -61.713 1.00 0.00 1 GLY A C 18
ATOM 21866 O O . GLY A 1 1 ? -18.017 -52.224 -62.023 1.00 0.00 1 GLY A O 18
ATOM 21870 N N . SER A 1 2 ? -16.219 -51.638 -60.804 1.00 0.00 2 SER A N 18
ATOM 21871 C CA . SER A 1 2 ? -16.909 -50.564 -60.100 1.00 0.00 2 SER A CA 18
ATOM 21872 C C . SER A 1 2 ? -15.920 -49.702 -59.322 1.00 0.00 2 SER A C 18
ATOM 21873 O O . SER A 1 2 ? -14.772 -50.091 -59.111 1.00 0.00 2 SER A O 18
ATOM 21881 N N . SER A 1 3 ? -16.375 -48.527 -58.898 1.00 0.00 3 SER A N 18
ATOM 21882 C CA . SER A 1 3 ? -15.531 -47.606 -58.146 1.00 0.00 3 SER A CA 18
ATOM 21883 C C . SER A 1 3 ? -16.191 -47.217 -56.827 1.00 0.00 3 SER A C 18
ATOM 21884 O O . SER A 1 3 ? -17.370 -47.489 -56.606 1.00 0.00 3 SER A O 18
ATOM 21892 N N . GLY A 1 4 ? -15.420 -46.577 -55.953 1.00 0.00 4 GLY A N 18
ATOM 21893 C CA . GLY A 1 4 ? -15.947 -46.160 -54.666 1.00 0.00 4 GLY A CA 18
ATOM 21894 C C . GLY A 1 4 ? -15.519 -44.754 -54.293 1.00 0.00 4 GLY A C 18
ATOM 21895 O O . GLY A 1 4 ? -14.342 -44.505 -54.032 1.00 0.00 4 GLY A O 18
ATOM 21899 N N . SER A 1 5 ? -16.477 -43.833 -54.268 1.00 0.00 5 SER A N 18
ATOM 21900 C CA . SER A 1 5 ? -16.193 -42.444 -53.929 1.00 0.00 5 SER A CA 18
ATOM 21901 C C . SER A 1 5 ? -15.550 -42.341 -52.549 1.00 0.00 5 SER A C 18
ATOM 21902 O O . SER A 1 5 ? -15.710 -43.228 -51.711 1.00 0.00 5 SER A O 18
ATOM 21910 N N . SER A 1 6 ? -14.822 -41.253 -52.322 1.00 0.00 6 SER A N 18
ATOM 21911 C CA . SER A 1 6 ? -14.151 -41.035 -51.046 1.00 0.00 6 SER A CA 18
ATOM 21912 C C . SER A 1 6 ? -14.899 -40.003 -50.208 1.00 0.00 6 SER A C 18
ATOM 21913 O O . SER A 1 6 ? -15.224 -40.247 -49.046 1.00 0.00 6 SER A O 18
ATOM 21921 N N . GLY A 1 7 ? -15.170 -38.847 -50.806 1.00 0.00 7 GLY A N 18
ATOM 21922 C CA . GLY A 1 7 ? -15.878 -37.795 -50.102 1.00 0.00 7 GLY A CA 18
ATOM 21923 C C . GLY A 1 7 ? -14.975 -37.013 -49.168 1.00 0.00 7 GLY A C 18
ATOM 21924 O O . GLY A 1 7 ? -13.958 -37.528 -48.703 1.00 0.00 7 GLY A O 18
ATOM 21928 N N . CYS A 1 8 ? -15.345 -35.767 -48.896 1.00 0.00 8 CYS A N 18
ATOM 21929 C CA . CYS A 1 8 ? -14.559 -34.911 -48.014 1.00 0.00 8 CYS A CA 18
ATOM 21930 C C . CYS A 1 8 ? -15.465 -34.011 -47.180 1.00 0.00 8 CYS A C 18
ATOM 21931 O O . CYS A 1 8 ? -16.214 -33.196 -47.720 1.00 0.00 8 CYS A O 18
ATOM 21939 N N . SER A 1 9 ? -15.393 -34.165 -45.862 1.00 0.00 9 SER A N 18
ATOM 21940 C CA . SER A 1 9 ? -16.212 -33.370 -44.954 1.00 0.00 9 SER A CA 18
ATOM 21941 C C . SER A 1 9 ? -15.347 -32.696 -43.893 1.00 0.00 9 SER A C 18
ATOM 21942 O O . SER A 1 9 ? -14.457 -33.320 -43.315 1.00 0.00 9 SER A O 18
ATOM 21950 N N . GLU A 1 10 ? -15.616 -31.418 -43.643 1.00 0.00 10 GLU A N 18
ATOM 21951 C CA . GLU A 1 10 ? -14.862 -30.659 -42.652 1.00 0.00 10 GLU A CA 18
ATOM 21952 C C . GLU A 1 10 ? -15.797 -29.834 -41.772 1.00 0.00 10 GLU A C 18
ATOM 21953 O O . GLU A 1 10 ? -17.010 -29.822 -41.977 1.00 0.00 10 GLU A O 18
ATOM 21965 N N . VAL A 1 11 ? -15.222 -29.146 -40.791 1.00 0.00 11 VAL A N 18
ATOM 21966 C CA . VAL A 1 11 ? -16.002 -28.317 -39.879 1.00 0.00 11 VAL A CA 18
ATOM 21967 C C . VAL A 1 11 ? -15.095 -27.500 -38.966 1.00 0.00 11 VAL A C 18
ATOM 21968 O O . VAL A 1 11 ? -14.195 -28.040 -38.325 1.00 0.00 11 VAL A O 18
ATOM 21981 N N . ASN A 1 12 ? -15.339 -26.195 -38.913 1.00 0.00 12 ASN A N 18
ATOM 21982 C CA . ASN A 1 12 ? -14.544 -25.302 -38.078 1.00 0.00 12 ASN A CA 18
ATOM 21983 C C . ASN A 1 12 ? -15.236 -25.045 -36.743 1.00 0.00 12 ASN A C 18
ATOM 21984 O O . ASN A 1 12 ? -16.424 -25.324 -36.584 1.00 0.00 12 ASN A O 18
ATOM 21995 N N . VAL A 1 13 ? -14.484 -24.511 -35.786 1.00 0.00 13 VAL A N 18
ATOM 21996 C CA . VAL A 1 13 ? -15.025 -24.214 -34.465 1.00 0.00 13 VAL A CA 18
ATOM 21997 C C . VAL A 1 13 ? -14.864 -22.737 -34.124 1.00 0.00 13 VAL A C 18
ATOM 21998 O O . VAL A 1 13 ? -13.747 -22.241 -33.975 1.00 0.00 13 VAL A O 18
ATOM 22011 N N . VAL A 1 14 ? -15.988 -22.038 -34.002 1.00 0.00 14 VAL A N 18
ATOM 22012 C CA . VAL A 1 14 ? -15.973 -20.617 -33.677 1.00 0.00 14 VAL A CA 18
ATOM 22013 C C . VAL A 1 14 ? -15.776 -20.397 -32.181 1.00 0.00 14 VAL A C 18
ATOM 22014 O O . VAL A 1 14 ? -16.371 -21.091 -31.357 1.00 0.00 14 VAL A O 18
ATOM 22027 N N . LYS A 1 15 ? -14.936 -19.426 -31.837 1.00 0.00 15 LYS A N 18
ATOM 22028 C CA . LYS A 1 15 ? -14.661 -19.112 -30.440 1.00 0.00 15 LYS A CA 18
ATOM 22029 C C . LYS A 1 15 ? -14.570 -17.604 -30.229 1.00 0.00 15 LYS A C 18
ATOM 22030 O O . LYS A 1 15 ? -14.078 -16.876 -31.091 1.00 0.00 15 LYS A O 18
ATOM 22049 N N . GLU A 1 16 ? -15.048 -17.142 -29.078 1.00 0.00 16 GLU A N 18
ATOM 22050 C CA . GLU A 1 16 ? -15.020 -15.720 -28.755 1.00 0.00 16 GLU A CA 18
ATOM 22051 C C . GLU A 1 16 ? -15.260 -15.496 -27.265 1.00 0.00 16 GLU A C 18
ATOM 22052 O O . GLU A 1 16 ? -16.266 -15.943 -26.714 1.00 0.00 16 GLU A O 18
ATOM 22064 N N . ARG A 1 17 ? -14.330 -14.800 -26.620 1.00 0.00 17 ARG A N 18
ATOM 22065 C CA . ARG A 1 17 ? -14.439 -14.518 -25.194 1.00 0.00 17 ARG A CA 18
ATOM 22066 C C . ARG A 1 17 ? -13.842 -13.153 -24.862 1.00 0.00 17 ARG A C 18
ATOM 22067 O O . ARG A 1 17 ? -12.679 -12.870 -25.149 1.00 0.00 17 ARG A O 18
ATOM 22088 N N . PRO A 1 18 ? -14.657 -12.285 -24.245 1.00 0.00 18 PRO A N 18
ATOM 22089 C CA . PRO A 1 18 ? -14.232 -10.935 -23.861 1.00 0.00 18 PRO A CA 18
ATOM 22090 C C . PRO A 1 18 ? -13.220 -10.949 -22.721 1.00 0.00 18 PRO A C 18
ATOM 22091 O O . PRO A 1 18 ? -12.991 -11.982 -22.091 1.00 0.00 18 PRO A O 18
ATOM 22102 N N . LYS A 1 19 ? -12.616 -9.794 -22.458 1.00 0.00 19 LYS A N 18
ATOM 22103 C CA . LYS A 1 19 ? -11.630 -9.672 -21.391 1.00 0.00 19 LYS A CA 18
ATOM 22104 C C . LYS A 1 19 ? -12.310 -9.454 -20.043 1.00 0.00 19 LYS A C 18
ATOM 22105 O O . LYS A 1 19 ? -13.536 -9.368 -19.961 1.00 0.00 19 LYS A O 18
ATOM 22124 N N . THR A 1 20 ? -11.507 -9.366 -18.987 1.00 0.00 20 THR A N 18
ATOM 22125 C CA . THR A 1 20 ? -12.031 -9.158 -17.644 1.00 0.00 20 THR A CA 18
ATOM 22126 C C . THR A 1 20 ? -13.278 -8.281 -17.669 1.00 0.00 20 THR A C 18
ATOM 22127 O O . THR A 1 20 ? -13.197 -7.078 -17.918 1.00 0.00 20 THR A O 18
ATOM 22138 N N . ASP A 1 21 ? -14.429 -8.891 -17.410 1.00 0.00 21 ASP A N 18
ATOM 22139 C CA . ASP A 1 21 ? -15.694 -8.165 -17.401 1.00 0.00 21 ASP A CA 18
ATOM 22140 C C . ASP A 1 21 ? -15.966 -7.564 -16.026 1.00 0.00 21 ASP A C 18
ATOM 22141 O O . ASP A 1 21 ? -16.849 -8.022 -15.302 1.00 0.00 21 ASP A O 18
ATOM 22150 N N . GLU A 1 22 ? -15.200 -6.536 -15.672 1.00 0.00 22 GLU A N 18
ATOM 22151 C CA . GLU A 1 22 ? -15.358 -5.874 -14.383 1.00 0.00 22 GLU A CA 18
ATOM 22152 C C . GLU A 1 22 ? -15.010 -4.392 -14.486 1.00 0.00 22 GLU A C 18
ATOM 22153 O O . GLU A 1 22 ? -14.571 -3.917 -15.534 1.00 0.00 22 GLU A O 18
ATOM 22165 N N . HIS A 1 23 ? -15.210 -3.666 -13.390 1.00 0.00 23 HIS A N 18
ATOM 22166 C CA . HIS A 1 23 ? -14.918 -2.237 -13.356 1.00 0.00 23 HIS A CA 18
ATOM 22167 C C . HIS A 1 23 ? -13.441 -1.978 -13.641 1.00 0.00 23 HIS A C 18
ATOM 22168 O O . HIS A 1 23 ? -12.603 -2.866 -13.488 1.00 0.00 23 HIS A O 18
ATOM 22182 N N . LYS A 1 24 ? -13.130 -0.755 -14.057 1.00 0.00 24 LYS A N 18
ATOM 22183 C CA . LYS A 1 24 ? -11.755 -0.377 -14.363 1.00 0.00 24 LYS A CA 18
ATOM 22184 C C . LYS A 1 24 ? -10.872 -0.485 -13.124 1.00 0.00 24 LYS A C 18
ATOM 22185 O O . LYS A 1 24 ? -11.192 0.068 -12.071 1.00 0.00 24 LYS A O 18
ATOM 22204 N N . SER A 1 25 ? -9.760 -1.201 -13.256 1.00 0.00 25 SER A N 18
ATOM 22205 C CA . SER A 1 25 ? -8.832 -1.383 -12.146 1.00 0.00 25 SER A CA 18
ATOM 22206 C C . SER A 1 25 ? -7.393 -1.152 -12.597 1.00 0.00 25 SER A C 18
ATOM 22207 O O . SER A 1 25 ? -6.931 -1.750 -13.569 1.00 0.00 25 SER A O 18
ATOM 22215 N N . TYR A 1 26 ? -6.690 -0.279 -11.885 1.00 0.00 26 TYR A N 18
ATOM 22216 C CA . TYR A 1 26 ? -5.304 0.035 -12.212 1.00 0.00 26 TYR A CA 18
ATOM 22217 C C . TYR A 1 26 ? -4.358 -0.484 -11.133 1.00 0.00 26 TYR A C 18
ATOM 22218 O O . TYR A 1 26 ? -4.462 -0.106 -9.966 1.00 0.00 26 TYR A O 18
ATOM 22236 N N . SER A 1 27 ? -3.436 -1.354 -11.533 1.00 0.00 27 SER A N 18
ATOM 22237 C CA . SER A 1 27 ? -2.472 -1.929 -10.602 1.00 0.00 27 SER A CA 18
ATOM 22238 C C . SER A 1 27 ? -1.403 -0.908 -10.227 1.00 0.00 27 SER A C 18
ATOM 22239 O O . SER A 1 27 ? -0.863 -0.212 -11.088 1.00 0.00 27 SER A O 18
ATOM 22247 N N . CYS A 1 28 ? -1.101 -0.823 -8.936 1.00 0.00 28 CYS A N 18
ATOM 22248 C CA . CYS A 1 28 ? -0.096 0.113 -8.444 1.00 0.00 28 CYS A CA 18
ATOM 22249 C C . CYS A 1 28 ? 1.285 -0.234 -8.993 1.00 0.00 28 CYS A C 18
ATOM 22250 O O . CYS A 1 28 ? 1.701 -1.392 -8.968 1.00 0.00 28 CYS A O 18
ATOM 22257 N N . SER A 1 29 ? 1.989 0.778 -9.489 1.00 0.00 29 SER A N 18
ATOM 22258 C CA . SER A 1 29 ? 3.322 0.580 -10.047 1.00 0.00 29 SER A CA 18
ATOM 22259 C C . SER A 1 29 ? 4.395 0.827 -8.992 1.00 0.00 29 SER A C 18
ATOM 22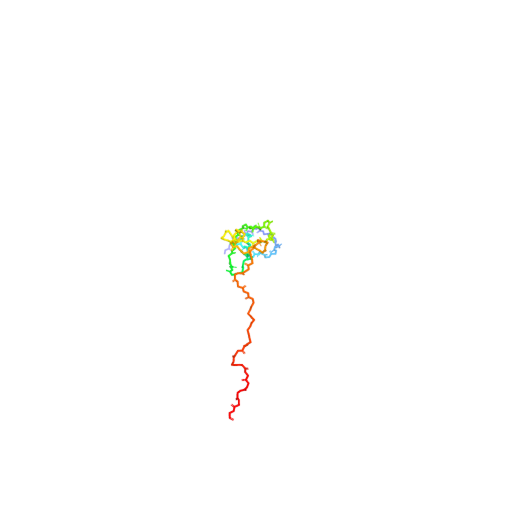260 O O . SER A 1 29 ? 5.471 1.344 -9.293 1.00 0.00 29 SER A O 18
ATOM 22268 N N . PHE A 1 30 ? 4.095 0.453 -7.752 1.00 0.00 30 PHE A N 18
ATOM 22269 C CA . PHE A 1 30 ? 5.032 0.635 -6.650 1.00 0.00 30 PHE A CA 18
ATOM 22270 C C . PHE A 1 30 ? 5.675 -0.693 -6.259 1.00 0.00 30 PHE A C 18
ATOM 22271 O O . PHE A 1 30 ? 5.085 -1.759 -6.439 1.00 0.00 30 PHE A O 18
ATOM 22288 N N . LYS A 1 31 ? 6.888 -0.621 -5.724 1.00 0.00 31 LYS A N 18
ATOM 22289 C CA . LYS A 1 31 ? 7.613 -1.815 -5.305 1.00 0.00 31 LYS A CA 18
ATOM 22290 C C . LYS A 1 31 ? 6.980 -2.427 -4.060 1.00 0.00 31 LYS A C 18
ATOM 22291 O O . LYS A 1 31 ? 7.207 -1.962 -2.944 1.00 0.00 31 LYS A O 18
ATOM 22310 N N . GLY A 1 32 ? 6.186 -3.475 -4.258 1.00 0.00 32 GLY A N 18
ATOM 22311 C CA . GLY A 1 32 ? 5.534 -4.134 -3.142 1.00 0.00 32 GLY A CA 18
ATOM 22312 C C . GLY A 1 32 ? 4.089 -3.708 -2.980 1.00 0.00 32 GLY A C 18
ATOM 22313 O O . GLY A 1 32 ? 3.620 -3.485 -1.864 1.00 0.00 32 GLY A O 18
ATOM 22317 N N . CYS A 1 33 ? 3.379 -3.593 -4.098 1.00 0.00 33 CYS A N 18
ATOM 22318 C CA . CYS A 1 33 ? 1.979 -3.188 -4.077 1.00 0.00 33 CYS A CA 18
ATOM 22319 C C . CYS A 1 33 ? 1.276 -3.594 -5.369 1.00 0.00 33 CYS A C 18
ATOM 22320 O O . CYS A 1 33 ? 1.750 -3.300 -6.467 1.00 0.00 33 CYS A O 18
ATOM 22327 N N . THR A 1 34 ? 0.141 -4.273 -5.230 1.00 0.00 34 THR A N 18
ATOM 22328 C CA . THR A 1 34 ? -0.628 -4.720 -6.385 1.00 0.00 34 THR A CA 18
ATOM 22329 C C . THR A 1 34 ? -2.064 -4.215 -6.318 1.00 0.00 34 THR A C 18
ATOM 22330 O O . THR A 1 34 ? -2.823 -4.346 -7.279 1.00 0.00 34 THR A O 18
ATOM 22341 N N . ASP A 1 35 ? -2.431 -3.637 -5.180 1.00 0.00 35 ASP A N 18
ATOM 22342 C CA . ASP A 1 35 ? -3.778 -3.111 -4.989 1.00 0.00 35 ASP A CA 18
ATOM 22343 C C . ASP A 1 35 ? -4.201 -2.257 -6.181 1.00 0.00 35 ASP A C 18
ATOM 22344 O O . ASP A 1 35 ? -3.364 -1.665 -6.862 1.00 0.00 35 ASP A O 18
ATOM 22353 N N . VAL A 1 36 ? -5.506 -2.200 -6.427 1.00 0.00 36 VAL A N 18
ATOM 22354 C CA . VAL A 1 36 ? -6.041 -1.420 -7.536 1.00 0.00 36 VAL A CA 18
ATOM 22355 C C . VAL A 1 36 ? -7.095 -0.429 -7.054 1.00 0.00 36 VAL A C 18
ATOM 22356 O O . VAL A 1 36 ? -7.512 -0.467 -5.897 1.00 0.00 36 VAL A O 18
ATOM 22369 N N . GLU A 1 37 ? -7.522 0.455 -7.949 1.00 0.00 37 GLU A N 18
ATOM 22370 C CA . GLU A 1 37 ? -8.528 1.456 -7.614 1.00 0.00 37 GLU A CA 18
ATOM 22371 C C . GLU A 1 37 ? -9.407 1.771 -8.821 1.00 0.00 37 GLU A C 18
ATOM 22372 O O . GLU A 1 37 ? -9.002 1.571 -9.967 1.00 0.00 37 GLU A O 18
ATOM 22384 N N . LEU A 1 38 ? -10.612 2.262 -8.556 1.00 0.00 38 LEU A N 18
ATOM 22385 C CA . LEU A 1 38 ? -11.550 2.604 -9.619 1.00 0.00 38 LEU A CA 18
ATOM 22386 C C . LEU A 1 38 ? -10.910 3.557 -10.624 1.00 0.00 38 LEU A C 18
ATOM 22387 O O . LEU A 1 38 ? -11.067 3.396 -11.835 1.00 0.00 38 LEU A O 18
ATOM 22403 N N . VAL A 1 39 ? -10.186 4.548 -10.115 1.00 0.00 39 VAL A N 18
ATOM 22404 C CA . VAL A 1 39 ? -9.519 5.525 -10.967 1.00 0.00 39 VAL A CA 18
ATOM 22405 C C . VAL A 1 39 ? -8.034 5.210 -11.105 1.00 0.00 39 VAL A C 18
ATOM 22406 O O . VAL A 1 39 ? -7.532 4.261 -10.504 1.00 0.00 39 VAL A O 18
ATOM 22419 N N . ALA A 1 40 ? -7.336 6.014 -11.901 1.00 0.00 40 ALA A N 18
ATOM 22420 C CA . ALA A 1 40 ? -5.907 5.823 -12.116 1.00 0.00 40 ALA A CA 18
ATOM 22421 C C . ALA A 1 40 ? -5.119 7.062 -11.702 1.00 0.00 40 ALA A C 18
ATOM 22422 O O . ALA A 1 40 ? -5.230 8.117 -12.325 1.00 0.00 40 ALA A O 18
ATOM 22429 N N . VAL A 1 41 ? -4.323 6.925 -10.646 1.00 0.00 41 VAL A N 18
ATOM 22430 C CA . VAL A 1 41 ? -3.516 8.034 -10.149 1.00 0.00 41 VAL A CA 18
ATOM 22431 C C . VAL A 1 41 ? -2.146 8.058 -10.816 1.00 0.00 41 VAL A C 18
ATOM 22432 O O . VAL A 1 41 ? -1.204 7.420 -10.346 1.00 0.00 41 VAL A O 18
ATOM 22445 N N . ILE A 1 42 ? -2.042 8.799 -11.914 1.00 0.00 42 ILE A N 18
ATOM 22446 C CA . ILE A 1 42 ? -0.786 8.908 -12.645 1.00 0.00 42 ILE A CA 18
ATOM 22447 C C . ILE A 1 42 ? 0.093 10.012 -12.067 1.00 0.00 42 ILE A C 18
ATOM 22448 O O . ILE A 1 42 ? -0.404 11.046 -11.619 1.00 0.00 42 ILE A O 18
ATOM 22464 N N . CYS A 1 43 ? 1.402 9.787 -12.082 1.00 0.00 43 CYS A N 18
ATOM 22465 C CA . CYS A 1 43 ? 2.352 10.762 -11.560 1.00 0.00 43 CYS A CA 18
ATOM 22466 C C . CYS A 1 43 ? 2.920 11.623 -12.685 1.00 0.00 43 CYS A C 18
ATOM 22467 O O . CYS A 1 43 ? 3.444 11.123 -13.680 1.00 0.00 43 CYS A O 18
ATOM 22474 N N . PRO A 1 44 ? 2.814 12.951 -12.524 1.00 0.00 44 PRO A N 18
ATOM 22475 C CA . PRO A 1 44 ? 3.312 13.910 -13.515 1.00 0.00 44 PRO A CA 18
ATOM 22476 C C . PRO A 1 44 ? 4.835 13.941 -13.578 1.00 0.00 44 PRO A C 18
ATOM 22477 O O . PRO A 1 44 ? 5.420 14.762 -14.284 1.00 0.00 44 PRO A O 18
ATOM 22488 N N . TYR A 1 45 ? 5.471 13.041 -12.837 1.00 0.00 45 TYR A N 18
ATOM 22489 C CA . TYR A 1 45 ? 6.927 12.966 -12.807 1.00 0.00 45 TYR A CA 18
ATOM 22490 C C . TYR A 1 45 ? 7.423 11.708 -13.513 1.00 0.00 45 TYR A C 18
ATOM 22491 O O . TYR A 1 45 ? 8.095 11.783 -14.542 1.00 0.00 45 TYR A O 18
ATOM 22509 N N . CYS A 1 46 ? 7.085 10.551 -12.953 1.00 0.00 46 CYS A N 18
ATOM 22510 C CA . CYS A 1 46 ? 7.494 9.275 -13.527 1.00 0.00 46 CYS A CA 18
ATOM 22511 C C . CYS A 1 46 ? 6.476 8.789 -14.555 1.00 0.00 46 CYS A C 18
ATOM 22512 O O . CYS A 1 46 ? 6.749 7.871 -15.327 1.00 0.00 46 CYS A O 18
ATOM 22519 N N . GLU A 1 47 ? 5.302 9.414 -14.557 1.00 0.00 47 GLU A N 18
ATOM 22520 C CA . GLU A 1 47 ? 4.244 9.045 -15.490 1.00 0.00 47 GLU A CA 18
ATOM 22521 C C . GLU A 1 47 ? 3.791 7.606 -15.258 1.00 0.00 47 GLU A C 18
ATOM 22522 O O . GLU A 1 47 ? 3.661 6.824 -16.200 1.00 0.00 47 GLU A O 18
ATOM 22534 N N . LYS A 1 48 ? 3.552 7.263 -13.996 1.00 0.00 48 LYS A N 18
ATOM 22535 C CA . LYS A 1 48 ? 3.114 5.920 -13.638 1.00 0.00 48 LYS A CA 18
ATOM 22536 C C . LYS A 1 48 ? 1.863 5.970 -12.766 1.00 0.00 48 LYS A C 18
ATOM 22537 O O . LYS A 1 48 ? 1.619 6.956 -12.071 1.00 0.00 48 LYS A O 18
ATOM 22556 N N . ASN A 1 49 ? 1.074 4.901 -12.808 1.00 0.00 49 ASN A N 18
ATOM 22557 C CA . ASN A 1 49 ? -0.151 4.824 -12.021 1.00 0.00 49 ASN A CA 18
ATOM 22558 C C . ASN A 1 49 ? 0.111 4.166 -10.670 1.00 0.00 49 ASN A C 18
ATOM 22559 O O . ASN A 1 49 ? 0.743 3.113 -10.592 1.00 0.00 49 ASN A O 18
ATOM 22570 N N . PHE A 1 50 ? -0.380 4.795 -9.607 1.00 0.00 50 PHE A N 18
ATOM 22571 C CA . PHE A 1 50 ? -0.199 4.272 -8.258 1.00 0.00 50 PHE A CA 18
ATOM 22572 C C . PHE A 1 50 ? -1.506 4.327 -7.473 1.00 0.00 50 PHE A C 18
ATOM 22573 O O . PHE A 1 50 ? -2.484 4.930 -7.915 1.00 0.00 50 PHE A O 18
ATOM 22590 N N . CYS A 1 51 ? -1.516 3.693 -6.305 1.00 0.00 51 CYS A N 18
ATOM 22591 C CA . CYS A 1 51 ? -2.702 3.668 -5.457 1.00 0.00 51 CYS A CA 18
ATOM 22592 C C . CYS A 1 51 ? -2.744 4.891 -4.546 1.00 0.00 51 CYS A C 18
ATOM 22593 O O . CYS A 1 51 ? -1.707 5.385 -4.102 1.00 0.00 51 CYS A O 18
ATOM 22600 N N . LEU A 1 52 ? -3.951 5.375 -4.270 1.00 0.00 52 LEU A N 18
ATOM 22601 C CA . LEU A 1 52 ? -4.130 6.540 -3.410 1.00 0.00 52 LEU A CA 18
ATOM 22602 C C . LEU A 1 52 ? -3.104 6.546 -2.281 1.00 0.00 52 LEU A C 18
ATOM 22603 O O . LEU A 1 52 ? -2.535 7.587 -1.952 1.00 0.00 52 LEU A O 18
ATOM 22619 N N . ARG A 1 53 ? -2.872 5.377 -1.693 1.00 0.00 53 ARG A N 18
ATOM 22620 C CA . ARG A 1 53 ? -1.914 5.249 -0.601 1.00 0.00 53 ARG A CA 18
ATOM 22621 C C . ARG A 1 53 ? -0.514 5.647 -1.057 1.00 0.00 53 ARG A C 18
ATOM 22622 O O . ARG A 1 53 ? 0.211 6.336 -0.339 1.00 0.00 53 ARG A O 18
ATOM 22643 N N . HIS A 1 54 ? -0.139 5.209 -2.255 1.00 0.00 54 HIS A N 18
ATOM 22644 C CA . HIS A 1 54 ? 1.174 5.520 -2.806 1.00 0.00 54 HIS A CA 18
ATOM 22645 C C . HIS A 1 54 ? 1.054 6.471 -3.993 1.00 0.00 54 HIS A C 18
ATOM 22646 O O . HIS A 1 54 ? 1.758 6.324 -4.992 1.00 0.00 54 HIS A O 18
ATOM 22660 N N . ARG A 1 55 ? 0.157 7.444 -3.877 1.00 0.00 55 ARG A N 18
ATOM 22661 C CA . ARG A 1 55 ? -0.057 8.418 -4.941 1.00 0.00 55 ARG A CA 18
ATOM 22662 C C . ARG A 1 55 ? 1.041 9.477 -4.937 1.00 0.00 55 ARG A C 18
ATOM 22663 O O . ARG A 1 55 ? 1.542 9.871 -5.991 1.00 0.00 55 ARG A O 18
ATOM 22684 N N . HIS A 1 56 ? 1.410 9.935 -3.746 1.00 0.00 56 HIS A N 18
ATOM 22685 C CA . HIS A 1 56 ? 2.449 10.950 -3.605 1.00 0.00 56 HIS A CA 18
ATOM 22686 C C . HIS A 1 56 ? 3.758 10.477 -4.230 1.00 0.00 56 HIS A C 18
ATOM 22687 O O . HIS A 1 56 ? 3.939 9.287 -4.486 1.00 0.00 56 HIS A O 18
ATOM 22701 N N . GLN A 1 57 ? 4.665 11.417 -4.473 1.00 0.00 57 GLN A N 18
ATOM 22702 C CA . GLN A 1 57 ? 5.956 11.096 -5.070 1.00 0.00 57 GLN A CA 18
ATOM 22703 C C . GLN A 1 57 ? 6.793 10.236 -4.127 1.00 0.00 57 GLN A C 18
ATOM 22704 O O . GLN A 1 57 ? 6.961 9.037 -4.350 1.00 0.00 57 GLN A O 18
ATOM 22718 N N . SER A 1 58 ? 7.315 10.857 -3.075 1.00 0.00 58 SER A N 18
ATOM 22719 C CA . SER A 1 58 ? 8.137 10.150 -2.100 1.00 0.00 58 SER A CA 18
ATOM 22720 C C . SER A 1 58 ? 7.494 8.824 -1.706 1.00 0.00 58 SER A C 18
ATOM 22721 O O . SER A 1 58 ? 8.177 7.814 -1.543 1.00 0.00 58 SER A O 18
ATOM 22729 N N . ASP A 1 59 ? 6.174 8.837 -1.555 1.00 0.00 59 ASP A N 18
ATOM 22730 C CA . ASP A 1 59 ? 5.436 7.636 -1.181 1.00 0.00 59 ASP A CA 18
ATOM 22731 C C . ASP A 1 59 ? 5.861 6.448 -2.038 1.00 0.00 59 ASP A C 18
ATOM 22732 O O . ASP A 1 59 ? 6.134 5.363 -1.522 1.00 0.00 59 ASP A O 18
ATOM 22741 N N . HIS A 1 60 ? 5.913 6.659 -3.349 1.00 0.00 60 HIS A N 18
ATOM 22742 C CA . HIS A 1 60 ? 6.305 5.605 -4.278 1.00 0.00 60 HIS A CA 18
ATOM 22743 C C . HIS A 1 60 ? 7.765 5.759 -4.691 1.00 0.00 60 HIS A C 18
ATOM 22744 O O . HIS A 1 60 ? 8.137 5.446 -5.822 1.00 0.00 60 HIS A O 18
ATOM 22758 N N . ASP A 1 61 ? 8.588 6.243 -3.767 1.00 0.00 61 ASP A N 18
ATOM 22759 C CA . ASP A 1 61 ? 10.008 6.438 -4.034 1.00 0.00 61 ASP A CA 18
ATOM 22760 C C . ASP A 1 61 ? 10.229 6.938 -5.458 1.00 0.00 61 ASP A C 18
ATOM 22761 O O . ASP A 1 61 ? 11.055 6.398 -6.196 1.00 0.00 61 ASP A O 18
ATOM 22770 N N . CYS A 1 62 ? 9.486 7.971 -5.839 1.00 0.00 62 CYS A N 18
ATOM 22771 C CA . CYS A 1 62 ? 9.599 8.544 -7.175 1.00 0.00 62 CYS A CA 18
ATOM 22772 C C . CYS A 1 62 ? 11.061 8.652 -7.599 1.00 0.00 62 CYS A C 18
ATOM 22773 O O . CYS A 1 62 ? 11.844 9.372 -6.981 1.00 0.00 62 CYS A O 18
ATOM 22780 N N . GLU A 1 63 ? 11.420 7.932 -8.657 1.00 0.00 63 GLU A N 18
ATOM 22781 C CA . GLU A 1 63 ? 12.788 7.947 -9.162 1.00 0.00 63 GLU A CA 18
ATOM 22782 C C . GLU A 1 63 ? 13.176 9.344 -9.640 1.00 0.00 63 GLU A C 18
ATOM 22783 O O . GLU A 1 63 ? 14.313 9.780 -9.462 1.00 0.00 63 GLU A O 18
ATOM 22795 N N . LYS A 1 64 ? 12.222 10.041 -10.248 1.00 0.00 64 LYS A N 18
ATOM 22796 C CA . LYS A 1 64 ? 12.461 11.388 -10.751 1.00 0.00 64 LYS A CA 18
ATOM 22797 C C . LYS A 1 64 ? 13.064 12.275 -9.667 1.00 0.00 64 LYS A C 18
ATOM 22798 O O . LYS A 1 64 ? 13.943 13.094 -9.937 1.00 0.00 64 LYS A O 18
ATOM 22817 N N . LEU A 1 65 ? 12.586 12.107 -8.439 1.00 0.00 65 LEU A N 18
ATOM 22818 C CA . LEU A 1 65 ? 13.079 12.892 -7.312 1.00 0.00 65 LEU A CA 18
ATOM 22819 C C . LEU A 1 65 ? 14.604 12.907 -7.285 1.00 0.00 65 LEU A C 18
ATOM 22820 O O . LEU A 1 65 ? 15.255 12.272 -8.114 1.00 0.00 65 LEU A O 18
ATOM 22836 N N . GLU A 1 66 ? 15.166 13.635 -6.324 1.00 0.00 66 GLU A N 18
ATOM 22837 C CA . GLU A 1 66 ? 16.615 13.731 -6.189 1.00 0.00 66 GLU A CA 18
ATOM 22838 C C . GLU A 1 66 ? 17.189 12.460 -5.567 1.00 0.00 66 GLU A C 18
ATOM 22839 O O . GLU A 1 66 ? 17.999 12.520 -4.642 1.00 0.00 66 GLU A O 18
ATOM 22851 N N . VAL A 1 67 ? 16.762 11.312 -6.082 1.00 0.00 67 VAL A N 18
ATOM 22852 C CA . VAL A 1 67 ? 17.232 10.027 -5.579 1.00 0.00 67 VAL A CA 18
ATOM 22853 C C . VAL A 1 67 ? 18.348 9.469 -6.455 1.00 0.00 67 VAL A C 18
ATOM 22854 O O . VAL A 1 67 ? 18.450 9.801 -7.636 1.00 0.00 67 VAL A O 18
ATOM 22867 N N . ALA A 1 68 ? 19.184 8.617 -5.869 1.00 0.00 68 ALA A N 18
ATOM 22868 C CA . ALA A 1 68 ? 20.291 8.011 -6.597 1.00 0.00 68 ALA A CA 18
ATOM 22869 C C . ALA A 1 68 ? 20.556 6.590 -6.110 1.00 0.00 68 ALA A C 18
ATOM 22870 O O . ALA A 1 68 ? 20.976 6.380 -4.972 1.00 0.00 68 ALA A O 18
ATOM 22877 N N . LYS A 1 69 ? 20.306 5.616 -6.979 1.00 0.00 69 LYS A N 18
ATOM 22878 C CA . LYS A 1 69 ? 20.517 4.214 -6.638 1.00 0.00 69 LYS A CA 18
ATOM 22879 C C . LYS A 1 69 ? 21.031 3.433 -7.843 1.00 0.00 69 LYS A C 18
ATOM 22880 O O . LYS A 1 69 ? 20.312 3.202 -8.816 1.00 0.00 69 LYS A O 18
ATOM 22899 N N . PRO A 1 70 ? 22.303 3.013 -7.779 1.00 0.00 70 PRO A N 18
ATOM 22900 C CA . PRO A 1 70 ? 22.940 2.249 -8.856 1.00 0.00 70 PRO A CA 18
ATOM 22901 C C . PRO A 1 70 ? 22.378 0.837 -8.977 1.00 0.00 70 PRO A C 18
ATOM 22902 O O . PRO A 1 70 ? 22.946 -0.011 -9.665 1.00 0.00 70 PRO A O 18
ATOM 22913 N N . ARG A 1 71 ? 21.259 0.592 -8.303 1.00 0.00 71 ARG A N 18
ATOM 22914 C CA . ARG A 1 71 ? 20.620 -0.719 -8.334 1.00 0.00 71 ARG A CA 18
ATOM 22915 C C . ARG A 1 71 ? 20.737 -1.347 -9.720 1.00 0.00 71 ARG A C 18
ATOM 22916 O O . ARG A 1 71 ? 20.294 -0.771 -10.713 1.00 0.00 71 ARG A O 18
ATOM 22937 N N . MET A 1 72 ? 21.336 -2.532 -9.778 1.00 0.00 72 MET A N 18
ATOM 22938 C CA . MET A 1 72 ? 21.510 -3.239 -11.041 1.00 0.00 72 MET A CA 18
ATOM 22939 C C . MET A 1 72 ? 20.553 -4.424 -11.137 1.00 0.00 72 MET A C 18
ATOM 22940 O O . MET A 1 72 ? 19.794 -4.698 -10.209 1.00 0.00 72 MET A O 18
ATOM 22954 N N . ALA A 1 73 ? 20.596 -5.123 -12.267 1.00 0.00 73 ALA A N 18
ATOM 22955 C CA . ALA A 1 73 ? 19.735 -6.279 -12.483 1.00 0.00 73 ALA A CA 18
ATOM 22956 C C . ALA A 1 73 ? 18.270 -5.922 -12.253 1.00 0.00 73 ALA A C 18
ATOM 22957 O O . ALA A 1 73 ? 17.526 -6.683 -11.634 1.00 0.00 73 ALA A O 18
ATOM 22964 N N . ALA A 1 74 ? 17.862 -4.761 -12.754 1.00 0.00 74 ALA A N 18
ATOM 22965 C CA . ALA A 1 74 ? 16.486 -4.305 -12.603 1.00 0.00 74 ALA A CA 18
ATOM 22966 C C . ALA A 1 74 ? 15.568 -4.988 -13.612 1.00 0.00 74 ALA A C 18
ATOM 22967 O O . ALA A 1 74 ? 15.965 -5.257 -14.746 1.00 0.00 74 ALA A O 18
ATOM 22974 N N . THR A 1 75 ? 14.338 -5.266 -13.191 1.00 0.00 75 THR A N 18
ATOM 22975 C CA . THR A 1 75 ? 13.364 -5.919 -14.057 1.00 0.00 75 THR A CA 18
ATOM 22976 C C . THR A 1 75 ? 13.293 -5.236 -15.418 1.00 0.00 75 THR A C 18
ATOM 22977 O O . THR A 1 75 ? 13.775 -4.117 -15.586 1.00 0.00 75 THR A O 18
ATOM 22988 N N . GLN A 1 76 ? 12.689 -5.918 -16.386 1.00 0.00 76 GLN A N 18
ATOM 22989 C CA . GLN A 1 76 ? 12.555 -5.375 -17.733 1.00 0.00 76 GLN A CA 18
ATOM 22990 C C . GLN A 1 76 ? 11.525 -4.251 -17.767 1.00 0.00 76 GLN A C 18
ATOM 22991 O O . GLN A 1 76 ? 10.581 -4.235 -16.976 1.00 0.00 76 GLN A O 18
ATOM 23005 N N . LYS A 1 77 ? 11.711 -3.313 -18.689 1.00 0.00 77 LYS A N 18
ATOM 23006 C CA . LYS A 1 77 ? 10.798 -2.184 -18.828 1.00 0.00 77 LYS A CA 18
ATOM 23007 C C . LYS A 1 77 ? 9.355 -2.621 -18.598 1.00 0.00 77 LYS A C 18
ATOM 23008 O O . LYS A 1 77 ? 9.004 -3.781 -18.818 1.00 0.00 77 LYS A O 18
ATOM 23027 N N . LEU A 1 78 ? 8.522 -1.685 -18.155 1.00 0.00 78 LEU A N 18
ATOM 23028 C CA . LEU A 1 78 ? 7.116 -1.973 -17.896 1.00 0.00 78 LEU A CA 18
ATOM 23029 C C . LEU A 1 78 ? 6.248 -1.554 -19.079 1.00 0.00 78 LEU A C 18
ATOM 23030 O O . LEU A 1 78 ? 6.507 -0.537 -19.722 1.00 0.00 78 LEU A O 18
ATOM 23046 N N . VAL A 1 79 ? 5.216 -2.344 -19.358 1.00 0.00 79 VAL A N 18
ATOM 23047 C CA . VAL A 1 79 ? 4.307 -2.053 -20.460 1.00 0.00 79 VAL A CA 18
ATOM 23048 C C . VAL A 1 79 ? 3.452 -0.828 -20.159 1.00 0.00 79 VAL A C 18
ATOM 23049 O O . VAL A 1 79 ? 3.361 0.093 -20.972 1.00 0.00 79 VAL A O 18
ATOM 23062 N N . ARG A 1 80 ? 2.827 -0.823 -18.987 1.00 0.00 80 ARG A N 18
ATOM 23063 C CA . ARG A 1 80 ? 1.978 0.290 -18.578 1.00 0.00 80 ARG A CA 18
ATOM 23064 C C . ARG A 1 80 ? 2.732 1.613 -18.672 1.00 0.00 80 ARG A C 18
ATOM 23065 O O . ARG A 1 80 ? 3.448 1.998 -17.748 1.00 0.00 80 ARG A O 18
ATOM 23086 N N . SER A 1 81 ? 2.568 2.303 -19.796 1.00 0.00 81 SER A N 18
ATOM 23087 C CA . SER A 1 81 ? 3.237 3.581 -20.013 1.00 0.00 81 SER A CA 18
ATOM 23088 C C . SER A 1 81 ? 2.291 4.585 -20.665 1.00 0.00 81 SER A C 18
ATOM 23089 O O . SER A 1 81 ? 1.243 4.216 -21.192 1.00 0.00 81 SER A O 18
ATOM 23097 N N . GLY A 1 82 ? 2.671 5.859 -20.625 1.00 0.00 82 GLY A N 18
ATOM 23098 C CA . GLY A 1 82 ? 1.847 6.897 -21.214 1.00 0.00 82 GLY A CA 18
ATOM 23099 C C . GLY A 1 82 ? 2.448 8.279 -21.047 1.00 0.00 82 GLY A C 18
ATOM 23100 O O . GLY A 1 82 ? 3.418 8.473 -20.314 1.00 0.00 82 GLY A O 18
ATOM 23104 N N . PRO A 1 83 ? 1.866 9.269 -21.740 1.00 0.00 83 PRO A N 18
ATOM 23105 C CA . PRO A 1 83 ? 2.335 10.657 -21.682 1.00 0.00 83 PRO A CA 18
ATOM 23106 C C . PRO A 1 83 ? 2.056 11.307 -20.330 1.00 0.00 83 PRO A C 18
ATOM 23107 O O . PRO A 1 83 ? 1.537 10.665 -19.418 1.00 0.00 83 PRO A O 18
ATOM 23118 N N . SER A 1 84 ? 2.405 12.584 -20.210 1.00 0.00 84 SER A N 18
ATOM 23119 C CA . SER A 1 84 ? 2.196 13.319 -18.968 1.00 0.00 84 SER A CA 18
ATOM 23120 C C . SER A 1 84 ? 0.841 14.022 -18.975 1.00 0.00 84 SER A C 18
ATOM 23121 O O . SER A 1 84 ? 0.478 14.683 -19.947 1.00 0.00 84 SER A O 18
ATOM 23129 N N . SER A 1 85 ? 0.099 13.873 -17.882 1.00 0.00 85 SER A N 18
ATOM 23130 C CA . SER A 1 85 ? -1.217 14.489 -17.762 1.00 0.00 85 SER A CA 18
ATOM 23131 C C . SER A 1 85 ? -1.102 15.917 -17.236 1.00 0.00 85 SER A C 18
ATOM 23132 O O . SER A 1 85 ? -0.034 16.347 -16.804 1.00 0.00 85 SER A O 18
ATOM 23140 N N . GLY A 1 86 ? -2.213 16.646 -17.276 1.00 0.00 86 GLY A N 18
ATOM 23141 C CA . GLY A 1 86 ? -2.217 18.018 -16.801 1.00 0.00 86 GLY A CA 18
ATOM 23142 C C . GLY A 1 86 ? -2.203 18.107 -15.288 1.00 0.00 86 GLY A C 18
ATOM 23143 O O . GLY A 1 86 ? -2.131 17.072 -14.627 1.00 0.00 86 GLY A O 18
ATOM 23149 N N . GLY A 1 1 ? -44.915 0.413 -73.103 1.00 0.00 1 GLY A N 19
ATOM 23150 C CA . GLY A 1 1 ? -44.216 -0.560 -72.284 1.00 0.00 1 GLY A CA 19
ATOM 23151 C C . GLY A 1 1 ? -42.837 -0.085 -71.870 1.00 0.00 1 GLY A C 19
ATOM 23152 O O . GLY A 1 1 ? -42.349 0.932 -72.363 1.00 0.00 1 GLY A O 19
ATOM 23156 N N . SER A 1 2 ? -42.208 -0.822 -70.960 1.00 0.00 2 SER A N 19
ATOM 23157 C CA . SER A 1 2 ? -40.879 -0.468 -70.476 1.00 0.00 2 SER A CA 19
ATOM 23158 C C . SER A 1 2 ? -40.160 -1.693 -69.918 1.00 0.00 2 SER A C 19
ATOM 23159 O O . SER A 1 2 ? -40.786 -2.595 -69.363 1.00 0.00 2 SER A O 19
ATOM 23167 N N . SER A 1 3 ? -38.839 -1.716 -70.071 1.00 0.00 3 SER A N 19
ATOM 23168 C CA . SER A 1 3 ? -38.034 -2.831 -69.587 1.00 0.00 3 SER A CA 19
ATOM 23169 C C . SER A 1 3 ? -37.678 -2.645 -68.115 1.00 0.00 3 SER A C 19
ATOM 23170 O O . SER A 1 3 ? -38.018 -1.632 -67.505 1.00 0.00 3 SER A O 19
ATOM 23178 N N . GLY A 1 4 ? -36.992 -3.633 -67.549 1.00 0.00 4 GLY A N 19
ATOM 23179 C CA . GLY A 1 4 ? -36.601 -3.561 -66.153 1.00 0.00 4 GLY A CA 19
ATOM 23180 C C . GLY A 1 4 ? -35.112 -3.762 -65.956 1.00 0.00 4 GLY A C 19
ATOM 23181 O O . GLY A 1 4 ? -34.529 -4.703 -66.495 1.00 0.00 4 GLY A O 19
ATOM 23185 N N . SER A 1 5 ? -34.493 -2.874 -65.184 1.00 0.00 5 SER A N 19
ATOM 23186 C CA . SER A 1 5 ? -33.061 -2.956 -64.923 1.00 0.00 5 SER A CA 19
ATOM 23187 C C . SER A 1 5 ? -32.795 -3.299 -63.460 1.00 0.00 5 SER A C 19
ATOM 23188 O O . SER A 1 5 ? -33.719 -3.375 -62.651 1.00 0.00 5 SER A O 19
ATOM 23196 N N . SER A 1 6 ? -31.524 -3.507 -63.129 1.00 0.00 6 SER A N 19
ATOM 23197 C CA . SER A 1 6 ? -31.135 -3.846 -61.766 1.00 0.00 6 SER A CA 19
ATOM 23198 C C . SER A 1 6 ? -29.862 -3.106 -61.364 1.00 0.00 6 SER A C 19
ATOM 23199 O O . SER A 1 6 ? -29.020 -2.795 -62.205 1.00 0.00 6 SER A O 19
ATOM 23207 N N . GLY A 1 7 ? -29.731 -2.827 -60.071 1.00 0.00 7 GLY A N 19
ATOM 23208 C CA . GLY A 1 7 ? -28.560 -2.126 -59.578 1.00 0.00 7 GLY A CA 19
ATOM 23209 C C . GLY A 1 7 ? -28.816 -1.424 -58.259 1.00 0.00 7 GLY A C 19
ATOM 23210 O O . GLY A 1 7 ? -29.966 -1.211 -57.875 1.00 0.00 7 GLY A O 19
ATOM 23214 N N . CYS A 1 8 ? -27.742 -1.065 -57.564 1.00 0.00 8 CYS A N 19
ATOM 23215 C CA . CYS A 1 8 ? -27.856 -0.386 -56.278 1.00 0.00 8 CYS A CA 19
ATOM 23216 C C . CYS A 1 8 ? -26.556 0.329 -55.924 1.00 0.00 8 CYS A C 19
ATOM 23217 O O . CYS A 1 8 ? -25.491 -0.287 -55.874 1.00 0.00 8 CYS A O 19
ATOM 23225 N N . SER A 1 9 ? -26.650 1.632 -55.680 1.00 0.00 9 SER A N 19
ATOM 23226 C CA . SER A 1 9 ? -25.481 2.432 -55.336 1.00 0.00 9 SER A CA 19
ATOM 23227 C C . SER A 1 9 ? -25.658 3.094 -53.973 1.00 0.00 9 SER A C 19
ATOM 23228 O O . SER A 1 9 ? -26.028 4.264 -53.883 1.00 0.00 9 SER A O 19
ATOM 23236 N N . GLU A 1 10 ? -25.389 2.336 -52.914 1.00 0.00 10 GLU A N 19
ATOM 23237 C CA . GLU A 1 10 ? -25.519 2.848 -51.556 1.00 0.00 10 GLU A CA 19
ATOM 23238 C C . GLU A 1 10 ? -24.932 1.867 -50.545 1.00 0.00 10 GLU A C 19
ATOM 23239 O O . GLU A 1 10 ? -24.625 0.723 -50.880 1.00 0.00 10 GLU A O 19
ATOM 23251 N N . VAL A 1 11 ? -24.778 2.324 -49.306 1.00 0.00 11 VAL A N 19
ATOM 23252 C CA . VAL A 1 11 ? -24.229 1.487 -48.246 1.00 0.00 11 VAL A CA 19
ATOM 23253 C C . VAL A 1 11 ? -24.546 2.063 -46.871 1.00 0.00 11 VAL A C 19
ATOM 23254 O O . VAL A 1 11 ? -24.581 3.280 -46.690 1.00 0.00 11 VAL A O 19
ATOM 23267 N N . ASN A 1 12 ? -24.776 1.181 -45.904 1.00 0.00 12 ASN A N 19
ATOM 23268 C CA . ASN A 1 12 ? -25.091 1.602 -44.544 1.00 0.00 12 ASN A CA 19
ATOM 23269 C C . ASN A 1 12 ? -24.001 1.162 -43.572 1.00 0.00 12 ASN A C 19
ATOM 23270 O O . ASN A 1 12 ? -23.131 0.363 -43.919 1.00 0.00 12 ASN A O 19
ATOM 23281 N N . VAL A 1 13 ? -24.055 1.688 -42.353 1.00 0.00 13 VAL A N 19
ATOM 23282 C CA . VAL A 1 13 ? -23.073 1.349 -41.329 1.00 0.00 13 VAL A CA 19
ATOM 23283 C C . VAL A 1 13 ? -23.714 1.305 -39.946 1.00 0.00 13 VAL A C 19
ATOM 23284 O O . VAL A 1 13 ? -24.616 2.086 -39.643 1.00 0.00 13 VAL A O 19
ATOM 23297 N N . VAL A 1 14 ? -23.241 0.387 -39.110 1.00 0.00 14 VAL A N 19
ATOM 23298 C CA . VAL A 1 14 ? -23.766 0.242 -37.757 1.00 0.00 14 VAL A CA 19
ATOM 23299 C C . VAL A 1 14 ? -22.914 1.008 -36.752 1.00 0.00 14 VAL A C 19
ATOM 23300 O O . VAL A 1 14 ? -21.715 0.763 -36.622 1.00 0.00 14 VAL A O 19
ATOM 23313 N N . LYS A 1 15 ? -23.542 1.939 -36.040 1.00 0.00 15 LYS A N 19
ATOM 23314 C CA . LYS A 1 15 ? -22.843 2.741 -35.044 1.00 0.00 15 LYS A CA 19
ATOM 23315 C C . LYS A 1 15 ? -23.607 2.757 -33.724 1.00 0.00 15 LYS A C 19
ATOM 23316 O O . LYS A 1 15 ? -24.331 3.707 -33.427 1.00 0.00 15 LYS A O 19
ATOM 23335 N N . GLU A 1 16 ? -23.440 1.699 -32.936 1.00 0.00 16 GLU A N 19
ATOM 23336 C CA . GLU A 1 16 ? -24.115 1.594 -31.647 1.00 0.00 16 GLU A CA 19
ATOM 23337 C C . GLU A 1 16 ? -23.497 2.548 -30.630 1.00 0.00 16 GLU A C 19
ATOM 23338 O O . GLU A 1 16 ? -22.325 2.421 -30.275 1.00 0.00 16 GLU A O 19
ATOM 23350 N N . ARG A 1 17 ? -24.294 3.504 -30.164 1.00 0.00 17 ARG A N 19
ATOM 23351 C CA . ARG A 1 17 ? -23.826 4.482 -29.189 1.00 0.00 17 ARG A CA 19
ATOM 23352 C C . ARG A 1 17 ? -22.865 3.839 -28.194 1.00 0.00 17 ARG A C 19
ATOM 23353 O O . ARG A 1 17 ? -22.932 2.643 -27.912 1.00 0.00 17 ARG A O 19
ATOM 23374 N N . PRO A 1 18 ? -21.947 4.651 -27.648 1.00 0.00 18 PRO A N 19
ATOM 23375 C CA . PRO A 1 18 ? -20.954 4.184 -26.676 1.00 0.00 18 PRO A CA 19
ATOM 23376 C C . PRO A 1 18 ? -21.581 3.829 -25.332 1.00 0.00 18 PRO A C 19
ATOM 23377 O O . PRO A 1 18 ? -22.292 4.637 -24.734 1.00 0.00 18 PRO A O 19
ATOM 23388 N N . LYS A 1 19 ? -21.312 2.616 -24.862 1.00 0.00 19 LYS A N 19
ATOM 23389 C CA . LYS A 1 19 ? -21.848 2.153 -23.587 1.00 0.00 19 LYS A CA 19
ATOM 23390 C C . LYS A 1 19 ? -20.741 2.026 -22.546 1.00 0.00 19 LYS A C 19
ATOM 23391 O O . LYS A 1 19 ? -20.160 0.954 -22.370 1.00 0.00 19 LYS A O 19
ATOM 23410 N N . THR A 1 20 ? -20.454 3.125 -21.855 1.00 0.00 20 THR A N 19
ATOM 23411 C CA . THR A 1 20 ? -19.417 3.136 -20.831 1.00 0.00 20 THR A CA 19
ATOM 23412 C C . THR A 1 20 ? -19.994 3.506 -19.469 1.00 0.00 20 THR A C 19
ATOM 23413 O O . THR A 1 20 ? -20.087 4.683 -19.123 1.00 0.00 20 THR A O 19
ATOM 23424 N N . ASP A 1 21 ? -20.378 2.493 -18.700 1.00 0.00 21 ASP A N 19
ATOM 23425 C CA . ASP A 1 21 ? -20.944 2.712 -17.374 1.00 0.00 21 ASP A CA 19
ATOM 23426 C C . ASP A 1 21 ? -20.315 1.770 -16.352 1.00 0.00 21 ASP A C 19
ATOM 23427 O O . ASP A 1 21 ? -21.007 1.211 -15.502 1.00 0.00 21 ASP A O 19
ATOM 23436 N N . GLU A 1 22 ? -19.000 1.599 -16.444 1.00 0.00 22 GLU A N 19
ATOM 23437 C CA . GLU A 1 22 ? -18.279 0.723 -15.528 1.00 0.00 22 GLU A CA 19
ATOM 23438 C C . GLU A 1 22 ? -17.079 1.442 -14.917 1.00 0.00 22 GLU A C 19
ATOM 23439 O O . GLU A 1 22 ? -16.743 2.559 -15.314 1.00 0.00 22 GLU A O 19
ATOM 23451 N N . HIS A 1 23 ? -16.438 0.795 -13.950 1.00 0.00 23 HIS A N 19
ATOM 23452 C CA . HIS A 1 23 ? -15.275 1.372 -13.284 1.00 0.00 23 HIS A CA 19
ATOM 23453 C C . HIS A 1 23 ? -14.001 0.629 -13.675 1.00 0.00 23 HIS A C 19
ATOM 23454 O O . HIS A 1 23 ? -13.923 -0.594 -13.563 1.00 0.00 23 HIS A O 19
ATOM 23468 N N . LYS A 1 24 ? -13.004 1.377 -14.135 1.00 0.00 24 LYS A N 19
ATOM 23469 C CA . LYS A 1 24 ? -11.733 0.792 -14.543 1.00 0.00 24 LYS A CA 19
ATOM 23470 C C . LYS A 1 24 ? -10.903 0.391 -13.327 1.00 0.00 24 LYS A C 19
ATOM 23471 O O . LYS A 1 24 ? -11.208 0.782 -12.200 1.00 0.00 24 LYS A O 19
ATOM 23490 N N . SER A 1 25 ? -9.853 -0.389 -13.563 1.00 0.00 25 SER A N 19
ATOM 23491 C CA . SER A 1 25 ? -8.981 -0.844 -12.486 1.00 0.00 25 SER A CA 19
ATOM 23492 C C . SER A 1 25 ? -7.516 -0.754 -12.900 1.00 0.00 25 SER A C 19
ATOM 23493 O O . SER A 1 25 ? -7.125 -1.251 -13.956 1.00 0.00 25 SER A O 19
ATOM 23501 N N . TYR A 1 26 ? -6.709 -0.116 -12.059 1.00 0.00 26 TYR A N 19
ATOM 23502 C CA . TYR A 1 26 ? -5.286 0.042 -12.337 1.00 0.00 26 TYR A CA 19
ATOM 23503 C C . TYR A 1 26 ? -4.443 -0.476 -11.176 1.00 0.00 26 TYR A C 19
ATOM 23504 O O . TYR A 1 26 ? -4.736 -0.204 -10.011 1.00 0.00 26 TYR A O 19
ATOM 23522 N N . SER A 1 27 ? -3.394 -1.223 -11.502 1.00 0.00 27 SER A N 19
ATOM 23523 C CA . SER A 1 27 ? -2.509 -1.783 -10.487 1.00 0.00 27 SER A CA 19
ATOM 23524 C C . SER A 1 27 ? -1.436 -0.775 -10.086 1.00 0.00 27 SER A C 19
ATOM 23525 O O . SER A 1 27 ? -0.937 -0.017 -10.919 1.00 0.00 27 SER A O 19
ATOM 23533 N N . CYS A 1 28 ? -1.086 -0.772 -8.804 1.00 0.00 28 CYS A N 19
ATOM 23534 C CA . CYS A 1 28 ? -0.073 0.142 -8.290 1.00 0.00 28 CYS A CA 19
ATOM 23535 C C . CYS A 1 28 ? 1.286 -0.139 -8.924 1.00 0.00 28 CYS A C 19
ATOM 23536 O O . CYS A 1 28 ? 1.638 -1.292 -9.178 1.00 0.00 28 CYS A O 19
ATOM 23543 N N . SER A 1 29 ? 2.046 0.921 -9.178 1.00 0.00 29 SER A N 19
ATOM 23544 C CA . SER A 1 29 ? 3.365 0.789 -9.785 1.00 0.00 29 SER A CA 19
ATOM 23545 C C . SER A 1 29 ? 4.464 0.977 -8.744 1.00 0.00 29 SER A C 19
ATOM 23546 O O . SER A 1 29 ? 5.539 1.496 -9.046 1.00 0.00 29 SER A O 19
ATOM 23554 N N . PHE A 1 30 ? 4.186 0.551 -7.516 1.00 0.00 30 PHE A N 19
ATOM 23555 C CA . PHE A 1 30 ? 5.150 0.672 -6.429 1.00 0.00 30 PHE A CA 19
ATOM 23556 C C . PHE A 1 30 ? 5.848 -0.660 -6.169 1.00 0.00 30 PHE A C 19
ATOM 23557 O O . PHE A 1 30 ? 5.370 -1.716 -6.584 1.00 0.00 30 PHE A O 19
ATOM 23574 N N . LYS A 1 31 ? 6.982 -0.602 -5.479 1.00 0.00 31 LYS A N 19
ATOM 23575 C CA . LYS A 1 31 ? 7.747 -1.802 -5.162 1.00 0.00 31 LYS A CA 19
ATOM 23576 C C . LYS A 1 31 ? 7.238 -2.448 -3.877 1.00 0.00 31 LYS A C 19
ATOM 23577 O O . LYS A 1 31 ? 7.695 -2.119 -2.783 1.00 0.00 31 LYS A O 19
ATOM 23596 N N . GLY A 1 32 ? 6.290 -3.369 -4.018 1.00 0.00 32 GLY A N 19
ATOM 23597 C CA . GLY A 1 32 ? 5.737 -4.047 -2.860 1.00 0.00 32 GLY A CA 19
ATOM 23598 C C . GLY A 1 32 ? 4.279 -3.704 -2.629 1.00 0.00 32 GLY A C 19
ATOM 23599 O O . GLY A 1 32 ? 3.837 -3.572 -1.488 1.00 0.00 32 GLY A O 19
ATOM 23603 N N . CYS A 1 33 ? 3.528 -3.558 -3.716 1.00 0.00 33 CYS A N 19
ATOM 23604 C CA . CYS A 1 33 ? 2.111 -3.226 -3.628 1.00 0.00 33 CYS A CA 19
ATOM 23605 C C . CYS A 1 33 ? 1.334 -3.846 -4.786 1.00 0.00 33 CYS A C 19
ATOM 23606 O O . CYS A 1 33 ? 1.729 -3.730 -5.947 1.00 0.00 33 CYS A O 19
ATOM 23613 N N . THR A 1 34 ? 0.226 -4.506 -4.462 1.00 0.00 34 THR A N 19
ATOM 23614 C CA . THR A 1 34 ? -0.606 -5.145 -5.473 1.00 0.00 34 THR A CA 19
ATOM 23615 C C . THR A 1 34 ? -2.062 -4.715 -5.339 1.00 0.00 34 THR A C 19
ATOM 23616 O O . THR A 1 34 ? -2.977 -5.508 -5.563 1.00 0.00 34 THR A O 19
ATOM 23627 N N . ASP A 1 35 ? -2.271 -3.455 -4.973 1.00 0.00 35 ASP A N 19
ATOM 23628 C CA . ASP A 1 35 ? -3.617 -2.919 -4.811 1.00 0.00 35 ASP A CA 19
ATOM 23629 C C . ASP A 1 35 ? -4.022 -2.091 -6.027 1.00 0.00 35 ASP A C 19
ATOM 23630 O O . ASP A 1 35 ? -3.173 -1.536 -6.725 1.00 0.00 35 ASP A O 19
ATOM 23639 N N . VAL A 1 36 ? -5.326 -2.014 -6.276 1.00 0.00 36 VAL A N 19
ATOM 23640 C CA . VAL A 1 36 ? -5.844 -1.255 -7.408 1.00 0.00 36 VAL A CA 19
ATOM 23641 C C . VAL A 1 36 ? -6.871 -0.224 -6.954 1.00 0.00 36 VAL A C 19
ATOM 23642 O O . VAL A 1 36 ? -7.128 -0.075 -5.760 1.00 0.00 36 VAL A O 19
ATOM 23655 N N . GLU A 1 37 ? -7.455 0.485 -7.915 1.00 0.00 37 GLU A N 19
ATOM 23656 C CA . GLU A 1 37 ? -8.455 1.503 -7.613 1.00 0.00 37 GLU A CA 19
ATOM 23657 C C . GLU A 1 37 ? -9.339 1.775 -8.826 1.00 0.00 37 GLU A C 19
ATOM 23658 O O . GLU A 1 37 ? -8.969 1.464 -9.960 1.00 0.00 37 GLU A O 19
ATOM 23670 N N . LEU A 1 38 ? -10.507 2.357 -8.581 1.00 0.00 38 LEU A N 19
ATOM 23671 C CA . LEU A 1 38 ? -11.445 2.671 -9.654 1.00 0.00 38 LEU A CA 19
ATOM 23672 C C . LEU A 1 38 ? -10.786 3.548 -10.714 1.00 0.00 38 LEU A C 19
ATOM 23673 O O . LEU A 1 38 ? -10.892 3.279 -11.910 1.00 0.00 38 LEU A O 19
ATOM 23689 N N . VAL A 1 39 ? -10.105 4.598 -10.266 1.00 0.00 39 VAL A N 19
ATOM 23690 C CA . VAL A 1 39 ? -9.426 5.513 -11.175 1.00 0.00 39 VAL A CA 19
ATOM 23691 C C . VAL A 1 39 ? -7.940 5.187 -11.274 1.00 0.00 39 VAL A C 19
ATOM 23692 O O . VAL A 1 39 ? -7.439 4.309 -10.573 1.00 0.00 39 VAL A O 19
ATOM 23705 N N . ALA A 1 40 ? -7.240 5.901 -12.150 1.00 0.00 40 ALA A N 19
ATOM 23706 C CA . ALA A 1 40 ? -5.811 5.689 -12.340 1.00 0.00 40 ALA A CA 19
ATOM 23707 C C . ALA A 1 40 ? -5.015 6.926 -11.938 1.00 0.00 40 ALA A C 19
ATOM 23708 O O . ALA A 1 40 ? -4.983 7.920 -12.664 1.00 0.00 40 ALA A O 19
ATOM 23715 N N . VAL A 1 41 ? -4.373 6.859 -10.775 1.00 0.00 41 VAL A N 19
ATOM 23716 C CA . VAL A 1 41 ? -3.576 7.973 -10.276 1.00 0.00 41 VAL A CA 19
ATOM 23717 C C . VAL A 1 41 ? -2.205 8.009 -10.941 1.00 0.00 41 VAL A C 19
ATOM 23718 O O . VAL A 1 41 ? -1.278 7.322 -10.512 1.00 0.00 41 VAL A O 19
ATOM 23731 N N . ILE A 1 42 ? -2.083 8.815 -11.990 1.00 0.00 42 ILE A N 19
ATOM 23732 C CA . ILE A 1 42 ? -0.824 8.942 -12.713 1.00 0.00 42 ILE A CA 19
ATOM 23733 C C . ILE A 1 42 ? 0.047 10.040 -12.112 1.00 0.00 42 ILE A C 19
ATOM 23734 O O . ILE A 1 42 ? -0.445 11.108 -11.747 1.00 0.00 42 ILE A O 19
ATOM 23750 N N . CYS A 1 43 ? 1.345 9.770 -12.012 1.00 0.00 43 CYS A N 19
ATOM 23751 C CA . CYS A 1 43 ? 2.286 10.735 -11.457 1.00 0.00 43 CYS A CA 19
ATOM 23752 C C . CYS A 1 43 ? 2.834 11.650 -12.548 1.00 0.00 43 CYS A C 19
ATOM 23753 O O . CYS A 1 43 ? 3.360 11.199 -13.566 1.00 0.00 43 CYS A O 19
ATOM 23760 N N . PRO A 1 44 ? 2.710 12.968 -12.332 1.00 0.00 44 PRO A N 19
ATOM 23761 C CA . PRO A 1 44 ? 3.187 13.975 -13.284 1.00 0.00 44 PRO A CA 19
ATOM 23762 C C . PRO A 1 44 ? 4.709 14.031 -13.355 1.00 0.00 44 PRO A C 19
ATOM 23763 O O . PRO A 1 44 ? 5.278 14.892 -14.027 1.00 0.00 44 PRO A O 19
ATOM 23774 N N . TYR A 1 45 ? 5.363 13.109 -12.658 1.00 0.00 45 TYR A N 19
ATOM 23775 C CA . TYR A 1 45 ? 6.820 13.055 -12.640 1.00 0.00 45 TYR A CA 19
ATOM 23776 C C . TYR A 1 45 ? 7.328 11.817 -13.372 1.00 0.00 45 TYR A C 19
ATOM 23777 O O . TYR A 1 45 ? 8.012 11.920 -14.391 1.00 0.00 45 TYR A O 19
ATOM 23795 N N . CYS A 1 46 ? 6.989 10.645 -12.845 1.00 0.00 46 CYS A N 19
ATOM 23796 C CA . CYS A 1 46 ? 7.409 9.385 -13.446 1.00 0.00 46 CYS A CA 19
ATOM 23797 C C . CYS A 1 46 ? 6.378 8.896 -14.460 1.00 0.00 46 CYS A C 19
ATOM 23798 O O . CYS A 1 46 ? 6.612 7.923 -15.177 1.00 0.00 46 CYS A O 19
ATOM 23805 N N . GLU A 1 47 ? 5.238 9.577 -14.513 1.00 0.00 47 GLU A N 19
ATOM 23806 C CA . GLU A 1 47 ? 4.172 9.211 -15.438 1.00 0.00 47 GLU A CA 19
ATOM 23807 C C . GLU A 1 47 ? 3.756 7.757 -15.241 1.00 0.00 47 GLU A C 19
ATOM 23808 O O . GLU A 1 47 ? 3.554 7.020 -16.206 1.00 0.00 47 GLU A O 19
ATOM 23820 N N . LYS A 1 48 ? 3.631 7.349 -13.983 1.00 0.00 48 LYS A N 19
ATOM 23821 C CA . LYS A 1 48 ? 3.238 5.983 -13.656 1.00 0.00 48 LYS A CA 19
ATOM 23822 C C . LYS A 1 48 ? 1.951 5.968 -12.838 1.00 0.00 48 LYS A C 19
ATOM 23823 O O . LYS A 1 48 ? 1.588 6.965 -12.215 1.00 0.00 48 LYS A O 19
ATOM 23842 N N . ASN A 1 49 ? 1.265 4.830 -12.843 1.00 0.00 49 ASN A N 19
ATOM 23843 C CA . ASN A 1 49 ? 0.018 4.685 -12.100 1.00 0.00 49 ASN A CA 19
ATOM 23844 C C . ASN A 1 49 ? 0.274 4.090 -10.719 1.00 0.00 49 ASN A C 19
ATOM 23845 O O . ASN A 1 49 ? 0.990 3.098 -10.581 1.00 0.00 49 ASN A O 19
ATOM 23856 N N . PHE A 1 50 ? -0.316 4.703 -9.698 1.00 0.00 50 PHE A N 19
ATOM 23857 C CA . PHE A 1 50 ? -0.153 4.235 -8.327 1.00 0.00 50 PHE A CA 19
ATOM 23858 C C . PHE A 1 50 ? -1.481 4.272 -7.577 1.00 0.00 50 PHE A C 19
ATOM 23859 O O . PHE A 1 50 ? -2.499 4.709 -8.115 1.00 0.00 50 PHE A O 19
ATOM 23876 N N . CYS A 1 51 ? -1.464 3.809 -6.332 1.00 0.00 51 CYS A N 19
ATOM 23877 C CA . CYS A 1 51 ? -2.666 3.787 -5.507 1.00 0.00 51 CYS A CA 19
ATOM 23878 C C . CYS A 1 51 ? -2.706 4.991 -4.571 1.00 0.00 51 CYS A C 19
ATOM 23879 O O . CYS A 1 51 ? -1.667 5.469 -4.112 1.00 0.00 51 CYS A O 19
ATOM 23886 N N . LEU A 1 52 ? -3.910 5.478 -4.293 1.00 0.00 52 LEU A N 19
ATOM 23887 C CA . LEU A 1 52 ? -4.086 6.627 -3.412 1.00 0.00 52 LEU A CA 19
ATOM 23888 C C . LEU A 1 52 ? -3.099 6.579 -2.250 1.00 0.00 52 LEU A C 19
ATOM 23889 O O . LEU A 1 52 ? -2.540 7.602 -1.855 1.00 0.00 52 LEU A O 19
ATOM 23905 N N . ARG A 1 53 ? -2.888 5.383 -1.709 1.00 0.00 53 ARG A N 19
ATOM 23906 C CA . ARG A 1 53 ? -1.968 5.201 -0.593 1.00 0.00 53 ARG A CA 19
ATOM 23907 C C . ARG A 1 53 ? -0.545 5.578 -0.995 1.00 0.00 53 ARG A C 19
ATOM 23908 O O . ARG A 1 53 ? 0.184 6.204 -0.225 1.00 0.00 53 ARG A O 19
ATOM 23929 N N . HIS A 1 54 ? -0.156 5.192 -2.206 1.00 0.00 54 HIS A N 19
ATOM 23930 C CA . HIS A 1 54 ? 1.180 5.490 -2.711 1.00 0.00 54 HIS A CA 19
ATOM 23931 C C . HIS A 1 54 ? 1.112 6.449 -3.896 1.00 0.00 54 HIS A C 19
ATOM 23932 O O . HIS A 1 54 ? 1.880 6.327 -4.850 1.00 0.00 54 HIS A O 19
ATOM 23946 N N . ARG A 1 55 ? 0.187 7.401 -3.828 1.00 0.00 55 ARG A N 19
ATOM 23947 C CA . ARG A 1 55 ? 0.018 8.379 -4.896 1.00 0.00 55 ARG A CA 19
ATOM 23948 C C . ARG A 1 55 ? 1.147 9.406 -4.877 1.00 0.00 55 ARG A C 19
ATOM 23949 O O . ARG A 1 55 ? 1.741 9.710 -5.912 1.00 0.00 55 ARG A O 19
ATOM 23970 N N . HIS A 1 56 ? 1.438 9.936 -3.693 1.00 0.00 56 HIS A N 19
ATOM 23971 C CA . HIS A 1 56 ? 2.495 10.929 -3.539 1.00 0.00 56 HIS A CA 19
ATOM 23972 C C . HIS A 1 56 ? 3.798 10.436 -4.163 1.00 0.00 56 HIS A C 19
ATOM 23973 O O . HIS A 1 56 ? 3.971 9.240 -4.394 1.00 0.00 56 HIS A O 19
ATOM 23987 N N . GLN A 1 57 ? 4.708 11.366 -4.433 1.00 0.00 57 GLN A N 19
ATOM 23988 C CA . GLN A 1 57 ? 5.994 11.025 -5.030 1.00 0.00 57 GLN A CA 19
ATOM 23989 C C . GLN A 1 57 ? 6.819 10.156 -4.088 1.00 0.00 57 GLN A C 19
ATOM 23990 O O . GLN A 1 57 ? 6.964 8.953 -4.304 1.00 0.00 57 GLN A O 19
ATOM 24004 N N . SER A 1 58 ? 7.359 10.773 -3.042 1.00 0.00 58 SER A N 19
ATOM 24005 C CA . SER A 1 58 ? 8.174 10.056 -2.068 1.00 0.00 58 SER A CA 19
ATOM 24006 C C . SER A 1 58 ? 7.522 8.732 -1.684 1.00 0.00 58 SER A C 19
ATOM 24007 O O . SER A 1 58 ? 8.198 7.713 -1.540 1.00 0.00 58 SER A O 19
ATOM 24015 N N . ASP A 1 59 ? 6.204 8.755 -1.518 1.00 0.00 59 ASP A N 19
ATOM 24016 C CA . ASP A 1 59 ? 5.458 7.557 -1.151 1.00 0.00 59 ASP A CA 19
ATOM 24017 C C . ASP A 1 59 ? 5.872 6.372 -2.019 1.00 0.00 59 ASP A C 19
ATOM 24018 O O . ASP A 1 59 ? 6.214 5.305 -1.509 1.00 0.00 59 ASP A O 19
ATOM 24027 N N . HIS A 1 60 ? 5.838 6.567 -3.334 1.00 0.00 60 HIS A N 19
ATOM 24028 C CA . HIS A 1 60 ? 6.209 5.515 -4.273 1.00 0.00 60 HIS A CA 19
ATOM 24029 C C . HIS A 1 60 ? 7.673 5.644 -4.683 1.00 0.00 60 HIS A C 19
ATOM 24030 O O . HIS A 1 60 ? 8.068 5.195 -5.759 1.00 0.00 60 HIS A O 19
ATOM 24044 N N . ASP A 1 61 ? 8.472 6.262 -3.820 1.00 0.00 61 ASP A N 19
ATOM 24045 C CA . ASP A 1 61 ? 9.892 6.451 -4.092 1.00 0.00 61 ASP A CA 19
ATOM 24046 C C . ASP A 1 61 ? 10.113 6.911 -5.530 1.00 0.00 61 ASP A C 19
ATOM 24047 O O . ASP A 1 61 ? 10.910 6.327 -6.265 1.00 0.00 61 ASP A O 19
ATOM 24056 N N . CYS A 1 62 ? 9.401 7.961 -5.926 1.00 0.00 62 CYS A N 19
ATOM 24057 C CA . CYS A 1 62 ? 9.517 8.500 -7.275 1.00 0.00 62 CYS A CA 19
ATOM 24058 C C . CYS A 1 62 ? 10.979 8.577 -7.706 1.00 0.00 62 CYS A C 19
ATOM 24059 O O . CYS A 1 62 ? 11.757 9.358 -7.159 1.00 0.00 62 CYS A O 19
ATOM 24066 N N . GLU A 1 63 ? 11.344 7.761 -8.690 1.00 0.00 63 GLU A N 19
ATOM 24067 C CA . GLU A 1 63 ? 12.713 7.737 -9.193 1.00 0.00 63 GLU A CA 19
ATOM 24068 C C . GLU A 1 63 ? 13.110 9.099 -9.756 1.00 0.00 63 GLU A C 19
ATOM 24069 O O . GLU A 1 63 ? 14.264 9.513 -9.653 1.00 0.00 63 GLU A O 19
ATOM 24081 N N . LYS A 1 64 ? 12.144 9.790 -10.351 1.00 0.00 64 LYS A N 19
ATOM 24082 C CA . LYS A 1 64 ? 12.390 11.106 -10.930 1.00 0.00 64 LYS A CA 19
ATOM 24083 C C . LYS A 1 64 ? 13.018 12.043 -9.904 1.00 0.00 64 LYS A C 19
ATOM 24084 O O . LYS A 1 64 ? 13.963 12.772 -10.210 1.00 0.00 64 LYS A O 19
ATOM 24103 N N . LEU A 1 65 ? 12.490 12.018 -8.685 1.00 0.00 65 LEU A N 19
ATOM 24104 C CA . LEU A 1 65 ? 13.000 12.865 -7.612 1.00 0.00 65 LEU A CA 19
ATOM 24105 C C . LEU A 1 65 ? 14.523 12.941 -7.657 1.00 0.00 65 LEU A C 19
ATOM 24106 O O . LEU A 1 65 ? 15.179 12.088 -8.252 1.00 0.00 65 LEU A O 19
ATOM 24122 N N . GLU A 1 66 ? 15.078 13.968 -7.020 1.00 0.00 66 GLU A N 19
ATOM 24123 C CA . GLU A 1 66 ? 16.524 14.154 -6.986 1.00 0.00 66 GLU A CA 19
ATOM 24124 C C . GLU A 1 66 ? 17.034 14.193 -5.549 1.00 0.00 66 GLU A C 19
ATOM 24125 O O . GLU A 1 66 ? 17.408 15.250 -5.039 1.00 0.00 66 GLU A O 19
ATOM 24137 N N . VAL A 1 67 ? 17.046 13.033 -4.899 1.00 0.00 67 VAL A N 19
ATOM 24138 C CA . VAL A 1 67 ? 17.510 12.934 -3.520 1.00 0.00 67 VAL A CA 19
ATOM 24139 C C . VAL A 1 67 ? 18.872 12.254 -3.447 1.00 0.00 67 VAL A C 19
ATOM 24140 O O . VAL A 1 67 ? 19.101 11.229 -4.088 1.00 0.00 67 VAL A O 19
ATOM 24153 N N . ALA A 1 68 ? 19.774 12.833 -2.661 1.00 0.00 68 ALA A N 19
ATOM 24154 C CA . ALA A 1 68 ? 21.114 12.281 -2.501 1.00 0.00 68 ALA A CA 19
ATOM 24155 C C . ALA A 1 68 ? 21.087 10.757 -2.525 1.00 0.00 68 ALA A C 19
ATOM 24156 O O . ALA A 1 68 ? 20.682 10.117 -1.555 1.00 0.00 68 ALA A O 19
ATOM 24163 N N . LYS A 1 69 ? 21.521 10.180 -3.641 1.00 0.00 69 LYS A N 19
ATOM 24164 C CA . LYS A 1 69 ? 21.548 8.730 -3.792 1.00 0.00 69 LYS A CA 19
ATOM 24165 C C . LYS A 1 69 ? 22.978 8.225 -3.950 1.00 0.00 69 LYS A C 19
ATOM 24166 O O . LYS A 1 69 ? 23.892 8.975 -4.295 1.00 0.00 69 LYS A O 19
ATOM 24185 N N . PRO A 1 70 ? 23.180 6.924 -3.693 1.00 0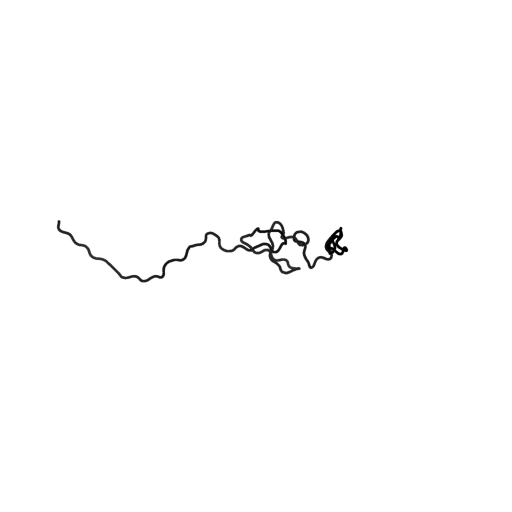.00 70 PRO A N 19
ATOM 24186 C CA . PRO A 1 70 ? 24.497 6.291 -3.802 1.00 0.00 70 PRO A CA 19
ATOM 24187 C C . PRO A 1 70 ? 24.969 6.179 -5.248 1.00 0.00 70 PRO A C 19
ATOM 24188 O O . PRO A 1 70 ? 25.944 5.487 -5.541 1.00 0.00 70 PRO A O 19
ATOM 24199 N N . ARG A 1 71 ? 24.271 6.864 -6.148 1.00 0.00 71 ARG A N 19
ATOM 24200 C CA . ARG A 1 71 ? 24.618 6.841 -7.564 1.00 0.00 71 ARG A CA 19
ATOM 24201 C C . ARG A 1 71 ? 26.128 6.948 -7.754 1.00 0.00 71 ARG A C 19
ATOM 24202 O O . ARG A 1 71 ? 26.862 7.262 -6.817 1.00 0.00 71 ARG A O 19
ATOM 24223 N N . MET A 1 72 ? 26.586 6.684 -8.974 1.00 0.00 72 MET A N 19
ATOM 24224 C CA . MET A 1 72 ? 28.008 6.751 -9.288 1.00 0.00 72 MET A CA 19
ATOM 24225 C C . MET A 1 72 ? 28.640 8.002 -8.684 1.00 0.00 72 MET A C 19
ATOM 24226 O O . MET A 1 72 ? 27.938 8.904 -8.228 1.00 0.00 72 MET A O 19
ATOM 24240 N N . ALA A 1 73 ? 29.968 8.048 -8.684 1.00 0.00 73 ALA A N 19
ATOM 24241 C CA . ALA A 1 73 ? 30.693 9.188 -8.138 1.00 0.00 73 ALA A CA 19
ATOM 24242 C C . ALA A 1 73 ? 31.727 9.707 -9.130 1.00 0.00 73 ALA A C 19
ATOM 24243 O O . ALA A 1 73 ? 32.222 8.960 -9.974 1.00 0.00 73 ALA A O 19
ATOM 24250 N N . ALA A 1 74 ? 32.050 10.992 -9.024 1.00 0.00 74 ALA A N 19
ATOM 24251 C CA . ALA A 1 74 ? 33.026 11.611 -9.911 1.00 0.00 74 ALA A CA 19
ATOM 24252 C C . ALA A 1 74 ? 32.503 11.678 -11.342 1.00 0.00 74 ALA A C 19
ATOM 24253 O O . ALA A 1 74 ? 33.235 11.409 -12.295 1.00 0.00 74 ALA A O 19
ATOM 24260 N N . THR A 1 75 ? 31.231 12.037 -11.486 1.00 0.00 75 THR A N 19
ATOM 24261 C CA . THR A 1 75 ? 30.610 12.137 -12.801 1.00 0.00 75 THR A CA 19
ATOM 24262 C C . THR A 1 75 ? 31.387 13.086 -13.706 1.00 0.00 75 THR A C 19
ATOM 24263 O O . THR A 1 75 ? 31.545 14.266 -13.393 1.00 0.00 75 THR A O 19
ATOM 24274 N N . GLN A 1 76 ? 31.869 12.563 -14.828 1.00 0.00 76 GLN A N 19
ATOM 24275 C CA . GLN A 1 76 ? 32.631 13.365 -15.779 1.00 0.00 76 GLN A CA 19
ATOM 24276 C C . GLN A 1 76 ? 31.813 14.558 -16.262 1.00 0.00 76 GLN A C 19
ATOM 24277 O O . GLN A 1 76 ? 30.784 14.395 -16.919 1.00 0.00 76 GLN A O 19
ATOM 24291 N N . LYS A 1 77 ? 32.276 15.759 -15.933 1.00 0.00 77 LYS A N 19
ATOM 24292 C CA . LYS A 1 77 ? 31.589 16.981 -16.333 1.00 0.00 77 LYS A CA 19
ATOM 24293 C C . LYS A 1 77 ? 32.449 18.208 -16.048 1.00 0.00 77 LYS A C 19
ATOM 24294 O O . LYS A 1 77 ? 33.216 18.230 -15.084 1.00 0.00 77 LYS A O 19
ATOM 24313 N N . LEU A 1 78 ? 32.316 19.227 -16.889 1.00 0.00 78 LEU A N 19
ATOM 24314 C CA . LEU A 1 78 ? 33.080 20.459 -16.726 1.00 0.00 78 LEU A CA 19
ATOM 24315 C C . LEU A 1 78 ? 32.818 21.085 -15.360 1.00 0.00 78 LEU A C 19
ATOM 24316 O O . LEU A 1 78 ? 31.732 21.604 -15.102 1.00 0.00 78 LEU A O 19
ATOM 24332 N N . VAL A 1 79 ? 33.821 21.035 -14.489 1.00 0.00 79 VAL A N 19
ATOM 24333 C CA . VAL A 1 79 ? 33.700 21.601 -13.150 1.00 0.00 79 VAL A CA 19
ATOM 24334 C C . VAL A 1 79 ? 35.031 22.170 -12.672 1.00 0.00 79 VAL A C 19
ATOM 24335 O O . VAL A 1 79 ? 36.068 21.513 -12.765 1.00 0.00 79 VAL A O 19
ATOM 24348 N N . ARG A 1 80 ? 34.995 23.395 -12.160 1.00 0.00 80 ARG A N 19
ATOM 24349 C CA . ARG A 1 80 ? 36.199 24.054 -11.667 1.00 0.00 80 ARG A CA 19
ATOM 24350 C C . ARG A 1 80 ? 35.846 25.166 -10.683 1.00 0.00 80 ARG A C 19
ATOM 24351 O O . ARG A 1 80 ? 34.991 26.007 -10.962 1.00 0.00 80 ARG A O 19
ATOM 24372 N N . SER A 1 81 ? 36.511 25.163 -9.532 1.00 0.00 81 SER A N 19
ATOM 24373 C CA . SER A 1 81 ? 36.265 26.169 -8.505 1.00 0.00 81 SER A CA 19
ATOM 24374 C C . SER A 1 81 ? 37.323 27.266 -8.555 1.00 0.00 81 SER A C 19
ATOM 24375 O O . SER A 1 81 ? 38.251 27.214 -9.362 1.00 0.00 81 SER A O 19
ATOM 24383 N N . GLY A 1 82 ? 37.177 28.261 -7.685 1.00 0.00 82 GLY A N 19
ATOM 24384 C CA . GLY A 1 82 ? 38.127 29.358 -7.645 1.00 0.00 82 GLY A CA 19
ATOM 24385 C C . GLY A 1 82 ? 39.377 29.014 -6.859 1.00 0.00 82 GLY A C 19
ATOM 24386 O O . GLY A 1 82 ? 39.639 27.853 -6.546 1.00 0.00 82 GLY A O 19
ATOM 24390 N N . PRO A 1 83 ? 40.173 30.041 -6.529 1.00 0.00 83 PRO A N 19
ATOM 24391 C CA . PRO A 1 83 ? 41.416 29.867 -5.771 1.00 0.00 83 PRO A CA 19
ATOM 24392 C C . PRO A 1 83 ? 41.160 29.472 -4.321 1.00 0.00 83 PRO A C 19
ATOM 24393 O O . PRO A 1 83 ? 40.399 30.131 -3.613 1.00 0.00 83 PRO A O 19
ATOM 24404 N N . SER A 1 84 ? 41.802 28.393 -3.884 1.00 0.00 84 SER A N 19
ATOM 24405 C CA . SER A 1 84 ? 41.640 27.908 -2.518 1.00 0.00 84 SER A CA 19
ATOM 24406 C C . SER A 1 84 ? 42.823 28.328 -1.650 1.00 0.00 84 SER A C 19
ATOM 24407 O O . SER A 1 84 ? 43.786 28.918 -2.138 1.00 0.00 84 SER A O 19
ATOM 24415 N N . SER A 1 85 ? 42.740 28.018 -0.360 1.00 0.00 85 SER A N 19
ATOM 24416 C CA . SER A 1 85 ? 43.801 28.366 0.579 1.00 0.00 85 SER A CA 19
ATOM 24417 C C . SER A 1 85 ? 44.582 27.125 1.000 1.00 0.00 85 SER A C 19
ATOM 24418 O O . SER A 1 85 ? 44.051 26.016 1.007 1.00 0.00 85 SER A O 19
ATOM 24426 N N . GLY A 1 86 ? 45.850 27.322 1.350 1.00 0.00 86 GLY A N 19
ATOM 24427 C CA . GLY A 1 86 ? 46.685 26.211 1.767 1.00 0.00 86 GLY A CA 19
ATOM 24428 C C . GLY A 1 86 ? 48.148 26.594 1.874 1.00 0.00 86 GLY A C 19
ATOM 24429 O O . GLY A 1 86 ? 48.590 27.481 1.145 1.00 0.00 86 GLY A O 19
ATOM 24435 N N . GLY A 1 1 ? -67.018 -33.553 -39.016 1.00 0.00 1 GLY A N 20
ATOM 24436 C CA . GLY A 1 1 ? -65.672 -33.916 -39.419 1.00 0.00 1 GLY A CA 20
ATOM 24437 C C . GLY A 1 1 ? -64.826 -34.392 -38.255 1.00 0.00 1 GLY A C 20
ATOM 24438 O O . GLY A 1 1 ? -65.141 -34.118 -37.097 1.00 0.00 1 GLY A O 20
ATOM 24442 N N . SER A 1 2 ? -63.750 -35.109 -38.562 1.00 0.00 2 SER A N 20
ATOM 24443 C CA . SER A 1 2 ? -62.859 -35.629 -37.531 1.00 0.00 2 SER A CA 20
ATOM 24444 C C . SER A 1 2 ? -61.408 -35.597 -38.001 1.00 0.00 2 SER A C 20
ATOM 24445 O O . SER A 1 2 ? -61.130 -35.376 -39.180 1.00 0.00 2 SER A O 20
ATOM 24453 N N . SER A 1 3 ? -60.486 -35.819 -37.070 1.00 0.00 3 SER A N 20
ATOM 24454 C CA . SER A 1 3 ? -59.062 -35.812 -37.386 1.00 0.00 3 SER A CA 20
ATOM 24455 C C . SER A 1 3 ? -58.394 -37.100 -36.915 1.00 0.00 3 SER A C 20
ATOM 24456 O O . SER A 1 3 ? -59.034 -37.959 -36.310 1.00 0.00 3 SER A O 20
ATOM 24464 N N . GLY A 1 4 ? -57.101 -37.226 -37.197 1.00 0.00 4 GLY A N 20
ATOM 24465 C CA . GLY A 1 4 ? -56.367 -38.412 -36.795 1.00 0.00 4 GLY A CA 20
ATOM 24466 C C . GLY A 1 4 ? -54.917 -38.113 -36.467 1.00 0.00 4 GLY A C 20
ATOM 24467 O O . GLY A 1 4 ? -54.018 -38.444 -37.240 1.00 0.00 4 GLY A O 20
ATOM 24471 N N . SER A 1 5 ? -54.690 -37.483 -35.320 1.00 0.00 5 SER A N 20
ATOM 24472 C CA . SER A 1 5 ? -53.339 -37.134 -34.894 1.00 0.00 5 SER A CA 20
ATOM 24473 C C . SER A 1 5 ? -53.315 -36.764 -33.414 1.00 0.00 5 SER A C 20
ATOM 24474 O O . SER A 1 5 ? -54.305 -36.278 -32.868 1.00 0.00 5 SER A O 20
ATOM 24482 N N . SER A 1 6 ? -52.176 -36.997 -32.771 1.00 0.00 6 SER A N 20
ATOM 24483 C CA . SER A 1 6 ? -52.022 -36.693 -31.353 1.00 0.00 6 SER A CA 20
ATOM 24484 C C . SER A 1 6 ? -51.851 -35.193 -31.135 1.00 0.00 6 SER A C 20
ATOM 24485 O O . SER A 1 6 ? -51.581 -34.444 -32.073 1.00 0.00 6 SER A O 20
ATOM 24493 N N . GLY A 1 7 ? -52.011 -34.760 -29.888 1.00 0.00 7 GLY A N 20
ATOM 24494 C CA . GLY A 1 7 ? -51.871 -33.351 -29.568 1.00 0.00 7 GLY A CA 20
ATOM 24495 C C . GLY A 1 7 ? -50.422 -32.929 -29.427 1.00 0.00 7 GLY A C 20
ATOM 24496 O O . GLY A 1 7 ? -49.529 -33.773 -29.339 1.00 0.00 7 GLY A O 20
ATOM 24500 N N . CYS A 1 8 ? -50.187 -31.622 -29.408 1.00 0.00 8 CYS A N 20
ATOM 24501 C CA . CYS A 1 8 ? -48.835 -31.090 -29.280 1.00 0.00 8 CYS A CA 20
ATOM 24502 C C . CYS A 1 8 ? -48.796 -29.941 -28.277 1.00 0.00 8 CYS A C 20
ATOM 24503 O O . CYS A 1 8 ? -49.772 -29.207 -28.120 1.00 0.00 8 CYS A O 20
ATOM 24511 N N . SER A 1 9 ? -47.662 -29.792 -27.600 1.00 0.00 9 SER A N 20
ATOM 24512 C CA . SER A 1 9 ? -47.497 -28.736 -26.608 1.00 0.00 9 SER A CA 20
ATOM 24513 C C . SER A 1 9 ? -46.255 -27.902 -26.904 1.00 0.00 9 SER A C 20
ATOM 24514 O O . SER A 1 9 ? -45.187 -28.440 -27.191 1.00 0.00 9 SER A O 20
ATOM 24522 N N . GLU A 1 10 ? -46.405 -26.583 -26.833 1.00 0.00 10 GLU A N 20
ATOM 24523 C CA . GLU A 1 10 ? -45.296 -25.673 -27.094 1.00 0.00 10 GLU A CA 20
ATOM 24524 C C . GLU A 1 10 ? -44.572 -25.311 -25.801 1.00 0.00 10 GLU A C 20
ATOM 24525 O O . GLU A 1 10 ? -45.089 -25.531 -24.705 1.00 0.00 10 GLU A O 20
ATOM 24537 N N . VAL A 1 11 ? -43.372 -24.756 -25.936 1.00 0.00 11 VAL A N 20
ATOM 24538 C CA . VAL A 1 11 ? -42.576 -24.363 -24.779 1.00 0.00 11 VAL A CA 20
ATOM 24539 C C . VAL A 1 11 ? -41.496 -23.361 -25.170 1.00 0.00 11 VAL A C 20
ATOM 24540 O O . VAL A 1 11 ? -40.702 -23.611 -26.077 1.00 0.00 11 VAL A O 20
ATOM 24553 N N . ASN A 1 12 ? -41.471 -22.226 -24.480 1.00 0.00 12 ASN A N 20
ATOM 24554 C CA . ASN A 1 12 ? -40.487 -21.186 -24.755 1.00 0.00 12 ASN A CA 20
ATOM 24555 C C . ASN A 1 12 ? -40.517 -20.109 -23.674 1.00 0.00 12 ASN A C 20
ATOM 24556 O O . ASN A 1 12 ? -41.553 -19.865 -23.054 1.00 0.00 12 ASN A O 20
ATOM 24567 N N . VAL A 1 13 ? -39.375 -19.466 -23.455 1.00 0.00 13 VAL A N 20
ATOM 24568 C CA . VAL A 1 13 ? -39.270 -18.414 -22.451 1.00 0.00 13 VAL A CA 20
ATOM 24569 C C . VAL A 1 13 ? -37.905 -17.738 -22.503 1.00 0.00 13 VAL A C 20
ATOM 24570 O O . VAL A 1 13 ? -36.886 -18.389 -22.732 1.00 0.00 13 VAL A O 20
ATOM 24583 N N . VAL A 1 14 ? -37.892 -16.425 -22.290 1.00 0.00 14 VAL A N 20
ATOM 24584 C CA . VAL A 1 14 ? -36.652 -15.660 -22.311 1.00 0.00 14 VAL A CA 20
ATOM 24585 C C . VAL A 1 14 ? -35.902 -15.791 -20.990 1.00 0.00 14 VAL A C 20
ATOM 24586 O O . VAL A 1 14 ? -36.511 -15.909 -19.927 1.00 0.00 14 VAL A O 20
ATOM 24599 N N . LYS A 1 15 ? -34.575 -15.769 -21.064 1.00 0.00 15 LYS A N 20
ATOM 24600 C CA . LYS A 1 15 ? -33.740 -15.883 -19.875 1.00 0.00 15 LYS A CA 20
ATOM 24601 C C . LYS A 1 15 ? -33.415 -14.507 -19.304 1.00 0.00 15 LYS A C 20
ATOM 24602 O O . LYS A 1 15 ? -33.125 -13.570 -20.046 1.00 0.00 15 LYS A O 20
ATOM 24621 N N . GLU A 1 16 ? -33.465 -14.393 -17.980 1.00 0.00 16 GLU A N 20
ATOM 24622 C CA . GLU A 1 16 ? -33.175 -13.131 -17.311 1.00 0.00 16 GLU A CA 20
ATOM 24623 C C . GLU A 1 16 ? -31.760 -12.658 -17.630 1.00 0.00 16 GLU A C 20
ATOM 24624 O O . GLU A 1 16 ? -30.795 -13.406 -17.477 1.00 0.00 16 GLU A O 20
ATOM 24636 N N . ARG A 1 17 ? -31.646 -11.411 -18.075 1.00 0.00 17 ARG A N 20
ATOM 24637 C CA . ARG A 1 17 ? -30.350 -10.838 -18.419 1.00 0.00 17 ARG A CA 20
ATOM 24638 C C . ARG A 1 17 ? -29.664 -10.265 -17.182 1.00 0.00 17 ARG A C 20
ATOM 24639 O O . ARG A 1 17 ? -30.190 -9.381 -16.504 1.00 0.00 17 ARG A O 20
ATOM 24660 N N . PRO A 1 18 ? -28.463 -10.778 -16.879 1.00 0.00 18 PRO A N 20
ATOM 24661 C CA . PRO A 1 18 ? -27.680 -10.332 -15.723 1.00 0.00 18 PRO A CA 20
ATOM 24662 C C . PRO A 1 18 ? -27.139 -8.917 -15.900 1.00 0.00 18 PRO A C 20
ATOM 24663 O O . PRO A 1 18 ? -26.375 -8.645 -16.826 1.00 0.00 18 PRO A O 20
ATOM 24674 N N . LYS A 1 19 ? -27.539 -8.020 -15.006 1.00 0.00 19 LYS A N 20
ATOM 24675 C CA . LYS A 1 19 ? -27.094 -6.632 -15.061 1.00 0.00 19 LYS A CA 20
ATOM 24676 C C . LYS A 1 19 ? -25.657 -6.502 -14.567 1.00 0.00 19 LYS A C 20
ATOM 24677 O O . LYS A 1 19 ? -25.368 -6.743 -13.394 1.00 0.00 19 LYS A O 20
ATOM 24696 N N . THR A 1 20 ? -24.758 -6.117 -15.467 1.00 0.00 20 THR A N 20
ATOM 24697 C CA . THR A 1 20 ? -23.352 -5.954 -15.122 1.00 0.00 20 THR A CA 20
ATOM 24698 C C . THR A 1 20 ? -23.006 -4.486 -14.903 1.00 0.00 20 THR A C 20
ATOM 24699 O O . THR A 1 20 ? -23.822 -3.601 -15.162 1.00 0.00 20 THR A O 20
ATOM 24710 N N . ASP A 1 21 ? -21.792 -4.234 -14.425 1.00 0.00 21 ASP A N 20
ATOM 24711 C CA . ASP A 1 21 ? -21.338 -2.871 -14.173 1.00 0.00 21 ASP A CA 20
ATOM 24712 C C . ASP A 1 21 ? -19.984 -2.619 -14.831 1.00 0.00 21 ASP A C 20
ATOM 24713 O O . ASP A 1 21 ? -19.241 -3.556 -15.121 1.00 0.00 21 ASP A O 20
ATOM 24722 N N . GLU A 1 22 ? -19.673 -1.348 -15.064 1.00 0.00 22 GLU A N 20
ATOM 24723 C CA . GLU A 1 22 ? -18.409 -0.974 -15.689 1.00 0.00 22 GLU A CA 20
ATOM 24724 C C . GLU A 1 22 ? -17.477 -0.312 -14.678 1.00 0.00 22 GLU A C 20
ATOM 24725 O O . GLU A 1 22 ? -17.622 0.869 -14.364 1.00 0.00 22 GLU A O 20
ATOM 24737 N N . HIS A 1 23 ? -16.519 -1.083 -14.173 1.00 0.00 23 HIS A N 20
ATOM 24738 C CA . HIS A 1 23 ? -15.562 -0.572 -13.197 1.00 0.00 23 HIS A CA 20
ATOM 24739 C C . HIS A 1 23 ? -14.134 -0.922 -13.603 1.00 0.00 23 HIS A C 20
ATOM 24740 O O . HIS A 1 23 ? -13.777 -2.096 -13.710 1.00 0.00 23 HIS A O 20
ATOM 24754 N N . LYS A 1 24 ? -13.320 0.104 -13.830 1.00 0.00 24 LYS A N 20
ATOM 24755 C CA . LYS A 1 24 ? -11.930 -0.094 -14.223 1.00 0.00 24 LYS A CA 20
ATOM 24756 C C . LYS A 1 24 ? -11.039 -0.280 -12.999 1.00 0.00 24 LYS A C 20
ATOM 24757 O O . LYS A 1 24 ? -11.334 0.234 -11.921 1.00 0.00 24 LYS A O 20
ATOM 24776 N N . SER A 1 25 ? -9.948 -1.018 -13.174 1.00 0.00 25 SER A N 20
ATOM 24777 C CA . SER A 1 25 ? -9.015 -1.274 -12.083 1.00 0.00 25 SER A CA 20
ATOM 24778 C C . SER A 1 25 ? -7.571 -1.160 -12.565 1.00 0.00 25 SER A C 20
ATOM 24779 O O . SER A 1 25 ? -7.177 -1.803 -13.538 1.00 0.00 25 SER A O 20
ATOM 24787 N N . TYR A 1 26 ? -6.788 -0.338 -11.876 1.00 0.00 26 TYR A N 20
ATOM 24788 C CA . TYR A 1 26 ? -5.389 -0.137 -12.233 1.00 0.00 26 TYR A CA 20
ATOM 24789 C C . TYR A 1 26 ? -4.465 -0.702 -11.158 1.00 0.00 26 TYR A C 20
ATOM 24790 O O . TYR A 1 26 ? -4.742 -0.589 -9.964 1.00 0.00 26 TYR A O 20
ATOM 24808 N N . SER A 1 27 ? -3.366 -1.311 -11.592 1.00 0.00 27 SER A N 20
ATOM 24809 C CA . SER A 1 27 ? -2.402 -1.897 -10.669 1.00 0.00 27 SER A CA 20
ATOM 24810 C C . SER A 1 27 ? -1.328 -0.883 -10.289 1.00 0.00 27 SER A C 20
ATOM 24811 O O . SER A 1 27 ? -0.735 -0.235 -11.152 1.00 0.00 27 SER A O 20
ATOM 24819 N N . CYS A 1 28 ? -1.082 -0.750 -8.989 1.00 0.00 28 CYS A N 20
ATOM 24820 C CA . CYS A 1 28 ? -0.080 0.185 -8.492 1.00 0.00 28 CYS A CA 20
ATOM 24821 C C . CYS A 1 28 ? 1.282 -0.092 -9.121 1.00 0.00 28 CYS A C 20
ATOM 24822 O O . CYS A 1 28 ? 1.631 -1.241 -9.393 1.00 0.00 28 CYS A O 20
ATOM 24829 N N . SER A 1 29 ? 2.049 0.969 -9.350 1.00 0.00 29 SER A N 20
ATOM 24830 C CA . SER A 1 29 ? 3.372 0.842 -9.951 1.00 0.00 29 SER A CA 20
ATOM 24831 C C . SER A 1 29 ? 4.465 1.045 -8.906 1.00 0.00 29 SER A C 20
ATOM 24832 O O . SER A 1 29 ? 5.512 1.626 -9.191 1.00 0.00 29 SER A O 20
ATOM 24840 N N . PHE A 1 30 ? 4.212 0.563 -7.694 1.00 0.00 30 PHE A N 20
ATOM 24841 C CA . PHE A 1 30 ? 5.173 0.691 -6.604 1.00 0.00 30 PHE A CA 20
ATOM 24842 C C . PHE A 1 30 ? 5.844 -0.647 -6.310 1.00 0.00 30 PHE A C 20
ATOM 24843 O O . PHE A 1 30 ? 5.264 -1.709 -6.538 1.00 0.00 30 PHE A O 20
ATOM 24860 N N . LYS A 1 31 ? 7.070 -0.588 -5.802 1.00 0.00 31 LYS A N 20
ATOM 24861 C CA . LYS A 1 31 ? 7.822 -1.794 -5.474 1.00 0.00 31 LYS A CA 20
ATOM 24862 C C . LYS A 1 31 ? 7.330 -2.403 -4.165 1.00 0.00 31 LYS A C 20
ATOM 24863 O O . LYS A 1 31 ? 7.747 -1.992 -3.083 1.00 0.00 31 LYS A O 20
ATOM 24882 N N . GLY A 1 32 ? 6.442 -3.387 -4.272 1.00 0.00 32 GLY A N 20
ATOM 24883 C CA . GLY A 1 32 ? 5.910 -4.037 -3.089 1.00 0.00 32 GLY A CA 20
ATOM 24884 C C . GLY A 1 32 ? 4.469 -3.653 -2.815 1.00 0.00 32 GLY A C 20
ATOM 24885 O O . GLY A 1 32 ? 4.088 -3.424 -1.667 1.00 0.00 32 GLY A O 20
ATOM 24889 N N . CYS A 1 33 ? 3.667 -3.580 -3.871 1.00 0.00 33 CYS A N 20
ATOM 24890 C CA . CYS A 1 33 ? 2.260 -3.219 -3.740 1.00 0.00 33 CYS A CA 20
ATOM 24891 C C . CYS A 1 33 ? 1.409 -3.964 -4.765 1.00 0.00 33 CYS A C 20
ATOM 24892 O O . CYS A 1 33 ? 1.692 -3.936 -5.963 1.00 0.00 33 CYS A O 20
ATOM 24899 N N . THR A 1 34 ? 0.365 -4.632 -4.284 1.00 0.00 34 THR A N 20
ATOM 24900 C CA . THR A 1 34 ? -0.527 -5.386 -5.157 1.00 0.00 34 THR A CA 20
ATOM 24901 C C . THR A 1 34 ? -1.975 -4.946 -4.975 1.00 0.00 34 THR A C 20
ATOM 24902 O O . THR A 1 34 ? -2.889 -5.771 -4.973 1.00 0.00 34 THR A O 20
ATOM 24913 N N . ASP A 1 35 ? -2.178 -3.642 -4.823 1.00 0.00 35 ASP A N 20
ATOM 24914 C CA . ASP A 1 35 ? -3.516 -3.092 -4.642 1.00 0.00 35 ASP A CA 20
ATOM 24915 C C . ASP A 1 35 ? -3.965 -2.333 -5.887 1.00 0.00 35 ASP A C 20
ATOM 24916 O O . ASP A 1 35 ? -3.144 -1.781 -6.620 1.00 0.00 35 ASP A O 20
ATOM 24925 N N . VAL A 1 36 ? -5.273 -2.312 -6.122 1.00 0.00 36 VAL A N 20
ATOM 24926 C CA . VAL A 1 36 ? -5.831 -1.622 -7.279 1.00 0.00 36 VAL A CA 20
ATOM 24927 C C . VAL A 1 36 ? -6.855 -0.575 -6.853 1.00 0.00 36 VAL A C 20
ATOM 24928 O O . VAL A 1 36 ? -7.316 -0.573 -5.712 1.00 0.00 36 VAL A O 20
ATOM 24941 N N . GLU A 1 37 ? -7.207 0.312 -7.778 1.00 0.00 37 GLU A N 20
ATOM 24942 C CA . GLU A 1 37 ? -8.177 1.364 -7.498 1.00 0.00 37 GLU A CA 20
ATOM 24943 C C . GLU A 1 37 ? -9.032 1.657 -8.727 1.00 0.00 37 GLU A C 20
ATOM 24944 O O . GLU A 1 37 ? -8.592 1.472 -9.862 1.00 0.00 37 GLU A O 20
ATOM 24956 N N . LEU A 1 38 ? -10.257 2.115 -8.492 1.00 0.00 38 LEU A N 20
ATOM 24957 C CA . LEU A 1 38 ? -11.176 2.434 -9.579 1.00 0.00 38 LEU A CA 20
ATOM 24958 C C . LEU A 1 38 ? -10.540 3.414 -10.560 1.00 0.00 38 LEU A C 20
ATOM 24959 O O . LEU A 1 38 ? -10.587 3.213 -11.773 1.00 0.00 38 LEU A O 20
ATOM 24975 N N . VAL A 1 39 ? -9.944 4.475 -10.025 1.00 0.00 39 VAL A N 20
ATOM 24976 C CA . VAL A 1 39 ? -9.295 5.485 -10.852 1.00 0.00 39 VAL A CA 20
ATOM 24977 C C . VAL A 1 39 ? -7.827 5.145 -11.085 1.00 0.00 39 VAL A C 20
ATOM 24978 O O . VAL A 1 39 ? -7.315 4.162 -10.551 1.00 0.00 39 VAL A O 20
ATOM 24991 N N . ALA A 1 40 ? -7.156 5.966 -11.886 1.00 0.00 40 ALA A N 20
ATOM 24992 C CA . ALA A 1 40 ? -5.745 5.753 -12.188 1.00 0.00 40 ALA A CA 20
ATOM 24993 C C . ALA A 1 40 ? -4.915 6.978 -11.821 1.00 0.00 40 ALA A C 20
ATOM 24994 O O . ALA A 1 40 ? -4.823 7.933 -12.593 1.00 0.00 40 ALA A O 20
ATOM 25001 N N . VAL A 1 41 ? -4.312 6.946 -10.637 1.00 0.00 41 VAL A N 20
ATOM 25002 C CA . VAL A 1 41 ? -3.489 8.054 -10.167 1.00 0.00 41 VAL A CA 20
ATOM 25003 C C . VAL A 1 41 ? -2.129 8.058 -10.856 1.00 0.00 41 VAL A C 20
ATOM 25004 O O . VAL A 1 41 ? -1.230 7.303 -10.483 1.00 0.00 41 VAL A O 20
ATOM 25017 N N . ILE A 1 42 ? -1.984 8.913 -11.862 1.00 0.00 42 ILE A N 20
ATOM 25018 C CA . ILE A 1 42 ? -0.732 9.017 -12.602 1.00 0.00 42 ILE A CA 20
ATOM 25019 C C . ILE A 1 42 ? 0.156 10.115 -12.028 1.00 0.00 42 ILE A C 20
ATOM 25020 O O . ILE A 1 42 ? -0.331 11.159 -11.594 1.00 0.00 42 ILE A O 20
ATOM 25036 N N . CYS A 1 43 ? 1.463 9.873 -12.031 1.00 0.00 43 CYS A N 20
ATOM 25037 C CA . CYS A 1 43 ? 2.421 10.841 -11.512 1.00 0.00 43 CYS A CA 20
ATOM 25038 C C . CYS A 1 43 ? 2.962 11.725 -12.632 1.00 0.00 43 CYS A C 20
ATOM 25039 O O . CYS A 1 43 ? 3.462 11.244 -13.650 1.00 0.00 43 CYS A O 20
ATOM 25046 N N . PRO A 1 44 ? 2.861 13.049 -12.443 1.00 0.00 44 PRO A N 20
ATOM 25047 C CA . PRO A 1 44 ? 3.335 14.028 -13.425 1.00 0.00 44 PRO A CA 20
ATOM 25048 C C . PRO A 1 44 ? 4.856 14.060 -13.524 1.00 0.00 44 PRO A C 20
ATOM 25049 O O . PRO A 1 44 ? 5.425 14.899 -14.222 1.00 0.00 44 PRO A O 20
ATOM 25060 N N . TYR A 1 45 ? 5.509 13.140 -12.823 1.00 0.00 45 TYR A N 20
ATOM 25061 C CA . TYR A 1 45 ? 6.965 13.065 -12.830 1.00 0.00 45 TYR A CA 20
ATOM 25062 C C . TYR A 1 45 ? 7.441 11.796 -13.531 1.00 0.00 45 TYR A C 20
ATOM 25063 O O . TYR A 1 45 ? 8.112 11.856 -14.562 1.00 0.00 45 TYR A O 20
ATOM 25081 N N . CYS A 1 46 ? 7.089 10.647 -12.964 1.00 0.00 46 CYS A N 20
ATOM 25082 C CA . CYS A 1 46 ? 7.478 9.362 -13.532 1.00 0.00 46 CYS A CA 20
ATOM 25083 C C . CYS A 1 46 ? 6.418 8.854 -14.506 1.00 0.00 46 CYS A C 20
ATOM 25084 O O . CYS A 1 46 ? 6.625 7.858 -15.198 1.00 0.00 46 CYS A O 20
ATOM 25091 N N . GLU A 1 47 ? 5.284 9.547 -14.552 1.00 0.00 47 GLU A N 20
ATOM 25092 C CA . GLU A 1 47 ? 4.193 9.165 -15.440 1.00 0.00 47 GLU A CA 20
ATOM 25093 C C . GLU A 1 47 ? 3.792 7.710 -15.216 1.00 0.00 47 GLU A C 20
ATOM 25094 O O . GLU A 1 47 ? 3.623 6.947 -16.167 1.00 0.00 47 GLU A O 20
ATOM 25106 N N . LYS A 1 48 ? 3.642 7.332 -13.951 1.00 0.00 48 LYS A N 20
ATOM 25107 C CA . LYS A 1 48 ? 3.261 5.969 -13.599 1.00 0.00 48 LYS A CA 20
ATOM 25108 C C . LYS A 1 48 ? 1.984 5.960 -12.764 1.00 0.00 48 LYS A C 20
ATOM 25109 O O . LYS A 1 48 ? 1.677 6.929 -12.072 1.00 0.00 48 LYS A O 20
ATOM 25128 N N . ASN A 1 49 ? 1.245 4.857 -12.835 1.00 0.00 49 ASN A N 20
ATOM 25129 C CA . ASN A 1 49 ? 0.002 4.722 -12.085 1.00 0.00 49 ASN A CA 20
ATOM 25130 C C . ASN A 1 49 ? 0.259 4.108 -10.712 1.00 0.00 49 ASN A C 20
ATOM 25131 O O . ASN A 1 49 ? 0.917 3.074 -10.596 1.00 0.00 49 ASN A O 20
ATOM 25142 N N . PHE A 1 50 ? -0.266 4.751 -9.674 1.00 0.00 50 PHE A N 20
ATOM 25143 C CA . PHE A 1 50 ? -0.094 4.269 -8.309 1.00 0.00 50 PHE A CA 20
ATOM 25144 C C . PHE A 1 50 ? -1.421 4.281 -7.556 1.00 0.00 50 PHE A C 20
ATOM 25145 O O . PHE A 1 50 ? -2.437 4.744 -8.074 1.00 0.00 50 PHE A O 20
ATOM 25162 N N . CYS A 1 51 ? -1.404 3.768 -6.331 1.00 0.00 51 CYS A N 20
ATOM 25163 C CA . CYS A 1 51 ? -2.604 3.717 -5.505 1.00 0.00 51 CYS A CA 20
ATOM 25164 C C . CYS A 1 51 ? -2.676 4.925 -4.575 1.00 0.00 51 CYS A C 20
ATOM 25165 O O . CYS A 1 51 ? -1.651 5.429 -4.113 1.00 0.00 51 CYS A O 20
ATOM 25172 N N . LEU A 1 52 ? -3.893 5.384 -4.304 1.00 0.00 52 LEU A N 20
ATOM 25173 C CA . LEU A 1 52 ? -4.100 6.532 -3.429 1.00 0.00 52 LEU A CA 20
ATOM 25174 C C . LEU A 1 52 ? -3.068 6.554 -2.306 1.00 0.00 52 LEU A C 20
ATOM 25175 O O . LEU A 1 52 ? -2.520 7.605 -1.972 1.00 0.00 52 LEU A O 20
ATOM 25191 N N . ARG A 1 53 ? -2.805 5.386 -1.728 1.00 0.00 53 ARG A N 20
ATOM 25192 C CA . ARG A 1 53 ? -1.838 5.271 -0.643 1.00 0.00 53 ARG A CA 20
ATOM 25193 C C . ARG A 1 53 ? -0.451 5.712 -1.102 1.00 0.00 53 ARG A C 20
ATOM 25194 O O . ARG A 1 53 ? 0.237 6.459 -0.405 1.00 0.00 53 ARG A O 20
ATOM 25215 N N . HIS A 1 54 ? -0.047 5.246 -2.279 1.00 0.00 54 HIS A N 20
ATOM 25216 C CA . HIS A 1 54 ? 1.258 5.592 -2.832 1.00 0.00 54 HIS A CA 20
ATOM 25217 C C . HIS A 1 54 ? 1.114 6.580 -3.986 1.00 0.00 54 HIS A C 20
ATOM 25218 O O . HIS A 1 54 ? 1.861 6.520 -4.963 1.00 0.00 54 HIS A O 20
ATOM 25232 N N . ARG A 1 55 ? 0.149 7.486 -3.867 1.00 0.00 55 ARG A N 20
ATOM 25233 C CA . ARG A 1 55 ? -0.094 8.484 -4.901 1.00 0.00 55 ARG A CA 20
ATOM 25234 C C . ARG A 1 55 ? 0.939 9.605 -4.827 1.00 0.00 55 ARG A C 20
ATOM 25235 O O . ARG A 1 55 ? 1.458 10.054 -5.850 1.00 0.00 55 ARG A O 20
ATOM 25256 N N . HIS A 1 56 ? 1.231 10.054 -3.611 1.00 0.00 56 HIS A N 20
ATOM 25257 C CA . HIS A 1 56 ? 2.201 11.123 -3.403 1.00 0.00 56 HIS A CA 20
ATOM 25258 C C . HIS A 1 56 ? 3.558 10.747 -3.991 1.00 0.00 56 HIS A C 20
ATOM 25259 O O . HIS A 1 56 ? 3.857 9.568 -4.181 1.00 0.00 56 HIS A O 20
ATOM 25273 N N . GLN A 1 57 ? 4.375 11.756 -4.276 1.00 0.00 57 GLN A N 20
ATOM 25274 C CA . GLN A 1 57 ? 5.699 11.530 -4.843 1.00 0.00 57 GLN A CA 20
ATOM 25275 C C . GLN A 1 57 ? 6.595 10.790 -3.856 1.00 0.00 57 GLN A C 20
ATOM 25276 O O . GLN A 1 57 ? 7.193 9.768 -4.191 1.00 0.00 57 GLN A O 20
ATOM 25290 N N . SER A 1 58 ? 6.683 11.313 -2.637 1.00 0.00 58 SER A N 20
ATOM 25291 C CA . SER A 1 58 ? 7.509 10.704 -1.602 1.00 0.00 58 SER A CA 20
ATOM 25292 C C . SER A 1 58 ? 6.771 9.553 -0.924 1.00 0.00 58 SER A C 20
ATOM 25293 O O . SER A 1 58 ? 6.854 9.377 0.291 1.00 0.00 58 SER A O 20
ATOM 25301 N N . ASP A 1 59 ? 6.049 8.772 -1.720 1.00 0.00 59 ASP A N 20
ATOM 25302 C CA . ASP A 1 59 ? 5.296 7.637 -1.200 1.00 0.00 59 ASP A CA 20
ATOM 25303 C C . ASP A 1 59 ? 5.500 6.403 -2.073 1.00 0.00 59 ASP A C 20
ATOM 25304 O O . ASP A 1 59 ? 5.543 5.277 -1.575 1.00 0.00 59 ASP A O 20
ATOM 25313 N N . HIS A 1 60 ? 5.623 6.622 -3.378 1.00 0.00 60 HIS A N 20
ATOM 25314 C CA . HIS A 1 60 ? 5.822 5.527 -4.322 1.00 0.00 60 HIS A CA 20
ATOM 25315 C C . HIS A 1 60 ? 7.278 5.459 -4.775 1.00 0.00 60 HIS A C 20
ATOM 25316 O O . HIS A 1 60 ? 7.582 4.911 -5.835 1.00 0.00 60 HIS A O 20
ATOM 25330 N N . ASP A 1 61 ? 8.171 6.018 -3.967 1.00 0.00 61 ASP A N 20
ATOM 25331 C CA . ASP A 1 61 ? 9.594 6.020 -4.285 1.00 0.00 61 ASP A CA 20
ATOM 25332 C C . ASP A 1 61 ? 9.837 6.574 -5.686 1.00 0.00 61 ASP A C 20
ATOM 25333 O O . ASP A 1 61 ? 10.557 5.975 -6.485 1.00 0.00 61 ASP A O 20
ATOM 25342 N N . CYS A 1 62 ? 9.231 7.720 -5.977 1.00 0.00 62 CYS A N 20
ATOM 25343 C CA . CYS A 1 62 ? 9.380 8.354 -7.281 1.00 0.00 62 CYS A CA 20
ATOM 25344 C C . CYS A 1 62 ? 10.835 8.322 -7.739 1.00 0.00 62 CYS A C 20
ATOM 25345 O O . CYS A 1 62 ? 11.710 8.905 -7.100 1.00 0.00 62 CYS A O 20
ATOM 25352 N N . GLU A 1 63 ? 11.085 7.636 -8.850 1.00 0.00 63 GLU A N 20
ATOM 25353 C CA . GLU A 1 63 ? 12.434 7.528 -9.393 1.00 0.00 63 GLU A CA 20
ATOM 25354 C C . GLU A 1 63 ? 12.934 8.884 -9.882 1.00 0.00 63 GLU A C 20
ATOM 25355 O O . GLU A 1 63 ? 14.132 9.168 -9.844 1.00 0.00 63 GLU A O 20
ATOM 25367 N N . LYS A 1 64 ? 12.008 9.719 -10.343 1.00 0.00 64 LYS A N 20
ATOM 25368 C CA . LYS A 1 64 ? 12.353 11.046 -10.839 1.00 0.00 64 LYS A CA 20
ATOM 25369 C C . LYS A 1 64 ? 12.993 11.888 -9.741 1.00 0.00 64 LYS A C 20
ATOM 25370 O O . LYS A 1 64 ? 13.988 12.577 -9.973 1.00 0.00 64 LYS A O 20
ATOM 25389 N N . LEU A 1 65 ? 12.419 11.828 -8.544 1.00 0.00 65 LEU A N 20
ATOM 25390 C CA . LEU A 1 65 ? 12.936 12.585 -7.409 1.00 0.00 65 LEU A CA 20
ATOM 25391 C C . LEU A 1 65 ? 14.460 12.536 -7.371 1.00 0.00 65 LEU A C 20
ATOM 25392 O O . LEU A 1 65 ? 15.077 11.653 -7.965 1.00 0.00 65 LEU A O 20
ATOM 25408 N N . GLU A 1 66 ? 15.060 13.491 -6.665 1.00 0.00 66 GLU A N 20
ATOM 25409 C CA . GLU A 1 66 ? 16.512 13.555 -6.549 1.00 0.00 66 GLU A CA 20
ATOM 25410 C C . GLU A 1 66 ? 17.019 12.561 -5.508 1.00 0.00 66 GLU A C 20
ATOM 25411 O O . GLU A 1 66 ? 17.851 12.898 -4.665 1.00 0.00 66 GLU A O 20
ATOM 25423 N N . VAL A 1 67 ? 16.510 11.335 -5.573 1.00 0.00 67 VAL A N 20
ATOM 25424 C CA . VAL A 1 67 ? 16.911 10.290 -4.637 1.00 0.00 67 VAL A CA 20
ATOM 25425 C C . VAL A 1 67 ? 17.664 9.173 -5.350 1.00 0.00 67 VAL A C 20
ATOM 25426 O O . VAL A 1 67 ? 17.109 8.108 -5.617 1.00 0.00 67 VAL A O 20
ATOM 25439 N N . ALA A 1 68 ? 18.933 9.424 -5.656 1.00 0.00 68 ALA A N 20
ATOM 25440 C CA . ALA A 1 68 ? 19.765 8.439 -6.335 1.00 0.00 68 ALA A CA 20
ATOM 25441 C C . ALA A 1 68 ? 21.018 8.125 -5.525 1.00 0.00 68 ALA A C 20
ATOM 25442 O O . ALA A 1 68 ? 22.008 8.854 -5.585 1.00 0.00 68 ALA A O 20
ATOM 25449 N N . LYS A 1 69 ? 20.969 7.035 -4.767 1.00 0.00 69 LYS A N 20
ATOM 25450 C CA . LYS A 1 69 ? 22.100 6.623 -3.944 1.00 0.00 69 LYS A CA 20
ATOM 25451 C C . LYS A 1 69 ? 23.166 5.936 -4.790 1.00 0.00 69 LYS A C 20
ATOM 25452 O O . LYS A 1 69 ? 22.892 4.992 -5.532 1.00 0.00 69 LYS A O 20
ATOM 25471 N N . PRO A 1 70 ? 24.413 6.417 -4.678 1.00 0.00 70 PRO A N 20
ATOM 25472 C CA . PRO A 1 70 ? 25.546 5.862 -5.424 1.00 0.00 70 PRO A CA 20
ATOM 25473 C C . PRO A 1 70 ? 25.935 4.470 -4.937 1.00 0.00 70 PRO A C 20
ATOM 25474 O O . PRO A 1 70 ? 26.933 3.903 -5.382 1.00 0.00 70 PRO A O 20
ATOM 25485 N N . ARG A 1 71 ? 25.140 3.924 -4.023 1.00 0.00 71 ARG A N 20
ATOM 25486 C CA . ARG A 1 71 ? 25.401 2.599 -3.476 1.00 0.00 71 ARG A CA 20
ATOM 25487 C C . ARG A 1 71 ? 24.622 1.532 -4.239 1.00 0.00 71 ARG A C 20
ATOM 25488 O O . ARG A 1 71 ? 23.547 1.799 -4.775 1.00 0.00 71 ARG A O 20
ATOM 25509 N N . MET A 1 72 ? 25.173 0.323 -4.286 1.00 0.00 72 MET A N 20
ATOM 25510 C CA . MET A 1 72 ? 24.529 -0.784 -4.983 1.00 0.00 72 MET A CA 20
ATOM 25511 C C . MET A 1 72 ? 23.016 -0.734 -4.802 1.00 0.00 72 MET A C 20
ATOM 25512 O O . MET A 1 72 ? 22.520 -0.314 -3.757 1.00 0.00 72 MET A O 20
ATOM 25526 N N . ALA A 1 73 ? 22.287 -1.164 -5.827 1.00 0.00 73 ALA A N 20
ATOM 25527 C CA . ALA A 1 73 ? 20.830 -1.169 -5.779 1.00 0.00 73 ALA A CA 20
ATOM 25528 C C . ALA A 1 73 ? 20.270 -2.504 -6.258 1.00 0.00 73 ALA A C 20
ATOM 25529 O O . ALA A 1 73 ? 20.838 -3.145 -7.143 1.00 0.00 73 ALA A O 20
ATOM 25536 N N . ALA A 1 74 ? 19.154 -2.919 -5.667 1.00 0.00 74 ALA A N 20
ATOM 25537 C CA . ALA A 1 74 ? 18.518 -4.177 -6.035 1.00 0.00 74 ALA A CA 20
ATOM 25538 C C . ALA A 1 74 ? 17.230 -3.934 -6.815 1.00 0.00 74 ALA A C 20
ATOM 25539 O O . ALA A 1 74 ? 16.144 -3.872 -6.239 1.00 0.00 74 ALA A O 20
ATOM 25546 N N . THR A 1 75 ? 17.359 -3.795 -8.131 1.00 0.00 75 THR A N 20
ATOM 25547 C CA . THR A 1 75 ? 16.206 -3.557 -8.991 1.00 0.00 75 THR A CA 20
ATOM 25548 C C . THR A 1 75 ? 16.064 -4.656 -10.037 1.00 0.00 75 THR A C 20
ATOM 25549 O O . THR A 1 75 ? 16.760 -4.652 -11.052 1.00 0.00 75 THR A O 20
ATOM 25560 N N . GLN A 1 76 ? 15.158 -5.594 -9.784 1.00 0.00 76 GLN A N 20
ATOM 25561 C CA . GLN A 1 76 ? 14.925 -6.700 -10.705 1.00 0.00 76 GLN A CA 20
ATOM 25562 C C . GLN A 1 76 ? 13.501 -6.664 -11.250 1.00 0.00 76 GLN A C 20
ATOM 25563 O O . GLN A 1 76 ? 12.559 -6.319 -10.535 1.00 0.00 76 GLN A O 20
ATOM 25577 N N . LYS A 1 77 ? 13.349 -7.022 -12.520 1.00 0.00 77 LYS A N 20
ATOM 25578 C CA . LYS A 1 77 ? 12.040 -7.032 -13.162 1.00 0.00 77 LYS A CA 20
ATOM 25579 C C . LYS A 1 77 ? 11.197 -8.200 -12.660 1.00 0.00 77 LYS A C 20
ATOM 25580 O O . LYS A 1 77 ? 11.694 -9.317 -12.507 1.00 0.00 77 LYS A O 20
ATOM 25599 N N . LEU A 1 78 ? 9.920 -7.937 -12.407 1.00 0.00 78 LEU A N 20
ATOM 25600 C CA . LEU A 1 78 ? 9.007 -8.967 -11.924 1.00 0.00 78 LEU A CA 20
ATOM 25601 C C . LEU A 1 78 ? 8.997 -10.169 -12.863 1.00 0.00 78 LEU A C 20
ATOM 25602 O O . LEU A 1 78 ? 8.378 -10.135 -13.926 1.00 0.00 78 LEU A O 20
ATOM 25618 N N . VAL A 1 79 ? 9.686 -11.233 -12.461 1.00 0.00 79 VAL A N 20
ATOM 25619 C CA . VAL A 1 79 ? 9.755 -12.448 -13.264 1.00 0.00 79 VAL A CA 20
ATOM 25620 C C . VAL A 1 79 ? 8.369 -12.871 -13.740 1.00 0.00 79 VAL A C 20
ATOM 25621 O O . VAL A 1 79 ? 8.191 -13.263 -14.893 1.00 0.00 79 VAL A O 20
ATOM 25634 N N . ARG A 1 80 ? 7.391 -12.787 -12.844 1.00 0.00 80 ARG A N 20
ATOM 25635 C CA . ARG A 1 80 ? 6.021 -13.162 -13.173 1.00 0.00 80 ARG A CA 20
ATOM 25636 C C . ARG A 1 80 ? 5.224 -11.949 -13.647 1.00 0.00 80 ARG A C 20
ATOM 25637 O O . ARG A 1 80 ? 4.928 -11.045 -12.866 1.00 0.00 80 ARG A O 20
ATOM 25658 N N . SER A 1 81 ? 4.882 -11.938 -14.931 1.00 0.00 81 SER A N 20
ATOM 25659 C CA . SER A 1 81 ? 4.124 -10.835 -15.510 1.00 0.00 81 SER A CA 20
ATOM 25660 C C . SER A 1 81 ? 3.729 -11.146 -16.951 1.00 0.00 81 SER A C 20
ATOM 25661 O O . SER A 1 81 ? 4.559 -11.560 -17.759 1.00 0.00 81 SER A O 20
ATOM 25669 N N . GLY A 1 82 ? 2.453 -10.942 -17.265 1.00 0.00 82 GLY A N 20
ATOM 25670 C CA . GLY A 1 82 ? 1.968 -11.205 -18.607 1.00 0.00 82 GLY A CA 20
ATOM 25671 C C . GLY A 1 82 ? 0.776 -12.142 -18.620 1.00 0.00 82 GLY A C 20
ATOM 25672 O O . GLY A 1 82 ? 0.880 -13.307 -19.003 1.00 0.00 82 GLY A O 20
ATOM 25676 N N . PRO A 1 83 ? -0.388 -11.631 -18.191 1.00 0.00 83 PRO A N 20
ATOM 25677 C CA . PRO A 1 83 ? -1.626 -12.414 -18.144 1.00 0.00 83 PRO A CA 20
ATOM 25678 C C . PRO A 1 83 ? -2.165 -12.731 -19.535 1.00 0.00 83 PRO A C 20
ATOM 25679 O O . PRO A 1 83 ? -1.487 -12.512 -20.538 1.00 0.00 83 PRO A O 20
ATOM 25690 N N . SER A 1 84 ? -3.388 -13.248 -19.587 1.00 0.00 84 SER A N 20
ATOM 25691 C CA . SER A 1 84 ? -4.017 -13.598 -20.855 1.00 0.00 84 SER A CA 20
ATOM 25692 C C . SER A 1 84 ? -3.960 -12.427 -21.831 1.00 0.00 84 SER A C 20
ATOM 25693 O O . SER A 1 84 ? -4.709 -11.458 -21.700 1.00 0.00 84 SER A O 20
ATOM 25701 N N . SER A 1 85 ? -3.066 -12.523 -22.810 1.00 0.00 85 SER A N 20
ATOM 25702 C CA . SER A 1 85 ? -2.908 -11.470 -23.807 1.00 0.00 85 SER A CA 20
ATOM 25703 C C . SER A 1 85 ? -2.854 -10.097 -23.143 1.00 0.00 85 SER A C 20
ATOM 25704 O O . SER A 1 85 ? -3.547 -9.169 -23.556 1.00 0.00 85 SER A O 20
ATOM 25712 N N . GLY A 1 86 ? -2.025 -9.978 -22.111 1.00 0.00 86 GLY A N 20
ATOM 25713 C CA . GLY A 1 86 ? -1.895 -8.716 -21.406 1.00 0.00 86 GLY A CA 20
ATOM 25714 C C . GLY A 1 86 ? -0.787 -7.848 -21.968 1.00 0.00 86 GLY A C 20
ATOM 25715 O O . GLY A 1 86 ? 0.346 -7.945 -21.499 1.00 0.00 86 GLY A O 20
#

Solvent-accessible surface area: 8998 Å² total; per-residue (Å²): 135,118,126,73,125,124,72,129,111,162,116,136,127,125,174,161,205,109,196,100,159,107,171,113,46,88,76,13,56,56,189,72,22,137,87,63,74,117,87,36,35,94,3,115,105,16,141,92,20,7,7,86,204,46,128,111,40,85,72,10,89,6,128,120,54,165,113,93,112,144,166,184,89,99,120,153,197,150,130,231,81,62,146,112,119,126

InterPro domains:
  IPR000058 Zinc finger, AN1-type [PF01428] (10-46)
  IPR000058 Zinc finger, AN1-type [PF01428] (64-102)
  IPR000058 Zinc finger, AN1-type [PS51039] (4-52)
  IPR000058 Zinc finger, AN1-type [PS51039] (58-106)
  IPR000058 Zinc finger, AN1-type [SM00154] (10-49)
  IPR000058 Zinc finger, AN1-type [SM00154] (64-103)
  IPR035896 AN1-like Zinc finger [G3DSA:4.10.1110.10] (1-61)
  IPR035896 AN1-like Zinc finger [G3DSA:4.10.1110.10] (62-118)
  IPR035896 AN1-like Zinc finger [SSF118310] (6-53)
  IPR035896 AN1-like Zinc finger [SSF118310] (56-116)
  IPR057358 ZFAND1-like, ubiquitin-like domain [PF25327] (182-253)

Secondary structure (DSSP, 8-state):
--------------------S-S--EE--STT---EESS-EE-TTT--EE-GGG-STGGGT-SSSS---SS-------SS-SPPP-

Sequence (86 aa):
GSSGSSGCSEVNVVKERPKTDEHKSYSCSFKGCTDVELVAVICPYCEKNFCLRHRHQSDHDCEKLEVAKPRMAATQKLVRSGPSSGGSSGSSGCSEVNVVKERPKTDEHKSYSCSFKGCTDVELVAVICPYCEKNFCLRHRHQSDHDCEKLEVAKPRMAATQKLVRSGPSSGGSSGSSGCSEVNVVKERPKTDEHKSYSCSFKGCTDVELVAVICPYCEKNFCLRHRHQSDHDCEKLEVAKPRMAATQKLVRSGPSSGGSSGSSGCSEVNVVKERPKTDEHKSYSCSFKGCTDVELVAVICPYCEKNFCLRHRHQSDHDCEKLEVAKPRMAATQKLVRSGPSSGGSSGSSGCSEVNVVKERPKTDEHKSYSCSFKGCTDVELVAVICPYCEKNFCLRHRHQSDHDCEKLEVAKPRMAATQKLVRSGPSSGGSSGSSGCSEVNVVKERPKTDEHKSYSCSFKGCTDVELVAVICPYCEKNFCLRHRHQSDHDCEKLEVAKPRMAATQKLVRSGPSSGGSSGSSGCSEVNVVKERPKTDEHKSYSCSFKGCTDVELVAVICPYCEKNFCLRHRHQSDHDCEKLEVAKPRMAATQKLVRSGPSSGGSSGSSGCSEVNVVKERPKTDEHKSYSCSFKGCTDVELVAVICPYCEKNFCLRHRHQSDHDCEKLEVAKPRMAATQKLVRSGPSSGGSSGSSGCSEVNVVKERPKTDEHKSYSCSFKGCTDVELVAVICPYCEKNFCLRHRHQSDHDCEKLEVAKPRMAATQKLVRSGPSSGGSSGSSGCSEVNVVKERPKTDEHKSYSCSFKGCTDVELVAVICPYCEKNFCLRHRHQSDHDCEKLEVAKPRMAATQKLVRSGPSSGGSSGSSGCSEVNVVKERPKTDEHKSYSCSFKGCTDVELVAVICPYCEKNFCLRHRHQSDHDCEKLEVAKPRMAATQKLVRSGPSSGGSSGSSGCSEVNVVKERPKTDEHKSYSCSFKGCTDVELVAVICPYCEKNFCLRHRHQSDHDCEKLEVAKPRMAATQKLVRSGPSSGGSSGSSGCSEVNVVKERPKTDEHKSYSCSFKGCTDVELVAVICPYCEKNFCLRHRHQSDHDCEKLEVAKPRMAATQKLVRSGPSSGGSSGSSGCSEVNVVKERPKTDEHKSYSCSFKGCTDVELVAVICPYCEKNFCLRHRHQSDHDCEKLEVAKPRMAATQKLVRSGPSSGGSSGSSGCSEVNVVKERPKTDEHKSYSCSFKGCTDVELVAVICPYCEKNFCLRHRHQSDHDCEKLEVAKPRMAATQKLVRSGPSSGGSSGSSGCSEVNVVKERPKTDEHKSYSCSFKGCTDVELVAVICPYCEKNFCLRHRHQSDHDCEKLEVAKPRMAATQKLVRSGPSSGGSSGSSGCSEVNVVKERPKTDEHKSYSCSFKGCTDVELVAVICPYCEKNFCLRHRHQSDHDCEKLEVAKPRMAATQKLVRSGPSSGGSSGSSGCSEVNVVKERPKTDEHKSYSCSFKGCTDVELVAVICPYCEKNFCLRHRHQSDHDCEKLEVAKPRMAATQKLVRSGPSSGGSSGSSGCSEVNVVKERPKTDEHKSYSCSFKGCTDVELVAVICPYCEKNFCLRHRHQSDHDCEKLEVAKPRMAATQKLVRSGPSSGGSSGSSGCSEVNVVKERPKTDEHKSYSCSFKGCTDVELVAVICPYCEKNFCLRHRHQSDHDCEKLEVAKPRMAATQKLVRSGPSSG

Foldseek 3Di:
DDDDDDDDDDDDDDDDDDDDDDFDWDAAPADPGGDIDRDFQADPFQRGTHDPQQSDCVRRVNPRPPDDDPDDDDDDDDPDDDPDPD

Radius of gyration: 29.5 Å; Cα contacts (8 Å, |Δi|>4): 79; chains: 1; bounding box: 99×47×39 Å

CATH classification: 4.10.1110.10

Nearest PDB structures (foldseek):
  1wfe-assembly1_A  TM=5.576E-01  e=5.896E-14  Mus musculus
  1x4v-assembly1_A  TM=6.247E-01  e=3.127E-04  Homo sapiens
  5ij4-assembly1_A  TM=8.288E-01  e=4.798E-03  Saccharomyces cerevisiae S288C
  1wfe-assembly1_A  TM=5.850E-01  e=3.496E-14  Mus musculus
  1x4v-assembly1_A  TM=6.507E-01  e=1.432E-04  Homo sapiens